Protein 8EFV (pdb70)

B-factor: mean 43.68, std 20.81, range [0.03, 140.44]

Organism: Thermus thermophilus (strain ATCC 27634 / DSM 579 / HB8) (NCBI:txid300852)

GO terms:
  GO:0016887 ATP hydrolysis activity (F, EXP)

Secondary structure (DSSP, 8-state):
-----STTT--S-HHHHHHHHHHHHHHHHTT-PPPPEEEE-STTSSHHHHHHHHHHHHT--EEEEETTT--SHHHHHHIIIII--TT-EEEEETGGGS-HHHHHTHHHHHHTSEEEEEESSSTT-EEEEEEPP--EEEEEES-GGGS-HHHHTT-SEEEE--PPPHHHHHHHHHHHHHHHT----HHHHHHHHHHS-S-HHHHHHHHHHHHHHHHHTT-SS--HHHHHHHHHHHT--TT---HHHHHHHHIIIIITTTS---HHHHHHHTT--TTTIIIIIHHHHHHTTSEEE-SS-EEE-HHHHHHTT----/--SS----STTT--S-HHHHHHHHHHHHHHHHTT-PPPPEEEE-STTSSHHHHHHHHHHHHT--EEEEETTT--HHHHHHHHHS--TT-EEEEETGGGS-HHHHTTTHHHHSSS--EEEE-SGGG-EEEE------EEEEEES-GGGS-HHHHTT-SEEEEPPPP-HHHHHHHHHHHHHHHT--B-HHHHHHHHHHS-S-HHHHHHHHHHHHHHHHHHT-SSB-HHHHHHHHHHHT--TT---HHHHHHHHHHHHTSTTS---HHHHHHHHTS-HHHIIIIIHHHHHHTTSEEEETTEEEE-HHHHHHHTPPP-/--------STTT--S-HHHHHHHHHHHHHHHHTT-PPPPEEEE-STTSSHHHHHHHHHHHHTS-EEEEESTT--HHHHHHHHHT--SS-EEEEESGGGS-TTTTTTTHHHHHSSB---B----EEEEEES-GGGS-HHHHTT-SEEEE--PPPHHHHHHHHHHHHHHHT-EE-HHHHHHHHHHS-S-HHHHHHHHHHHHHHHHHHT-SEE-HHHHHHHHHHHT--TT---HHHHHHHHHHHHTTTTS---HHHHHHHTT--HHHIIIIIHHHHHHTTS-EEETTEEE--HHHHHHTT----/---STTT--S-HHHHHHHHHHHHHHHHTT-PPPPEEEE--TTS-HHHHHHHHHHHHTS-EEEEESS----HHHHHHHHS--TTEEEEEESGGG--HHHHTTTTHHHHSS--------EEEEEEES-GGGS-HHHHHT-SEEEE-----HHHHHHHHHHHHHHHT-EE-HHHHHHHHHSS-S-HHHHHHHHHHHHHHHHHHT-SEE-HHHHHHHHHHTT--TT---HHHHHHHHIIIIITTTS---HHHHHHHHTS-HHHIIIIIHHHHTTTTS-EEETTEEE--HHHHHHTT----/----STTTS-S-TTTTTHHHHHHHHHHHHTSPPPPEEEE--TTS-HHHHHHHHHHHHT--B--EEGGG--THHHHHHHTS--TT-B--EESGGG--TTTGGGHHHHHSSSB----B----B-EEEES-GGGS-HHHHTT-SEEEE--PPPHHHHHHHHHHHHHHHT-EE-HHHHHHHHHHS-S-HHHHHHHHHHHHHHHHHHT-SEE-HHHHHHHHHHHT--TT---HHHHHHHHHHHHHHTT----TTHHHHHTT--TTTTTTTSHHHHHHTTS-EEETTEEE-TTHHHHHTT----/----STTTS-S-HHHHHHHHHHHHHHHHHTSPPPPEEEE--TTSSHHHHHHHHHHHH---B--EETTT---SHHHHHHTT--SS-EEEEESGGG--TTTHHHHHIIIIISEE---EEPPP-EEEEE-S-GGGS-TTGGGS-SEEEE--PPPHHHHHHHHHHHHHHHT-EE-HHHHHHHHHHS-S-HHHHHHHHHHHHHHHHHTT-SEE-HHHHHHHHHHTT--TT---HHHHHHHHHHHHHHTTS---HHHHTTTT-S-SSGGGTTTHHHHHHHTSEEE-SSSEEE-HHHHHHTT----

Nearest PDB structures (foldseek):
  8efv-assembly1_F  TM=1.003E+00  e=9.503E-63  Thermus thermophilus HB8
  8efy-assembly1_F  TM=1.001E+00  e=3.984E-56  Thermus thermophilus HB8
  8efy-assembly1_K  TM=9.582E-01  e=5.690E-53  Thermus thermophilus HB8
  1j7k-assembly1_A  TM=8.518E-01  e=8.837E-37  Thermotoga maritima
  1in5-assembly1_A  TM=8.513E-01  e=2.175E-36  Thermotoga maritima

Foldseek 3Di:
DDAALVPDFFPVVVSVVLVVQLVVCVVVVHAGAAEEEEEAPQQQPVVVVNNSCNSNPAEEAEEEAPPPACVVLCVQQPDDDHAHEYEYEAPLNHDPSNVQQPLCCRPVQPRPDRRPDYYYYYYHHDPVSDDPVRVVSGPYYYYRDFGALQSLLVLLVVVCVVVVAAEDSLLSSQLSLLAQSHNVSSNVLSVQLVVQCVVVPDRYCYNVSSVVSVVVQAQDSNNDHPLLLVLLCCCCVVVVQDFDALVRSCVVSVHDSVCCVPPRPVSCPVQQQWDQDPRHIGGGQVSCVVNVHDGD/DDLCPQDQAPVPDFDPVVVSVVVVVQLVVCVVVVHAGFAEEEEEDPQQQQVSVVNNSQVSNVAAEAEDEQVRAQVVLLCCQQPVDDARHEYEYEQVLNHDPNNLVQPLVCRVQVCSVPRTHHYYYYYYHHCCVSRDPSSVVRGPYYDYGDFAQLLSLLVLLVVSCVVVVAAEDSLLSSQLSQLALSHNVSSSVLSVQLVVVCVVVVHRHCYNVSSVVSVVVQAQDSNNDHPLLLVLLVCCCPVPVQDFDAQVRSCVVSVHDSVCVVPVRVPSCVVVVQWDQDPSHIGGDQCSQVSVPHDGD/DDLCDADQAPVPVFDPVVVVVVVVVQLVVCVVVVHAGFAEEEEEDPFQAQVSVVNNSQNSNVAAEAEAEQVVDAVVVVVCQQPVDDANHEYEYEAVLSHDPNNVVQCLCCRQPNWGWDWDDDDPGIDIDTHGGHDYYYYYYHHCCVSDDPSNVVSTPYYDYRDFAALQRLLVLLVVSCVVVVAAEDSLLSSQLSQLQLSGNVSSSVLSVQLVVVCVVVVHRYCYNVSSVVSVVVVAADSNNAHPLLLVLLVCCCPVVVQDFDAQVRSCVVSVHDSCCCVVPRPPSCVVVVQWDQDPRHIGGDVVSCVRNVHDDD/DDADQAPVPDFFDVVVSVVVVVQLVVCVVVVAAGFAEEEEEDPQQQQVSVVNNSCSSNPAEEAEDEQVRCVDLVVVVCCQQPVDDANHEYEYEANLNHDPVNLVQCLCCLPVVWGWDWDDPPPGIDIDIHRGHHYYYYYYHHCPVSRDPSSVVSTPYYDYRDFADLQRLLVLLVVVCVVVVAAEDSLLSSQLSQLDLSHNVSSNVLSVQLVVQCVVVVDRYSDNVSSVVSVVVVAQASNNDHPLLLVLLVCCCPVVVQDFQAQVRSCVVSVHDSVCCVPPRPVSCVVVVQWDQDPSHIGGDQVVCVRNVHDGD/DQDQAPVPDFDQVVQVVVVVVQLVVCLVVVAAGAAEEEAADPQAQQVSVLNNSQSSSPHEEAEEEAVPDAVCVVVCQAPVDDAEYEYEYEPVLNHDPRCVVQVVCCLPVVWGDVIDRGHHYYYYYYDHDPVSHDPVVVPRGPYYYYGDQADLQSLLVLLVVVCVVVVAAEDSLLSSQLSQLDLSGNVSSNVLSVQLCVQVVVVVDRYSYNVSSVVSLVVQPQDSNNDHVVLLVQLCCCCVPPVFFACDPVNSCVSPVDDPPCVVPPHPPSCVVVQQWDQDVRHIGGDQCSCVRNPHDRD/DADAAVVSDFDQPPVCVVLVVQLVVCVVVPAAGFAEEEEAAPQAQPVSVVNNSCNSNVHEEAEDEAVPAPCVVVVSQPPVDDANYEYEYEAVLNHDPPVVVQVVCCQPVQAGDHDGGHHYHYYYYHYDPVSHDPVVVVRTPYYDYTDFADLQSLLVLLVVVCVVVVAAEDSLQSSQLSQLAPSGNVSSNVLSVQLVVVCVVVPDRYQDNVSSVVSVVVQAQDSNNAHPLLLVLLVCCCPVPVQDFAALPVSCVSSVHHSPCVVPVHCVVCVVVQQWDQDPRHIGRNQVSCVVVVHDGD

Solvent-accessible surface area: 78175 Å² total; per-residue (Å²): 265,32,131,38,2,116,84,15,33,5,1,92,71,2,8,98,18,1,88,26,3,5,103,0,5,98,66,63,190,76,34,12,47,21,0,0,0,13,11,18,84,33,2,25,18,57,46,0,0,87,0,0,5,79,44,30,62,44,106,32,22,87,25,42,14,70,66,158,111,54,60,17,26,43,36,2,23,122,67,45,120,103,11,6,0,0,0,2,41,51,1,17,118,23,58,134,122,7,23,51,94,0,53,34,1,8,94,86,76,74,60,212,107,106,5,79,106,11,3,0,2,0,0,0,34,104,10,32,73,14,39,55,45,6,55,40,57,9,8,5,52,10,39,7,53,71,20,57,48,99,26,2,5,89,3,1,54,66,21,2,166,150,88,64,32,152,17,44,101,90,0,0,32,9,0,1,107,25,8,41,12,18,23,70,20,1,76,60,8,2,73,7,0,28,1,17,2,59,44,54,62,77,132,40,4,52,101,124,35,0,56,100,1,1,72,50,32,5,26,24,105,46,1,0,64,76,28,1,48,70,2,0,70,19,0,11,125,108,46,60,4,22,66,28,18,38,62,19,1,2,29,10,6,32,20,29,58,28,0,0,56,110,51,11,1,47,16,0,0,41,42,0,2,1,71,59,47,126,191,6,22,31,8,20,95,64,0,23,145,46,32,66,59,105,103,122,173,83,42,15,31,47,19,132,32,6,122,74,11,40,10,9,88,113,9,7,114,29,0,100,29,3,4,96,0,2,99,59,64,179,92,52,6,29,16,0,1,0,15,4,22,37,13,1,18,22,33,19,0,0,56,0,0,5,103,49,29,68,53,106,47,32,28,3,4,0,28,19,23,62,57,46,0,28,7,3,1,34,102,59,14,114,115,12,10,0,1,0,0,27,20,0,5,53,2,43,94,112,0,1,74,75,0,46,56,0,5,85,85,70,52,56,244,84,133,1,34,15,3,1,0,0,0,2,5,33,53,3,18,59,9,47,61,57,0,38,47,47,4,6,5,71,12,35,0,70,80,15,59,51,95,29,1,7,95,3,1,43,31,6,1,160,89,63,63,32,141,21,47,102,84,0,0,51,14,0,0,131,23,7,47,10,13,26,41,24,0,35,60,5,1,28,10,0,28,3,31,6,61,48,66,61,50,128,36,3,41,115,110,87,0,63,116,8,1,69,43,24,4,22,21,101,49,1,0,61,68,34,2,51,63,3,0,64,24,0,12,117,107,52,55,4,25,65,28,18,40,64,24,0,3,30,8,12,34,23,36,59,25,0,0,47,107,49,17,0,38,18,0,8,80,65,26,4,4,109,34,47,122,189,6,28,31,8,25,106,70,0,21,169,38,35,67,64,106,93,130,166,75,37,18,41,46,19,136,35,11,132,75,12,38,5,1,103,120,4,12,125,27,1,120,23,7,5,95,0,2,99,56,61,175,54,23,10,30,12,0,1,0,14,7,20,34,15,1,17,20,34,18,0,0,59,0,0,6,107,46,28,66,46,109,48,38,30,2,3,1,3,14,43,79,51,43,1,10,8,3,0,36,103,56,17,118,120,11,26,0,3,0,1,23,23,0,6,59,8,45,124,75,2,1,6,24,0,10,21,0,7,51,45,45,24,2,11,47,35,95,34,158,46,115,76,4,152,38,63,97,70,141,14,44,38,2,1,0,0,0,4,4,36,67,4,12,77,9,16,58,22,0,36,30,41,3,6,4,70,15,48,0,68,70,19,63,52,99,24,1,6,102,7,0,52,39,7,2,163,81,44,62,38,157,17,51,100,92,0,0,47,8,0,0,112,20,7,48,9,14,27,47,17,1,36,53,12,0,22,9,0,21,2,32,10,59,42,71,61,50,103,36,5,49,104,114,75,0,54,124,9,1,71,49,28,11,29,13,101,53,1,0,73,84,57,1,51,72,1,0,53,36,0,12,115,95,37,52,5,24,59,29,17,37,50,26,0,0,21,32,12,54,26,40,46,25,3,0,47,102,42,11,1,43,14,0,10,83,67,25,4,5,88,37,38,141,196,10,31,27,8,19,105,81,0,18,160,32,19,66,63,112,74,143,88,67,113,18,120,41,7,110,78,10,39,3,2,98,123,10,9,133,29,2,97,25,4,7,96,0,3,99,70,64,188,53,25,6,21,13,0,0,1,22,6,32,78,16,2,22,19,36,15,0,0,66,0,0,5,100,47,30,64,52,96,43,31,85,23,29,1,21,59,7,120,47,39,49,64,0,12,51,41,0,42,129,70,16,109,106,12,14,0,1,1,0,43,42,0,24,85,9,59,136,80,0,3,9,14,0,7,17,0,9,36,50,35,24,1,8,41,34,79,40,178,27,124,69,2,141,34,52,94,52,156,15,37,44,1,1,0,0,0,0,0,24,103,6,20,116,12,30,58,15,0,40,28,36,2,7,4,65,21,44,0,71,75,11,72,50,99,30,2,12,100,2,1,52,31,3,2,164,94,82,62,34,150,15,45,115,97,0,0,51,8,0,1,98,18,7,62,9,15,26,93,34,0,30,72,8,0,61,7,0,23,2,22,4,55,42,52,66,67,122,36,4,65,89,109,44,0,50,94,2,1,71,49,43,27,38,21,111,49,1,1,95,123,61,4,43,68,4,0,58,36,0,10,124,156,57,55,5,23,74,17,20,45,68,50,1,2,40,23,10,64,38,98,60,36,52,1,40,112,89,26,3,44,11,1,23,79,58,31,0,8,85,26,50,129,195,5,22,36,7,35,95,61,0,24,155,37,20,66,60,106,104,121,127,119,13,121,39,6,118,88,11,41,14,7,90,164,8,6,122,43,2,98,26,3,6,92,0,1,92,66,68,188,60,32,10,43,13,0,0,0,3,5,32,84,15,0,21,26,36,23,0,0,60,0,0,5,107,43,38,63,52,98,48,21,76,25,32,0,25,52,16,84,69,57,5,51,45,48,3,38,126,67,6,118,110,8,5,0,0,1,0,51,32,2,59,68,15,59,134,70,1,11,37,81,0,29,52,0,11,82,100,35,27,15,128,199,182,95,150,7,41,103,2,1,0,0,0,1,3,50,140,64,72,71,15,46,74,51,4,71,28,56,6,8,4,59,10,104,8,100,90,13,62,52,100,32,2,12,103,0,1,51,48,3,1,167,95,84,69,37,166,15,38,132,83,0,0,43,10,0,0,113,24,6,54,10,12,25,92,22,0,39,71,11,0,65,6,0,32,2,17,4,56,56,60,52,72,143,46,6,54,74,121,45,0,53,109,0,0,66,45,44,9,18,22,95,52,0,1,72,113,118,7,52,98,22,4,60,34,11,13,125,120,78,55,6,23,65,16,36,92,14,41,28,11,55,47,42,45,84,64,81,34,28,18,87,136,95,21,21,69,17,3,51,108,63,24,1,10,95,100,40,87,209,13,54,39,9,34,120,72,1,56,153,30,18,71,52,110,113,132,159,107,17,111,52,3,125,81,12,24,7,4,86,173,8,12,108,44,1,108,26,2,6,90,0,4,108,64,57,177,56,33,9,31,19,1,0,1,5,7,40,75,14,0,24,25,42,26,0,0,61,0,0,4,79,37,33,66,44,103,48,14,72,31,30,0,21,53,29,72,55,56,1,36,58,61,1,60,130,50,13,99,91,8,4,0,1,0,0,50,31,1,44,78,19,52,141,130,0,12,23,69,1,27,49,0,9,91,89,50,59,13,128,241,136,127,20,51,114,3,0,0,0,0,0,1,57,82,41,58,100,11,50,63,35,4,61,34,64,4,11,3,57,15,68,9,83,91,14,72,42,108,30,1,0,82,2,1,57,52,22,2,168,98,89,64,30,138,5,32,100,73,0,0,41,24,0,1,118,22,8,42,7,15,25,106,26,0,76,59,3,2,76,12,1,57,4,21,5,57,42,53,68,73,133,72,1,48,109,115,64,0,46,101,2,0,67,60,24,21,10,52,137,66,1,0,56,61,25,1,49,48,1,0,46,22,0,10,104,91,26,56,9,22,55,5,35,48,36,3,0,2,31,6,9,35,28,17,90,28,9,1,23,114,66,24,0,48,23,0,12,92,67,28,3,4,56,64,32,97,193,8,14,41,0,34,61,87,0,17,166,49,33,67,86,102,85,128

Sequence (1821 aa):
RPKTLDEYIGQERLKQKLRVYLEAAKARKEPLEHLLLFGPPGLGKTTLAHVIAHELGVNLRVTSGPAIPGDLAAILANSLEEGDILFIDEIHRLSRQAEEHLYPAMEDFVMRLELPRFTLIGATTRPGLITAPLLSRFGIVEHLEYYTPEELAQGVMRDARLLGVRITEEAALEIGRRSRGTMRVAKRLFRRVRDFAQVAGEEVITRERALEALAALGLDELGLEKRDREILEVLILRFGGGPVGLATLATALSEDPGTLEEVHEPYLIRQGLLKRTPRGRVATELAYRHLGYPPPEDLALRPKTLDEYIGQERLKQKLRVYLEAAKARKEPLEHLLLFGPPGLGKTTLAHVIAHELGVNLRVTSGPAIPGDLAAILANSLEEGDILFIDEIHRLSRQAEEHLYPAMEDFVMRLELPRFTLIGATTRPGLITAPLLSRFGIVEHLEYYTPEELAQGVMRDARLLGVRITEEAALEIGRRSRGTMRVAKRLFRRVRDFAQVAGEEVITRERALEALAALGLDELGLEKRDREILEVLILRFGGGPVGLATLATALSEDPGTLEEVHEPYLIRQGLLKRTPRGRVATELAYRHLGYPPPEDLALRPKTLDEYIGQERLKQKLRVYLEAAKARKEPLEHLLLFGPPGLGKTTLAHVIAHELGVNLRVTSGPAIPGDLAAILANSLEEGDILFIDEIHRLSRQAEEHLYPAMEDFVMDIVIGQGPAARTIRLELPRFTLIGATTRPGLITAPLLSRFGIVEHLEYYTPEELAQGVMRDARLLGVRITEEAALEIGRRSRGTMRVAKRLFRRVRDFAQVAGEEVITRERALEALAALGLDELGLEKRDREILEVLILRFGGGPVGLATLATALSEDPGTLEEVHEPYLIRQGLLKRTPRGRVATELAYRHLGYPPPALRPKTLDEYIGQERLKQKLRVYLEAAKARKEPLEHLLLFGPPGLGKTTLAHVIAHELGVNLRVTSGPAIEKPGDLAAILANSLEEGDILFIDEIHRLSRQAEEHLYPAMEDFVMDIVIGQGPAARTIRLELPRFTLIGATTRPGLITAPLLSRFGIVEHLEYYTPEELAQGVMRDARLLGVRITEEAALEIGRRSRGTMRVAKRLFRRVRDFAQVAGEEVITRERALEALAALGLDELGLEKRDREILEVLILRFGGGPVGLATLATALSEDPGTLEEVHEPYLIRQGLLKRTPRGRVATELAYRHLGYPPPLRPKTLDEYIGQERLKQKLRVYLEAAKARKEPLEHLLLFGPPGLGKTTLAHVIAHELGVNLRVTSGPAIPGDLAAILANSLEEGDILFIDEIHRLSRQAEEHLYPAMEDFVMDIRLELPRFTLIGATTRPGLITAPLLSRFGIVEHLEYYTPEELAQGVMRDARLLGVRITEEAALEIGRRSRGTMRVAKRLFRRVRDFAQVAGEEVITRERALEALAALGLDELGLEKRDREILEVLILRFGGGPVGLATLATALSEDPGTLEEVHEPYLIRQGLLKRTPRGRVATELAYRHLGYPPPLRPKTLDEYIGQERLKQKLRVYLEAAKARKEPLEHLLLFGPPGLGKTTLAHVIAHELGVNLRVTSGPAIPGDLAAILANSLEEGDILFIDEIHRLSRQAEEHLYPAMEDFVMDRLELPRFTLIGATTRPGLITAPLLSRFGIVEHLEYYTPEELAQGVMRDARLLGVRITEEAALEIGRRSRGTMRVAKRLFRRVRDFAQVAGEEVITRERALEALAALGLDELGLEKRDREILEVLILRFGGGPVGLATLATALSEDPGTLEEVHEPYLIRQGLLKRTPRGRVATELAYRHLGYPPP

InterPro domains:
  IPR003593 AAA+ ATPase domain [SM00382] (37-169)
  IPR004605 Holliday junction branch migration complex subunit RuvB [MF_00016] (1-324)
  IPR004605 Holliday junction branch migration complex subunit RuvB [PTHR42848] (3-316)
  IPR004605 Holliday junction branch migration complex subunit RuvB [TIGR00635] (9-313)
  IPR008823 RuvB, winged helix, C-terminal domain [PF05491] (242-312)
  IPR008824 RuvB-like, AAA+ ATPase domain [PF05496] (6-165)
  IPR027417 P-loop containing nucleoside triphosphate hydrolase [G3DSA:3.40.50.300] (4-168)
  IPR027417 P-loop containing nucleoside triphosphate hydrolase [SSF52540] (6-236)
  IPR036388 Winged helix-like DNA-binding domain superfamily [G3DSA:1.10.10.10] (244-324)
  IPR036390 Winged helix DNA-binding domain superfamily [SSF46785] (243-317)
  IPR041445 RuvB, AAA lid domain [PF17864] (168-241)

Structure (mmCIF, N/CA/C/O backbone):
data_8EFV
#
_entry.id   8EFV
#
_cell.length_a   1.00
_cell.length_b   1.00
_cell.length_c   1.00
_cell.angle_alpha   90.00
_cell.angle_beta   90.00
_cell.angle_gamma   90.00
#
_symmetry.space_group_name_H-M   'P 1'
#
loop_
_entity.id
_entity.type
_entity.pdbx_description
1 polymer 'Holliday junction ATP-dependent DNA helicase RuvB'
2 polymer '49-mer DNA'
3 polymer '51-mer DNA'
4 non-polymer 'PHOSPHOTHIOPHOSPHORIC ACID-ADENYLATE ESTER'
5 non-polymer 'MAGNESIUM ION'
6 non-polymer "ADENOSINE-5'-DIPHOSPHATE"
#
loop_
_atom_site.group_PDB
_atom_site.id
_atom_site.type_symbol
_atom_site.label_atom_id
_atom_site.label_alt_id
_atom_site.label_comp_id
_atom_site.label_asym_id
_atom_site.label_entity_id
_atom_site.label_seq_id
_atom_site.pdbx_PDB_ins_code
_atom_site.Cartn_x
_atom_site.Cartn_y
_atom_site.Cartn_z
_atom_site.occupancy
_atom_site.B_iso_or_equiv
_atom_site.auth_seq_id
_atom_site.auth_comp_id
_atom_site.auth_asym_id
_atom_site.auth_atom_id
_atom_site.pdbx_PDB_model_num
ATOM 1 N N . ARG A 1 7 ? 101.813 160.471 103.486 1.00 70.73 7 ARG D N 1
ATOM 2 C CA . ARG A 1 7 ? 101.233 159.783 104.633 1.00 70.46 7 ARG D CA 1
ATOM 3 C C . ARG A 1 7 ? 99.766 160.158 104.818 1.00 71.48 7 ARG D C 1
ATOM 4 O O . ARG A 1 7 ? 99.429 160.921 105.723 1.00 70.82 7 ARG D O 1
ATOM 12 N N . PRO A 1 8 ? 98.895 159.627 103.962 1.00 65.58 8 PRO D N 1
ATOM 13 C CA . PRO A 1 8 ? 97.469 159.943 104.077 1.00 62.40 8 PRO D CA 1
ATOM 14 C C . PRO A 1 8 ? 96.868 159.377 105.352 1.00 62.21 8 PRO D C 1
ATOM 15 O O . PRO A 1 8 ? 97.315 158.357 105.883 1.00 62.70 8 PRO D O 1
ATOM 19 N N . LYS A 1 9 ? 95.841 160.059 105.843 1.00 58.45 9 LYS D N 1
ATOM 20 C CA . LYS A 1 9 ? 95.158 159.675 107.071 1.00 56.40 9 LYS D CA 1
ATOM 21 C C . LYS A 1 9 ? 93.704 159.295 106.852 1.00 54.66 9 LYS D C 1
ATOM 22 O O . LYS A 1 9 ? 93.211 158.369 107.500 1.00 56.45 9 LYS D O 1
ATOM 28 N N . THR A 1 10 ? 93.006 159.976 105.952 1.00 53.60 10 THR D N 1
ATOM 29 C CA . THR A 1 10 ? 91.609 159.702 105.653 1.00 53.27 10 THR D CA 1
ATOM 30 C C . THR A 1 10 ? 91.485 159.106 104.254 1.00 52.51 10 THR D C 1
ATOM 31 O O . THR A 1 10 ? 92.467 158.962 103.521 1.00 53.33 10 THR D O 1
ATOM 35 N N . LEU A 1 11 ? 90.254 158.748 103.887 1.00 50.65 11 LEU D N 1
ATOM 36 C CA . LEU A 1 11 ? 89.997 158.211 102.557 1.00 48.77 11 LEU D CA 1
ATOM 37 C C . LEU A 1 11 ? 90.006 159.287 101.482 1.00 50.26 11 LEU D C 1
ATOM 38 O O . LEU A 1 11 ? 90.138 158.960 100.298 1.00 55.10 11 LEU D O 1
ATOM 43 N N . ASP A 1 12 ? 89.862 160.557 101.863 1.00 53.61 12 ASP D N 1
ATOM 44 C CA . ASP A 1 12 ? 89.973 161.643 100.897 1.00 54.35 12 ASP D CA 1
ATOM 45 C C . ASP A 1 12 ? 91.422 161.925 100.526 1.00 52.80 12 ASP D C 1
ATOM 46 O O . ASP A 1 12 ? 91.702 162.309 99.385 1.00 53.74 12 ASP D O 1
ATOM 51 N N . GLU A 1 13 ? 92.350 161.746 101.468 1.00 52.97 13 GLU D N 1
ATOM 52 C CA . GLU A 1 13 ? 93.762 161.967 101.182 1.00 52.95 13 GLU D CA 1
ATOM 53 C C . GLU A 1 13 ? 94.344 160.893 100.275 1.00 54.93 13 GLU D C 1
ATOM 54 O O . GLU A 1 13 ? 95.378 161.130 99.641 1.00 55.49 13 GLU D O 1
ATOM 60 N N . TYR A 1 14 ? 93.715 159.722 100.204 1.00 51.51 14 TYR D N 1
ATOM 61 C CA . TYR A 1 14 ? 94.159 158.689 99.279 1.00 47.03 14 TYR D CA 1
ATOM 62 C C . TYR A 1 14 ? 93.955 159.174 97.848 1.00 48.11 14 TYR D C 1
ATOM 63 O O . TYR A 1 14 ? 93.019 159.921 97.551 1.00 50.71 14 TYR D O 1
ATOM 72 N N . ILE A 1 15 ? 94.844 158.753 96.950 1.00 43.99 15 ILE D N 1
ATOM 73 C CA . ILE A 1 15 ? 94.977 159.447 95.673 1.00 47.23 15 ILE D CA 1
ATOM 74 C C . ILE A 1 15 ? 94.056 158.884 94.595 1.00 50.33 15 ILE D C 1
ATOM 75 O O . ILE A 1 15 ? 93.175 159.595 94.098 1.00 53.25 15 ILE D O 1
ATOM 80 N N . GLY A 1 16 ? 94.240 157.620 94.216 1.00 42.59 16 GLY D N 1
ATOM 81 C CA . GLY A 1 16 ? 93.629 157.189 92.972 1.00 41.79 16 GLY D CA 1
ATOM 82 C C . GLY A 1 16 ? 93.009 155.811 92.870 1.00 46.34 16 GLY D C 1
ATOM 83 O O . GLY A 1 16 ? 92.945 155.254 91.770 1.00 53.02 16 GLY D O 1
ATOM 84 N N . GLN A 1 17 ? 92.550 155.241 93.976 1.00 41.25 17 GLN D N 1
ATOM 85 C CA . GLN A 1 17 ? 91.809 153.980 93.926 1.00 38.85 17 GLN D CA 1
ATOM 86 C C . GLN A 1 17 ? 90.306 154.244 94.004 1.00 43.52 17 GLN D C 1
ATOM 87 O O . GLN A 1 17 ? 89.620 153.821 94.931 1.00 50.07 17 GLN D O 1
ATOM 93 N N . GLU A 1 18 ? 89.798 154.945 92.988 1.00 42.63 18 GLU D N 1
ATOM 94 C CA . GLU A 1 18 ? 88.441 155.483 93.051 1.00 45.30 18 GLU D CA 1
ATOM 95 C C . GLU A 1 18 ? 87.394 154.375 93.110 1.00 46.80 18 GLU D C 1
ATOM 96 O O . GLU A 1 18 ? 86.497 154.401 93.962 1.00 50.12 18 GLU D O 1
ATOM 102 N N . ARG A 1 19 ? 87.493 153.394 92.210 1.00 48.13 19 ARG D N 1
ATOM 103 C CA . ARG A 1 19 ? 86.486 152.338 92.150 1.00 46.35 19 ARG D CA 1
ATOM 104 C C . ARG A 1 19 ? 86.451 151.532 93.442 1.00 47.16 19 ARG D C 1
ATOM 105 O O . ARG A 1 19 ? 85.373 151.204 93.949 1.00 49.76 19 ARG D O 1
ATOM 113 N N . LEU A 1 20 ? 87.622 151.200 93.986 1.00 46.91 20 LEU D N 1
ATOM 114 C CA . LEU A 1 20 ? 87.672 150.489 95.257 1.00 42.78 20 LEU D CA 1
ATOM 115 C C . LEU A 1 20 ? 87.214 151.377 96.406 1.00 45.43 20 LEU D C 1
ATOM 116 O O . LEU A 1 20 ? 86.542 150.906 97.331 1.00 52.96 20 LEU D O 1
ATOM 121 N N . LYS A 1 21 ? 87.569 152.664 96.364 1.00 46.43 21 LYS D N 1
ATOM 122 C CA . LYS A 1 21 ? 87.203 153.571 97.447 1.00 44.61 21 LYS D CA 1
ATOM 123 C C . LYS A 1 21 ? 85.696 153.758 97.541 1.00 45.64 21 LYS D C 1
ATOM 124 O O . LYS A 1 21 ? 85.163 153.911 98.645 1.00 48.58 21 LYS D O 1
ATOM 130 N N . GLN A 1 22 ? 84.994 153.750 96.405 1.00 48.21 22 GLN D N 1
ATOM 131 C CA . GLN A 1 22 ? 83.543 153.917 96.445 1.00 46.90 22 GLN D CA 1
ATOM 132 C C . GLN A 1 22 ? 82.874 152.797 97.234 1.00 49.58 22 GLN D C 1
ATOM 133 O O . GLN A 1 22 ? 81.977 153.050 98.046 1.00 51.80 22 GLN D O 1
ATOM 139 N N . LYS A 1 23 ? 83.297 151.551 97.009 1.00 49.01 23 LYS D N 1
ATOM 140 C CA . LYS A 1 23 ? 82.728 150.431 97.752 1.00 45.63 23 LYS D CA 1
ATOM 141 C C . LYS A 1 23 ? 83.227 150.407 99.191 1.00 45.95 23 LYS D C 1
ATOM 142 O O . LYS A 1 23 ? 82.478 150.052 100.111 1.00 52.15 23 LYS D O 1
ATOM 148 N N . LEU A 1 24 ? 84.494 150.772 99.401 1.00 45.27 24 LEU D N 1
ATOM 149 C CA . LEU A 1 24 ? 85.058 150.766 100.744 1.00 43.11 24 LEU D CA 1
ATOM 150 C C . LEU A 1 24 ? 84.343 151.762 101.646 1.00 43.31 24 LEU D C 1
ATOM 151 O O . LEU A 1 24 ? 84.104 151.482 102.826 1.00 48.07 24 LEU D O 1
ATOM 156 N N . ARG A 1 25 ? 83.996 152.933 101.107 1.00 46.94 25 ARG D N 1
ATOM 157 C CA . ARG A 1 25 ? 83.267 153.925 101.887 1.00 48.09 25 ARG D CA 1
ATOM 158 C C . ARG A 1 25 ? 81.917 153.385 102.338 1.00 49.91 25 ARG D C 1
ATOM 159 O O . ARG A 1 25 ? 81.524 153.562 103.496 1.00 52.05 25 ARG D O 1
ATOM 167 N N . VAL A 1 26 ? 81.197 152.714 101.436 1.00 50.14 26 VAL D N 1
ATOM 168 C CA . VAL A 1 26 ? 79.896 152.150 101.783 1.00 48.30 26 VAL D CA 1
ATOM 169 C C . VAL A 1 26 ? 80.045 151.071 102.847 1.00 48.83 26 VAL D C 1
ATOM 170 O O . VAL A 1 26 ? 79.264 151.012 103.807 1.00 51.11 26 VAL D O 1
ATOM 174 N N . TYR A 1 27 ? 81.046 150.199 102.697 1.00 46.00 27 TYR D N 1
ATOM 175 C CA . TYR A 1 27 ? 81.237 149.135 103.680 1.00 44.60 27 TYR D CA 1
ATOM 176 C C . TYR A 1 27 ? 81.569 149.707 105.054 1.00 46.99 27 TYR D C 1
ATOM 177 O O . TYR A 1 27 ? 81.024 149.259 106.071 1.00 51.44 27 TYR D O 1
ATOM 186 N N . LEU A 1 28 ? 82.454 150.706 105.104 1.00 48.32 28 LEU D N 1
ATOM 187 C CA . LEU A 1 28 ? 82.808 151.318 106.381 1.00 45.20 28 LEU D CA 1
ATOM 188 C C . LEU A 1 28 ? 81.617 152.037 107.001 1.00 46.56 28 LEU D C 1
ATOM 189 O O . LEU A 1 28 ? 81.411 151.976 108.219 1.00 52.81 28 LEU D O 1
ATOM 194 N N . GLU A 1 29 ? 80.823 152.731 106.181 1.00 46.38 29 GLU D N 1
ATOM 195 C CA . GLU A 1 29 ? 79.645 153.417 106.700 1.00 46.51 29 GLU D CA 1
ATOM 196 C C . GLU A 1 29 ? 78.641 152.428 107.276 1.00 48.24 29 GLU D C 1
ATOM 197 O O . GLU A 1 29 ? 78.059 152.673 108.338 1.00 51.53 29 GLU D O 1
ATOM 203 N N . ALA A 1 30 ? 78.424 151.304 106.589 1.00 52.41 30 ALA D N 1
ATOM 204 C CA . ALA A 1 30 ? 77.513 150.288 107.109 1.00 49.34 30 ALA D CA 1
ATOM 205 C C . ALA A 1 30 ? 78.035 149.689 108.408 1.00 51.42 30 ALA D C 1
ATOM 206 O O . ALA A 1 30 ? 77.267 149.477 109.356 1.00 55.35 30 ALA D O 1
ATOM 208 N N . ALA A 1 31 ? 79.340 149.410 108.473 1.00 51.60 31 ALA D N 1
ATOM 209 C CA . ALA A 1 31 ? 79.914 148.859 109.697 1.00 49.97 31 ALA D CA 1
ATOM 210 C C . ALA A 1 31 ? 79.767 149.831 110.860 1.00 51.37 31 ALA D C 1
ATOM 211 O O . ALA A 1 31 ? 79.461 149.421 111.986 1.00 52.92 31 ALA D O 1
ATOM 213 N N . LYS A 1 32 ? 79.989 151.124 110.611 1.00 51.75 32 LYS D N 1
ATOM 214 C CA . LYS A 1 32 ? 79.804 152.123 111.659 1.00 52.38 32 LYS D CA 1
ATOM 215 C C . LYS A 1 32 ? 78.342 152.230 112.078 1.00 53.55 32 LYS D C 1
ATOM 216 O O . LYS A 1 32 ? 78.041 152.356 113.270 1.00 53.88 32 LYS D O 1
ATOM 222 N N . ALA A 1 33 ? 77.421 152.192 111.111 1.00 53.88 33 ALA D N 1
ATOM 223 C CA . ALA A 1 33 ? 76.003 152.315 111.430 1.00 51.25 33 ALA D CA 1
ATOM 224 C C . ALA A 1 33 ? 75.517 151.136 112.263 1.00 55.36 33 ALA D C 1
ATOM 225 O O . ALA A 1 33 ? 74.702 151.306 113.178 1.00 55.79 33 ALA D O 1
ATOM 227 N N . ARG A 1 34 ? 76.001 149.932 111.961 1.00 58.26 34 ARG D N 1
ATOM 228 C CA . ARG A 1 34 ? 75.616 148.758 112.732 1.00 58.17 34 ARG D CA 1
ATOM 229 C C . ARG A 1 34 ? 76.345 148.653 114.065 1.00 58.82 34 ARG D C 1
ATOM 230 O O . ARG A 1 34 ? 76.030 147.751 114.848 1.00 59.28 34 ARG D O 1
ATOM 238 N N . LYS A 1 35 ? 77.309 149.539 114.333 1.00 58.95 35 LYS D N 1
ATOM 239 C CA . LYS A 1 35 ? 78.146 149.471 115.533 1.00 59.89 35 LYS D CA 1
ATOM 240 C C . LYS A 1 35 ? 78.881 148.137 115.626 1.00 62.38 35 LYS D C 1
ATOM 241 O O . LYS A 1 35 ? 79.282 147.707 116.710 1.00 62.42 35 LYS D O 1
ATOM 247 N N . GLU A 1 36 ? 79.065 147.482 114.482 1.00 63.78 36 GLU D N 1
ATOM 248 C CA . GLU A 1 36 ? 79.684 146.179 114.358 1.00 64.06 36 GLU D CA 1
ATOM 249 C C . GLU A 1 36 ? 80.983 146.288 113.572 1.00 66.56 36 GLU D C 1
ATOM 250 O O . GLU A 1 36 ? 81.028 146.979 112.549 1.00 67.57 36 GLU D O 1
ATOM 256 N N . PRO A 1 37 ? 82.053 145.635 114.024 1.00 66.17 37 PRO D N 1
ATOM 257 C CA . PRO A 1 37 ? 83.316 145.699 113.280 1.00 66.26 37 PRO D CA 1
ATOM 258 C C . PRO A 1 37 ? 83.177 145.094 111.892 1.00 64.17 37 PRO D C 1
ATOM 259 O O . PRO A 1 37 ? 82.396 144.168 111.665 1.00 63.42 37 PRO D O 1
ATOM 263 N N . LEU A 1 38 ? 83.949 145.641 110.957 1.00 61.44 38 LEU D N 1
ATOM 264 C CA . LEU A 1 38 ? 83.926 145.170 109.581 1.00 62.32 38 LEU D CA 1
ATOM 265 C C . LEU A 1 38 ? 84.399 143.723 109.507 1.00 60.60 38 LEU D C 1
ATOM 266 O O . LEU A 1 38 ? 85.175 143.257 110.343 1.00 60.87 38 LEU D O 1
ATOM 271 N N . GLU A 1 39 ? 83.901 143.001 108.509 1.00 53.55 39 GLU D N 1
ATOM 272 C CA . GLU A 1 39 ? 84.342 141.632 108.306 1.00 51.38 39 GLU D CA 1
ATOM 273 C C . GLU A 1 39 ? 85.718 141.606 107.647 1.00 52.38 39 GLU D C 1
ATOM 274 O O . GLU A 1 39 ? 86.258 142.633 107.227 1.00 57.93 39 GLU D O 1
ATOM 280 N N . HIS A 1 40 ? 86.289 140.408 107.569 1.00 49.61 40 HIS D N 1
ATOM 281 C CA . HIS A 1 40 ? 87.653 140.252 107.084 1.00 49.65 40 HIS D CA 1
ATOM 282 C C . HIS A 1 40 ? 87.756 140.640 105.614 1.00 49.62 40 HIS D C 1
ATOM 283 O O . HIS A 1 40 ? 86.849 140.378 104.819 1.00 53.61 40 HIS D O 1
ATOM 290 N N . LEU A 1 41 ? 88.873 141.269 105.256 1.00 43.83 41 LEU D N 1
ATOM 291 C CA . LEU A 1 41 ? 89.084 141.826 103.926 1.00 43.85 41 LEU D CA 1
ATOM 292 C C . LEU A 1 41 ? 90.384 141.291 103.344 1.00 42.41 41 LEU D C 1
ATOM 293 O O . LEU A 1 41 ? 91.401 141.228 104.041 1.00 45.53 41 LEU D O 1
ATOM 298 N N . LEU A 1 42 ? 90.348 140.906 102.071 1.00 41.02 42 LEU D N 1
ATOM 299 C CA . LEU A 1 42 ? 91.520 140.424 101.351 1.00 40.42 42 LEU D CA 1
ATOM 300 C C . LEU A 1 42 ? 91.778 141.331 100.158 1.00 43.30 42 LEU D C 1
ATOM 301 O O . LEU A 1 42 ? 90.866 141.600 99.371 1.00 46.77 42 LEU D O 1
ATOM 306 N N . LEU A 1 43 ? 93.018 141.793 100.024 1.00 47.00 43 LEU D N 1
ATOM 307 C CA . LEU A 1 43 ? 93.403 142.731 98.979 1.00 44.45 43 LEU D CA 1
ATOM 308 C C . LEU A 1 43 ? 94.392 142.074 98.026 1.00 43.35 43 LEU D C 1
ATOM 309 O O . LEU A 1 43 ? 95.430 141.563 98.457 1.00 40.81 43 LEU D O 1
ATOM 314 N N . PHE A 1 44 ? 94.066 142.093 96.738 1.00 43.03 44 PHE D N 1
ATOM 315 C CA . PHE A 1 44 ? 94.963 141.645 95.684 1.00 45.66 44 PHE D CA 1
ATOM 316 C C . PHE A 1 44 ? 95.558 142.848 94.964 1.00 50.08 44 PHE D C 1
ATOM 317 O O . PHE A 1 44 ? 95.041 143.964 95.040 1.00 51.02 44 PHE D O 1
ATOM 325 N N . GLY A 1 45 ? 96.660 142.608 94.258 1.00 50.84 45 GLY D N 1
ATOM 326 C CA . GLY A 1 45 ? 97.275 143.640 93.460 1.00 46.27 45 GLY D CA 1
ATOM 327 C C . GLY A 1 45 ? 98.756 143.427 93.229 1.00 47.41 45 GLY D C 1
ATOM 328 O O . GLY A 1 45 ? 99.447 142.765 94.010 1.00 49.42 45 GLY D O 1
ATOM 329 N N . PRO A 1 46 ? 99.272 143.990 92.134 1.00 45.21 46 PRO D N 1
ATOM 330 C CA . PRO A 1 46 ? 100.707 143.905 91.880 1.00 42.91 46 PRO D CA 1
ATOM 331 C C . PRO A 1 46 ? 101.483 144.714 92.901 1.00 47.30 46 PRO D C 1
ATOM 332 O O . PRO A 1 46 ? 100.948 145.663 93.500 1.00 50.03 46 PRO D O 1
ATOM 336 N N . PRO A 1 47 ? 102.746 144.371 93.145 1.00 44.96 47 PRO D N 1
ATOM 337 C CA . PRO A 1 47 ? 103.522 145.088 94.163 1.00 42.70 47 PRO D CA 1
ATOM 338 C C . PRO A 1 47 ? 103.774 146.537 93.777 1.00 42.62 47 PRO D C 1
ATOM 339 O O . PRO A 1 47 ? 103.900 146.882 92.600 1.00 44.34 47 PRO D O 1
ATOM 343 N N . GLY A 1 48 ? 103.853 147.388 94.797 1.00 39.35 48 GLY D N 1
ATOM 344 C CA . GLY A 1 48 ? 104.146 148.792 94.606 1.00 37.98 48 GLY D CA 1
ATOM 345 C C . GLY A 1 48 ? 102.947 149.704 94.493 1.00 38.68 48 GLY D C 1
ATOM 346 O O . GLY A 1 48 ? 103.110 150.862 94.093 1.00 37.47 48 GLY D O 1
ATOM 347 N N . LEU A 1 49 ? 101.750 149.230 94.839 1.00 42.16 49 LEU D N 1
ATOM 348 C CA . LEU A 1 49 ? 100.537 150.012 94.642 1.00 40.08 49 LEU D CA 1
ATOM 349 C C . LEU A 1 49 ? 100.036 150.703 95.903 1.00 39.00 49 LEU D C 1
ATOM 350 O O . LEU A 1 49 ? 99.242 151.643 95.796 1.00 38.91 49 LEU D O 1
ATOM 355 N N . GLY A 1 50 ? 100.476 150.277 97.085 1.00 41.98 50 GLY D N 1
ATOM 356 C CA . GLY A 1 50 ? 100.075 150.951 98.305 1.00 41.99 50 GLY D CA 1
ATOM 357 C C . GLY A 1 50 ? 99.011 150.239 99.116 1.00 42.18 50 GLY D C 1
ATOM 358 O O . GLY A 1 50 ? 98.053 150.869 99.570 1.00 45.28 50 GLY D O 1
ATOM 359 N N . LYS A 1 51 ? 99.160 148.925 99.299 1.00 40.55 51 LYS D N 1
ATOM 360 C CA . LYS A 1 51 ? 98.165 148.171 100.057 1.00 45.01 51 LYS D CA 1
ATOM 361 C C . LYS A 1 51 ? 98.277 148.439 101.555 1.00 46.63 51 LYS D C 1
ATOM 362 O O . LYS A 1 51 ? 97.258 148.560 102.246 1.00 46.13 51 LYS D O 1
ATOM 368 N N . THR A 1 52 ? 99.503 148.529 102.079 1.00 48.58 52 THR D N 1
ATOM 369 C CA . THR A 1 52 ? 99.677 148.809 103.502 1.00 48.66 52 THR D CA 1
ATOM 370 C C . THR A 1 52 ? 99.196 150.210 103.862 1.00 47.55 52 THR D C 1
ATOM 371 O O . THR A 1 52 ? 98.626 150.417 104.942 1.00 48.86 52 THR D O 1
ATOM 375 N N . THR A 1 53 ? 99.407 151.180 102.971 1.00 43.86 53 THR D N 1
ATOM 376 C CA . THR A 1 53 ? 98.866 152.515 103.191 1.00 43.96 53 THR D CA 1
ATOM 377 C C . THR A 1 53 ? 97.344 152.485 103.227 1.00 44.77 53 THR D C 1
ATOM 378 O O . THR A 1 53 ? 96.722 153.166 104.051 1.00 48.73 53 THR D O 1
ATOM 382 N N . LEU A 1 54 ? 96.729 151.696 102.344 1.00 40.99 54 LEU D N 1
ATOM 383 C CA . LEU A 1 54 ? 95.279 151.545 102.369 1.00 38.93 54 LEU D CA 1
ATOM 384 C C . LEU A 1 54 ? 94.816 150.915 103.675 1.00 44.38 54 LEU D C 1
ATOM 385 O O . LEU A 1 54 ? 93.773 151.294 104.219 1.00 48.88 54 LEU D O 1
ATOM 390 N N . ALA A 1 55 ? 95.570 149.939 104.186 1.00 45.24 55 ALA D N 1
ATOM 391 C CA . ALA A 1 55 ? 95.222 149.339 105.470 1.00 40.11 55 ALA D CA 1
ATOM 392 C C . ALA A 1 55 ? 95.281 150.368 106.592 1.00 42.46 55 ALA D C 1
ATOM 393 O O . ALA A 1 55 ? 94.397 150.409 107.456 1.00 43.29 55 ALA D O 1
ATOM 395 N N . HIS A 1 56 ? 96.317 151.211 106.592 1.00 46.80 56 HIS D N 1
ATOM 396 C CA . HIS A 1 56 ? 96.406 152.272 107.595 1.00 43.12 56 HIS D CA 1
ATOM 397 C C . HIS A 1 56 ? 95.236 153.242 107.480 1.00 42.53 56 HIS D C 1
ATOM 398 O O . HIS A 1 56 ? 94.672 153.675 108.495 1.00 46.31 56 HIS D O 1
ATOM 405 N N . VAL A 1 57 ? 94.864 153.601 106.251 1.00 43.11 57 VAL D N 1
ATOM 406 C CA . VAL A 1 57 ? 93.751 154.526 106.046 1.00 41.93 57 VAL D CA 1
ATOM 407 C C . VAL A 1 57 ? 92.449 153.915 106.547 1.00 46.04 57 VAL D C 1
ATOM 408 O O . VAL A 1 57 ? 91.635 154.592 107.185 1.00 50.40 57 VAL D O 1
ATOM 412 N N . ILE A 1 58 ? 92.228 152.629 106.261 1.00 44.66 58 ILE D N 1
ATOM 413 C CA . ILE A 1 58 ? 91.036 151.943 106.755 1.00 43.32 58 ILE D CA 1
ATOM 414 C C . ILE A 1 58 ? 91.027 151.926 108.277 1.00 45.19 58 ILE D C 1
ATOM 415 O O . ILE A 1 58 ? 89.992 152.169 108.912 1.00 45.47 58 ILE D O 1
ATOM 420 N N . ALA A 1 59 ? 92.181 151.637 108.884 1.00 48.68 59 ALA D N 1
ATOM 421 C CA . ALA A 1 59 ? 92.268 151.588 110.339 1.00 46.71 59 ALA D CA 1
ATOM 422 C C . ALA A 1 59 ? 91.913 152.934 110.953 1.00 44.86 59 ALA D C 1
ATOM 423 O O . ALA A 1 59 ? 91.163 153.004 111.933 1.00 47.24 59 ALA D O 1
ATOM 425 N N . HIS A 1 60 ? 92.444 154.019 110.388 1.00 48.79 60 HIS D N 1
ATOM 426 C CA . HIS A 1 60 ? 92.104 155.340 110.908 1.00 47.95 60 HIS D CA 1
ATOM 427 C C . HIS A 1 60 ? 90.630 155.661 110.692 1.00 48.46 60 HIS D C 1
ATOM 428 O O . HIS A 1 60 ? 89.972 156.203 111.587 1.00 53.16 60 HIS D O 1
ATOM 435 N N . GLU A 1 61 ? 90.097 155.342 109.509 1.00 47.38 61 GLU D N 1
ATOM 436 C CA . GLU A 1 61 ? 88.717 155.697 109.195 1.00 48.16 61 GLU D CA 1
ATOM 437 C C . GLU A 1 61 ? 87.734 154.982 110.111 1.00 50.43 61 GLU D C 1
ATOM 438 O O . GLU A 1 61 ? 86.767 155.589 110.586 1.00 51.45 61 GLU D O 1
ATOM 444 N N . LEU A 1 62 ? 87.959 153.691 110.368 1.00 52.13 62 LEU D N 1
ATOM 445 C CA . LEU A 1 62 ? 87.056 152.950 111.244 1.00 50.17 62 LEU D CA 1
ATOM 446 C C . LEU A 1 62 ? 87.087 153.499 112.665 1.00 51.13 62 LEU D C 1
ATOM 447 O O . LEU A 1 62 ? 86.045 153.600 113.323 1.00 50.13 62 LEU D O 1
ATOM 452 N N . GLY A 1 63 ? 88.265 153.856 113.153 1.00 53.57 63 GLY D N 1
ATOM 453 C CA . GLY A 1 63 ? 88.426 154.393 114.482 1.00 53.03 63 GLY D CA 1
ATOM 454 C C . GLY A 1 63 ? 89.106 153.481 115.484 1.00 53.50 63 GLY D C 1
ATOM 455 O O . GLY A 1 63 ? 88.924 153.681 116.691 1.00 56.61 63 GLY D O 1
ATOM 456 N N . VAL A 1 64 ? 89.880 152.500 115.030 1.00 54.30 64 VAL D N 1
ATOM 457 C CA . VAL A 1 64 ? 90.526 151.528 115.895 1.00 56.11 64 VAL D CA 1
ATOM 458 C C . VAL A 1 64 ? 92.015 151.488 115.563 1.00 55.37 64 VAL D C 1
ATOM 459 O O . VAL A 1 64 ? 92.507 152.249 114.732 1.00 56.78 64 VAL D O 1
ATOM 463 N N . ASN A 1 65 ? 92.729 150.589 116.231 1.00 52.78 65 ASN D N 1
ATOM 464 C CA . ASN A 1 65 ? 94.169 150.472 116.071 1.00 52.08 65 ASN D CA 1
ATOM 465 C C . ASN A 1 65 ? 94.515 149.422 115.020 1.00 52.75 65 ASN D C 1
ATOM 466 O O . ASN A 1 65 ? 93.687 148.595 114.631 1.00 54.47 65 ASN D O 1
ATOM 471 N N . LEU A 1 66 ? 95.764 149.469 114.560 1.00 51.12 66 LEU D N 1
ATOM 472 C CA . LEU A 1 66 ? 96.262 148.576 113.525 1.00 52.49 66 LEU D CA 1
ATOM 473 C C . LEU A 1 66 ? 97.503 147.852 114.023 1.00 51.74 66 LEU D C 1
ATOM 474 O O . LEU A 1 66 ? 98.363 148.451 114.674 1.00 51.75 66 LEU D O 1
ATOM 479 N N . ARG A 1 67 ? 97.589 146.560 113.713 1.00 51.22 67 ARG D N 1
ATOM 480 C CA . ARG A 1 67 ? 98.746 145.736 114.050 1.00 51.05 67 ARG D CA 1
ATOM 481 C C . ARG A 1 67 ? 99.314 145.167 112.757 1.00 50.24 67 ARG D C 1
ATOM 482 O O . ARG A 1 67 ? 98.744 144.233 112.182 1.00 49.69 67 ARG D O 1
ATOM 484 N N . VAL A 1 68 ? 100.432 145.723 112.303 1.00 49.82 68 VAL D N 1
ATOM 485 C CA . VAL A 1 68 ? 101.045 145.322 111.042 1.00 49.59 68 VAL D CA 1
ATOM 486 C C . VAL A 1 68 ? 101.919 144.100 111.283 1.00 49.47 68 VAL D C 1
ATOM 487 O O . VAL A 1 68 ? 102.775 144.101 112.176 1.00 49.13 68 VAL D O 1
ATOM 491 N N . THR A 1 69 ? 101.705 143.056 110.485 1.00 53.51 69 THR D N 1
ATOM 492 C CA . THR A 1 69 ? 102.432 141.803 110.611 1.00 53.42 69 THR D CA 1
ATOM 493 C C . THR A 1 69 ? 102.636 141.228 109.215 1.00 55.92 69 THR D C 1
ATOM 494 O O . THR A 1 69 ? 101.954 141.606 108.261 1.00 57.58 69 THR D O 1
ATOM 498 N N . SER A 1 70 ? 103.601 140.320 109.093 1.00 58.33 70 SER D N 1
ATOM 499 C CA . SER A 1 70 ? 103.864 139.631 107.840 1.00 59.05 70 SER D CA 1
ATOM 500 C C . SER A 1 70 ? 103.926 138.134 108.103 1.00 61.42 70 SER D C 1
ATOM 501 O O . SER A 1 70 ? 103.875 137.679 109.249 1.00 60.61 70 SER D O 1
ATOM 504 N N . GLY A 1 71 ? 104.032 137.364 107.024 1.00 64.75 71 GLY D N 1
ATOM 505 C CA . GLY A 1 71 ? 104.133 135.928 107.121 1.00 63.04 71 GLY D CA 1
ATOM 506 C C . GLY A 1 71 ? 105.462 135.482 107.696 1.00 63.60 71 GLY D C 1
ATOM 507 O O . GLY A 1 71 ? 105.537 134.952 108.809 1.00 61.88 71 GLY D O 1
ATOM 508 N N . PRO A 1 72 ? 106.546 135.689 106.944 1.00 68.02 72 PRO D N 1
ATOM 509 C CA . PRO A 1 72 ? 107.891 135.343 107.455 1.00 65.99 72 PRO D CA 1
ATOM 510 C C . PRO A 1 72 ? 108.427 136.398 108.416 1.00 67.26 72 PRO D C 1
ATOM 511 O O . PRO A 1 72 ? 109.431 137.077 108.174 1.00 66.03 72 PRO D O 1
ATOM 515 N N . ALA A 1 73 ? 107.741 136.551 109.549 1.00 72.40 73 ALA D N 1
ATOM 516 C CA . ALA A 1 73 ? 108.117 137.522 110.567 1.00 71.75 73 ALA D CA 1
ATOM 517 C C . ALA A 1 73 ? 108.803 136.879 111.765 1.00 71.51 73 ALA D C 1
ATOM 518 O O . ALA A 1 73 ? 109.071 137.567 112.757 1.00 70.12 73 ALA D O 1
ATOM 520 N N . ILE A 1 74 ? 109.095 135.584 111.700 1.00 73.10 74 ILE D N 1
ATOM 521 C CA . ILE A 1 74 ? 109.748 134.885 112.799 1.00 70.62 74 ILE D CA 1
ATOM 522 C C . ILE A 1 74 ? 110.452 133.637 112.280 1.00 70.41 74 ILE D C 1
ATOM 523 O O . ILE A 1 74 ? 110.172 133.168 111.177 1.00 70.23 74 ILE D O 1
ATOM 528 N N . PRO A 1 77 ? 106.042 129.726 115.029 1.00 68.95 77 PRO D N 1
ATOM 529 C CA . PRO A 1 77 ? 104.745 129.162 114.641 1.00 69.24 77 PRO D CA 1
ATOM 530 C C . PRO A 1 77 ? 103.679 129.380 115.708 1.00 68.14 77 PRO D C 1
ATOM 531 O O . PRO A 1 77 ? 102.485 129.283 115.422 1.00 66.45 77 PRO D O 1
ATOM 535 N N . GLY A 1 78 ? 104.115 129.668 116.930 1.00 65.60 78 GLY D N 1
ATOM 536 C CA . GLY A 1 78 ? 103.194 129.912 118.021 1.00 64.27 78 GLY D CA 1
ATOM 537 C C . GLY A 1 78 ? 103.058 131.381 118.359 1.00 65.53 78 GLY D C 1
ATOM 538 O O . GLY A 1 78 ? 102.281 131.752 119.243 1.00 65.78 78 GLY D O 1
ATOM 539 N N . ASP A 1 79 ? 103.815 132.230 117.659 1.00 67.75 79 ASP D N 1
ATOM 540 C CA . ASP A 1 79 ? 103.733 133.666 117.893 1.00 67.73 79 ASP D CA 1
ATOM 541 C C . ASP A 1 79 ? 102.386 134.241 117.481 1.00 68.90 79 ASP D C 1
ATOM 542 O O . ASP A 1 79 ? 102.003 135.304 117.979 1.00 67.03 79 ASP D O 1
ATOM 547 N N . LEU A 1 80 ? 101.661 133.562 116.588 1.00 67.69 80 LEU D N 1
ATOM 548 C CA . LEU A 1 80 ? 100.332 134.030 116.215 1.00 65.45 80 LEU D CA 1
ATOM 549 C C . LEU A 1 80 ? 99.391 134.038 117.411 1.00 66.47 80 LEU D C 1
ATOM 550 O O . LEU A 1 80 ? 98.567 134.949 117.544 1.00 66.61 80 LEU D O 1
ATOM 555 N N . ALA A 1 81 ? 99.499 133.038 118.290 1.00 65.04 81 ALA D N 1
ATOM 556 C CA . ALA A 1 81 ? 98.671 133.009 119.492 1.00 65.19 81 ALA D CA 1
ATOM 557 C C . ALA A 1 81 ? 98.964 134.206 120.389 1.00 66.19 81 ALA D C 1
ATOM 558 O O . ALA A 1 81 ? 98.044 134.872 120.880 1.00 65.09 81 ALA D O 1
ATOM 560 N N . ALA A 1 82 ? 100.248 134.503 120.602 1.00 65.83 82 ALA D N 1
ATOM 561 C CA . ALA A 1 82 ? 100.609 135.657 121.417 1.00 67.25 82 ALA D CA 1
ATOM 562 C C . ALA A 1 82 ? 100.115 136.951 120.783 1.00 67.34 82 ALA D C 1
ATOM 563 O O . ALA A 1 82 ? 99.615 137.843 121.479 1.00 66.02 82 ALA D O 1
ATOM 565 N N . ILE A 1 83 ? 100.232 137.062 119.458 1.00 66.30 83 ILE D N 1
ATOM 566 C CA . ILE A 1 83 ? 99.766 138.259 118.763 1.00 66.39 83 ILE D CA 1
ATOM 567 C C . ILE A 1 83 ? 98.263 138.427 118.946 1.00 66.90 83 ILE D C 1
ATOM 568 O O . ILE A 1 83 ? 97.775 139.516 119.272 1.00 64.86 83 ILE D O 1
ATOM 573 N N . LEU A 1 84 ? 97.510 137.345 118.758 1.00 69.38 84 LEU D N 1
ATOM 574 C CA . LEU A 1 84 ? 96.057 137.422 118.785 1.00 69.65 84 LEU D CA 1
ATOM 575 C C . LEU A 1 84 ? 95.495 137.546 120.193 1.00 71.92 84 LEU D C 1
ATOM 576 O O . LEU A 1 84 ? 94.357 138.000 120.351 1.00 70.53 84 LEU D O 1
ATOM 581 N N . ALA A 1 85 ? 96.260 137.162 121.214 1.00 72.04 85 ALA D N 1
ATOM 582 C CA . ALA A 1 85 ? 95.779 137.209 122.586 1.00 71.41 85 ALA D CA 1
ATOM 583 C C . ALA A 1 85 ? 96.448 138.285 123.431 1.00 71.17 85 ALA D C 1
ATOM 584 O O . ALA A 1 85 ? 96.127 138.402 124.619 1.00 71.71 85 ALA D O 1
ATOM 586 N N . ASN A 1 86 ? 97.359 139.075 122.866 1.00 71.64 86 ASN D N 1
ATOM 587 C CA . ASN A 1 86 ? 98.064 140.081 123.649 1.00 72.95 86 ASN D CA 1
ATOM 588 C C . ASN A 1 86 ? 97.807 141.519 123.215 1.00 72.57 86 ASN D C 1
ATOM 589 O O . ASN A 1 86 ? 97.866 142.413 124.062 1.00 72.13 86 ASN D O 1
ATOM 594 N N . SER A 1 87 ? 97.525 141.775 121.939 1.00 70.96 87 SER D N 1
ATOM 595 C CA . SER A 1 87 ? 97.448 143.143 121.427 1.00 70.79 87 SER D CA 1
ATOM 596 C C . SER A 1 87 ? 96.234 143.333 120.521 1.00 71.13 87 SER D C 1
ATOM 597 O O . SER A 1 87 ? 96.328 143.886 119.423 1.00 72.63 87 SER D O 1
ATOM 600 N N . LEU A 1 88 ? 95.065 142.880 120.970 1.00 70.41 88 LEU D N 1
ATOM 601 C CA . LEU A 1 88 ? 93.810 143.171 120.287 1.00 69.91 88 LEU D CA 1
ATOM 602 C C . LEU A 1 88 ? 92.813 143.779 121.256 1.00 70.11 88 LEU D C 1
ATOM 603 O O . LEU A 1 88 ? 92.668 143.306 122.388 1.00 69.78 88 LEU D O 1
ATOM 608 N N . GLU A 1 89 ? 92.144 144.833 120.803 1.00 76.74 89 GLU D N 1
ATOM 609 C CA . GLU A 1 89 ? 91.022 145.477 121.464 1.00 77.53 89 GLU D CA 1
ATOM 610 C C . GLU A 1 89 ? 89.739 145.055 120.755 1.00 75.85 89 GLU D C 1
ATOM 611 O O . GLU A 1 89 ? 89.766 144.300 119.780 1.00 74.33 89 GLU D O 1
ATOM 617 N N . GLU A 1 90 ? 88.604 145.541 121.251 1.00 78.07 90 GLU D N 1
ATOM 618 C CA . GLU A 1 90 ? 87.328 145.267 120.599 1.00 77.87 90 GLU D CA 1
ATOM 619 C C . GLU A 1 90 ? 87.267 145.998 119.262 1.00 78.99 90 GLU D C 1
ATOM 620 O O . GLU A 1 90 ? 87.421 147.222 119.210 1.00 78.44 90 GLU D O 1
ATOM 626 N N . GLY A 1 91 ? 87.037 145.250 118.185 1.00 73.21 91 GLY D N 1
ATOM 627 C CA . GLY A 1 91 ? 87.004 145.846 116.864 1.00 70.65 91 GLY D CA 1
ATOM 628 C C . GLY A 1 91 ? 88.358 146.189 116.290 1.00 71.64 91 GLY D C 1
ATOM 629 O O . GLY A 1 91 ? 88.437 146.973 115.342 1.00 71.85 91 GLY D O 1
ATOM 630 N N . ASP A 1 92 ? 89.430 145.622 116.836 1.00 66.75 92 ASP D N 1
ATOM 631 C CA . ASP A 1 92 ? 90.771 145.926 116.366 1.00 64.97 92 ASP D CA 1
ATOM 632 C C . ASP A 1 92 ? 91.008 145.326 114.981 1.00 64.09 92 ASP D C 1
ATOM 633 O O . ASP A 1 92 ? 90.370 144.351 114.576 1.00 65.59 92 ASP D O 1
ATOM 638 N N . ILE A 1 93 ? 91.944 145.929 114.252 1.00 58.39 93 ILE D N 1
ATOM 639 C CA . ILE A 1 93 ? 92.313 145.496 112.909 1.00 58.01 93 ILE D CA 1
ATOM 640 C C . ILE A 1 93 ? 93.715 144.908 112.963 1.00 54.56 93 ILE D C 1
ATOM 641 O O . ILE A 1 93 ? 94.635 145.530 113.507 1.00 54.93 93 ILE D O 1
ATOM 646 N N . LEU A 1 94 ? 93.877 143.712 112.404 1.00 50.42 94 LEU D N 1
ATOM 647 C CA . LEU A 1 94 ? 95.170 143.045 112.330 1.00 52.65 94 LEU D CA 1
ATOM 648 C C . LEU A 1 94 ? 95.490 142.803 110.861 1.00 57.69 94 LEU D C 1
ATOM 649 O O . LEU A 1 94 ? 94.732 142.118 110.165 1.00 56.22 94 LEU D O 1
ATOM 654 N N . PHE A 1 95 ? 96.606 143.357 110.397 1.00 57.11 95 PHE D N 1
ATOM 655 C CA . PHE A 1 95 ? 96.981 143.330 108.989 1.00 50.72 95 PHE D CA 1
ATOM 656 C C . PHE A 1 95 ? 98.164 142.391 108.800 1.00 49.63 95 PHE D C 1
ATOM 657 O O . PHE A 1 95 ? 99.197 142.549 109.460 1.00 50.90 95 PHE D O 1
ATOM 665 N N . ILE A 1 96 ? 98.016 141.425 107.900 1.00 51.93 96 ILE D N 1
ATOM 666 C CA . ILE A 1 96 ? 99.067 140.465 107.583 1.00 52.69 96 ILE D CA 1
ATOM 667 C C . ILE A 1 96 ? 99.451 140.663 106.124 1.00 54.89 96 ILE D C 1
ATOM 668 O O . ILE A 1 96 ? 98.721 140.247 105.216 1.00 54.05 96 ILE D O 1
ATOM 673 N N . ASP A 1 97 ? 100.591 141.307 105.895 1.00 57.03 97 ASP D N 1
ATOM 674 C CA . ASP A 1 97 ? 101.131 141.400 104.549 1.00 54.46 97 ASP D CA 1
ATOM 675 C C . ASP A 1 97 ? 101.707 140.055 104.124 1.00 56.91 97 ASP D C 1
ATOM 676 O O . ASP A 1 97 ? 102.261 139.309 104.937 1.00 58.25 97 ASP D O 1
ATOM 681 N N . GLU A 1 98 ? 101.568 139.747 102.834 1.00 61.79 98 GLU D N 1
ATOM 682 C CA . GLU A 1 98 ? 102.044 138.488 102.263 1.00 62.14 98 GLU D CA 1
ATOM 683 C C . GLU A 1 98 ? 101.443 137.293 103.007 1.00 60.58 98 GLU D C 1
ATOM 684 O O . GLU A 1 98 ? 102.141 136.491 103.630 1.00 62.09 98 GLU D O 1
ATOM 690 N N . ILE A 1 99 ? 100.114 137.194 102.933 1.00 58.39 99 ILE D N 1
ATOM 691 C CA . ILE A 1 99 ? 99.402 136.160 103.676 1.00 58.28 99 ILE D CA 1
ATOM 692 C C . ILE A 1 99 ? 99.530 134.784 103.033 1.00 58.04 99 ILE D C 1
ATOM 693 O O . ILE A 1 99 ? 99.213 133.778 103.680 1.00 60.22 99 ILE D O 1
ATOM 698 N N . HIS A 1 100 ? 99.988 134.703 101.784 1.00 61.04 100 HIS D N 1
ATOM 699 C CA . HIS A 1 100 ? 100.188 133.412 101.141 1.00 63.47 100 HIS D CA 1
ATOM 700 C C . HIS A 1 100 ? 101.521 132.771 101.501 1.00 66.34 100 HIS D C 1
ATOM 701 O O . HIS A 1 100 ? 101.725 131.590 101.200 1.00 66.05 100 HIS D O 1
ATOM 708 N N . ARG A 1 101 ? 102.427 133.514 102.131 1.00 69.30 101 ARG D N 1
ATOM 709 C CA . ARG A 1 101 ? 103.683 132.970 102.626 1.00 68.15 101 ARG D CA 1
ATOM 710 C C . ARG A 1 101 ? 103.570 132.446 104.050 1.00 69.60 101 ARG D C 1
ATOM 711 O O . ARG A 1 101 ? 104.577 132.011 104.617 1.00 69.64 101 ARG D O 1
ATOM 719 N N . LEU A 1 102 ? 102.377 132.489 104.638 1.00 70.73 102 LEU D N 1
ATOM 720 C CA . LEU A 1 102 ? 102.188 132.011 105.999 1.00 70.95 102 LEU D CA 1
ATOM 721 C C . LEU A 1 102 ? 102.428 130.508 106.071 1.00 73.26 102 LEU D C 1
ATOM 722 O O . LEU A 1 102 ? 102.001 129.751 105.194 1.00 71.25 102 LEU D O 1
ATOM 727 N N . SER A 1 103 ? 103.123 130.080 107.121 1.00 76.81 103 SER D N 1
ATOM 728 C CA . SER A 1 103 ? 103.437 128.669 107.291 1.00 75.07 103 SER D CA 1
ATOM 729 C C . SER A 1 103 ? 102.167 127.862 107.535 1.00 75.60 103 SER D C 1
ATOM 730 O O . SER A 1 103 ? 101.179 128.362 108.080 1.00 74.54 103 SER D O 1
ATOM 733 N N . ARG A 1 104 ? 102.203 126.595 107.114 1.00 78.71 104 ARG D N 1
ATOM 734 C CA . ARG A 1 104 ? 101.031 125.734 107.243 1.00 78.87 104 ARG D CA 1
ATOM 735 C C . ARG A 1 104 ? 100.651 125.529 108.704 1.00 78.27 104 ARG D C 1
ATOM 736 O O . ARG A 1 104 ? 99.467 125.572 109.059 1.00 78.32 104 ARG D O 1
ATOM 744 N N . GLN A 1 105 ? 101.645 125.320 109.571 1.00 80.46 105 GLN D N 1
ATOM 745 C CA . GLN A 1 105 ? 101.360 125.151 110.992 1.00 82.18 105 GLN D CA 1
ATOM 746 C C . GLN A 1 105 ? 100.629 126.366 111.547 1.00 82.08 105 GLN D C 1
ATOM 747 O O . GLN A 1 105 ? 99.715 126.231 112.369 1.00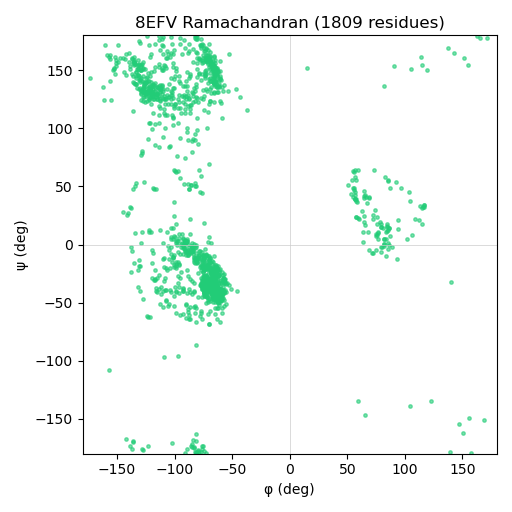 80.92 105 GLN D O 1
ATOM 753 N N . ALA A 1 106 ? 101.018 127.564 111.109 1.00 78.45 106 ALA D N 1
ATOM 754 C CA . ALA A 1 106 ? 100.260 128.763 111.440 1.00 76.87 106 ALA D CA 1
ATOM 755 C C . ALA A 1 106 ? 98.991 128.888 110.605 1.00 77.10 106 ALA D C 1
ATOM 756 O O . ALA A 1 106 ? 98.012 129.485 111.066 1.00 76.09 106 ALA D O 1
ATOM 758 N N . GLU A 1 107 ? 98.992 128.344 109.384 1.00 76.50 107 GLU D N 1
ATOM 759 C CA . GLU A 1 107 ? 97.838 128.503 108.502 1.00 75.60 107 GLU D CA 1
ATOM 760 C C . GLU A 1 107 ? 96.602 127.814 109.067 1.00 75.30 107 GLU D C 1
ATOM 761 O O . GLU A 1 107 ? 95.507 128.388 109.054 1.00 76.35 107 GLU D O 1
ATOM 767 N N . GLU A 1 108 ? 96.749 126.588 109.563 1.00 78.63 108 GLU D N 1
ATOM 768 C CA . GLU A 1 108 ? 95.643 125.962 110.294 1.00 78.30 108 GLU D CA 1
ATOM 769 C C . GLU A 1 108 ? 95.669 126.321 111.778 1.00 78.25 108 GLU D C 1
ATOM 770 O O . GLU A 1 108 ? 95.557 125.466 112.655 1.00 77.29 108 GLU D O 1
ATOM 776 N N . HIS A 1 109 ? 95.822 127.612 112.058 1.00 78.67 109 HIS D N 1
ATOM 777 C CA . HIS A 1 109 ? 95.627 128.127 113.407 1.00 78.37 109 HIS D CA 1
ATOM 778 C C . HIS A 1 109 ? 94.874 129.448 113.443 1.00 77.36 109 HIS D C 1
ATOM 779 O O . HIS A 1 109 ? 94.615 129.952 114.539 1.00 75.90 109 HIS D O 1
ATOM 786 N N . LEU A 1 110 ? 94.510 130.024 112.300 1.00 75.65 110 LEU D N 1
ATOM 787 C CA . LEU A 1 110 ? 93.884 131.339 112.241 1.00 74.48 110 LEU D CA 1
ATOM 788 C C . LEU A 1 110 ? 92.404 131.295 111.902 1.00 71.81 110 LEU D C 1
ATOM 789 O O . LEU A 1 110 ? 91.628 132.067 112.469 1.00 71.88 110 LEU D O 1
ATOM 794 N N . TYR A 1 111 ? 91.986 130.414 110.994 1.00 71.48 111 TYR D N 1
ATOM 795 C CA . TYR A 1 111 ? 90.580 130.355 110.609 1.00 74.81 111 TYR D CA 1
ATOM 796 C C . TYR A 1 111 ? 89.658 129.902 111.744 1.00 75.27 111 TYR D C 1
ATOM 797 O O . TYR A 1 111 ? 88.472 130.257 111.722 1.00 75.83 111 TYR D O 1
ATOM 806 N N . PRO A 1 112 ? 90.114 129.123 112.738 1.00 76.99 112 PRO D N 1
ATOM 807 C CA . PRO A 1 112 ? 89.270 128.957 113.933 1.00 75.95 112 PRO D CA 1
ATOM 808 C C . PRO A 1 112 ? 88.981 130.267 114.642 1.00 75.34 112 PRO D C 1
ATOM 809 O O . PRO A 1 112 ? 87.891 130.432 115.203 1.00 74.74 112 PRO D O 1
ATOM 813 N N . ALA A 1 113 ? 89.921 131.209 114.627 1.00 72.69 113 ALA D N 1
ATOM 814 C CA . ALA A 1 113 ? 89.730 132.516 115.237 1.00 73.37 113 ALA D CA 1
ATOM 815 C C . ALA A 1 113 ? 89.036 133.506 114.311 1.00 74.75 113 ALA D C 1
ATOM 816 O O . ALA A 1 113 ? 88.789 134.646 114.720 1.00 75.21 113 ALA D O 1
ATOM 818 N N . MET A 1 114 ? 88.722 133.105 113.080 1.00 70.79 114 MET D N 1
ATOM 819 C CA . MET A 1 114 ? 88.035 133.979 112.135 1.00 67.96 114 MET D CA 1
ATOM 820 C C . MET A 1 114 ? 86.519 133.871 112.273 1.00 71.59 114 MET D C 1
ATOM 821 O O . MET A 1 114 ? 85.832 134.877 112.477 1.00 71.25 114 MET D O 1
ATOM 826 N N . GLU A 1 115 ? 85.987 132.655 112.161 1.00 75.85 115 GLU D N 1
ATOM 827 C CA . GLU A 1 115 ? 84.548 132.425 112.129 1.00 74.86 115 GLU D CA 1
ATOM 828 C C . GLU A 1 115 ? 83.982 131.993 113.477 1.00 75.65 115 GLU D C 1
ATOM 829 O O . GLU A 1 115 ? 82.898 132.440 113.863 1.00 74.64 115 GLU D O 1
ATOM 835 N N . ASP A 1 116 ? 84.692 131.134 114.206 1.00 77.88 116 ASP D N 1
ATOM 836 C CA . ASP A 1 116 ? 84.206 130.632 115.484 1.00 77.01 116 ASP D CA 1
ATOM 837 C C . ASP A 1 116 ? 84.684 131.452 116.675 1.00 76.24 116 ASP D C 1
ATOM 838 O O . ASP A 1 116 ? 84.229 131.202 117.796 1.00 76.54 116 ASP D O 1
ATOM 843 N N . PHE A 1 117 ? 85.591 132.407 116.464 1.00 73.74 117 PHE D N 1
ATOM 844 C CA . PHE A 1 117 ? 86.157 133.291 117.481 1.00 73.14 117 PHE D CA 1
ATOM 845 C C . PHE A 1 117 ? 86.969 132.547 118.535 1.00 74.35 117 PHE D C 1
ATOM 846 O O . PHE A 1 117 ? 87.467 133.183 119.471 1.00 74.52 117 PHE D O 1
ATOM 854 N N . VAL A 1 118 ? 87.125 131.230 118.419 1.00 74.21 118 VAL D N 1
ATOM 855 C CA . VAL A 1 118 ? 87.833 130.421 119.403 1.00 72.21 118 VAL D CA 1
ATOM 856 C C . VAL A 1 118 ? 89.015 129.755 118.713 1.00 73.30 118 VAL D C 1
ATOM 857 O O . VAL A 1 118 ? 88.891 129.272 117.582 1.00 75.05 118 VAL D O 1
ATOM 861 N N . MET A 1 119 ? 90.160 129.745 119.386 1.00 73.82 119 MET D N 1
ATOM 862 C CA . MET A 1 119 ? 91.365 129.159 118.816 1.00 74.46 119 MET D CA 1
ATOM 863 C C . MET A 1 119 ? 91.367 127.643 118.979 1.00 75.21 119 MET D C 1
ATOM 864 O O . MET A 1 119 ? 92.412 127.033 119.210 1.00 76.14 119 MET D O 1
ATOM 869 N N . ARG A 1 133 ? 95.332 130.737 127.736 1.00 88.26 133 ARG D N 1
ATOM 870 C CA . ARG A 1 133 ? 95.296 131.825 126.767 1.00 87.98 133 ARG D CA 1
ATOM 871 C C . ARG A 1 133 ? 94.176 132.808 127.090 1.00 88.08 133 ARG D C 1
ATOM 872 O O . ARG A 1 133 ? 93.947 133.140 128.253 1.00 88.62 133 ARG D O 1
ATOM 880 N N . LEU A 1 134 ? 93.481 133.274 126.055 1.00 82.46 134 LEU D N 1
ATOM 881 C CA . LEU A 1 134 ? 92.405 134.238 126.215 1.00 81.34 134 LEU D CA 1
ATOM 882 C C . LEU A 1 134 ? 91.399 134.052 125.089 1.00 82.82 134 LEU D C 1
ATOM 883 O O . LEU A 1 134 ? 91.761 133.697 123.964 1.00 83.06 134 LEU D O 1
ATOM 888 N N . GLU A 1 135 ? 90.129 134.294 125.404 1.00 80.07 135 GLU D N 1
ATOM 889 C CA . GLU A 1 135 ? 89.045 134.157 124.440 1.00 78.04 135 GLU D CA 1
ATOM 890 C C . GLU A 1 135 ? 88.894 135.462 123.667 1.00 78.66 135 GLU D C 1
ATOM 891 O O . GLU A 1 135 ? 88.511 136.488 124.240 1.00 78.46 135 GLU D O 1
ATOM 897 N N . LEU A 1 136 ? 89.189 135.421 122.374 1.00 77.18 136 LEU D N 1
ATOM 898 C CA . LEU A 1 136 ? 89.137 136.624 121.550 1.00 77.06 136 LEU D CA 1
ATOM 899 C C . LEU A 1 136 ? 87.689 137.051 121.352 1.00 77.76 136 LEU D C 1
ATOM 900 O O . LEU A 1 136 ? 86.891 136.268 120.821 1.00 78.25 136 LEU D O 1
ATOM 905 N N . PRO A 1 137 ? 87.302 138.262 121.763 1.00 77.28 137 PRO D N 1
ATOM 906 C CA . PRO A 1 137 ? 85.901 138.677 121.603 1.00 77.39 137 PRO D CA 1
ATOM 907 C C . PRO A 1 137 ? 85.481 138.791 120.146 1.00 79.51 137 PRO D C 1
ATOM 908 O O . PRO A 1 137 ? 84.565 138.088 119.706 1.00 79.46 137 PRO D O 1
ATOM 912 N N . ARG A 1 138 ? 86.157 139.655 119.388 1.00 77.50 138 ARG D N 1
ATOM 913 C CA . ARG A 1 138 ? 85.872 139.850 117.973 1.00 74.81 138 ARG D CA 1
ATOM 914 C C . ARG A 1 138 ? 86.920 140.784 117.387 1.00 74.43 138 ARG D C 1
ATOM 915 O O . ARG A 1 138 ? 87.349 141.730 118.052 1.00 74.65 138 ARG D O 1
ATOM 923 N N . PHE A 1 139 ? 87.321 140.517 116.146 1.00 67.16 139 PHE D N 1
ATOM 924 C CA . PHE A 1 139 ? 88.272 141.371 115.444 1.00 64.56 139 PHE D CA 1
ATOM 925 C C . PHE A 1 139 ? 88.157 141.101 113.951 1.00 66.19 139 PHE D C 1
ATOM 926 O O . PHE A 1 139 ? 87.476 140.168 113.518 1.00 67.42 139 PHE D O 1
ATOM 934 N N . THR A 1 140 ? 88.835 141.934 113.166 1.00 60.35 140 THR D N 1
ATOM 935 C CA . THR A 1 140 ? 88.839 141.823 111.715 1.00 57.72 140 THR D CA 1
ATOM 936 C C . THR A 1 140 ? 90.265 141.699 111.199 1.00 55.78 140 THR D C 1
ATOM 937 O O . THR A 1 140 ? 91.194 142.298 111.750 1.00 59.74 140 THR D O 1
ATOM 941 N N . LEU A 1 141 ? 90.432 140.903 110.149 1.00 52.03 141 LEU D N 1
ATOM 942 C CA . LEU A 1 141 ? 91.730 140.645 109.545 1.00 51.73 141 LEU D CA 1
ATOM 943 C C . LEU A 1 141 ? 91.755 141.206 108.132 1.00 53.15 141 LEU D C 1
ATOM 944 O O . LEU A 1 141 ? 90.852 140.931 107.336 1.00 54.21 141 LEU D O 1
ATOM 949 N N . ILE A 1 142 ? 92.787 141.986 107.825 1.00 49.85 142 ILE D N 1
ATOM 950 C CA . ILE A 1 142 ? 93.024 142.492 106.479 1.00 48.53 142 ILE D CA 1
ATOM 951 C C . ILE A 1 142 ? 94.300 141.845 105.963 1.00 45.58 142 ILE D C 1
ATOM 952 O O . ILE A 1 142 ? 95.374 142.019 106.551 1.00 45.69 142 ILE D O 1
ATOM 957 N N . GLY A 1 143 ? 94.184 141.097 104.879 1.00 41.77 143 GLY D N 1
ATOM 958 C CA . GLY A 1 143 ? 95.317 140.394 104.296 1.00 45.67 143 GLY D CA 1
ATOM 959 C C . GLY A 1 143 ? 95.644 140.943 102.922 1.00 45.53 143 GLY D C 1
ATOM 960 O O . GLY A 1 143 ? 94.749 141.160 102.105 1.00 49.45 143 GLY D O 1
ATOM 961 N N . ALA A 1 144 ? 96.931 141.169 102.679 1.00 46.89 144 ALA D N 1
ATOM 962 C CA . ALA A 1 144 ? 97.416 141.682 101.406 1.00 49.71 144 ALA D CA 1
ATOM 963 C C . ALA A 1 144 ? 98.368 140.669 100.792 1.00 51.54 144 ALA D C 1
ATOM 964 O O . ALA A 1 144 ? 99.280 140.180 101.467 1.00 54.02 144 ALA D O 1
ATOM 966 N N . THR A 1 145 ? 98.156 140.356 99.517 1.00 55.44 145 THR D N 1
ATOM 967 C CA . THR A 1 145 ? 98.999 139.401 98.818 1.00 54.14 145 THR D CA 1
ATOM 968 C C . THR A 1 145 ? 99.056 139.771 97.345 1.00 56.14 145 THR D C 1
ATOM 969 O O . THR A 1 145 ? 98.170 140.449 96.818 1.00 56.20 145 THR D O 1
ATOM 973 N N . THR A 1 146 ? 100.120 139.317 96.684 1.00 59.51 146 THR D N 1
ATOM 974 C CA . THR A 1 146 ? 100.310 139.554 95.262 1.00 58.81 146 THR D CA 1
ATOM 975 C C . THR A 1 146 ? 100.152 138.299 94.418 1.00 62.43 146 THR D C 1
ATOM 976 O O . THR A 1 146 ? 100.057 138.407 93.191 1.00 63.13 146 THR D O 1
ATOM 980 N N . ARG A 1 147 ? 100.119 137.118 95.037 1.00 64.48 147 ARG D N 1
ATOM 981 C CA . ARG A 1 147 ? 99.986 135.844 94.334 1.00 62.75 147 ARG D CA 1
ATOM 982 C C . ARG A 1 147 ? 98.757 135.124 94.871 1.00 62.84 147 ARG D C 1
ATOM 983 O O . ARG A 1 147 ? 98.845 134.373 95.856 1.00 63.60 147 ARG D O 1
ATOM 991 N N . PRO A 1 148 ? 97.586 135.331 94.264 1.00 65.25 148 PRO D N 1
ATOM 992 C CA . PRO A 1 148 ? 96.378 134.639 94.739 1.00 66.62 148 PRO D CA 1
ATOM 993 C C . PRO A 1 148 ? 96.464 133.125 94.651 1.00 65.55 148 PRO D C 1
ATOM 994 O O . PRO A 1 148 ? 95.783 132.437 95.421 1.00 61.79 148 PRO D O 1
ATOM 998 N N . GLY A 1 149 ? 97.275 132.582 93.739 1.00 68.60 149 GLY D N 1
ATOM 999 C CA . GLY A 1 149 ? 97.339 131.143 93.557 1.00 68.03 149 GLY D CA 1
ATOM 1000 C C . GLY A 1 149 ? 97.943 130.392 94.722 1.00 69.49 149 GLY D C 1
ATOM 1001 O O . GLY A 1 149 ? 97.699 129.189 94.864 1.00 70.18 149 GLY D O 1
ATOM 1002 N N . LEU A 1 150 ? 98.719 131.070 95.561 1.00 67.53 150 LEU D N 1
ATOM 1003 C CA . LEU A 1 150 ? 99.359 130.439 96.705 1.00 68.29 150 LEU D CA 1
ATOM 1004 C C . LEU A 1 150 ? 98.495 130.471 97.957 1.00 65.74 150 LEU D C 1
ATOM 1005 O O . LEU A 1 150 ? 98.955 130.048 99.022 1.00 66.15 150 LEU D O 1
ATOM 1010 N N . ILE A 1 151 ? 97.262 130.961 97.856 1.00 61.13 151 ILE D N 1
ATOM 1011 C CA . ILE A 1 151 ? 96.313 130.962 98.962 1.00 63.25 151 ILE D CA 1
ATOM 1012 C C . ILE A 1 151 ? 95.405 129.751 98.815 1.00 64.11 151 ILE D C 1
ATOM 1013 O O . ILE A 1 151 ? 94.783 129.555 97.763 1.00 61.05 151 ILE D O 1
ATOM 1018 N N . THR A 1 152 ? 95.331 128.936 99.863 1.00 64.63 152 THR D N 1
ATOM 1019 C CA . THR A 1 152 ? 94.500 127.744 99.826 1.00 63.32 152 THR D CA 1
ATOM 1020 C C . THR A 1 152 ? 93.020 128.119 99.823 1.00 62.71 152 THR D C 1
ATOM 1021 O O . THR A 1 152 ? 92.630 129.238 100.168 1.00 63.09 152 THR D O 1
ATOM 1025 N N . ALA A 1 153 ? 92.193 127.157 99.415 1.00 58.12 153 ALA D N 1
ATOM 1026 C CA . ALA A 1 153 ? 90.756 127.404 99.327 1.00 60.34 153 ALA D CA 1
ATOM 1027 C C . ALA A 1 153 ? 90.116 127.804 100.654 1.00 63.73 153 ALA D C 1
ATOM 1028 O O . ALA A 1 153 ? 89.297 128.739 100.645 1.00 62.60 153 ALA D O 1
ATOM 1030 N N . PRO A 1 154 ? 90.393 127.152 101.794 1.00 63.77 154 PRO D N 1
ATOM 1031 C CA . PRO A 1 154 ? 89.780 127.624 103.050 1.00 64.09 154 PRO D CA 1
ATOM 1032 C C . PRO A 1 154 ? 90.134 129.059 103.400 1.00 63.66 154 PRO D C 1
ATOM 1033 O O . PRO A 1 154 ? 89.274 129.808 103.883 1.00 64.99 154 PRO D O 1
ATOM 1037 N N . LEU A 1 155 ? 91.383 129.469 103.164 1.00 57.98 155 LEU D N 1
ATOM 1038 C CA . LEU A 1 155 ? 91.780 130.836 103.481 1.00 59.62 155 LEU D CA 1
ATOM 1039 C C . LEU A 1 155 ? 91.028 131.843 102.621 1.00 58.69 155 LEU D C 1
ATOM 1040 O O . LEU A 1 155 ? 90.570 132.876 103.123 1.00 57.64 155 LEU D O 1
ATOM 1045 N N . LEU A 1 156 ? 90.887 131.558 101.325 1.00 54.61 156 LEU D N 1
ATOM 1046 C CA . LEU A 1 156 ? 90.129 132.446 100.451 1.00 56.84 156 LEU D CA 1
ATOM 1047 C C . LEU A 1 156 ? 88.648 132.449 100.803 1.00 58.39 156 LEU D C 1
ATOM 1048 O O . LEU A 1 156 ? 87.982 133.482 100.668 1.00 58.26 156 LEU D O 1
ATOM 1053 N N . SER A 1 157 ? 88.115 131.314 101.253 1.00 60.44 157 SER D N 1
ATOM 1054 C CA . SER A 1 157 ? 86.705 131.223 101.605 1.00 61.52 157 SER D CA 1
ATOM 1055 C C . SER A 1 157 ? 86.398 131.787 102.985 1.00 59.30 157 SER D C 1
ATOM 1056 O O . SER A 1 157 ? 85.221 131.968 103.312 1.00 58.35 157 SER D O 1
ATOM 1059 N N . ARG A 1 158 ? 87.414 132.061 103.798 1.00 59.18 158 ARG D N 1
ATOM 1060 C CA . ARG A 1 158 ? 87.206 132.631 105.122 1.00 61.44 158 ARG D CA 1
ATOM 1061 C C . ARG A 1 158 ? 87.267 134.153 105.137 1.00 64.04 158 ARG D C 1
ATOM 1062 O O . ARG A 1 158 ? 87.191 134.748 106.216 1.00 63.66 158 ARG D O 1
ATOM 1070 N N . PHE A 1 159 ? 87.400 134.794 103.978 1.00 57.82 159 PHE D N 1
ATOM 1071 C CA . PHE A 1 159 ? 87.462 136.248 103.886 1.00 51.05 159 PHE D CA 1
ATOM 1072 C C . PHE A 1 159 ? 86.118 136.776 103.400 1.00 51.60 159 PHE D C 1
ATOM 1073 O O . PHE A 1 159 ? 85.622 136.353 102.349 1.00 50.66 159 PHE D O 1
ATOM 1081 N N . GLY A 1 160 ? 85.531 137.694 104.169 1.00 49.49 160 GLY D N 1
ATOM 1082 C CA . GLY A 1 160 ? 84.224 138.222 103.811 1.00 48.41 160 GLY D CA 1
ATOM 1083 C C . GLY A 1 160 ? 84.239 139.057 102.545 1.00 49.02 160 GLY D C 1
ATOM 1084 O O . GLY A 1 160 ? 83.351 138.928 101.698 1.00 52.58 160 GLY D O 1
ATOM 1085 N N . ILE A 1 161 ? 85.239 139.923 102.397 1.00 46.92 161 ILE D N 1
ATOM 1086 C CA . ILE A 1 161 ? 85.316 140.863 101.284 1.00 46.96 161 ILE D CA 1
ATOM 1087 C C . ILE A 1 161 ? 86.625 140.635 100.543 1.00 47.86 161 ILE D C 1
ATOM 1088 O O . ILE A 1 161 ? 87.686 140.524 101.167 1.00 49.64 161 ILE D O 1
ATOM 1093 N N . VAL A 1 162 ? 86.546 140.563 99.217 1.00 47.07 162 VAL D N 1
ATOM 1094 C CA . VAL A 1 162 ? 87.710 140.424 98.351 1.00 46.51 162 VAL D CA 1
ATOM 1095 C C . VAL A 1 162 ? 87.736 141.612 97.399 1.00 50.52 162 VAL D C 1
ATOM 1096 O O . VAL A 1 162 ? 86.741 141.890 96.720 1.00 51.65 162 VAL D O 1
ATOM 1100 N N . GLU A 1 163 ? 88.869 142.308 97.351 1.00 48.09 163 GLU D N 1
ATOM 1101 C CA . GLU A 1 163 ? 89.019 143.504 96.537 1.00 43.53 163 GLU D CA 1
ATOM 1102 C C . GLU A 1 163 ? 90.341 143.454 95.784 1.00 45.42 163 GLU D C 1
ATOM 1103 O O . GLU A 1 163 ? 91.293 142.790 96.199 1.00 48.93 163 GLU D O 1
ATOM 1109 N N . HIS A 1 164 ? 90.388 144.172 94.664 1.00 48.28 164 HIS D N 1
ATOM 1110 C CA . HIS A 1 164 ? 91.542 144.185 93.776 1.00 44.50 164 HIS D CA 1
ATOM 1111 C C . HIS A 1 164 ? 92.107 145.594 93.681 1.00 47.29 164 HIS D C 1
ATOM 1112 O O . HIS A 1 164 ? 91.357 146.557 93.497 1.00 52.35 164 HIS D O 1
ATOM 1119 N N . LEU A 1 165 ? 93.427 145.708 93.805 1.00 48.72 165 LEU D N 1
ATOM 1120 C CA . LEU A 1 165 ? 94.126 146.966 93.586 1.00 45.92 165 LEU D CA 1
ATOM 1121 C C . LEU A 1 165 ? 94.563 147.040 92.129 1.00 48.21 165 LEU D C 1
ATOM 1122 O O . LEU A 1 165 ? 95.192 146.109 91.617 1.00 50.58 165 LEU D O 1
ATOM 1127 N N . GLU A 1 166 ? 94.228 148.140 91.463 1.00 39.89 166 GLU D N 1
ATOM 1128 C CA . GLU A 1 166 ? 94.544 148.317 90.055 1.00 39.22 166 GLU D CA 1
ATOM 1129 C C . GLU A 1 166 ? 95.613 149.387 89.876 1.00 42.09 166 GLU D C 1
ATOM 1130 O O . GLU A 1 166 ? 95.895 150.177 90.781 1.00 43.83 166 GLU D O 1
ATOM 1136 N N . TYR A 1 167 ? 96.206 149.400 88.686 1.00 37.43 167 TYR D N 1
ATOM 1137 C CA . TYR A 1 167 ? 97.275 150.340 88.383 1.00 31.56 167 TYR D CA 1
ATOM 1138 C C . TYR A 1 167 ? 96.747 151.768 88.341 1.00 33.19 167 TYR D C 1
ATOM 1139 O O . TYR A 1 167 ? 95.569 152.015 88.071 1.00 34.43 167 TYR D O 1
ATOM 1148 N N . TYR A 1 168 ? 97.640 152.715 88.609 1.00 33.22 168 TYR D N 1
ATOM 1149 C CA . TYR A 1 168 ? 97.281 154.122 88.618 1.00 30.46 168 TYR D CA 1
ATOM 1150 C C . TYR A 1 168 ? 97.256 154.675 87.196 1.00 29.37 168 TYR D C 1
ATOM 1151 O O . TYR A 1 168 ? 97.503 153.969 86.215 1.00 36.39 168 TYR D O 1
ATOM 1160 N N . THR A 1 169 ? 96.954 155.960 87.088 1.00 22.04 169 THR D N 1
ATOM 1161 C CA . THR A 1 169 ? 96.892 156.686 85.834 1.00 29.25 169 THR D CA 1
ATOM 1162 C C . THR A 1 169 ? 97.880 157.844 85.876 1.00 31.54 169 THR D C 1
ATOM 1163 O O . THR A 1 169 ? 98.331 158.242 86.956 1.00 35.79 169 THR D O 1
ATOM 1167 N N . PRO A 1 170 ? 98.258 158.396 84.720 1.00 25.39 170 PRO D N 1
ATOM 1168 C CA . PRO A 1 170 ? 99.214 159.515 84.726 1.00 27.77 170 PRO D CA 1
ATOM 1169 C C . PRO A 1 170 ? 98.793 160.688 85.594 1.00 35.03 170 PRO D C 1
ATOM 1170 O O . PRO A 1 170 ? 99.659 161.350 86.177 1.00 40.70 170 PRO D O 1
ATOM 1174 N N . GLU A 1 171 ? 97.493 160.966 85.709 1.00 36.16 171 GLU D N 1
ATOM 1175 C CA . GLU A 1 171 ? 97.050 162.084 86.539 1.00 32.60 171 GLU D CA 1
ATOM 1176 C C . GLU A 1 171 ? 97.213 161.780 88.025 1.00 34.20 171 GLU D C 1
ATOM 1177 O O . GLU A 1 171 ? 97.623 162.652 88.801 1.00 37.68 171 GLU D O 1
ATOM 1183 N N . GLU A 1 172 ? 96.899 160.553 88.444 1.00 30.20 172 GLU D N 1
ATOM 1184 C CA . GLU A 1 172 ? 97.088 160.183 89.844 1.00 28.58 172 GLU D CA 1
ATOM 1185 C C . GLU A 1 172 ? 98.567 160.166 90.215 1.00 30.78 172 GLU D C 1
ATOM 1186 O O . GLU A 1 172 ? 98.951 160.619 91.302 1.00 35.37 172 GLU D O 1
ATOM 1192 N N . LEU A 1 173 ? 99.413 159.653 89.321 1.00 31.78 173 LEU D N 1
ATOM 1193 C CA . LEU A 1 173 ? 100.849 159.694 89.564 1.00 29.82 173 LEU D CA 1
ATOM 1194 C C . LEU A 1 173 ? 101.371 161.124 89.565 1.00 30.93 173 LEU D C 1
ATOM 1195 O O . LEU A 1 173 ? 102.298 161.441 90.315 1.00 41.58 173 LEU D O 1
ATOM 1200 N N . ALA A 1 174 ? 100.784 162.002 88.748 1.00 27.95 174 ALA D N 1
ATOM 1201 C CA . ALA A 1 174 ? 101.142 163.415 88.798 1.00 28.60 174 ALA D CA 1
ATOM 1202 C C . ALA A 1 174 ? 100.771 164.030 90.141 1.00 32.03 174 ALA D C 1
ATOM 1203 O O . ALA A 1 174 ? 101.524 164.842 90.688 1.00 33.58 174 ALA D O 1
ATOM 1205 N N . GLN A 1 175 ? 99.604 163.668 90.679 1.00 38.30 175 GLN D N 1
ATOM 1206 C CA . GLN A 1 175 ? 99.220 164.144 92.006 1.00 33.38 175 GLN D CA 1
ATOM 1207 C C . GLN A 1 175 ? 100.203 163.664 93.066 1.00 31.48 175 GLN D C 1
ATOM 1208 O O . GLN A 1 175 ? 100.599 164.429 93.956 1.00 38.03 175 GLN D O 1
ATOM 1214 N N . GLY A 1 176 ? 100.605 162.395 92.988 1.00 29.07 176 GLY D N 1
ATOM 1215 C CA . GLY A 1 176 ? 101.608 161.891 93.915 1.00 31.11 176 GLY D CA 1
ATOM 1216 C C . GLY A 1 176 ? 102.935 162.617 93.792 1.00 36.30 176 GLY D C 1
ATOM 1217 O O . GLY A 1 176 ? 103.588 162.917 94.796 1.00 39.49 176 GLY D O 1
ATOM 1218 N N . VAL A 1 177 ? 103.351 162.909 92.558 1.00 39.84 177 VAL D N 1
ATOM 1219 C CA . VAL A 1 177 ? 104.595 163.640 92.327 1.00 33.87 177 VAL D CA 1
ATOM 1220 C C . VAL A 1 177 ? 104.508 165.044 92.910 1.00 32.33 177 VAL D C 1
ATOM 1221 O O . VAL A 1 177 ? 105.469 165.545 93.505 1.00 32.38 177 VAL D O 1
ATOM 1225 N N . MET A 1 178 ? 103.361 165.705 92.742 1.00 36.59 178 MET D N 1
ATOM 1226 C CA . MET A 1 178 ? 103.177 167.031 93.323 1.00 37.59 178 MET D CA 1
ATOM 1227 C C . MET A 1 178 ? 103.243 166.980 94.844 1.00 40.23 178 MET D C 1
ATOM 1228 O O . MET A 1 178 ? 103.839 167.859 95.480 1.00 44.63 178 MET D O 1
ATOM 1233 N N . ARG A 1 179 ? 102.632 165.957 95.446 1.00 43.65 179 ARG D N 1
ATOM 1234 C CA . ARG A 1 179 ? 102.709 165.801 96.896 1.00 41.69 179 ARG D CA 1
ATOM 1235 C C . ARG A 1 179 ? 104.150 165.599 97.355 1.00 43.38 179 ARG D C 1
ATOM 1236 O O . ARG A 1 179 ? 104.584 166.192 98.351 1.00 44.97 179 ARG D O 1
ATOM 1244 N N . ASP A 1 180 ? 104.908 164.767 96.635 1.00 40.72 180 ASP D N 1
ATOM 1245 C CA . ASP A 1 180 ? 106.309 164.545 96.987 1.00 38.30 180 ASP D CA 1
ATOM 1246 C C . ASP A 1 180 ? 107.127 165.822 96.845 1.00 38.93 180 ASP D C 1
ATOM 1247 O O . ASP A 1 180 ? 108.000 166.105 97.672 1.00 37.82 180 ASP D O 1
ATOM 1252 N N . ALA A 1 181 ? 106.871 166.596 95.788 1.00 40.70 181 ALA D N 1
ATOM 1253 C CA . ALA A 1 181 ? 107.577 167.859 95.603 1.00 38.47 181 ALA D CA 1
ATOM 1254 C C . ALA A 1 181 ? 107.271 168.829 96.733 1.00 42.59 181 ALA D C 1
ATOM 1255 O O . ALA A 1 181 ? 108.171 169.514 97.233 1.00 44.32 181 ALA D O 1
ATOM 1257 N N . ARG A 1 182 ? 106.005 168.906 97.148 1.00 49.46 182 ARG D N 1
ATOM 1258 C CA . ARG A 1 182 ? 105.652 169.760 98.277 1.00 47.95 182 ARG D CA 1
ATOM 1259 C C . ARG A 1 182 ? 106.350 169.300 99.549 1.00 49.25 182 ARG D C 1
ATOM 1260 O O . ARG A 1 182 ? 106.816 170.124 100.345 1.00 47.77 182 ARG D O 1
ATOM 1268 N N . LEU A 1 183 ? 106.429 167.985 99.760 1.00 52.10 183 LEU D N 1
ATOM 1269 C CA . LEU A 1 183 ? 107.126 167.465 100.933 1.00 48.88 183 LEU D CA 1
ATOM 1270 C C . LEU A 1 183 ? 108.608 167.820 100.906 1.00 51.06 183 LEU D C 1
ATOM 1271 O O . LEU A 1 183 ? 109.187 168.177 101.938 1.00 56.28 183 LEU D O 1
ATOM 1276 N N . LEU A 1 184 ? 109.241 167.728 99.737 1.00 49.24 184 LEU D N 1
ATOM 1277 C CA . LEU A 1 184 ? 110.675 167.954 99.611 1.00 47.96 184 LEU D CA 1
ATOM 1278 C C . LEU A 1 184 ? 111.044 169.417 99.402 1.00 47.68 184 LEU D C 1
ATOM 1279 O O . LEU A 1 184 ? 112.237 169.736 99.362 1.00 47.55 184 LEU D O 1
ATOM 1284 N N . GLY A 1 185 ? 110.065 170.307 99.268 1.00 47.84 185 GLY D N 1
ATOM 1285 C CA . GLY A 1 185 ? 110.353 171.703 99.015 1.00 46.03 185 GLY D CA 1
ATOM 1286 C C . GLY A 1 185 ? 110.707 172.037 97.585 1.00 49.50 185 GLY D C 1
ATOM 1287 O O . GLY A 1 185 ? 111.236 173.125 97.333 1.00 52.33 185 GLY D O 1
ATOM 1288 N N . VAL A 1 186 ? 110.436 171.142 96.645 1.00 48.23 186 VAL D N 1
ATOM 1289 C CA . VAL A 1 186 ? 110.737 171.355 95.235 1.00 45.04 186 VAL D CA 1
ATOM 1290 C C . VAL A 1 186 ? 109.489 171.883 94.541 1.00 44.41 186 VAL D C 1
ATOM 1291 O O . VAL A 1 186 ? 108.361 171.517 94.884 1.00 49.44 186 VAL D O 1
ATOM 1295 N N . ARG A 1 187 ? 109.687 172.758 93.559 1.00 45.78 187 ARG D N 1
ATOM 1296 C CA . ARG A 1 187 ? 108.595 173.391 92.832 1.00 49.68 187 ARG D CA 1
ATOM 1297 C C . ARG A 1 187 ? 108.500 172.805 91.430 1.00 50.94 187 ARG D C 1
ATOM 1298 O O . ARG A 1 187 ? 109.486 172.804 90.685 1.00 50.21 187 ARG D O 1
ATOM 1306 N N . ILE A 1 188 ? 107.313 172.307 91.076 1.00 50.12 188 ILE D N 1
ATOM 1307 C CA . ILE A 1 188 ? 107.056 171.728 89.765 1.00 46.65 188 ILE D CA 1
ATOM 1308 C C . ILE A 1 188 ? 105.768 172.328 89.217 1.00 48.56 188 ILE D C 1
ATOM 1309 O O . ILE A 1 188 ? 104.878 172.737 89.965 1.00 51.75 188 ILE D O 1
ATOM 1314 N N . THR A 1 189 ? 105.679 172.379 87.892 1.00 48.13 189 THR D N 1
ATOM 1315 C CA . THR A 1 189 ? 104.430 172.699 87.222 1.00 49.16 189 THR D CA 1
ATOM 1316 C C . THR A 1 189 ? 103.623 171.422 86.995 1.00 49.38 189 THR D C 1
ATOM 1317 O O . THR A 1 189 ? 104.133 170.306 87.100 1.00 51.72 189 THR D O 1
ATOM 1321 N N . GLU A 1 190 ? 102.337 171.596 86.687 1.00 51.72 190 GLU D N 1
ATOM 1322 C CA . GLU A 1 190 ? 101.469 170.437 86.498 1.00 52.61 190 GLU D CA 1
ATOM 1323 C C . GLU A 1 190 ? 101.870 169.639 85.263 1.00 53.52 190 GLU D C 1
ATOM 1324 O O . GLU A 1 190 ? 101.794 168.405 85.263 1.00 55.57 190 GLU D O 1
ATOM 1330 N N . GLU A 1 191 ? 102.294 170.326 84.199 1.00 48.86 191 GLU D N 1
ATOM 1331 C CA . GLU A 1 191 ? 102.665 169.637 82.967 1.00 47.08 191 GLU D CA 1
ATOM 1332 C C . GLU A 1 191 ? 103.887 168.750 83.166 1.00 48.78 191 GLU D C 1
ATOM 1333 O O . GLU A 1 191 ? 103.936 167.627 82.650 1.00 50.75 191 GLU D O 1
ATOM 1339 N N . ALA A 1 192 ? 104.888 169.235 83.904 1.00 43.06 192 ALA D N 1
ATOM 1340 C CA . ALA A 1 192 ? 106.078 168.429 84.154 1.00 42.12 192 ALA D CA 1
ATOM 1341 C C . ALA A 1 192 ? 105.746 167.193 84.979 1.00 42.65 192 ALA D C 1
ATOM 1342 O O . ALA A 1 192 ? 106.240 166.094 84.696 1.00 43.89 192 ALA D O 1
ATOM 1344 N N . ALA A 1 193 ? 104.908 167.352 86.006 1.00 36.65 193 ALA D N 1
ATOM 1345 C CA . ALA A 1 193 ? 104.495 166.206 86.808 1.00 31.79 193 ALA D CA 1
ATOM 1346 C C . ALA A 1 193 ? 103.703 165.209 85.973 1.00 33.42 193 ALA D C 1
ATOM 1347 O O . ALA A 1 193 ? 103.861 163.993 86.129 1.00 36.54 193 ALA D O 1
ATOM 1349 N N . LEU A 1 194 ? 102.845 165.705 85.079 1.00 37.21 194 LEU D N 1
ATOM 1350 C CA . LEU A 1 194 ? 102.096 164.813 84.200 1.00 37.82 194 LEU D CA 1
ATOM 1351 C C . LEU A 1 194 ? 103.025 164.052 83.263 1.00 36.02 194 LEU D C 1
ATOM 1352 O O . LEU A 1 194 ? 102.819 162.861 83.004 1.00 35.28 194 LEU D O 1
ATOM 1357 N N . GLU A 1 195 ? 104.048 164.729 82.735 1.00 35.38 195 GLU D N 1
ATOM 1358 C CA . GLU A 1 195 ? 105.012 164.056 81.869 1.00 32.09 195 GLU D CA 1
ATOM 1359 C C . GLU A 1 195 ? 105.785 162.987 82.631 1.00 30.45 195 GLU D C 1
ATOM 1360 O O . GLU A 1 195 ? 106.046 161.903 82.098 1.00 29.20 195 GLU D O 1
ATOM 1366 N N . ILE A 1 196 ? 106.168 163.278 83.876 1.00 33.24 196 ILE D N 1
ATOM 1367 C CA . ILE A 1 196 ? 106.848 162.276 84.694 1.00 26.30 196 ILE D CA 1
ATOM 1368 C C . ILE A 1 196 ? 105.929 161.087 84.952 1.00 27.26 196 ILE D C 1
ATOM 1369 O O . ILE A 1 196 ? 106.357 159.929 84.895 1.00 33.10 196 ILE D O 1
ATOM 1374 N N . GLY A 1 197 ? 104.653 161.353 85.239 1.00 29.30 197 GLY D N 1
ATOM 1375 C CA . GLY A 1 197 ? 103.708 160.282 85.507 1.00 26.05 197 GLY D CA 1
ATOM 1376 C C . GLY A 1 197 ? 103.338 159.458 84.292 1.00 19.00 197 GLY D C 1
ATOM 1377 O O . GLY A 1 197 ? 102.942 158.298 84.443 1.00 24.15 197 GLY D O 1
ATOM 1378 N N . ARG A 1 198 ? 103.448 160.031 83.093 1.00 28.49 198 ARG D N 1
ATOM 1379 C CA . ARG A 1 198 ? 103.175 159.262 81.882 1.00 29.13 198 ARG D CA 1
ATOM 1380 C C . ARG A 1 198 ? 104.203 158.157 81.686 1.00 29.73 198 ARG D C 1
ATOM 1381 O O . ARG A 1 198 ? 103.866 157.064 81.216 1.00 32.68 198 ARG D O 1
ATOM 1389 N N . ARG A 1 199 ? 105.459 158.423 82.033 1.00 30.85 199 ARG D N 1
ATOM 1390 C CA . ARG A 1 199 ? 106.542 157.467 81.859 1.00 23.20 199 ARG D CA 1
ATOM 1391 C C . ARG A 1 199 ? 106.671 156.495 83.022 1.00 28.35 199 ARG D C 1
ATOM 1392 O O . ARG A 1 199 ? 107.493 155.577 82.954 1.00 37.22 199 ARG D O 1
ATOM 1400 N N . SER A 1 200 ? 105.892 156.674 84.082 1.00 29.57 200 SER D N 1
ATOM 1401 C CA . SER A 1 200 ? 105.851 155.697 85.156 1.00 14.47 200 SER D CA 1
ATOM 1402 C C . SER A 1 200 ? 105.024 154.493 84.726 1.00 22.75 200 SER D C 1
ATOM 1403 O O . SER A 1 200 ? 104.054 154.614 83.973 1.00 35.90 200 SER D O 1
ATOM 1406 N N . ARG A 1 201 ? 105.420 153.322 85.207 1.00 22.61 201 ARG D N 1
ATOM 1407 C CA . ARG A 1 201 ? 104.795 152.071 84.781 1.00 20.53 201 ARG D CA 1
ATOM 1408 C C . ARG A 1 201 ? 103.593 151.721 85.651 1.00 28.22 201 ARG D C 1
ATOM 1409 O O . ARG A 1 201 ? 103.475 150.616 86.177 1.00 27.92 201 ARG D O 1
ATOM 1417 N N . GLY A 1 202 ? 102.679 152.679 85.792 1.00 31.47 202 GLY D N 1
ATOM 1418 C CA . GLY A 1 202 ? 101.506 152.488 86.621 1.00 22.01 202 GLY D CA 1
ATOM 1419 C C . GLY A 1 202 ? 101.797 152.300 88.090 1.00 21.81 202 GLY D C 1
ATOM 1420 O O . GLY A 1 202 ? 100.986 151.702 88.799 1.00 34.22 202 GLY D O 1
ATOM 1421 N N . THR A 1 203 ? 102.929 152.803 88.572 1.00 15.55 203 THR D N 1
ATOM 1422 C CA . THR A 1 203 ? 103.372 152.570 89.937 1.00 16.86 203 THR D CA 1
ATOM 1423 C C . THR A 1 203 ? 103.767 153.892 90.580 1.00 21.48 203 THR D C 1
ATOM 1424 O O . THR A 1 203 ? 104.290 154.790 89.917 1.00 29.91 203 THR D O 1
ATOM 1428 N N . MET A 1 204 ? 103.501 154.006 91.884 1.00 23.27 204 MET D N 1
ATOM 1429 C CA . MET A 1 204 ? 103.889 155.207 92.616 1.00 20.96 204 MET D CA 1
ATOM 1430 C C . MET A 1 204 ? 105.390 155.238 92.874 1.00 25.50 204 MET D C 1
ATOM 1431 O O . MET A 1 204 ? 106.011 156.307 92.840 1.00 31.40 204 MET D O 1
ATOM 1436 N N . ARG A 1 205 ? 105.986 154.075 93.143 1.00 16.00 205 ARG D N 1
ATOM 1437 C CA . ARG A 1 205 ? 107.415 154.013 93.432 1.00 16.08 205 ARG D CA 1
ATOM 1438 C C . ARG A 1 205 ? 108.243 154.471 92.238 1.00 24.23 205 ARG D C 1
ATOM 1439 O O . ARG A 1 205 ? 109.207 155.234 92.391 1.00 33.49 205 ARG D O 1
ATOM 1447 N N . VAL A 1 206 ? 107.876 154.019 91.037 1.00 17.81 206 VAL D N 1
ATOM 1448 C CA . VAL A 1 206 ? 108.582 154.434 89.829 1.00 8.07 206 VAL D CA 1
ATOM 1449 C C . VAL A 1 206 ? 108.436 155.934 89.618 1.00 18.55 206 VAL D C 1
ATOM 1450 O O . VAL A 1 206 ? 109.393 156.618 89.234 1.00 26.62 206 VAL D O 1
ATOM 1454 N N . ALA A 1 207 ? 107.236 156.468 89.855 1.00 17.36 207 ALA D N 1
ATOM 1455 C CA . ALA A 1 207 ? 107.018 157.900 89.692 1.00 11.36 207 ALA D CA 1
ATOM 1456 C C . ALA A 1 207 ? 107.878 158.703 90.658 1.00 18.31 207 ALA D C 1
ATOM 1457 O O . ALA A 1 207 ? 108.473 159.716 90.273 1.00 27.30 207 ALA D O 1
ATOM 1459 N N . LYS A 1 208 ? 107.965 158.261 91.915 1.00 16.04 208 L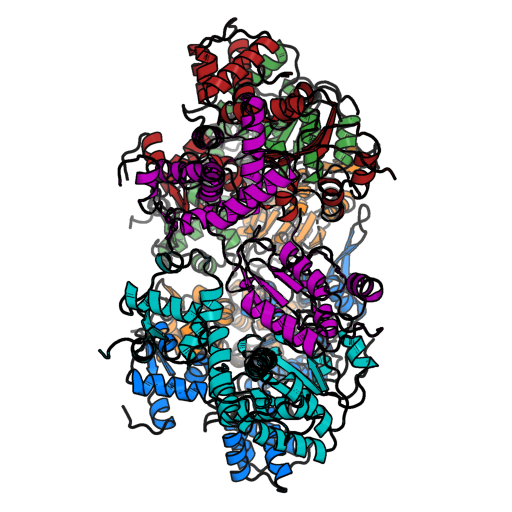YS D N 1
ATOM 1460 C CA . LYS A 1 208 ? 108.801 158.958 92.888 1.00 19.73 208 LYS D CA 1
ATOM 1461 C C . LYS A 1 208 ? 110.273 158.898 92.501 1.00 19.20 208 LYS D C 1
ATOM 1462 O O . LYS A 1 208 ? 110.994 159.898 92.611 1.00 22.08 208 LYS D O 1
ATOM 1468 N N . ARG A 1 209 ? 110.740 157.733 92.045 1.00 19.37 209 ARG D N 1
ATOM 1469 C CA . ARG A 1 209 ? 112.136 157.599 91.638 1.00 12.00 209 ARG D CA 1
ATOM 1470 C C . ARG A 1 209 ? 112.459 158.509 90.456 1.00 14.97 209 ARG D C 1
ATOM 1471 O O . ARG A 1 209 ? 113.489 159.198 90.444 1.00 20.40 209 ARG D O 1
ATOM 1479 N N . LEU A 1 210 ? 111.579 158.531 89.451 1.00 19.26 210 LEU D N 1
ATOM 1480 C CA . LEU A 1 210 ? 111.800 159.392 88.294 1.00 15.22 210 LEU D CA 1
ATOM 1481 C C . LEU A 1 210 ? 111.752 160.863 88.685 1.00 21.30 210 LEU D C 1
ATOM 1482 O O . LEU A 1 210 ? 112.526 161.674 88.161 1.00 30.17 210 LEU D O 1
ATOM 1487 N N . PHE A 1 211 ? 110.853 161.227 89.602 1.00 19.55 211 PHE D N 1
ATOM 1488 C CA . PHE A 1 211 ? 110.813 162.603 90.081 1.00 19.86 211 PHE D CA 1
ATOM 1489 C C . PHE A 1 211 ? 112.110 162.979 90.778 1.00 23.25 211 PHE D C 1
ATOM 1490 O O . PHE A 1 211 ? 112.613 164.091 90.603 1.00 27.09 211 PHE D O 1
ATOM 1498 N N . ARG A 1 212 ? 112.664 162.069 91.583 1.00 19.09 212 ARG D N 1
ATOM 1499 C CA . ARG A 1 212 ? 113.924 162.366 92.259 1.00 17.68 212 ARG D CA 1
ATOM 1500 C C . ARG A 1 212 ? 115.064 162.538 91.260 1.00 23.34 212 ARG D C 1
ATOM 1501 O O . ARG A 1 212 ? 115.917 163.419 91.424 1.00 22.76 212 ARG D O 1
ATOM 1509 N N . ARG A 1 213 ? 115.097 161.707 90.215 1.00 25.83 213 ARG D N 1
ATOM 1510 C CA . ARG A 1 213 ? 116.138 161.866 89.199 1.00 14.82 213 ARG D CA 1
ATOM 1511 C C . ARG A 1 213 ? 116.000 163.195 88.459 1.00 18.25 213 ARG D C 1
ATOM 1512 O O . ARG A 1 213 ? 116.998 163.894 88.226 1.00 27.61 213 ARG D O 1
ATOM 1520 N N . VAL A 1 214 ? 114.771 163.565 88.089 1.00 25.57 214 VAL D N 1
ATOM 1521 C CA . VAL A 1 214 ? 114.551 164.850 87.428 1.00 20.53 214 VAL D CA 1
ATOM 1522 C C . VAL A 1 214 ? 114.917 165.997 88.362 1.00 22.45 214 VAL D C 1
ATOM 1523 O O . VAL A 1 214 ? 115.438 167.031 87.927 1.00 29.37 214 VAL D O 1
ATOM 1527 N N . ARG A 1 215 ? 114.651 165.832 89.659 1.00 25.07 215 ARG D N 1
ATOM 1528 C CA . ARG A 1 215 ? 115.033 166.841 90.637 1.00 24.35 215 ARG D CA 1
ATOM 1529 C C . ARG A 1 215 ? 116.544 167.010 90.685 1.00 29.71 215 ARG D C 1
ATOM 1530 O O . ARG A 1 215 ? 117.044 168.138 90.746 1.00 33.41 215 ARG D O 1
ATOM 1538 N N . ASP A 1 216 ? 117.287 165.901 90.666 1.00 28.52 216 ASP D N 1
ATOM 1539 C CA . ASP A 1 216 ? 118.745 165.991 90.632 1.00 24.03 216 ASP D CA 1
ATOM 1540 C C . ASP A 1 216 ? 119.217 166.736 89.390 1.00 28.47 216 ASP D C 1
ATOM 1541 O O . ASP A 1 216 ? 120.072 167.628 89.472 1.00 28.48 216 ASP D O 1
ATOM 1546 N N . PHE A 1 217 ? 118.659 166.386 88.227 1.00 30.65 217 PHE D N 1
ATOM 1547 C CA . PHE A 1 217 ? 119.057 167.050 86.987 1.00 23.62 217 PHE D CA 1
ATOM 1548 C C . PHE A 1 217 ? 118.785 168.550 87.048 1.00 29.63 217 PHE D C 1
ATOM 1549 O O . PHE A 1 217 ? 119.655 169.368 86.722 1.00 35.07 217 PHE D O 1
ATOM 1557 N N . ALA A 1 218 ? 117.579 168.929 87.476 1.00 36.22 218 ALA D N 1
ATOM 1558 C CA . ALA A 1 218 ? 117.210 170.341 87.507 1.00 32.32 218 ALA D CA 1
ATOM 1559 C C . ALA A 1 218 ? 118.034 171.111 88.530 1.00 36.88 218 ALA D C 1
ATOM 1560 O O . ALA A 1 218 ? 118.433 172.254 88.280 1.00 41.09 218 ALA D O 1
ATOM 1562 N N . GLN A 1 219 ? 118.291 170.508 89.694 1.00 35.62 219 GLN D N 1
ATOM 1563 C CA . GLN A 1 219 ? 119.092 171.174 90.713 1.00 34.09 219 GLN D CA 1
ATOM 1564 C C . GLN A 1 219 ? 120.522 171.385 90.239 1.00 39.80 219 GLN D C 1
ATOM 1565 O O . GLN A 1 219 ? 121.112 172.443 90.485 1.00 40.89 219 GLN D O 1
ATOM 1571 N N . VAL A 1 220 ? 121.099 170.391 89.559 1.00 41.24 220 VAL D N 1
ATOM 1572 C CA . VAL A 1 220 ? 122.441 170.562 89.008 1.00 35.12 220 VAL D CA 1
ATOM 1573 C C . VAL A 1 220 ? 122.441 171.657 87.950 1.00 35.62 220 VAL D C 1
ATOM 1574 O O . VAL A 1 220 ? 123.376 172.464 87.870 1.00 35.12 220 VAL D O 1
ATOM 1578 N N . ALA A 1 221 ? 121.389 171.712 87.128 1.00 42.35 221 ALA D N 1
ATOM 1579 C CA . ALA A 1 221 ? 121.286 172.782 86.140 1.00 43.31 221 ALA D CA 1
ATOM 1580 C C . ALA A 1 221 ? 121.218 174.150 86.809 1.00 44.38 221 ALA D C 1
ATOM 1581 O O . ALA A 1 221 ? 121.842 175.109 86.340 1.00 44.84 221 ALA D O 1
ATOM 1583 N N . GLY A 1 222 ? 120.466 174.261 87.900 1.00 53.95 222 GLY D N 1
ATOM 1584 C CA . GLY A 1 222 ? 120.369 175.510 88.629 1.00 50.05 222 GLY D CA 1
ATOM 1585 C C . GLY A 1 222 ? 119.067 176.244 88.389 1.00 53.57 222 GLY D C 1
ATOM 1586 O O . GLY A 1 222 ? 119.045 177.476 88.312 1.00 54.41 222 GLY D O 1
ATOM 1587 N N . GLU A 1 223 ? 117.974 175.498 88.271 1.00 65.87 223 GLU D N 1
ATOM 1588 C CA . GLU A 1 223 ? 116.661 176.057 87.979 1.00 65.88 223 GLU D CA 1
ATOM 1589 C C . GLU A 1 223 ? 115.772 175.939 89.208 1.00 67.36 223 GLU D C 1
ATOM 1590 O O . GLU A 1 223 ? 115.717 174.880 89.842 1.00 66.20 223 GLU D O 1
ATOM 1596 N N . GLU A 1 224 ? 115.079 177.030 89.541 1.00 68.74 224 GLU D N 1
ATOM 1597 C CA . GLU A 1 224 ? 114.234 177.047 90.729 1.00 68.58 224 GLU D CA 1
ATOM 1598 C C . GLU A 1 224 ? 112.942 176.263 90.533 1.00 69.14 224 GLU D C 1
ATOM 1599 O O . GLU A 1 224 ? 112.410 175.708 91.500 1.00 67.83 224 GLU D O 1
ATOM 1605 N N . VAL A 1 225 ? 112.427 176.201 89.306 1.00 59.61 225 VAL D N 1
ATOM 1606 C CA . VAL A 1 225 ? 111.163 175.537 89.010 1.00 54.96 225 VAL D CA 1
ATOM 1607 C C . VAL A 1 225 ? 111.393 174.526 87.894 1.00 58.08 225 VAL D C 1
ATOM 1608 O O . VAL A 1 225 ? 112.054 174.833 86.896 1.00 60.99 225 VAL D O 1
ATOM 1612 N N . ILE A 1 226 ? 110.867 173.317 88.075 1.00 51.77 226 ILE D N 1
ATOM 1613 C CA . ILE A 1 226 ? 111.000 172.248 87.091 1.00 47.90 226 ILE D CA 1
ATOM 1614 C C . ILE A 1 226 ? 109.823 172.371 86.129 1.00 47.65 226 ILE D C 1
ATOM 1615 O O . ILE A 1 226 ? 108.724 171.889 86.406 1.00 51.37 226 ILE D O 1
ATOM 1620 N N . THR A 1 227 ? 110.053 173.020 84.991 1.00 51.56 227 THR D N 1
ATOM 1621 C CA . THR A 1 227 ? 109.013 173.187 83.990 1.00 53.68 227 THR D CA 1
ATOM 1622 C C . THR A 1 227 ? 108.883 171.919 83.149 1.00 51.20 227 THR D C 1
ATOM 1623 O O . THR A 1 227 ? 109.632 170.952 83.311 1.00 53.06 227 THR D O 1
ATOM 1627 N N . ARG A 1 228 ? 107.908 171.921 82.237 1.00 51.28 228 ARG D N 1
ATOM 1628 C CA . ARG A 1 228 ? 107.682 170.749 81.396 1.00 49.30 228 ARG D CA 1
ATOM 1629 C C . ARG A 1 228 ? 108.864 170.490 80.472 1.00 52.92 228 ARG D C 1
ATOM 1630 O O . ARG A 1 228 ? 109.246 169.336 80.252 1.00 56.07 228 ARG D O 1
ATOM 1638 N N . GLU A 1 229 ? 109.444 171.552 79.908 1.00 60.65 229 GLU D N 1
ATOM 1639 C CA . GLU A 1 229 ? 110.580 171.384 79.007 1.00 60.37 229 GLU D CA 1
ATOM 1640 C C . GLU A 1 229 ? 111.779 170.785 79.732 1.00 59.29 229 GLU D C 1
ATOM 1641 O O . GLU A 1 229 ? 112.449 169.888 79.206 1.00 60.67 229 GLU D O 1
ATOM 1647 N N . ARG A 1 230 ? 112.064 171.266 80.944 1.00 49.15 230 ARG D N 1
ATOM 1648 C CA . ARG A 1 230 ? 113.175 170.710 81.708 1.00 45.53 230 ARG D CA 1
ATOM 1649 C C . ARG A 1 230 ? 112.918 169.257 82.080 1.00 47.64 230 ARG D C 1
ATOM 1650 O O . ARG A 1 230 ? 113.836 168.431 82.046 1.00 52.96 230 ARG D O 1
ATOM 1658 N N . ALA A 1 231 ? 111.677 168.927 82.446 1.00 46.11 231 ALA D N 1
ATOM 1659 C CA . ALA A 1 231 ? 111.346 167.541 82.760 1.00 40.65 231 ALA D CA 1
ATOM 1660 C C . ALA A 1 231 ? 111.529 166.644 81.544 1.00 42.76 231 ALA D C 1
ATOM 1661 O O . ALA A 1 231 ? 112.071 165.539 81.657 1.00 44.74 231 ALA D O 1
ATOM 1663 N N . LEU A 1 232 ? 111.087 167.104 80.372 1.00 45.78 232 LEU D N 1
ATOM 1664 C CA . LEU A 1 232 ? 111.265 166.319 79.154 1.00 43.41 232 LEU D CA 1
ATOM 1665 C C . LEU A 1 232 ? 112.740 166.135 78.828 1.00 44.38 232 LEU D C 1
ATOM 1666 O O . LEU A 1 232 ? 113.165 165.044 78.432 1.00 43.87 232 LEU D O 1
ATOM 1671 N N . GLU A 1 233 ? 113.539 167.192 78.991 1.00 45.11 233 GLU D N 1
ATOM 1672 C CA . GLU A 1 233 ? 114.972 167.086 78.737 1.00 41.14 233 GLU D CA 1
ATOM 1673 C C . GLU A 1 233 ? 115.634 166.102 79.697 1.00 39.50 233 GLU D C 1
ATOM 1674 O O . GLU A 1 233 ? 116.477 165.294 79.288 1.00 42.67 233 GLU D O 1
ATOM 1680 N N . ALA A 1 234 ? 115.260 166.150 80.977 1.00 36.55 234 ALA D N 1
ATOM 1681 C CA . ALA A 1 234 ? 115.840 165.238 81.956 1.00 30.52 234 ALA D CA 1
ATOM 1682 C C . ALA A 1 234 ? 115.410 163.797 81.714 1.00 32.63 234 ALA D C 1
ATOM 1683 O O . ALA A 1 234 ? 116.199 162.873 81.939 1.00 36.83 234 ALA D O 1
ATOM 1685 N N . LEU A 1 235 ? 114.170 163.582 81.268 1.00 32.73 235 LEU D N 1
ATOM 1686 C CA . LEU A 1 235 ? 113.724 162.226 80.969 1.00 29.46 235 LEU D CA 1
ATOM 1687 C C . LEU A 1 235 ? 114.351 161.703 79.685 1.00 33.00 235 LEU D C 1
ATOM 1688 O O . LEU A 1 235 ? 114.539 160.490 79.539 1.00 35.59 235 LEU D O 1
ATOM 1693 N N . ALA A 1 236 ? 114.670 162.593 78.742 1.00 36.11 236 ALA D N 1
ATOM 1694 C CA . ALA A 1 236 ? 115.421 162.181 77.561 1.00 29.98 236 ALA D CA 1
ATOM 1695 C C . ALA A 1 236 ? 116.858 161.829 77.922 1.00 25.32 236 ALA D C 1
ATOM 1696 O O . ALA A 1 236 ? 117.429 160.883 77.369 1.00 28.49 236 ALA D O 1
ATOM 1698 N N . ALA A 1 237 ? 117.460 162.583 78.846 1.00 29.92 237 ALA D N 1
ATOM 1699 C CA . ALA A 1 237 ? 118.796 162.243 79.322 1.00 30.11 237 ALA D CA 1
ATOM 1700 C C . ALA A 1 237 ? 118.812 160.892 80.025 1.00 30.82 237 ALA D C 1
ATOM 1701 O O . ALA A 1 237 ? 119.848 160.220 80.054 1.00 28.68 237 ALA D O 1
ATOM 1703 N N . LEU A 1 238 ? 117.681 160.482 80.598 1.00 32.88 238 LEU D N 1
ATOM 1704 C CA . LEU A 1 238 ? 117.560 159.166 81.210 1.00 28.65 238 LEU D CA 1
ATOM 1705 C C . LEU A 1 238 ? 117.271 158.066 80.198 1.00 32.96 238 LEU D C 1
ATOM 1706 O O . LEU A 1 238 ? 117.378 156.886 80.546 1.00 33.76 238 LEU D O 1
ATOM 1711 N N . GLY A 1 239 ? 116.908 158.418 78.968 1.00 31.87 239 GLY D N 1
ATOM 1712 C CA . GLY A 1 239 ? 116.607 157.428 77.953 1.00 31.73 239 GLY D CA 1
ATOM 1713 C C . GLY A 1 239 ? 115.286 156.726 78.182 1.00 39.40 239 GLY D C 1
ATOM 1714 O O . GLY A 1 239 ? 115.253 155.514 78.410 1.00 42.10 239 GLY D O 1
ATOM 1715 N N . LEU A 1 240 ? 114.187 157.477 78.125 1.00 37.57 240 LEU D N 1
ATOM 1716 C CA . LEU A 1 240 ? 112.855 156.940 78.369 1.00 35.76 240 LEU D CA 1
ATOM 1717 C C . LEU A 1 240 ? 111.925 157.345 77.236 1.00 39.67 240 LEU D C 1
ATOM 1718 O O . LEU A 1 240 ? 111.904 158.512 76.834 1.00 40.68 240 LEU D O 1
ATOM 1723 N N . ASP A 1 241 ? 111.161 156.382 76.728 1.00 42.21 241 ASP D N 1
ATOM 1724 C CA . ASP A 1 241 ? 110.129 156.661 75.744 1.00 39.34 241 ASP D CA 1
ATOM 1725 C C . ASP A 1 241 ? 108.901 157.260 76.420 1.00 44.29 241 ASP D C 1
ATOM 1726 O O . ASP A 1 241 ? 108.829 157.384 77.643 1.00 49.18 241 ASP D O 1
ATOM 1731 N N . GLU A 1 242 ? 107.915 157.624 75.599 1.00 44.37 242 GLU D N 1
ATOM 1732 C CA . GLU A 1 242 ? 106.620 158.024 76.135 1.00 43.10 242 GLU D CA 1
ATOM 1733 C C . GLU A 1 242 ? 105.920 156.874 76.845 1.00 45.00 242 GLU D C 1
ATOM 1734 O O . GLU A 1 242 ? 105.008 157.114 77.644 1.00 44.32 242 GLU D O 1
ATOM 1740 N N . LEU A 1 243 ? 106.322 155.635 76.571 1.00 42.00 243 LEU D N 1
ATOM 1741 C CA . LEU A 1 243 ? 105.787 154.459 77.243 1.00 39.08 243 LEU D CA 1
ATOM 1742 C C . LEU A 1 243 ? 106.543 154.107 78.516 1.00 40.35 243 LEU D C 1
ATOM 1743 O O . LEU A 1 243 ? 106.127 153.191 79.233 1.00 37.47 243 LEU D O 1
ATOM 1748 N N . GLY A 1 244 ? 107.632 154.808 78.818 1.00 36.25 244 GLY D N 1
ATOM 1749 C CA . GLY A 1 244 ? 108.460 154.456 79.951 1.00 33.23 244 GLY D CA 1
ATOM 1750 C C . GLY A 1 244 ? 109.472 153.368 79.684 1.00 36.75 244 GLY D C 1
ATOM 1751 O O . GLY A 1 244 ? 110.076 152.859 80.634 1.00 35.89 244 GLY D O 1
ATOM 1752 N N . LEU A 1 245 ? 109.673 152.991 78.424 1.00 39.85 245 LEU D N 1
ATOM 1753 C CA . LEU A 1 245 ? 110.646 151.965 78.077 1.00 36.95 245 LEU D CA 1
ATOM 1754 C C . LEU A 1 245 ? 112.057 152.532 78.162 1.00 39.16 245 LEU D C 1
ATOM 1755 O O . LEU A 1 245 ? 112.330 153.620 77.648 1.00 38.65 245 LEU D O 1
ATOM 1760 N N . GLU A 1 246 ? 112.951 151.791 78.809 1.00 36.71 246 GLU D N 1
ATOM 1761 C CA . GLU A 1 246 ? 114.342 152.199 78.907 1.00 36.70 246 GLU D CA 1
ATOM 1762 C C . GLU A 1 246 ? 115.091 151.806 77.637 1.00 38.18 246 GLU D C 1
ATOM 1763 O O . GLU A 1 246 ? 114.522 151.257 76.689 1.00 38.69 246 GLU D O 1
ATOM 1769 N N . LYS A 1 247 ? 116.394 152.095 77.613 1.00 37.05 247 LYS D N 1
ATOM 1770 C CA . LYS A 1 247 ? 117.200 151.755 76.446 1.00 32.86 247 LYS D CA 1
ATOM 1771 C C . LYS A 1 247 ? 117.326 150.248 76.266 1.00 38.70 247 LYS D C 1
ATOM 1772 O O . LYS A 1 247 ? 117.397 149.767 75.131 1.00 44.23 247 LYS D O 1
ATOM 1778 N N . ARG A 1 248 ? 117.352 149.491 77.365 1.00 33.23 248 ARG D N 1
ATOM 1779 C CA . ARG A 1 248 ? 117.514 148.045 77.257 1.00 26.06 248 ARG D CA 1
ATOM 1780 C C . ARG A 1 248 ? 116.274 147.382 76.667 1.00 29.59 248 ARG D C 1
ATOM 1781 O O . ARG A 1 248 ? 116.390 146.441 75.877 1.00 36.85 248 ARG D O 1
ATOM 1789 N N . ASP A 1 249 ? 115.080 147.851 77.037 1.00 35.38 249 ASP D N 1
ATOM 1790 C CA . ASP A 1 249 ? 113.859 147.293 76.458 1.00 28.69 249 ASP D CA 1
ATOM 1791 C C . ASP A 1 249 ? 113.778 147.576 74.962 1.00 29.76 249 ASP D C 1
ATOM 1792 O O . ASP A 1 249 ? 113.415 146.694 74.168 1.00 36.96 249 ASP D O 1
ATOM 1797 N N . ARG A 1 250 ? 114.117 148.803 74.559 1.00 29.67 250 ARG D N 1
ATOM 1798 C CA . ARG A 1 250 ? 114.145 149.136 73.140 1.00 34.22 250 ARG D CA 1
ATOM 1799 C C . ARG A 1 250 ? 115.183 148.299 72.407 1.00 39.74 250 ARG D C 1
ATOM 1800 O O . ARG A 1 250 ? 114.960 147.879 71.267 1.00 39.65 250 ARG D O 1
ATOM 1808 N N . GLU A 1 251 ? 116.330 148.054 73.045 1.00 37.94 251 GLU D N 1
ATOM 1809 C CA . GLU A 1 251 ? 117.351 147.205 72.441 1.00 29.27 251 GLU D CA 1
ATOM 1810 C C . GLU A 1 251 ? 116.853 145.775 72.276 1.00 29.10 251 GLU D C 1
ATOM 1811 O O . GLU A 1 251 ? 117.132 145.128 71.262 1.00 37.62 251 GLU D O 1
ATOM 1817 N N . ILE A 1 252 ? 116.126 145.263 73.270 1.00 28.09 252 ILE D N 1
ATOM 1818 C CA . ILE A 1 252 ? 115.556 143.921 73.167 1.00 27.14 252 ILE D CA 1
ATOM 1819 C C . ILE A 1 252 ? 114.611 143.843 71.978 1.00 28.16 252 ILE D C 1
ATOM 1820 O O . ILE A 1 252 ? 114.673 142.908 71.169 1.00 30.92 252 ILE D O 1
ATOM 1825 N N . LEU A 1 253 ? 113.726 144.834 71.850 1.00 35.58 253 LEU D N 1
ATOM 1826 C CA . LEU A 1 253 ? 112.786 144.838 70.732 1.00 29.52 253 LEU D CA 1
ATOM 1827 C C . LEU A 1 253 ? 113.511 144.950 69.394 1.00 30.54 253 LEU D C 1
ATOM 1828 O O . LEU A 1 253 ? 113.148 144.272 68.424 1.00 36.34 253 LEU D O 1
ATOM 1833 N N . GLU A 1 254 ? 114.538 145.801 69.321 1.00 32.70 254 GLU D N 1
ATOM 1834 C CA . GLU A 1 254 ? 115.279 145.974 68.075 1.00 27.01 254 GLU D CA 1
ATOM 1835 C C . GLU A 1 254 ? 116.006 144.698 67.676 1.00 30.67 254 GLU D C 1
ATOM 1836 O O . GLU A 1 254 ? 116.027 144.332 66.497 1.00 37.11 254 GLU D O 1
ATOM 1842 N N . VAL A 1 255 ? 116.625 144.015 68.641 1.00 31.71 255 VAL D N 1
ATOM 1843 C CA . VAL A 1 255 ? 117.301 142.757 68.340 1.00 27.82 255 VAL D CA 1
ATOM 1844 C C . VAL A 1 255 ? 116.292 141.706 67.899 1.00 31.89 255 VAL D C 1
ATOM 1845 O O . VAL A 1 255 ? 116.540 140.941 66.959 1.00 32.84 255 VAL D O 1
ATOM 1849 N N . LEU A 1 256 ? 115.136 141.657 68.562 1.00 37.24 256 LEU D N 1
ATOM 1850 C CA . LEU A 1 256 ? 114.114 140.683 68.196 1.00 31.05 256 LEU D CA 1
ATOM 1851 C C . LEU A 1 256 ? 113.598 140.919 66.782 1.00 32.56 256 LEU D C 1
ATOM 1852 O O . LEU A 1 256 ? 113.358 139.965 66.035 1.00 39.07 256 LEU D O 1
ATOM 1857 N N . ILE A 1 257 ? 113.423 142.182 66.395 1.00 35.84 257 ILE D N 1
ATOM 1858 C CA . ILE A 1 257 ? 112.814 142.480 65.102 1.00 33.21 257 ILE D CA 1
ATOM 1859 C C . ILE A 1 257 ? 113.842 142.402 63.979 1.00 36.90 257 ILE D C 1
ATOM 1860 O O . ILE A 1 257 ? 113.638 141.703 62.980 1.00 42.19 257 ILE D O 1
ATOM 1865 N N . LEU A 1 258 ? 114.958 143.119 64.120 1.00 35.55 258 LEU D N 1
ATOM 1866 C CA . LEU A 1 258 ? 115.911 143.257 63.025 1.00 37.27 258 LEU D CA 1
ATOM 1867 C C . LEU A 1 258 ? 116.766 142.012 62.818 1.00 35.98 258 LEU D C 1
ATOM 1868 O O . LEU A 1 258 ? 117.056 141.654 61.672 1.00 37.01 258 LEU D O 1
ATOM 1873 N N . ARG A 1 259 ? 117.178 141.346 63.896 1.00 34.39 259 ARG D N 1
ATOM 1874 C CA . ARG A 1 259 ? 118.131 140.249 63.788 1.00 32.77 259 ARG D CA 1
ATOM 1875 C C . ARG A 1 259 ? 117.482 138.876 63.698 1.00 32.15 259 ARG D C 1
ATOM 1876 O O . ARG A 1 259 ? 118.110 137.948 63.178 1.00 39.75 259 ARG D O 1
ATOM 1884 N N . PHE A 1 260 ? 116.251 138.719 64.182 1.00 32.49 260 PHE D N 1
ATOM 1885 C CA . PHE A 1 260 ? 115.566 137.434 64.143 1.00 31.66 260 PHE D CA 1
ATOM 1886 C C . PHE A 1 260 ? 114.262 137.489 63.358 1.00 36.85 260 PHE D C 1
ATOM 1887 O O . PHE A 1 260 ? 113.482 136.531 63.405 1.00 40.63 260 PHE D O 1
ATOM 1895 N N . GLY A 1 261 ? 114.003 138.580 62.640 1.00 33.56 261 GLY D N 1
ATOM 1896 C CA . GLY A 1 261 ? 112.790 138.697 61.857 1.00 31.23 261 GLY D CA 1
ATOM 1897 C C . GLY A 1 261 ? 111.514 138.791 62.658 1.00 32.65 261 GLY D C 1
ATOM 1898 O O . GLY A 1 261 ? 110.429 138.690 62.078 1.00 35.70 261 GLY D O 1
ATOM 1899 N N . GLY A 1 262 ? 111.605 138.980 63.973 1.00 35.83 262 GLY D N 1
ATOM 1900 C CA . GLY A 1 262 ? 110.437 139.055 64.822 1.00 34.94 262 GLY D CA 1
ATOM 1901 C C . GLY A 1 262 ? 109.824 137.724 65.186 1.00 35.09 262 GLY D C 1
ATOM 1902 O O . GLY A 1 262 ? 108.904 137.692 66.013 1.00 39.54 262 GLY D O 1
ATOM 1903 N N . GLY A 1 263 ? 110.302 136.623 64.609 1.00 35.58 263 GLY D N 1
ATOM 1904 C CA . GLY A 1 263 ? 109.733 135.325 64.872 1.00 31.93 263 GLY D CA 1
ATOM 1905 C C . GLY A 1 263 ? 110.215 134.750 66.182 1.00 34.05 263 GLY D C 1
ATOM 1906 O O . GLY A 1 263 ? 110.955 135.381 66.948 1.00 37.59 263 GLY D O 1
ATOM 1907 N N . PRO A 1 264 ? 109.776 133.525 66.466 1.00 29.43 264 PRO D N 1
ATOM 1908 C CA . PRO A 1 264 ? 110.190 132.867 67.709 1.00 25.05 264 PRO D CA 1
ATOM 1909 C C . PRO A 1 264 ? 111.698 132.671 67.751 1.00 28.07 264 PRO D C 1
ATOM 1910 O O . PRO A 1 264 ? 112.322 132.300 66.755 1.00 32.38 264 PRO D O 1
ATOM 1914 N N . VAL A 1 265 ? 112.284 132.926 68.919 1.00 27.00 265 VAL D N 1
ATOM 1915 C CA . VAL A 1 265 ? 113.724 132.775 69.091 1.00 20.86 265 VAL D CA 1
ATOM 1916 C C . VAL A 1 265 ? 114.019 131.815 70.234 1.00 25.40 265 VAL D C 1
ATOM 1917 O O . VAL A 1 265 ? 114.622 130.757 70.030 1.00 38.89 265 VAL D O 1
ATOM 1921 N N . GLY A 1 266 ? 113.592 132.170 71.439 1.00 12.46 266 GLY D N 1
ATOM 1922 C CA . GLY A 1 266 ? 113.959 131.401 72.609 1.00 18.50 266 GLY D CA 1
ATOM 1923 C C . GLY A 1 266 ? 114.742 132.232 73.602 1.00 22.56 266 GLY D C 1
ATOM 1924 O O . GLY A 1 266 ? 115.450 133.165 73.214 1.00 33.20 266 GLY D O 1
ATOM 1925 N N . LEU A 1 267 ? 114.617 131.908 74.890 1.00 22.67 267 LEU D N 1
ATOM 1926 C CA . LEU A 1 267 ? 115.244 132.726 75.922 1.00 20.84 267 LEU D CA 1
ATOM 1927 C C . LEU A 1 267 ? 116.764 132.691 75.822 1.00 30.31 267 LEU D C 1
ATOM 1928 O O . LEU A 1 267 ? 117.423 133.729 75.950 1.00 33.96 267 LEU D O 1
ATOM 1933 N N . ALA A 1 268 ? 117.339 131.509 75.597 1.00 25.46 268 ALA D N 1
ATOM 1934 C CA . ALA A 1 268 ? 118.794 131.382 75.593 1.00 16.62 268 ALA D CA 1
ATOM 1935 C C . ALA A 1 268 ? 119.416 132.131 74.420 1.00 21.60 268 ALA D C 1
ATOM 1936 O O . ALA A 1 268 ? 120.404 132.855 74.589 1.00 26.90 268 ALA D O 1
ATOM 1938 N N . THR A 1 269 ? 118.851 131.970 73.221 1.00 15.20 269 THR D N 1
ATOM 1939 C CA . THR A 1 269 ? 119.397 132.652 72.051 1.00 17.26 269 THR D CA 1
ATOM 1940 C C . THR A 1 269 ? 119.251 134.164 72.169 1.00 23.14 269 THR D C 1
ATOM 1941 O O . THR A 1 269 ? 120.181 134.911 71.842 1.00 31.12 269 THR D O 1
ATOM 1945 N N . LEU A 1 270 ? 118.090 134.634 72.632 1.00 21.45 270 LEU D N 1
ATOM 1946 C CA . LEU A 1 270 ? 117.890 136.069 72.807 1.00 15.09 270 LEU D CA 1
ATOM 1947 C C . LEU A 1 270 ? 118.841 136.636 73.852 1.00 20.04 270 LEU D C 1
ATOM 1948 O O . LEU A 1 270 ? 119.414 137.715 73.662 1.00 25.15 270 LEU D O 1
ATOM 1953 N N . ALA A 1 271 ? 119.026 135.920 74.963 1.00 17.91 271 ALA D N 1
ATOM 1954 C CA . ALA A 1 271 ? 119.947 136.377 75.997 1.00 12.35 271 ALA D CA 1
ATOM 1955 C C . ALA A 1 271 ? 121.379 136.421 75.482 1.00 21.75 271 ALA D C 1
ATOM 1956 O O . ALA A 1 271 ? 122.128 137.356 75.789 1.00 33.57 271 ALA D O 1
ATOM 1958 N N . THR A 1 272 ? 121.783 135.415 74.704 1.00 18.25 272 THR D N 1
ATOM 1959 C CA . THR A 1 272 ? 123.117 135.427 74.114 1.00 13.49 272 THR D CA 1
ATOM 1960 C C . THR A 1 272 ? 123.283 136.603 73.159 1.00 20.43 272 THR D C 1
ATOM 1961 O O . THR A 1 272 ? 124.332 137.258 73.145 1.00 23.34 272 THR D O 1
ATOM 1965 N N . ALA A 1 273 ? 122.254 136.890 72.359 1.00 27.75 273 ALA D N 1
ATOM 1966 C CA . ALA A 1 273 ? 122.326 138.019 71.437 1.00 15.92 273 ALA D CA 1
ATOM 1967 C C . ALA A 1 273 ? 122.430 139.342 72.185 1.00 20.66 273 ALA D C 1
ATOM 1968 O O . ALA A 1 273 ? 123.160 140.246 71.763 1.00 26.03 273 ALA D O 1
ATOM 1970 N N . LEU A 1 274 ? 121.707 139.477 73.294 1.00 25.60 274 LEU D N 1
ATOM 1971 C CA . LEU A 1 274 ? 121.716 140.702 74.084 1.00 18.02 274 LEU D CA 1
ATOM 1972 C C . LEU A 1 274 ? 122.871 140.773 75.074 1.00 22.55 274 LEU D C 1
ATOM 1973 O O . LEU A 1 274 ? 123.030 141.803 75.735 1.00 32.56 274 LEU D O 1
ATOM 1978 N N . SER A 1 275 ? 123.677 139.715 75.187 1.00 20.90 275 SER D N 1
ATOM 1979 C CA . SER A 1 275 ? 124.748 139.637 76.183 1.00 17.80 275 SER D CA 1
ATOM 1980 C C . SER A 1 275 ? 124.192 139.845 77.591 1.00 18.60 275 SER D C 1
ATOM 1981 O O . SER A 1 275 ? 124.715 140.628 78.385 1.00 18.60 275 SER D O 1
ATOM 1984 N N . GLU A 1 276 ? 123.115 139.125 77.894 1.00 22.05 276 GLU D N 1
ATOM 1985 C CA . GLU A 1 276 ? 122.376 139.290 79.135 1.00 19.75 276 GLU D CA 1
ATOM 1986 C C . GLU A 1 276 ? 122.121 137.929 79.765 1.00 23.09 276 GLU D C 1
ATOM 1987 O O . GLU A 1 276 ? 122.096 136.905 79.080 1.00 27.59 276 GLU D O 1
ATOM 1993 N N . ASP A 1 277 ? 121.953 137.928 81.079 1.00 24.01 277 ASP D N 1
ATOM 1994 C CA . ASP A 1 277 ? 121.545 136.719 81.779 1.00 21.92 277 ASP D CA 1
ATOM 1995 C C . ASP A 1 277 ? 120.135 136.337 81.343 1.00 32.28 277 ASP D C 1
ATOM 1996 O O . ASP A 1 277 ? 119.245 137.195 81.329 1.00 36.02 277 ASP D O 1
ATOM 2001 N N . PRO A 1 278 ? 119.893 135.081 80.954 1.00 27.46 278 PRO D N 1
ATOM 2002 C CA . PRO A 1 278 ? 118.526 134.698 80.557 1.00 24.57 278 PRO D CA 1
ATOM 2003 C C . PRO A 1 278 ? 117.498 134.897 81.658 1.00 26.34 278 PRO D C 1
ATOM 2004 O O . PRO A 1 278 ? 116.368 135.316 81.378 1.00 30.39 278 PRO D O 1
ATOM 2008 N N . GLY A 1 279 ? 117.862 134.617 82.910 1.00 27.87 279 GLY D N 1
ATOM 2009 C CA . GLY A 1 279 ? 116.935 134.848 84.005 1.00 21.46 279 GLY D CA 1
ATOM 2010 C C . GLY A 1 279 ? 116.631 136.319 84.206 1.00 23.02 279 GLY D C 1
ATOM 2011 O O . GLY A 1 279 ? 115.489 136.694 84.479 1.00 33.13 279 GLY D O 1
ATOM 2012 N N . THR A 1 280 ? 117.648 137.172 84.073 1.00 23.25 280 THR D N 1
ATOM 2013 C CA . THR A 1 280 ? 117.426 138.612 84.154 1.00 18.73 280 THR D CA 1
ATOM 2014 C C . THR A 1 280 ? 116.484 139.079 83.053 1.00 27.06 280 THR D C 1
ATOM 2015 O O . THR A 1 280 ? 115.543 139.838 83.305 1.00 37.51 280 THR D O 1
ATOM 2019 N N . LEU A 1 281 ? 116.710 138.611 81.825 1.00 27.90 281 LEU D N 1
ATOM 2020 C CA . LEU A 1 281 ? 115.846 138.990 80.714 1.00 27.66 281 LEU D CA 1
ATOM 2021 C C . LEU A 1 281 ? 114.417 138.513 80.940 1.00 23.10 281 LEU D C 1
ATOM 2022 O O . LEU A 1 281 ? 113.458 139.209 80.590 1.00 28.90 281 LEU D O 1
ATOM 2027 N N . GLU A 1 282 ? 114.256 137.329 81.529 1.00 24.72 282 GLU D N 1
ATOM 2028 C CA . GLU A 1 282 ? 112.923 136.781 81.751 1.00 18.07 282 GLU D CA 1
ATOM 2029 C C . GLU A 1 282 ? 112.202 137.467 82.906 1.00 27.99 282 GLU D C 1
ATOM 2030 O O . GLU A 1 282 ? 110.970 137.558 82.900 1.00 38.27 282 GLU D O 1
ATOM 2036 N N . GLU A 1 283 ? 112.939 137.949 83.907 1.00 33.40 283 GLU D N 1
ATOM 2037 C CA . GLU A 1 283 ? 112.312 138.393 85.145 1.00 29.17 283 GLU D CA 1
ATOM 2038 C C . GLU A 1 283 ? 112.265 139.905 85.325 1.00 29.96 283 GLU D C 1
ATOM 2039 O O . GLU A 1 283 ? 111.426 140.385 86.095 1.00 36.20 283 GLU D O 1
ATOM 2045 N N . VAL A 1 284 ? 113.121 140.668 84.656 1.00 28.81 284 VAL D N 1
ATOM 2046 C CA . VAL A 1 284 ? 113.196 142.109 84.864 1.00 28.14 284 VAL D CA 1
ATOM 2047 C C . VAL A 1 284 ? 112.622 142.880 83.684 1.00 31.69 284 VAL D C 1
ATOM 2048 O O . VAL A 1 284 ? 111.809 143.787 83.863 1.00 41.43 284 VAL D O 1
ATOM 2052 N N . HIS A 1 285 ? 113.030 142.531 82.465 1.00 23.54 285 HIS D N 1
ATOM 2053 C CA . HIS A 1 285 ? 112.664 143.311 81.288 1.00 29.04 285 HIS D CA 1
ATOM 2054 C C . HIS A 1 285 ? 111.394 142.806 80.615 1.00 33.12 285 HIS D C 1
ATOM 2055 O O . HIS A 1 285 ? 110.578 143.610 80.154 1.00 39.60 285 HIS D O 1
ATOM 2062 N N . GLU A 1 286 ? 111.221 141.488 80.539 1.00 23.53 286 GLU D N 1
ATOM 2063 C CA . GLU A 1 286 ? 110.089 140.927 79.807 1.00 19.36 286 GLU D CA 1
ATOM 2064 C C . GLU A 1 286 ? 108.720 141.302 80.370 1.00 28.93 286 GLU D C 1
ATOM 2065 O O . GLU A 1 286 ? 107.830 141.623 79.564 1.00 35.34 286 GLU D O 1
ATOM 2071 N N . PRO A 1 287 ? 108.467 141.268 81.686 1.00 33.07 287 PRO D N 1
ATOM 2072 C CA . PRO A 1 287 ? 107.088 141.483 82.160 1.00 27.63 287 PRO D CA 1
ATOM 2073 C C . PRO A 1 287 ? 106.472 142.810 81.748 1.00 23.98 287 PRO D C 1
ATOM 2074 O O . PRO A 1 287 ? 105.242 142.897 81.666 1.00 27.50 287 PRO D O 1
ATOM 2078 N N . TYR A 1 288 ? 107.268 143.849 81.498 1.00 22.45 288 TYR D N 1
ATOM 2079 C CA . TYR A 1 288 ? 106.700 145.105 81.027 1.00 17.77 288 TYR D CA 1
ATOM 2080 C C . TYR A 1 288 ? 106.602 145.186 79.511 1.00 29.83 288 TYR D C 1
ATOM 2081 O O . TYR A 1 288 ? 105.806 145.981 79.000 1.00 33.35 288 TYR D O 1
ATOM 2090 N N . LEU A 1 289 ? 107.389 144.396 78.778 1.00 31.43 289 LEU D N 1
ATOM 2091 C CA . LEU A 1 289 ? 107.157 144.272 77.343 1.00 24.18 289 LEU D CA 1
ATOM 2092 C C . LEU A 1 289 ? 105.844 143.550 77.073 1.00 20.69 289 LEU D C 1
ATOM 2093 O O . LEU A 1 289 ? 105.098 143.921 76.160 1.00 30.32 289 LEU D O 1
ATOM 2098 N N . ILE A 1 290 ? 105.554 142.510 77.852 1.00 26.02 290 ILE D N 1
ATOM 2099 C CA . ILE A 1 290 ? 104.205 141.973 77.981 1.00 24.19 290 ILE D CA 1
ATOM 2100 C C . ILE A 1 290 ? 103.430 142.980 78.820 1.00 32.57 290 ILE D C 1
ATOM 2101 O O . ILE A 1 290 ? 104.029 143.894 79.394 1.00 44.83 290 ILE D O 1
ATOM 2106 N N . ARG A 1 291 ? 102.100 142.858 78.860 1.00 33.32 291 ARG D N 1
ATOM 2107 C CA . ARG A 1 291 ? 101.228 143.790 79.577 1.00 32.44 291 ARG D CA 1
ATOM 2108 C C . ARG A 1 291 ? 101.161 145.113 78.819 1.00 31.89 291 ARG D C 1
ATOM 2109 O O . ARG A 1 291 ? 100.339 145.983 79.125 1.00 40.25 291 ARG D O 1
ATOM 2117 N N . GLN A 1 292 ? 101.986 145.247 77.785 1.00 33.77 292 GLN D N 1
ATOM 2118 C CA . GLN A 1 292 ? 101.958 146.397 76.899 1.00 33.15 292 GLN D CA 1
ATOM 2119 C C . GLN A 1 292 ? 101.666 146.003 75.460 1.00 32.90 292 GLN D C 1
ATOM 2120 O O . GLN A 1 292 ? 101.520 146.886 74.607 1.00 34.25 292 GLN D O 1
ATOM 2126 N N . GLY A 1 293 ? 101.571 144.708 75.169 1.00 34.72 293 GLY D N 1
ATOM 2127 C CA . GLY A 1 293 ? 101.308 144.253 73.821 1.00 34.55 293 GLY D CA 1
ATOM 2128 C C . GLY A 1 293 ? 102.506 144.247 72.904 1.00 36.27 293 GLY D C 1
ATOM 2129 O O . GLY A 1 293 ? 102.337 144.147 71.686 1.00 44.14 293 GLY D O 1
ATOM 2130 N N . LEU A 1 294 ? 103.717 144.358 73.450 1.00 35.01 294 LEU D N 1
ATOM 2131 C CA . LEU A 1 294 ? 104.931 144.385 72.647 1.00 32.82 294 LEU D CA 1
ATOM 2132 C C . LEU A 1 294 ? 105.619 143.030 72.541 1.00 34.43 294 LEU D C 1
ATOM 2133 O O . LEU A 1 294 ? 106.592 142.909 71.790 1.00 40.28 294 LEU D O 1
ATOM 2138 N N . LEU A 1 295 ? 105.147 142.014 73.260 1.00 30.39 295 LEU D N 1
ATOM 2139 C CA . LEU A 1 295 ? 105.838 140.735 73.296 1.00 29.37 295 LEU D CA 1
ATOM 2140 C C . LEU A 1 295 ? 104.841 139.622 73.585 1.00 28.84 295 LEU D C 1
ATOM 2141 O O . LEU A 1 295 ? 103.835 139.831 74.266 1.00 35.91 295 LEU D O 1
ATOM 2146 N N . LYS A 1 296 ? 105.138 138.435 73.059 1.00 27.77 296 LYS D N 1
ATOM 2147 C CA . LYS A 1 296 ? 104.373 137.228 73.334 1.00 24.95 296 LYS D CA 1
ATOM 2148 C C . LYS A 1 296 ? 105.328 136.109 73.716 1.00 25.49 296 LYS D C 1
ATOM 2149 O O . LYS A 1 296 ? 106.500 136.115 73.335 1.00 33.60 296 LYS D O 1
ATOM 2155 N N . ARG A 1 297 ? 104.816 135.143 74.471 1.00 27.23 297 ARG D N 1
ATOM 2156 C CA . ARG A 1 297 ? 105.608 134.013 74.948 1.00 28.48 297 ARG D CA 1
ATOM 2157 C C . ARG A 1 297 ? 105.011 132.743 74.344 1.00 32.53 297 ARG D C 1
ATOM 2158 O O . ARG A 1 297 ? 104.172 132.078 74.956 1.00 37.25 297 ARG D O 1
ATOM 2166 N N . THR A 1 298 ? 105.449 132.423 73.129 1.00 28.65 298 THR D N 1
ATOM 2167 C CA . THR A 1 298 ? 105.049 131.263 72.350 1.00 22.14 298 THR D CA 1
ATOM 2168 C C . THR A 1 298 ? 105.815 130.024 72.820 1.00 27.76 298 THR D C 1
ATOM 2169 O O . THR A 1 298 ? 106.930 130.138 73.336 1.00 34.87 298 THR D O 1
ATOM 2173 N N . PRO A 1 299 ? 105.232 128.830 72.685 1.00 33.40 299 PRO D N 1
ATOM 2174 C CA . PRO A 1 299 ? 106.003 127.609 72.974 1.00 29.97 299 PRO D CA 1
ATOM 2175 C C . PRO A 1 299 ? 107.228 127.434 72.091 1.00 24.01 299 PRO D C 1
ATOM 2176 O O . PRO A 1 299 ? 108.143 126.694 72.472 1.00 24.03 299 PRO D O 1
ATOM 2180 N N . ARG A 1 300 ? 107.275 128.077 70.927 1.00 29.85 300 ARG D N 1
ATOM 2181 C CA . ARG A 1 300 ? 108.436 128.023 70.049 1.00 28.51 300 ARG D CA 1
ATOM 2182 C C . ARG A 1 300 ? 109.426 129.157 70.286 1.00 31.25 300 ARG D C 1
ATOM 2183 O O . ARG A 1 300 ? 110.479 129.180 69.642 1.00 33.44 300 ARG D O 1
ATOM 2191 N N . GLY A 1 301 ? 109.126 130.087 71.181 1.00 29.23 301 GLY D N 1
ATOM 2192 C CA . GLY A 1 301 ? 110.025 131.186 71.465 1.00 21.72 301 GLY D CA 1
ATOM 2193 C C . GLY A 1 301 ? 109.245 132.438 71.814 1.00 24.55 301 GLY D C 1
ATOM 2194 O O . GLY A 1 301 ? 108.117 132.368 72.286 1.00 29.58 301 GLY D O 1
ATOM 2195 N N . ARG A 1 302 ? 109.876 133.584 71.578 1.00 32.31 302 ARG D N 1
ATOM 2196 C CA . ARG A 1 302 ? 109.276 134.887 71.830 1.00 23.39 302 ARG D CA 1
ATOM 2197 C C . ARG A 1 302 ? 109.047 135.598 70.505 1.00 27.65 302 ARG D C 1
ATOM 2198 O O . ARG A 1 302 ? 109.938 135.627 69.651 1.00 32.77 302 ARG D O 1
ATOM 2206 N N . VAL A 1 303 ? 107.859 136.172 70.339 1.00 31.34 303 VAL D N 1
ATOM 2207 C CA . VAL A 1 303 ? 107.447 136.806 69.093 1.00 29.79 303 VAL D CA 1
ATOM 2208 C C . VAL A 1 303 ? 107.103 138.261 69.375 1.00 32.44 303 VAL D C 1
ATOM 2209 O O . VAL A 1 303 ? 106.408 138.561 70.351 1.00 34.81 303 VAL D O 1
ATOM 2213 N N . ALA A 1 304 ? 107.594 139.159 68.525 1.00 35.38 304 ALA D N 1
ATOM 2214 C CA . ALA A 1 304 ? 107.245 140.569 68.621 1.00 32.53 304 ALA D CA 1
ATOM 2215 C C . ALA A 1 304 ? 105.933 140.826 67.892 1.00 39.29 304 ALA D C 1
ATOM 2216 O O . ALA A 1 304 ? 105.758 140.406 66.744 1.00 42.26 304 ALA D O 1
ATOM 2218 N N . THR A 1 305 ? 105.015 141.518 68.560 1.00 44.48 305 THR D N 1
ATOM 2219 C CA . THR A 1 305 ? 103.703 141.793 67.998 1.00 40.43 305 THR D CA 1
ATOM 2220 C C . THR A 1 305 ? 103.764 143.005 67.071 1.00 43.62 305 THR D C 1
ATOM 2221 O O . THR A 1 305 ? 104.804 143.649 66.906 1.00 45.66 305 THR D O 1
ATOM 2225 N N . GLU A 1 306 ? 102.624 143.320 66.451 1.00 51.49 306 GLU D N 1
ATOM 2226 C CA . GLU A 1 306 ? 102.551 144.478 65.566 1.00 51.61 306 GLU D CA 1
ATOM 2227 C C . GLU A 1 306 ? 102.716 145.783 66.336 1.00 53.78 306 GLU D C 1
ATOM 2228 O O . GLU A 1 306 ? 103.172 146.784 65.770 1.00 56.80 306 GLU D O 1
ATOM 2234 N N . LEU A 1 307 ? 102.355 145.791 67.621 1.00 50.10 307 LEU D N 1
ATOM 2235 C CA . LEU A 1 307 ? 102.563 146.979 68.441 1.00 49.51 307 LEU D CA 1
ATOM 2236 C C . LEU A 1 307 ? 104.046 147.295 68.584 1.00 54.11 307 LEU D C 1
ATOM 2237 O O . LEU A 1 307 ? 104.438 148.466 68.606 1.00 53.94 307 LEU D O 1
ATOM 2242 N N . ALA A 1 308 ? 104.885 146.263 68.693 1.00 52.40 308 ALA D N 1
ATOM 2243 C CA . ALA A 1 308 ? 106.326 146.485 68.752 1.00 46.44 308 ALA D CA 1
ATOM 2244 C C . ALA A 1 308 ? 106.842 147.092 67.454 1.00 47.53 308 ALA D C 1
ATOM 2245 O O . ALA A 1 308 ? 107.713 147.969 67.473 1.00 50.83 308 ALA D O 1
ATOM 2247 N N . TYR A 1 309 ? 106.322 146.630 66.315 1.00 50.53 309 TYR D N 1
ATOM 2248 C CA . TYR A 1 309 ? 106.721 147.200 65.033 1.00 49.16 309 TYR D CA 1
ATOM 2249 C C . TYR A 1 309 ? 106.296 148.658 64.918 1.00 49.13 309 TYR D C 1
ATOM 2250 O O . TYR A 1 309 ? 107.073 149.505 64.462 1.00 50.95 309 TYR D O 1
ATOM 2259 N N . ARG A 1 310 ? 105.062 148.970 65.322 1.00 52.06 310 ARG D N 1
ATOM 2260 C CA . ARG A 1 310 ? 104.570 150.339 65.194 1.00 53.52 310 ARG D CA 1
ATOM 2261 C C . ARG A 1 310 ? 105.272 151.283 66.163 1.00 53.96 310 ARG D C 1
ATOM 2262 O O . ARG A 1 310 ? 105.535 152.444 65.825 1.00 54.22 310 ARG D O 1
ATOM 2270 N N . HIS A 1 311 ? 105.581 150.809 67.372 1.00 50.77 311 HIS D N 1
ATOM 2271 C CA . HIS A 1 311 ? 106.196 151.671 68.377 1.00 49.84 311 HIS D CA 1
ATOM 2272 C C . HIS A 1 311 ? 107.607 152.081 67.975 1.00 51.33 311 HIS D C 1
ATOM 2273 O O . HIS A 1 311 ? 108.024 153.217 68.228 1.00 52.73 311 HIS D O 1
ATOM 2280 N N . LEU A 1 312 ? 108.354 151.178 67.346 1.00 51.84 312 LEU D N 1
ATOM 2281 C CA . LEU A 1 312 ? 109.737 151.435 66.969 1.00 49.71 312 LEU D CA 1
ATOM 2282 C C . LEU A 1 312 ? 109.869 152.158 65.637 1.00 51.90 312 LEU D C 1
ATOM 2283 O O . LEU A 1 312 ? 110.995 152.412 65.197 1.00 52.46 312 LEU D O 1
ATOM 2288 N N . GLY A 1 313 ? 108.760 152.496 64.989 1.00 54.97 313 GLY D N 1
ATOM 2289 C CA . GLY A 1 313 ? 108.819 153.154 63.696 1.00 53.47 313 GLY D CA 1
ATOM 2290 C C . GLY A 1 313 ? 109.341 152.278 62.577 1.00 57.02 313 GLY D C 1
ATOM 2291 O O . GLY A 1 313 ? 110.116 152.749 61.736 1.00 57.93 313 GLY D O 1
ATOM 2292 N N . TYR A 1 314 ? 108.935 151.011 62.548 1.00 56.75 314 TYR D N 1
ATOM 2293 C CA . TYR A 1 314 ? 109.306 150.080 61.498 1.00 57.32 314 TYR D CA 1
ATOM 2294 C C . TYR A 1 314 ? 108.105 149.775 60.609 1.00 57.21 314 TYR D C 1
ATOM 2295 O O . TYR A 1 314 ? 106.957 149.873 61.053 1.00 54.18 314 TYR D O 1
ATOM 2304 N N . PRO A 1 315 ? 108.332 149.414 59.347 1.00 64.55 315 PRO D N 1
ATOM 2305 C CA . PRO A 1 315 ? 107.214 149.040 58.489 1.00 62.49 315 PRO D CA 1
ATOM 2306 C C . PRO A 1 315 ? 106.547 147.781 59.002 1.00 63.45 315 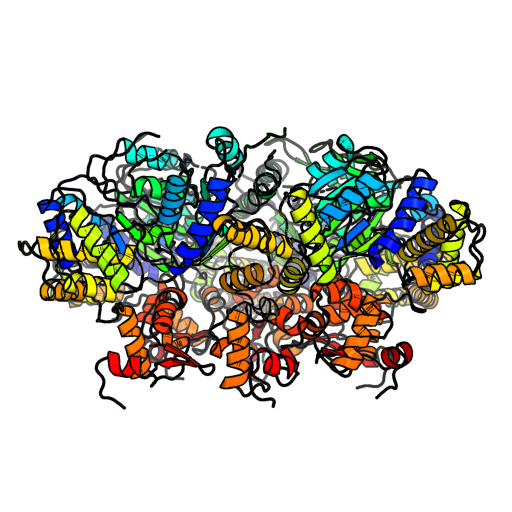PRO D C 1
ATOM 2307 O O . PRO A 1 315 ? 107.184 146.948 59.674 1.00 62.83 315 PRO D O 1
ATOM 2311 N N . PRO A 1 316 ? 105.256 147.605 58.723 1.00 64.12 316 PRO D N 1
ATOM 2312 C CA . PRO A 1 316 ? 104.561 146.421 59.216 1.00 63.41 316 PRO D CA 1
ATOM 2313 C C . PRO A 1 316 ? 105.152 145.164 58.614 1.00 64.35 316 PRO D C 1
ATOM 2314 O O . PRO A 1 316 ? 105.710 145.189 57.501 1.00 65.23 316 PRO D O 1
ATOM 2318 N N . PRO A 1 317 ? 105.065 144.028 59.326 1.00 63.62 317 PRO D N 1
ATOM 2319 C CA . PRO A 1 317 ? 105.597 142.740 58.865 1.00 62.94 317 PRO D CA 1
ATOM 2320 C C . PRO A 1 317 ? 105.038 142.315 57.509 1.00 64.25 317 PRO D C 1
ATOM 2321 O O . PRO A 1 317 ? 103.879 142.614 57.221 1.00 64.04 317 PRO D O 1
ATOM 2325 N N . GLU B 1 2 ? 153.550 142.654 91.328 1.00 63.12 2 GLU C N 1
ATOM 2326 C CA . GLU B 1 2 ? 152.830 142.561 92.592 1.00 68.06 2 GLU C CA 1
ATOM 2327 C C . GLU B 1 2 ? 151.327 142.716 92.386 1.00 66.51 2 GLU C C 1
ATOM 2328 O O . GLU B 1 2 ? 150.541 141.873 92.819 1.00 62.51 2 GLU C O 1
ATOM 2334 N N . ASP B 1 3 ? 150.934 143.800 91.724 1.00 57.18 3 ASP C N 1
ATOM 2335 C CA . ASP B 1 3 ? 149.535 144.097 91.453 1.00 54.32 3 ASP C CA 1
ATOM 2336 C C . ASP B 1 3 ? 149.320 144.192 89.950 1.00 53.81 3 ASP C C 1
ATOM 2337 O O . ASP B 1 3 ? 150.030 144.934 89.263 1.00 55.16 3 ASP C O 1
ATOM 2342 N N . LEU B 1 4 ? 148.343 143.440 89.446 1.00 37.63 4 LEU C N 1
ATOM 2343 C CA . LEU B 1 4 ? 147.972 143.484 88.039 1.00 34.69 4 LEU C CA 1
ATOM 2344 C C . LEU B 1 4 ? 146.632 144.153 87.790 1.00 37.90 4 LEU C C 1
ATOM 2345 O O . LEU B 1 4 ? 146.430 144.720 86.715 1.00 40.04 4 LEU C O 1
ATOM 2350 N N . ALA B 1 5 ? 145.713 144.097 88.755 1.00 36.07 5 ALA C N 1
ATOM 2351 C CA . ALA B 1 5 ? 144.432 144.796 88.657 1.00 29.04 5 ALA C CA 1
ATOM 2352 C C . ALA B 1 5 ? 144.643 146.227 89.136 1.00 36.98 5 ALA C C 1
ATOM 2353 O O . ALA B 1 5 ? 144.321 146.601 90.266 1.00 38.38 5 ALA C O 1
ATOM 2355 N N . LEU B 1 6 ? 145.203 147.041 88.246 1.00 31.41 6 LEU C N 1
ATOM 2356 C CA . LEU B 1 6 ? 145.568 148.422 88.556 1.00 27.31 6 LEU C CA 1
ATOM 2357 C C . LEU B 1 6 ? 144.308 149.273 88.482 1.00 32.86 6 LEU C C 1
ATOM 2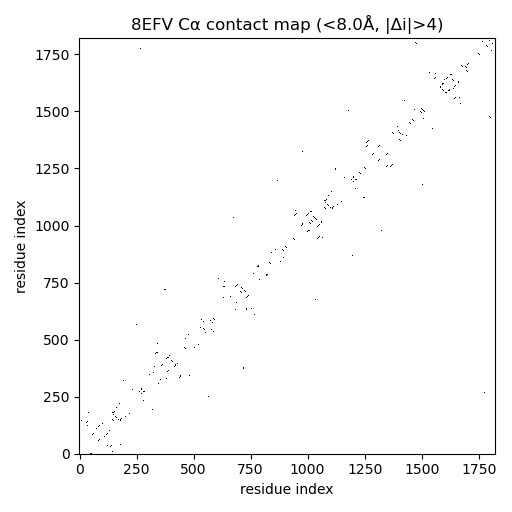358 O O . LEU B 1 6 ? 143.988 149.866 87.452 1.00 37.37 6 LEU C O 1
ATOM 2363 N N . ARG B 1 7 ? 143.585 149.331 89.593 1.00 28.51 7 ARG C N 1
ATOM 2364 C CA . ARG B 1 7 ? 142.286 149.991 89.620 1.00 25.79 7 ARG C CA 1
ATOM 2365 C C . ARG B 1 7 ? 142.456 151.500 89.765 1.00 29.81 7 ARG C C 1
ATOM 2366 O O . ARG B 1 7 ? 143.146 151.953 90.683 1.00 33.46 7 ARG C O 1
ATOM 2374 N N . PRO B 1 8 ? 141.859 152.299 88.882 1.00 28.84 8 PRO C N 1
ATOM 2375 C CA . PRO B 1 8 ? 141.867 153.752 89.079 1.00 29.56 8 PRO C CA 1
ATOM 2376 C C . PRO B 1 8 ? 141.080 154.150 90.319 1.00 33.41 8 PRO C C 1
ATOM 2377 O O . PRO B 1 8 ? 140.117 153.489 90.711 1.00 36.75 8 PRO C O 1
ATOM 2381 N N . LYS B 1 9 ? 141.503 155.252 90.936 1.00 37.16 9 LYS C N 1
ATOM 2382 C CA . LYS B 1 9 ? 140.883 155.749 92.156 1.00 33.17 9 LYS C CA 1
ATOM 2383 C C . LYS B 1 9 ? 140.008 156.974 91.933 1.00 30.75 9 LYS C C 1
ATOM 2384 O O . LYS B 1 9 ? 139.350 157.424 92.876 1.00 33.79 9 LYS C O 1
ATOM 2390 N N . THR B 1 10 ? 139.974 157.521 90.722 1.00 35.44 10 THR C N 1
ATOM 2391 C CA . THR B 1 10 ? 139.257 158.755 90.441 1.00 32.92 10 THR C CA 1
ATOM 2392 C C . THR B 1 10 ? 138.366 158.563 89.223 1.00 35.67 10 THR C C 1
ATOM 2393 O O . THR B 1 10 ? 138.669 157.764 88.334 1.00 42.85 10 THR C O 1
ATOM 2397 N N . LEU B 1 11 ? 137.253 159.300 89.193 1.00 35.30 11 LEU C N 1
ATOM 2398 C CA . LEU B 1 11 ? 136.376 159.274 88.027 1.00 33.03 11 LEU C CA 1
ATOM 2399 C C . LEU B 1 11 ? 137.046 159.863 86.795 1.00 37.54 11 LEU C C 1
ATOM 2400 O O . LEU B 1 11 ? 136.619 159.574 85.673 1.00 38.70 11 LEU C O 1
ATOM 2405 N N . ASP B 1 12 ? 138.079 160.688 86.976 1.00 41.97 12 ASP C N 1
ATOM 2406 C CA . ASP B 1 12 ? 138.829 161.191 85.831 1.00 41.37 12 ASP C CA 1
ATOM 2407 C C . ASP B 1 12 ? 139.723 160.112 85.235 1.00 42.45 12 ASP C C 1
ATOM 2408 O O . ASP B 1 12 ? 139.956 160.103 84.022 1.00 47.44 12 ASP C O 1
ATOM 2413 N N . GLU B 1 13 ? 140.231 159.201 86.067 1.00 35.66 13 GLU C N 1
ATOM 2414 C CA . GLU B 1 13 ? 141.049 158.100 85.577 1.00 36.01 13 GLU C CA 1
ATOM 2415 C C . GLU B 1 13 ? 140.217 156.963 85.000 1.00 39.76 13 GLU C C 1
ATOM 2416 O O . GLU B 1 13 ? 140.767 156.108 84.298 1.00 38.23 13 GLU C O 1
ATOM 2422 N N . TYR B 1 14 ? 138.918 156.927 85.286 1.00 33.27 14 TYR C N 1
ATOM 2423 C CA . TYR B 1 14 ? 138.039 155.953 84.656 1.00 23.54 14 TYR C CA 1
ATOM 2424 C C . TYR B 1 14 ? 137.960 156.252 83.163 1.00 28.33 14 TYR C C 1
ATOM 2425 O O . TYR B 1 14 ? 137.907 157.414 82.752 1.00 32.44 14 TYR C O 1
ATOM 2434 N N . ILE B 1 15 ? 137.954 155.202 82.343 1.00 23.91 15 ILE C N 1
ATOM 2435 C CA . ILE B 1 15 ? 138.338 155.365 80.944 1.00 30.25 15 ILE C CA 1
ATOM 2436 C C . ILE B 1 15 ? 137.181 155.785 80.043 1.00 30.99 15 ILE C C 1
ATOM 2437 O O . ILE B 1 15 ? 137.211 156.875 79.460 1.00 37.58 15 ILE C O 1
ATOM 2442 N N . GLY B 1 16 ? 136.160 154.942 79.905 1.00 23.51 16 GLY C N 1
ATOM 2443 C CA . GLY B 1 16 ? 135.260 155.151 78.785 1.00 22.45 16 GLY C CA 1
ATOM 2444 C C . GLY B 1 16 ? 133.778 154.868 78.928 1.00 28.49 16 GLY C C 1
ATOM 2445 O O . GLY B 1 16 ? 133.127 154.533 77.935 1.00 39.37 16 GLY C O 1
ATOM 2446 N N . GLN B 1 17 ? 133.219 154.987 80.127 1.00 20.09 17 GLN C N 1
ATOM 2447 C CA . GLN B 1 17 ? 131.775 154.824 80.299 1.00 16.69 17 GLN C CA 1
ATOM 2448 C C . GLN B 1 17 ? 131.089 156.191 80.306 1.00 21.96 17 GLN C C 1
ATOM 2449 O O . GLN B 1 17 ? 130.472 156.610 81.282 1.00 29.85 17 GLN C O 1
ATOM 2455 N N . GLU B 1 18 ? 131.199 156.879 79.166 1.00 24.51 18 GLU C N 1
ATOM 2456 C CA . GLU B 1 18 ? 130.854 158.297 79.101 1.00 27.79 18 GLU C CA 1
ATOM 2457 C C . GLU B 1 18 ? 129.370 158.536 79.357 1.00 26.75 18 GLU C C 1
ATOM 2458 O O . GLU B 1 18 ? 129.000 159.438 80.119 1.00 33.57 18 GLU C O 1
ATOM 2464 N N . ARG B 1 19 ? 128.502 157.743 78.723 1.00 27.45 19 ARG C N 1
ATOM 2465 C CA . ARG B 1 19 ? 127.067 157.936 78.907 1.00 26.81 19 ARG C CA 1
ATOM 2466 C C . ARG B 1 19 ? 126.665 157.690 80.354 1.00 29.08 19 ARG C C 1
ATOM 2467 O O . ARG B 1 19 ? 125.850 158.430 80.916 1.00 34.64 19 ARG C O 1
ATOM 2475 N N . LEU B 1 20 ? 127.227 156.652 80.972 1.00 25.28 20 LEU C N 1
ATOM 2476 C CA . LEU B 1 20 ? 126.993 156.414 82.391 1.00 15.46 20 LEU C CA 1
ATOM 2477 C C . LEU B 1 20 ? 127.655 157.488 83.245 1.00 21.12 20 LEU C C 1
ATOM 2478 O O . LEU B 1 20 ? 127.103 157.898 84.273 1.00 31.27 20 LEU C O 1
ATOM 2483 N N . LYS B 1 21 ? 128.840 157.950 82.838 1.00 27.38 21 LYS C N 1
ATOM 2484 C CA . LYS B 1 21 ? 129.598 158.886 83.661 1.00 23.74 21 LYS C CA 1
ATOM 2485 C C . LYS B 1 21 ? 128.934 160.252 83.734 1.00 22.51 21 LYS C C 1
ATOM 2486 O O . LYS B 1 21 ? 129.045 160.928 84.758 1.00 31.26 21 LYS C O 1
ATOM 2492 N N . GLN B 1 22 ? 128.246 160.682 82.674 1.00 23.26 22 GLN C N 1
ATOM 2493 C CA . GLN B 1 22 ? 127.541 161.961 82.733 1.00 25.08 22 GLN C CA 1
ATOM 2494 C C . GLN B 1 22 ? 126.457 161.941 83.806 1.00 28.64 22 GLN C C 1
ATOM 2495 O O . GLN B 1 22 ? 126.379 162.842 84.654 1.00 35.07 22 GLN C O 1
ATOM 2501 N N . LYS B 1 23 ? 125.618 160.903 83.792 1.00 27.17 23 LYS C N 1
ATOM 2502 C CA . LYS B 1 23 ? 124.571 160.777 84.798 1.00 19.95 23 LYS C CA 1
ATOM 2503 C C . LYS B 1 23 ? 125.162 160.593 86.188 1.00 19.62 23 LYS C C 1
ATOM 2504 O O . LYS B 1 23 ? 124.639 161.135 87.168 1.00 30.54 23 LYS C O 1
ATOM 2510 N N . LEU B 1 24 ? 126.247 159.823 86.296 1.00 19.50 24 LEU C N 1
ATOM 2511 C CA . LEU B 1 24 ? 126.882 159.631 87.595 1.00 19.05 24 LEU C CA 1
ATOM 2512 C C . LEU B 1 24 ? 127.421 160.944 88.145 1.00 21.43 24 LEU C C 1
ATOM 2513 O O . LEU B 1 24 ? 127.292 161.223 89.341 1.00 33.27 24 LEU C O 1
ATOM 2518 N N . ARG B 1 25 ? 128.032 161.763 87.287 1.00 22.31 25 ARG C N 1
ATOM 2519 C CA . ARG B 1 25 ? 128.521 163.066 87.719 1.00 26.35 25 ARG C CA 1
ATOM 2520 C C . ARG B 1 25 ? 127.375 163.956 88.171 1.00 26.81 25 ARG C C 1
ATOM 2521 O O . ARG B 1 25 ? 127.481 164.645 89.192 1.00 29.73 25 ARG C O 1
ATOM 2529 N N . VAL B 1 26 ? 126.266 163.951 87.427 1.00 27.06 26 VAL C N 1
ATOM 2530 C CA . VAL B 1 26 ? 125.113 164.759 87.820 1.00 26.82 26 VAL C CA 1
ATOM 2531 C C . VAL B 1 26 ? 124.599 164.322 89.187 1.00 22.89 26 VAL C C 1
ATOM 2532 O O . VAL B 1 26 ? 124.365 165.149 90.077 1.00 27.32 26 VAL C O 1
ATOM 2536 N N . TYR B 1 27 ? 124.438 163.009 89.381 1.00 21.74 27 TYR C N 1
ATOM 2537 C CA . TYR B 1 27 ? 123.914 162.501 90.646 1.00 13.78 27 TYR C CA 1
ATOM 2538 C C . TYR B 1 27 ? 124.850 162.816 91.803 1.00 24.66 27 TYR C C 1
ATOM 2539 O O . TYR B 1 27 ? 124.402 163.223 92.881 1.00 35.39 27 TYR C O 1
ATOM 2548 N N . LEU B 1 28 ? 126.156 162.629 91.603 1.00 29.56 28 LEU C N 1
ATOM 2549 C CA . LEU B 1 28 ? 127.110 162.859 92.682 1.00 21.52 28 LEU C CA 1
ATOM 2550 C C . LEU B 1 28 ? 127.196 164.336 93.040 1.00 20.82 28 LEU C C 1
ATOM 2551 O O . LEU B 1 28 ? 127.248 164.689 94.224 1.00 27.93 28 LEU C O 1
ATOM 2556 N N . GLU B 1 29 ? 127.203 165.218 92.037 1.00 23.59 29 GLU C N 1
ATOM 2557 C CA . GLU B 1 29 ? 127.217 166.648 92.321 1.00 25.35 29 GLU C CA 1
ATOM 2558 C C . GLU B 1 29 ? 125.946 167.078 93.042 1.00 30.41 29 GLU C C 1
ATOM 2559 O O . GLU B 1 29 ? 126.001 167.878 93.984 1.00 35.20 29 GLU C O 1
ATOM 2565 N N . ALA B 1 30 ? 124.791 166.552 92.621 1.00 35.17 30 ALA C N 1
ATOM 2566 C CA . ALA B 1 30 ? 123.543 166.889 93.296 1.00 27.95 30 ALA C CA 1
ATOM 2567 C C . ALA B 1 30 ? 123.546 166.409 94.742 1.00 27.11 30 ALA C C 1
ATOM 2568 O O . ALA B 1 30 ? 123.116 167.137 95.642 1.00 31.27 30 ALA C O 1
ATOM 2570 N N . ALA B 1 31 ? 124.027 165.187 94.984 1.00 33.76 31 ALA C N 1
ATOM 2571 C CA . ALA B 1 31 ? 124.067 164.664 96.345 1.00 30.19 31 ALA C CA 1
ATOM 2572 C C . ALA B 1 31 ? 125.021 165.467 97.219 1.00 32.96 31 ALA C C 1
ATOM 2573 O O . ALA B 1 31 ? 124.725 165.734 98.389 1.00 35.48 31 ALA C O 1
ATOM 2575 N N . LYS B 1 32 ? 126.176 165.855 96.673 1.00 38.70 32 LYS C N 1
ATOM 2576 C CA . LYS B 1 32 ? 127.134 166.632 97.452 1.00 37.22 32 LYS C CA 1
ATOM 2577 C C . LYS B 1 32 ? 126.627 168.040 97.737 1.00 36.98 32 LYS C C 1
ATOM 2578 O O . LYS B 1 32 ? 126.913 168.592 98.805 1.00 40.92 32 LYS C O 1
ATOM 2584 N N . ALA B 1 33 ? 125.888 168.638 96.799 1.00 39.39 33 ALA C N 1
ATOM 2585 C CA . ALA B 1 33 ? 125.441 170.017 96.974 1.00 39.42 33 ALA C CA 1
ATOM 2586 C C . ALA B 1 33 ? 124.502 170.158 98.165 1.00 42.86 33 ALA C C 1
ATOM 2587 O O . ALA B 1 33 ? 124.589 171.133 98.919 1.00 46.54 33 ALA C O 1
ATOM 2589 N N . ARG B 1 34 ? 123.596 169.200 98.352 1.00 41.62 34 ARG C N 1
ATOM 2590 C CA . ARG B 1 34 ? 122.600 169.269 99.412 1.00 40.22 34 ARG C CA 1
ATOM 2591 C C . ARG B 1 34 ? 123.011 168.507 100.666 1.00 39.69 34 ARG C C 1
ATOM 2592 O O . ARG B 1 34 ? 122.189 168.345 101.573 1.00 45.88 34 ARG C O 1
ATOM 2600 N N . LYS B 1 35 ? 124.258 168.040 100.735 1.00 40.66 35 LYS C N 1
ATOM 2601 C CA . LYS B 1 35 ? 124.814 167.409 101.934 1.00 44.60 35 LYS C CA 1
ATOM 2602 C C . LYS B 1 35 ? 123.963 166.226 102.391 1.00 46.04 35 LYS C C 1
ATOM 2603 O O . LYS B 1 35 ? 123.639 166.076 103.570 1.00 48.03 35 LYS C O 1
ATOM 2609 N N . GLU B 1 36 ? 123.601 165.376 101.437 1.00 45.77 36 GLU C N 1
ATOM 2610 C CA . GLU B 1 36 ? 122.785 164.203 101.699 1.00 42.99 36 GLU C CA 1
ATOM 2611 C C . GLU B 1 36 ? 123.441 162.981 101.076 1.00 44.73 36 GLU C C 1
ATOM 2612 O O . GLU B 1 36 ? 124.032 163.075 99.997 1.00 48.93 36 GLU C O 1
ATOM 2618 N N . PRO B 1 37 ? 123.369 161.826 101.740 1.00 39.54 37 PRO C N 1
ATOM 2619 C CA . PRO B 1 37 ? 123.964 160.615 101.166 1.00 42.18 37 PRO C CA 1
ATOM 2620 C C . PRO B 1 37 ? 123.310 160.231 99.848 1.00 41.74 37 PRO C C 1
ATOM 2621 O O . PRO B 1 37 ? 122.125 160.482 99.617 1.00 49.04 37 PRO C O 1
ATOM 2625 N N . LEU B 1 38 ? 124.108 159.619 98.978 1.00 26.96 38 LEU C N 1
ATOM 2626 C CA . LEU B 1 38 ? 123.632 159.205 97.667 1.00 23.33 38 LEU C CA 1
ATOM 2627 C C . LEU B 1 38 ? 122.584 158.105 97.802 1.00 23.43 38 LEU C C 1
ATOM 2628 O O . LEU B 1 38 ? 122.545 157.371 98.792 1.00 26.87 38 LEU C O 1
ATOM 2633 N N . GLU B 1 39 ? 121.717 158.007 96.800 1.00 21.32 39 GLU C N 1
ATOM 2634 C CA . GLU B 1 39 ? 120.713 156.957 96.784 1.00 19.54 39 GLU C CA 1
ATOM 2635 C C . GLU B 1 39 ? 121.367 155.595 96.573 1.00 22.48 39 GLU C C 1
ATOM 2636 O O . GLU B 1 39 ? 122.509 155.486 96.120 1.00 31.28 39 GLU C O 1
ATOM 2642 N N . HIS B 1 40 ? 120.627 154.546 96.921 1.00 11.82 40 HIS C N 1
ATOM 2643 C CA . HIS B 1 40 ? 121.104 153.191 96.691 1.00 1.45 40 HIS C CA 1
ATOM 2644 C C . HIS B 1 40 ? 121.313 152.956 95.201 1.00 8.42 40 HIS C C 1
ATOM 2645 O O . HIS B 1 40 ? 120.489 153.346 94.372 1.00 21.83 40 HIS C O 1
ATOM 2652 N N . LEU B 1 41 ? 122.429 152.315 94.863 1.00 15.56 41 LEU C N 1
ATOM 2653 C CA . LEU B 1 41 ? 122.884 152.203 93.485 1.00 11.43 41 LEU C CA 1
ATOM 2654 C C . LEU B 1 41 ? 123.167 150.746 93.152 1.00 5.61 41 LEU C C 1
ATOM 2655 O O . LEU B 1 41 ? 123.697 150.004 93.982 1.00 17.25 41 LEU C O 1
ATOM 2660 N N . LEU B 1 42 ? 122.805 150.339 91.937 1.00 10.92 42 LEU C N 1
ATOM 2661 C CA . LEU B 1 42 ? 123.018 148.975 91.469 1.00 6.06 42 LEU C CA 1
ATOM 2662 C C . LEU B 1 42 ? 123.703 149.004 90.113 1.00 9.64 42 LEU C C 1
ATOM 2663 O O . LEU B 1 42 ? 123.278 149.736 89.215 1.00 18.13 42 LEU C O 1
ATOM 2668 N N . LEU B 1 43 ? 124.756 148.203 89.968 1.00 17.44 43 LEU C N 1
ATOM 2669 C CA . LEU B 1 43 ? 125.494 148.069 88.722 1.00 6.93 43 LEU C CA 1
ATOM 2670 C C . LEU B 1 43 ? 125.388 146.637 88.223 1.00 10.18 43 LEU C C 1
ATOM 2671 O O . LEU B 1 43 ? 125.494 145.689 89.007 1.00 14.87 43 LEU C O 1
ATOM 2676 N N . PHE B 1 44 ? 125.177 146.478 86.919 1.00 13.41 44 PHE C N 1
ATOM 2677 C CA . PHE B 1 44 ? 125.142 145.148 86.331 1.00 9.59 44 PHE C CA 1
ATOM 2678 C C . PHE B 1 44 ? 125.605 145.221 84.885 1.00 8.13 44 PHE C C 1
ATOM 2679 O O . PHE B 1 44 ? 125.543 146.271 84.241 1.00 12.76 44 PHE C O 1
ATOM 2687 N N . GLY B 1 45 ? 126.080 144.085 84.386 1.00 6.22 45 GLY C N 1
ATOM 2688 C CA . GLY B 1 45 ? 126.596 143.988 83.044 1.00 2.50 45 GLY C CA 1
ATOM 2689 C C . GLY B 1 45 ? 127.440 142.744 82.861 1.00 13.52 45 GLY C C 1
ATOM 2690 O O . GLY B 1 45 ? 127.624 141.951 83.788 1.00 23.87 45 GLY C O 1
ATOM 2691 N N . PRO B 1 46 ? 127.963 142.544 81.656 1.00 17.91 46 PRO C N 1
ATOM 2692 C CA . PRO B 1 46 ? 128.824 141.381 81.398 1.00 7.95 46 PRO C CA 1
ATOM 2693 C C . PRO B 1 46 ? 130.127 141.481 82.170 1.00 19.24 46 PRO C C 1
ATOM 2694 O O . PRO B 1 46 ? 130.533 142.578 82.582 1.00 22.53 46 PRO C O 1
ATOM 2698 N N . PRO B 1 47 ? 130.802 140.355 82.404 1.00 17.30 47 PRO C N 1
ATOM 2699 C CA . PRO B 1 47 ? 132.019 140.377 83.222 1.00 12.58 47 PRO C CA 1
ATOM 2700 C C . PRO B 1 47 ? 133.140 141.186 82.585 1.00 11.41 47 PRO C C 1
ATOM 2701 O O . PRO B 1 47 ? 133.237 141.304 81.363 1.00 26.01 47 PRO C O 1
ATOM 2705 N N . GLY B 1 48 ? 133.992 141.746 83.441 1.00 14.67 48 GLY C N 1
ATOM 2706 C CA . GLY B 1 48 ? 135.191 142.430 83.006 1.00 6.38 48 GLY C CA 1
ATOM 2707 C C . GLY B 1 48 ? 135.018 143.876 82.608 1.00 12.43 48 GLY C C 1
ATOM 2708 O O . GLY B 1 48 ? 135.948 144.456 82.037 1.00 20.98 48 GLY C O 1
ATOM 2709 N N . LEU B 1 49 ? 133.871 144.487 82.900 1.00 22.50 49 LEU C N 1
ATOM 2710 C CA . LEU B 1 49 ? 133.569 145.814 82.382 1.00 10.44 49 LEU C CA 1
ATOM 2711 C C . LEU B 1 49 ? 133.839 146.947 83.365 1.00 10.01 49 LEU C C 1
ATOM 2712 O O . LEU B 1 49 ? 133.920 148.102 82.935 1.00 26.33 49 LEU C O 1
ATOM 2717 N N . GLY B 1 50 ? 133.982 146.664 84.658 1.00 13.22 50 GLY C N 1
ATOM 2718 C CA . GLY B 1 50 ? 134.356 147.715 85.585 1.00 15.76 50 GLY C CA 1
ATOM 2719 C C . GLY B 1 50 ? 133.352 148.062 86.666 1.00 13.08 50 GLY C C 1
ATOM 2720 O O . GLY B 1 50 ? 133.244 149.227 87.053 1.00 17.42 50 GLY C O 1
ATOM 2721 N N . LYS B 1 51 ? 132.600 147.075 87.153 1.00 11.82 51 LYS C N 1
ATOM 2722 C CA . LYS B 1 51 ? 131.622 147.347 88.203 1.00 10.07 51 LYS C CA 1
ATOM 2723 C C . LYS B 1 51 ? 132.298 147.612 89.545 1.00 19.43 51 LYS C C 1
ATOM 2724 O O . LYS B 1 51 ? 131.993 148.603 90.219 1.00 37.39 51 LYS C O 1
ATOM 2730 N N . THR B 1 52 ? 133.216 146.733 89.956 1.00 7.37 52 THR C N 1
ATOM 2731 C CA . THR B 1 52 ? 133.908 146.918 91.230 1.00 0.00 52 THR C CA 1
ATOM 2732 C C . THR B 1 52 ? 134.781 148.166 91.209 1.00 15.35 52 THR C C 1
ATOM 2733 O O . THR B 1 52 ? 134.839 148.918 92.195 1.00 35.68 52 THR C O 1
ATOM 2737 N N . THR B 1 53 ? 135.467 148.402 90.090 1.00 10.76 53 THR C N 1
ATOM 2738 C CA . THR B 1 53 ? 136.266 149.612 89.948 1.00 9.59 53 THR C CA 1
ATOM 2739 C C . THR B 1 53 ? 135.396 150.854 90.063 1.00 17.09 53 THR C C 1
ATOM 2740 O O . THR B 1 53 ? 135.777 151.829 90.720 1.00 27.58 53 THR C O 1
ATOM 2744 N N . LEU B 1 54 ? 134.219 150.834 89.438 1.00 14.50 54 LEU C N 1
ATOM 2745 C CA . LEU B 1 54 ? 133.319 151.977 89.527 1.00 10.17 54 LEU C CA 1
ATOM 2746 C C . LEU B 1 54 ? 132.804 152.169 90.946 1.00 19.60 54 LEU C C 1
ATOM 2747 O O . LEU B 1 54 ? 132.627 153.304 91.393 1.00 26.78 54 LEU C O 1
ATOM 2752 N N . ALA B 1 55 ? 132.540 151.076 91.664 1.00 5.10 55 ALA C N 1
ATOM 2753 C CA . ALA B 1 55 ? 132.104 151.200 93.051 1.00 5.36 55 ALA C CA 1
ATOM 2754 C C . ALA B 1 55 ? 133.172 151.880 93.900 1.00 18.28 55 ALA C C 1
ATOM 2755 O O . ALA B 1 55 ? 132.879 152.793 94.683 1.00 26.49 55 ALA C O 1
ATOM 2757 N N . HIS B 1 56 ? 134.428 151.457 93.740 1.00 18.64 56 HIS C N 1
ATOM 2758 C CA . HIS B 1 56 ? 135.512 152.088 94.490 1.00 8.93 56 HIS C CA 1
ATOM 2759 C C . HIS B 1 56 ? 135.694 153.547 94.083 1.00 8.88 56 HIS C C 1
ATOM 2760 O O . HIS B 1 56 ? 135.961 154.409 94.930 1.00 18.56 56 HIS C O 1
ATOM 2767 N N . VAL B 1 57 ? 135.552 153.843 92.789 1.00 14.44 57 VAL C N 1
ATOM 2768 C CA . VAL B 1 57 ? 135.691 155.217 92.313 1.00 8.75 57 VAL C CA 1
ATOM 2769 C C . VAL B 1 57 ? 134.592 156.100 92.892 1.00 17.45 57 VAL C C 1
ATOM 2770 O O . VAL B 1 57 ? 134.840 157.243 93.289 1.00 27.30 57 VAL C O 1
ATOM 2774 N N . ILE B 1 58 ? 133.361 155.587 92.943 1.00 19.59 58 ILE C N 1
ATOM 2775 C CA . ILE B 1 58 ? 132.255 156.334 93.537 1.00 9.29 58 ILE C CA 1
ATOM 2776 C C . ILE B 1 58 ? 132.519 156.587 95.013 1.00 12.30 58 ILE C C 1
ATOM 2777 O O . ILE B 1 58 ? 132.288 157.692 95.522 1.00 24.03 58 ILE C O 1
ATOM 2782 N N . ALA B 1 59 ? 133.003 155.566 95.726 1.00 22.64 59 ALA C N 1
ATOM 2783 C CA . ALA B 1 59 ? 133.308 155.739 97.142 1.00 17.89 59 ALA C CA 1
ATOM 2784 C C . ALA B 1 59 ? 134.365 156.814 97.352 1.00 15.46 59 ALA C C 1
ATOM 2785 O O . ALA B 1 59 ? 134.260 157.625 98.278 1.00 21.32 59 ALA C O 1
ATOM 2787 N N . HIS B 1 60 ? 135.395 156.834 96.505 1.00 20.15 60 HIS C N 1
ATOM 2788 C CA . HIS B 1 60 ? 136.409 157.879 96.614 1.00 19.86 60 HIS C CA 1
ATOM 2789 C C . HIS B 1 60 ? 135.833 159.253 96.286 1.00 19.19 60 HIS C C 1
ATOM 2790 O O . HIS B 1 60 ? 136.161 160.242 96.949 1.00 25.82 60 HIS C O 1
ATOM 2797 N N . GLU B 1 61 ? 134.984 159.335 95.258 1.00 25.49 61 GLU C N 1
ATOM 2798 C CA . GLU B 1 61 ? 134.432 160.622 94.846 1.00 22.04 61 GLU C CA 1
ATOM 2799 C C . GLU B 1 61 ? 133.544 161.221 95.927 1.00 24.05 61 GLU C C 1
ATOM 2800 O O . GLU B 1 61 ? 133.587 162.431 96.176 1.00 26.10 61 GLU C O 1
ATOM 2806 N N . LEU B 1 62 ? 132.725 160.392 96.577 1.00 28.35 62 LEU C N 1
ATOM 2807 C CA . LEU B 1 62 ? 131.865 160.891 97.644 1.00 24.19 62 LEU C CA 1
ATOM 2808 C C . LEU B 1 62 ? 132.644 161.309 98.884 1.00 29.54 62 LEU C C 1
ATOM 2809 O O . LEU B 1 62 ? 132.083 161.999 99.741 1.00 32.57 62 LEU C O 1
ATOM 2814 N N . GLY B 1 63 ? 133.910 160.917 99.001 1.00 30.91 63 GLY C N 1
ATOM 2815 C CA . GLY B 1 63 ? 134.720 161.291 100.140 1.00 23.64 63 GLY C CA 1
ATOM 2816 C C . GLY B 1 63 ? 134.442 160.521 101.409 1.00 29.40 63 GLY C C 1
ATOM 2817 O O . GLY B 1 63 ? 134.940 160.910 102.471 1.00 37.33 63 GLY C O 1
ATOM 2818 N N . VAL B 1 64 ? 133.672 159.441 101.338 1.00 25.35 64 VAL C N 1
ATOM 2819 C CA . VAL B 1 64 ? 133.280 158.684 102.515 1.00 27.37 64 VAL C CA 1
ATOM 2820 C C . VAL B 1 64 ? 133.981 157.329 102.492 1.00 31.20 64 VAL C C 1
ATOM 2821 O O . VAL B 1 64 ? 134.625 156.949 101.515 1.00 35.31 64 VAL C O 1
ATOM 2825 N N . ASN B 1 65 ? 133.851 156.598 103.594 1.00 31.41 65 ASN C N 1
ATOM 2826 C CA . ASN B 1 65 ? 134.466 155.287 103.710 1.00 28.13 65 ASN C CA 1
ATOM 2827 C C . ASN B 1 65 ? 133.648 154.240 102.959 1.00 23.38 65 ASN C C 1
ATOM 2828 O O . ASN B 1 65 ? 132.458 154.416 102.690 1.00 29.06 65 ASN C O 1
ATOM 2833 N N . LEU B 1 66 ? 134.311 153.137 102.619 1.00 19.43 66 LEU C N 1
ATOM 2834 C CA . LEU B 1 66 ? 133.697 152.045 101.874 1.00 16.98 66 LEU C CA 1
ATOM 2835 C C . LEU B 1 66 ? 133.925 150.745 102.628 1.00 19.71 66 LEU C C 1
ATOM 2836 O O . LEU B 1 66 ? 135.072 150.382 102.909 1.00 32.06 66 LEU C O 1
ATOM 2841 N N . ARG B 1 67 ? 132.839 150.047 102.951 1.00 13.90 67 ARG C N 1
ATOM 2842 C CA . ARG B 1 67 ? 132.894 148.754 103.625 1.00 17.07 67 ARG C CA 1
ATOM 2843 C C . ARG B 1 67 ? 132.540 147.680 102.604 1.00 14.85 67 ARG C C 1
ATOM 2844 O O . ARG B 1 67 ? 131.391 147.594 102.160 1.00 20.93 67 ARG C O 1
ATOM 2846 N N . VAL B 1 68 ? 133.523 146.862 102.241 1.00 16.17 68 VAL C N 1
ATOM 2847 C CA . VAL B 1 68 ? 133.379 145.879 101.174 1.00 10.27 68 VAL C CA 1
ATOM 2848 C C . VAL B 1 68 ? 133.017 144.531 101.777 1.00 15.66 68 VAL C C 1
ATOM 2849 O O . VAL B 1 68 ? 133.688 144.053 102.700 1.00 25.70 68 VAL C O 1
ATOM 2853 N N . THR B 1 69 ? 131.958 143.919 101.254 1.00 12.25 69 THR C N 1
ATOM 2854 C CA . THR B 1 69 ? 131.572 142.562 101.607 1.00 10.74 69 THR C CA 1
ATOM 2855 C C . THR B 1 69 ? 131.147 141.844 100.334 1.00 16.54 69 THR C C 1
ATOM 2856 O O . THR B 1 69 ? 131.293 142.367 99.225 1.00 18.24 69 THR C O 1
ATOM 2860 N N . SER B 1 70 ? 130.626 140.630 100.490 1.00 16.01 70 SER C N 1
ATOM 2861 C CA . SER B 1 70 ? 130.217 139.823 99.351 1.00 11.83 70 SER C CA 1
ATOM 2862 C C . SER B 1 70 ? 128.908 139.118 99.668 1.00 18.33 70 SER C C 1
ATOM 2863 O O . SER B 1 70 ? 128.551 138.914 100.830 1.00 29.73 70 SER C O 1
ATOM 2866 N N . GLY B 1 71 ? 128.189 138.755 98.612 1.00 17.90 71 GLY C N 1
ATOM 2867 C CA . GLY B 1 71 ? 126.960 138.011 98.739 1.00 12.39 71 GLY C CA 1
ATOM 2868 C C . GLY B 1 71 ? 127.159 136.622 99.312 1.00 15.38 71 GLY C C 1
ATOM 2869 O O . GLY B 1 71 ? 126.522 136.243 100.299 1.00 27.26 71 GLY C O 1
ATOM 2870 N N . PRO B 1 72 ? 128.036 135.823 98.694 1.00 23.39 72 PRO C N 1
ATOM 2871 C CA . PRO B 1 72 ? 128.333 134.495 99.256 1.00 20.96 72 PRO C CA 1
ATOM 2872 C C . PRO B 1 72 ? 128.932 134.537 100.651 1.00 19.54 72 PRO C C 1
ATOM 2873 O O . PRO B 1 72 ? 128.778 133.565 101.400 1.00 25.24 72 PRO C O 1
ATOM 2877 N N . ALA B 1 73 ? 129.610 135.622 101.026 1.00 24.42 73 ALA C N 1
ATOM 2878 C CA . ALA B 1 73 ? 130.195 135.713 102.358 1.00 22.54 73 ALA C CA 1
ATOM 2879 C C . ALA B 1 73 ? 129.151 135.875 103.454 1.00 26.32 73 ALA C C 1
ATOM 2880 O O . ALA B 1 73 ? 129.482 135.689 104.628 1.00 33.96 73 ALA C O 1
ATOM 2882 N N . ILE B 1 74 ? 127.912 136.206 103.106 1.00 27.62 74 ILE C N 1
ATOM 2883 C CA . ILE B 1 74 ? 126.863 136.401 104.097 1.00 26.70 74 ILE C CA 1
ATOM 2884 C C . ILE B 1 74 ? 125.840 135.275 104.016 1.00 25.75 74 ILE C C 1
ATOM 2885 O O . ILE B 1 74 ? 125.023 135.230 103.097 1.00 24.49 74 ILE C O 1
ATOM 2890 N N . PRO B 1 77 ? 121.512 135.072 107.535 1.00 57.34 77 PRO C N 1
ATOM 2891 C CA . PRO B 1 77 ? 120.506 136.112 107.755 1.00 60.35 77 PRO C CA 1
ATOM 2892 C C . PRO B 1 77 ? 120.790 136.945 108.999 1.00 60.71 77 PRO C C 1
ATOM 2893 O O . PRO B 1 77 ? 120.542 138.150 109.004 1.00 59.43 77 PRO C O 1
ATOM 2897 N N . GLY B 1 78 ? 121.306 136.301 110.043 1.00 60.73 78 GLY C N 1
ATOM 2898 C CA . GLY B 1 78 ? 121.650 136.990 111.267 1.00 59.82 78 GLY C CA 1
ATOM 2899 C C . GLY B 1 78 ? 122.953 137.747 111.233 1.00 60.72 78 GLY C C 1
ATOM 2900 O O . GLY B 1 78 ? 123.281 138.450 112.192 1.00 61.53 78 GLY C O 1
ATOM 2901 N N . ASP B 1 79 ? 123.715 137.622 110.147 1.00 54.71 79 ASP C N 1
ATOM 2902 C CA . ASP B 1 79 ? 124.960 138.370 110.024 1.00 52.95 79 ASP C CA 1
ATOM 2903 C C . ASP B 1 79 ? 124.699 139.784 109.524 1.00 53.63 79 ASP C C 1
ATOM 2904 O O . ASP B 1 79 ? 125.088 140.762 110.175 1.00 53.66 79 ASP C O 1
ATOM 2909 N N . LEU B 1 80 ? 123.991 139.904 108.397 1.00 53.84 80 LEU C N 1
ATOM 2910 C CA . LEU B 1 80 ? 123.780 141.202 107.763 1.00 49.52 80 LEU C CA 1
ATOM 2911 C C . LEU B 1 80 ? 123.207 142.219 108.740 1.00 49.24 80 LEU C C 1
ATOM 2912 O O . LEU B 1 80 ? 123.553 143.404 108.686 1.00 45.72 80 LEU C O 1
ATOM 2917 N N . ALA B 1 81 ? 122.348 141.770 109.658 1.00 51.32 81 ALA C N 1
ATOM 2918 C CA . ALA B 1 81 ? 121.841 142.667 110.691 1.00 48.60 81 ALA C CA 1
ATOM 2919 C C . ALA B 1 81 ? 122.970 143.195 111.568 1.00 51.41 81 ALA C C 1
ATOM 2920 O O . ALA B 1 81 ? 123.018 144.391 111.875 1.00 52.62 81 ALA C O 1
ATOM 2922 N N . ALA B 1 82 ? 123.890 142.317 111.981 1.00 55.23 82 ALA C N 1
ATOM 2923 C CA . ALA B 1 82 ? 125.001 142.750 112.824 1.00 52.00 82 ALA C CA 1
ATOM 2924 C C . ALA B 1 82 ? 125.919 143.714 112.083 1.00 50.71 82 ALA C C 1
ATOM 2925 O O . ALA B 1 82 ? 126.326 144.742 112.639 1.00 51.85 82 ALA C O 1
ATOM 2927 N N . ILE B 1 83 ? 126.251 143.402 110.828 1.00 52.75 83 ILE C N 1
ATOM 2928 C CA . ILE B 1 83 ? 127.091 144.317 110.051 1.00 52.89 83 ILE C CA 1
ATOM 2929 C C . ILE B 1 83 ? 126.407 145.668 109.873 1.00 51.11 83 ILE C C 1
ATOM 2930 O O . ILE B 1 83 ? 127.042 146.719 110.019 1.00 51.26 83 ILE C O 1
ATOM 2935 N N . LEU B 1 84 ? 125.108 145.672 109.567 1.00 51.38 84 LEU C N 1
ATOM 2936 C CA . LEU B 1 84 ? 124.407 146.937 109.375 1.00 53.00 84 LEU C CA 1
ATOM 2937 C C . LEU B 1 84 ? 124.342 147.748 110.665 1.00 52.11 84 LEU C C 1
ATOM 2938 O O . LEU B 1 84 ? 124.537 148.968 110.646 1.00 49.12 84 LEU C O 1
ATOM 2943 N N . ALA B 1 85 ? 124.072 147.091 111.793 1.00 55.96 85 ALA C N 1
ATOM 2944 C CA . ALA B 1 85 ? 123.867 147.786 113.057 1.00 55.50 85 ALA C CA 1
ATOM 2945 C C . ALA B 1 85 ? 125.158 148.156 113.773 1.00 55.56 85 ALA C C 1
ATOM 2946 O O . ALA B 1 85 ? 125.119 148.995 114.678 1.00 55.31 85 ALA C O 1
ATOM 2948 N N . ASN B 1 86 ? 126.290 147.566 113.404 1.00 57.25 86 ASN C N 1
ATOM 2949 C CA . ASN B 1 86 ? 127.525 147.805 114.143 1.00 56.13 86 ASN C CA 1
ATOM 2950 C C . ASN B 1 86 ? 128.606 148.504 113.336 1.00 55.48 86 ASN C C 1
ATOM 2951 O O . ASN B 1 86 ? 129.294 149.377 113.872 1.00 57.15 86 ASN C O 1
ATOM 2956 N N . SER B 1 87 ? 128.784 148.150 112.065 1.00 50.97 87 SER C N 1
ATOM 2957 C CA . SER B 1 87 ? 129.920 148.633 111.291 1.00 54.07 87 SER C CA 1
ATOM 2958 C C . SER B 1 87 ? 129.608 149.846 110.424 1.00 54.20 87 SER C C 1
ATOM 2959 O O . SER B 1 87 ? 130.544 150.498 109.948 1.00 52.16 87 SER C O 1
ATOM 2962 N N . LEU B 1 88 ? 128.336 150.170 110.207 1.00 50.15 88 LEU C N 1
ATOM 2963 C CA . LEU B 1 88 ? 127.959 151.242 109.291 1.00 49.44 88 LEU C CA 1
ATOM 2964 C C . LEU B 1 88 ? 127.924 152.568 110.042 1.00 49.30 88 LEU C C 1
ATOM 2965 O O . LEU B 1 88 ? 127.148 152.738 110.987 1.00 48.93 88 LEU C O 1
ATOM 2970 N N . GLU B 1 89 ? 128.765 153.505 109.614 1.00 51.89 89 GLU C N 1
ATOM 2971 C CA . GLU B 1 89 ? 128.744 154.870 110.121 1.00 49.82 89 GLU C CA 1
ATOM 2972 C C . GLU B 1 89 ? 127.641 155.643 109.397 1.00 49.08 89 GLU C C 1
ATOM 2973 O O . GLU B 1 89 ? 126.807 155.068 108.693 1.00 50.96 89 GLU C O 1
ATOM 2979 N N . GLU B 1 90 ? 127.622 156.961 109.560 1.00 48.15 90 GLU C N 1
ATOM 2980 C CA . GLU B 1 90 ? 126.639 157.813 108.906 1.00 49.43 90 GLU C CA 1
ATOM 2981 C C . GLU B 1 90 ? 127.232 158.380 107.624 1.00 49.58 90 GLU C C 1
ATOM 2982 O O . GLU B 1 90 ? 128.280 159.033 107.653 1.00 49.28 90 GLU C O 1
ATOM 2988 N N . GLY B 1 91 ? 126.559 158.128 106.503 1.00 41.27 91 GLY C N 1
ATOM 2989 C CA . GLY B 1 91 ? 126.999 158.633 105.220 1.00 39.28 91 GLY C CA 1
ATOM 2990 C C . GLY B 1 91 ? 128.008 157.778 104.490 1.00 43.63 91 GLY C C 1
ATOM 2991 O O . GLY B 1 91 ? 128.415 158.145 103.382 1.00 45.48 91 GLY C O 1
ATOM 2992 N N . ASP B 1 92 ? 128.423 156.653 105.061 1.00 37.66 92 ASP C N 1
ATOM 2993 C CA . ASP B 1 92 ? 129.382 155.766 104.420 1.00 32.71 92 ASP C CA 1
ATOM 2994 C C . ASP B 1 92 ? 128.668 154.773 103.509 1.00 32.93 92 ASP C C 1
ATOM 2995 O O . ASP B 1 92 ? 127.439 154.680 103.486 1.00 33.29 92 ASP C O 1
ATOM 3000 N N . ILE B 1 93 ? 129.462 154.016 102.757 1.00 25.37 93 ILE C N 1
ATOM 3001 C CA . ILE B 1 93 ? 128.960 153.131 101.714 1.00 20.46 93 ILE C CA 1
ATOM 3002 C C . ILE B 1 93 ? 129.186 151.685 102.125 1.00 21.41 93 ILE C C 1
ATOM 3003 O O . ILE B 1 93 ? 130.269 151.324 102.600 1.00 26.46 93 ILE C O 1
ATOM 3008 N N . LEU B 1 94 ? 128.159 150.860 101.947 1.00 12.38 94 LEU C N 1
ATOM 3009 C CA . LEU B 1 94 ? 128.260 149.415 102.108 1.00 12.05 94 LEU C CA 1
ATOM 3010 C C . LEU B 1 94 ? 128.177 148.791 100.722 1.00 19.47 94 LEU C C 1
ATOM 3011 O O . LEU B 1 94 ? 127.120 148.823 100.084 1.00 23.61 94 LEU C O 1
ATOM 3016 N N . PHE B 1 95 ? 129.287 148.225 100.258 1.00 12.55 95 PHE C N 1
ATOM 3017 C CA . PHE B 1 95 ? 129.369 147.620 98.936 1.00 2.46 95 PHE C CA 1
ATOM 3018 C C . PHE B 1 95 ? 129.248 146.108 99.072 1.00 8.25 95 PHE C C 1
ATOM 3019 O O . PHE B 1 95 ? 130.098 145.468 99.697 1.00 20.64 95 PHE C O 1
ATOM 3027 N N . ILE B 1 96 ? 128.197 145.544 98.487 1.00 11.09 96 ILE C N 1
ATOM 3028 C CA . ILE B 1 96 ? 127.981 144.103 98.461 1.00 9.39 96 ILE C CA 1
ATOM 3029 C C . ILE B 1 96 ? 128.206 143.641 97.030 1.00 17.82 96 ILE C C 1
ATOM 3030 O O . ILE B 1 96 ? 127.470 144.033 96.117 1.00 20.68 96 ILE C O 1
ATOM 3035 N N . ASP B 1 97 ? 129.218 142.807 96.830 1.00 21.04 97 ASP C N 1
ATOM 3036 C CA . ASP B 1 97 ? 129.545 142.301 95.508 1.00 5.50 97 ASP C CA 1
ATOM 3037 C C . ASP B 1 97 ? 128.977 140.898 95.345 1.00 12.06 97 ASP C C 1
ATOM 3038 O O . ASP B 1 97 ? 128.929 140.116 96.297 1.00 27.88 97 ASP C O 1
ATOM 3043 N N . GLU B 1 98 ? 128.544 140.588 94.123 1.00 5.76 98 GLU C N 1
ATOM 3044 C CA . GLU B 1 98 ? 127.742 139.396 93.853 1.00 10.80 98 GLU C CA 1
ATOM 3045 C C . GLU B 1 98 ? 126.519 139.366 94.766 1.00 14.10 98 GLU C C 1
ATOM 3046 O O . GLU B 1 98 ? 126.277 138.408 95.502 1.00 20.65 98 GLU C O 1
ATOM 3052 N N . ILE B 1 99 ? 125.740 140.449 94.709 1.00 15.52 99 ILE C N 1
ATOM 3053 C CA . ILE B 1 99 ? 124.583 140.615 95.580 1.00 14.65 99 ILE C CA 1
ATOM 3054 C C . ILE B 1 99 ? 123.442 139.671 95.234 1.00 15.71 99 ILE C C 1
ATOM 3055 O O . ILE B 1 99 ? 122.520 139.505 96.039 1.00 29.32 99 ILE C O 1
ATOM 3060 N N . HIS B 1 100 ? 123.484 139.034 94.063 1.00 13.30 100 HIS C N 1
ATOM 3061 C CA . HIS B 1 100 ? 122.448 138.076 93.700 1.00 10.93 100 HIS C CA 1
ATOM 3062 C C . HIS B 1 100 ? 122.503 136.813 94.549 1.00 18.03 100 HIS C C 1
ATOM 3063 O O . HIS B 1 100 ? 121.508 136.084 94.617 1.00 22.63 100 HIS C O 1
ATOM 3070 N N . ARG B 1 101 ? 123.633 136.540 95.195 1.00 18.25 101 ARG C N 1
ATOM 3071 C CA . ARG B 1 101 ? 123.803 135.346 96.012 1.00 10.87 101 ARG C CA 1
ATOM 3072 C C . ARG B 1 101 ? 123.314 135.532 97.442 1.00 25.84 101 ARG C C 1
ATOM 3073 O O . ARG B 1 101 ? 123.381 134.585 98.232 1.00 26.17 101 ARG C O 1
ATOM 3081 N N . LEU B 1 102 ? 122.827 136.719 97.794 1.00 27.96 102 LEU C N 1
ATOM 3082 C CA . LEU B 1 102 ? 122.269 136.930 99.122 1.00 17.86 102 LEU C CA 1
ATOM 3083 C C . LEU B 1 102 ? 121.079 136.006 99.342 1.00 22.54 102 LEU C C 1
ATOM 3084 O O . LEU B 1 102 ? 120.299 135.742 98.424 1.00 28.98 102 LEU C O 1
ATOM 3089 N N . SER B 1 103 ? 120.952 135.502 100.566 1.00 37.65 103 SER C N 1
ATOM 3090 C CA . SER B 1 103 ? 119.852 134.608 100.890 1.00 34.16 103 SER C CA 1
ATOM 3091 C C . SER B 1 103 ? 118.523 135.341 100.759 1.00 35.64 103 SER C C 1
ATOM 3092 O O . SER B 1 103 ? 118.434 136.554 100.962 1.00 46.06 103 SER C O 1
ATOM 3095 N N . ARG B 1 104 ? 117.479 134.591 100.407 1.00 34.64 104 ARG C N 1
ATOM 3096 C CA . ARG B 1 104 ? 116.159 135.193 100.278 1.00 41.75 104 ARG C CA 1
ATOM 3097 C C . ARG B 1 104 ? 115.575 135.608 101.620 1.00 42.97 104 ARG C C 1
ATOM 3098 O O . ARG B 1 104 ? 114.566 136.320 101.644 1.00 44.92 104 ARG C O 1
ATOM 3106 N N . GLN B 1 105 ? 116.180 135.180 102.728 1.00 50.17 105 GLN C N 1
ATOM 3107 C CA . GLN B 1 105 ? 115.842 135.696 104.048 1.00 48.45 105 GLN C CA 1
ATOM 3108 C C . GLN B 1 105 ? 116.731 136.869 104.437 1.00 49.60 105 GLN C C 1
ATOM 3109 O O . GLN B 1 105 ? 116.260 137.817 105.073 1.00 55.80 105 GLN C O 1
ATOM 3115 N N . ALA B 1 106 ? 118.014 136.818 104.071 1.00 44.17 106 ALA C N 1
ATOM 3116 C CA . ALA B 1 106 ? 118.890 137.964 104.286 1.00 39.98 106 ALA C CA 1
ATOM 3117 C C . ALA B 1 106 ? 118.491 139.140 103.407 1.00 43.55 106 ALA C C 1
ATOM 3118 O O . ALA B 1 106 ? 118.772 140.293 103.751 1.00 46.84 106 ALA C O 1
ATOM 3120 N N . GLU B 1 107 ? 117.849 138.870 102.270 1.00 38.20 107 GLU C N 1
ATOM 3121 C CA . GLU B 1 107 ? 117.315 139.950 101.449 1.00 35.45 107 GLU C CA 1
ATOM 3122 C C . GLU B 1 107 ? 116.101 140.593 102.101 1.00 41.92 107 GLU C C 1
ATOM 3123 O O . GLU B 1 107 ? 115.890 141.802 101.958 1.00 41.59 107 GLU C O 1
ATOM 3129 N N . GLU B 1 108 ? 115.295 139.807 102.819 1.00 50.73 108 GLU C N 1
ATOM 3130 C CA . GLU B 1 108 ? 114.129 140.348 103.504 1.00 44.94 108 GLU C CA 1
ATOM 3131 C C . GLU B 1 108 ? 114.507 141.183 104.719 1.00 47.95 108 GLU C C 1
ATOM 3132 O O . GLU B 1 108 ? 113.676 141.955 105.207 1.00 50.60 108 GLU C O 1
ATOM 3138 N N . HIS B 1 109 ? 115.728 141.036 105.224 1.00 47.10 109 HIS C N 1
ATOM 3139 C CA . HIS B 1 109 ? 116.227 141.849 106.323 1.00 45.73 109 HIS C CA 1
ATOM 3140 C C . HIS B 1 109 ? 116.965 143.093 105.850 1.00 47.41 109 HIS C C 1
ATOM 3141 O O . HIS B 1 109 ? 117.459 143.856 106.686 1.00 50.87 109 HIS C O 1
ATOM 3148 N N . LEU B 1 110 ? 117.053 143.314 104.540 1.00 38.92 110 LEU C N 1
ATOM 3149 C CA . LEU B 1 110 ? 117.858 144.391 103.978 1.00 35.69 110 LEU C CA 1
ATOM 3150 C C . LEU B 1 110 ? 117.027 145.537 103.424 1.00 35.98 110 LEU C C 1
ATOM 3151 O O . LEU B 1 110 ? 117.316 146.701 103.714 1.00 41.05 110 LEU C O 1
ATOM 3156 N N . TYR B 1 111 ? 116.001 145.246 102.627 1.00 28.80 111 TYR C N 1
ATOM 3157 C CA . TYR B 1 111 ? 115.232 146.321 102.007 1.00 26.26 111 TYR C CA 1
ATOM 3158 C C . TYR B 1 111 ? 114.354 147.094 102.995 1.00 38.29 111 TYR C C 1
ATOM 3159 O O . TYR B 1 111 ? 114.159 148.302 102.795 1.00 40.91 111 TYR C O 1
ATOM 3168 N N . PRO B 1 112 ? 113.790 146.481 104.049 1.00 39.79 112 PRO C N 1
ATOM 3169 C CA . PRO B 1 112 ? 113.126 147.315 105.063 1.00 34.03 112 PRO C CA 1
ATOM 3170 C C . PRO B 1 112 ? 114.074 148.285 105.739 1.00 32.99 112 PRO C C 1
ATOM 3171 O O . PRO B 1 112 ? 113.660 149.389 106.107 1.00 33.86 112 PRO C O 1
ATOM 3175 N N . ALA B 1 113 ? 115.340 147.902 105.912 1.00 33.19 113 ALA C N 1
ATOM 3176 C CA . ALA B 1 113 ? 116.356 148.809 106.425 1.00 33.50 113 ALA C CA 1
ATOM 3177 C C . ALA B 1 113 ? 116.843 149.798 105.377 1.00 34.46 113 ALA C C 1
ATOM 3178 O O . ALA B 1 113 ? 117.451 150.811 105.740 1.00 36.65 113 ALA C O 1
ATOM 3180 N N . MET B 1 114 ? 116.599 149.528 104.096 1.00 33.30 114 MET C N 1
ATOM 3181 C CA . MET B 1 114 ? 116.979 150.439 103.026 1.00 30.27 114 MET C CA 1
ATOM 3182 C C . MET B 1 114 ? 115.943 151.533 102.817 1.00 33.08 114 MET C C 1
ATOM 3183 O O . MET B 1 114 ? 116.303 152.695 102.600 1.00 39.84 114 MET C O 1
ATOM 3188 N N . GLU B 1 115 ? 114.658 151.182 102.877 1.00 35.32 115 GLU C N 1
ATOM 3189 C CA . GLU B 1 115 ? 113.607 152.184 102.738 1.00 31.39 115 GLU C CA 1
ATOM 3190 C C . GLU B 1 115 ? 113.550 153.085 103.965 1.00 34.57 115 GLU C C 1
ATOM 3191 O O . GLU B 1 115 ? 113.713 154.307 103.865 1.00 34.85 115 GLU C O 1
ATOM 3197 N N . ASP B 1 116 ? 113.318 152.498 105.134 1.00 45.09 116 ASP C N 1
ATOM 3198 C CA . ASP B 1 116 ? 113.340 153.214 106.403 1.00 42.97 116 ASP C CA 1
ATOM 3199 C C . ASP B 1 116 ? 114.584 152.783 107.165 1.00 45.42 116 ASP C C 1
ATOM 3200 O O . ASP B 1 116 ? 114.788 151.588 107.398 1.00 50.05 116 ASP C O 1
ATOM 3205 N N . PHE B 1 117 ? 115.408 153.752 107.561 1.00 42.61 117 PHE C N 1
ATOM 3206 C CA . PHE B 1 117 ? 116.687 153.456 108.204 1.00 43.25 117 PHE C CA 1
ATOM 3207 C C . PHE B 1 117 ? 116.480 153.062 109.669 1.00 49.80 117 PHE C C 1
ATOM 3208 O O . PHE B 1 117 ? 116.992 153.683 110.600 1.00 52.51 117 PHE C O 1
ATOM 3216 N N . VAL B 1 118 ? 115.705 151.996 109.857 1.00 56.69 118 VAL C N 1
ATOM 3217 C CA . VAL B 1 118 ? 115.447 151.417 111.170 1.00 57.95 118 VAL C CA 1
ATOM 3218 C C . VAL B 1 118 ? 115.559 149.903 111.054 1.00 56.98 118 VAL C C 1
ATOM 3219 O O . VAL B 1 118 ? 115.121 149.310 110.063 1.00 54.43 118 VAL C O 1
ATOM 3223 N N . MET B 1 119 ? 116.161 149.281 112.061 1.00 68.77 119 MET C N 1
ATOM 3224 C CA . MET B 1 119 ? 116.347 147.835 112.061 1.00 68.99 119 MET C CA 1
ATOM 3225 C C . MET B 1 119 ? 115.521 147.174 113.159 1.00 68.31 119 MET C C 1
ATOM 3226 O O . MET B 1 119 ? 114.534 147.738 113.629 1.00 66.66 119 MET C O 1
ATOM 3231 N N . ARG B 1 133 ? 113.955 147.696 117.788 1.00 70.44 133 ARG C N 1
ATOM 3232 C CA . ARG B 1 133 ? 114.115 148.737 116.780 1.00 72.36 133 ARG C CA 1
ATOM 3233 C C . ARG B 1 133 ? 115.397 149.530 117.004 1.00 72.64 133 ARG C C 1
ATOM 3234 O O . ARG B 1 133 ? 115.499 150.306 117.954 1.00 72.32 133 ARG C O 1
ATOM 3242 N N . LEU B 1 134 ? 116.373 149.332 116.124 1.00 68.41 134 LEU C N 1
ATOM 3243 C CA . LEU B 1 134 ? 117.629 150.069 116.166 1.00 67.46 134 LEU C CA 1
ATOM 3244 C C . LEU B 1 134 ? 117.625 151.113 115.057 1.00 67.01 134 LEU C C 1
ATOM 3245 O O . LEU B 1 134 ? 117.390 150.785 113.890 1.00 64.23 134 LEU C O 1
ATOM 3250 N N . GLU B 1 135 ? 117.883 152.364 115.426 1.00 64.04 135 GLU C N 1
ATOM 3251 C CA . GLU B 1 135 ? 117.835 153.474 114.477 1.00 62.82 135 GLU C CA 1
ATOM 3252 C C . GLU B 1 135 ? 119.140 153.493 113.690 1.00 63.92 135 GLU C C 1
ATOM 3253 O O . GLU B 1 135 ? 120.160 154.001 114.162 1.00 62.02 135 GLU C O 1
ATOM 3259 N N . LEU B 1 136 ? 119.107 152.932 112.484 1.00 56.56 136 LEU C N 1
ATOM 3260 C CA . LEU B 1 136 ? 120.292 152.885 111.646 1.00 51.28 136 LEU C CA 1
ATOM 3261 C C . LEU B 1 136 ? 120.656 154.285 111.155 1.00 51.44 136 LEU C C 1
ATOM 3262 O O . LEU B 1 136 ? 119.786 155.146 111.004 1.00 53.77 136 LEU C O 1
ATOM 3267 N N . PRO B 1 137 ? 121.936 154.539 110.907 1.00 41.80 137 PRO C N 1
ATOM 3268 C CA . PRO B 1 137 ? 122.341 155.818 110.319 1.00 41.98 137 PRO C CA 1
ATOM 3269 C C . PRO B 1 137 ? 122.065 155.842 108.821 1.00 44.81 137 PRO C C 1
ATOM 3270 O O . PRO B 1 137 ? 121.709 154.837 108.205 1.00 46.04 137 PRO C O 1
ATOM 3274 N N . ARG B 1 138 ? 122.234 157.025 108.238 1.00 42.76 138 ARG C N 1
ATOM 3275 C CA . ARG B 1 138 ? 122.030 157.191 106.805 1.00 32.64 138 ARG C CA 1
ATOM 3276 C C . ARG B 1 138 ? 123.204 156.575 106.052 1.00 40.21 138 ARG C C 1
ATOM 3277 O O . ARG B 1 138 ? 124.343 157.037 106.178 1.00 38.27 138 ARG C O 1
ATOM 3278 N N . PHE B 1 139 ? 122.928 155.532 105.273 1.00 30.36 139 PHE C N 1
ATOM 3279 C CA . PHE B 1 139 ? 123.951 154.853 104.495 1.00 23.22 139 PHE C CA 1
ATOM 3280 C C . PHE B 1 139 ? 123.418 154.593 103.095 1.00 27.29 139 PHE C C 1
ATOM 3281 O O . PHE B 1 139 ? 122.208 154.549 102.867 1.00 33.94 139 PHE C O 1
ATOM 3289 N N . THR B 1 140 ? 124.340 154.428 102.153 1.00 27.60 140 THR C N 1
ATOM 3290 C CA . THR B 1 140 ? 124.013 154.079 100.778 1.00 22.85 140 THR C CA 1
ATOM 3291 C C . THR B 1 140 ? 124.575 152.704 100.449 1.00 14.58 140 THR C C 1
ATOM 3292 O O . THR B 1 140 ? 125.716 152.390 100.804 1.00 27.99 140 THR C O 1
ATOM 3296 N N . LEU B 1 141 ? 123.762 151.879 99.801 1.00 5.94 141 LEU C N 1
ATOM 3297 C CA . LEU B 1 141 ? 124.150 150.529 99.424 1.00 10.72 141 LEU C CA 1
ATOM 3298 C C . LEU B 1 141 ? 124.486 150.494 97.941 1.00 19.14 141 LEU C C 1
ATOM 3299 O O . LEU B 1 141 ? 123.733 151.019 97.117 1.00 25.02 141 LEU C O 1
ATOM 3304 N N . ILE B 1 142 ? 125.619 149.884 97.610 1.00 11.55 142 ILE C N 1
ATOM 3305 C CA . ILE B 1 142 ? 126.031 149.673 96.229 1.00 13.64 142 ILE C CA 1
ATOM 3306 C C . ILE B 1 142 ? 126.056 148.173 95.986 1.00 15.02 142 ILE C C 1
ATOM 3307 O O . ILE B 1 142 ? 126.710 147.430 96.728 1.00 22.36 142 ILE C O 1
ATOM 3312 N N . GLY B 1 143 ? 125.338 147.729 94.969 1.00 20.85 143 GLY C N 1
ATOM 3313 C CA . GLY B 1 143 ? 125.291 146.322 94.606 1.00 25.67 143 GLY C CA 1
ATOM 3314 C C . GLY B 1 143 ? 125.825 146.115 93.204 1.00 30.01 143 GLY C C 1
ATOM 3315 O O . GLY B 1 143 ? 125.475 146.856 92.285 1.00 35.25 143 GLY C O 1
ATOM 3316 N N . ALA B 1 144 ? 126.680 145.108 93.049 1.00 12.44 144 ALA C N 1
ATOM 3317 C CA . ALA B 1 144 ? 127.265 144.764 91.761 1.00 4.68 144 ALA C CA 1
ATOM 3318 C C . ALA B 1 144 ? 127.041 143.285 91.500 1.00 13.12 144 ALA C C 1
ATOM 3319 O O . ALA B 1 144 ? 127.392 142.446 92.334 1.00 19.00 144 ALA C O 1
ATOM 3321 N N . THR B 1 145 ? 126.462 142.968 90.346 1.00 16.10 145 THR C N 1
ATOM 3322 C CA . THR B 1 145 ? 126.160 141.585 90.010 1.00 5.57 145 THR C CA 1
ATOM 3323 C C . THR B 1 145 ? 126.048 141.455 88.499 1.00 13.55 145 THR C C 1
ATOM 3324 O O . THR B 1 145 ? 125.885 142.445 87.784 1.00 23.75 145 THR C O 1
ATOM 3328 N N . THR B 1 146 ? 126.152 140.216 88.021 1.00 14.72 146 THR C N 1
ATOM 3329 C CA . THR B 1 146 ? 125.916 139.905 86.619 1.00 9.01 146 THR C CA 1
ATOM 3330 C C . THR B 1 146 ? 124.503 139.407 86.353 1.00 14.32 146 THR C C 1
ATOM 3331 O O . THR B 1 146 ? 124.071 139.408 85.196 1.00 24.74 146 THR C O 1
ATOM 3335 N N . ARG B 1 147 ? 123.778 138.989 87.389 1.00 17.53 147 ARG C N 1
ATOM 3336 C CA . ARG B 1 147 ? 122.462 138.367 87.247 1.00 15.74 147 ARG C CA 1
ATOM 3337 C C . ARG B 1 147 ? 121.468 139.072 88.158 1.00 12.25 147 ARG C C 1
ATOM 3338 O O . ARG B 1 147 ? 121.154 138.582 89.251 1.00 14.94 147 ARG C O 1
ATOM 3346 N N . PRO B 1 148 ? 120.947 140.229 87.741 1.00 16.95 148 PRO C N 1
ATOM 3347 C CA . PRO B 1 148 ? 119.915 140.899 88.548 1.00 13.83 148 PRO C CA 1
ATOM 3348 C C . PRO B 1 148 ? 118.615 140.122 88.644 1.00 17.24 148 PRO C C 1
ATOM 3349 O O . PRO B 1 148 ? 117.747 140.496 89.440 1.00 21.76 148 PRO C O 1
ATOM 3353 N N . GLY B 1 149 ? 118.445 139.059 87.856 1.00 24.51 149 GLY C N 1
ATOM 3354 C CA . GLY B 1 149 ? 117.230 138.269 87.926 1.00 14.95 149 GLY C CA 1
ATOM 3355 C C . GLY B 1 149 ? 117.100 137.447 89.189 1.00 17.13 149 GLY C C 1
ATOM 3356 O O . GLY B 1 149 ? 115.984 137.064 89.552 1.00 26.23 149 GLY C O 1
ATOM 3357 N N . LEU B 1 150 ? 118.214 137.163 89.865 1.00 23.81 150 LEU C N 1
ATOM 3358 C CA . LEU B 1 150 ? 118.169 136.452 91.136 1.00 18.96 150 LEU C CA 1
ATOM 3359 C C . LEU B 1 150 ? 117.833 137.360 92.310 1.00 17.89 150 LEU C C 1
ATOM 3360 O O . LEU B 1 150 ? 117.633 136.859 93.420 1.00 26.49 150 LEU C O 1
ATOM 3365 N N . ILE B 1 151 ? 117.773 138.669 92.098 1.00 13.05 151 ILE C N 1
ATOM 3366 C CA . ILE B 1 151 ? 117.406 139.615 93.143 1.00 13.56 151 ILE C CA 1
ATOM 3367 C C . ILE B 1 151 ? 115.888 139.698 93.207 1.00 23.19 151 ILE C C 1
ATOM 3368 O O . ILE B 1 151 ? 115.224 139.866 92.177 1.00 21.48 151 ILE C O 1
ATOM 3373 N N . THR B 1 152 ? 115.338 139.573 94.412 1.00 23.61 152 THR C N 1
ATOM 3374 C CA . THR B 1 152 ? 113.893 139.629 94.581 1.00 16.06 152 THR C CA 1
ATOM 3375 C C . THR B 1 152 ? 113.361 141.009 94.212 1.00 20.24 152 THR C C 1
ATOM 3376 O O . THR B 1 152 ? 114.029 142.029 94.400 1.00 30.19 152 THR C O 1
ATOM 3380 N N . ALA B 1 153 ? 112.145 141.029 93.668 1.00 16.31 153 ALA C N 1
ATOM 3381 C CA . ALA B 1 153 ? 111.535 142.292 93.261 1.00 15.37 153 ALA C CA 1
ATOM 3382 C C . ALA B 1 153 ? 111.398 143.296 94.402 1.00 24.93 153 ALA C C 1
ATOM 3383 O O . ALA B 1 153 ? 111.648 144.490 94.159 1.00 31.02 153 ALA C O 1
ATOM 3385 N N . PRO B 1 154 ? 110.998 142.918 95.625 1.00 23.37 154 PRO C N 1
ATOM 3386 C CA . PRO B 1 154 ? 111.013 143.909 96.715 1.00 20.15 154 PRO C CA 1
ATOM 3387 C C . PRO B 1 154 ? 112.374 144.544 96.934 1.00 21.62 154 PRO C C 1
ATOM 3388 O O . PRO B 1 154 ? 112.452 145.748 97.200 1.00 26.15 154 PRO C O 1
ATOM 3392 N N . LEU B 1 155 ? 113.456 143.770 96.825 1.00 23.93 155 LEU C N 1
ATOM 3393 C CA . LEU B 1 155 ? 114.788 144.345 96.978 1.00 18.61 155 LEU C CA 1
ATOM 3394 C C . LEU B 1 155 ? 115.180 145.162 95.754 1.00 22.85 155 LEU C C 1
ATOM 3395 O O . LEU B 1 155 ? 115.780 146.234 95.882 1.00 28.51 155 LEU C O 1
ATOM 3400 N N . LEU B 1 156 ? 114.850 144.669 94.559 1.00 19.75 156 LEU C N 1
ATOM 3401 C CA . LEU B 1 156 ? 115.209 145.368 93.332 1.00 16.98 156 LEU C CA 1
ATOM 3402 C C . LEU B 1 156 ? 114.467 146.688 93.174 1.00 20.86 156 LEU C C 1
ATOM 3403 O O . LEU B 1 156 ? 114.932 147.560 92.434 1.00 20.23 156 LEU C O 1
ATOM 3408 N N . SER B 1 157 ? 113.332 146.857 93.849 1.00 22.65 157 SER C N 1
ATOM 3409 C CA . SER B 1 157 ? 112.543 148.074 93.725 1.00 17.09 157 SER C CA 1
ATOM 3410 C C . SER B 1 157 ? 112.983 149.182 94.673 1.00 17.65 157 SER C C 1
ATOM 3411 O O . SER B 1 157 ? 112.470 150.301 94.567 1.00 23.77 157 SER C O 1
ATOM 3414 N N . ARG B 1 158 ? 113.909 148.909 95.590 1.00 16.71 158 ARG C N 1
ATOM 3415 C CA . ARG B 1 158 ? 114.395 149.913 96.527 1.00 14.52 158 ARG C CA 1
ATOM 3416 C C . ARG B 1 158 ? 115.693 150.568 96.079 1.00 21.06 158 ARG C C 1
ATOM 3417 O O . ARG B 1 158 ? 116.235 151.398 96.814 1.00 29.38 158 ARG C O 1
ATOM 3425 N N . PHE B 1 159 ? 116.203 150.223 94.901 1.00 23.22 159 PHE C N 1
ATOM 3426 C CA . PHE B 1 159 ? 117.434 150.809 94.387 1.00 8.74 159 PHE C CA 1
ATOM 3427 C C . PHE B 1 159 ? 117.099 152.096 93.643 1.00 12.21 159 PHE C C 1
ATOM 3428 O O . PHE B 1 159 ? 116.384 152.069 92.636 1.00 18.56 159 PHE C O 1
ATOM 3436 N N . GLY B 1 160 ? 117.609 153.220 94.147 1.00 9.03 160 GLY C N 1
ATOM 3437 C CA . GLY B 1 160 ? 117.305 154.500 93.530 1.00 7.24 160 GLY C CA 1
ATOM 3438 C C . GLY B 1 160 ? 117.903 154.648 92.145 1.00 12.89 160 GLY C C 1
ATOM 3439 O O . GLY B 1 160 ? 117.266 155.194 91.240 1.00 24.42 160 GLY C O 1
ATOM 3440 N N . ILE B 1 161 ? 119.132 154.174 91.960 1.00 16.24 161 ILE C N 1
ATOM 3441 C CA . ILE B 1 161 ? 119.837 154.267 90.688 1.00 10.71 161 ILE C CA 1
ATOM 3442 C C . ILE B 1 161 ? 120.215 152.863 90.243 1.00 9.22 161 ILE C C 1
ATOM 3443 O O . ILE B 1 161 ? 120.843 152.115 91.000 1.00 16.59 161 ILE C O 1
ATOM 3448 N N . VAL B 1 162 ? 119.833 152.507 89.020 1.00 9.20 162 VAL C N 1
ATOM 3449 C CA . VAL B 1 162 ? 120.193 151.229 88.417 1.00 8.99 162 VAL C CA 1
ATOM 3450 C C . VAL B 1 162 ? 120.863 151.524 87.083 1.00 17.27 162 VAL C C 1
ATOM 3451 O O . VAL B 1 162 ? 120.270 152.181 86.220 1.00 22.90 162 VAL C O 1
ATOM 3455 N N . GLU B 1 163 ? 122.093 151.041 86.913 1.00 6.16 163 GLU C N 1
ATOM 3456 C CA . GLU B 1 163 ? 122.902 151.367 85.749 1.00 2.65 163 GLU C CA 1
ATOM 3457 C C . GLU B 1 163 ? 123.437 150.095 85.106 1.00 18.61 163 GLU C C 1
ATOM 3458 O O . GLU B 1 163 ? 123.582 149.057 85.754 1.00 26.43 163 GLU C O 1
ATOM 3464 N N . HIS B 1 164 ? 123.734 150.195 83.813 1.00 16.14 164 HIS C N 1
ATOM 3465 C CA . HIS B 1 164 ? 124.224 149.079 83.016 1.00 6.18 164 HIS C CA 1
ATOM 3466 C C . HIS B 1 164 ? 125.570 149.448 82.410 1.00 15.23 164 HIS C C 1
ATOM 3467 O O . HIS B 1 164 ? 125.722 150.534 81.841 1.00 18.66 164 HIS C O 1
ATOM 3474 N N . LEU B 1 165 ? 126.542 148.549 82.541 1.00 17.43 165 LEU C N 1
ATOM 3475 C CA . LEU B 1 165 ? 127.877 148.754 81.997 1.00 9.23 165 LEU C CA 1
ATOM 3476 C C . LEU B 1 165 ? 127.939 148.233 80.566 1.00 16.31 165 LEU C C 1
ATOM 3477 O O . LEU B 1 165 ? 127.440 147.145 80.268 1.00 27.87 165 LEU C O 1
ATOM 3482 N N . GLU B 1 166 ? 128.559 149.011 79.685 1.00 14.03 166 GLU C N 1
ATOM 3483 C CA . GLU B 1 166 ? 128.620 148.695 78.266 1.00 16.19 166 GLU C CA 1
ATOM 3484 C C . GLU B 1 166 ? 130.046 148.363 77.843 1.00 17.68 166 GLU C C 1
ATOM 3485 O O . GLU B 1 166 ? 131.013 148.605 78.568 1.00 19.69 166 GLU C O 1
ATOM 3491 N N . TYR B 1 167 ? 130.161 147.805 76.640 1.00 17.36 167 TYR C N 1
ATOM 3492 C CA . TYR B 1 167 ? 131.457 147.437 76.095 1.00 9.96 167 TYR C CA 1
ATOM 3493 C C . TYR B 1 167 ? 132.259 148.681 75.731 1.00 14.74 167 TYR C C 1
ATOM 3494 O O . TYR B 1 167 ? 131.728 149.788 75.612 1.00 26.06 167 TYR C O 1
ATOM 3503 N N . TYR B 1 168 ? 133.561 148.485 75.552 1.00 17.18 168 TYR C N 1
ATOM 3504 C CA . TYR B 1 168 ? 134.486 149.570 75.263 1.00 13.14 168 TYR C CA 1
ATOM 3505 C C . TYR B 1 168 ? 134.853 149.578 73.786 1.00 18.35 168 TYR C C 1
ATOM 3506 O O . TYR B 1 168 ? 134.994 148.523 73.163 1.00 24.25 168 TYR C O 1
ATOM 3515 N N . THR B 1 169 ? 135.000 150.777 73.232 1.00 19.08 169 THR C N 1
ATOM 3516 C CA . THR B 1 169 ? 135.501 150.925 71.880 1.00 20.37 169 THR C CA 1
ATOM 3517 C C . THR B 1 169 ? 136.996 150.602 71.857 1.00 16.92 169 THR C C 1
ATOM 3518 O O . THR B 1 169 ? 137.663 150.650 72.893 1.00 21.85 169 THR C O 1
ATOM 3522 N N . PRO B 1 170 ? 137.540 150.228 70.694 1.00 16.28 170 PRO C N 1
ATOM 3523 C CA . PRO B 1 170 ? 138.974 149.895 70.640 1.00 11.74 170 PRO C CA 1
ATOM 3524 C C . PRO B 1 170 ? 139.894 151.010 71.106 1.00 21.85 170 PRO C C 1
ATOM 3525 O O . PRO B 1 170 ? 140.978 150.722 71.626 1.00 31.39 170 PRO C O 1
ATOM 3529 N N . GLU B 1 171 ? 139.505 152.275 70.937 1.00 18.84 171 GLU C N 1
ATOM 3530 C CA . GLU B 1 171 ? 140.367 153.371 71.370 1.00 14.29 171 GLU C CA 1
ATOM 3531 C C . GLU B 1 171 ? 140.434 153.463 72.891 1.00 19.43 171 GLU C C 1
ATOM 3532 O O . GLU B 1 171 ? 141.501 153.733 73.456 1.00 27.29 171 GLU C O 1
ATOM 3538 N N . GLU B 1 172 ? 139.309 153.243 73.573 1.00 18.03 172 GLU C N 1
ATOM 3539 C CA . GLU B 1 172 ? 139.326 153.220 75.032 1.00 14.58 172 GLU C CA 1
ATOM 3540 C C . GLU B 1 172 ? 140.148 152.048 75.555 1.00 17.66 172 GLU C C 1
ATOM 3541 O O . GLU B 1 172 ? 140.869 152.180 76.552 1.00 27.28 172 GLU C O 1
ATOM 3547 N N . LEU B 1 173 ? 140.053 150.892 74.896 1.00 18.62 173 LEU C N 1
ATOM 3548 C CA . LEU B 1 173 ? 140.886 149.757 75.276 1.00 14.46 173 LEU C CA 1
ATOM 3549 C C . LEU B 1 173 ? 142.361 150.059 75.048 1.00 17.21 173 LEU C C 1
ATOM 3550 O O . LEU B 1 173 ? 143.216 149.643 75.837 1.00 28.84 173 LEU C O 1
ATOM 3555 N N . ALA B 1 174 ? 142.680 150.782 73.971 1.00 13.03 174 ALA C N 1
ATOM 3556 C CA . ALA B 1 174 ? 144.058 151.207 73.747 1.00 12.00 174 ALA C CA 1
ATOM 3557 C C . ALA B 1 174 ? 144.533 152.144 74.851 1.00 20.22 174 ALA C C 1
ATOM 3558 O O . ALA B 1 174 ? 145.679 152.050 75.305 1.00 25.14 174 ALA C O 1
ATOM 3560 N N . GLN B 1 175 ? 143.666 153.062 75.288 1.00 22.03 175 GLN C N 1
ATOM 3561 C CA . GLN B 1 175 ? 144.013 153.937 76.405 1.00 19.48 175 GLN C CA 1
ATOM 3562 C C . GLN B 1 175 ? 144.286 153.132 77.669 1.00 21.44 175 GLN C C 1
ATOM 3563 O O . GLN B 1 175 ? 145.244 153.411 78.400 1.00 25.77 175 GLN C O 1
ATOM 3569 N N . GLY B 1 176 ? 143.448 152.132 77.943 1.00 13.49 176 GLY C N 1
ATOM 3570 C CA . GLY B 1 176 ? 143.680 151.282 79.100 1.00 12.11 176 GLY C CA 1
ATOM 3571 C C . GLY B 1 176 ? 144.983 150.511 79.006 1.00 20.34 176 GLY C C 1
ATOM 3572 O O . GLY B 1 176 ? 145.707 150.371 79.995 1.00 26.33 176 GLY C O 1
ATOM 3573 N N . VAL B 1 177 ? 145.300 150.003 77.813 1.00 25.78 177 VAL C N 1
ATOM 3574 C CA . VAL B 1 177 ? 146.553 149.280 77.609 1.00 15.36 177 VAL C CA 1
ATOM 3575 C C . VAL B 1 177 ? 147.743 150.200 77.843 1.00 15.89 177 VAL C C 1
ATOM 3576 O O . VAL B 1 177 ? 148.732 149.812 78.476 1.00 18.99 177 VAL C O 1
ATOM 3580 N N . MET B 1 178 ? 147.671 151.433 77.335 1.00 23.24 178 MET C N 1
ATOM 3581 C CA . MET B 1 178 ? 148.758 152.383 77.548 1.00 24.31 178 MET C CA 1
ATOM 3582 C C . MET B 1 178 ? 148.911 152.726 79.025 1.00 26.22 178 MET C C 1
ATOM 3583 O O . MET B 1 178 ? 150.034 152.856 79.525 1.00 30.92 178 MET C O 1
ATOM 3588 N N . ARG B 1 179 ? 147.794 152.880 79.738 1.00 29.73 179 ARG C N 1
ATOM 3589 C CA . ARG B 1 179 ? 147.865 153.150 81.171 1.00 21.24 179 ARG C CA 1
ATOM 3590 C C . ARG B 1 179 ? 148.515 151.993 81.922 1.00 22.48 179 ARG C C 1
ATOM 3591 O O . ARG B 1 179 ? 149.352 152.207 82.808 1.00 24.79 179 ARG C O 1
ATOM 3599 N N . ASP B 1 180 ? 148.141 150.757 81.580 1.00 26.01 180 ASP C N 1
ATOM 3600 C CA . ASP B 1 180 ? 148.739 149.596 82.233 1.00 20.45 180 ASP C CA 1
ATOM 3601 C C . ASP B 1 180 ? 150.226 149.491 81.922 1.00 22.28 180 ASP C C 1
ATOM 3602 O O . ASP B 1 180 ? 151.026 149.140 82.796 1.00 27.44 180 ASP C O 1
ATOM 3607 N N . ALA B 1 181 ? 150.614 149.780 80.678 1.00 23.62 181 ALA C N 1
ATOM 3608 C CA . ALA B 1 181 ? 152.028 149.762 80.321 1.00 21.68 181 ALA C CA 1
ATOM 3609 C C . ALA B 1 181 ? 152.805 150.818 81.094 1.00 27.09 181 ALA C C 1
ATOM 3610 O O . ALA B 1 181 ? 153.914 150.557 81.572 1.00 31.08 181 ALA C O 1
ATOM 3612 N N . ARG B 1 182 ? 152.238 152.019 81.223 1.00 32.08 182 ARG C N 1
ATOM 3613 C CA . ARG B 1 182 ? 152.903 153.077 81.976 1.00 28.94 182 ARG C CA 1
ATOM 3614 C C . ARG B 1 182 ? 153.057 152.701 83.443 1.00 26.56 182 ARG C C 1
ATOM 3615 O O . ARG B 1 182 ? 154.110 152.941 84.046 1.00 28.19 182 ARG C O 1
ATOM 3623 N N . LEU B 1 183 ? 152.016 152.115 84.038 1.00 29.55 183 LEU C N 1
ATOM 3624 C CA . LEU B 1 183 ? 152.088 151.759 85.452 1.00 26.12 183 LEU C CA 1
ATOM 3625 C C . LEU B 1 183 ? 153.049 150.599 85.688 1.00 29.51 183 LEU C C 1
ATOM 3626 O O . LEU B 1 183 ? 153.743 150.562 86.710 1.00 37.37 183 LEU C O 1
ATOM 3631 N N . LEU B 1 184 ? 153.101 149.641 84.761 1.00 33.00 184 LEU C N 1
ATOM 3632 C CA . LEU B 1 184 ? 153.989 148.495 84.920 1.00 31.40 184 LEU C CA 1
ATOM 3633 C C . LEU B 1 184 ? 155.442 148.843 84.626 1.00 31.69 184 LEU C C 1
ATOM 3634 O O . LEU B 1 184 ? 156.349 148.235 85.204 1.00 35.93 184 LEU C O 1
ATOM 3639 N N . GLY B 1 185 ? 155.683 149.801 83.746 1.00 34.86 185 GLY C N 1
ATOM 3640 C CA . GLY B 1 185 ? 157.018 150.154 83.328 1.00 37.05 185 GLY C CA 1
ATOM 3641 C C . GLY B 1 185 ? 157.406 149.702 81.932 1.00 40.08 185 GLY C C 1
ATOM 3642 O O . GLY B 1 185 ? 158.581 149.831 81.568 1.00 40.35 185 GLY C O 1
ATOM 3643 N N . VAL B 1 186 ? 156.466 149.186 81.147 1.00 44.10 186 VAL C N 1
ATOM 3644 C CA . VAL B 1 186 ? 156.729 148.696 79.800 1.00 39.25 186 VAL C CA 1
ATOM 3645 C C . VAL B 1 186 ? 156.593 149.850 78.819 1.00 38.42 186 VAL C C 1
ATOM 3646 O O . VAL B 1 186 ? 155.729 150.721 78.982 1.00 46.58 186 VAL C O 1
ATOM 3650 N N . ARG B 1 187 ? 157.448 149.863 77.801 1.00 43.42 187 ARG C N 1
ATOM 3651 C CA . ARG B 1 187 ? 157.388 150.872 76.752 1.00 48.21 187 ARG C CA 1
ATOM 3652 C C . ARG B 1 187 ? 156.628 150.306 75.559 1.00 50.24 187 ARG C C 1
ATOM 3653 O O . ARG B 1 187 ? 157.061 149.322 74.951 1.00 53.13 187 ARG C O 1
ATOM 3661 N N . ILE B 1 188 ? 155.497 150.928 75.228 1.00 38.31 188 ILE C N 1
ATOM 3662 C CA . ILE B 1 188 ? 154.652 150.489 74.128 1.00 35.96 188 ILE C CA 1
ATOM 3663 C C . ILE B 1 188 ? 154.244 151.711 73.315 1.00 40.49 188 ILE C C 1
ATOM 3664 O O . ILE B 1 188 ? 154.260 152.844 73.799 1.00 46.32 188 ILE C O 1
ATOM 3669 N N . THR B 1 189 ? 153.891 151.466 72.058 1.00 38.43 189 THR C N 1
ATOM 3670 C CA . THR B 1 189 ? 153.484 152.509 71.131 1.00 35.82 189 THR C CA 1
ATOM 3671 C C . THR B 1 189 ? 151.964 152.526 71.009 1.00 38.89 189 THR C C 1
ATOM 3672 O O . THR B 1 189 ? 151.297 151.509 71.214 1.00 45.13 189 THR C O 1
ATOM 3676 N N . GLU B 1 190 ? 151.416 153.702 70.689 1.00 36.47 190 GLU C N 1
ATOM 3677 C CA . GLU B 1 190 ? 149.968 153.837 70.560 1.00 33.11 190 GLU C CA 1
ATOM 3678 C C . GLU B 1 190 ? 149.424 152.938 69.456 1.00 36.55 190 GLU C C 1
ATOM 3679 O O . GLU B 1 190 ? 148.370 152.310 69.617 1.00 36.38 190 GLU C O 1
ATOM 3685 N N . GLU B 1 191 ? 150.126 152.869 68.322 1.00 37.32 191 GLU C N 1
ATOM 3686 C CA . GLU B 1 191 ? 149.717 151.961 67.257 1.00 37.14 191 GLU C CA 1
ATOM 3687 C C . GLU B 1 191 ? 149.807 150.507 67.698 1.00 36.85 191 GLU C C 1
ATOM 3688 O O . GLU B 1 191 ? 149.004 149.677 67.257 1.00 38.14 191 GLU C O 1
ATOM 3694 N N . ALA B 1 192 ? 150.774 150.179 68.557 1.00 30.75 192 ALA C N 1
ATOM 3695 C CA . ALA B 1 192 ? 150.849 148.830 69.104 1.00 28.14 192 ALA C CA 1
ATOM 3696 C C . ALA B 1 192 ? 149.667 148.538 70.019 1.00 30.51 192 ALA C C 1
ATOM 3697 O O . ALA B 1 192 ? 149.151 147.415 70.036 1.00 36.49 192 ALA C O 1
ATOM 3699 N N . ALA B 1 193 ? 149.228 149.534 70.791 1.00 29.25 193 ALA C N 1
ATOM 3700 C CA . ALA B 1 193 ? 148.081 149.338 71.671 1.00 21.27 193 ALA C CA 1
ATOM 3701 C C . ALA B 1 193 ? 146.777 149.263 70.889 1.00 27.39 193 ALA C C 1
ATOM 3702 O O . ALA B 1 193 ? 145.815 148.638 71.350 1.00 29.88 193 ALA C O 1
ATOM 3704 N N . LEU B 1 194 ? 146.723 149.892 69.713 1.00 31.95 194 LEU C N 1
ATOM 3705 C CA . LEU B 1 194 ? 145.515 149.820 68.895 1.00 27.41 194 LEU C CA 1
ATOM 3706 C C . LEU B 1 194 ? 145.219 148.391 68.458 1.00 27.68 194 LEU C C 1
ATOM 3707 O O . LEU B 1 194 ? 144.057 147.975 68.430 1.00 31.18 194 LEU C O 1
ATOM 3712 N N . GLU B 1 195 ? 146.253 147.627 68.100 1.00 24.78 195 GLU C N 1
ATOM 3713 C CA . GLU B 1 195 ? 146.038 146.240 67.697 1.00 21.05 195 GLU C CA 1
ATOM 3714 C C . GLU B 1 195 ? 145.494 145.407 68.852 1.00 20.22 195 GLU C C 1
ATOM 3715 O O . GLU B 1 195 ? 144.570 144.603 68.669 1.00 28.26 195 GLU C O 1
ATOM 3721 N N . ILE B 1 196 ? 146.051 145.589 70.050 1.00 17.68 196 ILE C N 1
ATOM 3722 C CA . ILE B 1 196 ? 145.563 144.863 71.219 1.00 23.49 196 ILE C CA 1
ATOM 3723 C C . ILE B 1 196 ? 144.125 145.258 71.527 1.00 25.81 196 ILE C C 1
ATOM 3724 O O . ILE B 1 196 ? 143.309 144.422 71.933 1.00 27.86 196 ILE C O 1
ATOM 3729 N N . GLY B 1 197 ? 143.792 146.536 71.344 1.00 16.17 197 GLY C N 1
ATOM 3730 C CA . GLY B 1 197 ? 142.418 146.964 71.551 1.00 9.66 197 GLY C CA 1
ATOM 3731 C C . GLY B 1 197 ? 141.459 146.362 70.542 1.00 14.95 197 GLY C C 1
ATOM 3732 O O . GLY B 1 197 ? 140.346 145.961 70.894 1.00 26.69 197 GLY C O 1
ATOM 3733 N N . ARG B 1 198 ? 141.871 146.299 69.274 1.00 17.69 198 ARG C N 1
ATOM 3734 C CA . ARG B 1 198 ? 141.031 145.692 68.246 1.00 15.66 198 ARG C CA 1
ATOM 3735 C C . ARG B 1 198 ? 140.803 144.214 68.525 1.00 23.68 198 ARG C C 1
ATOM 3736 O O . ARG B 1 198 ? 139.685 143.710 68.368 1.00 30.60 198 ARG C O 1
ATOM 3744 N N . ARG B 1 199 ? 141.851 143.502 68.935 1.00 23.77 199 ARG C N 1
ATOM 3745 C CA . ARG B 1 199 ? 141.726 142.077 69.206 1.00 14.98 199 ARG C CA 1
ATOM 3746 C C . ARG B 1 199 ? 141.081 141.782 70.552 1.00 18.81 199 ARG C C 1
ATOM 3747 O O . ARG B 1 199 ? 140.771 140.619 70.830 1.00 26.98 199 ARG C O 1
ATOM 3755 N N . SER B 1 200 ? 140.878 142.793 71.391 1.00 25.98 200 SER C N 1
ATOM 3756 C CA . SER B 1 200 ? 140.145 142.614 72.633 1.00 13.69 200 SER C CA 1
ATOM 3757 C C . SER B 1 200 ? 138.652 142.586 72.344 1.00 16.90 200 SER C C 1
ATOM 3758 O O . SER B 1 200 ? 138.169 143.262 71.432 1.00 24.49 200 SER C O 1
ATOM 3761 N N . ARG B 1 201 ? 137.920 141.799 73.122 1.00 16.61 201 ARG C N 1
ATOM 3762 C CA . ARG B 1 201 ? 136.503 141.570 72.848 1.00 12.50 201 ARG C CA 1
ATOM 3763 C C . ARG B 1 201 ? 135.617 142.568 73.585 1.00 23.76 201 ARG C C 1
ATOM 3764 O O . ARG B 1 201 ? 134.670 142.200 74.278 1.00 29.30 201 ARG C O 1
ATOM 3772 N N . GLY B 1 202 ? 135.922 143.855 73.426 1.00 19.99 202 GLY C N 1
ATOM 3773 C CA . GLY B 1 202 ? 135.165 144.891 74.096 1.00 8.18 202 GLY C CA 1
ATOM 3774 C C . GLY B 1 202 ? 135.273 144.876 75.601 1.00 14.17 202 GLY C C 1
ATOM 3775 O O . GLY B 1 202 ? 134.455 145.502 76.277 1.00 26.09 202 GLY C O 1
ATOM 3776 N N . THR B 1 203 ? 136.266 144.181 76.147 1.00 10.48 203 THR C N 1
ATOM 3777 C CA . THR B 1 203 ? 136.422 144.005 77.583 1.00 9.00 203 THR C CA 1
ATOM 3778 C C . THR B 1 203 ? 137.785 144.525 78.013 1.00 18.92 203 THR C C 1
ATOM 3779 O O . THR B 1 203 ? 138.779 144.341 77.306 1.00 22.81 203 THR C O 1
ATOM 3783 N N . MET B 1 204 ? 137.827 145.182 79.173 1.00 23.76 204 MET C N 1
ATOM 3784 C CA . MET B 1 204 ? 139.083 145.732 79.670 1.00 16.18 204 MET C CA 1
ATOM 3785 C C . MET B 1 204 ? 139.988 144.644 80.235 1.00 18.18 204 MET C C 1
ATOM 3786 O O . MET B 1 204 ? 141.213 144.708 80.077 1.00 28.98 204 MET C O 1
ATOM 3791 N N . ARG B 1 205 ? 139.406 143.641 80.895 1.00 9.67 205 ARG C N 1
ATOM 3792 C CA . ARG B 1 205 ? 140.203 142.546 81.435 1.00 11.16 205 ARG C CA 1
ATOM 3793 C C . ARG B 1 205 ? 140.885 141.758 80.323 1.00 19.35 205 ARG C C 1
ATOM 3794 O O . ARG B 1 205 ? 142.053 141.369 80.451 1.00 26.38 205 ARG C O 1
ATOM 3802 N N . VAL B 1 206 ? 140.170 141.517 79.221 1.00 15.67 206 VAL C N 1
ATOM 3803 C CA . VAL B 1 206 ? 140.766 140.835 78.076 1.00 2.72 206 VAL C CA 1
ATOM 3804 C C . VAL B 1 206 ? 141.913 141.658 77.507 1.00 10.19 206 VAL C C 1
ATOM 3805 O O . VAL B 1 206 ? 142.954 141.114 77.120 1.00 21.30 206 VAL C O 1
ATOM 3809 N N . ALA B 1 207 ? 141.740 142.980 77.437 1.00 10.50 207 ALA C N 1
ATOM 3810 C CA . ALA B 1 207 ? 142.806 143.837 76.929 1.00 6.45 207 ALA C CA 1
ATOM 3811 C C . ALA B 1 207 ? 144.038 143.777 77.822 1.00 16.09 207 ALA C C 1
ATOM 3812 O O . ALA B 1 207 ? 145.168 143.697 77.327 1.00 28.37 207 ALA C O 1
ATOM 3814 N N . LYS B 1 208 ? 143.839 143.812 79.141 1.00 19.60 208 LYS C N 1
ATOM 3815 C CA . LYS B 1 208 ? 144.969 143.710 80.060 1.00 14.13 208 LYS C CA 1
ATOM 3816 C C . LYS B 1 208 ? 145.677 142.369 79.916 1.00 16.48 208 LYS C C 1
ATOM 3817 O O . LYS B 1 208 ? 146.912 142.306 79.912 1.00 24.74 208 LYS C O 1
ATOM 3823 N N . ARG B 1 209 ? 144.907 141.286 79.793 1.00 14.19 209 ARG C N 1
ATOM 3824 C CA . ARG B 1 209 ? 145.502 139.962 79.633 1.00 10.50 209 ARG C CA 1
ATOM 3825 C C . ARG B 1 209 ? 146.302 139.861 78.338 1.00 11.05 209 ARG C C 1
ATOM 3826 O O . ARG B 1 209 ? 147.415 139.318 78.327 1.00 22.65 209 ARG C O 1
ATOM 3834 N N . LEU B 1 210 ? 145.754 140.380 77.237 1.00 14.46 210 LEU C N 1
ATOM 3835 C CA . LEU B 1 210 ? 146.469 140.343 75.965 1.00 8.11 210 LEU C CA 1
ATOM 3836 C C . LEU B 1 210 ? 147.735 141.185 76.023 1.00 14.58 210 LEU C C 1
ATOM 3837 O O . LEU B 1 210 ? 148.776 140.795 75.477 1.00 27.20 210 LEU C O 1
ATOM 3842 N N . PHE B 1 211 ? 147.668 142.346 76.678 1.00 13.48 211 PHE C N 1
ATOM 3843 C CA . PHE B 1 211 ? 148.869 143.154 76.848 1.00 8.42 211 PHE C CA 1
ATOM 3844 C C . PHE B 1 211 ? 149.920 142.406 77.653 1.00 17.87 211 PHE C C 1
ATOM 3845 O O . PHE B 1 211 ? 151.111 142.475 77.340 1.00 29.11 211 PHE C O 1
ATOM 3853 N N . ARG B 1 212 ? 149.502 141.693 78.700 1.00 16.20 212 ARG C N 1
ATOM 3854 C CA . ARG B 1 212 ? 150.460 140.940 79.503 1.00 8.16 212 ARG C CA 1
ATOM 3855 C C . ARG B 1 212 ? 151.106 139.819 78.696 1.00 14.00 212 ARG C C 1
ATOM 3856 O O . ARG B 1 212 ? 152.309 139.564 78.827 1.00 22.15 212 ARG C O 1
ATOM 3864 N N . ARG B 1 213 ? 150.326 139.131 77.858 1.00 16.66 213 ARG C N 1
ATOM 3865 C CA . ARG B 1 213 ? 150.906 138.074 77.029 1.00 8.13 213 ARG C CA 1
ATOM 3866 C C . ARG B 1 213 ? 151.886 138.643 76.006 1.00 14.02 213 ARG C C 1
ATOM 3867 O O . ARG B 1 213 ? 152.964 138.072 75.780 1.00 25.79 213 ARG C O 1
ATOM 3875 N N . VAL B 1 214 ? 151.533 139.767 75.378 1.00 15.73 214 VAL C N 1
ATOM 3876 C CA . VAL B 1 214 ? 152.453 140.412 74.444 1.00 13.80 214 VAL C CA 1
ATOM 3877 C C . VAL B 1 214 ? 153.708 140.876 75.173 1.00 16.98 214 VAL C C 1
ATOM 3878 O O . VAL B 1 214 ? 154.819 140.809 74.635 1.00 29.56 214 VAL C O 1
ATOM 3882 N N . ARG B 1 215 ? 153.552 141.348 76.411 1.00 16.28 215 ARG C N 1
ATOM 3883 C CA . ARG B 1 215 ? 154.700 141.744 77.217 1.00 18.18 215 ARG C CA 1
ATOM 3884 C C . ARG B 1 215 ? 155.613 140.558 77.492 1.00 21.11 215 ARG C C 1
ATOM 3885 O O . ARG B 1 215 ? 156.840 140.684 77.424 1.00 28.11 215 ARG C O 1
ATOM 3893 N N . ASP B 1 216 ? 155.033 139.401 77.818 1.00 23.96 216 ASP C N 1
ATOM 3894 C CA . ASP B 1 216 ? 155.839 138.203 78.037 1.00 18.21 216 ASP C CA 1
ATOM 3895 C C . ASP B 1 216 ? 156.613 137.831 76.781 1.00 21.00 216 ASP C C 1
ATOM 3896 O O . ASP B 1 216 ? 157.815 137.539 76.837 1.00 26.79 216 ASP C O 1
ATOM 3901 N N . PHE B 1 217 ? 155.935 137.841 75.631 1.00 23.39 217 PHE C N 1
ATOM 3902 C CA . PHE B 1 217 ? 156.605 137.485 74.382 1.00 18.71 217 PHE C CA 1
ATOM 3903 C C . PHE B 1 217 ? 157.730 138.461 74.055 1.00 23.31 217 PHE C C 1
ATOM 3904 O O . PHE B 1 217 ? 158.824 138.046 73.652 1.00 26.83 217 PHE C O 1
ATOM 3912 N N . ALA B 1 218 ? 157.486 139.761 74.233 1.00 32.50 218 ALA C N 1
ATOM 3913 C CA . ALA B 1 218 ? 158.510 140.756 73.933 1.00 26.00 218 ALA C CA 1
ATOM 3914 C C . ALA B 1 218 ? 159.688 140.657 74.894 1.00 28.84 218 ALA C C 1
ATOM 3915 O O . ALA B 1 218 ? 160.844 140.803 74.481 1.00 33.36 218 ALA C O 1
ATOM 3917 N N . GLN B 1 219 ? 159.418 140.423 76.180 1.00 26.15 219 GLN C N 1
ATOM 3918 C CA . GLN B 1 219 ? 160.495 140.293 77.154 1.00 26.20 219 GLN C CA 1
ATOM 3919 C C . GLN B 1 219 ? 161.349 139.066 76.870 1.00 33.28 219 GLN C C 1
ATOM 3920 O O . GLN B 1 219 ? 162.581 139.127 76.962 1.00 33.02 219 GLN C O 1
ATOM 3926 N N . VAL B 1 220 ? 160.715 137.943 76.523 1.00 36.32 220 VAL C N 1
ATOM 3927 C CA . VAL B 1 220 ? 161.476 136.752 76.154 1.00 25.69 220 VAL C CA 1
ATOM 3928 C C . VAL B 1 220 ? 162.303 137.019 74.903 1.00 30.08 220 VAL C C 1
ATOM 3929 O O . VAL B 1 220 ? 163.477 136.638 74.824 1.00 33.53 220 VAL C O 1
ATOM 3933 N N . ALA B 1 221 ? 161.712 137.691 73.913 1.00 41.92 221 ALA C N 1
ATOM 3934 C CA . ALA B 1 221 ? 162.437 138.027 72.693 1.00 39.62 221 ALA C CA 1
ATOM 3935 C C . ALA B 1 221 ? 163.521 139.074 72.913 1.00 41.20 221 ALA C C 1
ATOM 3936 O O . ALA B 1 221 ? 164.341 139.284 72.014 1.00 48.80 221 ALA C O 1
ATOM 3938 N N . GLY B 1 222 ? 163.546 139.732 74.070 1.00 44.96 222 GLY C N 1
ATOM 3939 C CA . GLY B 1 222 ? 164.563 140.717 74.370 1.00 46.16 222 GLY C CA 1
ATOM 3940 C C . GLY B 1 222 ? 164.289 142.115 73.862 1.00 50.12 222 GLY C C 1
ATOM 3941 O O . GLY B 1 222 ? 165.131 143.000 74.058 1.00 53.74 222 GLY C O 1
ATOM 3942 N N . GLU B 1 223 ? 163.149 142.346 73.216 1.00 54.44 223 GLU C N 1
ATOM 3943 C CA . GLU B 1 223 ? 162.831 143.671 72.703 1.00 55.22 223 GLU C CA 1
ATOM 3944 C C . GLU B 1 223 ? 162.572 144.644 73.847 1.00 58.93 223 GLU C C 1
ATOM 3945 O O . GLU B 1 223 ? 161.952 144.293 74.855 1.00 58.67 223 GLU C O 1
ATOM 3951 N N . GLU B 1 224 ? 163.051 145.877 73.685 1.00 64.34 224 GLU C N 1
ATOM 3952 C CA . GLU B 1 224 ? 162.904 146.894 74.718 1.00 63.22 224 GLU C CA 1
ATOM 3953 C C . GLU B 1 224 ? 161.691 147.789 74.504 1.00 63.13 224 GLU C C 1
ATOM 3954 O O . GLU B 1 224 ? 161.126 148.296 75.480 1.00 62.22 224 GLU C O 1
ATOM 3960 N N . VAL B 1 225 ? 161.276 147.995 73.256 1.00 55.26 225 VAL C N 1
ATOM 3961 C CA . VAL B 1 225 ? 160.105 148.800 72.927 1.00 52.80 225 VAL C CA 1
ATOM 3962 C C . VAL B 1 225 ? 159.165 147.948 72.089 1.00 53.86 225 VAL C C 1
ATOM 3963 O O . VAL B 1 225 ? 159.583 147.361 71.084 1.00 57.41 225 VAL C O 1
ATOM 3967 N N . ILE B 1 226 ? 157.901 147.881 72.500 1.00 44.06 226 ILE C N 1
ATOM 3968 C CA . ILE B 1 226 ? 156.897 147.074 71.803 1.00 42.97 226 ILE C CA 1
ATOM 3969 C C . ILE B 1 226 ? 156.288 147.968 70.728 1.00 42.15 226 ILE C C 1
ATOM 3970 O O . ILE B 1 226 ? 155.297 148.661 70.950 1.00 46.61 226 ILE C O 1
ATOM 3975 N N . THR B 1 227 ? 156.892 147.950 69.543 1.00 45.00 227 THR C N 1
ATOM 3976 C CA . THR B 1 227 ? 156.351 148.686 68.413 1.00 45.28 227 THR C CA 1
ATOM 3977 C C . THR B 1 227 ? 155.164 147.927 67.823 1.00 43.28 227 THR C C 1
ATOM 3978 O O . THR B 1 227 ? 154.763 146.869 68.312 1.00 46.70 227 THR C O 1
ATOM 3982 N N . ARG B 1 228 ? 154.583 148.481 66.757 1.00 41.64 228 ARG C N 1
ATOM 3983 C CA . ARG B 1 228 ? 153.428 147.840 66.138 1.00 42.75 228 ARG C CA 1
ATOM 3984 C C . ARG B 1 228 ? 153.796 146.494 65.529 1.00 46.58 228 ARG C C 1
ATOM 3985 O O . ARG B 1 228 ? 153.035 145.527 65.644 1.00 51.03 228 ARG C O 1
ATOM 3993 N N . GLU B 1 229 ? 154.956 146.412 64.872 1.00 47.85 229 GLU C N 1
ATOM 3994 C CA . GLU B 1 229 ? 155.361 145.165 64.229 1.00 43.92 229 GLU C CA 1
ATOM 3995 C C . GLU B 1 229 ? 155.611 144.063 65.252 1.00 44.02 229 GLU C C 1
ATOM 3996 O O . GLU B 1 229 ? 155.189 142.918 65.056 1.00 49.52 229 GLU C O 1
ATOM 4002 N N . ARG B 1 230 ? 156.298 144.389 66.348 1.00 44.40 230 ARG C N 1
ATOM 4003 C CA . ARG B 1 230 ? 156.553 143.394 67.385 1.00 44.31 230 ARG C CA 1
ATOM 4004 C C . ARG B 1 230 ? 155.259 142.952 68.055 1.00 43.67 230 ARG C C 1
ATOM 4005 O O . ARG B 1 230 ? 155.086 141.767 68.370 1.00 48.87 230 ARG C O 1
ATOM 4013 N N . ALA B 1 231 ? 154.337 143.890 68.281 1.00 39.83 231 ALA C N 1
ATOM 4014 C CA . ALA B 1 231 ? 153.038 143.530 68.836 1.00 36.93 231 ALA C CA 1
ATOM 4015 C C . ALA B 1 231 ? 152.274 142.611 67.893 1.00 38.68 231 ALA C C 1
ATOM 4016 O O . ALA B 1 231 ? 151.632 141.653 68.336 1.00 40.59 231 ALA C O 1
ATOM 4018 N N . LEU B 1 232 ? 152.328 142.888 66.588 1.00 39.50 232 LEU C N 1
ATOM 4019 C CA . LEU B 1 232 ? 151.662 142.022 65.620 1.00 36.82 232 LEU C CA 1
ATOM 4020 C C . LEU B 1 232 ? 152.280 140.630 65.608 1.00 39.15 232 LEU C C 1
ATOM 4021 O O . LEU B 1 232 ? 151.564 139.627 65.515 1.00 38.32 232 LEU C O 1
ATOM 4026 N N . GLU B 1 233 ? 153.610 140.549 65.696 1.00 41.92 233 GLU C N 1
ATOM 4027 C CA . GLU B 1 233 ? 154.268 139.247 65.767 1.00 35.96 233 GLU C CA 1
ATOM 4028 C C . GLU B 1 233 ? 153.832 138.477 67.006 1.00 34.97 233 GLU C C 1
ATOM 4029 O O . GLU B 1 233 ? 153.530 137.279 66.931 1.00 37.51 233 GLU C O 1
ATOM 4035 N N . ALA B 1 234 ? 153.786 139.152 68.157 1.00 33.88 234 ALA C N 1
ATOM 4036 C CA . ALA B 1 234 ? 153.359 138.489 69.385 1.00 26.73 234 ALA C CA 1
ATOM 4037 C C . ALA B 1 234 ? 151.911 138.025 69.291 1.00 27.57 234 ALA C C 1
ATOM 4038 O O . ALA B 1 234 ? 151.577 136.919 69.729 1.00 35.07 234 ALA C O 1
ATOM 4040 N N . LEU B 1 235 ? 151.037 138.856 68.721 1.00 26.51 235 LEU C N 1
ATOM 4041 C CA . LEU B 1 235 ? 149.630 138.486 68.600 1.00 27.09 235 LEU C CA 1
ATOM 4042 C C . LEU B 1 235 ? 149.445 137.315 67.643 1.00 29.56 235 LEU C C 1
ATOM 4043 O O . LEU B 1 235 ? 148.593 136.450 67.873 1.00 29.78 235 LEU C O 1
ATOM 4048 N N . ALA B 1 236 ? 150.224 137.277 66.559 1.00 29.26 236 ALA C N 1
ATOM 4049 C CA . ALA B 1 236 ? 150.185 136.126 65.663 1.00 26.11 236 ALA C CA 1
ATOM 4050 C C . ALA B 1 236 ? 150.681 134.870 66.366 1.00 27.83 236 ALA C C 1
ATOM 4051 O O . ALA B 1 236 ? 150.148 133.776 66.148 1.00 26.46 236 ALA C O 1
ATOM 4053 N N . ALA B 1 237 ? 151.711 135.007 67.206 1.00 30.61 237 ALA C N 1
ATOM 4054 C CA . ALA B 1 237 ? 152.186 133.868 67.985 1.00 20.09 237 ALA C CA 1
ATOM 4055 C C . ALA B 1 237 ? 151.110 133.367 68.940 1.00 25.01 237 ALA C C 1
ATOM 4056 O O . ALA B 1 237 ? 150.955 132.156 69.133 1.00 29.51 237 ALA C O 1
ATOM 4058 N N . LEU B 1 238 ? 150.360 134.286 69.554 1.00 27.55 238 LEU C N 1
ATOM 4059 C CA . LEU B 1 238 ? 149.216 133.893 70.370 1.00 22.40 238 LEU C CA 1
ATOM 4060 C C . LEU B 1 238 ? 148.134 133.201 69.553 1.00 24.53 238 LEU C C 1
ATOM 4061 O O . LEU B 1 238 ? 147.331 132.451 70.119 1.00 34.75 238 LEU C O 1
ATOM 4066 N N . GLY B 1 239 ? 148.089 133.437 68.245 1.00 21.85 239 GLY C N 1
ATOM 4067 C CA . GLY B 1 239 ? 147.069 132.845 67.403 1.00 22.88 239 GLY C CA 1
ATOM 4068 C C . GLY B 1 239 ? 145.763 133.609 67.428 1.00 27.72 239 GLY C C 1
ATOM 4069 O O . GLY B 1 239 ? 144.721 133.052 67.783 1.00 32.22 239 GLY C O 1
ATOM 4070 N N . LEU B 1 240 ? 145.803 134.887 67.055 1.00 25.98 240 LEU C N 1
ATOM 4071 C CA . LEU B 1 240 ? 144.627 135.744 67.052 1.00 25.84 240 LEU C CA 1
ATOM 4072 C C . LEU B 1 240 ? 144.462 136.391 65.685 1.00 29.95 240 LEU C C 1
ATOM 4073 O O . LEU B 1 240 ? 145.441 136.815 65.066 1.00 29.53 240 LEU C O 1
ATOM 4078 N N . ASP B 1 241 ? 143.216 136.467 65.224 1.00 30.32 241 ASP C N 1
ATOM 4079 C CA . ASP B 1 241 ? 142.889 137.118 63.963 1.00 23.33 241 ASP C CA 1
ATOM 4080 C C . ASP B 1 241 ? 142.923 138.633 64.141 1.00 32.41 241 ASP C C 1
ATOM 4081 O O . ASP B 1 241 ? 143.308 139.156 65.190 1.00 39.69 241 ASP C O 1
ATOM 4086 N N . GLU B 1 242 ? 142.513 139.359 63.100 1.00 34.40 242 GLU C N 1
ATOM 4087 C CA . GLU B 1 242 ? 142.251 140.783 63.246 1.00 31.13 242 GLU C CA 1
ATOM 4088 C C . GLU B 1 242 ? 140.950 141.043 63.992 1.00 36.56 242 GLU C C 1
ATOM 4089 O O . GLU B 1 242 ? 140.714 142.172 64.432 1.00 36.57 242 GLU C O 1
ATOM 4095 N N . LEU B 1 243 ? 140.105 140.024 64.137 1.00 34.89 243 LEU C N 1
ATOM 4096 C CA . LEU B 1 243 ? 138.872 140.113 64.905 1.00 29.18 243 LEU C CA 1
ATOM 4097 C C . LEU B 1 243 ? 139.006 139.503 66.294 1.00 25.70 243 LEU C C 1
ATOM 4098 O O . LEU B 1 243 ? 138.004 139.379 67.003 1.00 27.48 243 LEU C O 1
ATOM 4103 N N . GLY B 1 244 ? 140.215 139.122 66.697 1.00 19.47 244 GLY C N 1
ATOM 4104 C CA . GLY B 1 244 ? 140.401 138.514 67.998 1.00 22.48 244 GLY C CA 1
ATOM 4105 C C . GLY B 1 244 ? 139.952 137.077 68.099 1.00 21.75 244 GLY C C 1
ATOM 4106 O O . GLY B 1 244 ? 139.652 136.609 69.200 1.00 23.90 244 GLY C O 1
ATOM 4107 N N . LEU B 1 245 ? 139.892 136.361 66.981 1.00 26.09 245 LEU C N 1
ATOM 4108 C CA . LEU B 1 245 ? 139.471 134.967 66.972 1.00 24.98 245 LEU C CA 1
ATOM 4109 C C . LEU B 1 245 ? 140.676 134.061 67.178 1.00 30.84 245 LEU C C 1
ATOM 4110 O O . LEU B 1 245 ? 141.706 134.228 66.518 1.00 29.85 245 LEU C O 1
ATOM 4115 N N . GLU B 1 246 ? 140.546 133.101 68.090 1.00 22.54 246 GLU C N 1
ATOM 4116 C CA . GLU B 1 246 ? 141.600 132.123 68.298 1.00 23.81 246 GLU C CA 1
ATOM 4117 C C . GLU B 1 246 ? 141.500 131.011 67.258 1.00 28.62 246 GLU C C 1
ATOM 4118 O O . GLU B 1 246 ? 140.617 131.002 66.397 1.00 35.03 246 GLU C O 1
ATOM 4124 N N . LYS B 1 247 ? 142.430 130.058 67.338 1.00 25.31 247 LYS C N 1
ATOM 4125 C CA . LYS B 1 247 ? 142.404 128.918 66.429 1.00 25.64 247 LYS C CA 1
ATOM 4126 C C . LYS B 1 247 ? 141.167 128.059 66.658 1.00 27.26 247 LYS C C 1
ATOM 4127 O O . LYS B 1 247 ? 140.577 127.540 65.704 1.00 37.34 247 LYS C O 1
ATOM 4133 N N . ARG B 1 248 ? 140.764 127.894 67.920 1.00 20.20 248 ARG C N 1
ATOM 4134 C CA . ARG B 1 248 ? 139.588 127.088 68.227 1.00 22.50 248 ARG C CA 1
ATOM 4135 C C . ARG B 1 248 ? 138.311 127.728 67.699 1.00 18.31 248 ARG C C 1
ATOM 4136 O O . ARG B 1 248 ? 137.360 127.016 67.357 1.00 28.67 248 ARG C O 1
ATOM 4144 N N . ASP B 1 249 ? 138.264 129.059 67.633 1.00 24.30 249 ASP C N 1
ATOM 4145 C CA . ASP B 1 249 ? 137.103 129.735 67.064 1.00 19.38 249 ASP C CA 1
ATOM 4146 C C . ASP B 1 249 ? 137.104 129.665 65.543 1.00 22.82 249 ASP C C 1
ATOM 4147 O O . ASP B 1 249 ? 136.037 129.605 64.922 1.00 27.23 249 ASP C O 1
ATOM 4152 N N . ARG B 1 250 ? 138.287 129.687 64.926 1.00 23.44 250 ARG C N 1
ATOM 4153 C CA . ARG B 1 250 ? 138.365 129.550 63.477 1.00 20.63 250 ARG C CA 1
ATOM 4154 C C . ARG B 1 250 ? 138.039 128.132 63.029 1.00 28.60 250 ARG C C 1
ATOM 4155 O O . ARG B 1 250 ? 137.508 127.939 61.929 1.00 29.13 250 ARG C O 1
ATOM 4163 N N . GLU B 1 251 ? 138.360 127.133 63.856 1.00 26.71 251 GLU C N 1
ATOM 4164 C CA . GLU B 1 251 ? 138.043 125.753 63.503 1.00 23.00 251 GLU C CA 1
ATOM 4165 C C . GLU B 1 251 ? 136.539 125.543 63.397 1.00 28.30 251 GLU C C 1
ATOM 4166 O O . GLU B 1 251 ? 136.074 124.776 62.549 1.00 32.88 251 GLU C O 1
ATOM 4172 N N . ILE B 1 252 ? 135.762 126.216 64.248 1.00 20.42 252 ILE C N 1
ATOM 4173 C CA . ILE B 1 252 ? 134.308 126.082 64.194 1.00 16.09 252 ILE C CA 1
ATOM 4174 C C . ILE B 1 252 ? 133.785 126.543 62.841 1.00 26.57 252 ILE C C 1
ATOM 4175 O O . ILE B 1 252 ? 133.013 125.839 62.178 1.00 29.06 252 ILE C O 1
ATOM 4180 N N . LEU B 1 253 ? 134.210 127.730 62.405 1.00 29.62 253 LEU C N 1
ATOM 4181 C CA . LEU B 1 253 ? 133.751 128.256 61.125 1.00 23.13 253 LEU C CA 1
ATOM 4182 C C . LEU B 1 253 ? 134.265 127.418 59.962 1.00 22.49 253 LEU C C 1
ATOM 4183 O O . LEU B 1 253 ? 133.541 127.201 58.985 1.00 33.02 253 LEU C O 1
ATOM 4188 N N . GLU B 1 254 ? 135.510 126.941 60.043 1.00 24.44 254 GLU C N 1
ATOM 4189 C CA . GLU B 1 254 ? 136.048 126.110 58.970 1.00 25.03 254 GLU C CA 1
ATOM 4190 C C . GLU B 1 254 ? 135.272 124.806 58.835 1.00 29.30 254 GLU C C 1
ATOM 4191 O O . GLU B 1 254 ? 134.948 124.381 57.721 1.00 29.45 254 GLU C O 1
ATOM 4197 N N . VAL B 1 255 ? 134.960 124.158 59.960 1.00 30.19 255 VAL C N 1
ATOM 4198 C CA . VAL B 1 255 ? 134.184 122.923 59.923 1.00 22.89 255 VAL C CA 1
ATOM 4199 C C . VAL B 1 255 ? 132.776 123.191 59.408 1.00 24.06 255 VAL C C 1
ATOM 4200 O O . VAL B 1 255 ? 132.234 122.417 58.611 1.00 29.84 255 VAL C O 1
ATOM 4204 N N . LEU B 1 256 ? 132.164 124.293 59.848 1.00 29.19 256 LEU C N 1
ATOM 4205 C CA . LEU B 1 256 ? 130.816 124.623 59.398 1.00 24.00 256 LEU C CA 1
ATOM 4206 C C . LEU B 1 256 ? 130.775 124.870 57.895 1.00 21.96 256 LEU C C 1
ATOM 4207 O O . LEU B 1 256 ? 129.860 124.404 57.207 1.00 30.20 256 LEU C O 1
ATOM 4212 N N . ILE B 1 257 ? 131.759 125.597 57.367 1.00 24.45 257 ILE C N 1
ATOM 4213 C CA . ILE B 1 257 ? 131.754 125.950 55.951 1.00 26.06 257 ILE C CA 1
ATOM 4214 C C . ILE B 1 257 ? 132.125 124.754 55.081 1.00 28.54 257 ILE C C 1
ATOM 4215 O O . ILE B 1 257 ? 131.479 124.493 54.061 1.00 34.28 257 ILE C O 1
ATOM 4220 N N . LEU B 1 258 ? 133.158 124.007 55.466 1.00 27.57 258 LEU C N 1
ATOM 4221 C CA . LEU B 1 258 ? 133.697 122.961 54.606 1.00 27.82 258 LEU C CA 1
ATOM 4222 C C . LEU B 1 258 ? 132.971 121.630 54.771 1.00 29.46 258 LEU C C 1
ATOM 4223 O O . LEU B 1 258 ? 132.504 121.050 53.786 1.00 33.47 258 LEU C O 1
ATOM 4228 N N . ARG B 1 259 ? 132.868 121.132 56.002 1.00 28.38 259 ARG C N 1
ATOM 4229 C CA . ARG B 1 259 ? 132.318 119.804 56.231 1.00 23.93 259 ARG C CA 1
ATOM 4230 C C . ARG B 1 259 ? 130.797 119.766 56.205 1.00 26.93 259 ARG C C 1
ATOM 4231 O O . ARG B 1 259 ? 130.227 118.674 56.112 1.00 35.43 259 ARG C O 1
ATOM 4239 N N . PHE B 1 260 ? 130.126 120.916 56.282 1.00 30.73 260 PHE C N 1
ATOM 4240 C CA . PHE B 1 260 ? 128.672 120.948 56.300 1.00 27.46 260 PHE C CA 1
ATOM 4241 C C . PHE B 1 260 ? 128.069 121.904 55.282 1.00 28.35 260 PHE C C 1
ATOM 4242 O O . PHE B 1 260 ? 126.841 122.032 55.234 1.00 32.76 260 PHE C O 1
ATOM 4250 N N . GLY B 1 261 ? 128.883 122.577 54.474 1.00 29.20 261 GLY C N 1
ATOM 4251 C CA . GLY B 1 261 ? 128.377 123.492 53.476 1.00 28.75 261 GLY C CA 1
ATOM 4252 C C . GLY B 1 261 ? 127.909 124.827 54.006 1.00 29.53 261 GLY C C 1
ATOM 4253 O O . GLY B 1 261 ? 127.375 125.628 53.230 1.00 32.83 261 GLY C O 1
ATOM 4254 N N . GLY B 1 262 ? 128.090 125.096 55.299 1.00 30.50 262 GLY C N 1
ATOM 4255 C CA . GLY B 1 262 ? 127.626 126.325 55.903 1.00 26.84 262 GLY C CA 1
ATOM 4256 C C . GLY B 1 262 ? 126.177 126.320 56.327 1.00 25.72 262 GLY C C 1
ATOM 4257 O O . GLY B 1 262 ? 125.751 127.253 57.019 1.00 31.79 262 GLY C O 1
ATOM 4258 N N . GLY B 1 263 ? 125.407 125.302 55.949 1.00 30.23 263 GLY C N 1
ATOM 4259 C CA . GLY B 1 263 ? 123.998 125.264 56.254 1.00 28.26 263 GLY C CA 1
ATOM 4260 C C . GLY B 1 263 ? 123.735 124.843 57.681 1.00 25.34 263 GLY C C 1
ATOM 4261 O O . GLY B 1 263 ? 124.651 124.599 58.476 1.00 26.36 263 GLY C O 1
ATOM 4262 N N . PRO B 1 264 ? 122.450 124.765 58.026 1.00 21.08 264 PRO C N 1
ATOM 4263 C CA . PRO B 1 264 ? 122.076 124.399 59.397 1.00 20.58 264 PRO C CA 1
ATOM 4264 C C . PRO B 1 264 ? 122.634 123.039 59.785 1.00 22.60 264 PRO C C 1
ATOM 4265 O O . PRO B 1 264 ? 122.571 122.079 59.015 1.00 29.36 264 PRO C O 1
ATOM 4269 N N . VAL B 1 265 ? 123.185 122.965 60.995 1.00 19.84 265 VAL C N 1
ATOM 4270 C CA . VAL B 1 265 ? 123.793 121.729 61.472 1.00 15.43 265 VAL C CA 1
ATOM 4271 C C . VAL B 1 265 ? 123.144 121.286 62.775 1.00 20.58 265 VAL C C 1
ATOM 4272 O O . VAL B 1 265 ? 122.529 120.218 62.841 1.00 40.91 265 VAL C O 1
ATOM 4276 N N . GLY B 1 266 ? 123.262 122.096 63.808 1.00 7.14 266 GLY C N 1
ATOM 4277 C CA . GLY B 1 266 ? 122.773 121.675 65.102 1.00 15.43 266 GLY C CA 1
ATOM 4278 C C . GLY B 1 266 ? 123.905 121.521 66.102 1.00 16.39 266 GLY C C 1
ATOM 4279 O O . GLY B 1 266 ? 125.064 121.280 65.743 1.00 24.41 266 GLY C O 1
ATOM 4280 N N . LEU B 1 267 ? 123.562 121.665 67.384 1.00 18.62 267 LEU C N 1
ATOM 4281 C CA . LEU B 1 267 ? 124.581 121.666 68.429 1.00 18.20 267 LEU C CA 1
ATOM 4282 C C . LEU B 1 267 ? 125.264 120.311 68.556 1.00 24.71 267 LEU C C 1
ATOM 4283 O O . LEU B 1 267 ? 126.493 120.240 68.664 1.00 29.34 267 LEU C O 1
ATOM 4288 N N . ALA B 1 268 ? 124.489 119.225 68.551 1.00 26.22 268 ALA C N 1
ATOM 4289 C CA . ALA B 1 268 ? 125.063 117.903 68.782 1.00 20.89 268 ALA C CA 1
ATOM 4290 C C . ALA B 1 268 ? 125.989 117.491 67.644 1.00 18.24 268 ALA C C 1
ATOM 4291 O O . ALA B 1 268 ? 127.106 117.014 67.881 1.00 21.90 268 ALA C O 1
ATOM 4293 N N . THR B 1 269 ? 125.541 117.666 66.400 1.00 14.54 269 THR C N 1
ATOM 4294 C CA . THR B 1 269 ? 126.359 117.274 65.256 1.00 15.06 269 THR C CA 1
ATOM 4295 C C . THR B 1 269 ? 127.633 118.105 65.176 1.00 24.82 269 THR C C 1
ATOM 4296 O O . THR B 1 269 ? 128.720 117.570 64.927 1.00 35.03 269 THR C O 1
ATOM 4300 N N . LEU B 1 270 ? 127.518 119.418 65.387 1.00 20.07 270 LEU C N 1
ATOM 4301 C CA . LEU B 1 270 ? 128.692 120.282 65.342 1.00 12.50 270 LEU C CA 1
ATOM 4302 C C . LEU B 1 270 ? 129.667 119.950 66.463 1.00 15.96 270 LEU C C 1
ATOM 4303 O O . LEU B 1 270 ? 130.884 119.935 66.252 1.00 24.77 270 LEU C O 1
ATOM 4308 N N . ALA B 1 271 ? 129.151 119.688 67.666 1.00 18.01 271 ALA C N 1
ATOM 4309 C CA . ALA B 1 271 ? 130.021 119.338 68.783 1.00 14.33 271 ALA C CA 1
ATOM 4310 C C . ALA B 1 271 ? 130.734 118.015 68.537 1.00 21.16 271 ALA C C 1
ATOM 4311 O O . ALA B 1 271 ? 131.923 117.878 68.844 1.00 32.10 271 ALA C O 1
ATOM 4313 N N . THR B 1 272 ? 130.024 117.026 67.991 1.00 21.54 272 THR C N 1
ATOM 4314 C CA . THR B 1 272 ? 130.660 115.749 67.682 1.00 15.55 272 THR C CA 1
ATOM 4315 C C . THR B 1 272 ? 131.720 115.905 66.599 1.00 16.75 272 THR C C 1
ATOM 4316 O O . THR B 1 272 ? 132.799 115.309 66.688 1.00 23.58 272 THR C O 1
ATOM 4320 N N . ALA B 1 273 ? 131.434 116.705 65.569 1.00 23.40 273 ALA C N 1
ATOM 4321 C CA . ALA B 1 273 ? 132.397 116.901 64.492 1.00 19.94 273 ALA C CA 1
ATOM 4322 C C . ALA B 1 273 ? 133.637 117.659 64.946 1.00 25.58 273 ALA C C 1
ATOM 4323 O O . ALA B 1 273 ? 134.682 117.552 64.298 1.00 33.90 273 ALA C O 1
ATOM 4325 N N . LEU B 1 274 ? 133.548 118.419 66.036 1.00 22.85 274 LEU C N 1
ATOM 4326 C CA . LEU B 1 274 ? 134.665 119.205 66.538 1.00 20.95 274 LEU C CA 1
ATOM 4327 C C . LEU B 1 274 ? 135.331 118.579 67.755 1.00 23.07 274 LEU C C 1
ATOM 4328 O O . LEU B 1 274 ? 136.235 119.191 68.331 1.00 34.02 274 LEU C O 1
ATOM 4333 N N . SER B 1 275 ? 134.912 117.376 68.151 1.00 23.22 275 SER C N 1
ATOM 4334 C CA . SER B 1 275 ? 135.440 116.706 69.341 1.00 20.99 275 SER C CA 1
ATOM 4335 C C . SER B 1 275 ? 135.335 117.610 70.565 1.00 25.85 275 SER C C 1
ATOM 4336 O O . SER B 1 275 ? 136.261 117.718 71.371 1.00 27.82 275 SER C O 1
ATOM 4339 N N . GLU B 1 276 ? 134.187 118.268 70.703 1.00 23.32 276 GLU C N 1
ATOM 4340 C CA . GLU B 1 276 ? 133.973 119.268 71.736 1.00 16.97 276 GLU C CA 1
ATOM 4341 C C . GLU B 1 276 ? 132.708 118.940 72.512 1.00 18.16 276 GLU C C 1
ATOM 4342 O O . GLU B 1 276 ? 131.784 118.312 71.989 1.00 31.15 276 GLU C O 1
ATOM 4348 N N . ASP B 1 277 ? 132.682 119.357 73.771 1.00 20.93 277 ASP C N 1
ATOM 4349 C CA . ASP B 1 277 ? 131.460 119.273 74.552 1.00 21.10 277 ASP C CA 1
ATOM 4350 C C . ASP B 1 277 ? 130.431 120.254 73.992 1.00 30.70 277 ASP C C 1
ATOM 4351 O O . ASP B 1 277 ? 130.779 121.386 73.646 1.00 30.51 277 ASP C O 1
ATOM 4356 N N . PRO B 1 278 ? 129.169 119.842 73.847 1.00 24.53 278 PRO C N 1
ATOM 4357 C CA . PRO B 1 278 ? 128.159 120.786 73.339 1.00 19.79 278 PRO C CA 1
ATOM 4358 C C . PRO B 1 278 ? 127.979 122.013 74.216 1.00 23.61 278 PRO C C 1
ATOM 4359 O O . PRO B 1 278 ? 127.761 123.115 73.697 1.00 32.26 278 PRO C O 1
ATOM 4363 N N . GLY B 1 279 ? 128.079 121.857 75.537 1.00 21.54 279 GLY C N 1
ATOM 4364 C CA . GLY B 1 279 ? 127.883 122.992 76.424 1.00 14.98 279 GLY C CA 1
ATOM 4365 C C . GLY B 1 279 ? 128.937 124.069 76.255 1.00 17.37 279 GLY C C 1
ATOM 4366 O O . GLY B 1 279 ? 128.615 125.260 76.198 1.00 23.28 279 GLY C O 1
ATOM 4367 N N . THR B 1 280 ? 130.210 123.675 76.181 1.00 22.99 280 THR C N 1
ATOM 4368 C CA . THR B 1 280 ? 131.257 124.670 75.980 1.00 19.30 280 THR C CA 1
ATOM 4369 C C . THR B 1 280 ? 131.177 125.280 74.587 1.00 21.40 280 THR C C 1
ATOM 4370 O O . THR B 1 280 ? 131.339 126.492 74.432 1.00 31.66 280 THR C O 1
ATOM 4374 N N . LEU B 1 281 ? 130.886 124.470 73.568 1.00 19.86 281 LEU C N 1
ATOM 4375 C CA . LEU B 1 281 ? 130.729 125.016 72.225 1.00 18.96 281 LEU C CA 1
ATOM 4376 C C . LEU B 1 281 ? 129.571 126.001 72.162 1.00 17.49 281 LEU C C 1
ATOM 4377 O O . LEU B 1 281 ? 129.575 126.913 71.330 1.00 22.94 281 LEU C O 1
ATOM 4382 N N . GLU B 1 282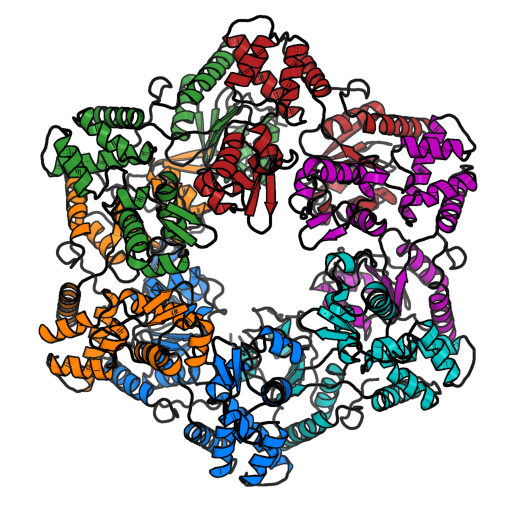 ? 128.583 125.841 73.038 1.00 18.79 282 GLU C N 1
ATOM 4383 C CA . GLU B 1 282 ? 127.427 126.725 73.066 1.00 17.93 282 GLU C CA 1
ATOM 4384 C C . GLU B 1 282 ? 127.643 127.973 73.911 1.00 21.26 282 GLU C C 1
ATOM 4385 O O . GLU B 1 282 ? 127.045 129.015 73.621 1.00 18.36 282 GLU C O 1
ATOM 4391 N N . GLU B 1 283 ? 128.480 127.901 74.950 1.00 26.71 283 GLU C N 1
ATOM 4392 C CA . GLU B 1 283 ? 128.569 128.989 75.914 1.00 18.90 283 GLU C CA 1
ATOM 4393 C C . GLU B 1 283 ? 129.931 129.663 76.030 1.00 14.80 283 GLU C C 1
ATOM 4394 O O . GLU B 1 283 ? 130.031 130.671 76.736 1.00 24.69 283 GLU C O 1
ATOM 4400 N N . VAL B 1 284 ? 130.977 129.157 75.378 1.00 19.92 284 VAL C N 1
ATOM 4401 C CA . VAL B 1 284 ? 132.306 129.739 75.528 1.00 18.38 284 VAL C CA 1
ATOM 4402 C C . VAL B 1 284 ? 132.799 130.261 74.185 1.00 23.31 284 VAL C C 1
ATOM 4403 O O . VAL B 1 284 ? 133.547 131.243 74.125 1.00 32.88 284 VAL C O 1
ATOM 4407 N N . HIS B 1 285 ? 132.370 129.625 73.099 1.00 15.38 285 HIS C N 1
ATOM 4408 C CA . HIS B 1 285 ? 132.864 129.945 71.765 1.00 19.74 285 HIS C CA 1
ATOM 4409 C C . HIS B 1 285 ? 131.846 130.658 70.892 1.00 26.29 285 HIS C C 1
ATOM 4410 O O . HIS B 1 285 ? 132.210 131.571 70.149 1.00 30.59 285 HIS C O 1
ATOM 4417 N N . GLU B 1 286 ? 130.583 130.266 70.967 1.00 21.80 286 GLU C N 1
ATOM 4418 C CA . GLU B 1 286 ? 129.540 130.764 70.079 1.00 15.28 286 GLU C CA 1
ATOM 4419 C C . GLU B 1 286 ? 129.103 132.204 70.356 1.00 18.12 286 GLU C C 1
ATOM 4420 O O . GLU B 1 286 ? 128.812 132.930 69.397 1.00 26.76 286 GLU C O 1
ATOM 4426 N N . PRO B 1 287 ? 128.999 132.656 71.619 1.00 16.76 287 PRO C N 1
ATOM 4427 C CA . PRO B 1 287 ? 128.514 134.030 71.849 1.00 14.25 287 PRO C CA 1
ATOM 4428 C C . PRO B 1 287 ? 129.291 135.117 71.120 1.00 16.13 287 PRO C C 1
ATOM 4429 O O . PRO B 1 287 ? 128.674 136.047 70.587 1.00 23.08 287 PRO C O 1
ATOM 4433 N N . TYR B 1 288 ? 130.621 135.031 71.063 1.00 15.52 288 TYR C N 1
ATOM 4434 C CA . TYR B 1 288 ? 131.375 136.079 70.384 1.00 9.14 288 TYR C CA 1
ATOM 4435 C C . TYR B 1 288 ? 131.255 135.983 68.871 1.00 17.79 288 TYR C C 1
ATOM 4436 O O . TYR B 1 288 ? 131.279 137.011 68.187 1.00 25.29 288 TYR C O 1
ATOM 4445 N N . LEU B 1 289 ? 131.142 134.768 68.330 1.00 24.75 289 LEU C N 1
ATOM 4446 C CA . LEU B 1 289 ? 130.897 134.620 66.900 1.00 15.32 289 LEU C CA 1
ATOM 4447 C C . LEU B 1 289 ? 129.539 135.191 66.520 1.00 10.23 289 LEU C C 1
ATOM 4448 O O . LEU B 1 289 ? 129.386 135.787 65.448 1.00 25.52 289 LEU C O 1
ATOM 4453 N N . ILE B 1 290 ? 128.541 135.011 67.384 1.00 9.64 290 ILE C N 1
ATOM 4454 C CA . ILE B 1 290 ? 127.223 135.585 67.137 1.00 8.60 290 ILE C CA 1
ATOM 4455 C C . ILE B 1 290 ? 127.269 137.104 67.252 1.00 14.41 290 ILE C C 1
ATOM 4456 O O . ILE B 1 290 ? 126.631 137.818 66.471 1.00 28.42 290 ILE C O 1
ATOM 4461 N N . ARG B 1 291 ? 128.024 137.622 68.225 1.00 21.22 291 ARG C N 1
ATOM 4462 C CA . ARG B 1 291 ? 128.127 139.069 68.396 1.00 11.62 291 ARG C CA 1
ATOM 4463 C C . ARG B 1 291 ? 128.761 139.729 67.179 1.00 18.50 291 ARG C C 1
ATOM 4464 O O . ARG B 1 291 ? 128.320 140.798 66.743 1.00 26.50 291 ARG C O 1
ATOM 4472 N N . GLN B 1 292 ? 129.799 139.110 66.618 1.00 21.80 292 GLN C N 1
ATOM 4473 C CA . GLN B 1 292 ? 130.490 139.666 65.463 1.00 18.47 292 GLN C CA 1
ATOM 4474 C C . GLN B 1 292 ? 129.719 139.489 64.162 1.00 18.67 292 GLN C C 1
ATOM 4475 O O . GLN B 1 292 ? 130.145 140.027 63.135 1.00 20.77 292 GLN C O 1
ATOM 4481 N N . GLY B 1 293 ? 128.608 138.758 64.177 1.00 13.61 293 GLY C N 1
ATOM 4482 C CA . GLY B 1 293 ? 127.865 138.509 62.959 1.00 15.53 293 GLY C CA 1
ATOM 4483 C C . GLY B 1 293 ? 128.419 137.400 62.101 1.00 21.16 293 GLY C C 1
ATOM 4484 O O . GLY B 1 293 ? 128.039 137.287 60.932 1.00 27.58 293 GLY C O 1
ATOM 4485 N N . LEU B 1 294 ? 129.311 136.578 62.644 1.00 23.20 294 LEU C N 1
ATOM 4486 C CA . LEU B 1 294 ? 129.921 135.477 61.913 1.00 22.40 294 LEU C CA 1
ATOM 4487 C C . LEU B 1 294 ? 129.150 134.173 62.059 1.00 21.12 294 LEU C C 1
ATOM 4488 O O . LEU B 1 294 ? 129.569 133.157 61.497 1.00 29.61 294 LEU C O 1
ATOM 4493 N N . LEU B 1 295 ? 128.040 134.176 62.792 1.00 18.15 295 LEU C N 1
ATOM 4494 C CA . LEU B 1 295 ? 127.272 132.967 63.039 1.00 15.38 295 LEU C CA 1
ATOM 4495 C C . LEU B 1 295 ? 125.818 133.347 63.275 1.00 21.40 295 LEU C C 1
ATOM 4496 O O . LEU B 1 295 ? 125.518 134.441 63.757 1.00 22.86 295 LEU C O 1
ATOM 4501 N N . LYS B 1 296 ? 124.917 132.433 62.924 1.00 21.98 296 LYS C N 1
ATOM 4502 C CA . LYS B 1 296 ? 123.486 132.627 63.103 1.00 12.69 296 LYS C CA 1
ATOM 4503 C C . LYS B 1 296 ? 122.879 131.383 63.730 1.00 11.61 296 LYS C C 1
ATOM 4504 O O . LYS B 1 296 ? 123.293 130.261 63.426 1.00 16.49 296 LYS C O 1
ATOM 4510 N N . ARG B 1 297 ? 121.895 131.585 64.605 1.00 16.74 297 ARG C N 1
ATOM 4511 C CA . ARG B 1 297 ? 121.174 130.479 65.231 1.00 19.80 297 ARG C CA 1
ATOM 4512 C C . ARG B 1 297 ? 119.798 130.365 64.579 1.00 25.45 297 ARG C C 1
ATOM 4513 O O . ARG B 1 297 ? 118.794 130.883 65.066 1.00 27.74 297 ARG C O 1
ATOM 4521 N N . THR B 1 298 ? 119.770 129.671 63.446 1.00 24.37 298 THR C N 1
ATOM 4522 C CA . THR B 1 298 ? 118.523 129.350 62.778 1.00 17.31 298 THR C CA 1
ATOM 4523 C C . THR B 1 298 ? 117.785 128.267 63.568 1.00 23.65 298 THR C C 1
ATOM 4524 O O . THR B 1 298 ? 118.413 127.454 64.250 1.00 31.47 298 THR C O 1
ATOM 4528 N N . PRO B 1 299 ? 116.449 128.251 63.522 1.00 32.27 299 PRO C N 1
ATOM 4529 C CA . PRO B 1 299 ? 115.718 127.122 64.124 1.00 32.72 299 PRO C CA 1
ATOM 4530 C C . PRO B 1 299 ? 116.083 125.774 63.525 1.00 30.07 299 PRO C C 1
ATOM 4531 O O . PRO B 1 299 ? 115.887 124.748 64.186 1.00 31.24 299 PRO C O 1
ATOM 4535 N N . ARG B 1 300 ? 116.595 125.739 62.294 1.00 35.12 300 ARG C N 1
ATOM 4536 C CA . ARG B 1 300 ? 117.068 124.495 61.705 1.00 30.54 300 ARG C CA 1
ATOM 4537 C C . ARG B 1 300 ? 118.487 124.136 62.130 1.00 28.62 300 ARG C C 1
ATOM 4538 O O . ARG B 1 300 ? 118.904 122.991 61.926 1.00 32.19 300 ARG C O 1
ATOM 4546 N N . GLY B 1 301 ? 119.232 125.069 62.702 1.00 27.08 301 GLY C N 1
ATOM 4547 C CA . GLY B 1 301 ? 120.582 124.795 63.149 1.00 20.51 301 GLY C CA 1
ATOM 4548 C C . GLY B 1 301 ? 121.436 126.045 63.083 1.00 18.06 301 GLY C C 1
ATOM 4549 O O . GLY B 1 301 ? 120.935 127.160 63.013 1.00 23.09 301 GLY C O 1
ATOM 4550 N N . ARG B 1 302 ? 122.748 125.828 63.115 1.00 26.79 302 ARG C N 1
ATOM 4551 C CA . ARG B 1 302 ? 123.719 126.910 63.025 1.00 18.36 302 ARG C CA 1
ATOM 4552 C C . ARG B 1 302 ? 124.101 127.149 61.571 1.00 20.97 302 ARG C C 1
ATOM 4553 O O . ARG B 1 302 ? 124.337 126.203 60.816 1.00 31.98 302 ARG C O 1
ATOM 4561 N N . VAL B 1 303 ? 124.165 128.420 61.183 1.00 18.63 303 VAL C N 1
ATOM 4562 C CA . VAL B 1 303 ? 124.456 128.811 59.809 1.00 17.83 303 VAL C CA 1
ATOM 4563 C C . VAL B 1 303 ? 125.606 129.808 59.821 1.00 22.57 303 VAL C C 1
ATOM 4564 O O . VAL B 1 303 ? 125.620 130.735 60.637 1.00 25.16 303 VAL C O 1
ATOM 4568 N N . ALA B 1 304 ? 126.569 129.612 58.923 1.00 28.13 304 ALA C N 1
ATOM 4569 C CA . ALA B 1 304 ? 127.681 130.538 58.762 1.00 26.63 304 ALA C CA 1
ATOM 4570 C C . ALA B 1 304 ? 127.294 131.630 57.773 1.00 30.04 304 ALA C C 1
ATOM 4571 O O . ALA B 1 304 ? 126.874 131.338 56.649 1.00 30.72 304 ALA C O 1
ATOM 4573 N N . THR B 1 305 ? 127.438 132.883 58.195 1.00 33.31 305 THR C N 1
ATOM 4574 C CA . THR B 1 305 ? 127.018 134.016 57.387 1.00 31.60 305 THR C CA 1
ATOM 4575 C C . THR B 1 305 ? 128.072 134.346 56.332 1.00 33.52 305 THR C C 1
ATOM 4576 O O . THR B 1 305 ? 129.126 133.711 56.242 1.00 34.42 305 THR C O 1
ATOM 4580 N N . GLU B 1 306 ? 127.775 135.359 55.514 1.00 44.08 306 GLU C N 1
ATOM 4581 C CA . GLU B 1 306 ? 128.720 135.800 54.495 1.00 42.95 306 GLU C CA 1
ATOM 4582 C C . GLU B 1 306 ? 129.964 136.425 55.113 1.00 42.23 306 GLU C C 1
ATOM 4583 O O . GLU B 1 306 ? 131.046 136.372 54.515 1.00 44.87 306 GLU C O 1
ATOM 4589 N N . LEU B 1 307 ? 129.827 137.028 56.296 1.00 39.36 307 LEU C N 1
ATOM 4590 C CA . LEU B 1 307 ? 130.989 137.572 56.990 1.00 37.02 307 LEU C CA 1
ATOM 4591 C C . LEU B 1 307 ? 131.988 136.475 57.327 1.00 42.33 307 LEU C C 1
ATOM 4592 O O . LEU B 1 307 ? 133.200 136.667 57.187 1.00 46.04 307 LEU C O 1
ATOM 4597 N N . ALA B 1 308 ? 131.497 135.319 57.776 1.00 42.26 308 ALA C N 1
ATOM 4598 C CA . ALA B 1 308 ? 132.386 134.195 58.050 1.00 33.13 308 ALA C CA 1
ATOM 4599 C C . ALA B 1 308 ? 133.036 133.685 56.771 1.00 40.09 308 ALA C C 1
ATOM 4600 O O . ALA B 1 308 ? 134.198 133.264 56.783 1.00 47.25 308 ALA C O 1
ATOM 4602 N N . TYR B 1 309 ? 132.299 133.709 55.659 1.00 43.65 309 TYR C N 1
ATOM 4603 C CA . TYR B 1 309 ? 132.851 133.238 54.393 1.00 40.68 309 TYR C CA 1
ATOM 4604 C C . TYR B 1 309 ? 133.983 134.137 53.916 1.00 40.89 309 TYR C C 1
ATOM 4605 O O . TYR B 1 309 ? 135.066 133.654 53.567 1.00 44.51 309 TYR C O 1
ATOM 4614 N N . ARG B 1 310 ? 133.755 135.451 53.896 1.00 44.18 310 ARG C N 1
ATOM 4615 C CA . ARG B 1 310 ? 134.771 136.363 53.388 1.00 43.77 310 ARG C CA 1
ATOM 4616 C C . ARG B 1 310 ? 135.842 136.687 54.421 1.00 45.10 310 ARG C C 1
ATOM 4617 O O . ARG B 1 310 ? 136.867 137.278 54.064 1.00 48.66 310 ARG C O 1
ATOM 4625 N N . HIS B 1 311 ? 135.632 136.318 55.686 1.00 44.08 311 HIS C N 1
ATOM 4626 C CA . HIS B 1 311 ? 136.674 136.487 56.692 1.00 39.96 311 HIS C CA 1
ATOM 4627 C C . HIS B 1 311 ? 137.746 135.414 56.571 1.00 42.02 311 HIS C C 1
ATOM 4628 O O . HIS B 1 311 ? 138.921 135.679 56.845 1.00 42.96 311 HIS C O 1
ATOM 4635 N N . LEU B 1 312 ? 137.365 134.207 56.160 1.00 44.11 312 LEU C N 1
ATOM 4636 C CA . LEU B 1 312 ? 138.289 133.093 56.007 1.00 39.91 312 LEU C CA 1
ATOM 4637 C C . LEU B 1 312 ? 138.833 132.970 54.589 1.00 43.38 312 LEU C C 1
ATOM 4638 O O . LEU B 1 312 ? 139.494 131.975 54.276 1.00 45.71 312 LEU C O 1
ATOM 4643 N N . GLY B 1 313 ? 138.573 133.951 53.732 1.00 45.61 313 GLY C N 1
ATOM 4644 C CA . GLY B 1 313 ? 139.060 133.916 52.365 1.00 43.21 313 GLY C CA 1
ATOM 4645 C C . GLY B 1 313 ? 138.425 132.857 51.490 1.00 46.02 313 GLY C C 1
ATOM 4646 O O . GLY B 1 313 ? 139.121 132.222 50.689 1.00 48.79 313 GLY C O 1
ATOM 4647 N N . TYR B 1 314 ? 137.116 132.652 51.621 1.00 45.29 314 TYR C N 1
ATOM 4648 C CA . TYR B 1 314 ? 136.387 131.727 50.770 1.00 45.46 314 TYR C CA 1
ATOM 4649 C C . TYR B 1 314 ? 135.466 132.489 49.823 1.00 49.17 314 TYR C C 1
ATOM 4650 O O . TYR B 1 314 ? 134.999 133.585 50.150 1.00 48.65 314 TYR C O 1
ATOM 4659 N N . PRO B 1 315 ? 135.194 131.944 48.635 1.00 56.45 315 PRO C N 1
ATOM 4660 C CA . PRO B 1 315 ? 134.229 132.586 47.748 1.00 55.89 315 PRO C CA 1
ATOM 4661 C C . PRO B 1 315 ? 132.842 132.564 48.361 1.00 58.29 315 PRO C C 1
ATOM 4662 O O . PRO B 1 315 ? 132.494 131.638 49.115 1.00 57.42 315 PRO C O 1
ATOM 4666 N N . PRO B 1 316 ? 132.013 133.566 48.073 1.00 63.66 316 PRO C N 1
ATOM 4667 C CA . PRO B 1 316 ? 130.677 133.595 48.657 1.00 61.42 316 PRO C CA 1
ATOM 4668 C C . PRO B 1 316 ? 129.851 132.426 48.163 1.00 61.33 316 PRO C C 1
ATOM 4669 O O . PRO B 1 316 ? 130.081 131.903 47.056 1.00 61.37 316 PRO C O 1
ATOM 4673 N N . PRO B 1 317 ? 128.874 131.967 48.962 1.00 60.79 317 PRO C N 1
ATOM 4674 C CA . PRO B 1 317 ? 128.004 130.837 48.613 1.00 58.95 317 PRO C CA 1
ATOM 4675 C C . PRO B 1 317 ? 127.244 131.049 47.306 1.00 60.98 317 PRO C C 1
ATOM 4676 O O . PRO B 1 317 ? 126.682 130.088 46.780 1.00 61.66 317 PRO C O 1
ATOM 4680 N N . GLU C 1 2 ? 154.187 97.435 88.932 1.00 79.07 2 GLU B N 1
ATOM 4681 C CA . GLU C 1 2 ? 154.735 98.785 89.029 1.00 80.89 2 GLU B CA 1
ATOM 4682 C C . GLU C 1 2 ? 153.639 99.836 88.875 1.00 79.74 2 GLU B C 1
ATOM 4683 O O . GLU C 1 2 ? 152.575 99.723 89.482 1.00 78.45 2 GLU B O 1
ATOM 4689 N N . ASP C 1 3 ? 153.897 100.858 88.064 1.00 61.58 3 ASP B N 1
ATOM 4690 C CA . ASP C 1 3 ? 152.936 101.924 87.816 1.00 58.05 3 ASP B CA 1
ATOM 4691 C C . ASP C 1 3 ? 152.530 101.895 86.352 1.00 58.22 3 ASP B C 1
ATOM 4692 O O . ASP C 1 3 ? 153.389 101.857 85.466 1.00 57.76 3 ASP B O 1
ATOM 4697 N N . LEU C 1 4 ? 151.227 101.910 86.099 1.00 47.88 4 LEU B N 1
ATOM 4698 C CA . LEU C 1 4 ? 150.711 101.897 84.739 1.00 45.34 4 LEU B CA 1
ATOM 4699 C C . LEU C 1 4 ? 150.350 103.286 84.231 1.00 45.63 4 LEU B C 1
ATOM 4700 O O . LEU C 1 4 ? 149.889 103.416 83.093 1.00 46.30 4 LEU B O 1
ATOM 4705 N N . ALA C 1 5 ? 150.536 104.316 85.051 1.00 43.16 5 ALA B N 1
ATOM 4706 C CA . ALA C 1 5 ? 150.274 105.692 84.656 1.00 37.33 5 ALA B CA 1
ATOM 4707 C C . ALA C 1 5 ? 151.565 106.485 84.738 1.00 37.91 5 ALA B C 1
ATOM 4708 O O . ALA C 1 5 ? 151.601 107.557 85.347 1.00 41.85 5 ALA B O 1
ATOM 4710 N N . LEU C 1 6 ? 152.635 105.941 84.163 1.00 36.98 6 LEU B N 1
ATOM 4711 C CA . LEU C 1 6 ? 153.954 106.557 84.230 1.00 36.35 6 LEU B CA 1
ATOM 4712 C C . LEU C 1 6 ? 153.933 107.951 83.621 1.00 38.56 6 LEU B C 1
ATOM 4713 O O . LEU C 1 6 ? 153.836 108.100 82.399 1.00 36.94 6 LEU B O 1
ATOM 4718 N N . ARG C 1 7 ? 154.041 108.981 84.467 1.00 29.94 7 ARG B N 1
ATOM 4719 C CA . ARG C 1 7 ? 153.903 110.361 84.019 1.00 25.92 7 ARG B CA 1
ATOM 4720 C C . ARG C 1 7 ? 155.268 111.003 83.864 1.00 31.79 7 ARG B C 1
ATOM 4721 O O . ARG C 1 7 ? 156.120 110.850 84.751 1.00 33.47 7 ARG B O 1
ATOM 4729 N N . PRO C 1 8 ? 155.520 111.714 82.767 1.00 32.17 8 PRO B N 1
ATOM 4730 C CA . PRO C 1 8 ? 156.786 112.442 82.640 1.00 25.97 8 PRO B CA 1
ATOM 4731 C C . PRO C 1 8 ? 156.900 113.533 83.694 1.00 27.74 8 PRO B C 1
ATOM 4732 O O . PRO C 1 8 ? 155.907 114.139 84.103 1.00 34.81 8 PRO B O 1
ATOM 4736 N N . LYS C 1 9 ? 158.133 113.777 84.136 1.00 31.27 9 LYS B N 1
ATOM 4737 C CA . LYS C 1 9 ? 158.396 114.782 85.156 1.00 29.52 9 LYS B CA 1
ATOM 4738 C C . LYS C 1 9 ? 158.869 116.112 84.589 1.00 26.73 9 LYS B C 1
ATOM 4739 O O . LYS C 1 9 ? 158.786 117.127 85.287 1.00 33.12 9 LYS B O 1
ATOM 4745 N N . THR C 1 10 ? 159.350 116.134 83.350 1.00 26.20 10 THR B N 1
ATOM 4746 C CA . THR C 1 10 ? 159.989 117.303 82.769 1.00 28.73 10 THR B CA 1
ATOM 4747 C C . THR C 1 10 ? 159.304 117.655 81.454 1.00 30.29 10 THR B C 1
ATOM 4748 O O . THR C 1 10 ? 158.760 116.784 80.770 1.00 34.80 10 THR B O 1
ATOM 4752 N N . LEU C 1 11 ? 159.321 118.946 81.110 1.00 30.72 11 LEU B N 1
ATOM 4753 C CA . LEU C 1 11 ? 158.756 119.387 79.839 1.00 24.65 11 LEU B CA 1
ATOM 4754 C C . LEU C 1 11 ? 159.499 118.803 78.646 1.00 31.91 11 LEU B C 1
ATOM 4755 O O . LEU C 1 11 ? 158.946 118.770 77.542 1.00 33.62 11 LEU B O 1
ATOM 4760 N N . ASP C 1 12 ? 160.739 118.350 78.836 1.00 35.15 12 ASP B N 1
ATOM 4761 C CA . ASP C 1 12 ? 161.450 117.667 77.764 1.00 28.80 12 ASP B CA 1
ATOM 4762 C C . ASP C 1 12 ? 160.945 116.245 77.567 1.00 29.13 12 ASP B C 1
ATOM 4763 O O . ASP C 1 12 ? 160.926 115.750 76.435 1.00 37.39 12 ASP B O 1
ATOM 4768 N N . GLU C 1 13 ? 160.536 115.576 78.647 1.00 29.88 13 GLU B N 1
ATOM 4769 C CA . GLU C 1 13 ? 159.943 114.251 78.533 1.00 33.44 13 GLU B CA 1
ATOM 4770 C C . GLU C 1 13 ? 158.515 114.295 78.007 1.00 33.00 13 GLU B C 1
ATOM 4771 O O . GLU C 1 13 ? 158.006 113.266 77.550 1.00 30.23 13 GLU B O 1
ATOM 4777 N N . TYR C 1 14 ? 157.858 115.450 78.073 1.00 27.80 14 TYR B N 1
ATOM 4778 C CA . TYR C 1 14 ? 156.569 115.615 77.418 1.00 21.87 14 TYR B CA 1
ATOM 4779 C C . TYR C 1 14 ? 156.761 115.513 75.909 1.00 28.00 14 TYR B C 1
ATOM 4780 O O . TYR C 1 14 ? 157.730 116.040 75.356 1.00 34.34 14 TYR B O 1
ATOM 4789 N N . ILE C 1 15 ? 155.837 114.829 75.238 1.00 21.14 15 ILE B N 1
ATOM 4790 C CA . ILE C 1 15 ? 156.149 114.271 73.925 1.00 27.97 15 ILE B CA 1
ATOM 4791 C C . ILE C 1 15 ? 155.724 115.169 72.768 1.00 31.09 15 ILE B C 1
ATOM 4792 O O . ILE C 1 15 ? 156.567 115.587 71.966 1.00 38.52 15 ILE B O 1
ATOM 4797 N N . GLY C 1 16 ? 154.433 115.471 72.651 1.00 20.19 16 GLY B N 1
ATOM 4798 C CA . GLY C 1 16 ? 153.974 115.997 71.379 1.00 20.86 16 GLY B CA 1
ATOM 4799 C C . GLY C 1 16 ? 152.989 117.147 71.357 1.00 30.13 16 GLY B C 1
ATOM 4800 O O . GLY C 1 16 ? 152.171 117.232 70.436 1.00 41.68 16 GLY B O 1
ATOM 4801 N N . GLN C 1 17 ? 153.035 118.034 72.341 1.00 22.99 17 GLN B N 1
ATOM 4802 C CA . GLN C 1 17 ? 152.219 119.248 72.307 1.00 20.02 17 GLN B CA 1
ATOM 4803 C C . GLN C 1 17 ? 153.065 120.441 71.867 1.00 22.03 17 GLN B C 1
ATOM 4804 O O . GLN C 1 17 ? 153.276 121.396 72.609 1.00 29.49 17 GLN B O 1
ATOM 4810 N N . GLU C 1 18 ? 153.541 120.371 70.622 1.00 21.72 18 GLU B N 1
ATOM 4811 C CA . GLU C 1 18 ? 154.544 121.322 70.148 1.00 22.04 18 GLU B CA 1
ATOM 4812 C C . GLU C 1 18 ? 154.006 122.748 70.137 1.00 23.82 18 GLU B C 1
ATOM 4813 O O . GLU C 1 18 ? 154.657 123.672 70.640 1.00 31.51 18 GLU B O 1
ATOM 4819 N N . ARG C 1 19 ? 152.818 122.947 69.562 1.00 30.35 19 ARG B N 1
ATOM 4820 C CA . ARG C 1 19 ? 152.246 124.288 69.497 1.00 28.60 19 ARG B CA 1
ATOM 4821 C C . ARG C 1 19 ? 151.978 124.841 70.891 1.00 29.57 19 ARG B C 1
ATOM 4822 O O . ARG C 1 19 ? 152.264 126.011 71.168 1.00 31.41 19 ARG B O 1
ATOM 4830 N N . LEU C 1 20 ? 151.434 124.011 71.781 1.00 23.94 20 LEU B N 1
ATOM 4831 C CA . LEU C 1 20 ? 151.201 124.441 73.155 1.00 11.10 20 LEU B CA 1
ATOM 4832 C C . LEU C 1 20 ? 152.513 124.687 73.890 1.00 17.97 20 LEU B C 1
ATOM 4833 O O . LEU C 1 20 ? 152.649 125.682 74.612 1.00 29.44 20 LEU B O 1
ATOM 4838 N N . LYS C 1 21 ? 153.489 123.791 73.719 1.00 23.52 21 LYS B N 1
ATOM 4839 C CA . LYS C 1 21 ? 154.749 123.915 74.442 1.00 19.39 21 LYS B CA 1
ATOM 4840 C C . LYS C 1 21 ? 155.532 125.143 74.007 1.00 19.81 21 LYS B C 1
ATOM 4841 O O . LYS C 1 21 ? 156.266 125.722 74.814 1.00 32.54 21 LYS B O 1
ATOM 4847 N N . GLN C 1 22 ? 155.388 125.558 72.747 1.00 21.36 22 GLN B N 1
ATOM 4848 C CA . GLN C 1 22 ? 156.111 126.732 72.272 1.00 23.18 22 GLN B CA 1
ATOM 4849 C C . GLN C 1 22 ? 155.713 127.981 73.050 1.00 23.76 22 GLN B C 1
ATOM 4850 O O . GLN C 1 22 ? 156.569 128.799 73.404 1.00 28.06 22 GLN B O 1
ATOM 4856 N N . LYS C 1 23 ? 154.416 128.149 73.321 1.00 24.58 23 LYS B N 1
ATOM 4857 C CA . LYS C 1 23 ? 153.961 129.264 74.145 1.00 15.73 23 LYS B CA 1
ATOM 4858 C C . LYS C 1 23 ? 154.202 129.020 75.629 1.00 19.09 23 LYS B C 1
ATOM 4859 O O . LYS C 1 23 ? 154.485 129.970 76.372 1.00 29.34 23 LYS B O 1
ATOM 4865 N N . LEU C 1 24 ? 154.075 127.769 76.080 1.00 20.19 24 LEU B N 1
ATOM 4866 C CA . LEU C 1 24 ? 154.265 127.468 77.494 1.00 13.96 24 LEU B CA 1
ATOM 4867 C C . LEU C 1 24 ? 155.690 127.766 77.936 1.00 13.23 24 LEU B C 1
ATOM 4868 O O . LEU C 1 24 ? 155.911 128.267 79.043 1.00 25.67 24 LEU B O 1
ATOM 4873 N N . ARG C 1 25 ? 156.671 127.455 77.087 1.00 18.89 25 ARG B N 1
ATOM 4874 C CA . ARG C 1 25 ? 158.058 127.754 77.420 1.00 22.84 25 ARG B CA 1
ATOM 4875 C C . ARG C 1 25 ? 158.275 129.253 77.566 1.00 23.79 25 ARG B C 1
ATOM 4876 O O . ARG C 1 25 ? 158.967 129.699 78.487 1.00 23.35 25 ARG B O 1
ATOM 4884 N N . VAL C 1 26 ? 157.681 130.046 76.672 1.00 29.04 26 VAL B N 1
ATOM 4885 C CA . VAL C 1 26 ? 157.807 131.499 76.758 1.00 19.65 26 VAL B CA 1
ATOM 4886 C C . VAL C 1 26 ? 157.189 132.009 78.053 1.00 13.67 26 VAL B C 1
ATOM 4887 O O . VAL C 1 26 ? 157.779 132.835 78.761 1.00 23.37 26 VAL B O 1
ATOM 4891 N N . TYR C 1 27 ? 155.993 131.518 78.387 1.00 17.42 27 TYR B N 1
ATOM 4892 C CA . TYR C 1 27 ? 155.325 131.971 79.605 1.00 10.82 27 TYR B CA 1
ATOM 4893 C C . TYR C 1 27 ? 156.135 131.613 80.845 1.00 18.79 27 TYR B C 1
ATOM 4894 O O . TYR C 1 27 ? 156.328 132.448 81.737 1.00 27.80 27 TYR B O 1
ATOM 4903 N N . LEU C 1 28 ? 156.624 130.371 80.916 1.00 22.37 28 LEU B N 1
ATOM 4904 C CA . LEU C 1 28 ? 157.393 129.941 82.080 1.00 16.65 28 LEU B CA 1
ATOM 4905 C C . LEU C 1 28 ? 158.702 130.711 82.197 1.00 17.69 28 LEU B C 1
ATOM 4906 O O . LEU C 1 28 ? 159.098 131.110 83.299 1.00 26.89 28 LEU B O 1
ATOM 4911 N N . GLU C 1 29 ? 159.394 130.926 81.074 1.00 21.92 29 GLU B N 1
ATOM 4912 C CA . GLU C 1 29 ? 160.645 131.674 81.109 1.00 17.01 29 GLU B CA 1
ATOM 4913 C C . GLU C 1 29 ? 160.417 133.110 81.555 1.00 24.38 29 GLU B C 1
ATOM 4914 O O . GLU C 1 29 ? 161.188 133.647 82.359 1.00 30.85 29 GLU B O 1
ATOM 4920 N N . ALA C 1 30 ? 159.361 133.751 81.046 1.00 28.40 30 ALA B N 1
ATOM 4921 C CA . ALA C 1 30 ? 159.064 135.118 81.456 1.00 17.94 30 ALA B CA 1
ATOM 4922 C C . ALA C 1 30 ? 158.708 135.187 82.935 1.00 19.53 30 ALA B C 1
ATOM 4923 O O . ALA C 1 30 ? 159.133 136.110 83.639 1.00 28.28 30 ALA B O 1
ATOM 4925 N N . ALA C 1 31 ? 157.926 134.222 83.425 1.00 21.44 31 ALA B N 1
ATOM 4926 C CA . ALA C 1 31 ? 157.559 134.221 84.838 1.00 18.59 31 ALA B CA 1
ATOM 4927 C C . ALA C 1 31 ? 158.776 134.014 85.730 1.00 24.80 31 ALA B C 1
ATOM 4928 O O . ALA C 1 31 ? 158.911 134.672 86.767 1.00 28.92 31 ALA B O 1
ATOM 4930 N N . LYS C 1 32 ? 159.672 133.101 85.349 1.00 26.85 32 LYS B N 1
ATOM 4931 C CA . LYS C 1 32 ? 160.848 132.839 86.173 1.00 18.67 32 LYS B CA 1
ATOM 4932 C C . LYS C 1 32 ? 161.849 133.985 86.116 1.00 21.68 32 LYS B C 1
ATOM 4933 O O . LYS C 1 32 ? 162.543 134.245 87.104 1.00 26.85 32 LYS B O 1
ATOM 4939 N N . ALA C 1 33 ? 161.948 134.674 84.976 1.00 31.09 33 ALA B N 1
ATOM 4940 C CA . ALA C 1 33 ? 162.867 135.804 84.882 1.00 26.62 33 ALA B CA 1
ATOM 4941 C C . ALA C 1 33 ? 162.416 136.973 85.746 1.00 29.60 33 ALA B C 1
ATOM 4942 O O . ALA C 1 33 ? 163.255 137.710 86.275 1.00 35.22 33 ALA B O 1
ATOM 4944 N N . ARG C 1 34 ? 161.107 137.160 85.902 1.00 30.05 34 ARG B N 1
ATOM 4945 C CA . ARG C 1 34 ? 160.566 138.246 86.709 1.00 28.10 34 ARG B CA 1
ATOM 4946 C C . ARG C 1 34 ? 160.470 137.901 88.188 1.00 29.53 34 ARG B C 1
ATOM 4947 O O . ARG C 1 34 ? 160.055 138.759 88.975 1.00 34.65 34 ARG B O 1
ATOM 4955 N N . LYS C 1 35 ? 160.835 136.679 88.579 1.00 34.00 35 LYS B N 1
ATOM 4956 C CA . LYS C 1 35 ? 160.729 136.224 89.966 1.00 34.58 35 LYS B CA 1
ATOM 4957 C C . LYS C 1 35 ? 159.299 136.360 90.485 1.00 36.49 35 LYS B C 1
ATOM 4958 O O . LYS C 1 35 ? 159.068 136.738 91.635 1.00 37.46 35 LYS B O 1
ATOM 4964 N N . GLU C 1 36 ? 158.331 136.048 89.630 1.00 32.31 36 GLU B N 1
ATOM 4965 C CA . GLU C 1 36 ? 156.921 136.166 89.959 1.00 30.23 36 GLU B CA 1
ATOM 4966 C C . GLU C 1 36 ? 156.201 134.866 89.639 1.00 32.91 36 GLU B C 1
ATOM 4967 O O . GLU C 1 36 ? 156.604 134.136 88.728 1.00 36.90 36 GLU B O 1
ATOM 4973 N N . PRO C 1 37 ? 155.136 134.552 90.371 1.00 22.35 37 PRO B N 1
ATOM 4974 C CA . PRO C 1 37 ? 154.365 133.344 90.067 1.00 26.96 37 PRO B CA 1
ATOM 4975 C C . PRO C 1 37 ? 153.630 133.467 88.741 1.00 26.46 37 PRO B C 1
ATOM 4976 O O . PRO C 1 37 ? 153.358 134.560 88.241 1.00 33.12 37 PRO B O 1
ATOM 4980 N N . LEU C 1 38 ? 153.315 132.309 88.169 1.00 19.32 38 LEU B N 1
ATOM 4981 C CA . LEU C 1 38 ? 152.629 132.260 86.890 1.00 13.37 38 LEU B CA 1
ATOM 4982 C C . LEU C 1 38 ? 151.183 132.729 87.029 1.00 13.16 38 LEU B C 1
ATOM 4983 O O . LEU C 1 38 ? 150.611 132.764 88.121 1.00 22.32 38 LEU B O 1
ATOM 4988 N N . GLU C 1 39 ? 150.597 133.102 85.896 1.00 11.75 39 GLU B N 1
ATOM 4989 C CA . GLU C 1 39 ? 149.185 133.438 85.852 1.00 6.61 39 GLU B CA 1
ATOM 4990 C C . GLU C 1 39 ? 148.337 132.180 86.013 1.00 11.31 39 GLU B C 1
ATOM 4991 O O . GLU C 1 39 ? 148.796 131.057 85.793 1.00 26.28 39 GLU B O 1
ATOM 4997 N N . HIS C 1 40 ? 147.084 132.381 86.410 1.00 8.83 40 HIS B N 1
ATOM 4998 C CA . HIS C 1 40 ? 146.155 131.266 86.522 1.00 0.03 40 HIS B CA 1
ATOM 4999 C C . HIS C 1 40 ? 145.960 130.614 85.159 1.00 8.53 40 HIS B C 1
ATOM 5000 O O . HIS C 1 40 ? 145.801 131.300 84.147 1.00 22.06 40 HIS B O 1
ATOM 5007 N N . LEU C 1 41 ? 145.977 129.284 85.136 1.00 13.81 41 LEU B N 1
ATOM 5008 C CA . LEU C 1 41 ? 146.056 128.520 83.900 1.00 3.68 41 LEU B CA 1
ATOM 5009 C C . LEU C 1 41 ? 144.910 127.524 83.819 1.00 4.68 41 LEU B C 1
ATOM 5010 O O . LEU C 1 41 ? 144.554 126.892 84.817 1.00 15.46 41 LEU B O 1
ATOM 5015 N N . LEU C 1 42 ? 144.333 127.390 82.627 1.00 9.41 42 LEU B N 1
ATOM 5016 C CA . LEU C 1 42 ? 143.254 126.445 82.371 1.00 0.00 42 LEU B CA 1
ATOM 5017 C C . LEU C 1 42 ? 143.632 125.555 81.197 1.00 8.20 42 LEU B C 1
ATOM 5018 O O . LEU C 1 42 ? 144.067 126.050 80.153 1.00 11.04 42 LEU B O 1
ATOM 5023 N N . LEU C 1 43 ? 143.463 124.247 81.372 1.00 18.46 43 LEU B N 1
ATOM 5024 C CA . LEU C 1 43 ? 143.723 123.260 80.333 1.00 3.99 43 LEU B CA 1
ATOM 5025 C C . LEU C 1 43 ? 142.446 122.482 80.062 1.00 5.04 43 LEU B C 1
ATOM 5026 O O . LEU C 1 43 ? 141.776 122.041 81.000 1.00 11.52 43 LEU B O 1
ATOM 5031 N N . PHE C 1 44 ? 142.108 122.312 78.785 1.00 14.19 44 PHE B N 1
ATOM 5032 C CA . PHE C 1 44 ? 140.915 121.561 78.428 1.00 7.74 44 PHE B CA 1
ATOM 5033 C C . PHE C 1 44 ? 141.140 120.833 77.111 1.00 11.19 44 PHE B C 1
ATOM 5034 O O . PHE C 1 44 ? 142.040 121.165 76.336 1.00 12.39 44 PHE B O 1
ATOM 5042 N N . GLY C 1 45 ? 140.309 119.821 76.879 1.00 8.51 45 GLY B N 1
ATOM 5043 C CA . GLY C 1 45 ? 140.400 118.989 75.704 1.00 1.15 45 GLY B CA 1
ATOM 5044 C C . GLY C 1 45 ? 139.743 117.645 75.938 1.00 11.88 45 GLY B C 1
ATOM 5045 O O . GLY C 1 45 ? 139.201 117.379 77.013 1.00 24.97 45 GLY B O 1
ATOM 5046 N N . PRO C 1 46 ? 139.771 116.773 74.936 1.00 14.20 46 PRO B N 1
ATOM 5047 C CA . PRO C 1 46 ? 139.201 115.429 75.102 1.00 6.11 46 PRO B CA 1
ATOM 5048 C C . PRO C 1 46 ? 140.039 114.591 76.051 1.00 15.23 46 PRO B C 1
ATOM 5049 O O . PRO C 1 46 ? 141.214 114.904 76.296 1.00 22.00 46 PRO B O 1
ATOM 5053 N N . PRO C 1 47 ? 139.467 113.532 76.622 1.00 12.19 47 PRO B N 1
ATOM 5054 C CA . PRO C 1 47 ? 140.194 112.749 77.628 1.00 13.02 47 PRO B CA 1
ATOM 5055 C C . PRO C 1 47 ? 141.422 112.052 77.064 1.00 16.65 47 PRO B C 1
ATOM 5056 O O . PRO C 1 47 ? 141.476 111.680 75.890 1.00 24.30 47 PRO B O 1
ATOM 5060 N N . GLY C 1 48 ? 142.418 111.876 77.931 1.00 13.07 48 GLY B N 1
ATOM 5061 C CA . GLY C 1 48 ? 143.573 111.059 77.627 1.00 6.30 48 GLY B CA 1
ATOM 5062 C C . GLY C 1 48 ? 144.707 111.744 76.902 1.00 12.25 48 GLY B C 1
ATOM 5063 O O . GLY C 1 48 ? 145.591 111.052 76.387 1.00 22.35 48 GLY B O 1
ATOM 5064 N N . LEU C 1 49 ? 144.726 113.075 76.847 1.00 16.25 49 LEU B N 1
ATOM 5065 C CA . LEU C 1 49 ? 145.733 113.781 76.069 1.00 10.59 49 LEU B CA 1
ATOM 5066 C C . LEU C 1 49 ? 146.861 114.373 76.904 1.00 12.44 49 LEU B C 1
ATOM 5067 O O . LEU C 1 49 ? 147.892 114.746 76.335 1.00 29.83 49 LEU B O 1
ATOM 5072 N N . GLY C 1 50 ? 146.706 114.472 78.221 1.00 9.48 50 GLY B N 1
ATOM 5073 C CA . GLY C 1 50 ? 147.821 114.881 79.052 1.00 11.47 50 GLY B CA 1
ATOM 5074 C C . GLY C 1 50 ? 147.663 116.180 79.816 1.00 12.84 50 GLY B C 1
ATOM 5075 O O . GLY C 1 50 ? 148.646 116.896 80.020 1.00 18.74 50 GLY B O 1
ATOM 5076 N N . LYS C 1 51 ? 146.440 116.511 80.230 1.00 5.20 51 LYS B N 1
ATOM 5077 C CA . LYS C 1 51 ? 146.242 117.699 81.056 1.00 4.54 51 LYS B CA 1
ATOM 5078 C C . LYS C 1 51 ? 146.790 117.495 82.465 1.00 15.09 51 LYS B C 1
ATOM 5079 O O . LYS C 1 51 ? 147.521 118.348 82.988 1.00 35.30 51 LYS B O 1
ATOM 5085 N N . THR C 1 52 ? 146.449 116.367 83.092 1.00 10.73 52 THR B N 1
ATOM 5086 C CA . THR C 1 52 ? 146.918 116.092 84.446 1.00 0.00 52 THR B CA 1
ATOM 5087 C C . THR C 1 52 ? 148.431 115.935 84.495 1.00 8.77 52 THR B C 1
ATOM 5088 O O . THR C 1 52 ? 149.059 116.330 85.482 1.00 27.97 52 THR B O 1
ATOM 5092 N N . THR C 1 53 ? 149.033 115.363 83.450 1.00 6.67 53 THR B N 1
ATOM 5093 C CA . THR C 1 53 ? 150.489 115.289 83.402 1.00 10.53 53 THR B CA 1
ATOM 5094 C C . THR C 1 53 ? 151.106 116.659 83.176 1.00 13.18 53 THR B C 1
ATOM 5095 O O . THR C 1 53 ? 152.171 116.956 83.727 1.00 27.30 53 THR B O 1
ATOM 5099 N N . LEU C 1 54 ? 150.456 117.499 82.370 1.00 4.72 54 LEU B N 1
ATOM 5100 C CA . LEU C 1 54 ? 150.979 118.834 82.117 1.00 0.58 54 LEU B CA 1
ATOM 5101 C C . LEU C 1 54 ? 150.965 119.689 83.374 1.00 17.07 54 LEU B C 1
ATOM 5102 O O . LEU C 1 54 ? 151.868 120.507 83.569 1.00 27.03 54 LEU B O 1
ATOM 5107 N N . ALA C 1 55 ? 149.955 119.523 84.232 1.00 9.77 55 ALA B N 1
ATOM 5108 C CA . ALA C 1 55 ? 149.935 120.266 85.489 1.00 1.90 55 ALA B CA 1
ATOM 5109 C C . ALA C 1 55 ? 151.165 119.951 86.336 1.00 17.04 55 ALA B C 1
ATOM 5110 O O . ALA C 1 55 ? 151.843 120.859 86.836 1.00 27.68 55 ALA B O 1
ATOM 5112 N N . HIS C 1 56 ? 151.481 118.664 86.489 1.00 16.02 56 HIS B N 1
ATOM 5113 C CA . HIS C 1 56 ? 152.640 118.272 87.285 1.00 6.64 56 HIS B CA 1
ATOM 5114 C C . HIS C 1 56 ? 153.943 118.681 86.609 1.00 11.82 56 HIS B C 1
ATOM 5115 O O . HIS C 1 56 ? 154.907 119.058 87.285 1.00 24.39 56 HIS B O 1
ATOM 5122 N N . VAL C 1 57 ? 153.991 118.616 85.278 1.00 12.72 57 VAL B N 1
ATOM 5123 C CA . VAL C 1 57 ? 155.189 119.035 84.557 1.00 7.43 57 VAL B CA 1
ATOM 5124 C C . VAL C 1 57 ? 155.440 120.522 84.765 1.00 17.80 57 VAL B C 1
ATOM 5125 O O . VAL C 1 57 ? 156.578 120.950 84.985 1.00 25.47 57 VAL B O 1
ATOM 5129 N N . ILE C 1 58 ? 154.382 121.333 84.704 1.00 19.84 58 ILE B N 1
ATOM 5130 C CA . ILE C 1 58 ? 154.515 122.768 84.936 1.00 9.45 58 ILE B CA 1
ATOM 5131 C C . ILE C 1 58 ? 154.947 123.039 86.371 1.00 9.14 58 ILE B C 1
ATOM 5132 O O . ILE C 1 58 ? 155.800 123.901 86.625 1.00 22.89 58 ILE B O 1
ATOM 5137 N N . ALA C 1 59 ? 154.373 122.309 87.331 1.00 14.45 59 ALA B N 1
ATOM 5138 C CA . ALA C 1 59 ? 154.771 122.485 88.724 1.00 12.61 59 ALA B CA 1
ATOM 5139 C C . ALA C 1 59 ? 156.247 122.165 88.922 1.00 13.34 59 ALA B C 1
ATOM 5140 O O . ALA C 1 59 ? 156.948 122.869 89.657 1.00 23.41 59 ALA B O 1
ATOM 5142 N N . HIS C 1 60 ? 156.737 121.105 88.278 1.00 18.24 60 HIS B N 1
ATOM 5143 C CA . HIS C 1 60 ? 158.157 120.775 88.376 1.00 17.11 60 HIS B CA 1
ATOM 5144 C C . HIS C 1 60 ? 159.022 121.819 87.677 1.00 15.27 60 HIS B C 1
ATOM 5145 O O . HIS C 1 60 ? 160.112 122.149 88.157 1.00 21.98 60 HIS B O 1
ATOM 5152 N N . GLU C 1 61 ? 158.561 122.338 86.537 1.00 25.23 61 GLU B N 1
ATOM 5153 C CA . GLU C 1 61 ? 159.338 123.331 85.801 1.00 22.18 61 GLU B CA 1
ATOM 5154 C C . GLU C 1 61 ? 159.485 124.621 86.595 1.00 18.77 61 GLU B C 1
ATOM 5155 O O . GLU C 1 61 ? 160.554 125.241 86.589 1.00 21.59 61 GLU B O 1
ATOM 5161 N N . LEU C 1 62 ? 158.420 125.048 87.276 1.00 23.81 62 LEU B N 1
ATOM 5162 C CA . LEU C 1 62 ? 158.496 126.270 88.067 1.00 22.14 62 LEU B CA 1
ATOM 5163 C C . LEU C 1 62 ? 159.294 126.083 89.351 1.00 23.48 62 LEU B C 1
ATOM 5164 O O . LEU C 1 62 ? 159.776 127.071 89.914 1.00 28.90 62 LEU B O 1
ATOM 5169 N N . GLY C 1 63 ? 159.448 124.848 89.822 1.00 26.13 63 GLY B N 1
ATOM 5170 C CA . GLY C 1 63 ? 160.153 124.577 91.055 1.00 16.68 63 GLY B CA 1
ATOM 5171 C C . GLY C 1 63 ? 159.337 124.767 92.311 1.00 20.48 63 GLY B C 1
ATOM 5172 O O . GLY C 1 63 ? 159.869 124.574 93.411 1.00 29.27 63 GLY B O 1
ATOM 5173 N N . VAL C 1 64 ? 158.067 125.142 92.186 1.00 21.79 64 VAL B N 1
ATOM 5174 C CA . VAL C 1 64 ? 157.198 125.399 93.328 1.00 26.01 64 VAL B CA 1
ATOM 5175 C C . VAL C 1 64 ? 156.533 124.109 93.785 1.00 25.99 64 VAL B C 1
ATOM 5176 O O . VAL C 1 64 ? 156.560 123.097 93.077 1.00 29.96 64 VAL B O 1
ATOM 5180 N N . ASN C 1 65 ? 155.944 124.134 94.977 1.00 25.95 65 ASN B N 1
ATOM 5181 C CA . ASN C 1 65 ? 155.197 122.993 95.482 1.00 25.90 65 ASN B CA 1
ATOM 5182 C C . ASN C 1 65 ? 153.811 122.937 94.851 1.00 24.49 65 ASN B C 1
ATOM 5183 O O . ASN C 1 65 ? 153.204 123.964 94.537 1.00 28.82 65 ASN B O 1
ATOM 5188 N N . LEU C 1 66 ? 153.313 121.717 94.667 1.00 19.39 66 LEU B N 1
ATOM 5189 C CA . LEU C 1 66 ? 152.026 121.474 94.029 1.00 13.28 66 LEU B CA 1
ATOM 5190 C C . LEU C 1 66 ? 151.057 120.880 95.040 1.00 18.51 66 LEU B C 1
ATOM 5191 O O . LEU C 1 66 ? 151.374 119.885 95.699 1.00 25.51 66 LEU B O 1
ATOM 5196 N N . ARG C 1 67 ? 149.882 121.491 95.160 1.00 11.23 67 ARG B N 1
ATOM 5197 C CA . ARG C 1 67 ? 148.801 120.981 95.993 1.00 8.31 67 ARG B CA 1
ATOM 5198 C C . ARG C 1 67 ? 147.664 120.551 95.079 1.00 14.97 67 ARG B C 1
ATOM 5199 O O . ARG C 1 67 ? 147.169 121.355 94.282 1.00 24.65 67 ARG B O 1
ATOM 5201 N N . VAL C 1 68 ? 147.249 119.293 95.195 1.00 18.48 68 VAL B N 1
ATOM 5202 C CA . VAL C 1 68 ? 146.295 118.686 94.275 1.00 5.98 68 VAL B CA 1
ATOM 5203 C C . VAL C 1 68 ? 144.950 118.552 94.974 1.00 11.34 68 VAL B C 1
ATOM 5204 O O . VAL C 1 68 ? 144.867 118.012 96.083 1.00 16.33 68 VAL B O 1
ATOM 5208 N N . THR C 1 69 ? 143.904 119.044 94.320 1.00 12.53 69 THR B N 1
ATOM 5209 C CA . THR C 1 69 ? 142.539 118.994 94.816 1.00 7.04 69 THR B CA 1
ATOM 5210 C C . THR C 1 69 ? 141.641 118.598 93.650 1.00 15.87 69 THR B C 1
ATOM 5211 O O . THR C 1 69 ? 142.026 118.705 92.484 1.00 23.42 69 THR B O 1
ATOM 5215 N N . SER C 1 70 ? 140.444 118.112 93.960 1.00 12.12 70 SER B N 1
ATOM 5216 C CA . SER C 1 70 ? 139.490 117.697 92.946 1.00 12.66 70 SER B CA 1
ATOM 5217 C C . SER C 1 70 ? 138.237 118.555 93.034 1.00 15.20 70 SER B C 1
ATOM 5218 O O . SER C 1 70 ? 137.872 119.041 94.108 1.00 29.41 70 SER B O 1
ATOM 5221 N N . GLY C 1 71 ? 137.591 118.748 91.890 1.00 10.54 71 GLY B N 1
ATOM 5222 C CA . GLY C 1 71 ? 136.358 119.494 91.822 1.00 4.17 71 GLY B CA 1
ATOM 5223 C C . GLY C 1 71 ? 135.229 118.863 92.613 1.00 9.40 71 GLY B C 1
ATOM 5224 O O . GLY C 1 71 ? 134.614 119.507 93.468 1.00 12.92 71 GLY B O 1
ATOM 5225 N N . PRO C 1 72 ? 134.921 117.591 92.339 1.00 22.26 72 PRO B N 1
ATOM 5226 C CA . PRO C 1 72 ? 133.891 116.903 93.134 1.00 18.27 72 PRO B CA 1
ATOM 5227 C C . PRO C 1 72 ? 134.247 116.749 94.601 1.00 17.16 72 PRO B C 1
ATOM 5228 O O . PRO C 1 72 ? 133.341 116.567 95.423 1.00 24.14 72 PRO B O 1
ATOM 5232 N N . ALA C 1 73 ? 135.532 116.807 94.957 1.00 18.45 73 ALA B N 1
ATOM 5233 C CA . ALA C 1 73 ? 135.918 116.678 96.358 1.00 8.90 73 ALA B CA 1
ATOM 5234 C C . ALA C 1 73 ? 135.350 117.815 97.195 1.00 21.63 73 ALA B C 1
ATOM 5235 O O . ALA C 1 73 ? 134.883 117.596 98.319 1.00 23.98 73 ALA B O 1
ATOM 5237 N N . ILE C 1 74 ? 135.380 119.034 96.668 1.00 25.38 74 ILE B N 1
ATOM 5238 C CA . ILE C 1 74 ? 134.838 120.189 97.370 1.00 12.98 74 ILE B CA 1
ATOM 5239 C C . ILE C 1 74 ? 133.322 120.224 97.232 1.00 12.97 74 ILE B C 1
ATOM 5240 O O . ILE C 1 74 ? 132.596 119.879 98.164 1.00 20.01 74 ILE B O 1
ATOM 5245 N N . PRO C 1 77 ? 130.657 124.915 99.739 1.00 37.75 77 PRO B N 1
ATOM 5246 C CA . PRO C 1 77 ? 131.106 126.254 99.359 1.00 38.86 77 PRO B CA 1
ATOM 5247 C C . PRO C 1 77 ? 132.037 126.873 100.393 1.00 42.39 77 PRO B C 1
ATOM 5248 O O . PRO C 1 77 ? 133.061 127.449 100.032 1.00 40.66 77 PRO B O 1
ATOM 5252 N N . GLY C 1 78 ? 131.681 126.745 101.673 1.00 47.51 78 GLY B N 1
ATOM 5253 C CA . GLY C 1 78 ? 132.497 127.313 102.729 1.00 43.12 78 GLY B CA 1
ATOM 5254 C C . GLY C 1 78 ? 133.792 126.571 102.976 1.00 43.77 78 GLY B C 1
ATOM 5255 O O . GLY C 1 78 ? 134.703 127.126 103.597 1.00 45.73 78 GLY B O 1
ATOM 5256 N N . ASP C 1 79 ? 133.890 125.324 102.514 1.00 46.58 79 ASP B N 1
ATOM 5257 C CA . ASP C 1 79 ? 135.139 124.582 102.646 1.00 45.75 79 ASP B CA 1
ATOM 5258 C C . ASP C 1 79 ? 136.257 125.261 101.864 1.00 48.03 79 ASP B C 1
ATOM 5259 O O . ASP C 1 79 ? 137.351 125.494 102.396 1.00 50.96 79 ASP B O 1
ATOM 5264 N N . LEU C 1 80 ? 135.973 125.637 100.614 1.00 45.16 80 LEU B N 1
ATOM 5265 C CA . LEU C 1 80 ? 137.003 126.178 99.732 1.00 36.30 80 LEU B CA 1
ATOM 5266 C C . LEU C 1 80 ? 137.702 127.376 100.359 1.00 36.69 80 LEU B C 1
ATOM 5267 O O . LEU C 1 80 ? 138.907 127.571 100.164 1.00 39.23 80 LEU B O 1
ATOM 5272 N N . ALA C 1 81 ? 136.972 128.172 101.142 1.00 35.47 81 ALA B N 1
ATOM 5273 C CA . ALA C 1 81 ? 137.601 129.271 101.866 1.00 34.98 81 ALA B CA 1
ATOM 5274 C C . ALA C 1 81 ? 138.644 128.757 102.852 1.00 37.66 81 ALA B C 1
ATOM 5275 O O . ALA C 1 81 ? 139.741 129.317 102.951 1.00 35.04 81 ALA B O 1
ATOM 5277 N N . ALA C 1 82 ? 138.323 127.687 103.585 1.00 41.39 82 ALA B N 1
ATOM 5278 C CA . ALA C 1 82 ? 139.269 127.137 104.552 1.00 36.05 82 ALA B CA 1
ATOM 5279 C C . ALA C 1 82 ? 140.492 126.546 103.863 1.00 38.21 82 ALA B C 1
ATOM 5280 O O . ALA C 1 82 ? 141.627 126.759 104.310 1.00 39.73 82 ALA B O 1
ATOM 5282 N N . ILE C 1 83 ? 140.284 125.799 102.775 1.00 40.73 83 ILE B N 1
ATOM 5283 C CA . ILE C 1 83 ? 141.429 125.259 102.039 1.00 38.59 83 ILE B CA 1
ATOM 5284 C C . ILE C 1 83 ? 142.308 126.381 101.495 1.00 39.51 83 ILE B C 1
ATOM 5285 O O . ILE C 1 83 ? 143.539 126.319 101.589 1.00 41.62 83 ILE B O 1
ATOM 5290 N N . LEU C 1 84 ? 141.701 127.425 100.925 1.00 34.70 84 LEU B N 1
ATOM 5291 C CA . LEU C 1 84 ? 142.495 128.519 100.379 1.00 37.08 84 LEU B CA 1
ATOM 5292 C C . LEU C 1 84 ? 143.231 129.290 101.470 1.00 39.43 84 LEU B C 1
ATOM 5293 O O . LEU C 1 84 ? 144.372 129.719 101.259 1.00 40.70 84 LEU B O 1
ATOM 5298 N N . ALA C 1 85 ? 142.607 129.474 102.635 1.00 44.88 85 ALA B N 1
ATOM 5299 C CA . ALA C 1 85 ? 143.229 130.247 103.703 1.00 42.86 85 ALA B CA 1
ATOM 5300 C C . ALA C 1 85 ? 144.352 129.482 104.394 1.00 43.84 85 ALA B C 1
ATOM 5301 O O . ALA C 1 85 ? 145.383 130.072 104.737 1.00 41.08 85 ALA B O 1
ATOM 5303 N N . ASN C 1 86 ? 144.178 128.179 104.610 1.00 52.09 86 ASN B N 1
ATOM 5304 C CA . ASN C 1 86 ? 145.093 127.430 105.464 1.00 48.86 86 ASN B CA 1
ATOM 5305 C C . ASN C 1 86 ? 146.183 126.680 104.711 1.00 52.23 86 ASN B C 1
ATOM 5306 O O . ASN C 1 86 ? 147.294 126.548 105.233 1.00 53.01 86 ASN B O 1
ATOM 5311 N N . SER C 1 87 ? 145.908 126.186 103.506 1.00 47.02 87 SER B N 1
ATOM 5312 C CA . SER C 1 87 ? 146.808 125.265 102.824 1.00 44.66 87 SER B CA 1
ATOM 5313 C C . SER C 1 87 ? 147.647 125.926 101.737 1.00 45.07 87 SER B C 1
ATOM 5314 O O . SER C 1 87 ? 148.243 125.219 100.919 1.00 47.72 87 SER B O 1
ATOM 5317 N N . LEU C 1 88 ? 147.717 127.253 101.707 1.00 41.06 88 LEU B N 1
ATOM 5318 C CA . LEU C 1 88 ? 148.391 127.972 100.636 1.00 40.45 88 LEU B CA 1
ATOM 5319 C C . LEU C 1 88 ? 149.658 128.646 101.143 1.00 38.02 88 LEU B C 1
ATOM 5320 O O . LEU C 1 88 ? 149.671 129.235 102.228 1.00 41.80 88 LEU B O 1
ATOM 5325 N N . GLU C 1 89 ? 150.718 128.554 100.348 1.00 36.88 89 GLU B N 1
ATOM 5326 C CA . GLU C 1 89 ? 151.962 129.274 100.572 1.00 36.99 89 GLU B CA 1
ATOM 5327 C C . GLU C 1 89 ? 152.213 130.230 99.413 1.00 35.80 89 GLU B C 1
ATOM 5328 O O . GLU C 1 89 ? 151.507 130.220 98.402 1.00 39.88 89 GLU B O 1
ATOM 5334 N N . GLU C 1 90 ? 153.236 131.065 99.567 1.00 38.43 90 GLU B N 1
ATOM 5335 C CA . GLU C 1 90 ? 153.527 132.086 98.571 1.00 39.31 90 GLU B CA 1
ATOM 5336 C C . GLU C 1 90 ? 154.206 131.458 97.361 1.00 39.00 90 GLU B C 1
ATOM 5337 O O . GLU C 1 90 ? 155.221 130.768 97.495 1.00 43.66 90 GLU B O 1
ATOM 5343 N N . GLY C 1 91 ? 153.644 131.701 96.180 1.00 28.13 91 GLY B N 1
ATOM 5344 C CA . GLY C 1 91 ? 154.195 131.176 94.949 1.00 28.41 91 GLY B CA 1
ATOM 5345 C C . GLY C 1 91 ? 153.824 129.747 94.630 1.00 34.54 91 GLY B C 1
ATOM 5346 O O . GLY C 1 91 ? 154.232 129.240 93.580 1.00 37.09 91 GLY B O 1
ATOM 5347 N N . ASP C 1 92 ? 153.055 129.085 95.488 1.00 27.96 92 ASP B N 1
ATOM 5348 C CA . ASP C 1 92 ? 152.695 127.689 95.297 1.00 14.59 92 ASP B CA 1
ATOM 5349 C C . ASP C 1 92 ? 151.539 127.555 94.316 1.00 20.70 92 ASP B C 1
ATOM 5350 O O . ASP C 1 92 ? 150.748 128.482 94.124 1.00 28.21 92 ASP B O 1
ATOM 5355 N N . ILE C 1 93 ? 151.447 126.383 93.698 1.00 22.74 93 ILE B N 1
ATOM 5356 C CA . ILE C 1 93 ? 150.418 126.097 92.706 1.00 12.70 93 ILE B CA 1
ATOM 5357 C C . ILE C 1 93 ? 149.335 125.240 93.343 1.00 11.26 93 ILE B C 1
ATOM 5358 O O . ILE C 1 93 ? 149.629 124.236 94.000 1.00 23.07 93 ILE B O 1
ATOM 5363 N N . LEU C 1 94 ? 148.081 125.637 93.153 1.00 6.66 94 LEU B N 1
ATOM 5364 C CA . LEU C 1 94 ? 146.927 124.859 93.582 1.00 4.92 94 LEU B CA 1
ATOM 5365 C C . LEU C 1 94 ? 146.252 124.284 92.345 1.00 13.38 94 LEU B C 1
ATOM 5366 O O . LEU C 1 94 ? 145.826 125.034 91.462 1.00 22.71 94 LEU B O 1
ATOM 5371 N N . PHE C 1 95 ? 146.157 122.959 92.284 1.00 6.77 95 PHE B N 1
ATOM 5372 C CA . PHE C 1 95 ? 145.634 122.249 91.123 1.00 3.72 95 PHE B CA 1
ATOM 5373 C C . PHE C 1 95 ? 144.279 121.652 91.473 1.00 6.41 95 PHE B C 1
ATOM 5374 O O . PHE C 1 95 ? 144.151 120.942 92.475 1.00 17.29 95 PHE B O 1
ATOM 5382 N N . ILE C 1 96 ? 143.274 121.937 90.649 1.00 9.88 96 ILE B N 1
ATOM 5383 C CA . ILE C 1 96 ? 141.923 121.419 90.838 1.00 2.57 96 ILE B CA 1
ATOM 5384 C C . ILE C 1 96 ? 141.554 120.645 89.579 1.00 13.62 96 ILE B C 1
ATOM 5385 O O . ILE C 1 96 ? 141.265 121.241 88.535 1.00 16.43 96 ILE B O 1
ATOM 5390 N N . ASP C 1 97 ? 141.576 119.317 89.664 1.00 13.15 97 ASP B N 1
ATOM 5391 C CA . ASP C 1 97 ? 141.064 118.484 88.587 1.00 0.00 97 ASP B CA 1
ATOM 5392 C C . ASP C 1 97 ? 139.543 118.528 88.563 1.00 11.48 97 ASP B C 1
ATOM 5393 O O . ASP C 1 97 ? 138.889 118.665 89.600 1.00 23.06 97 ASP B O 1
ATOM 5398 N N . GLU C 1 98 ? 138.982 118.391 87.362 1.00 7.35 98 GLU B N 1
ATOM 5399 C CA . GLU C 1 98 ? 137.537 118.464 87.154 1.00 2.33 98 GLU B CA 1
ATOM 5400 C C . GLU C 1 98 ? 136.965 119.724 87.796 1.00 8.75 98 GLU B C 1
ATOM 5401 O O . GLU C 1 98 ? 136.006 119.683 88.568 1.00 18.19 98 GLU B O 1
ATOM 5407 N N . ILE C 1 99 ? 137.583 120.861 87.471 1.00 4.35 99 ILE B N 1
ATOM 5408 C CA . ILE C 1 99 ? 137.199 122.132 88.069 1.00 5.80 99 ILE B CA 1
ATOM 5409 C C . ILE C 1 99 ? 135.781 122.535 87.683 1.00 10.80 99 ILE B C 1
ATOM 5410 O O . ILE C 1 99 ? 135.180 123.388 88.344 1.00 23.18 99 ILE B O 1
ATOM 5415 N N . HIS C 1 100 ? 135.221 121.932 86.632 1.00 11.37 100 HIS B N 1
ATOM 5416 C CA . HIS C 1 100 ? 133.841 122.215 86.259 1.00 0.00 100 HIS B CA 1
ATOM 5417 C C . HIS C 1 100 ? 132.846 121.720 87.298 1.00 14.72 100 HIS B C 1
ATOM 5418 O O . HIS C 1 100 ? 131.732 122.250 87.372 1.00 27.75 100 HIS B O 1
ATOM 5425 N N . ARG C 1 101 ? 133.218 120.724 88.103 1.00 10.36 101 ARG B N 1
ATOM 5426 C CA . ARG C 1 101 ? 132.311 120.156 89.090 1.00 3.46 101 ARG B CA 1
ATOM 5427 C C . ARG C 1 101 ? 132.107 121.057 90.299 1.00 14.76 101 ARG B C 1
ATOM 5428 O O . ARG C 1 101 ? 131.210 120.787 91.105 1.00 20.04 101 ARG B O 1
ATOM 5436 N N . LEU C 1 102 ? 132.909 122.108 90.452 1.00 17.12 102 LEU B N 1
ATOM 5437 C CA . LEU C 1 102 ? 132.657 123.085 91.500 1.00 0.00 102 LEU B CA 1
ATOM 5438 C C . LEU C 1 102 ? 131.263 123.669 91.331 1.00 5.12 102 LEU B C 1
ATOM 5439 O O . LEU C 1 102 ? 130.872 124.059 90.228 1.00 27.33 102 LEU B O 1
ATOM 5444 N N . SER C 1 103 ? 130.511 123.724 92.425 1.00 12.94 103 SER B N 1
ATOM 5445 C CA . SER C 1 103 ? 129.174 124.286 92.360 1.00 12.70 103 SER B CA 1
ATOM 5446 C C . SER C 1 103 ? 129.248 125.766 92.006 1.00 7.86 103 SER B C 1
ATOM 5447 O O . SER C 1 103 ? 130.263 126.433 92.213 1.00 15.43 103 SER B O 1
ATOM 5450 N N . ARG C 1 104 ? 128.152 126.274 91.442 1.00 13.28 104 ARG B N 1
ATOM 5451 C CA . ARG C 1 104 ? 128.111 127.681 91.063 1.00 8.75 104 ARG B CA 1
ATOM 5452 C C . ARG C 1 104 ? 128.257 128.587 92.278 1.00 14.74 104 ARG B C 1
ATOM 5453 O O . ARG C 1 104 ? 128.728 129.723 92.152 1.00 16.58 104 ARG B O 1
ATOM 5461 N N . GLN C 1 105 ? 127.862 128.106 93.458 1.00 16.51 105 GLN B N 1
ATOM 5462 C CA . GLN C 1 105 ? 128.058 128.866 94.687 1.00 7.45 105 GLN B CA 1
ATOM 5463 C C . GLN C 1 105 ? 129.515 128.846 95.132 1.00 14.34 105 GLN B C 1
ATOM 5464 O O . GLN C 1 105 ? 130.032 129.857 95.618 1.00 17.50 105 GLN B O 1
ATOM 5470 N N . ALA C 1 106 ? 130.188 127.701 94.984 1.00 13.13 106 ALA B N 1
ATOM 5471 C CA . ALA C 1 106 ? 131.573 127.579 95.423 1.00 2.69 106 ALA B CA 1
ATOM 5472 C C . ALA C 1 106 ? 132.541 128.324 94.518 1.00 8.60 106 ALA B C 1
ATOM 5473 O O . ALA C 1 106 ? 133.621 128.711 94.975 1.00 18.70 106 ALA B O 1
ATOM 5475 N N . GLU C 1 107 ? 132.188 128.525 93.247 1.00 19.62 107 GLU B N 1
ATOM 5476 C CA . GLU C 1 107 ? 133.058 129.278 92.352 1.00 7.45 107 GLU B CA 1
ATOM 5477 C C . GLU C 1 107 ? 133.047 130.764 92.678 1.00 7.38 107 GLU B C 1
ATOM 5478 O O . GLU C 1 107 ? 134.028 131.463 92.406 1.00 15.88 107 GLU B O 1
ATOM 5484 N N . GLU C 1 108 ? 131.953 131.263 93.254 1.00 17.29 108 GLU B N 1
ATOM 5485 C CA . GLU C 1 108 ? 131.848 132.679 93.581 1.00 12.60 108 GLU B CA 1
ATOM 5486 C C . GLU C 1 108 ? 132.755 133.087 94.733 1.00 14.61 108 GLU B C 1
ATOM 5487 O O . GLU C 1 108 ? 132.980 134.286 94.924 1.00 14.63 108 GLU B O 1
ATOM 5493 N N . HIS C 1 109 ? 133.268 132.130 95.506 1.00 16.09 109 HIS B N 1
ATOM 5494 C CA . HIS C 1 109 ? 134.285 132.438 96.500 1.00 5.01 109 HIS B CA 1
ATOM 5495 C C . HIS C 1 109 ? 135.657 132.637 95.877 1.00 9.09 109 HIS B C 1
ATOM 5496 O O . HIS C 1 109 ? 136.515 133.278 96.491 1.00 22.13 109 HIS B O 1
ATOM 5503 N N . LEU C 1 110 ? 135.880 132.103 94.675 1.00 11.99 110 LEU B N 1
ATOM 5504 C CA . LEU C 1 110 ? 137.160 132.259 94.000 1.00 7.66 110 LEU B CA 1
ATOM 5505 C C . LEU C 1 110 ? 137.276 133.582 93.261 1.00 12.43 110 LEU B C 1
ATOM 5506 O O . LEU C 1 110 ? 138.383 133.950 92.854 1.00 18.35 110 LEU B O 1
ATOM 5511 N N . TYR C 1 111 ? 136.169 134.299 93.069 1.00 16.01 111 TYR B N 1
ATOM 5512 C CA . TYR C 1 111 ? 136.239 135.587 92.381 1.00 11.44 111 TYR B CA 1
ATOM 5513 C C . TYR C 1 111 ? 137.097 136.595 93.137 1.00 9.21 111 TYR B C 1
ATOM 5514 O O . TYR C 1 111 ? 137.981 137.206 92.512 1.00 17.85 111 TYR B O 1
ATOM 5523 N N . PRO C 1 112 ? 136.918 136.817 94.444 1.00 16.04 112 PRO B N 1
ATOM 5524 C CA . PRO C 1 112 ? 137.799 137.750 95.155 1.00 16.06 112 PRO B CA 1
ATOM 5525 C C . PRO C 1 112 ? 139.197 137.217 95.406 1.00 15.84 112 PRO B C 1
ATOM 5526 O O . PRO C 1 112 ? 140.018 137.949 95.966 1.00 16.78 112 PRO B O 1
ATOM 5530 N N . ALA C 1 113 ? 139.484 135.965 95.042 1.00 21.96 113 ALA B N 1
ATOM 5531 C CA . ALA C 1 113 ? 140.753 135.332 95.368 1.00 11.65 113 ALA B CA 1
ATOM 5532 C C . ALA C 1 113 ? 141.686 135.163 94.180 1.00 11.50 113 ALA B C 1
ATOM 5533 O O . ALA C 1 113 ? 142.891 135.000 94.386 1.00 15.21 113 ALA B O 1
ATOM 5535 N N . MET C 1 114 ? 141.169 135.198 92.952 1.00 16.75 114 MET B N 1
ATOM 5536 C CA . MET C 1 114 ? 142.018 134.988 91.786 1.00 7.59 114 MET B CA 1
ATOM 5537 C C . MET C 1 114 ? 142.545 136.301 91.222 1.00 12.46 114 MET B C 1
ATOM 5538 O O . MET C 1 114 ? 143.705 136.375 90.804 1.00 19.14 114 MET B O 1
ATOM 5543 N N . GLU C 1 115 ? 141.714 137.343 91.193 1.00 24.64 115 GLU B N 1
ATOM 5544 C CA . GLU C 1 115 ? 142.143 138.637 90.670 1.00 16.98 115 GLU B CA 1
ATOM 5545 C C . GLU C 1 115 ? 142.794 139.473 91.764 1.00 17.04 115 GLU B C 1
ATOM 5546 O O . GLU C 1 115 ? 143.969 139.839 91.664 1.00 21.73 115 GLU B O 1
ATOM 5552 N N . ASP C 1 116 ? 142.040 139.781 92.811 1.00 28.66 116 ASP B N 1
ATOM 5553 C CA . ASP C 1 116 ? 142.622 140.267 94.048 1.00 15.67 116 ASP B CA 1
ATOM 5554 C C . ASP C 1 116 ? 142.994 139.068 94.905 1.00 26.25 116 ASP B C 1
ATOM 5555 O O . ASP C 1 116 ? 142.349 138.021 94.845 1.00 36.17 116 ASP B O 1
ATOM 5560 N N . PHE C 1 117 ? 144.065 139.199 95.672 1.00 26.16 117 PHE B N 1
ATOM 5561 C CA . PHE C 1 117 ? 144.482 138.102 96.542 1.00 14.76 117 PHE B CA 1
ATOM 5562 C C . PHE C 1 117 ? 143.997 138.339 97.970 1.00 22.21 117 PHE B C 1
ATOM 5563 O O . PHE C 1 117 ? 144.767 138.474 98.919 1.00 34.70 117 PHE B O 1
ATOM 5571 N N . VAL C 1 118 ? 142.672 138.383 98.095 1.00 24.94 118 VAL B N 1
ATOM 5572 C CA . VAL C 1 118 ? 141.973 138.562 99.358 1.00 21.86 118 VAL B CA 1
ATOM 5573 C C . VAL C 1 118 ? 140.801 137.588 99.391 1.00 21.32 118 VAL B C 1
ATOM 5574 O O . VAL C 1 118 ? 140.616 136.776 98.483 1.00 30.63 118 VAL B O 1
ATOM 5578 N N . MET C 1 119 ? 140.003 137.674 100.451 1.00 26.94 119 MET B N 1
ATOM 5579 C CA . MET C 1 119 ? 138.849 136.804 100.607 1.00 26.57 119 MET B CA 1
ATOM 5580 C C . MET C 1 119 ? 137.910 137.400 101.644 1.00 37.21 119 MET B C 1
ATOM 5581 O O . MET C 1 119 ? 138.350 137.845 102.706 1.00 42.30 119 MET B O 1
ATOM 5586 N N . ASP C 1 120 ? 136.618 137.398 101.330 1.00 34.51 120 ASP B N 1
ATOM 5587 C CA . ASP C 1 120 ? 135.603 137.985 102.197 1.00 34.85 120 ASP B CA 1
ATOM 5588 C C . ASP C 1 120 ? 135.088 136.910 103.146 1.00 36.97 120 ASP B C 1
ATOM 5589 O O . ASP C 1 120 ? 134.447 135.945 102.716 1.00 38.75 120 ASP B O 1
ATOM 5594 N N . ILE C 1 121 ? 135.369 137.076 104.436 1.00 47.92 121 ILE B N 1
ATOM 5595 C CA . ILE C 1 121 ? 134.983 136.123 105.469 1.00 47.36 121 ILE B CA 1
ATOM 5596 C C . ILE C 1 121 ? 134.240 136.875 106.563 1.00 46.47 121 ILE B C 1
ATOM 5597 O O . ILE C 1 121 ? 134.712 137.915 107.035 1.00 47.87 121 ILE B O 1
ATOM 5602 N N . VAL C 1 122 ? 133.084 136.355 106.961 1.00 51.75 122 VAL B N 1
ATOM 5603 C CA . VAL C 1 122 ? 132.338 136.895 108.092 1.00 53.74 122 VAL B CA 1
ATOM 5604 C C . VAL C 1 122 ? 132.711 136.091 109.331 1.00 54.02 122 VAL B C 1
ATOM 5605 O O . VAL C 1 122 ? 132.460 134.883 109.397 1.00 53.14 122 VAL B O 1
ATOM 5609 N N . ILE C 1 123 ? 133.309 136.760 110.312 1.00 59.18 123 ILE B N 1
ATOM 5610 C CA . ILE C 1 123 ? 133.804 136.115 111.522 1.00 59.37 123 ILE B CA 1
ATOM 5611 C C . ILE C 1 123 ? 133.132 136.761 112.725 1.00 61.27 123 ILE B C 1
ATOM 5612 O O . ILE C 1 123 ? 133.092 137.992 112.836 1.00 59.12 123 ILE B O 1
ATOM 5617 N N . GLY C 1 124 ? 132.594 135.934 113.613 1.00 63.07 124 GLY B N 1
ATOM 5618 C CA . GLY C 1 124 ? 131.905 136.400 114.798 1.00 61.07 124 GLY B CA 1
ATOM 5619 C C . GLY C 1 124 ? 130.629 135.621 115.050 1.00 62.15 124 GLY B C 1
ATOM 5620 O O . GLY C 1 124 ? 130.154 134.852 114.217 1.00 61.47 124 GLY B O 1
ATOM 5621 N N . GLN C 1 125 ? 130.078 135.842 116.241 1.00 69.15 125 GLN B N 1
ATOM 5622 C CA . GLN C 1 125 ? 128.857 135.180 116.677 1.00 69.63 125 GLN B CA 1
ATOM 5623 C C . GLN C 1 125 ? 127.838 136.227 117.101 1.00 68.34 125 GLN B C 1
ATOM 5624 O O . GLN C 1 125 ? 128.163 137.134 117.873 1.00 68.14 125 GLN B O 1
ATOM 5630 N N . GLY C 1 126 ? 126.612 136.093 116.598 1.00 61.88 126 GLY B N 1
ATOM 5631 C CA . GLY C 1 126 ? 125.528 136.974 116.961 1.00 61.45 126 GLY B CA 1
ATOM 5632 C C . GLY C 1 126 ? 125.798 138.429 116.636 1.00 62.52 126 GLY B C 1
ATOM 5633 O O . GLY C 1 126 ? 126.269 138.770 115.547 1.00 64.00 126 GLY B O 1
ATOM 5634 N N . PRO C 1 127 ? 125.496 139.319 117.584 1.00 61.66 127 PRO B N 1
ATOM 5635 C CA . PRO C 1 127 ? 125.721 140.755 117.343 1.00 60.33 127 PRO B CA 1
ATOM 5636 C C . PRO C 1 127 ? 127.182 141.124 117.159 1.00 58.87 127 PRO B C 1
ATOM 5637 O O . PRO C 1 127 ? 127.467 142.207 116.635 1.00 59.61 127 PRO B O 1
ATOM 5641 N N . ALA C 1 128 ? 128.115 140.269 117.572 1.00 58.68 128 ALA B N 1
ATOM 5642 C CA . ALA C 1 128 ? 129.536 140.549 117.417 1.00 59.28 128 ALA B CA 1
ATOM 5643 C C . ALA C 1 128 ? 130.066 140.185 116.036 1.00 62.05 128 ALA B C 1
ATOM 5644 O O . ALA C 1 128 ? 131.263 140.363 115.787 1.00 63.48 128 ALA B O 1
ATOM 5646 N N . ALA C 1 129 ? 129.216 139.678 115.146 1.00 61.22 129 ALA B N 1
ATOM 5647 C CA . ALA C 1 129 ? 129.660 139.296 113.813 1.00 60.74 129 ALA B CA 1
ATOM 5648 C C . ALA C 1 129 ? 130.150 140.512 113.035 1.00 63.72 129 ALA B C 1
ATOM 5649 O O . ALA C 1 129 ? 129.583 141.604 113.130 1.00 60.65 129 ALA B O 1
ATOM 5651 N N . ARG C 1 130 ? 131.215 140.313 112.261 1.00 66.13 130 ARG B N 1
ATOM 5652 C CA . ARG C 1 130 ? 131.792 141.371 111.447 1.00 63.57 130 ARG B CA 1
ATOM 5653 C C . ARG C 1 130 ? 132.401 140.747 110.199 1.00 64.02 130 ARG B C 1
ATOM 5654 O O . ARG C 1 130 ? 132.502 139.524 110.077 1.00 64.72 130 ARG B O 1
ATOM 5662 N N . THR C 1 131 ? 132.808 141.605 109.269 1.00 60.81 131 THR B N 1
ATOM 5663 C CA . THR C 1 131 ? 133.398 141.181 108.007 1.00 57.97 131 THR B CA 1
ATOM 5664 C C . THR C 1 131 ? 134.875 141.543 107.988 1.00 58.33 131 THR B C 1
ATOM 5665 O O . THR C 1 131 ? 135.253 142.649 108.386 1.00 61.09 131 THR B O 1
ATOM 5669 N N . ILE C 1 132 ? 135.706 140.608 107.528 1.00 50.75 132 ILE B N 1
ATOM 5670 C CA . ILE C 1 132 ? 137.132 140.839 107.361 1.00 52.42 132 ILE B CA 1
ATOM 5671 C C . ILE C 1 132 ? 137.534 140.409 105.958 1.00 50.56 132 ILE B C 1
ATOM 5672 O O . ILE C 1 132 ? 136.889 139.568 105.329 1.00 50.89 132 ILE B O 1
ATOM 5677 N N . ARG C 1 133 ? 138.614 141.007 105.469 1.00 38.27 133 ARG B N 1
ATOM 5678 C CA . ARG C 1 133 ? 139.202 140.660 104.179 1.00 36.74 133 ARG B CA 1
ATOM 5679 C C . ARG C 1 133 ? 140.513 139.937 104.463 1.00 42.26 133 ARG B C 1
ATOM 5680 O O . ARG C 1 133 ? 141.530 140.569 104.760 1.0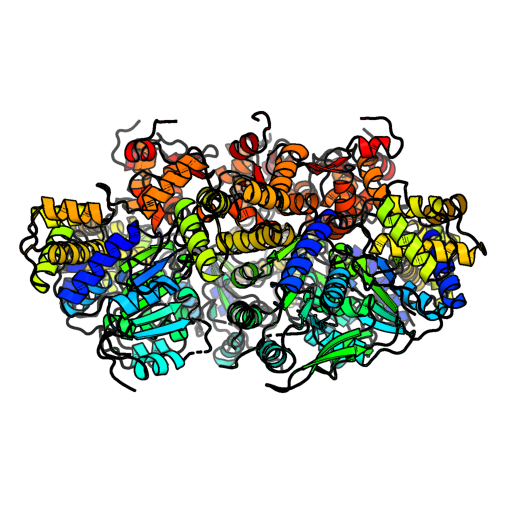0 44.37 133 ARG B O 1
ATOM 5688 N N . LEU C 1 134 ? 140.482 138.611 104.373 1.00 35.93 134 LEU B N 1
ATOM 5689 C CA . LEU C 1 134 ? 141.636 137.785 104.706 1.00 31.96 134 LEU B CA 1
ATOM 5690 C C . LEU C 1 134 ? 142.599 137.771 103.526 1.00 30.59 134 LEU B C 1
ATOM 5691 O O . LEU C 1 134 ? 142.314 137.164 102.490 1.00 31.47 134 LEU B O 1
ATOM 5696 N N . GLU C 1 135 ? 143.739 138.437 103.682 1.00 26.62 135 GLU B N 1
ATOM 5697 C CA . GLU C 1 135 ? 144.728 138.494 102.615 1.00 21.45 135 GLU B CA 1
ATOM 5698 C C . GLU C 1 135 ? 145.365 137.127 102.407 1.00 28.27 135 GLU B C 1
ATOM 5699 O O . GLU C 1 135 ? 145.758 136.459 103.368 1.00 37.32 135 GLU B O 1
ATOM 5705 N N . LEU C 1 136 ? 145.470 136.716 101.149 1.00 24.01 136 LEU B N 1
ATOM 5706 C CA . LEU C 1 136 ? 146.073 135.449 100.787 1.00 17.47 136 LEU B CA 1
ATOM 5707 C C . LEU C 1 136 ? 147.436 135.674 100.143 1.00 24.14 136 LEU B C 1
ATOM 5708 O O . LEU C 1 136 ? 147.675 136.720 99.534 1.00 29.42 136 LEU B O 1
ATOM 5713 N N . PRO C 1 137 ? 148.355 134.720 100.267 1.00 25.10 137 PRO B N 1
ATOM 5714 C CA . PRO C 1 137 ? 149.615 134.822 99.530 1.00 21.82 137 PRO B CA 1
ATOM 5715 C C . PRO C 1 137 ? 149.378 134.681 98.037 1.00 26.88 137 PRO B C 1
ATOM 5716 O O . PRO C 1 137 ? 148.411 134.058 97.593 1.00 28.89 137 PRO B O 1
ATOM 5720 N N . ARG C 1 138 ? 150.274 135.276 97.256 1.00 24.94 138 ARG B N 1
ATOM 5721 C CA . ARG C 1 138 ? 150.145 135.220 95.807 1.00 23.39 138 ARG B CA 1
ATOM 5722 C C . ARG C 1 138 ? 150.440 133.806 95.323 1.00 26.81 138 ARG B C 1
ATOM 5723 O O . ARG C 1 138 ? 151.571 133.325 95.440 1.00 29.98 138 ARG B O 1
ATOM 5731 N N . PHE C 1 139 ? 149.423 133.142 94.779 1.00 20.02 139 PHE B N 1
ATOM 5732 C CA . PHE C 1 139 ? 149.557 131.757 94.350 1.00 15.46 139 PHE B CA 1
ATOM 5733 C C . PHE C 1 139 ? 149.210 131.605 92.875 1.00 22.33 139 PHE B C 1
ATOM 5734 O O . PHE C 1 139 ? 148.991 132.599 92.175 1.00 24.06 139 PHE B O 1
ATOM 5742 N N . THR C 1 140 ? 149.168 130.365 92.397 1.00 19.52 140 THR B N 1
ATOM 5743 C CA . THR C 1 140 ? 148.796 130.054 91.024 1.00 5.94 140 THR B CA 1
ATOM 5744 C C . THR C 1 140 ? 147.741 128.962 91.046 1.00 7.86 140 THR B C 1
ATOM 5745 O O . THR C 1 140 ? 147.879 127.979 91.780 1.00 24.67 140 THR B O 1
ATOM 5749 N N . LEU C 1 141 ? 146.690 129.135 90.256 1.00 5.35 141 LEU B N 1
ATOM 5750 C CA . LEU C 1 141 ? 145.634 128.142 90.127 1.00 0.89 141 LEU B CA 1
ATOM 5751 C C . LEU C 1 141 ? 145.707 127.510 88.747 1.00 14.69 141 LEU B C 1
ATOM 5752 O O . LEU C 1 141 ? 145.702 128.217 87.735 1.00 21.30 141 LEU B O 1
ATOM 5757 N N . ILE C 1 142 ? 145.783 126.184 88.709 1.00 12.17 142 ILE B N 1
ATOM 5758 C CA . ILE C 1 142 ? 145.709 125.422 87.471 1.00 12.72 142 ILE B CA 1
ATOM 5759 C C . ILE C 1 142 ? 144.444 124.581 87.519 1.00 12.86 142 ILE B C 1
ATOM 5760 O O . ILE C 1 142 ? 144.209 123.861 88.495 1.00 17.88 142 ILE B O 1
ATOM 5765 N N . GLY C 1 143 ? 143.623 124.693 86.483 1.00 5.53 143 GLY B N 1
ATOM 5766 C CA . GLY C 1 143 ? 142.415 123.903 86.399 1.00 9.55 143 GLY B CA 1
ATOM 5767 C C . GLY C 1 143 ? 142.379 123.065 85.142 1.00 16.69 143 GLY B C 1
ATOM 5768 O O . GLY C 1 143 ? 142.715 123.549 84.059 1.00 16.34 143 GLY B O 1
ATOM 5769 N N . ALA C 1 144 ? 141.980 121.804 85.270 1.00 14.08 144 ALA B N 1
ATOM 5770 C CA . ALA C 1 144 ? 141.884 120.896 84.138 1.00 6.00 144 ALA B CA 1
ATOM 5771 C C . ALA C 1 144 ? 140.472 120.341 84.079 1.00 15.82 144 ALA B C 1
ATOM 5772 O O . ALA C 1 144 ? 139.943 119.877 85.092 1.00 20.60 144 ALA B O 1
ATOM 5774 N N . THR C 1 145 ? 139.867 120.392 82.896 1.00 18.63 145 THR B N 1
ATOM 5775 C CA . THR C 1 145 ? 138.487 119.962 82.736 1.00 5.61 145 THR B CA 1
ATOM 5776 C C . THR C 1 145 ? 138.251 119.580 81.285 1.00 14.74 145 THR B C 1
ATOM 5777 O O . THR C 1 145 ? 139.004 119.969 80.390 1.00 17.52 145 THR B O 1
ATOM 5781 N N . THR C 1 146 ? 137.199 118.795 81.066 1.00 14.92 146 THR B N 1
ATOM 5782 C CA . THR C 1 146 ? 136.741 118.467 79.725 1.00 5.15 146 THR B CA 1
ATOM 5783 C C . THR C 1 146 ? 135.532 119.288 79.301 1.00 12.49 146 THR B C 1
ATOM 5784 O O . THR C 1 146 ? 135.166 119.260 78.123 1.00 22.22 146 THR B O 1
ATOM 5788 N N . ARG C 1 147 ? 134.912 120.015 80.229 1.00 12.55 147 ARG B N 1
ATOM 5789 C CA . ARG C 1 147 ? 133.695 120.783 79.971 1.00 6.11 147 ARG B CA 1
ATOM 5790 C C . ARG C 1 147 ? 133.894 122.207 80.472 1.00 5.79 147 ARG B C 1
ATOM 5791 O O . ARG C 1 147 ? 133.394 122.576 81.543 1.00 8.68 147 ARG B O 1
ATOM 5799 N N . PRO C 1 148 ? 134.627 123.036 79.724 1.00 12.05 148 PRO B N 1
ATOM 5800 C CA . PRO C 1 148 ? 134.815 124.434 80.149 1.00 10.65 148 PRO B CA 1
ATOM 5801 C C . PRO C 1 148 ? 133.527 125.234 80.198 1.00 15.09 148 PRO B C 1
ATOM 5802 O O . PRO C 1 148 ? 133.476 126.253 80.896 1.00 15.49 148 PRO B O 1
ATOM 5806 N N . GLY C 1 149 ? 132.487 124.810 79.482 1.00 14.56 149 GLY B N 1
ATOM 5807 C CA . GLY C 1 149 ? 131.230 125.529 79.475 1.00 10.67 149 GLY B CA 1
ATOM 5808 C C . GLY C 1 149 ? 130.394 125.366 80.718 1.00 13.56 149 GLY B C 1
ATOM 5809 O O . GLY C 1 149 ? 129.390 126.066 80.872 1.00 17.78 149 GLY B O 1
ATOM 5810 N N . LEU C 1 150 ? 130.780 124.458 81.605 1.00 14.24 150 LEU B N 1
ATOM 5811 C CA . LEU C 1 150 ? 130.118 124.297 82.889 1.00 8.11 150 LEU B CA 1
ATOM 5812 C C . LEU C 1 150 ? 130.750 125.177 83.962 1.00 3.09 150 LEU B C 1
ATOM 5813 O O . LEU C 1 150 ? 130.320 125.138 85.119 1.00 22.92 150 LEU B O 1
ATOM 5818 N N . ILE C 1 151 ? 131.750 125.976 83.594 1.00 0.75 151 ILE B N 1
ATOM 5819 C CA . ILE C 1 151 ? 132.376 126.956 84.474 1.00 2.71 151 ILE B CA 1
ATOM 5820 C C . ILE C 1 151 ? 131.728 128.309 84.224 1.00 10.00 151 ILE B C 1
ATOM 5821 O O . ILE C 1 151 ? 131.425 128.662 83.077 1.00 17.99 151 ILE B O 1
ATOM 5826 N N . THR C 1 152 ? 131.513 129.071 85.293 1.00 13.28 152 THR B N 1
ATOM 5827 C CA . THR C 1 152 ? 130.867 130.369 85.171 1.00 7.76 152 THR B CA 1
ATOM 5828 C C . THR C 1 152 ? 131.751 131.353 84.411 1.00 13.94 152 THR B C 1
ATOM 5829 O O . THR C 1 152 ? 132.981 131.271 84.441 1.00 27.83 152 THR B O 1
ATOM 5833 N N . ALA C 1 153 ? 131.102 132.287 83.718 1.00 19.86 153 ALA B N 1
ATOM 5834 C CA . ALA C 1 153 ? 131.836 133.267 82.922 1.00 19.26 153 ALA B CA 1
ATOM 5835 C C . ALA C 1 153 ? 132.757 134.165 83.742 1.00 29.52 153 ALA B C 1
ATOM 5836 O O . ALA C 1 153 ? 133.889 134.409 83.287 1.00 39.99 153 ALA B O 1
ATOM 5838 N N . PRO C 1 154 ? 132.361 134.706 84.903 1.00 18.02 154 PRO B N 1
ATOM 5839 C CA . PRO C 1 154 ? 133.317 135.513 85.678 1.00 7.06 154 PRO B CA 1
ATOM 5840 C C . PRO C 1 154 ? 134.543 134.740 86.130 1.00 9.07 154 PRO B C 1
ATOM 5841 O O . PRO C 1 154 ? 135.581 135.355 86.399 1.00 17.74 154 PRO B O 1
ATOM 5845 N N . LEU C 1 155 ? 134.457 133.412 86.237 1.00 15.78 155 LEU B N 1
ATOM 5846 C CA . LEU C 1 155 ? 135.636 132.624 86.576 1.00 7.68 155 LEU B CA 1
ATOM 5847 C C . LEU C 1 155 ? 136.487 132.335 85.346 1.00 9.73 155 LEU B C 1
ATOM 5848 O O . LEU C 1 155 ? 137.719 132.377 85.420 1.00 15.49 155 LEU B O 1
ATOM 5853 N N . LEU C 1 156 ? 135.851 132.035 84.212 1.00 11.00 156 LEU B N 1
ATOM 5854 C CA . LEU C 1 156 ? 136.597 131.862 82.970 1.00 6.14 156 LEU B CA 1
ATOM 5855 C C . LEU C 1 156 ? 137.317 133.140 82.569 1.00 11.50 156 LEU B C 1
ATOM 5856 O O . LEU C 1 156 ? 138.347 133.085 81.888 1.00 13.45 156 LEU B O 1
ATOM 5861 N N . SER C 1 157 ? 136.792 134.296 82.973 1.00 17.22 157 SER B N 1
ATOM 5862 C CA . SER C 1 157 ? 137.422 135.563 82.634 1.00 11.66 157 SER B CA 1
ATOM 5863 C C . SER C 1 157 ? 138.682 135.832 83.446 1.00 9.53 157 SER B C 1
ATOM 5864 O O . SER C 1 157 ? 139.499 136.663 83.037 1.00 18.43 157 SER B O 1
ATOM 5867 N N . ARG C 1 158 ? 138.866 135.144 84.570 1.00 4.05 158 ARG B N 1
ATOM 5868 C CA . ARG C 1 158 ? 139.976 135.406 85.475 1.00 1.34 158 ARG B CA 1
ATOM 5869 C C . ARG C 1 158 ? 141.191 134.526 85.219 1.00 7.40 158 ARG B C 1
ATOM 5870 O O . ARG C 1 158 ? 142.185 134.647 85.941 1.00 13.48 158 ARG B O 1
ATOM 5878 N N . PHE C 1 159 ? 141.142 133.647 84.224 1.00 16.51 159 PHE B N 1
ATOM 5879 C CA . PHE C 1 159 ? 142.273 132.790 83.894 1.00 7.27 159 PHE B CA 1
ATOM 5880 C C . PHE C 1 159 ? 143.191 133.530 82.930 1.00 8.67 159 PHE B C 1
ATOM 5881 O O . PHE C 1 159 ? 142.768 133.920 81.837 1.00 11.54 159 PHE B O 1
ATOM 5889 N N . GLY C 1 160 ? 144.444 133.728 83.341 1.00 0.63 160 GLY B N 1
ATOM 5890 C CA . GLY C 1 160 ? 145.384 134.446 82.497 1.00 1.57 160 GLY B CA 1
ATOM 5891 C C . GLY C 1 160 ? 145.737 133.691 81.230 1.00 12.05 160 GLY B C 1
ATOM 5892 O O . GLY C 1 160 ? 145.869 134.288 80.159 1.00 20.20 160 GLY B O 1
ATOM 5893 N N . ILE C 1 161 ? 145.900 132.375 81.332 1.00 17.61 161 ILE B N 1
ATOM 5894 C CA . ILE C 1 161 ? 146.269 131.534 80.201 1.00 10.35 161 ILE B CA 1
ATOM 5895 C C . ILE C 1 161 ? 145.240 130.422 80.070 1.00 9.16 161 ILE B C 1
ATOM 5896 O O . ILE C 1 161 ? 144.918 129.749 81.055 1.00 13.42 161 ILE B O 1
ATOM 5901 N N . VAL C 1 162 ? 144.720 130.235 78.860 1.00 8.56 162 VAL B N 1
ATOM 5902 C CA . VAL C 1 162 ? 143.806 129.145 78.546 1.00 8.91 162 VAL B CA 1
ATOM 5903 C C . VAL C 1 162 ? 144.368 128.398 77.345 1.00 20.23 162 VAL B C 1
ATOM 5904 O O . VAL C 1 162 ? 144.666 129.011 76.315 1.00 25.16 162 VAL B O 1
ATOM 5908 N N . GLU C 1 163 ? 144.515 127.081 77.476 1.00 11.47 163 GLU B N 1
ATOM 5909 C CA . GLU C 1 163 ? 145.148 126.268 76.449 1.00 4.65 163 GLU B CA 1
ATOM 5910 C C . GLU C 1 163 ? 144.302 125.040 76.144 1.00 11.09 163 GLU B C 1
ATOM 5911 O O . GLU C 1 163 ? 143.586 124.527 77.006 1.00 17.88 163 GLU B O 1
ATOM 5917 N N . HIS C 1 164 ? 144.406 124.570 74.904 1.00 11.00 164 HIS B N 1
ATOM 5918 C CA . HIS C 1 164 ? 143.639 123.434 74.409 1.00 10.24 164 HIS B CA 1
ATOM 5919 C C . HIS C 1 164 ? 144.593 122.310 74.031 1.00 20.62 164 HIS B C 1
ATOM 5920 O O . HIS C 1 164 ? 145.593 122.543 73.345 1.00 17.64 164 HIS B O 1
ATOM 5927 N N . LEU C 1 165 ? 144.282 121.097 74.482 1.00 19.09 165 LEU B N 1
ATOM 5928 C CA . LEU C 1 165 ? 145.097 119.921 74.206 1.00 6.06 165 LEU B CA 1
ATOM 5929 C C . LEU C 1 165 ? 144.595 119.253 72.932 1.00 12.49 165 LEU B C 1
ATOM 5930 O O . LEU C 1 165 ? 143.432 118.843 72.860 1.00 22.16 165 LEU B O 1
ATOM 5935 N N . GLU C 1 166 ? 145.466 119.135 71.937 1.00 13.82 166 GLU B N 1
ATOM 5936 C CA . GLU C 1 166 ? 145.104 118.557 70.652 1.00 11.67 166 GLU B CA 1
ATOM 5937 C C . GLU C 1 166 ? 145.578 117.109 70.555 1.00 15.23 166 GLU B C 1
ATOM 5938 O O . GLU C 1 166 ? 146.375 116.628 71.362 1.00 16.72 166 GLU B O 1
ATOM 5944 N N . TYR C 1 167 ? 145.068 116.416 69.540 1.00 18.70 167 TYR B N 1
ATOM 5945 C CA . TYR C 1 167 ? 145.372 115.008 69.342 1.00 7.66 167 TYR B CA 1
ATOM 5946 C C . TYR C 1 167 ? 146.816 114.821 68.886 1.00 10.69 167 TYR B C 1
ATOM 5947 O O . TYR C 1 167 ? 147.461 115.738 68.372 1.00 24.40 167 TYR B O 1
ATOM 5956 N N . TYR C 1 168 ? 147.320 113.608 69.080 1.00 12.14 168 TYR B N 1
ATOM 5957 C CA . TYR C 1 168 ? 148.685 113.255 68.726 1.00 7.55 168 TYR B CA 1
ATOM 5958 C C . TYR C 1 168 ? 148.737 112.610 67.346 1.00 12.54 168 TYR B C 1
ATOM 5959 O O . TYR C 1 168 ? 147.715 112.317 66.723 1.00 24.48 168 TYR B O 1
ATOM 5968 N N . THR C 1 169 ? 149.955 112.391 66.874 1.00 9.69 169 THR B N 1
ATOM 5969 C CA . THR C 1 169 ? 150.231 111.742 65.606 1.00 17.24 169 THR B CA 1
ATOM 5970 C C . THR C 1 169 ? 150.751 110.331 65.842 1.00 19.39 169 THR B C 1
ATOM 5971 O O . THR C 1 169 ? 151.205 110.005 66.944 1.00 24.11 169 THR B O 1
ATOM 5975 N N . PRO C 1 170 ? 150.686 109.455 64.834 1.00 16.45 170 PRO B N 1
ATOM 5976 C CA . PRO C 1 170 ? 151.201 108.090 65.029 1.00 12.11 170 PRO B CA 1
ATOM 5977 C C . PRO C 1 170 ? 152.656 108.041 65.460 1.00 20.59 170 PRO B C 1
ATOM 5978 O O . PRO C 1 170 ? 153.041 107.122 66.191 1.00 27.11 170 PRO B O 1
ATOM 5982 N N . GLU C 1 171 ? 153.478 109.003 65.038 1.00 24.97 171 GLU B N 1
ATOM 5983 C CA . GLU C 1 171 ? 154.878 109.011 65.454 1.00 17.94 171 GLU B CA 1
ATOM 5984 C C . GLU C 1 171 ? 155.019 109.360 66.932 1.00 21.65 171 GLU B C 1
ATOM 5985 O O . GLU C 1 171 ? 155.823 108.751 67.646 1.00 31.26 171 GLU B O 1
ATOM 5991 N N . GLU C 1 172 ? 154.242 110.333 67.413 1.00 15.64 172 GLU B N 1
ATOM 5992 C CA . GLU C 1 172 ? 154.289 110.678 68.830 1.00 14.38 172 GLU B CA 1
ATOM 5993 C C . GLU C 1 172 ? 153.723 109.554 69.690 1.00 17.77 172 GLU B C 1
ATOM 5994 O O . GLU C 1 172 ? 154.240 109.275 70.779 1.00 23.87 172 GLU B O 1
ATOM 6000 N N . LEU C 1 173 ? 152.668 108.891 69.215 1.00 17.94 173 LEU B N 1
ATOM 6001 C CA . LEU C 1 173 ? 152.146 107.731 69.929 1.00 15.06 173 LEU B CA 1
ATOM 6002 C C . LEU C 1 173 ? 153.158 106.591 69.940 1.00 19.69 173 LEU B C 1
ATOM 6003 O O . LEU C 1 173 ? 153.265 105.859 70.929 1.00 29.00 173 LEU B O 1
ATOM 6008 N N . ALA C 1 174 ? 153.913 106.429 68.851 1.00 18.43 174 ALA B N 1
ATOM 6009 C CA . ALA C 1 174 ? 154.981 105.435 68.831 1.00 11.60 174 ALA B CA 1
ATOM 6010 C C . ALA C 1 174 ? 156.075 105.778 69.835 1.00 19.98 174 ALA B C 1
ATOM 6011 O O . ALA C 1 174 ? 156.615 104.890 70.502 1.00 26.76 174 ALA B O 1
ATOM 6013 N N . GLN C 1 175 ? 156.425 107.062 69.943 1.00 22.08 175 GLN B N 1
ATOM 6014 C CA . GLN C 1 175 ? 157.397 107.481 70.951 1.00 17.14 175 GLN B CA 1
ATOM 6015 C C . GLN C 1 175 ? 156.890 107.185 72.357 1.00 18.19 175 GLN B C 1
ATOM 6016 O O . GLN C 1 175 ? 157.653 106.734 73.221 1.00 25.31 175 GLN B O 1
ATOM 6022 N N . GLY C 1 176 ? 155.606 107.444 72.606 1.00 14.72 176 GLY B N 1
ATOM 6023 C CA . GLY C 1 176 ? 155.034 107.111 73.901 1.00 15.88 176 GLY B CA 1
ATOM 6024 C C . GLY C 1 176 ? 155.062 105.622 74.185 1.00 20.44 176 GLY B C 1
ATOM 6025 O O . GLY C 1 176 ? 155.353 105.198 75.307 1.00 30.68 176 GLY B O 1
ATOM 6026 N N . VAL C 1 177 ? 154.761 104.809 73.171 1.00 24.03 177 VAL B N 1
ATOM 6027 C CA . VAL C 1 177 ? 154.811 103.357 73.327 1.00 24.62 177 VAL B CA 1
ATOM 6028 C C . VAL C 1 177 ? 156.230 102.904 73.643 1.00 24.38 177 VAL B C 1
ATOM 6029 O O . VAL C 1 177 ? 156.446 102.046 74.506 1.00 22.20 177 VAL B O 1
ATOM 6033 N N . MET C 1 178 ? 157.219 103.471 72.948 1.00 27.56 178 MET B N 1
ATOM 6034 C CA . MET C 1 178 ? 158.611 103.118 73.212 1.00 24.56 178 MET B CA 1
ATOM 6035 C C . MET C 1 178 ? 159.022 103.501 74.628 1.00 26.84 178 MET B C 1
ATOM 6036 O O . MET C 1 178 ? 159.703 102.728 75.312 1.00 34.87 178 MET B O 1
ATOM 6041 N N . ARG C 1 179 ? 158.623 104.690 75.083 1.00 31.77 179 ARG B N 1
ATOM 6042 C CA . ARG C 1 179 ? 158.948 105.106 76.444 1.00 26.03 179 ARG B CA 1
ATOM 6043 C C . ARG C 1 179 ? 158.303 104.183 77.472 1.00 27.81 179 ARG B C 1
ATOM 6044 O O . ARG C 1 179 ? 158.947 103.785 78.451 1.00 31.49 179 ARG B O 1
ATOM 6052 N N . ASP C 1 180 ? 157.033 103.829 77.263 1.00 29.64 180 ASP B N 1
ATOM 6053 C CA . ASP C 1 180 ? 156.349 102.933 78.191 1.00 24.31 180 ASP B CA 1
ATOM 6054 C C . ASP C 1 180 ? 157.002 101.557 78.213 1.00 25.14 180 ASP B C 1
ATOM 6055 O O . ASP C 1 180 ? 157.157 100.953 79.280 1.00 33.53 180 ASP B O 1
ATOM 6060 N N . ALA C 1 181 ? 157.386 101.044 77.043 1.00 30.29 181 ALA B N 1
ATOM 6061 C CA . ALA C 1 181 ? 158.056 99.750 76.983 1.00 29.41 181 ALA B CA 1
ATOM 6062 C C . ALA C 1 181 ? 159.396 99.787 77.702 1.00 29.74 181 ALA B C 1
ATOM 6063 O O . ALA C 1 181 ? 159.744 98.851 78.430 1.00 31.46 181 ALA B O 1
ATOM 6065 N N . ARG C 1 182 ? 160.168 100.858 77.504 1.00 34.86 182 ARG B N 1
ATOM 6066 C CA . ARG C 1 182 ? 161.460 100.969 78.172 1.00 36.69 182 ARG B CA 1
ATOM 6067 C C . ARG C 1 182 ? 161.296 101.055 79.683 1.00 38.24 182 ARG B C 1
ATOM 6068 O O . ARG C 1 182 ? 162.065 100.445 80.434 1.00 40.41 182 ARG B O 1
ATOM 6076 N N . LEU C 1 183 ? 160.298 101.809 80.150 1.00 36.05 183 LEU B N 1
ATOM 6077 C CA . LEU C 1 183 ? 160.101 101.950 81.589 1.00 32.15 183 LEU B CA 1
ATOM 6078 C C . LEU C 1 183 ? 159.578 100.660 82.212 1.00 32.50 183 LEU B C 1
ATOM 6079 O O . LEU C 1 183 ? 159.927 100.332 83.352 1.00 39.89 183 LEU B O 1
ATOM 6084 N N . LEU C 1 184 ? 158.735 99.920 81.490 1.00 35.95 184 LEU B N 1
ATOM 6085 C CA . LEU C 1 184 ? 158.208 98.668 82.022 1.00 36.09 184 LEU B CA 1
ATOM 6086 C C . LEU C 1 184 ? 159.243 97.550 81.967 1.00 36.29 184 LEU B C 1
ATOM 6087 O O . LEU C 1 184 ? 159.307 96.715 82.876 1.00 37.08 184 LEU B O 1
ATOM 6092 N N . GLY C 1 185 ? 160.052 97.516 80.920 1.00 36.85 185 GLY B N 1
ATOM 6093 C CA . GLY C 1 185 ? 161.037 96.479 80.732 1.00 35.58 185 GLY B CA 1
ATOM 6094 C C . GLY C 1 185 ? 160.786 95.536 79.569 1.00 39.66 185 GLY B C 1
ATOM 6095 O O . GLY C 1 185 ? 161.328 94.424 79.575 1.00 41.62 185 GLY B O 1
ATOM 6096 N N . VAL C 1 186 ? 159.992 95.940 78.581 1.00 41.22 186 VAL B N 1
ATOM 6097 C CA . VAL C 1 186 ? 159.634 95.098 77.446 1.00 37.11 186 VAL B CA 1
ATOM 6098 C C . VAL C 1 186 ? 160.413 95.566 76.227 1.00 38.18 186 VAL B C 1
ATOM 6099 O O . VAL C 1 186 ? 160.562 96.771 75.997 1.00 42.63 186 VAL B O 1
ATOM 6103 N N . ARG C 1 187 ? 160.918 94.611 75.451 1.00 40.53 187 ARG B N 1
ATOM 6104 C CA . ARG C 1 187 ? 161.645 94.912 74.225 1.00 42.52 187 ARG B CA 1
ATOM 6105 C C . ARG C 1 187 ? 160.666 94.936 73.058 1.00 41.30 187 ARG B C 1
ATOM 6106 O O . ARG C 1 187 ? 160.056 93.912 72.732 1.00 44.61 187 ARG B O 1
ATOM 6114 N N . ILE C 1 188 ? 160.519 96.099 72.432 1.00 37.54 188 ILE B N 1
ATOM 6115 C CA . ILE C 1 188 ? 159.627 96.276 71.295 1.00 35.75 188 ILE B CA 1
ATOM 6116 C C . ILE C 1 188 ? 160.392 96.989 70.189 1.00 35.66 188 ILE B C 1
ATOM 6117 O O . ILE C 1 188 ? 161.223 97.863 70.458 1.00 39.86 188 ILE B O 1
ATOM 6122 N N . THR C 1 189 ? 160.137 96.588 68.949 1.00 33.76 189 THR B N 1
ATOM 6123 C CA . THR C 1 189 ? 160.807 97.186 67.809 1.00 36.23 189 THR B CA 1
ATOM 6124 C C . THR C 1 189 ? 160.085 98.467 67.393 1.00 41.16 189 THR B C 1
ATOM 6125 O O . THR C 1 189 ? 158.903 98.666 67.683 1.00 47.20 189 THR B O 1
ATOM 6129 N N . GLU C 1 190 ? 160.821 99.350 66.713 1.00 45.22 190 GLU B N 1
ATOM 6130 C CA . GLU C 1 190 ? 160.259 100.636 66.311 1.00 42.26 190 GLU B CA 1
ATOM 6131 C C . GLU C 1 190 ? 159.068 100.457 65.378 1.00 41.81 190 GLU B C 1
ATOM 6132 O O . GLU C 1 190 ? 158.072 101.183 65.484 1.00 43.41 190 GLU B O 1
ATOM 6138 N N . GLU C 1 191 ? 159.154 99.503 64.449 1.00 40.90 191 GLU B N 1
ATOM 6139 C CA . GLU C 1 191 ? 158.043 99.261 63.535 1.00 40.45 191 GLU B CA 1
ATOM 6140 C C . GLU C 1 191 ? 156.810 98.753 64.274 1.00 37.60 191 GLU B C 1
ATOM 6141 O O . GLU C 1 191 ? 155.683 99.132 63.939 1.00 38.64 191 GLU B O 1
ATOM 6147 N N . ALA C 1 192 ? 156.999 97.893 65.277 1.00 31.42 192 ALA B N 1
ATOM 6148 C CA . ALA C 1 192 ? 155.867 97.437 66.078 1.00 32.34 192 ALA B CA 1
ATOM 6149 C C . ALA C 1 192 ? 155.226 98.594 66.833 1.00 36.15 192 ALA B C 1
ATOM 6150 O O . ALA C 1 192 ? 153.995 98.683 66.927 1.00 37.51 192 ALA B O 1
ATOM 6152 N N . ALA C 1 193 ? 156.048 99.492 67.380 1.00 36.88 193 ALA B N 1
ATOM 6153 C CA . ALA C 1 193 ? 155.516 100.665 68.061 1.00 25.14 193 ALA B CA 1
ATOM 6154 C C . ALA C 1 193 ? 154.739 101.553 67.099 1.00 28.01 193 ALA B C 1
ATOM 6155 O O . ALA C 1 193 ? 153.699 102.112 67.462 1.00 30.19 193 ALA B O 1
ATOM 6157 N N . LEU C 1 194 ? 155.233 101.704 65.869 1.00 31.55 194 LEU B N 1
ATOM 6158 C CA . LEU C 1 194 ? 154.513 102.500 64.879 1.00 27.69 194 LEU B CA 1
ATOM 6159 C C . LEU C 1 194 ? 153.195 101.842 64.489 1.00 28.42 194 LEU B C 1
ATOM 6160 O O . LEU C 1 194 ? 152.193 102.531 64.270 1.00 35.74 194 LEU B O 1
ATOM 6165 N N . GLU C 1 195 ? 153.181 100.511 64.382 1.00 32.68 195 GLU B N 1
ATOM 6166 C CA . GLU C 1 195 ? 151.939 99.805 64.082 1.00 26.09 195 GLU B CA 1
ATOM 6167 C C . GLU C 1 195 ? 150.924 99.981 65.202 1.00 21.89 195 GLU B C 1
ATOM 6168 O O . GLU C 1 195 ? 149.725 100.136 64.945 1.00 25.87 195 GLU B O 1
ATOM 6174 N N . ILE C 1 196 ? 151.383 99.947 66.454 1.00 25.86 196 ILE B N 1
ATOM 6175 C CA . ILE C 1 196 ? 150.480 100.196 67.575 1.00 24.83 196 ILE B CA 1
ATOM 6176 C C . ILE C 1 196 ? 149.991 101.640 67.556 1.00 24.99 196 ILE B C 1
ATOM 6177 O O . ILE C 1 196 ? 148.828 101.920 67.866 1.00 29.46 196 ILE B O 1
ATOM 6182 N N . GLY C 1 197 ? 150.868 102.577 67.192 1.00 23.37 197 GLY B N 1
ATOM 6183 C CA . GLY C 1 197 ? 150.482 103.979 67.174 1.00 14.99 197 GLY B CA 1
ATOM 6184 C C . GLY C 1 197 ? 149.454 104.305 66.108 1.00 12.44 197 GLY B C 1
ATOM 6185 O O . GLY C 1 197 ? 148.573 105.141 66.320 1.00 25.55 197 GLY B O 1
ATOM 6186 N N . ARG C 1 198 ? 149.558 103.661 64.944 1.00 19.77 198 ARG B N 1
ATOM 6187 C CA . ARG C 1 198 ? 148.612 103.925 63.865 1.00 23.02 198 ARG B CA 1
ATOM 6188 C C . ARG C 1 198 ? 147.197 103.501 64.235 1.00 26.45 198 ARG B C 1
ATOM 6189 O O . ARG C 1 198 ? 146.228 104.100 63.757 1.00 34.12 198 ARG B O 1
ATOM 6197 N N . ARG C 1 199 ? 147.058 102.478 65.073 1.00 22.78 199 ARG B N 1
ATOM 6198 C CA . ARG C 1 199 ? 145.752 102.011 65.513 1.00 16.43 199 ARG B CA 1
ATOM 6199 C C . ARG C 1 199 ? 145.249 102.738 66.750 1.00 23.78 199 ARG B C 1
ATOM 6200 O O . ARG C 1 199 ? 144.099 102.529 67.149 1.00 29.04 199 ARG B O 1
ATOM 6208 N N . SER C 1 200 ? 146.077 103.578 67.363 1.00 22.96 200 SER B N 1
ATOM 6209 C CA . SER C 1 200 ? 145.639 104.408 68.472 1.00 4.36 200 SER B CA 1
ATOM 6210 C C . SER C 1 200 ? 144.924 105.639 67.936 1.00 19.94 200 SER B C 1
ATOM 6211 O O . SER C 1 200 ? 145.386 106.279 66.987 1.00 33.41 200 SER B O 1
ATOM 6214 N N . ARG C 1 201 ? 143.793 105.971 68.548 1.00 14.02 201 ARG B N 1
ATOM 6215 C CA . ARG C 1 201 ? 142.922 107.005 68.009 1.00 11.98 201 ARG B CA 1
ATOM 6216 C C . ARG C 1 201 ? 143.389 108.398 68.407 1.00 19.69 201 ARG B C 1
ATOM 6217 O O . ARG C 1 201 ? 142.605 109.195 68.932 1.00 29.96 201 ARG B O 1
ATOM 6225 N N . GLY C 1 202 ? 144.659 108.704 68.151 1.00 16.29 202 GLY B N 1
ATOM 6226 C CA . GLY C 1 202 ? 145.210 109.992 68.519 1.00 7.60 202 GLY B CA 1
ATOM 6227 C C . GLY C 1 202 ? 145.260 110.256 70.004 1.00 17.44 202 GLY B C 1
ATOM 6228 O O . GLY C 1 202 ? 145.373 111.413 70.412 1.00 20.38 202 GLY B O 1
ATOM 6229 N N . THR C 1 203 ? 145.184 109.215 70.828 1.00 18.82 203 THR B N 1
ATOM 6230 C CA . THR C 1 203 ? 145.123 109.349 72.276 1.00 14.45 203 THR B CA 1
ATOM 6231 C C . THR C 1 203 ? 146.264 108.565 72.908 1.00 20.22 203 THR B C 1
ATOM 6232 O O . THR C 1 203 ? 146.609 107.474 72.446 1.00 24.30 203 THR B O 1
ATOM 6236 N N . MET C 1 204 ? 146.861 109.136 73.956 1.00 21.93 204 MET B N 1
ATOM 6237 C CA . MET C 1 204 ? 147.982 108.486 74.627 1.00 21.12 204 MET B CA 1
ATOM 6238 C C . MET C 1 204 ? 147.529 107.314 75.487 1.00 18.43 204 MET B C 1
ATOM 6239 O O . MET C 1 204 ? 148.199 106.275 75.526 1.00 28.89 204 MET B O 1
ATOM 6244 N N . ARG C 1 205 ? 146.407 107.464 76.193 1.00 12.58 205 ARG B N 1
ATOM 6245 C CA . ARG C 1 205 ? 145.913 106.373 77.023 1.00 10.85 205 ARG B CA 1
ATOM 6246 C C . ARG C 1 205 ? 145.534 105.167 76.172 1.00 17.20 205 ARG B C 1
ATOM 6247 O O . ARG C 1 205 ? 145.794 104.020 76.555 1.00 26.19 205 ARG B O 1
ATOM 6255 N N . VAL C 1 206 ? 144.927 105.410 75.009 1.00 16.79 206 VAL B N 1
ATOM 6256 C CA . VAL C 1 206 ? 144.588 104.320 74.100 1.00 4.66 206 VAL B CA 1
ATOM 6257 C C . VAL C 1 206 ? 145.849 103.614 73.620 1.00 10.44 206 VAL B C 1
ATOM 6258 O O . VAL C 1 206 ? 145.892 102.382 73.530 1.00 23.98 206 VAL B O 1
ATOM 6262 N N . ALA C 1 207 ? 146.894 104.380 73.300 1.00 14.42 207 ALA B N 1
ATOM 6263 C CA . ALA C 1 207 ? 148.140 103.774 72.843 1.00 10.40 207 ALA B CA 1
ATOM 6264 C C . ALA C 1 207 ? 148.772 102.921 73.932 1.00 17.99 207 ALA B C 1
ATOM 6265 O O . ALA C 1 207 ? 149.242 101.807 73.667 1.00 32.34 207 ALA B O 1
ATOM 6267 N N . LYS C 1 208 ? 148.789 103.423 75.168 1.00 18.53 208 LYS B N 1
ATOM 6268 C CA . LYS C 1 208 ? 149.346 102.647 76.271 1.00 9.63 208 LYS B CA 1
ATOM 6269 C C . LYS C 1 208 ? 148.543 101.375 76.514 1.00 11.31 208 LYS B C 1
ATOM 6270 O O . LYS C 1 208 ? 149.118 100.302 76.731 1.00 25.82 208 LYS B O 1
ATOM 6276 N N . ARG C 1 209 ? 147.212 101.470 76.469 1.00 16.37 209 ARG B N 1
ATOM 6277 C CA . ARG C 1 209 ? 146.375 100.289 76.660 1.00 13.57 209 ARG B CA 1
ATOM 6278 C C . ARG C 1 209 ? 146.601 99.259 75.559 1.00 13.88 209 ARG B C 1
ATOM 6279 O O . ARG C 1 209 ? 146.692 98.055 75.832 1.00 22.25 209 ARG B O 1
ATOM 6287 N N . LEU C 1 210 ? 146.687 99.711 74.305 1.00 14.29 210 LEU B N 1
ATOM 6288 C CA . LEU C 1 210 ? 146.937 98.790 73.203 1.00 9.42 210 LEU B CA 1
ATOM 6289 C C . LEU C 1 210 ? 148.296 98.121 73.344 1.00 15.75 210 LEU B C 1
ATOM 6290 O O . LEU C 1 210 ? 148.434 96.918 73.086 1.00 26.70 210 LEU B O 1
ATOM 6295 N N . PHE C 1 211 ? 149.315 98.884 73.747 1.00 15.03 211 PHE B N 1
ATOM 6296 C CA . PHE C 1 211 ? 150.623 98.283 73.976 1.00 11.81 211 PHE B CA 1
ATOM 6297 C C . PHE C 1 211 ? 150.561 97.239 75.079 1.00 14.83 211 PHE B C 1
ATOM 6298 O O . PHE C 1 211 ? 151.196 96.186 74.979 1.00 24.92 211 PHE B O 1
ATOM 6306 N N . ARG C 1 212 ? 149.815 97.518 76.149 1.00 15.28 212 ARG B N 1
ATOM 6307 C CA . ARG C 1 212 ? 149.709 96.553 77.239 1.00 11.10 212 ARG B CA 1
ATOM 6308 C C . ARG C 1 212 ? 149.011 95.276 76.784 1.00 20.95 212 ARG B C 1
ATOM 6309 O O . ARG C 1 212 ? 149.410 94.172 77.170 1.00 22.97 212 ARG B O 1
ATOM 6317 N N . ARG C 1 213 ? 147.965 95.402 75.963 1.00 20.77 213 ARG B N 1
ATOM 6318 C CA . ARG C 1 213 ? 147.296 94.207 75.447 1.00 9.18 213 ARG B CA 1
ATOM 6319 C C . ARG C 1 213 ? 148.214 93.403 74.530 1.00 11.57 213 ARG B C 1
ATOM 6320 O O . ARG C 1 213 ? 148.240 92.165 74.593 1.00 24.29 213 ARG B O 1
ATOM 6328 N N . VAL C 1 214 ? 148.973 94.087 73.671 1.00 16.19 214 VAL B N 1
ATOM 6329 C CA . VAL C 1 214 ? 149.920 93.392 72.802 1.00 16.08 214 VAL B CA 1
ATOM 6330 C C . VAL C 1 214 ? 150.992 92.698 73.635 1.00 20.04 214 VAL B C 1
ATOM 6331 O O . VAL C 1 214 ? 151.417 91.579 73.322 1.00 25.97 214 VAL B O 1
ATOM 6335 N N . ARG C 1 215 ? 151.441 93.349 74.709 1.00 20.63 215 ARG B N 1
ATOM 6336 C CA . ARG C 1 215 ? 152.409 92.733 75.609 1.00 21.84 215 ARG B CA 1
ATOM 6337 C C . ARG C 1 215 ? 151.829 91.494 76.275 1.00 23.26 215 ARG B C 1
ATOM 6338 O O . ARG C 1 215 ? 152.524 90.487 76.437 1.00 26.58 215 ARG B O 1
ATOM 6346 N N . ASP C 1 216 ? 150.558 91.554 76.680 1.00 25.34 216 ASP B N 1
ATOM 6347 C CA . ASP C 1 216 ? 149.903 90.382 77.256 1.00 17.38 216 ASP B CA 1
ATOM 6348 C C . ASP C 1 216 ? 149.893 89.225 76.266 1.00 22.92 216 ASP B C 1
ATOM 6349 O O . ASP C 1 216 ? 150.230 88.086 76.614 1.00 28.29 216 ASP B O 1
ATOM 6354 N N . PHE C 1 217 ? 149.508 89.507 75.018 1.00 26.82 217 PHE B N 1
ATOM 6355 C CA . PHE C 1 217 ? 149.463 88.458 74.002 1.00 22.03 217 PHE B CA 1
ATOM 6356 C C . PHE C 1 217 ? 150.845 87.863 73.760 1.00 24.38 217 PHE B C 1
ATOM 6357 O O . PHE C 1 217 ? 151.003 86.638 73.683 1.00 26.68 217 PHE B O 1
ATOM 6365 N N . ALA C 1 218 ? 151.863 88.719 73.643 1.00 31.72 218 ALA B N 1
ATOM 6366 C CA . ALA C 1 218 ? 153.217 88.234 73.390 1.00 27.73 218 ALA B CA 1
ATOM 6367 C C . ALA C 1 218 ? 153.748 87.419 74.563 1.00 30.96 218 ALA B C 1
ATOM 6368 O O . ALA C 1 218 ? 154.411 86.395 74.365 1.00 34.50 218 ALA B O 1
ATOM 6370 N N . GLN C 1 219 ? 153.479 87.864 75.793 1.00 29.52 219 GLN B N 1
ATOM 6371 C CA . GLN C 1 219 ? 153.940 87.134 76.968 1.00 26.80 219 GLN B CA 1
ATOM 6372 C C . GLN C 1 219 ? 153.274 85.770 77.066 1.00 30.28 219 GLN B C 1
ATOM 6373 O O . GLN C 1 219 ? 153.931 84.773 77.390 1.00 32.97 219 GLN B O 1
ATOM 6379 N N . VAL C 1 220 ? 151.968 85.702 76.793 1.00 33.76 220 VAL B N 1
ATOM 6380 C CA . VAL C 1 220 ? 151.283 84.412 76.811 1.00 27.58 220 VAL B CA 1
ATOM 6381 C C . VAL C 1 220 ? 151.836 83.503 75.721 1.00 32.01 220 VAL B C 1
ATOM 6382 O O . VAL C 1 220 ? 152.045 82.303 75.939 1.00 35.09 220 VAL B O 1
ATOM 6386 N N . ALA C 1 221 ? 152.099 84.060 74.537 1.00 38.61 221 ALA B N 1
ATOM 6387 C CA . ALA C 1 221 ? 152.650 83.269 73.444 1.00 40.98 221 ALA B CA 1
ATOM 6388 C C . ALA C 1 221 ? 154.099 82.858 73.676 1.00 41.61 221 ALA B C 1
ATOM 6389 O O . ALA C 1 221 ? 154.619 82.041 72.909 1.00 42.47 221 ALA B O 1
ATOM 6391 N N . GLY C 1 222 ? 154.759 83.395 74.699 1.00 48.96 222 GLY B N 1
ATOM 6392 C CA . GLY C 1 222 ? 156.130 83.031 74.994 1.00 46.80 222 GLY B CA 1
ATOM 6393 C C . GLY C 1 222 ? 157.184 83.793 74.226 1.00 49.40 222 GLY B C 1
ATOM 6394 O O . GLY C 1 222 ? 158.352 83.388 74.241 1.00 50.48 222 GLY B O 1
ATOM 6395 N N . GLU C 1 223 ? 156.815 84.879 73.556 1.00 53.43 223 GLU B N 1
ATOM 6396 C CA . GLU C 1 223 ? 157.760 85.667 72.783 1.00 53.74 223 GLU B CA 1
ATOM 6397 C C . GLU C 1 223 ? 158.683 86.464 73.701 1.00 55.40 223 GLU B C 1
ATOM 6398 O O . GLU C 1 223 ? 158.391 86.694 74.878 1.00 55.62 223 GLU B O 1
ATOM 6404 N N . GLU C 1 224 ? 159.816 86.888 73.142 1.00 57.20 224 GLU B N 1
ATOM 6405 C CA . GLU C 1 224 ? 160.787 87.698 73.865 1.00 56.10 224 GLU B CA 1
ATOM 6406 C C . GLU C 1 224 ? 160.958 89.098 73.295 1.00 57.67 224 GLU B C 1
ATOM 6407 O O . GLU C 1 224 ? 161.289 90.017 74.045 1.00 55.72 224 GLU B O 1
ATOM 6413 N N . VAL C 1 225 ? 160.744 89.281 71.994 1.00 52.75 225 VAL B N 1
ATOM 6414 C CA . VAL C 1 225 ? 160.815 90.586 71.348 1.00 48.26 225 VAL B CA 1
ATOM 6415 C C . VAL C 1 225 ? 159.546 90.774 70.531 1.00 49.95 225 VAL B C 1
ATOM 6416 O O . VAL C 1 225 ? 159.175 89.896 69.744 1.00 49.18 225 VAL B O 1
ATOM 6420 N N . ILE C 1 226 ? 158.882 91.913 70.716 1.00 41.13 226 ILE B N 1
ATOM 6421 C CA . ILE C 1 226 ? 157.625 92.200 70.025 1.00 36.67 226 ILE B CA 1
ATOM 6422 C C . ILE C 1 226 ? 157.999 92.788 68.667 1.00 37.48 226 ILE B C 1
ATOM 6423 O O . ILE C 1 226 ? 158.129 94.000 68.498 1.00 47.96 226 ILE B O 1
ATOM 6428 N N . THR C 1 227 ? 158.176 91.907 67.688 1.00 41.53 227 THR B N 1
ATOM 6429 C CA . THR C 1 227 ? 158.507 92.287 66.325 1.00 43.13 227 THR B CA 1
ATOM 6430 C C . THR C 1 227 ? 157.260 92.858 65.640 1.00 43.60 227 THR B C 1
ATOM 6431 O O . THR C 1 227 ? 156.138 92.735 66.138 1.00 45.27 227 THR B O 1
ATOM 6435 N N . ARG C 1 228 ? 157.466 93.511 64.492 1.00 43.12 228 ARG B N 1
ATOM 6436 C CA . ARG C 1 228 ? 156.357 94.133 63.773 1.00 43.00 228 ARG B CA 1
ATOM 6437 C C . ARG C 1 228 ? 155.293 93.112 63.391 1.00 42.70 228 ARG B C 1
ATOM 6438 O O . ARG C 1 228 ? 154.094 93.358 63.561 1.00 46.45 228 ARG B O 1
ATOM 6446 N N . GLU C 1 229 ? 155.710 91.957 62.868 1.00 47.71 229 GLU B N 1
ATOM 6447 C CA . GLU C 1 229 ? 154.737 90.951 62.452 1.00 48.14 229 GLU B CA 1
ATOM 6448 C C . GLU C 1 229 ? 154.038 90.323 63.652 1.00 48.45 229 GLU B C 1
ATOM 6449 O O . GLU C 1 229 ? 152.841 90.018 63.592 1.00 48.74 229 GLU B O 1
ATOM 6455 N N . ARG C 1 230 ? 154.764 90.129 64.754 1.00 47.11 230 ARG B N 1
ATOM 6456 C CA . ARG C 1 230 ? 154.138 89.609 65.965 1.00 44.72 230 ARG B CA 1
ATOM 6457 C C . ARG C 1 230 ? 153.138 90.605 66.537 1.00 43.29 230 ARG B C 1
ATOM 6458 O O . ARG C 1 230 ? 152.054 90.219 66.992 1.00 45.72 230 ARG B O 1
ATOM 6466 N N . ALA C 1 231 ? 153.484 91.894 66.515 1.00 42.01 231 ALA B N 1
ATOM 6467 C CA . ALA C 1 231 ? 152.539 92.920 66.941 1.00 38.73 231 ALA B CA 1
ATOM 6468 C C . ALA C 1 231 ? 151.313 92.942 66.038 1.00 40.93 231 ALA B C 1
ATOM 6469 O O . ALA C 1 231 ? 150.189 93.123 66.514 1.00 40.42 231 ALA B O 1
ATOM 6471 N N . LEU C 1 232 ? 151.512 92.767 64.730 1.00 42.06 232 LEU B N 1
ATOM 6472 C CA . LEU C 1 232 ? 150.382 92.722 63.808 1.00 39.47 232 LEU B CA 1
ATOM 6473 C C . LEU C 1 232 ? 149.477 91.532 64.101 1.00 41.84 232 LEU B C 1
ATOM 6474 O O . LEU C 1 232 ? 148.247 91.653 64.057 1.00 38.67 232 LEU B O 1
ATOM 6479 N N . GLU C 1 233 ? 150.067 90.372 64.399 1.00 44.06 233 GLU B N 1
ATOM 6480 C CA . GLU C 1 233 ? 149.265 89.206 64.762 1.00 37.52 233 GLU B CA 1
ATOM 6481 C C . GLU C 1 233 ? 148.481 89.453 66.045 1.00 36.43 233 GLU B C 1
ATOM 6482 O O . GLU C 1 233 ? 147.300 89.095 66.141 1.00 38.15 233 GLU B O 1
ATOM 6488 N N . ALA C 1 234 ? 149.121 90.065 67.044 1.00 35.53 234 ALA B N 1
ATOM 6489 C CA . ALA C 1 234 ? 148.426 90.360 68.294 1.00 27.99 234 ALA B CA 1
ATOM 6490 C C . ALA C 1 234 ? 147.289 91.352 68.077 1.00 30.50 234 ALA B C 1
ATOM 6491 O O . ALA C 1 234 ? 146.213 91.215 68.669 1.00 33.29 234 ALA B O 1
ATOM 6493 N N . LEU C 1 235 ? 147.510 92.360 67.232 1.00 32.81 235 LEU B N 1
ATOM 6494 C CA . LEU C 1 235 ? 146.468 93.345 66.960 1.00 27.61 235 LEU B CA 1
ATOM 6495 C C . LEU C 1 235 ? 145.317 92.729 66.175 1.00 33.05 235 LEU B C 1
ATOM 6496 O O . LEU C 1 235 ? 144.154 93.091 66.384 1.00 32.33 235 LEU B O 1
ATOM 6501 N N . ALA C 1 236 ? 145.620 91.804 65.261 1.00 35.80 236 ALA B N 1
ATOM 6502 C CA . ALA C 1 236 ? 144.563 91.081 64.563 1.00 29.19 236 ALA B CA 1
ATOM 6503 C C . ALA C 1 236 ? 143.763 90.217 65.527 1.00 28.83 236 ALA B C 1
ATOM 6504 O O . ALA C 1 236 ? 142.538 90.105 65.404 1.00 29.43 236 ALA B O 1
ATOM 6506 N N . ALA C 1 237 ? 144.443 89.590 66.491 1.00 32.77 237 ALA B N 1
ATOM 6507 C CA . ALA C 1 237 ? 143.736 88.853 67.533 1.00 27.04 237 ALA B CA 1
ATOM 6508 C C . ALA C 1 237 ? 142.844 89.781 68.347 1.00 26.35 237 ALA B C 1
ATOM 6509 O O . ALA C 1 237 ? 141.739 89.399 68.748 1.00 33.52 237 ALA B O 1
ATOM 6511 N N . LEU C 1 238 ? 143.312 91.003 68.606 1.00 26.69 238 LEU B N 1
ATOM 6512 C CA . LEU C 1 238 ? 142.466 92.001 69.253 1.00 26.04 238 LEU B CA 1
ATOM 6513 C C . LEU C 1 238 ? 141.305 92.421 68.361 1.00 31.14 238 LEU B C 1
ATOM 6514 O O . LEU C 1 238 ? 140.273 92.877 68.864 1.00 32.91 238 LEU B O 1
ATOM 6519 N N . GLY C 1 239 ? 141.455 92.284 67.046 1.00 33.70 239 GLY B N 1
ATOM 6520 C CA . GLY C 1 239 ? 140.400 92.640 66.119 1.00 29.45 239 GLY B CA 1
ATOM 6521 C C . GLY C 1 239 ? 140.391 94.107 65.747 1.00 36.10 239 GLY B C 1
ATOM 6522 O O . GLY C 1 239 ? 139.371 94.784 65.904 1.00 42.63 239 GLY B O 1
ATOM 6523 N N . LEU C 1 240 ? 141.518 94.612 65.251 1.00 33.79 240 LEU B N 1
ATOM 6524 C CA . LEU C 1 240 ? 141.654 96.012 64.875 1.00 32.47 240 LEU B CA 1
ATOM 6525 C C . LEU C 1 240 ? 142.112 96.115 63.429 1.00 36.43 240 LEU B C 1
ATOM 6526 O O . LEU C 1 240 ? 142.968 95.347 62.983 1.00 35.89 240 LEU B O 1
ATOM 6531 N N . ASP C 1 241 ? 141.540 97.072 62.704 1.00 38.09 241 ASP B N 1
ATOM 6532 C CA . ASP C 1 241 ? 141.891 97.299 61.309 1.00 33.45 241 ASP B CA 1
ATOM 6533 C C . ASP C 1 241 ? 143.150 98.160 61.237 1.00 35.45 241 ASP B C 1
ATOM 6534 O O . ASP C 1 241 ? 143.776 98.476 62.252 1.00 38.62 241 ASP B O 1
ATOM 6539 N N . GLU C 1 242 ? 143.540 98.552 60.023 1.00 33.84 242 GLU B N 1
ATOM 6540 C CA . GLU C 1 242 ? 144.672 99.456 59.861 1.00 34.24 242 GLU B CA 1
ATOM 6541 C C . GLU C 1 242 ? 144.364 100.867 60.343 1.00 39.20 242 GLU B C 1
ATOM 6542 O O . GLU C 1 242 ? 145.292 101.669 60.486 1.00 37.85 242 GLU B O 1
ATOM 6548 N N . LEU C 1 243 ? 143.094 101.186 60.586 1.00 34.97 243 LEU B N 1
ATOM 6549 C CA . LEU C 1 243 ? 142.689 102.459 61.162 1.00 29.77 243 LEU B CA 1
ATOM 6550 C C . LEU C 1 243 ? 142.332 102.341 62.637 1.00 28.34 243 LEU B C 1
ATOM 6551 O O . LEU C 1 243 ? 141.724 103.260 63.192 1.00 28.07 243 LEU B O 1
ATOM 6556 N N . GLY C 1 244 ? 142.694 101.235 63.280 1.00 26.56 244 GLY B N 1
ATOM 6557 C CA . GLY C 1 244 ? 142.291 101.015 64.660 1.00 27.90 244 GLY B CA 1
ATOM 6558 C C . GLY C 1 244 ? 140.795 100.877 64.811 1.00 26.21 244 GLY B C 1
ATOM 6559 O O . GLY C 1 244 ? 140.214 101.399 65.770 1.00 32.54 244 GLY B O 1
ATOM 6560 N N . LEU C 1 245 ? 140.156 100.177 63.881 1.00 34.23 245 LEU B N 1
ATOM 6561 C CA . LEU C 1 245 ? 138.706 100.092 63.800 1.00 29.42 245 LEU B CA 1
ATOM 6562 C C . LEU C 1 245 ? 138.281 98.713 64.284 1.00 33.83 245 LEU B C 1
ATOM 6563 O O . LEU C 1 245 ? 138.703 97.698 63.719 1.00 39.57 245 LEU B O 1
ATOM 6568 N N . GLU C 1 246 ? 137.450 98.676 65.322 1.00 34.19 246 GLU B N 1
ATOM 6569 C CA . GLU C 1 246 ? 137.058 97.411 65.921 1.00 32.07 246 GLU B CA 1
ATOM 6570 C C . GLU C 1 246 ? 136.091 96.665 65.005 1.00 38.96 246 GLU B C 1
ATOM 6571 O O . GLU C 1 246 ? 135.734 97.123 63.916 1.00 44.73 246 GLU B O 1
ATOM 6577 N N . LYS C 1 247 ? 135.661 95.488 65.459 1.00 40.85 247 LYS B N 1
ATOM 6578 C CA . LYS C 1 247 ? 134.720 94.694 64.680 1.00 40.42 247 LYS B CA 1
ATOM 6579 C C . LYS C 1 247 ? 133.310 95.263 64.731 1.00 41.11 247 LYS B C 1
ATOM 6580 O O . LYS C 1 247 ? 132.553 95.107 63.769 1.00 45.15 247 LYS B O 1
ATOM 6586 N N . ARG C 1 248 ? 132.936 95.918 65.832 1.00 36.82 248 ARG B N 1
ATOM 6587 C CA . ARG C 1 248 ? 131.612 96.527 65.909 1.00 33.67 248 ARG B CA 1
ATOM 6588 C C . ARG C 1 248 ? 131.476 97.685 64.926 1.00 38.20 248 ARG B C 1
ATOM 6589 O O . ARG C 1 248 ? 130.434 97.838 64.279 1.00 45.42 248 ARG B O 1
ATOM 6597 N N . ASP C 1 249 ? 132.516 98.511 64.801 1.00 33.79 249 ASP B N 1
ATOM 6598 C CA . ASP C 1 249 ? 132.476 99.619 63.853 1.00 29.68 249 ASP B CA 1
ATOM 6599 C C . ASP C 1 249 ? 132.407 99.114 62.417 1.00 35.04 249 ASP B C 1
ATOM 6600 O O . ASP C 1 249 ? 131.657 99.654 61.591 1.00 41.21 249 ASP B O 1
ATOM 6605 N N . ARG C 1 250 ? 133.187 98.079 62.103 1.00 33.79 250 ARG B N 1
ATOM 6606 C CA . ARG C 1 250 ? 133.135 97.487 60.773 1.00 34.45 250 ARG B CA 1
ATOM 6607 C C . ARG C 1 250 ? 131.772 96.861 60.506 1.00 36.96 250 ARG B C 1
ATOM 6608 O O . ARG C 1 250 ? 131.265 96.921 59.382 1.00 40.04 250 ARG B O 1
ATOM 6616 N N . GLU C 1 251 ? 131.156 96.268 61.533 1.00 37.06 251 GLU B N 1
ATOM 6617 C CA . GLU C 1 251 ? 129.799 95.750 61.388 1.00 33.49 251 GLU B CA 1
ATOM 6618 C C . GLU C 1 251 ? 128.808 96.869 61.095 1.00 33.42 251 GLU B C 1
ATOM 6619 O O . GLU C 1 251 ? 127.915 96.711 60.255 1.00 40.16 251 GLU B O 1
ATOM 6625 N N . ILE C 1 252 ? 128.943 98.001 61.788 1.00 29.49 252 ILE B N 1
ATOM 6626 C CA . ILE C 1 252 ? 128.054 99.136 61.547 1.00 27.57 252 ILE B CA 1
ATOM 6627 C C . ILE C 1 252 ? 128.187 99.613 60.108 1.00 29.34 252 ILE B C 1
ATOM 6628 O O . ILE C 1 252 ? 127.189 99.838 59.411 1.00 31.65 252 ILE B O 1
ATOM 6633 N N . LEU C 1 253 ? 129.427 99.770 59.640 1.00 30.75 253 LEU B N 1
ATOM 6634 C CA . LEU C 1 253 ? 129.645 100.231 58.271 1.00 30.16 253 LEU B CA 1
ATOM 6635 C C . LEU C 1 253 ? 129.127 99.223 57.252 1.00 28.62 253 LEU B C 1
ATOM 6636 O O . LEU C 1 253 ? 128.529 99.607 56.240 1.00 33.39 253 LEU B O 1
ATOM 6641 N N . GLU C 1 254 ? 129.346 97.928 57.498 1.00 32.03 254 GLU B N 1
ATOM 6642 C CA . GLU C 1 254 ? 128.854 96.904 56.582 1.00 29.78 254 GLU B CA 1
ATOM 6643 C C . GLU C 1 254 ? 127.334 96.911 56.508 1.00 33.97 254 GLU B C 1
ATOM 6644 O O . GLU C 1 254 ? 126.759 96.819 55.418 1.00 38.16 254 GLU B O 1
ATOM 6650 N N . VAL C 1 255 ? 126.665 97.013 57.660 1.00 33.28 255 VAL B N 1
ATOM 6651 C CA . VAL C 1 255 ? 125.206 97.056 57.675 1.00 28.51 255 VAL B CA 1
ATOM 6652 C C . VAL C 1 255 ? 124.706 98.284 56.931 1.00 30.57 255 VAL B C 1
ATOM 6653 O O . VAL C 1 255 ? 123.786 98.199 56.109 1.00 32.32 255 VAL B O 1
ATOM 6657 N N . LEU C 1 256 ? 125.325 99.440 57.185 1.00 35.15 256 LEU B N 1
ATOM 6658 C CA . LEU C 1 256 ? 124.913 100.668 56.516 1.00 30.73 256 LEU B CA 1
ATOM 6659 C C . LEU C 1 256 ? 125.079 100.562 55.005 1.00 28.30 256 LEU B C 1
ATOM 6660 O O . LEU C 1 256 ? 124.199 100.984 54.247 1.00 32.91 256 LEU B O 1
ATOM 6665 N N . ILE C 1 257 ? 126.199 99.999 54.548 1.00 32.86 257 ILE B N 1
ATOM 6666 C CA . ILE C 1 257 ? 126.463 99.931 53.115 1.00 31.63 257 ILE B CA 1
ATOM 6667 C C . ILE C 1 257 ? 125.552 98.914 52.435 1.00 35.35 257 ILE B C 1
ATOM 6668 O O . ILE C 1 257 ? 125.010 99.175 51.355 1.00 38.47 257 ILE B O 1
ATOM 6673 N N . LEU C 1 258 ? 125.363 97.745 53.048 1.00 37.51 258 LEU B N 1
ATOM 6674 C CA . LEU C 1 258 ? 124.661 96.650 52.385 1.00 35.02 258 LEU B CA 1
ATOM 6675 C C . LEU C 1 258 ? 123.152 96.705 52.610 1.00 35.98 258 LEU B C 1
ATOM 6676 O O . LEU C 1 258 ? 122.378 96.766 51.650 1.00 39.08 258 LEU B O 1
ATOM 6681 N N . ARG C 1 259 ? 122.721 96.677 53.873 1.00 34.47 259 ARG B N 1
ATOM 6682 C CA . ARG C 1 259 ? 121.299 96.522 54.157 1.00 33.63 259 ARG B CA 1
ATOM 6683 C C . ARG C 1 259 ? 120.517 97.784 53.811 1.00 33.82 259 ARG B C 1
ATOM 6684 O O . ARG C 1 259 ? 119.369 97.703 53.360 1.00 38.41 259 ARG B O 1
ATOM 6692 N N . PHE C 1 260 ? 121.116 98.956 54.009 1.00 35.35 260 PHE B N 1
ATOM 6693 C CA . PHE C 1 260 ? 120.447 100.223 53.750 1.00 33.28 260 PHE B CA 1
ATOM 6694 C C . PHE C 1 260 ? 120.936 100.918 52.488 1.00 35.42 260 PHE B C 1
ATOM 6695 O O . PHE C 1 260 ? 120.424 101.991 52.153 1.00 41.14 260 PHE B O 1
ATOM 6703 N N . GLY C 1 261 ? 121.908 100.347 51.783 1.00 31.29 261 GLY B N 1
ATOM 6704 C CA . GLY C 1 261 ? 122.413 100.977 50.581 1.00 33.18 261 GLY B CA 1
ATOM 6705 C C . GLY C 1 261 ? 123.321 102.160 50.811 1.00 32.71 261 GLY B C 1
ATOM 6706 O O . GLY C 1 261 ? 123.668 102.851 49.850 1.00 35.82 261 GLY B O 1
ATOM 6707 N N . GLY C 1 262 ? 123.714 102.421 52.056 1.00 34.48 262 GLY B N 1
ATOM 6708 C CA . GLY C 1 262 ? 124.591 103.527 52.372 1.00 36.40 262 GLY B CA 1
ATOM 6709 C C . GLY C 1 262 ? 123.918 104.876 52.465 1.00 37.22 262 GLY B C 1
ATOM 6710 O O . GLY C 1 262 ? 124.593 105.864 52.777 1.00 39.76 262 GLY B O 1
ATOM 6711 N N . GLY C 1 263 ? 122.614 104.953 52.214 1.00 37.00 263 GLY B N 1
ATOM 6712 C CA . GLY C 1 263 ? 121.910 106.211 52.203 1.00 35.21 263 GLY B CA 1
ATOM 6713 C C . GLY C 1 263 ? 121.502 106.651 53.591 1.00 38.59 263 GLY B C 1
ATOM 6714 O O . GLY C 1 263 ? 121.850 106.020 54.593 1.00 36.17 263 GLY B O 1
ATOM 6715 N N . PRO C 1 264 ? 120.761 107.754 53.675 1.00 31.39 264 PRO B N 1
ATOM 6716 C CA . PRO C 1 264 ? 120.312 108.244 54.985 1.00 29.43 264 PRO B CA 1
ATOM 6717 C C . PRO C 1 264 ? 119.389 107.241 55.658 1.00 30.10 264 PRO B C 1
ATOM 6718 O O . PRO C 1 264 ? 118.437 106.743 55.053 1.00 32.05 264 PRO B O 1
ATOM 6722 N N . VAL C 1 265 ? 119.675 106.946 56.925 1.00 26.04 265 VAL B N 1
ATOM 6723 C CA . VAL C 1 265 ? 118.895 105.963 57.666 1.00 25.39 265 VAL B CA 1
ATOM 6724 C C . VAL C 1 265 ? 118.288 106.587 58.913 1.00 32.25 265 VAL B C 1
ATOM 6725 O O . VAL C 1 265 ? 117.064 106.664 59.048 1.00 41.63 265 VAL B O 1
ATOM 6729 N N . GLY C 1 266 ? 119.131 107.046 59.823 1.00 20.84 266 GLY B N 1
ATOM 6730 C CA . GLY C 1 266 ? 118.689 107.503 61.123 1.00 18.12 266 GLY B CA 1
ATOM 6731 C C . GLY C 1 266 ? 119.199 106.605 62.237 1.00 25.87 266 GLY B C 1
ATOM 6732 O O . GLY C 1 266 ? 119.602 105.461 62.029 1.00 35.38 266 GLY B O 1
ATOM 6733 N N . LEU C 1 267 ? 119.176 107.160 63.448 1.00 29.76 267 LEU B N 1
ATOM 6734 C CA . LEU C 1 267 ? 119.769 106.469 64.588 1.00 26.26 267 LEU B CA 1
ATOM 6735 C C . LEU C 1 267 ? 118.966 105.232 64.973 1.00 30.09 267 LEU B C 1
ATOM 6736 O O . LEU C 1 267 ? 119.530 104.146 65.149 1.00 34.70 267 LEU B O 1
ATOM 6741 N N . ALA C 1 268 ? 117.646 105.377 65.108 1.00 29.44 268 ALA B N 1
ATOM 6742 C CA . ALA C 1 268 ? 116.826 104.277 65.608 1.00 27.29 268 ALA B CA 1
ATOM 6743 C C . ALA C 1 268 ? 116.795 103.108 64.631 1.00 28.45 268 ALA B C 1
ATOM 6744 O O . ALA C 1 268 ? 116.906 101.948 65.042 1.00 31.00 268 ALA B O 1
ATOM 6746 N N . THR C 1 269 ? 116.640 103.393 63.337 1.00 25.88 269 THR B N 1
ATOM 6747 C CA . THR C 1 269 ? 116.570 102.326 62.343 1.00 24.59 269 THR B CA 1
ATOM 6748 C C . THR C 1 269 ? 117.873 101.538 62.289 1.00 28.41 269 THR B C 1
ATOM 6749 O O . THR C 1 269 ? 117.867 100.301 62.297 1.00 38.94 269 THR B O 1
ATOM 6753 N N . LEU C 1 270 ? 119.003 102.244 62.243 1.00 25.85 270 LEU B N 1
ATOM 6754 C CA . LEU C 1 270 ? 120.298 101.574 62.199 1.00 22.30 270 LEU B CA 1
ATOM 6755 C C . LEU C 1 270 ? 120.558 100.794 63.482 1.00 28.43 270 LEU B C 1
ATOM 6756 O O . LEU C 1 270 ? 121.091 99.679 63.442 1.00 33.44 270 LEU B O 1
ATOM 6761 N N . ALA C 1 271 ? 120.182 101.362 64.630 1.00 31.03 271 ALA B N 1
ATOM 6762 C CA . ALA C 1 271 ? 120.373 100.664 65.897 1.00 26.99 271 ALA B CA 1
ATOM 6763 C C . ALA C 1 271 ? 119.557 99.380 65.952 1.00 28.69 271 ALA B C 1
ATOM 6764 O O . ALA C 1 271 ? 120.055 98.339 66.395 1.00 37.04 271 ALA B O 1
ATOM 6766 N N . THR C 1 272 ? 118.296 99.432 65.514 1.00 29.44 272 THR B N 1
ATOM 6767 C CA . THR C 1 272 ? 117.478 98.224 65.492 1.00 25.22 272 THR B CA 1
ATOM 6768 C C . THR C 1 272 ? 118.033 97.200 64.512 1.00 28.88 272 THR B C 1
ATOM 6769 O O . THR C 1 272 ? 118.012 95.995 64.787 1.00 33.12 272 THR B O 1
ATOM 6773 N N . ALA C 1 273 ? 118.529 97.656 63.359 1.00 34.10 273 ALA B N 1
ATOM 6774 C CA . ALA C 1 273 ? 119.139 96.739 62.405 1.00 28.77 273 ALA B CA 1
ATOM 6775 C C . ALA C 1 273 ? 120.423 96.119 62.938 1.00 29.30 273 ALA B C 1
ATOM 6776 O O . ALA C 1 273 ? 120.794 95.025 62.502 1.00 33.59 273 ALA B O 1
ATOM 6778 N N . LEU C 1 274 ? 121.108 96.789 63.862 1.00 30.67 274 LEU B N 1
ATOM 6779 C CA . LEU C 1 274 ? 122.335 96.270 64.451 1.00 34.71 274 LEU B CA 1
ATOM 6780 C C . LEU C 1 274 ? 122.119 95.615 65.809 1.00 34.37 274 LEU B C 1
ATOM 6781 O O . LEU C 1 274 ? 123.092 95.158 66.417 1.00 35.50 274 LEU B O 1
ATOM 6786 N N . SER C 1 275 ? 120.877 95.555 66.294 1.00 36.79 275 SER B N 1
ATOM 6787 C CA . SER C 1 275 ? 120.565 95.000 67.613 1.00 34.04 275 SER B CA 1
ATOM 6788 C C . SER C 1 275 ? 121.349 95.713 68.713 1.00 38.49 275 SER B C 1
ATOM 6789 O O . SER C 1 275 ? 121.882 95.085 69.629 1.00 40.93 275 SER B O 1
ATOM 6792 N N . GLU C 1 276 ? 121.418 97.039 68.620 1.00 37.41 276 GLU B N 1
ATOM 6793 C CA . GLU C 1 276 ? 122.164 97.857 69.562 1.00 34.11 276 GLU B CA 1
ATOM 6794 C C . GLU C 1 276 ? 121.265 98.953 70.114 1.00 36.95 276 GLU B C 1
ATOM 6795 O O . GLU C 1 276 ? 120.263 99.331 69.503 1.00 40.51 276 GLU B O 1
ATOM 6801 N N . ASP C 1 277 ? 121.633 99.456 71.282 1.00 37.85 277 ASP B N 1
ATOM 6802 C CA . ASP C 1 277 ? 120.960 100.625 71.828 1.00 38.38 277 ASP B CA 1
ATOM 6803 C C . ASP C 1 277 ? 121.367 101.857 71.027 1.00 42.87 277 ASP B C 1
ATOM 6804 O O . ASP C 1 277 ? 122.559 102.048 70.762 1.00 42.38 277 ASP B O 1
ATOM 6809 N N . PRO C 1 278 ? 120.417 102.697 70.604 1.00 42.11 278 PRO B N 1
ATOM 6810 C CA . PRO C 1 278 ? 120.796 103.878 69.808 1.00 36.78 278 PRO B CA 1
ATOM 6811 C C . PRO C 1 278 ? 121.758 104.807 70.525 1.00 40.69 278 PRO B C 1
ATOM 6812 O O . PRO C 1 278 ? 122.690 105.335 69.903 1.00 44.41 278 PRO B O 1
ATOM 6816 N N . GLY C 1 279 ? 121.564 105.010 71.829 1.00 34.00 279 GLY B N 1
ATOM 6817 C CA . GLY C 1 279 ? 122.466 105.871 72.573 1.00 27.24 279 GLY B CA 1
ATOM 6818 C C . GLY C 1 279 ? 123.866 105.300 72.664 1.00 27.10 279 GLY B C 1
ATOM 6819 O O . GLY C 1 279 ? 124.852 106.021 72.496 1.00 31.93 279 GLY B O 1
ATOM 6820 N N . THR C 1 280 ? 123.971 103.995 72.924 1.00 30.08 280 THR B N 1
ATOM 6821 C CA . THR C 1 280 ? 125.277 103.346 72.966 1.00 32.19 280 THR B CA 1
ATOM 6822 C C . THR C 1 280 ? 126.015 103.534 71.650 1.00 30.86 280 THR B C 1
ATOM 6823 O O . THR C 1 280 ? 127.189 103.919 71.631 1.00 37.67 280 THR B O 1
ATOM 6827 N N . LEU C 1 281 ? 125.327 103.288 70.536 1.00 31.36 281 LEU B N 1
ATOM 6828 C CA . LEU C 1 281 ? 125.934 103.469 69.224 1.00 26.37 281 LEU B CA 1
ATOM 6829 C C . LEU C 1 281 ? 126.409 104.905 69.042 1.00 28.64 281 LEU B C 1
ATOM 6830 O O . LEU C 1 281 ? 127.606 105.157 68.861 1.00 33.52 281 LEU B O 1
ATOM 6835 N N . GLU C 1 282 ? 125.487 105.866 69.152 1.00 26.08 282 GLU B N 1
ATOM 6836 C CA . GLU C 1 282 ? 125.810 107.254 68.845 1.00 22.50 282 GLU B CA 1
ATOM 6837 C C . GLU C 1 282 ? 126.815 107.868 69.811 1.00 29.81 282 GLU B C 1
ATOM 6838 O O . GLU C 1 282 ? 127.432 108.882 69.471 1.00 31.63 282 GLU B O 1
ATOM 6844 N N . GLU C 1 283 ? 126.998 107.293 71.000 1.00 33.72 283 GLU B N 1
ATOM 6845 C CA . GLU C 1 283 ? 127.924 107.864 71.967 1.00 23.35 283 GLU B CA 1
ATOM 6846 C C . GLU C 1 283 ? 129.236 107.102 72.086 1.00 29.01 283 GLU B C 1
ATOM 6847 O O . GLU C 1 283 ? 130.178 107.628 72.686 1.00 34.40 283 GLU B O 1
ATOM 6853 N N . VAL C 1 284 ? 129.336 105.894 71.539 1.00 31.73 284 VAL B N 1
ATOM 6854 C CA . VAL C 1 284 ? 130.552 105.099 71.620 1.00 25.23 284 VAL B CA 1
ATOM 6855 C C . VAL C 1 284 ? 131.203 104.923 70.252 1.00 27.33 284 VAL B C 1
ATOM 6856 O O . VAL C 1 284 ? 132.396 105.184 70.089 1.00 33.49 284 VAL B O 1
ATOM 6860 N N . HIS C 1 285 ? 130.437 104.482 69.254 1.00 23.53 285 HIS B N 1
ATOM 6861 C CA . HIS C 1 285 ? 131.025 104.096 67.977 1.00 26.80 285 HIS B CA 1
ATOM 6862 C C . HIS C 1 285 ? 130.977 105.200 66.933 1.00 29.26 285 HIS B C 1
ATOM 6863 O O . HIS C 1 285 ? 131.913 105.336 66.141 1.00 31.46 285 HIS B O 1
ATOM 6870 N N . GLU C 1 286 ? 129.903 105.985 66.909 1.00 15.91 286 GLU B N 1
ATOM 6871 C CA . GLU C 1 286 ? 129.759 107.015 65.884 1.00 14.29 286 GLU B CA 1
ATOM 6872 C C . GLU C 1 286 ? 130.827 108.106 65.923 1.00 24.77 286 GLU B C 1
ATOM 6873 O O . GLU C 1 286 ? 131.283 108.508 64.839 1.00 34.18 286 GLU B O 1
ATOM 6879 N N . PRO C 1 287 ? 131.230 108.658 67.080 1.00 25.50 287 PRO B N 1
ATOM 6880 C CA . PRO C 1 287 ? 132.171 109.794 67.041 1.00 17.50 287 PRO B CA 1
ATOM 6881 C C . PRO C 1 287 ? 133.478 109.511 66.316 1.00 19.46 287 PRO B C 1
ATOM 6882 O O . PRO C 1 287 ? 133.950 110.367 65.558 1.00 25.81 287 PRO B O 1
ATOM 6886 N N . TYR C 1 288 ? 134.075 108.335 66.509 1.00 16.68 288 TYR B N 1
ATOM 6887 C CA . TYR C 1 288 ? 135.338 108.057 65.835 1.00 12.55 288 TYR B CA 1
ATOM 6888 C C . TYR C 1 288 ? 135.139 107.756 64.358 1.00 21.65 288 TYR B C 1
ATOM 6889 O O . TYR C 1 288 ? 136.023 108.051 63.547 1.00 27.31 288 TYR B O 1
ATOM 6898 N N . LEU C 1 289 ? 134.002 107.163 63.993 1.00 26.33 289 LEU B N 1
ATOM 6899 C CA . LEU C 1 289 ? 133.693 106.973 62.581 1.00 16.64 289 LEU B CA 1
ATOM 6900 C C . LEU C 1 289 ? 133.523 108.312 61.881 1.00 15.75 289 LEU B C 1
ATOM 6901 O O . LEU C 1 289 ? 133.921 108.473 60.722 1.00 30.90 289 LEU B O 1
ATOM 6906 N N . ILE C 1 290 ? 132.920 109.282 62.569 1.00 17.62 290 ILE B N 1
ATOM 6907 C CA . ILE C 1 290 ? 132.802 110.629 62.022 1.00 17.13 290 ILE B CA 1
ATOM 6908 C C . ILE C 1 290 ? 134.173 111.284 61.914 1.00 18.67 290 ILE B C 1
ATOM 6909 O O . ILE C 1 290 ? 134.488 111.935 60.910 1.00 24.73 290 ILE B O 1
ATOM 6914 N N . ARG C 1 291 ? 135.010 111.123 62.943 1.00 24.83 291 ARG B N 1
ATOM 6915 C CA . ARG C 1 291 ? 136.334 111.740 62.931 1.00 13.95 291 ARG B CA 1
ATOM 6916 C C . ARG C 1 291 ? 137.185 111.216 61.782 1.00 22.87 291 ARG B C 1
ATOM 6917 O O . ARG C 1 291 ? 137.866 111.991 61.101 1.00 30.66 291 ARG B O 1
ATOM 6925 N N . GLN C 1 292 ? 137.160 109.903 61.549 1.00 23.53 292 GLN B N 1
ATOM 6926 C CA . GLN C 1 292 ? 137.977 109.305 60.501 1.00 19.81 292 GLN B CA 1
ATOM 6927 C C . GLN C 1 292 ? 137.467 109.612 59.101 1.00 18.85 292 GLN B C 1
ATOM 6928 O O . GLN C 1 292 ? 138.163 109.302 58.129 1.00 24.53 292 GLN B O 1
ATOM 6934 N N . GLY C 1 293 ? 136.285 110.206 58.970 1.00 14.47 293 GLY B N 1
ATOM 6935 C CA . GLY C 1 293 ? 135.715 110.474 57.667 1.00 21.52 293 GLY B CA 1
ATOM 6936 C C . GLY C 1 293 ? 134.950 109.326 57.059 1.00 24.04 293 GLY B C 1
ATOM 6937 O O . GLY C 1 293 ? 134.671 109.355 55.855 1.00 30.09 293 GLY B O 1
ATOM 6938 N N . LEU C 1 294 ? 134.605 108.312 57.847 1.00 26.25 294 LEU B N 1
ATOM 6939 C CA . LEU C 1 294 ? 133.874 107.149 57.367 1.00 25.63 294 LEU B CA 1
ATOM 6940 C C . LEU C 1 294 ? 132.366 107.288 57.523 1.00 23.92 294 LEU B C 1
ATOM 6941 O O . LEU C 1 294 ? 131.633 106.374 57.135 1.00 32.67 294 LEU B O 1
ATOM 6946 N N . LEU C 1 295 ? 131.887 108.400 58.075 1.00 21.41 295 LEU B N 1
ATOM 6947 C CA . LEU C 1 295 ? 130.469 108.572 58.344 1.00 18.61 295 LEU B CA 1
ATOM 6948 C C . LEU C 1 295 ? 130.131 110.055 58.320 1.00 25.55 295 LEU B C 1
ATOM 6949 O O . LEU C 1 295 ? 130.976 110.904 58.615 1.00 27.28 295 LEU B O 1
ATOM 6954 N N . LYS C 1 296 ? 128.884 110.358 57.962 1.00 25.64 296 LYS B N 1
ATOM 6955 C CA . LYS C 1 296 ? 128.376 111.722 57.938 1.00 18.97 296 LYS B CA 1
ATOM 6956 C C . LYS C 1 296 ? 127.014 111.772 58.609 1.00 19.01 296 LYS B C 1
ATOM 6957 O O . LYS C 1 296 ? 126.225 110.830 58.500 1.00 24.17 296 LYS B O 1
ATOM 6963 N N . ARG C 1 297 ? 126.740 112.877 59.301 1.00 22.49 297 ARG B N 1
ATOM 6964 C CA . ARG C 1 297 ? 125.416 113.137 59.862 1.00 20.46 297 ARG B CA 1
ATOM 6965 C C . ARG C 1 297 ? 124.728 114.183 58.990 1.00 25.23 297 ARG B C 1
ATOM 6966 O O . ARG C 1 297 ? 124.754 115.382 59.264 1.00 26.43 297 ARG B O 1
ATOM 6974 N N . THR C 1 298 ? 124.106 113.710 57.921 1.00 27.81 298 THR B N 1
ATOM 6975 C CA . THR C 1 298 ? 123.330 114.573 57.052 1.00 22.13 298 THR B CA 1
ATOM 6976 C C . THR C 1 298 ? 122.005 114.931 57.718 1.00 23.94 298 THR B C 1
ATOM 6977 O O . THR C 1 298 ? 121.573 114.260 58.658 1.00 26.43 298 THR B O 1
ATOM 6981 N N . PRO C 1 299 ? 121.346 116.002 57.266 1.00 29.45 299 PRO B N 1
ATOM 6982 C CA . PRO C 1 299 ? 120.027 116.332 57.831 1.00 26.31 299 PRO B CA 1
ATOM 6983 C C . PRO C 1 299 ? 118.976 115.263 57.590 1.00 28.80 299 PRO B C 1
ATOM 6984 O O . PRO C 1 299 ? 117.953 115.256 58.285 1.00 31.71 299 PRO B O 1
ATOM 6988 N N . ARG C 1 300 ? 119.183 114.368 56.626 1.00 36.38 300 ARG B N 1
ATOM 6989 C CA . ARG C 1 300 ? 118.261 113.269 56.382 1.00 31.10 300 ARG B CA 1
ATOM 6990 C C . ARG C 1 300 ? 118.662 111.978 57.083 1.00 27.92 300 ARG B C 1
ATOM 6991 O O . ARG C 1 300 ? 117.880 111.022 57.074 1.00 28.55 300 ARG B O 1
ATOM 6999 N N . GLY C 1 301 ? 119.849 111.919 57.682 1.00 27.55 301 GLY B N 1
ATOM 7000 C CA . GLY C 1 301 ? 120.278 110.725 58.384 1.00 23.84 301 GLY B CA 1
ATOM 7001 C C . GLY C 1 301 ? 121.735 110.370 58.167 1.00 26.73 301 GLY B C 1
ATOM 7002 O O . GLY C 1 301 ? 122.457 111.084 57.467 1.00 29.47 301 GLY B O 1
ATOM 7003 N N . ARG C 1 302 ? 122.175 109.266 58.764 1.00 31.40 302 ARG B N 1
ATOM 7004 C CA . ARG C 1 302 ? 123.562 108.838 58.640 1.00 23.18 302 ARG B CA 1
ATOM 7005 C C . ARG C 1 302 ? 123.846 108.326 57.235 1.00 28.45 302 ARG B C 1
ATOM 7006 O O . ARG C 1 302 ? 123.033 107.614 56.640 1.00 33.89 302 ARG B O 1
ATOM 7014 N N . VAL C 1 303 ? 125.013 108.685 56.706 1.00 25.66 303 VAL B N 1
ATOM 7015 C CA . VAL C 1 303 ? 125.425 108.308 55.360 1.00 25.84 303 VAL B CA 1
ATOM 7016 C C . VAL C 1 303 ? 126.855 107.789 55.414 1.00 28.66 303 VAL B C 1
ATOM 7017 O O . VAL C 1 303 ? 127.700 108.346 56.122 1.00 31.11 303 VAL B O 1
ATOM 7021 N N . ALA C 1 304 ? 127.121 106.714 54.675 1.00 31.31 304 ALA B N 1
ATOM 7022 C CA . ALA C 1 304 ? 128.468 106.174 54.545 1.00 29.61 304 ALA B CA 1
ATOM 7023 C C . ALA C 1 304 ? 129.181 106.858 53.386 1.00 36.76 304 ALA B C 1
ATOM 7024 O O . ALA C 1 304 ? 128.648 106.926 52.275 1.00 37.80 304 ALA B O 1
ATOM 7026 N N . THR C 1 305 ? 130.384 107.360 53.649 1.00 38.68 305 THR B N 1
ATOM 7027 C CA . THR C 1 305 ? 131.146 108.086 52.647 1.00 34.93 305 THR B CA 1
ATOM 7028 C C . THR C 1 305 ? 131.860 107.114 51.710 1.00 39.01 305 THR B C 1
ATOM 7029 O O . THR C 1 305 ? 131.807 105.893 51.873 1.00 42.29 305 THR B O 1
ATOM 7033 N N . GLU C 1 306 ? 132.538 107.672 50.703 1.00 45.19 306 GLU B N 1
ATOM 7034 C CA . GLU C 1 306 ? 133.313 106.845 49.783 1.00 43.46 306 GLU B CA 1
ATOM 7035 C C . GLU C 1 306 ? 134.524 106.230 50.470 1.00 45.50 306 GLU B C 1
ATOM 7036 O O . GLU C 1 306 ? 135.018 105.182 50.033 1.00 48.55 306 GLU B O 1
ATOM 7042 N N . LEU C 1 307 ? 135.015 106.864 51.537 1.00 43.87 307 LEU B N 1
ATOM 7043 C CA . LEU C 1 307 ? 136.105 106.278 52.310 1.00 39.14 307 LEU B CA 1
ATOM 7044 C C . LEU C 1 307 ? 135.691 104.945 52.914 1.00 42.76 307 LEU B C 1
ATOM 7045 O O . LEU C 1 307 ? 136.475 103.991 52.923 1.00 45.83 307 LEU B O 1
ATOM 7050 N N . ALA C 1 308 ? 134.459 104.858 53.422 1.00 41.61 308 ALA B N 1
ATOM 7051 C CA . ALA C 1 308 ? 133.965 103.592 53.952 1.00 37.20 308 ALA B CA 1
ATOM 7052 C C . ALA C 1 308 ? 133.887 102.531 52.862 1.00 42.70 308 ALA B C 1
ATOM 7053 O O . ALA C 1 308 ? 134.242 101.369 53.089 1.00 49.06 308 ALA B O 1
ATOM 7055 N N . TYR C 1 309 ? 133.423 102.911 51.669 1.00 43.53 309 TYR B N 1
ATOM 7056 C CA . TYR C 1 309 ? 133.346 101.959 50.566 1.00 43.03 309 TYR B CA 1
ATOM 7057 C C . TYR C 1 309 ? 134.727 101.447 50.180 1.00 42.89 309 TYR B C 1
ATOM 7058 O O . TYR C 1 309 ? 134.908 100.248 49.938 1.00 48.87 309 TYR B O 1
ATOM 7067 N N . ARG C 1 310 ? 135.715 102.341 50.113 1.00 42.79 310 ARG B N 1
ATOM 7068 C CA . ARG C 1 310 ? 137.054 101.923 49.715 1.00 45.65 310 ARG B CA 1
ATOM 7069 C C . ARG C 1 310 ? 137.774 101.174 50.830 1.00 45.07 310 ARG B C 1
ATOM 7070 O O . ARG C 1 310 ? 138.692 100.394 50.555 1.00 45.81 310 ARG B O 1
ATOM 7078 N N . HIS C 1 311 ? 137.380 101.394 52.086 1.00 43.49 311 HIS B N 1
ATOM 7079 C CA . HIS C 1 311 ? 138.024 100.706 53.198 1.00 41.05 311 HIS B CA 1
ATOM 7080 C C . HIS C 1 311 ? 137.423 99.329 53.445 1.00 41.43 311 HIS B C 1
ATOM 7081 O O . HIS C 1 311 ? 138.137 98.416 53.875 1.00 43.37 311 HIS B O 1
ATOM 7088 N N . LEU C 1 312 ? 136.129 99.154 53.177 1.00 44.44 312 LEU B N 1
ATOM 7089 C CA . LEU C 1 312 ? 135.478 97.860 53.332 1.00 45.69 312 LEU B CA 1
ATOM 7090 C C . LEU C 1 312 ? 135.642 96.958 52.116 1.00 46.96 312 LEU B C 1
ATOM 7091 O O . LEU C 1 312 ? 135.240 95.791 52.174 1.00 47.37 312 LEU B O 1
ATOM 7096 N N . GLY C 1 313 ? 136.219 97.459 51.028 1.00 49.89 313 GLY B N 1
ATOM 7097 C CA . GLY C 1 313 ? 136.427 96.654 49.842 1.00 47.81 313 GLY B CA 1
ATOM 7098 C C . GLY C 1 313 ? 135.248 96.565 48.902 1.00 51.94 313 GLY B C 1
ATOM 7099 O O . GLY C 1 313 ? 135.213 95.658 48.063 1.00 52.65 313 GLY B O 1
ATOM 7100 N N . TYR C 1 314 ? 134.282 97.470 49.012 1.00 53.67 314 TYR B N 1
ATOM 7101 C CA . TYR C 1 314 ? 133.118 97.478 48.144 1.00 51.75 314 TYR B CA 1
ATOM 7102 C C . TYR C 1 314 ? 133.291 98.494 47.021 1.00 53.89 314 TYR B C 1
ATOM 7103 O O . TYR C 1 314 ? 134.001 99.491 47.182 1.00 54.69 314 TYR B O 1
ATOM 7112 N N . PRO C 1 315 ? 132.665 98.270 45.870 1.00 60.24 315 PRO B N 1
ATOM 7113 C CA . PRO C 1 315 ? 132.737 99.251 44.786 1.00 59.79 315 PRO B CA 1
ATOM 7114 C C . PRO C 1 315 ? 131.867 100.457 45.090 1.00 62.27 315 PRO B C 1
ATOM 7115 O O . PRO C 1 315 ? 130.677 100.311 45.406 1.00 60.78 315 PRO B O 1
ATOM 7119 N N . PRO C 1 316 ? 132.427 101.663 45.017 1.00 64.68 316 PRO B N 1
ATOM 7120 C CA . PRO C 1 316 ? 131.630 102.852 45.298 1.00 64.41 316 PRO B CA 1
ATOM 7121 C C . PRO C 1 316 ? 130.507 102.993 44.291 1.00 64.18 316 PRO B C 1
ATOM 7122 O O . PRO C 1 316 ? 130.653 102.617 43.113 1.00 62.74 316 PRO B O 1
ATOM 7126 N N . PRO C 1 317 ? 129.354 103.534 44.712 1.00 67.48 317 PRO B N 1
ATOM 7127 C CA . PRO C 1 317 ? 128.189 103.685 43.836 1.00 68.02 317 PRO B CA 1
ATOM 7128 C C . PRO C 1 317 ? 128.314 104.874 42.889 1.00 66.86 317 PRO B C 1
ATOM 7129 O O . PRO C 1 317 ? 127.436 105.059 42.047 1.00 66.49 317 PRO B O 1
ATOM 7133 N N . ALA D 1 5 ? 120.680 81.933 89.733 1.00 49.17 5 ALA A N 1
ATOM 7134 C CA . ALA D 1 5 ? 120.382 80.507 89.788 1.00 49.00 5 ALA A CA 1
ATOM 7135 C C . ALA D 1 5 ? 121.635 79.703 90.116 1.00 50.39 5 ALA A C 1
ATOM 7136 O O . ALA D 1 5 ? 122.355 80.018 91.062 1.00 50.53 5 ALA A O 1
ATOM 7138 N N . LEU D 1 6 ? 121.890 78.661 89.329 1.00 43.68 6 LEU A N 1
ATOM 7139 C CA . LEU D 1 6 ? 123.061 77.806 89.516 1.00 45.44 6 LEU A CA 1
ATOM 7140 C C . LEU D 1 6 ? 124.213 78.402 88.715 1.00 47.26 6 LEU A C 1
ATOM 7141 O O . LEU D 1 6 ? 124.297 78.226 87.497 1.00 43.56 6 LEU A O 1
ATOM 7146 N N . ARG D 1 7 ? 125.110 79.112 89.406 1.00 33.83 7 ARG A N 1
ATOM 7147 C CA . ARG D 1 7 ? 126.201 79.845 88.773 1.00 30.27 7 ARG A CA 1
ATOM 7148 C C . ARG D 1 7 ? 127.437 78.962 88.654 1.00 35.37 7 ARG A C 1
ATOM 7149 O O . ARG D 1 7 ? 127.872 78.380 89.655 1.00 30.15 7 ARG A O 1
ATOM 7157 N N . PRO D 1 8 ? 128.019 78.835 87.465 1.00 37.76 8 PRO A N 1
ATOM 7158 C CA . PRO D 1 8 ? 129.310 78.152 87.344 1.00 30.63 8 PRO A CA 1
ATOM 7159 C C . PRO D 1 8 ? 130.426 78.973 87.971 1.00 34.38 8 PRO A C 1
ATOM 7160 O O . PRO D 1 8 ? 130.340 80.195 88.108 1.00 36.84 8 PRO A O 1
ATOM 7164 N N . LYS D 1 9 ? 131.494 78.274 88.360 1.00 35.46 9 LYS A N 1
ATOM 7165 C CA . LYS D 1 9 ? 132.643 78.906 88.999 1.00 29.43 9 LYS A CA 1
ATOM 7166 C C . LYS D 1 9 ? 133.938 78.658 88.235 1.00 32.12 9 LYS A C 1
ATOM 7167 O O . LYS D 1 9 ? 135.021 78.959 88.745 1.00 36.96 9 LYS A O 1
ATOM 7173 N N . THR D 1 10 ? 133.852 78.118 87.024 1.00 33.05 10 THR A N 1
ATOM 7174 C CA . THR D 1 10 ? 135.026 77.845 86.211 1.00 31.50 10 THR A CA 1
ATOM 7175 C C . THR D 1 10 ? 134.780 78.384 84.810 1.00 34.36 10 THR A C 1
ATOM 7176 O O . THR D 1 10 ? 133.649 78.375 84.319 1.00 36.84 10 THR A O 1
ATOM 7180 N N . LEU D 1 11 ? 135.848 78.866 84.173 1.00 36.94 11 LEU A N 1
ATOM 7181 C CA . LEU D 1 11 ? 135.715 79.413 82.830 1.00 31.43 11 LEU A CA 1
ATOM 7182 C C . LEU D 1 11 ? 135.397 78.333 81.804 1.00 32.96 11 LEU A C 1
ATOM 7183 O O . LEU D 1 11 ? 134.829 78.642 80.752 1.00 34.22 11 LEU A O 1
ATOM 7188 N N . ASP D 1 12 ? 135.750 77.077 82.087 1.00 39.08 12 ASP A N 1
ATOM 7189 C CA . ASP D 1 12 ? 135.332 75.971 81.235 1.00 34.29 12 ASP A CA 1
ATOM 7190 C C . ASP D 1 12 ? 133.870 75.609 81.458 1.00 36.98 12 ASP A C 1
ATOM 7191 O O . ASP D 1 12 ? 133.199 75.156 80.525 1.00 41.30 12 ASP A O 1
ATOM 7196 N N . GLU D 1 13 ? 133.365 75.796 82.679 1.00 35.71 13 GLU A N 1
ATOM 7197 C CA . GLU D 1 13 ? 131.950 75.587 82.953 1.00 33.96 13 GLU A CA 1
ATOM 7198 C C . GLU D 1 13 ? 131.069 76.654 82.320 1.00 37.03 13 GLU A C 1
ATOM 7199 O O . GLU D 1 13 ? 129.869 76.420 82.139 1.00 41.95 13 GLU A O 1
ATOM 7205 N N . TYR D 1 14 ? 131.631 77.813 81.991 1.00 32.66 14 TYR A N 1
ATOM 7206 C CA . TYR D 1 14 ? 130.860 78.873 81.362 1.00 27.50 14 TYR A CA 1
ATOM 7207 C C . TYR D 1 14 ? 130.503 78.434 79.945 1.00 29.76 14 TYR A C 1
ATOM 7208 O O . TYR D 1 14 ? 131.294 77.767 79.273 1.00 31.72 14 TYR A O 1
ATOM 7217 N N . ILE D 1 15 ? 129.306 78.798 79.484 1.00 27.91 15 ILE A N 1
ATOM 7218 C CA . ILE D 1 15 ? 128.688 78.046 78.394 1.00 32.92 15 ILE A CA 1
ATOM 7219 C C . ILE D 1 15 ? 129.095 78.533 77.007 1.00 32.12 15 ILE A C 1
ATOM 7220 O O . ILE D 1 15 ? 129.726 77.788 76.248 1.00 37.18 15 ILE A O 1
ATOM 7225 N N . GLY D 1 16 ? 128.744 79.765 76.650 1.00 25.25 16 GLY A N 1
ATOM 7226 C CA . GLY D 1 16 ? 128.705 80.067 75.229 1.00 28.83 16 GLY A CA 1
ATOM 7227 C C . GLY D 1 16 ? 129.235 81.386 74.704 1.00 35.10 16 GLY A C 1
ATOM 7228 O O . GLY D 1 16 ? 128.712 81.893 73.708 1.00 41.19 16 GLY A O 1
ATOM 7229 N N . GLN D 1 17 ? 130.252 81.961 75.335 1.00 27.35 17 GLN A N 1
ATOM 7230 C CA . GLN D 1 17 ? 130.897 83.164 74.812 1.00 22.48 17 GLN A CA 1
ATOM 7231 C C . GLN D 1 17 ? 132.322 82.786 74.424 1.00 28.77 17 GLN A C 1
ATOM 7232 O O . GLN D 1 17 ? 133.261 83.005 75.191 1.00 37.77 17 GLN A O 1
ATOM 7238 N N . GLU D 1 18 ? 132.485 82.245 73.215 1.00 35.06 18 GLU A N 1
ATOM 7239 C CA . GLU D 1 18 ? 133.776 81.686 72.825 1.00 34.91 18 GLU A CA 1
ATOM 7240 C C . GLU D 1 18 ? 134.759 82.770 72.402 1.00 33.60 18 GLU A C 1
ATOM 7241 O O . GLU D 1 18 ? 135.927 82.748 72.805 1.00 35.39 18 GLU A O 1
ATOM 7247 N N . ARG D 1 19 ? 134.309 83.722 71.583 1.00 39.40 19 ARG A N 1
ATOM 7248 C CA . ARG D 1 19 ? 135.197 84.800 71.162 1.00 36.71 19 ARG A CA 1
ATOM 7249 C C . ARG D 1 19 ? 135.606 85.675 72.339 1.00 34.97 19 ARG A C 1
ATOM 7250 O O . ARG D 1 19 ? 136.709 86.231 72.345 1.00 38.86 19 ARG A O 1
ATOM 7258 N N . LEU D 1 20 ? 134.735 85.806 73.340 1.00 28.27 20 LEU A N 1
ATOM 7259 C CA . LEU D 1 20 ? 135.089 86.551 74.542 1.00 23.53 20 LEU A CA 1
ATOM 7260 C C . LEU D 1 20 ? 136.051 85.760 75.421 1.00 27.17 20 LEU A C 1
ATOM 7261 O O . LEU D 1 20 ? 137.017 86.320 75.954 1.00 35.35 20 LEU A O 1
ATOM 7266 N N . LYS D 1 21 ? 135.802 84.458 75.584 1.00 28.12 21 LYS A N 1
ATOM 7267 C CA . LYS D 1 21 ? 136.679 83.629 76.405 1.00 19.70 21 LYS A CA 1
ATOM 7268 C C . LYS D 1 21 ? 138.071 83.515 75.800 1.00 26.70 21 LYS A C 1
ATOM 7269 O O . LYS D 1 21 ? 139.058 83.417 76.538 1.00 36.72 21 LYS A O 1
ATOM 7275 N N . GLN D 1 22 ? 138.173 83.537 74.469 1.00 25.68 22 GLN A N 1
ATOM 7276 C CA . GLN D 1 22 ? 139.482 83.492 73.825 1.00 24.16 22 GLN A CA 1
ATOM 7277 C C . GLN D 1 22 ? 140.337 84.686 74.228 1.00 25.82 22 GLN A C 1
ATOM 7278 O O . GLN D 1 22 ? 141.528 84.536 74.520 1.00 34.32 22 GLN A O 1
ATOM 7284 N N . LYS D 1 23 ? 139.747 85.883 74.242 1.00 26.41 23 LYS A N 1
ATOM 7285 C CA . LYS D 1 23 ? 140.481 87.065 74.682 1.00 22.40 23 LYS A CA 1
ATOM 7286 C C . LYS D 1 23 ? 140.733 87.034 76.182 1.00 23.52 23 LYS A C 1
ATOM 7287 O O . LYS D 1 23 ? 141.812 87.419 76.643 1.00 30.99 23 LYS A O 1
ATOM 7293 N N . LEU D 1 24 ? 139.748 86.587 76.963 1.00 23.65 24 LEU A N 1
ATOM 7294 C CA . LEU D 1 24 ? 139.870 86.631 78.415 1.00 18.26 24 LEU A CA 1
ATOM 7295 C C . LEU D 1 24 ? 140.914 85.661 78.950 1.00 22.41 24 LEU A C 1
ATOM 7296 O O . LEU D 1 24 ? 141.545 85.953 79.975 1.00 30.82 24 LEU A O 1
ATOM 7301 N N . ARG D 1 25 ? 141.106 84.516 78.290 1.00 27.25 25 ARG A N 1
ATOM 7302 C CA . ARG D 1 25 ? 142.053 83.527 78.790 1.00 25.18 25 ARG A CA 1
ATOM 7303 C C . ARG D 1 25 ? 143.477 84.069 78.806 1.00 26.89 25 ARG A C 1
ATOM 7304 O O . ARG D 1 25 ? 144.198 83.891 79.794 1.00 31.34 25 ARG A O 1
ATOM 7312 N N . VAL D 1 26 ? 143.901 84.736 77.730 1.00 27.61 26 VAL A N 1
ATOM 7313 C CA . VAL D 1 26 ? 145.271 85.238 77.682 1.00 25.76 26 VAL A CA 1
ATOM 7314 C C . VAL D 1 26 ? 145.463 86.370 78.684 1.00 21.58 26 VAL A C 1
ATOM 7315 O O . VAL D 1 26 ? 146.515 86.472 79.324 1.00 29.20 26 VAL A O 1
ATOM 7319 N N . TYR D 1 27 ? 144.450 87.225 78.855 1.00 18.53 27 TYR A N 1
ATOM 7320 C CA . TYR D 1 27 ? 144.547 88.290 79.848 1.00 12.26 27 TYR A CA 1
ATOM 7321 C C . TYR D 1 27 ? 144.716 87.717 81.248 1.00 22.64 27 TYR A C 1
ATOM 7322 O O . TYR D 1 27 ? 145.598 88.142 82.002 1.00 32.74 27 TYR A O 1
ATOM 7331 N N . LEU D 1 28 ? 143.875 86.744 81.612 1.00 22.61 28 LEU A N 1
ATOM 7332 C CA . LEU D 1 28 ? 143.968 86.157 82.945 1.00 19.21 28 LEU A CA 1
ATOM 7333 C C . LEU D 1 28 ? 145.292 85.429 83.141 1.00 17.06 28 LEU A C 1
ATOM 7334 O O . LEU D 1 28 ? 145.925 85.550 84.198 1.00 28.21 28 LEU A O 1
ATOM 7339 N N . GLU D 1 29 ? 145.730 84.671 82.133 1.00 18.67 29 GLU A N 1
ATOM 7340 C CA . GLU D 1 29 ? 146.982 83.933 82.250 1.00 18.87 29 GLU A CA 1
ATOM 7341 C C . GLU D 1 29 ? 148.168 84.875 82.403 1.00 26.95 29 GLU A C 1
ATOM 7342 O O . GLU D 1 29 ? 149.061 84.632 83.223 1.00 30.34 29 GLU A O 1
ATOM 7348 N N . ALA D 1 30 ? 148.195 85.961 81.626 1.00 29.93 30 ALA A N 1
ATOM 7349 C CA . ALA D 1 30 ? 149.293 86.914 81.724 1.00 14.65 30 ALA A CA 1
ATOM 7350 C C . ALA D 1 30 ? 149.266 87.659 83.051 1.00 17.38 30 ALA A C 1
ATOM 7351 O O . ALA D 1 30 ? 150.321 87.921 83.639 1.00 29.96 30 ALA A O 1
ATOM 7353 N N . ALA D 1 31 ? 148.075 88.018 83.537 1.00 19.02 31 ALA A N 1
ATOM 7354 C CA . ALA D 1 31 ? 147.983 88.687 84.829 1.00 15.86 31 ALA A CA 1
ATOM 7355 C C . ALA D 1 31 ? 148.475 87.785 85.952 1.00 24.39 31 ALA A C 1
ATOM 7356 O O . ALA D 1 31 ? 149.190 88.238 86.852 1.00 27.41 31 ALA A O 1
ATOM 7358 N N . LYS D 1 32 ? 148.103 86.504 85.917 1.00 27.60 32 LYS A N 1
ATOM 7359 C CA . LYS D 1 32 ? 148.564 85.578 86.946 1.00 20.35 32 LYS A CA 1
ATOM 7360 C C . LYS D 1 32 ? 150.056 85.294 86.827 1.00 23.75 32 LYS A C 1
ATOM 7361 O O . LYS D 1 32 ? 150.723 85.076 87.843 1.00 28.66 32 LYS A O 1
ATOM 7367 N N . ALA D 1 33 ? 150.593 85.284 85.604 1.00 25.31 33 ALA A N 1
ATOM 7368 C CA . ALA D 1 33 ? 152.012 84.993 85.420 1.00 20.51 33 ALA A CA 1
ATOM 7369 C C . ALA D 1 33 ? 152.888 86.067 86.053 1.00 26.31 33 ALA A C 1
ATOM 7370 O O . ALA D 1 33 ? 153.930 85.759 86.643 1.00 29.19 33 ALA A O 1
ATOM 7372 N N . ARG D 1 34 ? 152.489 87.330 85.936 1.00 30.60 34 ARG A N 1
ATOM 7373 C CA . ARG D 1 34 ? 153.241 88.440 86.505 1.00 25.27 34 ARG A CA 1
ATOM 7374 C C . ARG D 1 34 ? 152.922 88.686 87.972 1.00 23.42 34 ARG A C 1
ATOM 7375 O O . ARG D 1 34 ? 153.568 89.536 88.593 1.00 30.77 34 ARG A O 1
ATOM 7383 N N . LYS D 1 35 ? 151.950 87.966 88.535 1.00 27.28 35 LYS A N 1
ATOM 7384 C CA . LYS D 1 35 ? 151.492 88.180 89.908 1.00 30.29 35 LYS A CA 1
ATOM 7385 C C . LYS D 1 35 ? 151.073 89.633 90.123 1.00 32.51 35 LYS A C 1
ATOM 7386 O O . LYS D 1 35 ? 151.467 90.286 91.092 1.00 31.22 35 LYS A O 1
ATOM 7392 N N . GLU D 1 36 ? 150.262 90.139 89.199 1.00 26.27 36 GLU A N 1
ATOM 7393 C CA . GLU D 1 36 ? 149.776 91.507 89.222 1.00 23.08 36 GLU A CA 1
ATOM 7394 C C . GLU D 1 36 ? 148.260 91.520 89.113 1.00 23.61 36 GLU A C 1
ATOM 7395 O O . GLU D 1 36 ? 147.668 90.612 88.523 1.00 31.26 36 GLU A O 1
ATOM 7401 N N . PRO D 1 37 ? 147.606 92.530 89.683 1.00 16.96 37 PRO A N 1
ATOM 7402 C CA . PRO D 1 37 ? 146.148 92.613 89.570 1.00 21.95 37 PRO A CA 1
ATOM 7403 C C . PRO D 1 37 ? 145.722 92.816 88.124 1.00 23.91 37 PRO A C 1
ATOM 7404 O O . PRO D 1 37 ? 146.429 93.432 87.325 1.00 30.95 37 PRO A O 1
ATOM 7408 N N . LEU D 1 38 ? 144.550 92.289 87.791 1.00 16.62 38 LEU A N 1
ATOM 7409 C CA . LEU D 1 38 ? 144.016 92.462 86.450 1.00 13.87 38 LEU A CA 1
ATOM 7410 C C . LEU D 1 38 ? 143.610 93.915 86.217 1.00 16.19 38 LEU A C 1
ATOM 7411 O O . LEU D 1 38 ? 143.369 94.677 87.156 1.00 22.54 38 LEU A O 1
ATOM 7416 N N . GLU D 1 39 ? 143.538 94.292 84.943 1.00 17.15 39 GLU A N 1
ATOM 7417 C CA . GLU D 1 39 ? 143.103 95.623 84.553 1.00 11.08 39 GLU A CA 1
ATOM 7418 C C . GLU D 1 39 ? 141.640 95.840 84.924 1.00 11.07 39 GLU A C 1
ATOM 7419 O O . GLU D 1 39 ? 140.884 94.894 85.147 1.00 24.12 39 GLU A O 1
ATOM 7425 N N . HIS D 1 40 ? 141.236 97.107 84.968 1.00 5.56 40 HIS A N 1
ATOM 7426 C CA . HIS D 1 40 ? 139.821 97.416 85.125 1.00 2.28 40 HIS A CA 1
ATOM 7427 C C . HIS D 1 40 ? 139.050 96.945 83.899 1.00 9.28 40 HIS A C 1
ATOM 7428 O O . HIS D 1 40 ? 139.425 97.239 82.761 1.00 19.45 40 HIS A O 1
ATOM 7435 N N . LEU D 1 41 ? 137.959 96.225 84.133 1.00 14.72 41 LEU A N 1
ATOM 7436 C CA . LEU D 1 41 ? 137.255 95.516 83.077 1.00 5.59 41 LEU A CA 1
ATOM 7437 C C . LEU D 1 41 ? 135.791 95.930 83.059 1.00 7.02 41 LEU A C 1
ATOM 7438 O O . LEU D 1 41 ? 135.169 96.091 84.112 1.00 21.90 41 LEU A O 1
ATOM 7443 N N . LEU D 1 42 ? 135.245 96.101 81.857 1.00 4.17 42 LEU A N 1
ATOM 7444 C CA . LEU D 1 42 ? 133.855 96.491 81.666 1.00 4.35 42 LEU A CA 1
ATOM 7445 C C . LEU D 1 42 ? 133.152 95.485 80.768 1.00 15.21 42 LEU A C 1
ATOM 7446 O O . LEU D 1 42 ? 133.645 95.164 79.681 1.00 20.45 42 LEU A O 1
ATOM 7451 N N . LEU D 1 43 ? 131.997 95.004 81.219 1.00 19.77 43 LEU A N 1
ATOM 7452 C CA . LEU D 1 43 ? 131.148 94.104 80.451 1.00 2.38 43 LEU A CA 1
ATOM 7453 C C . LEU D 1 43 ? 129.836 94.810 80.152 1.00 9.80 43 LEU A C 1
ATOM 7454 O O . LEU D 1 43 ? 129.203 95.354 81.060 1.00 18.75 43 LEU A O 1
ATOM 7459 N N . PHE D 1 44 ? 129.428 94.804 78.887 1.00 11.91 44 PHE A N 1
ATOM 7460 C CA . PHE D 1 44 ? 128.154 95.399 78.520 1.00 13.90 44 PHE A CA 1
ATOM 7461 C C . PHE D 1 44 ? 127.448 94.522 77.499 1.00 17.64 44 PHE A C 1
ATOM 7462 O O . PHE D 1 44 ? 128.082 93.803 76.725 1.00 20.89 44 PHE A O 1
ATOM 7470 N N . GLY D 1 45 ? 126.120 94.587 77.519 1.00 16.24 45 GLY A N 1
ATOM 7471 C CA . GLY D 1 45 ? 125.295 93.816 76.625 1.00 14.87 45 GLY A CA 1
ATOM 7472 C C . GLY D 1 45 ? 123.854 93.792 77.090 1.00 18.41 45 GLY A C 1
ATOM 7473 O O . GLY D 1 45 ? 123.507 94.354 78.132 1.00 25.14 45 GLY A O 1
ATOM 7474 N N . PRO D 1 46 ? 122.984 93.145 76.322 1.00 15.70 46 PRO A N 1
ATOM 7475 C CA . PRO D 1 46 ? 121.577 93.033 76.721 1.00 14.59 46 PRO A CA 1
ATOM 7476 C C . PRO D 1 46 ? 121.429 92.180 77.967 1.00 22.03 46 PRO A C 1
ATOM 7477 O O . PRO D 1 46 ? 122.294 91.343 78.264 1.00 28.09 46 PRO A O 1
ATOM 7481 N N . PRO D 1 47 ? 120.355 92.370 78.730 1.00 20.46 47 PRO A N 1
ATOM 7482 C CA . PRO D 1 47 ? 120.224 91.674 80.015 1.00 17.10 47 PRO A CA 1
ATOM 7483 C C . PRO D 1 47 ? 120.027 90.175 79.847 1.00 23.00 47 PRO A C 1
ATOM 7484 O O . PRO D 1 47 ? 119.582 89.684 78.808 1.00 32.14 47 PRO A O 1
ATOM 7488 N N . GLY D 1 48 ? 120.376 89.446 80.906 1.00 17.15 48 GLY A N 1
ATOM 7489 C CA . GLY D 1 48 ? 120.149 88.017 80.952 1.00 10.26 48 GLY A CA 1
ATOM 7490 C C . GLY D 1 48 ? 121.205 87.159 80.299 1.00 16.33 48 GLY A C 1
ATOM 7491 O O . GLY D 1 48 ? 120.953 85.977 80.051 1.00 25.98 48 GLY A O 1
ATOM 7492 N N . LEU D 1 49 ? 122.389 87.704 80.020 1.00 21.60 49 LEU A N 1
ATOM 7493 C CA . LEU D 1 49 ? 123.405 86.957 79.293 1.00 17.59 49 LEU A CA 1
ATOM 7494 C C . LEU D 1 49 ? 124.492 86.362 80.177 1.00 15.30 49 LEU A C 1
ATOM 7495 O O . LEU D 1 49 ? 125.175 85.431 79.738 1.00 28.88 49 LEU A O 1
ATOM 7500 N N . GLY D 1 50 ? 124.677 86.860 81.396 1.00 10.27 50 GLY A N 1
ATOM 7501 C CA . GLY D 1 50 ? 125.664 86.268 82.277 1.00 12.79 50 GLY A CA 1
ATOM 7502 C C . GLY D 1 50 ? 126.817 87.168 82.671 1.00 13.75 50 GLY A C 1
ATOM 7503 O O . GLY D 1 50 ? 127.942 86.691 82.841 1.00 23.75 50 GLY A O 1
ATOM 7504 N N . LYS D 1 51 ? 126.562 88.470 82.814 1.00 8.82 51 LYS A N 1
ATOM 7505 C CA . LYS D 1 51 ? 127.634 89.393 83.174 1.00 9.36 51 LYS A CA 1
ATOM 7506 C C . LYS D 1 51 ? 128.059 89.222 84.630 1.00 15.87 51 LYS A C 1
ATOM 7507 O O . LYS D 1 51 ? 129.258 89.193 84.931 1.00 29.72 51 LYS A O 1
ATOM 7513 N N . THR D 1 52 ? 127.095 89.113 85.548 1.00 8.55 52 THR A N 1
ATOM 7514 C CA . THR D 1 52 ? 127.428 88.854 86.947 1.00 7.18 52 THR A CA 1
ATOM 7515 C C . THR D 1 52 ? 128.098 87.496 87.109 1.00 16.69 52 THR A C 1
ATOM 7516 O O . THR D 1 52 ? 129.067 87.352 87.869 1.00 26.92 52 THR A O 1
ATOM 7520 N N . THR D 1 53 ? 127.592 86.487 86.399 1.00 14.69 53 THR A N 1
ATOM 7521 C CA . THR D 1 53 ? 128.220 85.172 86.424 1.00 9.63 53 THR A CA 1
ATOM 7522 C C . THR D 1 53 ? 129.646 85.239 85.898 1.00 12.80 53 THR A C 1
ATOM 7523 O O . THR D 1 53 ? 130.547 84.599 86.448 1.00 24.55 53 THR A O 1
ATOM 7527 N N . LEU D 1 54 ? 129.872 86.012 84.835 1.00 9.59 54 LEU A N 1
ATOM 7528 C CA . LEU D 1 54 ? 131.222 86.148 84.302 1.00 4.53 54 LEU A CA 1
ATOM 7529 C C . LEU D 1 54 ? 132.140 86.854 85.290 1.00 15.20 54 LEU A C 1
ATOM 7530 O O . LEU D 1 54 ? 133.317 86.501 85.406 1.00 20.42 54 LEU A O 1
ATOM 7535 N N . ALA D 1 55 ? 131.629 87.861 86.002 1.00 11.23 55 ALA A N 1
ATOM 7536 C CA . ALA D 1 55 ? 132.439 88.518 87.023 1.00 6.62 55 ALA A CA 1
ATOM 7537 C C . ALA D 1 55 ? 132.837 87.541 88.122 1.00 16.78 55 ALA A C 1
ATOM 7538 O O . ALA D 1 55 ? 133.999 87.512 88.552 1.00 25.29 55 ALA A O 1
ATOM 7540 N N . HIS D 1 56 ? 131.886 86.725 88.584 1.00 21.15 56 HIS A N 1
ATOM 7541 C CA . HIS D 1 56 ? 132.202 85.727 89.604 1.00 10.14 56 HIS A CA 1
ATOM 7542 C C . HIS D 1 56 ? 133.209 84.704 89.087 1.00 13.12 56 HIS A C 1
ATOM 7543 O O . HIS D 1 56 ? 134.122 84.295 89.815 1.00 20.54 56 HIS A O 1
ATOM 7550 N N . VAL D 1 57 ? 133.056 84.277 87.832 1.00 14.05 57 VAL A N 1
ATOM 7551 C CA . VAL D 1 57 ? 133.981 83.309 87.248 1.00 8.88 57 VAL A CA 1
ATOM 7552 C C . VAL D 1 57 ? 135.380 83.902 87.144 1.00 20.78 57 VAL A C 1
ATOM 7553 O O . VAL D 1 57 ? 136.377 83.222 87.407 1.00 27.90 57 VAL A O 1
ATOM 7557 N N . ILE D 1 58 ? 135.478 85.172 86.747 1.00 18.85 58 ILE A N 1
ATOM 7558 C CA . ILE D 1 58 ? 136.777 85.835 86.664 1.00 10.19 58 ILE A CA 1
ATOM 7559 C C . ILE D 1 58 ? 137.418 85.919 88.042 1.00 13.30 58 ILE A C 1
ATOM 7560 O O . ILE D 1 58 ? 138.618 85.661 88.202 1.00 22.05 58 ILE A O 1
ATOM 7565 N N . ALA D 1 59 ? 136.629 86.278 89.058 1.00 20.17 59 ALA A N 1
ATOM 7566 C CA . ALA D 1 59 ? 137.162 86.345 90.415 1.00 15.67 59 ALA A CA 1
ATOM 7567 C C . ALA D 1 59 ? 137.669 84.984 90.875 1.00 14.99 59 ALA A C 1
ATOM 7568 O O . ALA D 1 59 ? 138.725 84.890 91.510 1.00 25.37 59 ALA A O 1
ATOM 7570 N N . HIS D 1 60 ? 136.929 83.917 90.568 1.00 20.09 60 HIS A N 1
ATOM 7571 C CA . HIS D 1 60 ? 137.376 82.580 90.950 1.00 18.41 60 HIS A CA 1
ATOM 7572 C C . HIS D 1 60 ? 138.640 82.175 90.198 1.00 15.25 60 HIS A C 1
ATOM 7573 O O . HIS D 1 60 ? 139.545 81.567 90.780 1.00 23.90 60 HIS A O 1
ATOM 7580 N N . GLU D 1 61 ? 138.715 82.492 88.903 1.00 25.04 61 GLU A N 1
ATOM 7581 C CA . GLU D 1 61 ? 139.886 82.134 88.108 1.00 20.79 61 GLU A CA 1
ATOM 7582 C C . GLU D 1 61 ? 141.134 82.855 88.597 1.00 19.23 61 GLU A C 1
ATOM 7583 O O . GLU D 1 61 ? 142.215 82.260 88.662 1.00 23.89 61 GLU A O 1
ATOM 7589 N N . LEU D 1 62 ? 141.008 84.141 88.932 1.00 24.67 62 LEU A N 1
ATOM 7590 C CA . LEU D 1 62 ? 142.151 84.875 89.465 1.00 22.93 62 LEU A CA 1
ATOM 7591 C C . LEU D 1 62 ? 142.551 84.349 90.837 1.00 26.08 62 LEU A C 1
ATOM 7592 O O . LEU D 1 62 ? 143.741 84.295 91.165 1.00 29.02 62 LEU A O 1
ATOM 7597 N N . GLY D 1 63 ? 141.576 83.954 91.646 1.00 29.55 63 GLY A N 1
ATOM 7598 C CA . GLY D 1 63 ? 141.837 83.487 92.988 1.00 21.43 63 GLY A CA 1
ATOM 7599 C C . GLY D 1 63 ? 141.727 84.538 94.067 1.00 25.82 63 GLY A C 1
ATOM 7600 O O . GLY D 1 63 ? 142.294 84.346 95.148 1.00 33.02 63 GLY A O 1
ATOM 7601 N N . VAL D 1 64 ? 141.020 85.636 93.813 1.00 18.51 64 VAL A N 1
ATOM 7602 C CA . VAL D 1 64 ? 140.931 86.739 94.761 1.00 17.75 64 VAL A CA 1
ATOM 7603 C C . VAL D 1 64 ? 139.503 86.858 95.274 1.00 20.26 64 VAL A C 1
ATOM 7604 O O . VAL D 1 64 ? 138.609 86.127 94.833 1.00 28.20 64 VAL A O 1
ATOM 7608 N N . ASN D 1 65 ? 139.283 87.770 96.214 1.00 21.47 65 ASN A N 1
ATOM 7609 C CA . ASN D 1 65 ? 137.950 88.009 96.738 1.00 20.93 65 ASN A CA 1
ATOM 7610 C C . ASN D 1 65 ? 137.161 88.909 95.793 1.00 24.98 65 ASN A C 1
ATOM 7611 O O . ASN D 1 65 ? 137.715 89.557 94.902 1.00 33.41 65 ASN A O 1
ATOM 7616 N N . LEU D 1 66 ? 135.847 88.940 95.996 1.00 22.38 66 LEU A N 1
ATOM 7617 C CA . LEU D 1 66 ? 134.947 89.734 95.169 1.00 15.13 66 LEU A CA 1
ATOM 7618 C C . LEU D 1 66 ? 133.956 90.453 96.069 1.00 18.43 66 LEU A C 1
ATOM 7619 O O . LEU D 1 66 ? 133.138 89.810 96.733 1.00 26.17 66 LEU A O 1
ATOM 7624 N N . ARG D 1 67 ? 134.033 91.780 96.093 1.00 12.39 67 ARG A N 1
ATOM 7625 C CA . ARG D 1 67 ? 133.092 92.613 96.830 1.00 15.38 67 ARG A CA 1
ATOM 7626 C C . ARG D 1 67 ? 132.081 93.180 95.844 1.00 14.20 67 ARG A C 1
ATOM 7627 O O . ARG D 1 67 ? 132.454 93.906 94.917 1.00 24.83 67 ARG A O 1
ATOM 7629 N N . VAL D 1 68 ? 130.809 92.855 96.046 1.00 21.94 68 VAL A N 1
ATOM 7630 C CA . VAL D 1 68 ? 129.748 93.184 95.101 1.00 15.40 68 VAL A CA 1
ATOM 7631 C C . VAL D 1 68 ? 128.962 94.372 95.631 1.00 16.87 68 VAL A C 1
ATOM 7632 O O . VAL D 1 68 ? 128.515 94.370 96.784 1.00 26.22 68 VAL A O 1
ATOM 7636 N N . THR D 1 69 ? 128.795 95.389 94.790 1.00 18.26 69 THR A N 1
ATOM 7637 C CA . THR D 1 69 ? 127.969 96.545 95.107 1.00 21.00 69 THR A CA 1
ATOM 7638 C C . THR D 1 69 ? 127.134 96.871 93.874 1.00 25.30 69 THR A C 1
ATOM 7639 O O . THR D 1 69 ? 127.079 96.095 92.915 1.00 28.20 69 THR A O 1
ATOM 7643 N N . SER D 1 70 ? 126.473 98.025 93.895 1.00 24.15 70 SER A N 1
ATOM 7644 C CA . SER D 1 70 ? 125.615 98.429 92.793 1.00 25.23 70 SER A CA 1
ATOM 7645 C C . SER D 1 70 ? 125.739 99.929 92.573 1.00 32.66 70 SER A C 1
ATOM 7646 O O . SER D 1 70 ? 126.240 100.666 93.426 1.00 36.55 70 SER A O 1
ATOM 7649 N N . GLY D 1 71 ? 125.280 100.369 91.406 1.00 32.42 71 GLY A N 1
ATOM 7650 C CA . GLY D 1 71 ? 125.280 101.770 91.059 1.00 30.50 71 GLY A CA 1
ATOM 7651 C C . GLY D 1 71 ? 124.400 102.604 91.967 1.00 33.56 71 GLY A C 1
ATOM 7652 O O . GLY D 1 71 ? 124.877 103.489 92.684 1.00 36.84 71 GLY A O 1
ATOM 7653 N N . PRO D 1 72 ? 123.089 102.346 91.949 1.00 37.83 72 PRO A N 1
ATOM 7654 C CA . PRO D 1 72 ? 122.184 103.095 92.838 1.00 36.99 72 PRO A CA 1
ATOM 7655 C C . PRO D 1 72 ? 122.444 102.862 94.316 1.00 36.55 72 PRO A C 1
ATOM 7656 O O . PRO D 1 72 ? 122.010 103.677 95.139 1.00 36.90 72 PRO A O 1
ATOM 7660 N N . ALA D 1 73 ? 123.129 101.777 94.684 1.00 38.47 73 ALA A N 1
ATOM 7661 C CA . ALA D 1 73 ? 123.411 101.511 96.089 1.00 34.58 73 ALA A CA 1
ATOM 7662 C C . ALA D 1 73 ? 124.361 102.532 96.700 1.00 40.51 73 ALA A C 1
ATOM 7663 O O . ALA D 1 73 ? 124.362 102.701 97.923 1.00 44.06 73 ALA A O 1
ATOM 7665 N N . ILE D 1 74 ? 125.165 103.209 95.888 1.00 46.62 74 ILE A N 1
ATOM 7666 C CA . ILE D 1 74 ? 126.112 104.211 96.372 1.00 41.91 74 ILE A CA 1
ATOM 7667 C C . ILE D 1 74 ? 125.412 105.559 96.241 1.00 43.97 74 ILE A C 1
ATOM 7668 O O . ILE D 1 74 ? 125.469 106.221 95.204 1.00 45.60 74 ILE A O 1
ATOM 7673 N N . GLU D 1 75 ? 124.732 105.969 97.314 1.00 55.00 75 GLU A N 1
ATOM 7674 C CA . GLU D 1 75 ? 123.997 107.229 97.288 1.00 54.81 75 GLU A CA 1
ATOM 7675 C C . GLU D 1 75 ? 124.934 108.426 97.397 1.00 58.10 75 GLU A C 1
ATOM 7676 O O . GLU D 1 75 ? 124.706 109.459 96.757 1.00 58.18 75 GLU A O 1
ATOM 7682 N N . LYS D 1 76 ? 125.989 108.309 98.197 1.00 54.48 76 LYS A N 1
ATOM 7683 C CA . LYS D 1 76 ? 126.895 109.414 98.461 1.00 48.17 76 LYS A CA 1
ATOM 7684 C C . LYS D 1 76 ? 128.336 108.981 98.241 1.00 47.69 76 LYS A C 1
ATOM 7685 O O . LYS D 1 76 ? 128.659 107.796 98.366 1.00 49.08 76 LYS A O 1
ATOM 7687 N N . PRO D 1 77 ? 129.223 109.923 97.906 1.00 46.81 77 PRO A N 1
ATOM 7688 C CA . PRO D 1 77 ? 130.639 109.566 97.718 1.00 44.33 77 PRO A CA 1
ATOM 7689 C C . PRO D 1 77 ? 131.303 109.010 98.966 1.00 45.87 77 PRO A C 1
ATOM 7690 O O . PRO D 1 77 ? 132.330 108.329 98.850 1.00 48.03 77 PRO A O 1
ATOM 7694 N N . GLY D 1 78 ? 130.761 109.288 100.154 1.00 45.30 78 GLY A N 1
ATOM 7695 C CA . GLY D 1 78 ? 131.323 108.710 101.363 1.00 44.15 78 GLY A CA 1
ATOM 7696 C C . GLY D 1 78 ? 131.259 107.195 101.366 1.00 42.33 78 GLY A C 1
ATOM 7697 O O . GLY D 1 78 ? 132.177 106.526 101.847 1.00 44.10 78 GLY A O 1
ATOM 7698 N N . ASP D 1 79 ? 130.174 106.634 100.826 1.00 43.29 79 ASP A N 1
ATOM 7699 C CA . ASP D 1 79 ? 130.062 105.183 100.730 1.00 46.38 79 ASP A CA 1
ATOM 7700 C C . ASP D 1 79 ? 131.156 104.606 99.841 1.00 45.48 79 ASP A C 1
ATOM 7701 O O . ASP D 1 79 ? 131.788 103.601 100.191 1.00 41.76 79 ASP A O 1
ATOM 7706 N N . LEU D 1 80 ? 131.394 105.233 98.686 1.00 40.31 80 LEU A N 1
ATOM 7707 C CA . LEU D 1 80 ? 132.442 104.764 97.787 1.00 38.91 80 LEU A CA 1
ATOM 7708 C C . LEU D 1 80 ? 133.815 104.888 98.432 1.00 39.67 80 LEU A C 1
ATOM 7709 O O . LEU D 1 80 ? 134.655 103.991 98.296 1.00 40.94 80 LEU A O 1
ATOM 7714 N N . ALA D 1 81 ? 134.061 105.994 99.138 1.00 38.72 81 ALA A N 1
ATOM 7715 C CA . ALA D 1 81 ? 135.341 106.165 99.816 1.00 35.08 81 ALA A CA 1
ATOM 7716 C C . ALA D 1 81 ? 135.547 105.096 100.880 1.00 43.86 81 ALA A C 1
ATOM 7717 O O . ALA D 1 81 ? 136.638 104.524 100.992 1.00 43.88 81 ALA A O 1
ATOM 7719 N N . ALA D 1 82 ? 134.508 104.808 101.667 1.00 44.97 82 ALA A N 1
ATOM 7720 C CA . ALA D 1 82 ? 134.620 103.776 102.693 1.00 39.06 82 ALA A CA 1
ATOM 7721 C C . ALA D 1 82 ? 134.870 102.407 102.076 1.00 40.75 82 ALA A C 1
ATOM 7722 O O . ALA D 1 82 ? 135.710 101.643 102.566 1.00 43.13 82 ALA A O 1
ATOM 7724 N N . ILE D 1 83 ? 134.157 102.082 100.994 1.00 40.70 83 ILE A N 1
ATOM 7725 C CA . ILE D 1 83 ? 134.347 100.789 100.342 1.00 38.33 83 ILE A CA 1
ATOM 7726 C C . ILE D 1 83 ? 135.764 100.667 99.799 1.00 39.48 83 ILE A C 1
ATOM 7727 O O . ILE D 1 83 ? 136.419 99.629 99.958 1.00 41.82 83 ILE A O 1
ATOM 7732 N N . LEU D 1 84 ? 136.265 101.724 99.157 1.00 38.56 84 LEU A N 1
ATOM 7733 C CA . LEU D 1 84 ? 137.581 101.650 98.534 1.00 39.28 84 LEU A CA 1
ATOM 7734 C C . LEU D 1 84 ? 138.704 101.661 99.563 1.00 36.87 84 LEU A C 1
ATOM 7735 O O . LEU D 1 84 ? 139.762 101.067 99.325 1.00 35.81 84 LEU A O 1
ATOM 7740 N N . ALA D 1 85 ? 138.504 102.320 100.705 1.00 40.60 85 ALA A N 1
ATOM 7741 C CA . ALA D 1 85 ? 139.576 102.455 101.682 1.00 41.83 85 ALA A CA 1
ATOM 7742 C C . ALA D 1 85 ? 139.609 101.315 102.693 1.00 45.28 85 ALA A C 1
ATOM 7743 O O . ALA D 1 85 ? 140.692 100.825 103.030 1.00 45.40 85 ALA A O 1
ATOM 7745 N N . ASN D 1 86 ? 138.451 100.878 103.185 1.00 46.76 86 ASN A N 1
ATOM 7746 C CA . ASN D 1 86 ? 138.396 99.907 104.271 1.00 43.31 86 ASN A CA 1
ATOM 7747 C C . ASN D 1 86 ? 138.047 98.498 103.813 1.00 45.26 86 ASN A C 1
ATOM 7748 O O . ASN D 1 86 ? 138.640 97.532 104.299 1.00 45.82 86 ASN A O 1
ATOM 7753 N N . SER D 1 87 ? 137.098 98.354 102.889 1.00 44.84 87 SER A N 1
ATOM 7754 C CA . SER D 1 87 ? 136.575 97.041 102.536 1.00 46.88 87 SER A CA 1
ATOM 7755 C C . SER D 1 87 ? 137.424 96.296 101.514 1.00 44.08 87 SER A C 1
ATOM 7756 O O . SER D 1 87 ? 137.191 95.101 101.302 1.00 43.53 87 SER A O 1
ATOM 7759 N N . LEU D 1 88 ? 138.391 96.951 100.883 1.00 39.60 88 LEU A N 1
ATOM 7760 C CA . LEU D 1 88 ? 139.147 96.344 99.799 1.00 38.47 88 LEU A CA 1
ATOM 7761 C C . LEU D 1 88 ? 140.533 95.910 100.261 1.00 38.43 88 LEU A C 1
ATOM 7762 O O . LEU D 1 88 ? 141.023 96.314 101.318 1.00 43.40 88 LEU A O 1
ATOM 7767 N N . GLU D 1 89 ? 141.162 95.074 99.438 1.00 39.33 89 GLU A N 1
ATOM 7768 C CA . GLU D 1 89 ? 142.484 94.535 99.714 1.00 35.99 89 GLU A CA 1
ATOM 7769 C C . GLU D 1 89 ? 143.285 94.530 98.418 1.00 36.49 89 GLU A C 1
ATOM 7770 O O . GLU D 1 89 ? 142.733 94.689 97.327 1.00 41.98 89 GLU A O 1
ATOM 7776 N N . GLU D 1 90 ? 144.598 94.364 98.552 1.00 34.83 90 GLU A N 1
ATOM 7777 C CA . GLU D 1 90 ? 145.480 94.332 97.392 1.00 33.77 90 GLU A CA 1
ATOM 7778 C C . GLU D 1 90 ? 145.089 93.199 96.454 1.00 34.52 90 GLU A C 1
ATOM 7779 O O . GLU D 1 90 ? 145.076 92.029 96.849 1.00 38.91 90 GLU A O 1
ATOM 7785 N N . GLY D 1 91 ? 144.771 93.547 95.209 1.00 27.43 91 GLY A N 1
ATOM 7786 C CA . GLY D 1 91 ? 144.403 92.571 94.208 1.00 25.53 91 GLY A CA 1
ATOM 7787 C C . GLY D 1 91 ? 142.947 92.164 94.203 1.00 30.53 91 GLY A C 1
ATOM 7788 O O . GLY D 1 91 ? 142.542 91.391 93.326 1.00 32.18 91 GLY A O 1
ATOM 7789 N N . ASP D 1 92 ? 142.145 92.659 95.143 1.00 26.71 92 ASP A N 1
ATOM 7790 C CA . ASP D 1 92 ? 140.743 92.283 95.212 1.00 15.75 92 ASP A CA 1
ATOM 7791 C C . ASP D 1 92 ? 139.970 92.880 94.039 1.00 18.51 92 ASP A C 1
ATOM 7792 O O . ASP D 1 92 ? 140.481 93.692 93.265 1.00 25.76 92 ASP A O 1
ATOM 7797 N N . ILE D 1 93 ? 138.713 92.465 93.915 1.00 18.17 93 ILE A N 1
ATOM 7798 C CA . ILE D 1 93 ? 137.844 92.879 92.822 1.00 13.61 93 ILE A CA 1
ATOM 7799 C C . ILE D 1 93 ? 136.608 93.542 93.410 1.00 15.77 93 ILE A C 1
ATOM 7800 O O . ILE D 1 93 ? 135.989 93.002 94.334 1.00 25.52 93 ILE A O 1
ATOM 7805 N N . LEU D 1 94 ? 136.258 94.711 92.881 1.00 15.70 94 LEU A N 1
ATOM 7806 C CA . LEU D 1 94 ? 135.046 95.429 93.259 1.00 6.69 94 LEU A CA 1
ATOM 7807 C C . LEU D 1 94 ? 134.120 95.442 92.052 1.00 17.01 94 LEU A C 1
ATOM 7808 O O . LEU D 1 94 ? 134.414 96.096 91.046 1.00 28.80 94 LEU A O 1
ATOM 7813 N N . PHE D 1 95 ? 133.007 94.721 92.148 1.00 13.86 95 PHE A N 1
ATOM 7814 C CA . PHE D 1 95 ? 132.052 94.597 91.055 1.00 7.45 95 PHE A CA 1
ATOM 7815 C C . PHE D 1 95 ? 130.895 95.558 91.292 1.00 9.27 95 PHE A C 1
ATOM 7816 O O . PHE D 1 95 ? 130.217 95.477 92.321 1.00 25.29 95 PHE A O 1
ATOM 7824 N N . ILE D 1 96 ? 130.674 96.464 90.345 1.00 15.37 96 ILE A N 1
ATOM 7825 C CA . ILE D 1 96 ? 129.579 97.425 90.407 1.00 12.65 96 ILE A CA 1
ATOM 7826 C C . ILE D 1 96 ? 128.610 97.089 89.283 1.00 18.33 96 ILE A C 1
ATOM 7827 O O . ILE D 1 96 ? 128.886 97.365 88.110 1.00 22.97 96 ILE A O 1
ATOM 7832 N N . ASP D 1 97 ? 127.478 96.488 89.635 1.00 21.78 97 ASP A N 1
ATOM 7833 C CA . ASP D 1 97 ? 126.442 96.193 88.658 1.00 11.96 97 ASP A CA 1
ATOM 7834 C C . ASP D 1 97 ? 125.615 97.441 88.388 1.00 21.57 97 ASP A C 1
ATOM 7835 O O . ASP D 1 97 ? 125.361 98.240 89.294 1.00 37.05 97 ASP A O 1
ATOM 7840 N N . GLU D 1 98 ? 125.198 97.604 87.132 1.00 22.90 98 GLU A N 1
ATOM 7841 C CA . GLU D 1 98 ? 124.466 98.788 86.683 1.00 20.66 98 GLU A CA 1
ATOM 7842 C C . GLU D 1 98 ? 125.279 100.054 86.962 1.00 24.29 98 GLU A C 1
ATOM 7843 O O . GLU D 1 98 ? 124.823 100.992 87.619 1.00 34.72 98 GLU A O 1
ATOM 7849 N N . ILE D 1 99 ? 126.509 100.059 86.444 1.00 19.95 99 ILE A N 1
ATOM 7850 C CA . ILE D 1 99 ? 127.455 101.131 86.732 1.00 21.04 99 ILE A CA 1
ATOM 7851 C C . ILE D 1 99 ? 127.081 102.448 86.070 1.00 25.37 99 ILE A C 1
ATOM 7852 O O . ILE D 1 99 ? 127.662 103.485 86.404 1.00 33.57 99 ILE A O 1
ATOM 7857 N N . HIS D 1 100 ? 126.119 102.443 85.150 1.00 22.33 100 HIS A N 1
ATOM 7858 C CA . HIS D 1 100 ? 125.684 103.678 84.512 1.00 19.41 100 HIS A CA 1
ATOM 7859 C C . HIS D 1 100 ? 124.681 104.454 85.354 1.00 26.64 100 HIS A C 1
ATOM 7860 O O . HIS D 1 100 ? 124.277 105.549 84.952 1.00 30.05 100 HIS A O 1
ATOM 7867 N N . ARG D 1 101 ? 124.270 103.916 86.500 1.00 29.76 101 ARG A N 1
ATOM 7868 C CA . ARG D 1 101 ? 123.361 104.602 87.406 1.00 26.33 101 ARG A CA 1
ATOM 7869 C C . ARG D 1 101 ? 124.087 105.416 88.467 1.00 30.23 101 ARG A C 1
ATOM 7870 O O . ARG D 1 101 ? 123.429 106.083 89.272 1.00 34.27 101 ARG A O 1
ATOM 7878 N N . LEU D 1 102 ? 125.417 105.373 88.493 1.00 29.36 102 LEU A N 1
ATOM 7879 C CA . LEU D 1 102 ? 126.173 106.211 89.412 1.00 24.78 102 LEU A CA 1
ATOM 7880 C C . LEU D 1 102 ? 125.976 107.680 89.064 1.00 30.83 102 LEU A C 1
ATOM 7881 O O . LEU D 1 102 ? 125.940 108.057 87.890 1.00 35.32 102 LEU A O 1
ATOM 7886 N N . SER D 1 103 ? 125.842 108.511 90.093 1.00 30.48 103 SER A N 1
ATOM 7887 C CA . SER D 1 103 ? 125.740 109.945 89.876 1.00 27.23 103 SER A CA 1
ATOM 7888 C C . SER D 1 103 ? 127.049 110.485 89.315 1.00 31.27 103 SER A C 1
ATOM 7889 O O . SER D 1 103 ? 128.122 109.915 89.528 1.00 35.99 103 SER A O 1
ATOM 7892 N N . ARG D 1 104 ? 126.950 111.595 88.580 1.00 30.80 104 ARG A N 1
ATOM 7893 C CA . ARG D 1 104 ? 128.123 112.142 87.906 1.00 29.35 104 ARG A CA 1
ATOM 7894 C C . ARG D 1 104 ? 129.206 112.531 88.904 1.00 26.57 104 ARG A C 1
ATOM 7895 O O . ARG D 1 104 ? 130.396 112.312 88.653 1.00 31.39 104 ARG A O 1
ATOM 7903 N N . GLN D 1 105 ? 128.815 113.104 90.043 1.00 22.92 105 GLN A N 1
ATOM 7904 C CA . GLN D 1 105 ? 129.797 113.414 91.075 1.00 26.85 105 GLN A CA 1
ATOM 7905 C C . GLN D 1 105 ? 130.430 112.145 91.633 1.00 28.57 105 GLN A C 1
ATOM 7906 O O . GLN D 1 105 ? 131.623 112.131 91.958 1.00 27.93 105 GLN A O 1
ATOM 7912 N N . ALA D 1 106 ? 129.650 111.069 91.757 1.00 27.59 106 ALA A N 1
ATOM 7913 C CA . ALA D 1 106 ? 130.200 109.796 92.200 1.00 19.52 106 ALA A CA 1
ATOM 7914 C C . ALA D 1 106 ? 131.022 109.103 91.123 1.00 20.12 106 ALA A C 1
ATOM 7915 O O . ALA D 1 106 ? 131.930 108.335 91.458 1.00 26.21 106 ALA A O 1
ATOM 7917 N N . GLU D 1 107 ? 130.725 109.345 89.844 1.00 23.52 107 GLU A N 1
ATOM 7918 C CA . GLU D 1 107 ? 131.582 108.824 88.783 1.00 23.66 107 GLU A CA 1
ATOM 7919 C C . GLU D 1 107 ? 132.912 109.561 88.738 1.00 21.29 107 GLU A C 1
ATOM 7920 O O . GLU D 1 107 ? 133.951 108.959 88.446 1.00 25.19 107 GLU A O 1
ATOM 7926 N N . GLU D 1 108 ? 132.901 110.864 89.018 1.00 17.77 108 GLU A N 1
ATOM 7927 C CA . GLU D 1 108 ? 134.119 111.659 88.937 1.00 11.99 108 GLU A CA 1
ATOM 7928 C C . GLU D 1 108 ? 135.030 111.489 90.145 1.00 17.01 108 GLU A C 1
ATOM 7929 O O . GLU D 1 108 ? 136.166 111.973 90.110 1.00 21.03 108 GLU A O 1
ATOM 7935 N N . HIS D 1 109 ? 134.569 110.830 91.211 1.00 23.09 109 HIS A N 1
ATOM 7936 C CA . HIS D 1 109 ? 135.486 110.400 92.259 1.00 15.63 109 HIS A CA 1
ATOM 7937 C C . HIS D 1 109 ? 136.277 109.168 91.854 1.00 16.79 109 HIS A C 1
ATOM 7938 O O . HIS D 1 109 ? 137.311 108.881 92.466 1.00 26.06 109 HIS A O 1
ATOM 7945 N N . LEU D 1 110 ? 135.815 108.434 90.844 1.00 17.66 110 LEU A N 1
ATOM 7946 C CA . LEU D 1 110 ? 136.476 107.208 90.425 1.00 12.88 110 LEU A CA 1
ATOM 7947 C C . LEU D 1 110 ? 137.674 107.452 89.520 1.00 15.14 110 LEU A C 1
ATOM 7948 O O . LEU D 1 110 ? 138.450 106.521 89.297 1.00 28.29 110 LEU A O 1
ATOM 7953 N N . TYR D 1 111 ? 137.844 108.666 88.991 1.00 10.71 111 TYR A N 1
ATOM 7954 C CA . TYR D 1 111 ? 138.952 108.915 88.069 1.00 10.62 111 TYR A CA 1
ATOM 7955 C C . TYR D 1 111 ? 140.311 108.723 88.734 1.00 16.67 111 TYR A C 1
ATOM 7956 O O . TYR D 1 111 ? 141.122 107.927 88.225 1.00 27.50 111 TYR A O 1
ATOM 7965 N N . PRO D 1 112 ? 140.629 109.387 89.855 1.00 18.23 112 PRO A N 1
ATOM 7966 C CA . PRO D 1 112 ? 141.921 109.112 90.503 1.00 12.49 112 PRO A CA 1
ATOM 7967 C C . PRO D 1 112 ? 142.029 107.699 91.038 1.00 13.78 112 PRO A C 1
ATOM 7968 O O . PRO D 1 112 ? 143.123 107.123 91.025 1.00 20.14 112 PRO A O 1
ATOM 7972 N N . ALA D 1 113 ? 140.922 107.123 91.512 1.00 13.14 113 ALA A N 1
ATOM 7973 C CA . ALA D 1 113 ? 140.964 105.776 92.068 1.00 6.90 113 ALA A CA 1
ATOM 7974 C C . ALA D 1 113 ? 141.338 104.750 91.008 1.00 15.62 113 ALA A C 1
ATOM 7975 O O . ALA D 1 113 ? 142.146 103.850 91.262 1.00 22.45 113 ALA A O 1
ATOM 7977 N N . MET D 1 114 ? 140.759 104.863 89.814 1.00 17.85 114 MET A N 1
ATOM 7978 C CA . MET D 1 114 ? 141.084 103.927 88.746 1.00 13.64 114 MET A CA 1
ATOM 7979 C C . MET D 1 114 ? 142.429 104.229 88.102 1.00 13.51 114 MET A C 1
ATOM 7980 O O . MET D 1 114 ? 143.142 103.298 87.714 1.00 13.99 114 MET A O 1
ATOM 7985 N N . GLU D 1 115 ? 142.799 105.503 87.975 1.00 22.30 115 GLU A N 1
ATOM 7986 C CA . GLU D 1 115 ? 144.037 105.823 87.275 1.00 13.26 115 GLU A CA 1
ATOM 7987 C C . GLU D 1 115 ? 145.246 105.863 88.206 1.00 20.63 115 GLU A C 1
ATOM 7988 O O . GLU D 1 115 ? 146.256 105.206 87.940 1.00 17.92 115 GLU A O 1
ATOM 7994 N N . ASP D 1 116 ? 145.161 106.626 89.295 1.00 24.11 116 ASP A N 1
ATOM 7995 C CA . ASP D 1 116 ? 146.290 106.826 90.193 1.00 15.03 116 ASP A CA 1
ATOM 7996 C C . ASP D 1 116 ? 146.194 106.022 91.482 1.00 18.74 116 ASP A C 1
ATOM 7997 O O . ASP D 1 116 ? 147.162 106.003 92.249 1.00 25.61 116 ASP A O 1
ATOM 8002 N N . PHE D 1 117 ? 145.061 105.365 91.735 1.00 21.82 117 PHE A N 1
ATOM 8003 C CA . PHE D 1 117 ? 144.824 104.632 92.981 1.00 8.31 117 PHE A CA 1
ATOM 8004 C C . PHE D 1 117 ? 144.944 105.548 94.196 1.00 13.39 117 PHE A C 1
ATOM 8005 O O . PHE D 1 117 ? 145.435 105.150 95.253 1.00 24.28 117 PHE A O 1
ATOM 8013 N N . VAL D 1 118 ? 144.496 106.793 94.038 1.00 21.20 118 VAL A N 1
ATOM 8014 C CA . VAL D 1 118 ? 144.358 107.727 95.150 1.00 4.95 118 VAL A CA 1
ATOM 8015 C C . VAL D 1 118 ? 142.916 108.208 95.166 1.00 11.22 118 VAL A C 1
ATOM 8016 O O . VAL D 1 118 ? 142.112 107.812 94.317 1.00 33.45 118 VAL A O 1
ATOM 8020 N N . MET D 1 119 ? 142.572 109.062 96.125 1.00 14.33 119 MET A N 1
ATOM 8021 C CA . MET D 1 119 ? 141.205 109.550 96.223 1.00 19.81 119 MET A CA 1
ATOM 8022 C C . MET D 1 119 ? 141.208 110.882 96.958 1.00 27.76 119 MET A C 1
ATOM 8023 O O . MET D 1 119 ? 141.950 111.059 97.926 1.00 35.05 119 MET A O 1
ATOM 8028 N N . ASP D 1 120 ? 140.376 111.808 96.492 1.00 21.46 120 ASP A N 1
ATOM 8029 C CA . ASP D 1 120 ? 140.307 113.156 97.039 1.00 22.94 120 ASP A CA 1
ATOM 8030 C C . ASP D 1 120 ? 139.074 113.288 97.923 1.00 26.14 120 ASP A C 1
ATOM 8031 O O . ASP D 1 120 ? 137.947 113.094 97.456 1.00 36.65 120 ASP A O 1
ATOM 8036 N N . ILE D 1 121 ? 139.290 113.621 99.196 1.00 31.16 121 ILE A N 1
ATOM 8037 C CA . ILE D 1 121 ? 138.212 113.894 100.136 1.00 34.54 121 ILE A CA 1
ATOM 8038 C C . ILE D 1 121 ? 138.565 115.147 100.925 1.00 38.15 121 ILE A C 1
ATOM 8039 O O . ILE D 1 121 ? 139.723 115.564 100.989 1.00 36.05 121 ILE A O 1
ATOM 8044 N N . VAL D 1 122 ? 137.544 115.750 101.528 1.00 41.96 122 VAL A N 1
ATOM 8045 C CA . VAL D 1 122 ? 137.695 116.950 102.342 1.00 41.40 122 VAL A CA 1
ATOM 8046 C C . VAL D 1 122 ? 137.231 116.630 103.755 1.00 41.37 122 VAL A C 1
ATOM 8047 O O . VAL D 1 122 ? 136.134 116.092 103.946 1.00 42.29 122 VAL A O 1
ATOM 8051 N N . ILE D 1 123 ? 138.066 116.955 104.739 1.00 43.39 123 ILE A N 1
ATOM 8052 C CA . ILE D 1 123 ? 137.775 116.700 106.144 1.00 45.50 123 ILE A CA 1
ATOM 8053 C C . ILE D 1 123 ? 138.045 117.969 106.940 1.00 46.60 123 ILE A C 1
ATOM 8054 O O . ILE D 1 123 ? 138.965 118.729 106.621 1.00 46.02 123 ILE A O 1
ATOM 8059 N N . GLY D 1 124 ? 137.244 118.195 107.979 1.00 50.28 124 GLY A N 1
ATOM 8060 C CA . GLY D 1 124 ? 137.451 119.325 108.864 1.00 50.57 124 GLY A CA 1
ATOM 8061 C C . GLY D 1 124 ? 136.178 120.021 109.302 1.00 55.96 124 GLY A C 1
ATOM 8062 O O . GLY D 1 124 ? 136.107 120.537 110.422 1.00 57.47 124 GLY A O 1
ATOM 8063 N N . GLN D 1 125 ? 135.167 120.038 108.432 1.00 58.05 125 GLN A N 1
ATOM 8064 C CA . GLN D 1 125 ? 133.830 120.536 108.763 1.00 60.79 125 GLN A CA 1
ATOM 8065 C C . GLN D 1 125 ? 133.871 121.981 109.270 1.00 62.32 125 GLN A C 1
ATOM 8066 O O . GLN D 1 125 ? 133.547 122.276 110.421 1.00 61.66 125 GLN A O 1
ATOM 8072 N N . GLY D 1 126 ? 134.285 122.886 108.385 1.00 57.75 126 GLY A N 1
ATOM 8073 C CA . GLY D 1 126 ? 134.244 124.298 108.682 1.00 55.40 126 GLY A CA 1
ATOM 8074 C C . GLY D 1 126 ? 135.589 124.987 108.564 1.00 54.76 126 GLY A C 1
ATOM 8075 O O . GLY D 1 126 ? 136.328 124.801 107.594 1.00 54.35 126 GLY A O 1
ATOM 8076 N N . PRO D 1 127 ? 135.922 125.816 109.557 1.00 54.39 127 PRO A N 1
ATOM 8077 C CA . PRO D 1 127 ? 137.197 126.552 109.506 1.00 56.58 127 PRO A CA 1
ATOM 8078 C C . PRO D 1 127 ? 138.422 125.658 109.527 1.00 58.44 127 PRO A C 1
ATOM 8079 O O . PRO D 1 127 ? 139.504 126.108 109.130 1.00 56.79 127 PRO A O 1
ATOM 8083 N N . ALA D 1 128 ? 138.294 124.412 109.980 1.00 54.42 128 ALA A N 1
ATOM 8084 C CA . ALA D 1 128 ? 139.401 123.467 110.011 1.00 50.91 128 ALA A CA 1
ATOM 8085 C C . ALA D 1 128 ? 139.381 122.514 108.823 1.00 53.60 128 ALA A C 1
ATOM 8086 O O . ALA D 1 128 ? 140.036 121.467 108.866 1.00 57.34 128 ALA A O 1
ATOM 8088 N N . ALA D 1 129 ? 138.641 122.851 107.770 1.00 49.38 129 ALA A N 1
ATOM 8089 C CA . ALA D 1 129 ? 138.546 121.981 106.606 1.00 47.51 129 ALA A CA 1
ATOM 8090 C C . ALA D 1 129 ? 139.886 121.889 105.889 1.00 49.74 129 ALA A C 1
ATOM 8091 O O . ALA D 1 129 ? 140.654 122.853 105.840 1.00 48.83 129 ALA A O 1
ATOM 8093 N N . ARG D 1 130 ? 140.165 120.711 105.335 1.00 47.66 130 ARG A N 1
ATOM 8094 C CA . ARG D 1 130 ? 141.402 120.468 104.611 1.00 44.14 130 ARG A CA 1
ATOM 8095 C C . ARG D 1 130 ? 141.181 119.322 103.636 1.00 46.40 130 ARG A C 1
ATOM 8096 O O . ARG D 1 130 ? 140.219 118.559 103.752 1.00 47.10 130 ARG A O 1
ATOM 8104 N N . THR D 1 131 ? 142.086 119.210 102.669 1.00 38.51 131 THR A N 1
ATOM 8105 C CA . THR D 1 131 ? 142.011 118.193 101.630 1.00 37.71 131 THR A CA 1
ATOM 8106 C C . THR D 1 131 ? 143.157 117.206 101.801 1.00 43.06 131 THR A C 1
ATOM 8107 O O . THR D 1 131 ? 144.305 117.613 102.011 1.00 46.47 131 THR A O 1
ATOM 8111 N N . ILE D 1 132 ? 142.843 115.913 101.714 1.00 38.74 132 ILE A N 1
ATOM 8112 C CA . ILE D 1 132 ? 143.833 114.853 101.834 1.00 36.17 132 ILE A CA 1
ATOM 8113 C C . ILE D 1 132 ? 143.649 113.872 100.684 1.00 34.22 132 ILE A C 1
ATOM 8114 O O . ILE D 1 132 ? 142.583 113.785 100.073 1.00 34.13 132 ILE A O 1
ATOM 8119 N N . ARG D 1 133 ? 144.714 113.128 100.396 1.00 29.25 133 ARG A N 1
ATOM 8120 C CA . ARG D 1 133 ? 144.706 112.093 99.368 1.00 27.84 133 ARG A CA 1
ATOM 8121 C C . ARG D 1 133 ? 144.765 110.734 100.052 1.00 30.65 133 ARG A C 1
ATOM 8122 O O . ARG D 1 133 ? 145.775 110.391 100.676 1.00 29.98 133 ARG A O 1
ATOM 8130 N N . LEU D 1 134 ? 143.688 109.963 99.934 1.00 25.54 134 LEU A N 1
ATOM 8131 C CA . LEU D 1 134 ? 143.664 108.605 100.460 1.00 21.76 134 LEU A CA 1
ATOM 8132 C C . LEU D 1 134 ? 144.381 107.678 99.489 1.00 22.20 134 LEU A C 1
ATOM 8133 O O . LEU D 1 134 ? 143.997 107.581 98.320 1.00 31.43 134 LEU A O 1
ATOM 8138 N N . GLU D 1 135 ? 145.413 106.993 99.970 1.00 23.68 135 GLU A N 1
ATOM 8139 C CA . GLU D 1 135 ? 146.152 106.040 99.154 1.00 19.72 135 GLU A CA 1
ATOM 8140 C C . GLU D 1 135 ? 145.451 104.690 99.221 1.00 28.80 135 GLU A C 1
ATOM 8141 O O . GLU D 1 135 ? 145.301 104.114 100.304 1.00 38.67 135 GLU A O 1
ATOM 8147 N N . LEU D 1 136 ? 145.027 104.196 98.076 1.00 23.57 136 LEU A N 1
ATOM 8148 C CA . LEU D 1 136 ? 144.230 103.002 97.871 1.00 16.14 136 LEU A CA 1
ATOM 8149 C C . LEU D 1 136 ? 145.107 101.825 97.465 1.00 21.71 136 LEU A C 1
ATOM 8150 O O . LEU D 1 136 ? 146.147 102.007 96.826 1.00 27.29 136 LEU A O 1
ATOM 8155 N N . PRO D 1 137 ? 144.722 100.606 97.830 1.00 22.53 137 PRO A N 1
ATOM 8156 C CA . PRO D 1 137 ? 145.454 99.430 97.356 1.00 20.89 137 PRO A CA 1
ATOM 8157 C C . PRO D 1 137 ? 145.176 99.166 95.885 1.00 23.63 137 PRO A C 1
ATOM 8158 O O . PRO D 1 137 ? 144.166 99.597 95.326 1.00 29.27 137 PRO A O 1
ATOM 8162 N N . ARG D 1 138 ? 146.095 98.441 95.256 1.00 19.38 138 ARG A N 1
ATOM 8163 C CA . ARG D 1 138 ? 145.951 98.091 93.845 1.00 14.52 138 ARG A CA 1
ATOM 8164 C C . ARG D 1 138 ? 144.846 97.053 93.709 1.00 25.89 138 ARG A C 1
ATOM 8165 O O . ARG D 1 138 ? 145.055 95.865 93.960 1.00 33.41 138 ARG A O 1
ATOM 8173 N N . PHE D 1 139 ? 143.663 97.500 93.310 1.00 24.03 139 PHE A N 1
ATOM 8174 C CA . PHE D 1 139 ? 142.494 96.648 93.168 1.00 16.78 139 PHE A CA 1
ATOM 8175 C C . PHE D 1 139 ? 142.092 96.556 91.700 1.00 21.83 139 PHE A C 1
ATOM 8176 O O . PHE D 1 139 ? 142.713 97.153 90.816 1.00 22.24 139 PHE A O 1
ATOM 8184 N N . THR D 1 140 ? 141.037 95.787 91.446 1.00 19.59 140 THR A N 1
ATOM 8185 C CA . THR D 1 140 ? 140.466 95.623 90.117 1.00 8.05 140 THR A CA 1
ATOM 8186 C C . THR D 1 140 ? 138.999 96.015 90.163 1.00 13.78 140 THR A C 1
ATOM 8187 O O . THR D 1 140 ? 138.259 95.557 91.039 1.00 25.67 140 THR A O 1
ATOM 8191 N N . LEU D 1 141 ? 138.581 96.862 89.231 1.00 11.17 141 LEU A N 1
ATOM 8192 C CA . LEU D 1 141 ? 137.195 97.293 89.132 1.00 8.45 141 LEU A CA 1
ATOM 8193 C C . LEU D 1 141 ? 136.539 96.602 87.947 1.00 16.18 141 LEU A C 1
ATOM 8194 O O . LEU D 1 141 ? 137.058 96.655 86.828 1.00 19.25 141 LEU A O 1
ATOM 8199 N N . ILE D 1 142 ? 135.408 95.952 88.198 1.00 10.18 142 ILE A N 1
ATOM 8200 C CA . ILE D 1 142 ? 134.612 95.315 87.158 1.00 7.44 142 ILE A CA 1
ATOM 8201 C C . ILE D 1 142 ? 133.256 96.000 87.136 1.00 13.95 142 ILE A C 1
ATOM 8202 O O . ILE D 1 142 ? 132.582 96.087 88.169 1.00 21.88 142 ILE A O 1
ATOM 8207 N N . GLY D 1 143 ? 132.865 96.498 85.969 1.00 6.63 143 GLY A N 1
ATOM 8208 C CA . GLY D 1 143 ? 131.585 97.159 85.829 1.00 7.58 143 GLY A CA 1
ATOM 8209 C C . GLY D 1 143 ? 130.705 96.491 84.798 1.00 17.01 143 GLY A C 1
ATOM 8210 O O . GLY D 1 143 ? 131.160 96.173 83.696 1.00 21.80 143 GLY A O 1
ATOM 8211 N N . ALA D 1 144 ? 129.443 96.261 85.144 1.00 10.76 144 ALA A N 1
ATOM 8212 C CA . ALA D 1 144 ? 128.474 95.661 84.240 1.00 7.57 144 ALA A CA 1
ATOM 8213 C C . ALA D 1 144 ? 127.346 96.651 84.003 1.00 13.64 144 ALA A C 1
ATOM 8214 O O . ALA D 1 144 ? 126.786 97.197 84.958 1.00 20.13 144 ALA A O 1
ATOM 8216 N N . THR D 1 145 ? 127.019 96.884 82.735 1.00 17.85 145 THR A N 1
ATOM 8217 C CA . THR D 1 145 ? 125.982 97.842 82.386 1.00 14.39 145 THR A CA 1
ATOM 8218 C C . THR D 1 145 ? 125.327 97.425 81.079 1.00 23.24 145 THR A C 1
ATOM 8219 O O . THR D 1 145 ? 125.929 96.742 80.249 1.00 23.38 145 THR A O 1
ATOM 8223 N N . THR D 1 146 ? 124.072 97.835 80.912 1.00 20.21 146 THR A N 1
ATOM 8224 C CA . THR D 1 146 ? 123.358 97.645 79.659 1.00 18.47 146 THR A CA 1
ATOM 8225 C C . THR D 1 146 ? 123.327 98.903 78.803 1.00 21.45 146 THR A C 1
ATOM 8226 O O . THR D 1 146 ? 122.913 98.833 77.642 1.00 23.25 146 THR A O 1
ATOM 8230 N N . ARG D 1 147 ? 123.761 100.040 79.343 1.00 22.14 147 ARG A N 1
ATOM 8231 C CA . ARG D 1 147 ? 123.737 101.324 78.645 1.00 19.05 147 ARG A CA 1
ATOM 8232 C C . ARG D 1 147 ? 125.129 101.938 78.717 1.00 22.38 147 ARG A C 1
ATOM 8233 O O . ARG D 1 147 ? 125.388 102.823 79.542 1.00 24.20 147 ARG A O 1
ATOM 8241 N N . PRO D 1 148 ? 126.057 101.481 77.872 1.00 20.89 148 PRO A N 1
ATOM 8242 C CA . PRO D 1 148 ? 127.403 102.080 77.868 1.00 18.09 148 PRO A CA 1
ATOM 8243 C C . PRO D 1 148 ? 127.418 103.546 77.478 1.00 24.64 148 PRO A C 1
ATOM 8244 O O . PRO D 1 148 ? 128.371 104.252 77.826 1.00 28.81 148 PRO A O 1
ATOM 8248 N N . GLY D 1 149 ? 126.401 104.028 76.765 1.00 18.84 149 GLY A N 1
ATOM 8249 C CA . GLY D 1 149 ? 126.359 105.426 76.381 1.00 13.60 149 GLY A CA 1
ATOM 8250 C C . GLY D 1 149 ? 126.016 106.373 77.508 1.00 21.37 149 GLY A C 1
ATOM 8251 O O . GLY D 1 149 ? 126.158 107.588 77.335 1.00 24.46 149 GLY A O 1
ATOM 8252 N N . LEU D 1 150 ? 125.570 105.853 78.647 1.00 22.23 150 LEU A N 1
ATOM 8253 C CA . LEU D 1 150 ? 125.293 106.662 79.824 1.00 19.02 150 LEU A CA 1
ATOM 8254 C C . LEU D 1 150 ? 126.502 106.798 80.737 1.00 17.28 150 LEU A C 1
ATOM 8255 O O . LEU D 1 150 ? 126.399 107.440 81.787 1.00 19.38 150 LEU A O 1
ATOM 8260 N N . ILE D 1 151 ? 127.632 106.212 80.367 1.00 11.75 151 ILE A N 1
ATOM 8261 C CA . ILE D 1 151 ? 128.865 106.308 81.137 1.00 15.55 151 ILE A CA 1
ATOM 8262 C C . ILE D 1 151 ? 129.678 107.480 80.609 1.00 16.41 151 ILE A C 1
ATOM 8263 O O . ILE D 1 151 ? 129.803 107.673 79.394 1.00 18.63 151 ILE A O 1
ATOM 8268 N N . THR D 1 152 ? 130.226 108.272 81.527 1.00 15.84 152 THR A N 1
ATOM 8269 C CA . THR D 1 152 ? 130.991 109.450 81.145 1.00 7.92 152 THR A CA 1
ATOM 8270 C C . THR D 1 152 ? 132.272 109.033 80.428 1.00 15.26 152 THR A C 1
ATOM 8271 O O . THR D 1 152 ? 132.920 108.052 80.803 1.00 30.58 152 THR A O 1
ATOM 8275 N N . ALA D 1 153 ? 132.629 109.779 79.382 1.00 8.45 153 ALA A N 1
ATOM 8276 C CA . ALA D 1 153 ? 133.741 109.377 78.522 1.00 1.01 153 ALA A CA 1
ATOM 8277 C C . ALA D 1 153 ? 135.079 109.254 79.247 1.00 17.96 153 ALA A C 1
ATOM 8278 O O . ALA D 1 153 ? 135.811 108.290 78.958 1.00 28.57 153 ALA A O 1
ATOM 8280 N N . PRO D 1 154 ? 135.480 110.168 80.139 1.00 15.47 154 PRO A N 1
ATOM 8281 C CA . PRO D 1 154 ? 136.704 109.919 80.919 1.00 6.34 154 PRO A CA 1
ATOM 8282 C C . PRO D 1 154 ? 136.662 108.639 81.733 1.00 7.39 154 PRO A C 1
ATOM 8283 O O . PRO D 1 154 ? 137.711 108.021 81.945 1.00 15.85 154 PRO A O 1
ATOM 8287 N N . LEU D 1 155 ? 135.486 108.226 82.208 1.00 11.54 155 LEU A N 1
ATOM 8288 C CA . LEU D 1 155 ? 135.382 106.952 82.911 1.00 6.39 155 LEU A CA 1
ATOM 8289 C C . LEU D 1 155 ? 135.457 105.776 81.947 1.00 5.79 155 LEU A C 1
ATOM 8290 O O . LEU D 1 155 ? 136.080 104.755 82.256 1.00 16.07 155 LEU A O 1
ATOM 8295 N N . LEU D 1 156 ? 134.830 105.902 80.776 1.00 13.85 156 LEU A N 1
ATOM 8296 C CA . LEU D 1 156 ? 134.868 104.824 79.795 1.00 12.71 156 LEU A CA 1
ATOM 8297 C C . LEU D 1 156 ? 136.270 104.613 79.241 1.00 12.63 156 LEU A C 1
ATOM 8298 O O . LEU D 1 156 ? 136.621 103.493 78.858 1.00 16.10 156 LEU A O 1
ATOM 8303 N N . SER D 1 157 ? 137.081 105.669 79.188 1.00 10.82 157 SER A N 1
ATOM 8304 C CA . SER D 1 157 ? 138.442 105.541 78.686 1.00 12.86 157 SER A CA 1
ATOM 8305 C C . SER D 1 157 ? 139.402 104.945 79.707 1.00 12.56 157 SER A C 1
ATOM 8306 O O . SER D 1 157 ? 140.523 104.583 79.337 1.00 23.24 157 SER A O 1
ATOM 8309 N N . ARG D 1 158 ? 138.992 104.826 80.966 1.00 4.60 158 ARG A N 1
ATOM 8310 C CA . ARG D 1 158 ? 139.855 104.330 82.030 1.00 5.55 158 ARG A CA 1
ATOM 8311 C C . ARG D 1 158 ? 139.770 102.823 82.218 1.00 10.66 158 ARG A C 1
ATOM 8312 O O . ARG D 1 158 ? 140.404 102.294 83.136 1.00 16.13 158 ARG A O 1
ATOM 8320 N N . PHE D 1 159 ? 139.005 102.125 81.386 1.00 14.64 159 PHE A N 1
ATOM 8321 C CA . PHE D 1 159 ? 138.858 100.680 81.493 1.00 1.58 159 PHE A CA 1
ATOM 8322 C C . PHE D 1 159 ? 139.885 100.006 80.592 1.00 9.38 159 PHE A C 1
ATOM 8323 O O . PHE D 1 159 ? 139.919 100.261 79.384 1.00 17.20 159 PHE A O 1
ATOM 8331 N N . GLY D 1 160 ? 140.726 99.157 81.184 1.00 11.83 160 GLY A N 1
ATOM 8332 C CA . GLY D 1 160 ? 141.748 98.479 80.405 1.00 4.83 160 GLY A CA 1
ATOM 8333 C C . GLY D 1 160 ? 141.174 97.491 79.408 1.00 12.83 160 GLY A C 1
ATOM 8334 O O . GLY D 1 160 ? 141.641 97.403 78.270 1.00 18.55 160 GLY A O 1
ATOM 8335 N N . ILE D 1 161 ? 140.162 96.733 79.819 1.00 19.85 161 ILE A N 1
ATOM 8336 C CA . ILE D 1 161 ? 139.514 95.741 78.969 1.00 14.39 161 ILE A CA 1
ATOM 8337 C C . ILE D 1 161 ? 138.033 96.076 78.889 1.00 12.70 161 ILE A C 1
ATOM 8338 O O . ILE D 1 161 ? 137.364 96.201 79.921 1.00 17.92 161 ILE A O 1
ATOM 8343 N N . VAL D 1 162 ? 137.524 96.222 77.670 1.00 12.91 162 VAL A N 1
ATOM 8344 C CA . VAL D 1 162 ? 136.108 96.467 77.423 1.00 12.84 162 VAL A CA 1
ATOM 8345 C C . VAL D 1 162 ? 135.604 95.358 76.513 1.00 20.72 162 VAL A C 1
ATOM 8346 O O . VAL D 1 162 ? 136.157 95.141 75.428 1.00 22.67 162 VAL A O 1
ATOM 8350 N N . GLU D 1 163 ? 134.559 94.659 76.950 1.00 15.66 163 GLU A N 1
ATOM 8351 C CA . GLU D 1 163 ? 134.081 93.469 76.264 1.00 8.10 163 GLU A CA 1
ATOM 8352 C C . GLU D 1 163 ? 132.567 93.513 76.126 1.00 12.67 163 GLU A C 1
ATOM 8353 O O . GLU D 1 163 ? 131.867 94.169 76.900 1.00 29.79 163 GLU A O 1
ATOM 8359 N N . HIS D 1 164 ? 132.069 92.795 75.122 1.00 9.38 164 HIS A N 1
ATOM 8360 C CA . HIS D 1 164 ? 130.657 92.786 74.767 1.00 6.79 164 HIS A CA 1
ATOM 8361 C C . HIS D 1 164 ? 130.111 91.370 74.875 1.00 20.32 164 HIS A C 1
ATOM 8362 O O . HIS D 1 164 ? 130.698 90.430 74.329 1.00 20.43 164 HIS A O 1
ATOM 8369 N N . LEU D 1 165 ? 128.993 91.222 75.582 1.00 21.24 165 LEU A N 1
ATOM 8370 C CA . LEU D 1 165 ? 128.307 89.943 75.705 1.00 12.17 165 LEU A CA 1
ATOM 8371 C C . LEU D 1 165 ? 127.291 89.810 74.578 1.00 18.46 165 LEU A C 1
ATOM 8372 O O . LEU D 1 165 ? 126.431 90.679 74.406 1.00 30.11 165 LEU A O 1
ATOM 8377 N N . GLU D 1 166 ? 127.387 88.725 73.819 1.00 16.31 166 GLU A N 1
ATOM 8378 C CA . GLU D 1 166 ? 126.524 88.503 72.669 1.00 19.00 166 GLU A CA 1
ATOM 8379 C C . GLU D 1 166 ? 125.468 87.446 72.973 1.00 22.02 166 GLU A C 1
ATOM 8380 O O . GLU D 1 166 ? 125.571 86.684 73.937 1.00 19.38 166 GLU A O 1
ATOM 8386 N N . TYR D 1 167 ? 124.440 87.416 72.129 1.00 22.95 167 TYR A N 1
ATOM 8387 C CA . TYR D 1 167 ? 123.337 86.480 72.299 1.00 17.27 167 TYR A CA 1
ATOM 8388 C C . TYR D 1 167 ? 123.797 85.045 72.067 1.00 22.96 167 TYR A C 1
ATOM 8389 O O . TYR D 1 167 ? 124.733 84.782 71.309 1.00 29.46 167 TYR A O 1
ATOM 8398 N N . TYR D 1 168 ? 123.121 84.112 72.729 1.00 20.43 168 TYR A N 1
ATOM 8399 C CA . TYR D 1 168 ? 123.435 82.698 72.611 1.00 19.39 168 TYR A CA 1
ATOM 8400 C C . TYR D 1 168 ? 122.655 82.061 71.469 1.00 20.89 168 TYR A C 1
ATOM 8401 O O . TYR D 1 168 ? 121.530 82.459 71.159 1.00 27.89 168 TYR A O 1
ATOM 8410 N N . THR D 1 169 ? 123.267 81.063 70.846 1.00 23.40 169 THR A N 1
ATOM 8411 C CA . THR D 1 169 ? 122.591 80.267 69.839 1.00 32.49 169 THR A CA 1
ATOM 8412 C C . THR D 1 169 ? 121.681 79.241 70.506 1.00 34.05 169 THR A C 1
ATOM 8413 O O . THR D 1 169 ? 121.838 78.939 71.691 1.00 33.55 169 THR A O 1
ATOM 8417 N N . PRO D 1 170 ? 120.703 78.703 69.771 1.00 32.27 170 PRO A N 1
ATOM 8418 C CA . PRO D 1 170 ? 119.824 77.684 70.368 1.00 29.43 170 PRO A CA 1
ATOM 8419 C C . PRO D 1 170 ? 120.565 76.478 70.919 1.00 31.37 170 PRO A C 1
ATOM 8420 O O . PRO D 1 170 ? 120.116 75.894 71.912 1.00 37.74 170 PRO A O 1
ATOM 8424 N N . GLU D 1 171 ? 121.683 76.082 70.307 1.00 32.69 171 GLU A N 1
ATOM 8425 C CA . GLU D 1 171 ? 122.432 74.934 70.812 1.00 30.16 171 GLU A CA 1
ATOM 8426 C C . GLU D 1 171 ? 123.055 75.225 72.173 1.00 32.67 171 GLU A C 1
ATOM 8427 O O . GLU D 1 171 ? 123.060 74.361 73.057 1.00 38.09 171 GLU A O 1
ATOM 8433 N N . GLU D 1 172 ? 123.582 76.436 72.365 1.00 26.33 172 GLU A N 1
ATOM 8434 C CA . GLU D 1 172 ? 124.164 76.786 73.658 1.00 27.02 172 GLU A CA 1
ATOM 8435 C C . GLU D 1 172 ? 123.090 76.908 74.733 1.00 29.66 172 GLU A C 1
ATOM 8436 O O . GLU D 1 172 ? 123.310 76.524 75.888 1.00 34.96 172 GLU A O 1
ATOM 8442 N N . LEU D 1 173 ? 121.917 77.432 74.371 1.00 28.33 173 LEU A N 1
ATOM 8443 C CA . LEU D 1 173 ? 120.801 77.452 75.310 1.00 22.93 173 LEU A CA 1
ATOM 8444 C C . LEU D 1 173 ? 120.357 76.038 75.660 1.00 26.77 173 LEU A C 1
ATOM 8445 O O . LEU D 1 173 ? 119.982 75.762 76.805 1.00 37.46 173 LEU A O 1
ATOM 8450 N N . ALA D 1 174 ? 120.390 75.127 74.685 1.00 19.63 174 ALA A N 1
ATOM 8451 C CA . ALA D 1 174 ? 120.087 73.727 74.966 1.00 18.91 174 ALA A CA 1
ATOM 8452 C C . ALA D 1 174 ? 121.107 73.123 75.922 1.00 25.15 174 ALA A C 1
ATOM 8453 O O . ALA D 1 174 ? 120.749 72.346 76.814 1.00 31.24 174 ALA A O 1
ATOM 8455 N N . GLN D 1 175 ? 122.387 73.456 75.740 1.00 30.28 175 GLN A N 1
ATOM 8456 C CA . GLN D 1 175 ? 123.413 72.992 76.672 1.00 24.90 175 GLN A CA 1
ATOM 8457 C C . GLN D 1 175 ? 123.156 73.515 78.079 1.00 25.66 175 GLN A C 1
ATOM 8458 O O . GLN D 1 175 ? 123.288 72.775 79.061 1.00 31.69 175 GLN A O 1
ATOM 8464 N N . GLY D 1 176 ? 122.795 74.793 78.195 1.00 20.01 176 GLY A N 1
ATOM 8465 C CA . GLY D 1 176 ? 122.472 75.344 79.502 1.00 17.74 176 GLY A CA 1
ATOM 8466 C C . GLY D 1 176 ? 121.269 74.673 80.137 1.00 23.00 176 GLY A C 1
ATOM 8467 O O . GLY D 1 176 ? 121.259 74.401 81.341 1.00 31.10 176 GLY A O 1
ATOM 8468 N N . VAL D 1 177 ? 120.240 74.393 79.334 1.00 31.97 177 VAL A N 1
ATOM 8469 C CA . VAL D 1 177 ? 119.051 73.708 79.837 1.00 26.41 177 VAL A CA 1
ATOM 8470 C C . VAL D 1 177 ? 119.404 72.308 80.320 1.00 28.29 177 VAL A C 1
ATOM 8471 O O . VAL D 1 177 ? 118.932 71.861 81.372 1.00 26.51 177 VAL A O 1
ATOM 8475 N N . MET D 1 178 ? 120.233 71.590 79.559 1.00 31.01 178 MET A N 1
ATOM 8476 C CA . MET D 1 178 ? 120.644 70.252 79.973 1.00 29.51 178 MET A CA 1
ATOM 8477 C C . MET D 1 178 ? 121.461 70.294 81.257 1.00 32.35 178 MET A C 1
ATOM 8478 O O . MET D 1 178 ? 121.294 69.436 82.131 1.00 37.55 178 MET A O 1
ATOM 8483 N N . ARG D 1 179 ? 122.353 71.278 81.389 1.00 37.41 179 ARG A N 1
ATOM 8484 C CA . ARG D 1 179 ? 123.118 71.417 82.624 1.00 34.39 179 ARG A CA 1
ATOM 8485 C C . ARG D 1 179 ? 122.204 71.697 83.810 1.00 33.46 179 ARG A C 1
ATOM 8486 O O . ARG D 1 179 ? 122.372 71.113 84.889 1.00 35.92 179 ARG A O 1
ATOM 8494 N N . ASP D 1 180 ? 121.223 72.585 83.625 1.00 31.94 180 ASP A N 1
ATOM 8495 C CA . ASP D 1 180 ? 120.283 72.895 84.698 1.00 30.94 180 ASP A CA 1
ATOM 8496 C C . ASP D 1 180 ? 119.467 71.669 85.088 1.00 30.37 180 ASP A C 1
ATOM 8497 O O . ASP D 1 180 ? 119.254 71.405 86.277 1.00 32.05 180 ASP A O 1
ATOM 8502 N N . ALA D 1 181 ? 119.006 70.904 84.096 1.00 30.91 181 ALA A N 1
ATOM 8503 C CA . ALA D 1 181 ? 118.246 69.691 84.379 1.00 31.57 181 ALA A CA 1
ATOM 8504 C C . ALA D 1 181 ? 119.093 68.667 85.121 1.00 36.07 181 ALA A C 1
ATOM 8505 O O . ALA D 1 181 ? 118.622 68.032 86.071 1.00 39.71 181 ALA A O 1
ATOM 8507 N N . ARG D 1 182 ? 120.347 68.488 84.698 1.00 40.15 182 ARG A N 1
ATOM 8508 C CA . ARG D 1 182 ? 121.222 67.527 85.359 1.00 35.83 182 ARG A CA 1
ATOM 8509 C C . ARG D 1 182 ? 121.503 67.937 86.797 1.00 36.43 182 ARG A C 1
ATOM 8510 O O . ARG D 1 182 ? 121.559 67.087 87.693 1.00 40.57 182 ARG A O 1
ATOM 8518 N N . LEU D 1 183 ? 121.685 69.237 87.039 1.00 38.78 183 LEU A N 1
ATOM 8519 C CA . LEU D 1 183 ? 121.906 69.701 88.403 1.00 37.10 183 LEU A CA 1
ATOM 8520 C C . LEU D 1 183 ? 120.644 69.590 89.249 1.00 37.87 183 LEU A C 1
ATOM 8521 O O . LEU D 1 183 ? 120.733 69.412 90.469 1.00 41.91 183 LEU A O 1
ATOM 8526 N N . LEU D 1 184 ? 119.467 69.692 88.631 1.00 40.14 184 LEU A N 1
ATOM 8527 C CA . LEU D 1 184 ? 118.208 69.599 89.359 1.00 37.94 184 LEU A CA 1
ATOM 8528 C C . LEU D 1 184 ? 117.660 68.179 89.443 1.00 35.58 184 LEU A C 1
ATOM 8529 O O . LEU D 1 184 ? 116.650 67.964 90.122 1.00 40.77 184 LEU A O 1
ATOM 8534 N N . GLY D 1 185 ? 118.289 67.213 88.779 1.00 34.64 185 GLY A N 1
ATOM 8535 C CA . GLY D 1 185 ? 117.827 65.841 88.808 1.00 36.10 185 GLY A CA 1
ATOM 8536 C C . GLY D 1 185 ? 116.809 65.475 87.750 1.00 38.36 185 GLY A C 1
ATOM 8537 O O . GLY D 1 185 ? 116.401 64.309 87.687 1.00 40.37 185 GLY A O 1
ATOM 8538 N N . VAL D 1 186 ? 116.384 66.426 86.922 1.00 39.69 186 VAL A N 1
ATOM 8539 C CA . VAL D 1 186 ? 115.410 66.139 85.877 1.00 37.13 186 VAL A CA 1
ATOM 8540 C C . VAL D 1 186 ? 116.096 65.406 84.725 1.00 39.81 186 VAL A C 1
ATOM 8541 O O . VAL D 1 186 ? 117.316 65.462 84.554 1.00 42.17 186 VAL A O 1
ATOM 8545 N N . ARG D 1 187 ? 115.294 64.706 83.922 1.00 41.94 187 ARG A N 1
ATOM 8546 C CA . ARG D 1 187 ? 115.816 63.851 82.863 1.00 43.07 187 ARG A CA 1
ATOM 8547 C C . ARG D 1 187 ? 115.359 64.313 81.485 1.00 46.43 187 ARG A C 1
ATOM 8548 O O . ARG D 1 187 ? 114.880 63.506 80.683 1.00 50.70 187 ARG A O 1
ATOM 8556 N N . ILE D 1 188 ? 115.489 65.613 81.209 1.00 42.54 188 ILE A N 1
ATOM 8557 C CA . ILE D 1 188 ? 115.114 66.143 79.902 1.00 40.32 188 ILE A CA 1
ATOM 8558 C C . ILE D 1 188 ? 115.957 65.494 78.799 1.00 39.64 188 ILE A C 1
ATOM 8559 O O . ILE D 1 188 ? 117.044 64.954 79.038 1.00 42.95 188 ILE A O 1
ATOM 8564 N N . THR D 1 189 ? 115.433 65.537 77.579 1.00 38.27 189 THR A N 1
ATOM 8565 C CA . THR D 1 189 ? 116.103 64.984 76.411 1.00 41.19 189 THR A CA 1
ATOM 8566 C C . THR D 1 189 ? 116.742 66.095 75.582 1.00 45.97 189 THR A C 1
ATOM 8567 O O . THR D 1 189 ? 116.562 67.286 75.843 1.00 50.93 189 THR A O 1
ATOM 8571 N N . GLU D 1 190 ? 117.508 65.682 74.570 1.00 46.92 190 GLU A N 1
ATOM 8572 C CA . GLU D 1 190 ? 118.182 66.645 73.704 1.00 46.91 190 GLU A CA 1
ATOM 8573 C C . GLU D 1 190 ? 117.179 67.474 72.912 1.00 48.93 190 GLU A C 1
ATOM 8574 O O . GLU D 1 190 ? 117.327 68.696 72.782 1.00 49.96 190 GLU A O 1
ATOM 8580 N N . GLU D 1 191 ? 116.150 66.821 72.367 1.00 50.95 191 GLU A N 1
ATOM 8581 C CA . GLU D 1 191 ? 115.193 67.516 71.512 1.00 48.61 191 GLU A CA 1
ATOM 8582 C C . GLU D 1 191 ? 114.374 68.532 72.298 1.00 48.56 191 GLU A C 1
ATOM 8583 O O . GLU D 1 191 ? 114.115 69.638 71.810 1.00 49.24 191 GLU A O 1
ATOM 8589 N N . ALA D 1 192 ? 113.948 68.174 73.511 1.00 38.92 192 ALA A N 1
ATOM 8590 C CA . ALA D 1 192 ? 113.204 69.120 74.337 1.00 39.06 192 ALA A CA 1
ATOM 8591 C C . ALA D 1 192 ? 114.062 70.324 74.701 1.00 42.53 192 ALA A C 1
ATOM 8592 O O . ALA D 1 192 ? 113.582 71.464 74.695 1.00 44.17 192 ALA A O 1
ATOM 8594 N N . ALA D 1 193 ? 115.336 70.089 75.025 1.00 38.31 193 ALA A N 1
ATOM 8595 C CA . ALA D 1 193 ? 116.239 71.194 75.326 1.00 31.28 193 ALA A CA 1
ATOM 8596 C C . ALA D 1 193 ? 116.425 72.096 74.114 1.00 33.35 193 ALA A C 1
ATOM 8597 O O . ALA D 1 193 ? 116.448 73.326 74.244 1.00 35.51 193 ALA A O 1
ATOM 8599 N N . LEU D 1 194 ? 116.553 71.504 72.924 1.00 38.65 194 LEU A N 1
ATOM 8600 C CA . LEU D 1 194 ? 116.681 72.307 71.712 1.00 36.11 194 LEU A CA 1
ATOM 8601 C C . LEU D 1 194 ? 115.425 73.130 71.455 1.00 37.12 194 LEU A C 1
ATOM 8602 O O . LEU D 1 194 ? 115.510 74.296 71.055 1.00 40.99 194 LEU A O 1
ATOM 8607 N N . GLU D 1 195 ? 114.249 72.538 71.674 1.00 36.18 195 GLU A N 1
ATOM 8608 C CA . GLU D 1 195 ? 113.004 73.281 71.496 1.00 35.20 195 GLU A CA 1
ATOM 8609 C C . GLU D 1 195 ? 112.906 74.443 72.477 1.00 34.07 195 GLU A C 1
ATOM 8610 O O . GLU D 1 195 ? 112.521 75.555 72.098 1.00 39.09 195 GLU A O 1
ATOM 8616 N N . ILE D 1 196 ? 113.261 74.207 73.743 1.00 32.47 196 ILE A N 1
ATOM 8617 C CA . ILE D 1 196 ? 113.210 75.275 74.738 1.00 31.33 196 ILE A CA 1
ATOM 8618 C C . ILE D 1 196 ? 114.206 76.375 74.389 1.00 30.25 196 ILE A C 1
ATOM 8619 O O . ILE D 1 196 ? 113.931 77.566 74.581 1.00 30.67 196 ILE A O 1
ATOM 8624 N N . GLY D 1 197 ? 115.374 75.997 73.868 1.00 27.81 197 GLY A N 1
ATOM 8625 C CA . GLY D 1 197 ? 116.336 76.998 73.437 1.00 28.10 197 GLY A CA 1
ATOM 8626 C C . GLY D 1 197 ? 115.844 77.811 72.254 1.00 32.21 197 GLY A C 1
ATOM 8627 O O . GLY D 1 197 ? 116.078 79.019 72.180 1.00 36.74 197 GLY A O 1
ATOM 8628 N N . ARG D 1 198 ? 115.163 77.159 71.310 1.00 32.42 198 ARG A N 1
ATOM 8629 C CA . ARG D 1 198 ? 114.619 77.877 70.162 1.00 31.09 198 ARG A CA 1
ATOM 8630 C C . ARG D 1 198 ? 113.512 78.837 70.579 1.00 30.95 198 ARG A C 1
ATOM 8631 O O . ARG D 1 198 ? 113.400 79.938 70.028 1.00 28.65 198 ARG A O 1
ATOM 8639 N N . ARG D 1 199 ? 112.680 78.438 71.546 1.00 33.94 199 ARG A N 1
ATOM 8640 C CA . ARG D 1 199 ? 111.648 79.341 72.046 1.00 28.07 199 ARG A CA 1
ATOM 8641 C C . ARG D 1 199 ? 112.233 80.564 72.736 1.00 29.22 199 ARG A C 1
ATOM 8642 O O . ARG D 1 199 ? 111.553 81.591 72.831 1.00 32.42 199 ARG A O 1
ATOM 8650 N N . SER D 1 200 ? 113.464 80.476 73.227 1.00 25.77 200 SER A N 1
ATOM 8651 C CA . SER D 1 200 ? 114.104 81.604 73.878 1.00 22.53 200 SER A CA 1
ATOM 8652 C C . SER D 1 200 ? 114.501 82.656 72.850 1.00 32.59 200 SER A C 1
ATOM 8653 O O . SER D 1 200 ? 114.570 82.395 71.646 1.00 38.70 200 SER A O 1
ATOM 8656 N N . ARG D 1 201 ? 114.764 83.862 73.342 1.00 24.64 201 ARG A N 1
ATOM 8657 C CA . ARG D 1 201 ? 115.151 84.988 72.498 1.00 22.69 201 ARG A CA 1
ATOM 8658 C C . ARG D 1 201 ? 116.654 85.223 72.532 1.00 30.63 201 ARG A C 1
ATOM 8659 O O . ARG D 1 201 ? 117.119 86.365 72.489 1.00 29.35 201 ARG A O 1
ATOM 8667 N N . GLY D 1 202 ? 117.434 84.147 72.606 1.00 25.60 202 GLY A N 1
ATOM 8668 C CA . GLY D 1 202 ? 118.869 84.267 72.748 1.00 12.33 202 GLY A CA 1
ATOM 8669 C C . GLY D 1 202 ? 119.333 84.584 74.148 1.00 15.85 202 GLY A C 1
ATOM 8670 O O . GLY D 1 202 ? 120.459 85.057 74.323 1.00 26.83 202 GLY A O 1
ATOM 8671 N N . THR D 1 203 ? 118.500 84.336 75.153 1.00 15.23 203 THR A N 1
ATOM 8672 C CA . THR D 1 203 ? 118.789 84.686 76.534 1.00 11.15 203 THR A CA 1
ATOM 8673 C C . THR D 1 203 ? 118.816 83.426 77.388 1.00 17.92 203 THR A C 1
ATOM 8674 O O . THR D 1 203 ? 117.982 82.533 77.217 1.00 23.77 203 THR A O 1
ATOM 8678 N N . MET D 1 204 ? 119.787 83.355 78.301 1.00 18.57 204 MET A N 1
ATOM 8679 C CA . MET D 1 204 ? 119.903 82.188 79.171 1.00 16.06 204 MET A CA 1
ATOM 8680 C C . MET D 1 204 ? 118.836 82.197 80.259 1.00 22.30 204 MET A C 1
ATOM 8681 O O . MET D 1 204 ? 118.302 81.143 80.624 1.00 31.53 204 MET A O 1
ATOM 8686 N N . ARG D 1 205 ? 118.520 83.378 80.794 1.00 18.22 205 ARG A N 1
ATOM 8687 C CA . ARG D 1 205 ? 117.517 83.477 81.849 1.00 18.41 205 ARG A CA 1
ATOM 8688 C C . ARG D 1 205 ? 116.146 83.034 81.351 1.00 24.18 205 ARG A C 1
ATOM 8689 O O . ARG D 1 205 ? 115.421 82.312 82.051 1.00 31.68 205 ARG A O 1
ATOM 8697 N N . VAL D 1 206 ? 115.780 83.451 80.138 1.00 17.70 206 VAL A N 1
ATOM 8698 C CA . VAL D 1 206 ? 114.508 83.040 79.553 1.00 5.69 206 VAL A CA 1
ATOM 8699 C C . VAL D 1 206 ? 114.475 81.531 79.359 1.00 15.58 206 VAL A C 1
ATOM 8700 O O . VAL D 1 206 ? 113.459 80.878 79.625 1.00 25.38 206 VAL A O 1
ATOM 8704 N N . ALA D 1 207 ? 115.581 80.953 78.884 1.00 17.24 207 ALA A N 1
ATOM 8705 C CA . ALA D 1 207 ? 115.637 79.509 78.685 1.00 9.02 207 ALA A CA 1
ATOM 8706 C C . ALA D 1 207 ? 115.474 78.762 80.001 1.00 18.53 207 ALA A C 1
ATOM 8707 O O . ALA D 1 207 ? 114.763 77.753 80.066 1.00 29.05 207 ALA A O 1
ATOM 8709 N N . LYS D 1 208 ? 116.122 79.245 81.063 1.00 19.62 208 LYS A N 1
ATOM 8710 C CA . LYS D 1 208 ? 115.984 78.598 82.364 1.00 16.09 208 LYS A CA 1
ATOM 8711 C C . LYS D 1 208 ? 114.553 78.688 82.882 1.00 26.07 208 LYS A C 1
ATOM 8712 O O . LYS D 1 208 ? 114.012 77.708 83.410 1.00 30.85 208 LYS A O 1
ATOM 8718 N N . ARG D 1 209 ? 113.919 79.854 82.733 1.00 22.09 209 ARG A N 1
ATOM 8719 C CA . ARG D 1 209 ? 112.534 80.001 83.175 1.00 16.61 209 ARG A CA 1
ATOM 8720 C C . ARG D 1 209 ? 111.598 79.080 82.398 1.00 15.63 209 ARG A C 1
ATOM 8721 O O . ARG D 1 209 ? 110.718 78.431 82.984 1.00 24.71 209 ARG A O 1
ATOM 8729 N N . LEU D 1 210 ? 111.775 79.008 81.077 1.00 15.42 210 LEU A N 1
ATOM 8730 C CA . LEU D 1 210 ? 110.946 78.123 80.267 1.00 11.04 210 LEU A CA 1
ATOM 8731 C C . LEU D 1 210 ? 111.163 76.668 80.652 1.00 17.44 210 LEU A C 1
ATOM 8732 O O . LEU D 1 210 ? 110.209 75.881 80.693 1.00 25.97 210 LEU A O 1
ATOM 8737 N N . PHE D 1 211 ? 112.411 76.288 80.937 1.00 20.72 211 PHE A N 1
ATOM 8738 C CA . PHE D 1 211 ? 112.670 74.927 81.386 1.00 20.99 211 PHE A CA 1
ATOM 8739 C C . PHE D 1 211 ? 111.965 74.640 82.701 1.00 25.12 211 PHE A C 1
ATOM 8740 O O . PHE D 1 211 ? 111.430 73.547 82.895 1.00 35.30 211 PHE A O 1
ATOM 8748 N N . ARG D 1 212 ? 111.971 75.601 83.627 1.00 21.02 212 ARG A N 1
ATOM 8749 C CA . ARG D 1 212 ? 111.289 75.387 84.901 1.00 14.78 212 ARG A CA 1
ATOM 8750 C C . ARG D 1 212 ? 109.789 75.194 84.704 1.00 23.73 212 ARG A C 1
ATOM 8751 O O . ARG D 1 212 ? 109.179 74.310 85.321 1.00 31.06 212 ARG A O 1
ATOM 8759 N N . ARG D 1 213 ? 109.176 76.009 83.842 1.00 23.49 213 ARG A N 1
ATOM 8760 C CA . ARG D 1 213 ? 107.742 75.857 83.596 1.00 11.79 213 ARG A CA 1
ATOM 8761 C C . ARG D 1 213 ? 107.424 74.520 82.930 1.00 16.58 213 ARG A C 1
ATOM 8762 O O . ARG D 1 213 ? 106.452 73.847 83.301 1.00 27.89 213 ARG A O 1
ATOM 8770 N N . VAL D 1 214 ? 108.234 74.113 81.949 1.00 26.85 214 VAL A N 1
ATOM 8771 C CA . VAL D 1 214 ? 108.023 72.818 81.306 1.00 24.75 214 VAL A CA 1
ATOM 8772 C C . VAL D 1 214 ? 108.239 71.685 82.299 1.00 25.92 214 VAL A C 1
ATOM 8773 O O . VAL D 1 214 ? 107.553 70.657 82.244 1.00 31.70 214 VAL A O 1
ATOM 8777 N N . ARG D 1 215 ? 109.186 71.852 83.223 1.00 24.10 215 ARG A N 1
ATOM 8778 C CA . ARG D 1 215 ? 109.399 70.860 84.269 1.00 24.26 215 ARG A CA 1
ATOM 8779 C C . ARG D 1 215 ? 108.161 70.719 85.142 1.00 28.44 215 ARG A C 1
ATOM 8780 O O . ARG D 1 215 ? 107.766 69.603 85.488 1.00 33.20 215 ARG A O 1
ATOM 8788 N N . ASP D 1 216 ? 107.541 71.841 85.515 1.00 30.98 216 ASP A N 1
ATOM 8789 C CA . ASP D 1 216 ? 106.306 71.771 86.295 1.00 23.77 216 ASP A CA 1
ATOM 8790 C C . ASP D 1 216 ? 105.207 71.051 85.521 1.00 27.59 216 ASP A C 1
ATOM 8791 O O . ASP D 1 216 ? 104.498 70.191 86.072 1.00 28.18 216 ASP A O 1
ATOM 8796 N N . PHE D 1 217 ? 105.057 71.389 84.237 1.00 33.95 217 PHE A N 1
ATOM 8797 C CA . PHE D 1 217 ? 104.010 70.778 83.422 1.00 27.16 217 PHE A CA 1
ATOM 8798 C C . PHE D 1 217 ? 104.216 69.275 83.285 1.00 28.68 217 PHE A C 1
ATOM 8799 O O . PHE D 1 217 ? 103.251 68.504 83.314 1.00 35.88 217 PHE A O 1
ATOM 8807 N N . ALA D 1 218 ? 105.465 68.839 83.123 1.00 36.96 218 ALA A N 1
ATOM 8808 C CA . ALA D 1 218 ? 105.739 67.411 83.014 1.00 33.38 218 ALA A CA 1
ATOM 8809 C C . ALA D 1 218 ? 105.640 66.701 84.358 1.00 34.51 218 ALA A C 1
ATOM 8810 O O . ALA D 1 218 ? 105.277 65.521 84.402 1.00 41.15 218 ALA A O 1
ATOM 8812 N N . GLN D 1 219 ? 105.956 67.391 85.455 1.00 34.67 219 GLN A N 1
ATOM 8813 C CA . GLN D 1 219 ? 105.911 66.761 86.768 1.00 32.58 219 GLN A CA 1
ATOM 8814 C C . GLN D 1 219 ? 104.480 66.507 87.214 1.00 38.23 219 GLN A C 1
ATOM 8815 O O . GLN D 1 219 ? 104.186 65.458 87.800 1.00 42.43 219 GLN A O 1
ATOM 8821 N N . VAL D 1 220 ? 103.573 67.454 86.956 1.00 40.75 220 VAL A N 1
ATOM 8822 C CA . VAL D 1 220 ? 102.190 67.239 87.377 1.00 34.35 220 VAL A CA 1
ATOM 8823 C C . VAL D 1 220 ? 101.545 66.111 86.580 1.00 35.29 220 VAL A C 1
ATOM 8824 O O . VAL D 1 220 ? 100.570 65.501 87.034 1.00 41.90 220 VAL A O 1
ATOM 8828 N N . ALA D 1 221 ? 102.068 65.812 85.392 1.00 37.79 221 ALA A N 1
ATOM 8829 C CA . ALA D 1 221 ? 101.505 64.762 84.555 1.00 40.65 221 ALA A CA 1
ATOM 8830 C C . ALA D 1 221 ? 102.090 63.387 84.849 1.00 43.28 221 ALA A C 1
ATOM 8831 O O . ALA D 1 221 ? 101.695 62.414 84.198 1.00 45.49 221 ALA A O 1
ATOM 8833 N N . GLY D 1 222 ? 103.016 63.283 85.799 1.00 47.70 222 GLY A N 1
ATOM 8834 C CA . GLY D 1 222 ? 103.587 62.010 86.181 1.00 45.91 222 GLY A CA 1
ATOM 8835 C C . GLY D 1 222 ? 104.696 61.504 85.289 1.00 51.55 222 GLY A C 1
ATOM 8836 O O . GLY D 1 222 ? 105.221 60.412 85.543 1.00 55.10 222 GLY A O 1
ATOM 8837 N N . GLU D 1 223 ? 105.069 62.249 84.253 1.00 56.82 223 GLU A N 1
ATOM 8838 C CA . GLU D 1 223 ? 106.147 61.819 83.376 1.00 57.12 223 GLU A CA 1
ATOM 8839 C C . GLU D 1 223 ? 107.494 61.968 84.070 1.00 56.90 223 GLU A C 1
ATOM 8840 O O . GLU D 1 223 ? 107.722 62.914 84.828 1.00 52.86 223 GLU A O 1
ATOM 8846 N N . GLU D 1 224 ? 108.391 61.018 83.806 1.00 65.48 224 GLU A N 1
ATOM 8847 C CA . GLU D 1 224 ? 109.733 61.045 84.369 1.00 64.60 224 GLU A CA 1
ATOM 8848 C C . GLU D 1 224 ? 110.778 61.586 83.404 1.00 65.26 224 GLU A C 1
ATOM 8849 O O . GLU D 1 224 ? 111.851 62.007 83.850 1.00 65.49 224 GLU A O 1
ATOM 8855 N N . VAL D 1 225 ? 110.494 61.585 82.104 1.00 57.48 225 VAL A N 1
ATOM 8856 C CA . VAL D 1 225 ? 111.394 62.114 81.086 1.00 55.72 225 VAL A CA 1
ATOM 8857 C C . VAL D 1 225 ? 110.638 63.158 80.280 1.00 54.84 225 VAL A C 1
ATOM 8858 O O . VAL D 1 225 ? 109.529 62.894 79.804 1.00 56.45 225 VAL A O 1
ATOM 8862 N N . ILE D 1 226 ? 111.235 64.338 80.125 1.00 43.04 226 ILE A N 1
ATOM 8863 C CA . ILE D 1 226 ? 110.599 65.417 79.378 1.00 41.14 226 ILE A CA 1
ATOM 8864 C C . ILE D 1 226 ? 110.848 65.206 77.892 1.00 42.83 226 ILE A C 1
ATOM 8865 O O . ILE D 1 226 ? 111.837 65.697 77.337 1.00 48.82 226 ILE A O 1
ATOM 8870 N N . THR D 1 227 ? 109.947 64.475 77.242 1.00 47.19 227 THR A N 1
ATOM 8871 C CA . THR D 1 227 ? 110.071 64.170 75.827 1.00 46.93 227 THR A CA 1
ATOM 8872 C C . THR D 1 227 ? 109.714 65.412 75.002 1.00 48.33 227 THR A C 1
ATOM 8873 O O . THR D 1 227 ? 109.109 66.367 75.498 1.00 50.98 227 THR A O 1
ATOM 8877 N N . ARG D 1 228 ? 110.112 65.396 73.726 1.00 49.57 228 ARG A N 1
ATOM 8878 C CA . ARG D 1 228 ? 109.933 66.558 72.859 1.00 50.39 228 ARG A CA 1
ATOM 8879 C C . ARG D 1 228 ? 108.469 66.973 72.755 1.00 51.39 228 ARG A C 1
ATOM 8880 O O . ARG D 1 228 ? 108.159 68.169 72.741 1.00 51.16 228 ARG A O 1
ATOM 8888 N N . GLU D 1 229 ? 107.553 66.004 72.674 1.00 53.93 229 GLU A N 1
ATOM 8889 C CA . GLU D 1 229 ? 106.136 66.333 72.530 1.00 51.31 229 GLU A CA 1
ATOM 8890 C C . GLU D 1 229 ? 105.592 67.031 73.772 1.00 53.30 229 GLU A C 1
ATOM 8891 O O . GLU D 1 229 ? 104.799 67.978 73.665 1.00 55.92 229 GLU A O 1
ATOM 8897 N N . ARG D 1 230 ? 105.993 66.569 74.959 1.00 50.73 230 ARG A N 1
ATOM 8898 C CA . ARG D 1 230 ? 105.577 67.234 76.188 1.00 51.87 230 ARG A CA 1
ATOM 8899 C C . ARG D 1 230 ? 106.083 68.669 76.229 1.00 50.42 230 ARG A C 1
ATOM 8900 O O . ARG D 1 230 ? 105.347 69.586 76.612 1.00 50.71 230 ARG A O 1
ATOM 8908 N N . ALA D 1 231 ? 107.339 68.883 75.832 1.00 46.87 231 ALA A N 1
ATOM 8909 C CA . ALA D 1 231 ? 107.875 70.238 75.786 1.00 45.01 231 ALA A CA 1
ATOM 8910 C C . ALA D 1 231 ? 107.108 71.097 74.791 1.00 46.75 231 ALA A C 1
ATOM 8911 O O . ALA D 1 231 ? 106.812 72.264 75.069 1.00 48.38 231 ALA A O 1
ATOM 8913 N N . LEU D 1 232 ? 106.771 70.534 73.628 1.00 48.14 232 LEU A N 1
ATOM 8914 C CA . LEU D 1 232 ? 106.025 71.289 72.627 1.00 46.47 232 LEU A CA 1
ATOM 8915 C C . LEU D 1 232 ? 104.666 71.719 73.158 1.00 48.69 232 LEU A C 1
ATOM 8916 O O . LEU D 1 232 ? 104.271 72.881 73.003 1.00 49.38 232 LEU A O 1
ATOM 8921 N N . GLU D 1 233 ? 103.937 70.802 73.798 1.00 52.19 233 GLU A N 1
ATOM 8922 C CA . GLU D 1 233 ? 102.606 71.163 74.278 1.00 50.83 233 GLU A CA 1
ATOM 8923 C C . GLU D 1 233 ? 102.683 72.118 75.465 1.00 48.67 233 GLU A C 1
ATOM 8924 O O . GLU D 1 233 ? 101.848 73.020 75.593 1.00 52.25 233 GLU A O 1
ATOM 8930 N N . ALA D 1 234 ? 103.692 71.964 76.328 1.00 43.76 234 ALA A N 1
ATOM 8931 C CA . ALA D 1 234 ? 103.860 72.903 77.433 1.00 42.01 234 ALA A CA 1
ATOM 8932 C C . ALA D 1 234 ? 104.190 74.302 76.928 1.00 42.56 234 ALA A C 1
ATOM 8933 O O . ALA D 1 234 ? 103.670 75.296 77.450 1.00 45.60 234 ALA A O 1
ATOM 8935 N N . LEU D 1 235 ? 105.049 74.403 75.910 1.00 39.18 235 LEU A N 1
ATOM 8936 C CA . LEU D 1 235 ? 105.403 75.710 75.370 1.00 39.46 235 LEU A CA 1
ATOM 8937 C C . LEU D 1 235 ? 104.252 76.323 74.586 1.00 42.84 235 LEU A C 1
ATOM 8938 O O . LEU D 1 235 ? 104.115 77.551 74.551 1.00 44.00 235 LEU A O 1
ATOM 8943 N N . ALA D 1 236 ? 103.423 75.495 73.946 1.00 46.96 236 ALA A N 1
ATOM 8944 C CA . ALA D 1 236 ? 102.207 76.008 73.324 1.00 46.04 236 ALA A CA 1
ATOM 8945 C C . ALA D 1 236 ? 101.232 76.523 74.375 1.00 47.49 236 ALA A C 1
ATOM 8946 O O . ALA D 1 236 ? 100.559 77.538 74.162 1.00 46.02 236 ALA A O 1
ATOM 8948 N N . ALA D 1 237 ? 101.140 75.831 75.513 1.00 48.53 237 ALA A N 1
ATOM 8949 C CA . ALA D 1 237 ? 100.321 76.320 76.617 1.00 47.52 237 ALA A CA 1
ATOM 8950 C C . ALA D 1 237 ? 100.845 77.650 77.140 1.00 45.12 237 ALA A C 1
ATOM 8951 O O . ALA D 1 237 ? 100.062 78.550 77.465 1.00 44.82 237 ALA A O 1
ATOM 8953 N N . LEU D 1 238 ? 102.169 77.791 77.234 1.00 39.20 238 LEU A N 1
ATOM 8954 C CA . LEU D 1 238 ? 102.755 79.062 77.645 1.00 40.54 238 LEU A CA 1
ATOM 8955 C C . LEU D 1 238 ? 102.521 80.168 76.622 1.00 41.53 238 LEU A C 1
ATOM 8956 O O . LEU D 1 238 ? 102.602 81.348 76.978 1.00 44.65 238 LEU A O 1
ATOM 8961 N N . GLY D 1 239 ? 102.239 79.819 75.368 1.00 39.83 239 GLY A N 1
ATOM 8962 C CA . GLY D 1 239 ? 101.896 80.812 74.368 1.00 42.35 239 GLY A CA 1
ATOM 8963 C C . GLY D 1 239 ? 103.068 81.337 73.565 1.00 44.68 239 GLY A C 1
ATOM 8964 O O . GLY D 1 239 ? 103.282 82.551 73.496 1.00 46.10 239 GLY A O 1
ATOM 8965 N N . LEU D 1 240 ? 103.836 80.438 72.952 1.00 39.78 240 LEU A N 1
ATOM 8966 C CA . LEU D 1 240 ? 104.994 80.813 72.154 1.00 38.39 240 LEU A CA 1
ATOM 8967 C C . LEU D 1 240 ? 104.942 80.116 70.802 1.00 40.13 240 LEU A C 1
ATOM 8968 O O . LEU D 1 240 ? 104.555 78.948 70.710 1.00 41.76 240 LEU A O 1
ATOM 8973 N N . ASP D 1 241 ? 105.342 80.839 69.757 1.00 41.65 241 ASP A N 1
ATOM 8974 C CA . ASP D 1 241 ? 105.421 80.288 68.410 1.00 38.91 241 ASP A CA 1
ATOM 8975 C C . ASP D 1 241 ? 106.641 79.382 68.294 1.00 43.25 241 ASP A C 1
ATOM 8976 O O . ASP D 1 241 ? 107.335 79.102 69.272 1.00 50.52 241 ASP A O 1
ATOM 8981 N N . GLU D 1 242 ? 106.918 78.913 67.077 1.00 40.67 242 GLU A N 1
ATOM 8982 C CA . GLU D 1 242 ? 108.168 78.214 66.812 1.00 41.59 242 GLU A CA 1
ATOM 8983 C C . GLU D 1 242 ? 109.376 79.133 66.914 1.00 42.25 242 GLU A C 1
ATOM 8984 O O . GLU D 1 242 ? 110.507 78.639 66.977 1.00 44.50 242 GLU A O 1
ATOM 8990 N N . LEU D 1 243 ? 109.164 80.448 66.923 1.00 38.23 243 LEU A N 1
ATOM 8991 C CA . LEU D 1 243 ? 110.228 81.430 67.070 1.00 36.72 243 LEU A CA 1
ATOM 8992 C C . LEU D 1 243 ? 110.139 82.187 68.388 1.00 36.36 243 LEU A C 1
ATOM 8993 O O . LEU D 1 243 ? 110.824 83.200 68.557 1.00 37.22 243 LEU A O 1
ATOM 8998 N N . GLY D 1 244 ? 109.312 81.726 69.322 1.00 31.49 244 GLY A N 1
ATOM 8999 C CA . GLY D 1 244 ? 109.155 82.423 70.583 1.00 31.44 244 GLY A CA 1
ATOM 9000 C C . GLY D 1 244 ? 108.345 83.695 70.495 1.00 37.56 244 GLY A C 1
ATOM 9001 O O . GLY D 1 244 ? 108.572 84.621 71.280 1.00 40.42 244 GLY A O 1
ATOM 9002 N N . LEU D 1 245 ? 107.404 83.768 69.559 1.00 44.01 245 LEU A N 1
ATOM 9003 C CA . LEU D 1 245 ? 106.590 84.959 69.364 1.00 40.48 245 LEU A CA 1
ATOM 9004 C C . LEU D 1 245 ? 105.362 84.909 70.262 1.00 43.04 245 LEU A C 1
ATOM 9005 O O . LEU D 1 245 ? 104.598 83.940 70.227 1.00 43.10 245 LEU A O 1
ATOM 9010 N N . GLU D 1 246 ? 105.175 85.954 71.062 1.00 49.82 246 GLU A N 1
ATOM 9011 C CA . GLU D 1 246 ? 103.962 86.075 71.850 1.00 46.63 246 GLU A CA 1
ATOM 9012 C C . GLU D 1 246 ? 102.784 86.424 70.942 1.00 53.93 246 GLU A C 1
ATOM 9013 O O . GLU D 1 246 ? 102.947 86.755 69.765 1.00 58.96 246 GLU A O 1
ATOM 9019 N N . LYS D 1 247 ? 101.578 86.344 71.508 1.00 59.51 247 LYS A N 1
ATOM 9020 C CA . LYS D 1 247 ? 100.375 86.566 70.711 1.00 54.67 247 LYS A CA 1
ATOM 9021 C C . LYS D 1 247 ? 100.300 87.991 70.181 1.00 54.69 247 LYS A C 1
ATOM 9022 O O . LYS D 1 247 ? 99.788 88.216 69.077 1.00 58.01 247 LYS A O 1
ATOM 9028 N N . ARG D 1 248 ? 100.793 88.965 70.951 1.00 53.09 248 ARG A N 1
ATOM 9029 C CA . ARG D 1 248 ? 100.761 90.351 70.494 1.00 54.80 248 ARG A CA 1
ATOM 9030 C C . ARG D 1 248 ? 101.598 90.536 69.234 1.00 55.52 248 ARG A C 1
ATOM 9031 O O . ARG D 1 248 ? 101.173 91.218 68.295 1.00 57.20 248 ARG A O 1
ATOM 9039 N N . ASP D 1 249 ? 102.786 89.929 69.192 1.00 49.18 249 ASP A N 1
ATOM 9040 C CA . ASP D 1 249 ? 103.614 90.006 67.992 1.00 48.08 249 ASP A CA 1
ATOM 9041 C C . ASP D 1 249 ? 102.940 89.314 66.814 1.00 51.41 249 ASP A C 1
ATOM 9042 O O . ASP D 1 249 ? 102.983 89.811 65.679 1.00 53.62 249 ASP A O 1
ATOM 9047 N N . ARG D 1 250 ? 102.310 88.163 67.066 1.00 53.13 250 ARG A N 1
ATOM 9048 C CA . ARG D 1 250 ? 101.598 87.457 66.007 1.00 51.97 250 ARG A CA 1
ATOM 9049 C C . ARG D 1 250 ? 100.509 88.329 65.404 1.00 54.16 250 ARG A C 1
ATOM 9050 O O . ARG D 1 250 ? 100.392 88.436 64.179 1.00 54.83 250 ARG A O 1
ATOM 9058 N N . GLU D 1 251 ? 99.696 88.965 66.249 1.00 53.06 251 GLU A N 1
ATOM 9059 C CA . GLU D 1 251 ? 98.611 89.769 65.704 1.00 53.53 251 GLU A CA 1
ATOM 9060 C C . GLU D 1 251 ? 99.102 91.091 65.130 1.00 53.35 251 GLU A C 1
ATOM 9061 O O . GLU D 1 251 ? 98.449 91.636 64.238 1.00 56.85 251 GLU A O 1
ATOM 9067 N N . ILE D 1 252 ? 100.253 91.599 65.580 1.00 51.17 252 ILE A N 1
ATOM 9068 C CA . ILE D 1 252 ? 100.867 92.739 64.903 1.00 51.51 252 ILE A CA 1
ATOM 9069 C C . ILE D 1 252 ? 101.234 92.362 63.473 1.00 48.35 252 ILE A C 1
ATOM 9070 O O . ILE D 1 252 ? 100.934 93.091 62.519 1.00 52.63 252 ILE A O 1
ATOM 9075 N N . LEU D 1 253 ? 101.872 91.201 63.305 1.00 45.67 253 LEU A N 1
ATOM 9076 C CA . LEU D 1 253 ? 102.212 90.736 61.964 1.00 46.44 253 LEU A CA 1
ATOM 9077 C C . LEU D 1 253 ? 100.960 90.477 61.133 1.00 47.60 253 LEU A C 1
ATOM 9078 O O . LEU D 1 253 ? 100.928 90.773 59.933 1.00 47.16 253 LEU A O 1
ATOM 9083 N N . GLU D 1 254 ? 99.919 89.918 61.756 1.00 51.34 254 GLU A N 1
ATOM 9084 C CA . GLU D 1 254 ? 98.674 89.649 61.042 1.00 49.35 254 GLU A CA 1
ATOM 9085 C C . GLU D 1 254 ? 98.011 90.937 60.570 1.00 48.29 254 GLU A C 1
ATOM 9086 O O . GLU D 1 254 ? 97.508 91.004 59.444 1.00 48.63 254 GLU A O 1
ATOM 9092 N N . VAL D 1 255 ? 97.990 91.966 61.419 1.00 44.06 255 VAL A N 1
ATOM 9093 C CA . VAL D 1 255 ? 97.422 93.251 61.022 1.00 43.45 255 VAL A CA 1
ATOM 9094 C C . VAL D 1 255 ? 98.252 93.874 59.909 1.00 45.51 255 VAL A C 1
ATOM 9095 O O . VAL D 1 255 ? 97.711 94.461 58.963 1.00 46.28 255 VAL A O 1
ATOM 9099 N N . LEU D 1 256 ? 99.579 93.749 59.995 1.00 44.44 256 LEU A N 1
ATOM 9100 C CA . LEU D 1 256 ? 100.437 94.294 58.949 1.00 44.68 256 LEU A CA 1
ATOM 9101 C C . LEU D 1 256 ? 100.198 93.600 57.612 1.00 44.98 256 LEU A C 1
ATOM 9102 O O . LEU D 1 256 ? 100.198 94.248 56.560 1.00 47.23 256 LEU A O 1
ATOM 9107 N N . ILE D 1 257 ? 99.990 92.284 57.632 1.00 42.79 257 ILE A N 1
ATOM 9108 C CA . ILE D 1 257 ? 99.883 91.535 56.383 1.00 44.10 257 ILE A CA 1
ATOM 9109 C C . ILE D 1 257 ? 98.481 91.643 55.795 1.00 47.93 257 ILE A C 1
ATOM 9110 O O . ILE D 1 257 ? 98.309 92.024 54.632 1.00 51.96 257 ILE A O 1
ATOM 9115 N N . LEU D 1 258 ? 97.457 91.294 56.578 1.00 51.42 258 LEU A N 1
ATOM 9116 C CA . LEU D 1 258 ? 96.103 91.219 56.037 1.00 48.32 258 LEU A CA 1
ATOM 9117 C C . LEU D 1 258 ? 95.539 92.601 55.726 1.00 46.19 258 LEU A C 1
ATOM 9118 O O . LEU D 1 258 ? 95.020 92.837 54.629 1.00 49.92 258 LEU A O 1
ATOM 9123 N N . ARG D 1 259 ? 95.632 93.529 56.678 1.00 42.96 259 ARG A N 1
ATOM 9124 C CA . ARG D 1 259 ? 94.926 94.799 56.539 1.00 43.12 259 ARG A CA 1
ATOM 9125 C C . ARG D 1 259 ? 95.620 95.735 55.555 1.00 45.76 259 ARG A C 1
ATOM 9126 O O . ARG D 1 259 ? 94.964 96.352 54.710 1.00 46.27 259 ARG A O 1
ATOM 9134 N N . PHE D 1 260 ? 96.943 95.854 55.648 1.00 47.53 260 PHE A N 1
ATOM 9135 C CA . PHE D 1 260 ? 97.699 96.789 54.827 1.00 44.38 260 PHE A CA 1
ATOM 9136 C C . PHE D 1 260 ? 98.400 96.119 53.653 1.00 45.66 260 PHE A C 1
ATOM 9137 O O . PHE D 1 260 ? 99.152 96.783 52.934 1.00 50.29 260 PHE A O 1
ATOM 9145 N N . GLY D 1 261 ? 98.179 94.825 53.444 1.00 41.65 261 GLY A N 1
ATOM 9146 C CA . GLY D 1 261 ? 98.808 94.129 52.341 1.00 40.72 261 GLY A CA 1
ATOM 9147 C C . GLY D 1 261 ? 100.276 93.829 52.528 1.00 43.84 261 GLY A C 1
ATOM 9148 O O . GLY D 1 261 ? 100.929 93.396 51.573 1.00 45.14 261 GLY A O 1
ATOM 9149 N N . GLY D 1 262 ? 100.819 94.049 53.724 1.00 46.99 262 GLY A N 1
ATOM 9150 C CA . GLY D 1 262 ? 102.221 93.811 53.988 1.00 45.38 262 GLY A CA 1
ATOM 9151 C C . GLY D 1 262 ? 103.156 94.892 53.497 1.00 45.70 262 GLY A C 1
ATOM 9152 O O . GLY D 1 262 ? 104.367 94.788 53.728 1.00 49.52 262 GLY A O 1
ATOM 9153 N N . GLY D 1 263 ? 102.640 95.923 52.835 1.00 44.50 263 GLY A N 1
ATOM 9154 C CA . GLY D 1 263 ? 103.463 96.983 52.308 1.00 41.74 263 GLY A CA 1
ATOM 9155 C C . GLY D 1 263 ? 103.734 98.056 53.339 1.00 43.99 263 GLY A C 1
ATOM 9156 O O . GLY D 1 263 ? 103.387 97.919 54.516 1.00 45.15 263 GLY A O 1
ATOM 9157 N N . PRO D 1 264 ? 104.368 99.148 52.913 1.00 41.91 264 PRO A N 1
ATOM 9158 C CA . PRO D 1 264 ? 104.687 100.237 53.849 1.00 38.30 264 PRO A CA 1
ATOM 9159 C C . PRO D 1 264 ? 103.425 100.818 54.465 1.00 40.10 264 PRO A C 1
ATOM 9160 O O . PRO D 1 264 ? 102.517 101.265 53.762 1.00 42.33 264 PRO A O 1
ATOM 9164 N N . VAL D 1 265 ? 103.374 100.809 55.795 1.00 37.30 265 VAL A N 1
ATOM 9165 C CA . VAL D 1 265 ? 102.204 101.248 56.535 1.00 39.69 265 VAL A CA 1
ATOM 9166 C C . VAL D 1 265 ? 102.473 102.533 57.310 1.00 44.60 265 VAL A C 1
ATOM 9167 O O . VAL D 1 265 ? 101.593 103.389 57.416 1.00 53.99 265 VAL A O 1
ATOM 9171 N N . GLY D 1 266 ? 103.675 102.692 57.846 1.00 38.32 266 GLY A N 1
ATOM 9172 C CA . GLY D 1 266 ? 103.974 103.819 58.700 1.00 37.63 266 GLY A CA 1
ATOM 9173 C C . GLY D 1 266 ? 103.704 103.516 60.163 1.00 39.75 266 GLY A C 1
ATOM 9174 O O . GLY D 1 266 ? 102.881 102.675 60.518 1.00 48.49 266 GLY A O 1
ATOM 9175 N N . LEU D 1 267 ? 104.426 104.225 61.029 1.00 40.90 267 LEU A N 1
ATOM 9176 C CA . LEU D 1 267 ? 104.327 103.960 62.460 1.00 40.53 267 LEU A CA 1
ATOM 9177 C C . LEU D 1 267 ? 102.979 104.394 63.021 1.00 45.90 267 LEU A C 1
ATOM 9178 O O . LEU D 1 267 ? 102.340 103.644 63.765 1.00 48.17 267 LEU A O 1
ATOM 9183 N N . ALA D 1 268 ? 102.531 105.604 62.677 1.00 49.38 268 ALA A N 1
ATOM 9184 C CA . ALA D 1 268 ? 101.295 106.123 63.254 1.00 45.42 268 ALA A CA 1
ATOM 9185 C C . ALA D 1 268 ? 100.081 105.320 62.800 1.00 48.43 268 ALA A C 1
ATOM 9186 O O . ALA D 1 268 ? 99.215 104.982 63.615 1.00 49.42 268 ALA A O 1
ATOM 9188 N N . THR D 1 269 ? 100.000 105.007 61.505 1.00 45.51 269 THR A N 1
ATOM 9189 C CA . THR D 1 269 ? 98.854 104.263 60.990 1.00 41.47 269 THR A CA 1
ATOM 9190 C C . THR D 1 269 ? 98.798 102.859 61.579 1.00 44.06 269 THR A C 1
ATOM 9191 O O . THR D 1 269 ? 97.734 102.388 61.996 1.00 51.11 269 THR A O 1
ATOM 9195 N N . LEU D 1 270 ? 99.942 102.174 61.624 1.00 44.64 270 LEU A N 1
ATOM 9196 C CA . LEU D 1 270 ? 99.975 100.832 62.195 1.00 44.45 270 LEU A CA 1
ATOM 9197 C C . LEU D 1 270 ? 99.656 100.860 63.684 1.00 45.24 270 LEU A C 1
ATOM 9198 O O . LEU D 1 270 ? 98.953 99.978 64.192 1.00 47.38 270 LEU A O 1
ATOM 9203 N N . ALA D 1 271 ? 100.168 101.862 64.401 1.00 48.89 271 ALA A N 1
ATOM 9204 C CA . ALA D 1 271 ? 99.906 101.962 65.832 1.00 48.84 271 ALA A CA 1
ATOM 9205 C C . ALA D 1 271 ? 98.431 102.220 66.112 1.00 51.56 271 ALA A C 1
ATOM 9206 O O . ALA D 1 271 ? 97.852 101.608 67.016 1.00 55.54 271 ALA A O 1
ATOM 9208 N N . THR D 1 272 ? 97.804 103.119 65.349 1.00 54.52 272 THR A N 1
ATOM 9209 C CA . THR D 1 272 ? 96.392 103.408 65.571 1.00 53.38 272 THR A CA 1
ATOM 9210 C C . THR D 1 272 ? 95.489 102.293 65.062 1.00 52.92 272 THR A C 1
ATOM 9211 O O . THR D 1 272 ? 94.348 102.181 65.522 1.00 54.14 272 THR A O 1
ATOM 9215 N N . ALA D 1 273 ? 95.967 101.467 64.127 1.00 51.14 273 ALA A N 1
ATOM 9216 C CA . ALA D 1 273 ? 95.197 100.296 63.726 1.00 49.73 273 ALA A CA 1
ATOM 9217 C C . ALA D 1 273 ? 95.256 99.204 64.785 1.00 52.28 273 ALA A C 1
ATOM 9218 O O . ALA D 1 273 ? 94.329 98.394 64.891 1.00 52.05 273 ALA A O 1
ATOM 9220 N N . LEU D 1 274 ? 96.332 99.165 65.567 1.00 59.17 274 LEU A N 1
ATOM 9221 C CA . LEU D 1 274 ? 96.502 98.191 66.635 1.00 57.75 274 LEU A CA 1
ATOM 9222 C C . LEU D 1 274 ? 96.140 98.745 68.005 1.00 56.67 274 LEU A C 1
ATOM 9223 O O . LEU D 1 274 ? 96.291 98.033 69.002 1.00 58.75 274 LEU A O 1
ATOM 9228 N N . SER D 1 275 ? 95.672 99.992 68.074 1.00 57.93 275 SER A N 1
ATOM 9229 C CA . SER D 1 275 ? 95.293 100.633 69.335 1.00 60.55 275 SER A CA 1
ATOM 9230 C C . SER D 1 275 ? 96.451 100.645 70.330 1.00 62.67 275 SER A C 1
ATOM 9231 O O . SER D 1 275 ? 96.265 100.440 71.531 1.00 63.84 275 SER A O 1
ATOM 9234 N N . GLU D 1 276 ? 97.659 100.891 69.828 1.00 62.82 276 GLU A N 1
ATOM 9235 C CA . GLU D 1 276 ? 98.852 100.973 70.657 1.00 61.20 276 GLU A CA 1
ATOM 9236 C C . GLU D 1 276 ? 99.513 102.334 70.498 1.00 62.35 276 GLU A C 1
ATOM 9237 O O . GLU D 1 276 ? 99.500 102.928 69.417 1.00 63.51 276 GLU A O 1
ATOM 9243 N N . ASP D 1 277 ? 100.082 102.823 71.593 1.00 63.70 277 ASP A N 1
ATOM 9244 C CA . ASP D 1 277 ? 100.871 104.042 71.535 1.00 64.26 277 ASP A CA 1
ATOM 9245 C C . ASP D 1 277 ? 102.177 103.775 70.790 1.00 65.21 277 ASP A C 1
ATOM 9246 O O . ASP D 1 277 ? 102.767 102.701 70.938 1.00 67.33 277 ASP A O 1
ATOM 9251 N N . PRO D 1 278 ? 102.658 104.731 69.978 1.00 58.45 278 PRO A N 1
ATOM 9252 C CA . PRO D 1 278 ? 103.917 104.552 69.242 1.00 57.48 278 PRO A CA 1
ATOM 9253 C C . PRO D 1 278 ? 105.160 104.723 70.115 1.00 60.92 278 PRO A C 1
ATOM 9254 O O . PRO D 1 278 ? 106.133 105.370 69.724 1.00 60.25 278 PRO A O 1
ATOM 9258 N N . GLY D 1 279 ? 105.126 104.132 71.305 1.00 65.14 279 GLY A N 1
ATOM 9259 C CA . GLY D 1 279 ? 106.274 104.089 72.187 1.00 63.61 279 GLY A CA 1
ATOM 9260 C C . GLY D 1 279 ? 106.405 102.711 72.796 1.00 62.42 279 GLY A C 1
ATOM 9261 O O . GLY D 1 279 ? 107.370 102.410 73.504 1.00 62.98 279 GLY A O 1
ATOM 9262 N N . THR D 1 280 ? 105.413 101.867 72.521 1.00 59.42 280 THR A N 1
ATOM 9263 C CA . THR D 1 280 ? 105.433 100.460 72.891 1.00 61.24 280 THR A CA 1
ATOM 9264 C C . THR D 1 280 ? 105.597 99.541 71.694 1.00 59.18 280 THR A C 1
ATOM 9265 O O . THR D 1 280 ? 106.197 98.474 71.825 1.00 60.88 280 THR A O 1
ATOM 9269 N N . LEU D 1 281 ? 105.078 99.937 70.531 1.00 57.31 281 LEU A N 1
ATOM 9270 C CA . LEU D 1 281 ? 105.286 99.150 69.323 1.00 57.77 281 LEU A CA 1
ATOM 9271 C C . LEU D 1 281 ? 106.734 99.240 68.855 1.00 60.00 281 LEU A C 1
ATOM 9272 O O . LEU D 1 281 ? 107.305 98.244 68.397 1.00 60.25 281 LEU A O 1
ATOM 9277 N N . GLU D 1 282 ? 107.348 100.420 68.971 1.00 57.48 282 GLU A N 1
ATOM 9278 C CA . GLU D 1 282 ? 108.720 100.601 68.507 1.00 52.30 282 GLU A CA 1
ATOM 9279 C C . GLU D 1 282 ? 109.742 99.958 69.436 1.00 55.40 282 GLU A C 1
ATOM 9280 O O . GLU D 1 282 ? 110.712 99.356 68.966 1.00 58.60 282 GLU A O 1
ATOM 9286 N N . GLU D 1 283 ? 109.561 100.090 70.750 1.00 58.26 283 GLU A N 1
ATOM 9287 C CA . GLU D 1 283 ? 110.605 99.730 71.699 1.00 56.85 283 GLU A CA 1
ATOM 9288 C C . GLU D 1 283 ? 110.399 98.381 72.376 1.00 56.94 283 GLU A C 1
ATOM 9289 O O . GLU D 1 283 ? 111.324 97.900 73.038 1.00 59.90 283 GLU A O 1
ATOM 9295 N N . VAL D 1 284 ? 109.230 97.757 72.238 1.00 54.49 284 VAL A N 1
ATOM 9296 C CA . VAL D 1 284 ? 108.971 96.519 72.966 1.00 55.14 284 VAL A CA 1
ATOM 9297 C C . VAL D 1 284 ? 108.700 95.368 72.004 1.00 54.57 284 VAL A C 1
ATOM 9298 O O . VAL D 1 284 ? 108.988 94.207 72.315 1.00 58.03 284 VAL A O 1
ATOM 9302 N N . HIS D 1 285 ? 108.167 95.675 70.825 1.00 44.29 285 HIS A N 1
ATOM 9303 C CA . HIS D 1 285 ? 107.767 94.646 69.871 1.00 44.75 285 HIS A CA 1
ATOM 9304 C C . HIS D 1 285 ? 108.567 94.667 68.580 1.00 45.42 285 HIS A C 1
ATOM 9305 O O . HIS D 1 285 ? 108.917 93.605 68.063 1.00 49.06 285 HIS A O 1
ATOM 9312 N N . GLU D 1 286 ? 108.854 95.850 68.042 1.00 37.17 286 GLU A N 1
ATOM 9313 C CA . GLU D 1 286 ? 109.611 95.935 66.796 1.00 34.27 286 GLU A CA 1
ATOM 9314 C C . GLU D 1 286 ? 111.014 95.337 66.865 1.00 38.87 286 GLU A C 1
ATOM 9315 O O . GLU D 1 286 ? 111.397 94.645 65.906 1.00 43.97 286 GLU A O 1
ATOM 9321 N N . PRO D 1 287 ? 111.833 95.580 67.902 1.00 31.61 287 PRO A N 1
ATOM 9322 C CA . PRO D 1 287 ? 113.228 95.106 67.838 1.00 30.73 287 PRO A CA 1
ATOM 9323 C C . PRO D 1 287 ? 113.372 93.606 67.647 1.00 32.61 287 PRO A C 1
ATOM 9324 O O . PRO D 1 287 ? 114.254 93.171 66.896 1.00 35.77 287 PRO A O 1
ATOM 9328 N N . TYR D 1 288 ? 112.529 92.795 68.288 1.00 29.28 288 TYR A N 1
ATOM 9329 C CA . TYR D 1 288 ? 112.655 91.353 68.115 1.00 24.70 288 TYR A CA 1
ATOM 9330 C C . TYR D 1 288 ? 112.121 90.888 66.768 1.00 28.18 288 TYR A C 1
ATOM 9331 O O . TYR D 1 288 ? 112.641 89.920 66.203 1.00 32.49 288 TYR A O 1
ATOM 9340 N N . LEU D 1 289 ? 111.086 91.548 66.247 1.00 25.91 289 LEU A N 1
ATOM 9341 C CA . LEU D 1 289 ? 110.604 91.217 64.911 1.00 25.85 289 LEU A CA 1
ATOM 9342 C C . LEU D 1 289 ? 111.656 91.537 63.858 1.00 26.66 289 LEU A C 1
ATOM 9343 O O . LEU D 1 289 ? 111.796 90.810 62.869 1.00 32.51 289 LEU A O 1
ATOM 9348 N N . ILE D 1 290 ? 112.394 92.631 64.050 1.00 26.11 290 ILE A N 1
ATOM 9349 C CA . ILE D 1 290 ? 113.493 92.960 63.148 1.00 22.32 290 ILE A CA 1
ATOM 9350 C C . ILE D 1 290 ? 114.644 91.977 63.326 1.00 28.86 290 ILE A C 1
ATOM 9351 O O . ILE D 1 290 ? 115.300 91.586 62.354 1.00 29.57 290 ILE A O 1
ATOM 9356 N N . ARG D 1 291 ? 114.910 91.565 64.569 1.00 30.37 291 ARG A N 1
ATOM 9357 C CA . ARG D 1 291 ? 116.010 90.642 64.832 1.00 20.28 291 ARG A CA 1
ATOM 9358 C C . ARG D 1 291 ? 115.795 89.304 64.136 1.00 25.51 291 ARG A C 1
ATOM 9359 O O . ARG D 1 291 ? 116.737 88.727 63.581 1.00 31.93 291 ARG A O 1
ATOM 9367 N N . GLN D 1 292 ? 114.566 88.796 64.153 1.00 28.89 292 GLN A N 1
ATOM 9368 C CA . GLN D 1 292 ? 114.262 87.502 63.558 1.00 23.36 292 GLN A CA 1
ATOM 9369 C C . GLN D 1 292 ? 114.070 87.571 62.050 1.00 23.02 292 GLN A C 1
ATOM 9370 O O . GLN D 1 292 ? 113.849 86.529 61.424 1.00 30.32 292 GLN A O 1
ATOM 9376 N N . GLY D 1 293 ? 114.150 88.758 61.454 1.00 22.41 293 GLY A N 1
ATOM 9377 C CA . GLY D 1 293 ? 113.963 88.884 60.023 1.00 26.47 293 GLY A CA 1
ATOM 9378 C C . GLY D 1 293 ? 112.524 88.872 59.570 1.00 28.07 293 GLY A C 1
ATOM 9379 O O . GLY D 1 293 ? 112.259 88.638 58.389 1.00 32.97 293 GLY A O 1
ATOM 9380 N N . LEU D 1 294 ? 111.580 89.116 60.479 1.00 29.05 294 LEU A N 1
ATOM 9381 C CA . LEU D 1 294 ? 110.163 89.128 60.142 1.00 28.54 294 LEU A CA 1
ATOM 9382 C C . LEU D 1 294 ? 109.615 90.522 59.872 1.00 32.98 294 LEU A C 1
ATOM 9383 O O . LEU D 1 294 ? 108.545 90.641 59.267 1.00 38.51 294 LEU A O 1
ATOM 9388 N N . LEU D 1 295 ? 110.313 91.569 60.300 1.00 35.24 295 LEU A N 1
ATOM 9389 C CA . LEU D 1 295 ? 109.892 92.943 60.070 1.00 30.70 295 LEU A CA 1
ATOM 9390 C C . LEU D 1 295 ? 111.033 93.717 59.429 1.00 29.16 295 LEU A C 1
ATOM 9391 O O . LEU D 1 295 ? 112.205 93.478 59.732 1.00 34.06 295 LEU A O 1
ATOM 9396 N N . LYS D 1 296 ? 110.684 94.641 58.541 1.00 35.26 296 LYS A N 1
ATOM 9397 C CA . LYS D 1 296 ? 111.658 95.416 57.789 1.00 32.22 296 LYS A CA 1
ATOM 9398 C C . LYS D 1 296 ? 111.284 96.889 57.843 1.00 31.35 296 LYS A C 1
ATOM 9399 O O . LYS D 1 296 ? 110.117 97.247 57.661 1.00 39.48 296 LYS A O 1
ATOM 9405 N N . ARG D 1 297 ? 112.276 97.737 58.093 1.00 32.82 297 ARG A N 1
ATOM 9406 C CA . ARG D 1 297 ? 112.080 99.179 58.149 1.00 33.90 297 ARG A CA 1
ATOM 9407 C C . ARG D 1 297 ? 112.551 99.810 56.846 1.00 36.44 297 ARG A C 1
ATOM 9408 O O . ARG D 1 297 ? 113.695 99.605 56.427 1.00 42.42 297 ARG A O 1
ATOM 9416 N N . THR D 1 298 ? 111.669 100.577 56.219 1.00 33.65 298 THR A N 1
ATOM 9417 C CA . THR D 1 298 ? 111.871 101.188 54.917 1.00 38.28 298 THR A CA 1
ATOM 9418 C C . THR D 1 298 ? 111.551 102.672 55.021 1.00 45.55 298 THR A C 1
ATOM 9419 O O . THR D 1 298 ? 110.741 103.071 55.863 1.00 46.51 298 THR A O 1
ATOM 9423 N N . PRO D 1 299 ? 112.192 103.518 54.208 1.00 44.62 299 PRO A N 1
ATOM 9424 C CA . PRO D 1 299 ? 111.815 104.941 54.211 1.00 42.92 299 PRO A CA 1
ATOM 9425 C C . PRO D 1 299 ? 110.343 105.177 53.922 1.00 45.76 299 PRO A C 1
ATOM 9426 O O . PRO D 1 299 ? 109.772 106.148 54.432 1.00 46.94 299 PRO A O 1
ATOM 9430 N N . ARG D 1 300 ? 109.712 104.326 53.110 1.00 52.69 300 ARG A N 1
ATOM 9431 C CA . ARG D 1 300 ? 108.275 104.449 52.894 1.00 51.15 300 ARG A CA 1
ATOM 9432 C C . ARG D 1 300 ? 107.482 104.038 54.129 1.00 48.17 300 ARG A C 1
ATOM 9433 O O . ARG D 1 300 ? 106.450 104.647 54.432 1.00 48.45 300 ARG A O 1
ATOM 9441 N N . GLY D 1 301 ? 107.941 103.017 54.847 1.00 42.38 301 GLY A N 1
ATOM 9442 C CA . GLY D 1 301 ? 107.222 102.550 56.023 1.00 41.73 301 GLY A CA 1
ATOM 9443 C C . GLY D 1 301 ? 107.777 101.231 56.519 1.00 43.37 301 GLY A C 1
ATOM 9444 O O . GLY D 1 301 ? 108.962 100.934 56.341 1.00 42.47 301 GLY A O 1
ATOM 9445 N N . ARG D 1 302 ? 106.906 100.449 57.147 1.00 44.80 302 ARG A N 1
ATOM 9446 C CA . ARG D 1 302 ? 107.255 99.126 57.643 1.00 33.93 302 ARG A CA 1
ATOM 9447 C C . ARG D 1 302 ? 106.732 98.059 56.691 1.00 36.45 302 ARG A C 1
ATOM 9448 O O . ARG D 1 302 ? 105.583 98.117 56.248 1.00 41.54 302 ARG A O 1
ATOM 9456 N N . VAL D 1 303 ? 107.582 97.084 56.382 1.00 37.24 303 VAL A N 1
ATOM 9457 C CA . VAL D 1 303 ? 107.277 96.043 55.409 1.00 35.93 303 VAL A CA 1
ATOM 9458 C C . VAL D 1 303 ? 107.414 94.685 56.082 1.00 39.81 303 VAL A C 1
ATOM 9459 O O . VAL D 1 303 ? 108.384 94.435 56.805 1.00 40.09 303 VAL A O 1
ATOM 9463 N N . ALA D 1 304 ? 106.436 93.812 55.848 1.00 42.43 304 ALA A N 1
ATOM 9464 C CA . ALA D 1 304 ? 106.488 92.448 56.360 1.00 39.10 304 ALA A CA 1
ATOM 9465 C C . ALA D 1 304 ? 107.298 91.580 55.405 1.00 42.26 304 ALA A C 1
ATOM 9466 O O . ALA D 1 304 ? 106.972 91.480 54.218 1.00 45.22 304 ALA A O 1
ATOM 9468 N N . THR D 1 305 ? 108.349 90.954 55.925 1.00 41.37 305 THR A N 1
ATOM 9469 C CA . THR D 1 305 ? 109.247 90.150 55.112 1.00 41.74 305 THR A CA 1
ATOM 9470 C C . THR D 1 305 ? 108.571 88.838 54.712 1.00 44.24 305 THR A C 1
ATOM 9471 O O . THR D 1 305 ? 107.609 88.387 55.339 1.00 49.31 305 THR A O 1
ATOM 9475 N N . GLU D 1 306 ? 109.080 88.232 53.634 1.00 49.98 306 GLU A N 1
ATOM 9476 C CA . GLU D 1 306 ? 108.568 86.941 53.180 1.00 49.98 306 GLU A CA 1
ATOM 9477 C C . GLU D 1 306 ? 108.675 85.877 54.267 1.00 49.24 306 GLU A C 1
ATOM 9478 O O . GLU D 1 306 ? 107.866 84.940 54.304 1.00 50.95 306 GLU A O 1
ATOM 9484 N N . LEU D 1 307 ? 109.658 86.004 55.161 1.00 48.27 307 LEU A N 1
ATOM 9485 C CA . LEU D 1 307 ? 109.757 85.076 56.283 1.00 48.27 307 LEU A CA 1
ATOM 9486 C C . LEU D 1 307 ? 108.537 85.179 57.187 1.00 49.18 307 LEU A C 1
ATOM 9487 O O . LEU D 1 307 ? 108.065 84.170 57.722 1.00 51.52 307 LEU A O 1
ATOM 9492 N N . ALA D 1 308 ? 108.013 86.393 57.374 1.00 48.57 308 ALA A N 1
ATOM 9493 C CA . ALA D 1 308 ? 106.773 86.550 58.126 1.00 44.33 308 ALA A CA 1
ATOM 9494 C C . ALA D 1 308 ? 105.600 85.898 57.408 1.00 48.83 308 ALA A C 1
ATOM 9495 O O . ALA D 1 308 ? 104.667 85.417 58.060 1.00 54.89 308 ALA A O 1
ATOM 9497 N N . TYR D 1 309 ? 105.623 85.879 56.074 1.00 53.42 309 TYR A N 1
ATOM 9498 C CA . TYR D 1 309 ? 104.578 85.189 55.325 1.00 51.30 309 TYR A CA 1
ATOM 9499 C C . TYR D 1 309 ? 104.661 83.683 55.532 1.00 52.49 309 TYR A C 1
ATOM 9500 O O . TYR D 1 309 ? 103.646 83.021 55.774 1.00 54.81 309 TYR A O 1
ATOM 9509 N N . ARG D 1 310 ? 105.869 83.122 55.439 1.00 54.52 310 ARG A N 1
ATOM 9510 C CA . ARG D 1 310 ? 106.021 81.677 55.583 1.00 52.37 310 ARG A CA 1
ATOM 9511 C C . ARG D 1 310 ? 105.795 81.221 57.020 1.00 52.33 310 ARG A C 1
ATOM 9512 O O . ARG D 1 310 ? 105.356 80.088 57.245 1.00 53.78 310 ARG A O 1
ATOM 9520 N N . HIS D 1 311 ? 106.084 82.080 58.000 1.00 53.30 311 HIS A N 1
ATOM 9521 C CA . HIS D 1 311 ? 105.916 81.693 59.396 1.00 50.49 311 HIS A CA 1
ATOM 9522 C C . HIS D 1 311 ? 104.449 81.656 59.802 1.00 51.59 311 HIS A C 1
ATOM 9523 O O . HIS D 1 311 ? 104.060 80.837 60.642 1.00 54.03 311 HIS A O 1
ATOM 9530 N N . LEU D 1 312 ? 103.624 82.524 59.223 1.00 56.45 312 LEU A N 1
ATOM 9531 C CA . LEU D 1 312 ? 102.211 82.609 59.569 1.00 55.52 312 LEU A CA 1
ATOM 9532 C C . LEU D 1 312 ? 101.329 81.716 58.707 1.00 57.68 312 LEU A C 1
ATOM 9533 O O . LEU D 1 312 ? 100.105 81.738 58.871 1.00 55.72 312 LEU A O 1
ATOM 9538 N N . GLY D 1 313 ? 101.913 80.934 57.805 1.00 61.63 313 GLY A N 1
ATOM 9539 C CA . GLY D 1 313 ? 101.127 80.073 56.938 1.00 59.80 313 GLY A CA 1
ATOM 9540 C C . GLY D 1 313 ? 100.255 80.819 55.952 1.00 61.48 313 GLY A C 1
ATOM 9541 O O . GLY D 1 313 ? 99.105 80.424 55.724 1.00 63.35 313 GLY A O 1
ATOM 9542 N N . TYR D 1 314 ? 100.774 81.892 55.361 1.00 63.07 314 TYR A N 1
ATOM 9543 C CA . TYR D 1 314 ? 100.054 82.690 54.386 1.00 62.02 314 TYR A CA 1
ATOM 9544 C C . TYR D 1 314 ? 100.642 82.484 52.993 1.00 63.07 314 TYR A C 1
ATOM 9545 O O . TYR D 1 314 ? 101.814 82.118 52.860 1.00 60.51 314 TYR A O 1
ATOM 9554 N N . PRO D 1 315 ? 99.855 82.689 51.940 1.00 69.05 315 PRO A N 1
ATOM 9555 C CA . PRO D 1 315 ? 100.381 82.541 50.578 1.00 68.44 315 PRO A CA 1
ATOM 9556 C C . PRO D 1 315 ? 101.515 83.516 50.323 1.00 69.62 315 PRO A C 1
ATOM 9557 O O . PRO D 1 315 ? 101.490 84.655 50.813 1.00 69.26 315 PRO A O 1
ATOM 9561 N N . PRO D 1 316 ? 102.531 83.103 49.567 1.00 68.92 316 PRO A N 1
ATOM 9562 C CA . PRO D 1 316 ? 103.663 83.990 49.323 1.00 68.56 316 PRO A CA 1
ATOM 9563 C C . PRO D 1 316 ? 103.229 85.206 48.533 1.00 69.82 316 PRO A C 1
ATOM 9564 O O . PRO D 1 316 ? 102.267 85.146 47.743 1.00 69.66 316 PRO A O 1
ATOM 9568 N N . PRO D 1 317 ? 103.909 86.349 48.719 1.00 68.78 317 PRO A N 1
ATOM 9569 C CA . PRO D 1 317 ? 103.582 87.601 48.026 1.00 66.86 317 PRO A CA 1
ATOM 9570 C C . PRO D 1 317 ? 103.700 87.486 46.509 1.00 66.73 317 PRO A C 1
ATOM 9571 O O . PRO D 1 317 ? 104.346 88.336 45.896 1.00 66.77 317 PRO A O 1
ATOM 9575 N N . LEU E 1 6 ? 83.368 87.274 102.712 1.00 54.18 6 LEU F N 1
ATOM 9576 C CA . LEU E 1 6 ? 82.976 87.242 101.309 1.00 56.49 6 LEU F CA 1
ATOM 9577 C C . LEU E 1 6 ? 84.082 86.652 100.440 1.00 56.57 6 LEU F C 1
ATOM 9578 O O . LEU E 1 6 ? 83.832 86.200 99.324 1.00 56.17 6 LEU F O 1
ATOM 9583 N N . ARG E 1 7 ? 85.301 86.662 100.959 1.00 50.80 7 ARG F N 1
ATOM 9584 C CA . ARG E 1 7 ? 86.443 86.186 100.190 1.00 49.27 7 ARG F CA 1
ATOM 9585 C C . ARG E 1 7 ? 86.440 84.663 100.121 1.00 48.35 7 ARG F C 1
ATOM 9586 O O . ARG E 1 7 ? 86.400 84.000 101.164 1.00 46.10 7 ARG F O 1
ATOM 9594 N N . PRO E 1 8 ? 86.478 84.075 98.929 1.00 48.88 8 PRO F N 1
ATOM 9595 C CA . PRO E 1 8 ? 86.622 82.620 98.822 1.00 47.04 8 PRO F CA 1
ATOM 9596 C C . PRO E 1 8 ? 88.005 82.169 99.268 1.00 50.80 8 PRO F C 1
ATOM 9597 O O . PRO E 1 8 ? 88.941 82.958 99.407 1.00 51.98 8 PRO F O 1
ATOM 9601 N N . LYS E 1 9 ? 88.123 80.859 99.497 1.00 52.51 9 LYS F N 1
ATOM 9602 C CA . LYS E 1 9 ? 89.367 80.271 99.980 1.00 47.32 9 LYS F CA 1
ATOM 9603 C C . LYS E 1 9 ? 89.831 79.088 99.139 1.00 48.30 9 LYS F C 1
ATOM 9604 O O . LYS E 1 9 ? 90.749 78.373 99.555 1.00 52.16 9 LYS F O 1
ATOM 9610 N N . THR E 1 10 ? 89.229 78.858 97.975 1.00 47.79 10 THR F N 1
ATOM 9611 C CA . THR E 1 10 ? 89.590 77.733 97.127 1.00 48.47 10 THR F CA 1
ATOM 9612 C C . THR E 1 10 ? 89.524 78.166 95.670 1.00 49.91 10 THR F C 1
ATOM 9613 O O . THR E 1 10 ? 88.690 78.993 95.293 1.00 54.83 10 THR F O 1
ATOM 9617 N N . LEU E 1 11 ? 90.419 77.605 94.853 1.00 43.46 11 LEU F N 1
ATOM 9618 C CA . LEU E 1 11 ? 90.394 77.897 93.423 1.00 43.23 11 LEU F CA 1
ATOM 9619 C C . LEU E 1 11 ? 89.086 77.448 92.785 1.00 47.58 11 LEU F C 1
ATOM 9620 O O . LEU E 1 11 ? 88.673 78.004 91.762 1.00 45.72 11 LEU F O 1
ATOM 9625 N N . ASP E 1 12 ? 88.427 76.443 93.366 1.00 52.12 12 ASP F N 1
ATOM 9626 C CA . ASP E 1 12 ? 87.095 76.070 92.903 1.00 49.72 12 ASP F CA 1
ATOM 9627 C C . ASP E 1 12 ? 86.090 77.181 93.177 1.00 49.93 12 ASP F C 1
ATOM 9628 O O . ASP E 1 12 ? 85.206 77.444 92.353 1.00 51.52 12 ASP F O 1
ATOM 9633 N N . GLU E 1 13 ? 86.209 77.845 94.329 1.00 47.87 13 GLU F N 1
ATOM 9634 C CA . GLU E 1 13 ? 85.293 78.925 94.668 1.00 47.50 13 GLU F CA 1
ATOM 9635 C C . GLU E 1 13 ? 85.603 80.211 93.914 1.00 48.27 13 GLU F C 1
ATOM 9636 O O . GLU E 1 13 ? 84.762 81.115 93.889 1.00 48.73 13 GLU F O 1
ATOM 9642 N N . TYR E 1 14 ? 86.785 80.321 93.314 1.00 44.73 14 TYR F N 1
ATOM 9643 C CA . TYR E 1 14 ? 87.069 81.445 92.434 1.00 40.66 14 TYR F CA 1
ATOM 9644 C C . TYR E 1 14 ? 86.170 81.358 91.206 1.00 44.89 14 TYR F C 1
ATOM 9645 O O . TYR E 1 14 ? 85.870 80.266 90.717 1.00 52.07 14 TYR F O 1
ATOM 9654 N N . ILE E 1 15 ? 85.734 82.513 90.708 1.00 40.81 15 ILE F N 1
ATOM 9655 C CA . ILE E 1 15 ? 84.575 82.541 89.817 1.00 46.38 15 ILE F CA 1
ATOM 9656 C C . ILE E 1 15 ? 84.961 82.181 88.386 1.00 46.54 15 ILE F C 1
ATOM 9657 O O . ILE E 1 15 ? 84.545 81.142 87.861 1.00 49.50 15 ILE F O 1
ATOM 9662 N N . GLY E 1 16 ? 85.751 83.027 87.728 1.00 44.57 16 GLY F N 1
ATOM 9663 C CA . GLY E 1 16 ? 85.842 82.897 86.286 1.00 47.45 16 GLY F CA 1
ATOM 9664 C C . GLY E 1 16 ? 87.178 83.096 85.599 1.00 50.91 16 GLY F C 1
ATOM 9665 O O . GLY E 1 16 ? 87.205 83.455 84.418 1.00 55.60 16 GLY F O 1
ATOM 9666 N N . GLN E 1 17 ? 88.286 82.877 86.293 1.00 46.13 17 GLN F N 1
ATOM 9667 C CA . GLN E 1 17 ? 89.603 82.964 85.660 1.00 43.77 17 GLN F CA 1
ATOM 9668 C C . GLN E 1 17 ? 90.071 81.578 85.217 1.00 47.90 17 GLN F C 1
ATOM 9669 O O . GLN E 1 17 ? 91.133 81.096 85.602 1.00 52.76 17 GLN F O 1
ATOM 9675 N N . GLU E 1 18 ? 89.250 80.945 84.374 1.00 51.95 18 GLU F N 1
ATOM 9676 C CA . GLU E 1 18 ? 89.452 79.535 84.044 1.00 51.75 18 GLU F CA 1
ATOM 9677 C C . GLU E 1 18 ? 90.769 79.310 83.310 1.00 52.48 18 GLU F C 1
ATOM 9678 O O . GLU E 1 18 ? 91.524 78.384 83.635 1.00 56.57 18 GLU F O 1
ATOM 9684 N N . ARG E 1 19 ? 91.061 80.145 82.309 1.00 51.74 19 ARG F N 1
ATOM 9685 C CA . ARG E 1 19 ? 92.284 79.963 81.533 1.00 51.45 19 ARG F CA 1
ATOM 9686 C C . ARG E 1 19 ? 93.521 80.132 82.403 1.00 53.46 19 ARG F C 1
ATOM 9687 O O . ARG E 1 19 ? 94.467 79.341 82.313 1.00 52.35 19 ARG F O 1
ATOM 9695 N N . LEU E 1 20 ? 93.533 81.161 83.252 1.00 46.36 20 LEU F N 1
ATOM 9696 C CA . LEU E 1 20 ? 94.643 81.341 84.180 1.00 40.44 20 LEU F CA 1
ATOM 9697 C C . LEU E 1 20 ? 94.679 80.231 85.221 1.00 42.63 20 LEU F C 1
ATOM 9698 O O . LEU E 1 20 ? 95.760 79.759 85.594 1.00 51.28 20 LEU F O 1
ATOM 9703 N N . LYS E 1 21 ? 93.508 79.810 85.707 1.00 43.97 21 LYS F N 1
ATOM 9704 C CA . LYS E 1 21 ? 93.462 78.776 86.733 1.00 40.09 21 LYS F CA 1
ATOM 9705 C C . LYS E 1 21 ? 93.997 77.449 86.219 1.00 43.84 21 LYS F C 1
ATOM 9706 O O . LYS E 1 21 ? 94.543 76.663 86.999 1.00 47.28 21 LYS F O 1
ATOM 9712 N N . GLN E 1 22 ? 93.875 77.189 84.915 1.00 45.47 22 GLN F N 1
ATOM 9713 C CA . GLN E 1 22 ? 94.399 75.942 84.365 1.00 44.31 22 GLN F CA 1
ATOM 9714 C C . GLN E 1 22 ? 95.907 75.831 84.568 1.00 44.88 22 GLN F C 1
ATOM 9715 O O . GLN E 1 22 ? 96.411 74.773 84.961 1.00 47.60 22 GLN F O 1
ATOM 9721 N N . LYS E 1 23 ? 96.645 76.912 84.303 1.00 40.79 23 LYS F N 1
ATOM 9722 C CA . LYS E 1 23 ? 98.090 76.908 84.517 1.00 33.63 23 LYS F CA 1
ATOM 9723 C C . LYS E 1 23 ? 98.442 77.063 85.991 1.00 34.86 23 LYS F C 1
ATOM 9724 O O . LYS E 1 23 ? 99.439 76.495 86.462 1.00 40.60 23 LYS F O 1
ATOM 9730 N N . LEU E 1 24 ? 97.649 77.848 86.726 1.00 34.69 24 LEU F N 1
ATOM 9731 C CA . LEU E 1 24 ? 97.926 78.053 88.142 1.00 33.71 24 LEU F CA 1
ATOM 9732 C C . LEU E 1 24 ? 97.804 76.751 88.918 1.00 35.03 24 LEU F C 1
ATOM 9733 O O . LEU E 1 24 ? 98.581 76.502 89.843 1.00 36.85 24 LEU F O 1
ATOM 9738 N N . ARG E 1 25 ? 96.836 75.907 88.556 1.00 35.41 25 ARG F N 1
ATOM 9739 C CA . ARG E 1 25 ? 96.706 74.607 89.202 1.00 34.34 25 ARG F CA 1
ATOM 9740 C C . ARG E 1 25 ? 97.943 73.754 88.963 1.00 36.78 25 ARG F C 1
ATOM 9741 O O . ARG E 1 25 ? 98.434 73.090 89.881 1.00 39.97 25 ARG F O 1
ATOM 9749 N N . VAL E 1 26 ? 98.472 73.780 87.738 1.00 37.07 26 VAL F N 1
ATOM 9750 C CA . VAL E 1 26 ? 99.679 73.022 87.418 1.00 33.88 26 VAL F CA 1
ATOM 9751 C C . VAL E 1 26 ? 100.851 73.492 88.269 1.00 30.42 26 VAL F C 1
ATOM 9752 O O . VAL E 1 26 ? 101.527 72.690 88.929 1.00 35.48 26 VAL F O 1
ATOM 9756 N N . TYR E 1 27 ? 101.100 74.803 88.278 1.00 30.80 27 TYR F N 1
ATOM 9757 C CA . TYR E 1 27 ? 102.244 75.321 89.026 1.00 27.44 27 TYR F CA 1
ATOM 9758 C C . TYR E 1 27 ? 102.083 75.063 90.518 1.00 33.54 27 TYR F C 1
ATOM 9759 O O . TYR E 1 27 ? 103.036 74.659 91.197 1.00 40.39 27 TYR F O 1
ATOM 9768 N N . LEU E 1 28 ? 100.875 75.275 91.039 1.00 38.64 28 LEU F N 1
ATOM 9769 C CA . LEU E 1 28 ? 100.602 75.097 92.457 1.00 34.73 28 LEU F CA 1
ATOM 9770 C C . LEU E 1 28 ? 100.773 73.644 92.880 1.00 33.43 28 LEU F C 1
ATOM 9771 O O . LEU E 1 28 ? 101.395 73.360 93.911 1.00 37.59 28 LEU F O 1
ATOM 9776 N N . GLU E 1 29 ? 100.234 72.710 92.091 1.00 30.32 29 GLU F N 1
ATOM 9777 C CA . GLU E 1 29 ? 100.357 71.296 92.416 1.00 31.10 29 GLU F CA 1
ATOM 9778 C C . GLU E 1 29 ? 101.806 70.837 92.340 1.00 40.19 29 GLU F C 1
ATOM 9779 O O . GLU E 1 29 ? 102.255 70.058 93.186 1.00 43.44 29 GLU F O 1
ATOM 9785 N N . ALA E 1 30 ? 102.555 71.306 91.337 1.00 43.29 30 ALA F N 1
ATOM 9786 C CA . ALA E 1 30 ? 103.966 70.941 91.254 1.00 31.07 30 ALA F CA 1
ATOM 9787 C C . ALA E 1 30 ? 104.746 71.468 92.453 1.00 31.60 30 ALA F C 1
ATOM 9788 O O . ALA E 1 30 ? 105.569 70.748 93.035 1.00 33.08 30 ALA F O 1
ATOM 9790 N N . ALA E 1 31 ? 104.492 72.720 92.845 1.00 33.83 31 ALA F N 1
ATOM 9791 C CA . ALA E 1 31 ? 105.180 73.284 94.001 1.00 34.12 31 ALA F CA 1
ATOM 9792 C C . ALA E 1 31 ? 104.837 72.523 95.275 1.00 39.76 31 ALA F C 1
ATOM 9793 O O . ALA E 1 31 ? 105.712 72.279 96.114 1.00 39.74 31 ALA F O 1
ATOM 9795 N N . LYS E 1 32 ? 103.567 72.148 95.443 1.00 45.33 32 LYS F N 1
ATOM 9796 C CA . LYS E 1 32 ? 103.181 71.366 96.614 1.00 39.08 32 LYS F CA 1
ATOM 9797 C C . LYS E 1 32 ? 103.844 69.994 96.608 1.00 38.07 32 LYS F C 1
ATOM 9798 O O . LYS E 1 32 ? 104.290 69.508 97.653 1.00 40.69 32 LYS F O 1
ATOM 9804 N N . ALA E 1 33 ? 103.911 69.352 95.439 1.00 39.92 33 ALA F N 1
ATOM 9805 C CA . ALA E 1 33 ? 104.522 68.029 95.354 1.00 39.15 33 ALA F CA 1
ATOM 9806 C C . ALA E 1 33 ? 106.005 68.082 95.690 1.00 42.59 33 ALA F C 1
ATOM 9807 O O . ALA E 1 33 ? 106.523 67.197 96.380 1.00 43.81 33 ALA F O 1
ATOM 9809 N N . ARG E 1 34 ? 106.708 69.109 95.212 1.00 45.81 34 ARG F N 1
ATOM 9810 C CA . ARG E 1 34 ? 108.125 69.234 95.533 1.00 39.95 34 ARG F CA 1
ATOM 9811 C C . ARG E 1 34 ? 108.374 69.693 96.963 1.00 37.25 34 ARG F C 1
ATOM 9812 O O . ARG E 1 34 ? 109.526 69.664 97.409 1.00 41.05 34 ARG F O 1
ATOM 9820 N N . LYS E 1 35 ? 107.332 70.110 97.686 1.00 44.09 35 LYS F N 1
ATOM 9821 C CA . LYS E 1 35 ? 107.453 70.569 99.071 1.00 48.48 35 LYS F CA 1
ATOM 9822 C C . LYS E 1 35 ? 108.451 71.717 99.194 1.00 45.55 35 LYS F C 1
ATOM 9823 O O . LYS E 1 35 ? 109.222 71.797 100.152 1.00 45.17 35 LYS F O 1
ATOM 9829 N N . GLU E 1 36 ? 108.436 72.613 98.214 1.00 44.47 36 GLU F N 1
ATOM 9830 C CA . GLU E 1 36 ? 109.282 73.792 98.200 1.00 46.44 36 GLU F CA 1
ATOM 9831 C C . GLU E 1 36 ? 108.437 75.017 97.887 1.00 46.42 36 GLU F C 1
ATOM 9832 O O . GLU E 1 36 ? 107.379 74.899 97.260 1.00 46.38 36 GLU F O 1
ATOM 9838 N N . PRO E 1 37 ? 108.868 76.200 98.325 1.00 44.05 37 PRO F N 1
ATOM 9839 C CA . PRO E 1 37 ? 108.067 77.406 98.088 1.00 44.30 37 PRO F CA 1
ATOM 9840 C C . PRO E 1 37 ? 107.860 77.674 96.605 1.00 46.04 37 PRO F C 1
ATOM 9841 O O . PRO E 1 37 ? 108.728 77.405 95.772 1.00 48.26 37 PRO F O 1
ATOM 9845 N N . LEU E 1 38 ? 106.683 78.204 96.286 1.00 36.51 38 LEU F N 1
ATOM 9846 C CA . LEU E 1 38 ? 106.361 78.572 94.916 1.00 30.84 38 LEU F CA 1
ATOM 9847 C C . LEU E 1 38 ? 107.259 79.711 94.446 1.00 27.75 38 LEU F C 1
ATOM 9848 O O . LEU E 1 38 ? 107.691 80.557 95.232 1.00 31.71 38 LEU F O 1
ATOM 9853 N N . GLU E 1 39 ? 107.545 79.720 93.147 1.00 26.47 39 GLU F N 1
ATOM 9854 C CA . GLU E 1 39 ? 108.328 80.799 92.569 1.00 25.23 39 GLU F CA 1
ATOM 9855 C C . GLU E 1 39 ? 107.561 82.114 92.650 1.00 27.08 39 GLU F C 1
ATOM 9856 O O . GLU E 1 39 ? 106.341 82.145 92.832 1.00 35.59 39 GLU F O 1
ATOM 9862 N N . HIS E 1 40 ? 108.298 83.212 92.523 1.00 29.05 40 HIS F N 1
ATOM 9863 C CA . HIS E 1 40 ? 107.682 84.528 92.590 1.00 28.02 40 HIS F CA 1
ATOM 9864 C C . HIS E 1 40 ? 106.713 84.714 91.430 1.00 28.67 40 HIS F C 1
ATOM 9865 O O . HIS E 1 40 ? 106.997 84.330 90.293 1.00 37.30 40 HIS F O 1
ATOM 9872 N N . LEU E 1 41 ? 105.560 85.304 91.725 1.00 24.39 41 LEU F N 1
ATOM 9873 C CA . LEU E 1 41 ? 104.462 85.404 90.776 1.00 21.44 41 LEU F CA 1
ATOM 9874 C C . LEU E 1 41 ? 104.064 86.863 90.612 1.00 21.80 41 LEU F C 1
ATOM 9875 O O . LEU E 1 41 ? 104.099 87.636 91.572 1.00 29.36 41 LEU F O 1
ATOM 9880 N N . LEU E 1 42 ? 103.699 87.238 89.389 1.00 21.95 42 LEU F N 1
ATOM 9881 C CA . LEU E 1 42 ? 103.285 88.598 89.073 1.00 19.77 42 LEU F CA 1
ATOM 9882 C C . LEU E 1 42 ? 101.931 88.556 88.387 1.00 28.99 42 LEU F C 1
ATOM 9883 O O . LEU E 1 42 ? 101.732 87.779 87.448 1.00 32.85 42 LEU F O 1
ATOM 9888 N N . LEU E 1 43 ? 101.005 89.391 88.852 1.00 33.68 43 LEU F N 1
ATOM 9889 C CA . LEU E 1 43 ? 99.638 89.419 88.351 1.00 25.75 43 LEU F CA 1
ATOM 9890 C C . LEU E 1 43 ? 99.394 90.734 87.624 1.00 25.85 43 LEU F C 1
ATOM 9891 O O . LEU E 1 43 ? 99.584 91.810 88.201 1.00 31.36 43 LEU F O 1
ATOM 9896 N N . PHE E 1 44 ? 98.975 90.645 86.367 1.00 31.88 44 PHE F N 1
ATOM 9897 C CA . PHE E 1 44 ? 98.586 91.800 85.576 1.00 35.45 44 PHE F CA 1
ATOM 9898 C C . PHE E 1 44 ? 97.074 91.817 85.405 1.00 41.72 44 PHE F C 1
ATOM 9899 O O . PHE E 1 44 ? 96.395 90.802 85.579 1.00 43.20 44 PHE F O 1
ATOM 9907 N N . GLY E 1 45 ? 96.549 92.987 85.060 1.00 41.55 45 GLY F N 1
ATOM 9908 C CA . GLY E 1 45 ? 95.142 93.119 84.778 1.00 45.54 45 GLY F CA 1
ATOM 9909 C C . GLY E 1 45 ? 94.550 94.422 85.269 1.00 46.95 45 GLY F C 1
ATOM 9910 O O . GLY E 1 45 ? 95.142 95.142 86.079 1.00 43.68 45 GLY F O 1
ATOM 9911 N N . PRO E 1 46 ? 93.356 94.751 84.771 1.00 49.20 46 PRO F N 1
ATOM 9912 C CA . PRO E 1 46 ? 92.692 95.971 85.219 1.00 45.28 46 PRO F CA 1
ATOM 9913 C C . PRO E 1 46 ? 92.255 95.848 86.666 1.00 46.83 46 PRO F C 1
ATOM 9914 O O . PRO E 1 46 ? 92.069 94.732 87.181 1.00 47.24 46 PRO F O 1
ATOM 9918 N N . PRO E 1 47 ? 92.086 96.967 87.367 1.00 47.04 47 PRO F N 1
ATOM 9919 C CA . PRO E 1 47 ? 91.694 96.900 88.779 1.00 44.89 47 PRO F CA 1
ATOM 9920 C C . PRO E 1 47 ? 90.289 96.347 88.955 1.00 44.55 47 PRO F C 1
ATOM 9921 O O . PRO E 1 47 ? 89.432 96.461 88.076 1.00 48.85 47 PRO F O 1
ATOM 9925 N N . GLY E 1 48 ? 90.063 95.738 90.116 1.00 37.92 48 GLY F N 1
ATOM 9926 C CA . GLY E 1 48 ? 88.758 95.213 90.455 1.00 33.69 48 GLY F CA 1
ATOM 9927 C C . GLY E 1 48 ? 88.471 93.812 89.972 1.00 35.65 48 GLY F C 1
ATOM 9928 O O . GLY E 1 48 ? 87.309 93.394 89.993 1.00 39.33 48 GLY F O 1
ATOM 9929 N N . LEU E 1 49 ? 89.489 93.063 89.551 1.00 41.37 49 LEU F N 1
ATOM 9930 C CA . LEU E 1 49 ? 89.284 91.736 88.988 1.00 37.08 49 LEU F CA 1
ATOM 9931 C C . LEU E 1 49 ? 89.519 90.605 89.981 1.00 32.45 49 LEU F C 1
ATOM 9932 O O . LEU E 1 49 ? 89.110 89.472 89.705 1.00 37.28 49 LEU F O 1
ATOM 9937 N N . GLY E 1 50 ? 90.156 90.870 91.119 1.00 26.94 50 GLY F N 1
ATOM 9938 C CA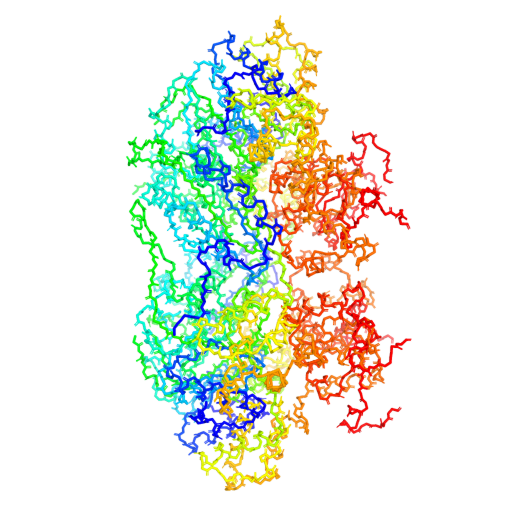 . GLY E 1 50 ? 90.300 89.847 92.138 1.00 28.87 50 GLY F CA 1
ATOM 9939 C C . GLY E 1 50 ? 91.722 89.416 92.426 1.00 31.65 50 GLY F C 1
ATOM 9940 O O . GLY E 1 50 ? 91.963 88.252 92.758 1.00 32.94 50 GLY F O 1
ATOM 9941 N N . LYS E 1 51 ? 92.676 90.340 92.301 1.00 32.40 51 LYS F N 1
ATOM 9942 C CA . LYS E 1 51 ? 94.075 89.988 92.521 1.00 30.15 51 LYS F CA 1
ATOM 9943 C C . LYS E 1 51 ? 94.351 89.667 93.987 1.00 33.52 51 LYS F C 1
ATOM 9944 O O . LYS E 1 51 ? 95.037 88.685 94.292 1.00 39.59 51 LYS F O 1
ATOM 9950 N N . THR E 1 52 ? 93.833 90.484 94.908 1.00 29.69 52 THR F N 1
ATOM 9951 C CA . THR E 1 52 ? 94.005 90.194 96.329 1.00 29.74 52 THR F CA 1
ATOM 9952 C C . THR E 1 52 ? 93.293 88.904 96.717 1.00 29.83 52 THR F C 1
ATOM 9953 O O . THR E 1 52 ? 93.815 88.106 97.507 1.00 34.87 52 THR F O 1
ATOM 9957 N N . THR E 1 53 ? 92.096 88.684 96.172 1.00 30.63 53 THR F N 1
ATOM 9958 C CA . THR E 1 53 ? 91.390 87.435 96.426 1.00 28.91 53 THR F CA 1
ATOM 9959 C C . THR E 1 53 ? 92.157 86.248 95.861 1.00 32.73 53 THR F C 1
ATOM 9960 O O . THR E 1 53 ? 92.198 85.177 96.474 1.00 37.08 53 THR F O 1
ATOM 9964 N N . LEU E 1 54 ? 92.774 86.420 94.689 1.00 32.13 54 LEU F N 1
ATOM 9965 C CA . LEU E 1 54 ? 93.603 85.359 94.128 1.00 27.64 54 LEU F CA 1
ATOM 9966 C C . LEU E 1 54 ? 94.803 85.067 95.019 1.00 34.35 54 LEU F C 1
ATOM 9967 O O . LEU E 1 54 ? 95.178 83.905 95.202 1.00 36.81 54 LEU F O 1
ATOM 9972 N N . ALA E 1 55 ? 95.426 86.110 95.573 1.00 34.64 55 ALA F N 1
ATOM 9973 C CA . ALA E 1 55 ? 96.544 85.898 96.486 1.00 29.66 55 ALA F CA 1
ATOM 9974 C C . ALA E 1 55 ? 96.103 85.142 97.732 1.00 27.98 55 ALA F C 1
ATOM 9975 O O . ALA E 1 55 ? 96.801 84.234 98.197 1.00 37.62 55 ALA F O 1
ATOM 9977 N N . HIS E 1 56 ? 94.943 85.503 98.286 1.00 31.23 56 HIS F N 1
ATOM 9978 C CA . HIS E 1 56 ? 94.426 84.785 99.448 1.00 30.80 56 HIS F CA 1
ATOM 9979 C C . HIS E 1 56 ? 94.128 83.328 99.111 1.00 32.16 56 HIS F C 1
ATOM 9980 O O . HIS E 1 56 ? 94.418 82.425 99.907 1.00 36.52 56 HIS F O 1
ATOM 9987 N N . VAL E 1 57 ? 93.547 83.080 97.936 1.00 33.70 57 VAL F N 1
ATOM 9988 C CA . VAL E 1 57 ? 93.248 81.712 97.522 1.00 32.89 57 VAL F CA 1
ATOM 9989 C C . VAL E 1 57 ? 94.533 80.911 97.360 1.00 38.32 57 VAL F C 1
ATOM 9990 O O . VAL E 1 57 ? 94.609 79.747 97.765 1.00 43.67 57 VAL F O 1
ATOM 9994 N N . ILE E 1 58 ? 95.563 81.522 96.770 1.00 37.25 58 ILE F N 1
ATOM 9995 C CA . ILE E 1 58 ? 96.845 80.842 96.598 1.00 35.54 58 ILE F CA 1
ATOM 9996 C C . ILE E 1 58 ? 97.454 80.509 97.954 1.00 39.28 58 ILE F C 1
ATOM 9997 O O . ILE E 1 58 ? 97.958 79.399 98.177 1.00 40.75 58 ILE F O 1
ATOM 10002 N N . ALA E 1 59 ? 97.411 81.468 98.883 1.00 40.13 59 ALA F N 1
ATOM 10003 C CA . ALA E 1 59 ? 97.962 81.237 100.214 1.00 30.05 59 ALA F CA 1
ATOM 10004 C C . ALA E 1 59 ? 97.238 80.103 100.923 1.00 32.43 59 ALA F C 1
ATOM 10005 O O . ALA E 1 59 ? 97.873 79.256 101.561 1.00 40.03 59 ALA F O 1
ATOM 10007 N N . HIS E 1 60 ? 95.909 80.067 100.825 1.00 39.27 60 HIS F N 1
ATOM 10008 C CA . HIS E 1 60 ? 95.167 78.980 101.456 1.00 41.19 60 HIS F CA 1
ATOM 10009 C C . HIS E 1 60 ? 95.457 77.646 100.779 1.00 38.59 60 HIS F C 1
ATOM 10010 O O . HIS E 1 60 ? 95.537 76.610 101.449 1.00 44.28 60 HIS F O 1
ATOM 10017 N N . GLU E 1 61 ? 95.610 77.648 99.453 1.00 39.39 61 GLU F N 1
ATOM 10018 C CA . GLU E 1 61 ? 95.895 76.409 98.735 1.00 41.03 61 GLU F CA 1
ATOM 10019 C C . GLU E 1 61 ? 97.245 75.834 99.138 1.00 43.18 61 GLU F C 1
ATOM 10020 O O . GLU E 1 61 ? 97.379 74.618 99.324 1.00 43.03 61 GLU F O 1
ATOM 10026 N N . LEU E 1 62 ? 98.262 76.688 99.268 1.00 46.69 62 LEU F N 1
ATOM 10027 C CA . LEU E 1 62 ? 99.552 76.210 99.755 1.00 43.18 62 LEU F CA 1
ATOM 10028 C C . LEU E 1 62 ? 99.484 75.817 101.224 1.00 42.73 62 LEU F C 1
ATOM 10029 O O . LEU E 1 62 ? 100.228 74.933 101.663 1.00 45.71 62 LEU F O 1
ATOM 10034 N N . GLY E 1 63 ? 98.601 76.451 101.992 1.00 42.45 63 GLY F N 1
ATOM 10035 C CA . GLY E 1 63 ? 98.503 76.227 103.417 1.00 41.61 63 GLY F CA 1
ATOM 10036 C C . GLY E 1 63 ? 99.317 77.186 104.256 1.00 40.48 63 GLY F C 1
ATOM 10037 O O . GLY E 1 63 ? 99.128 77.230 105.478 1.00 46.63 63 GLY F O 1
ATOM 10038 N N . VAL E 1 64 ? 100.214 77.950 103.639 1.00 35.77 64 VAL F N 1
ATOM 10039 C CA . VAL E 1 64 ? 101.069 78.893 104.349 1.00 39.77 64 VAL F CA 1
ATOM 10040 C C . VAL E 1 64 ? 100.324 80.202 104.570 1.00 40.78 64 VAL F C 1
ATOM 10041 O O . VAL E 1 64 ? 99.255 80.426 103.993 1.00 47.21 64 VAL F O 1
ATOM 10045 N N . ASN E 1 65 ? 100.879 81.072 105.411 1.00 44.29 65 ASN F N 1
ATOM 10046 C CA . ASN E 1 65 ? 100.226 82.322 105.766 1.00 44.70 65 ASN F CA 1
ATOM 10047 C C . ASN E 1 65 ? 100.466 83.380 104.690 1.00 42.05 65 ASN F C 1
ATOM 10048 O O . ASN E 1 65 ? 101.136 83.144 103.682 1.00 48.21 65 ASN F O 1
ATOM 10053 N N . LEU E 1 66 ? 99.906 84.569 104.910 1.00 35.48 66 LEU F N 1
ATOM 10054 C CA . LEU E 1 66 ? 99.964 85.656 103.945 1.00 35.41 66 LEU F CA 1
ATOM 10055 C C . LEU E 1 66 ? 100.274 86.958 104.672 1.00 35.98 66 LEU F C 1
ATOM 10056 O O . LEU E 1 66 ? 99.865 87.158 105.818 1.00 38.87 66 LEU F O 1
ATOM 10061 N N . ARG E 1 67 ? 100.999 87.843 103.992 1.00 33.35 67 ARG F N 1
ATOM 10062 C CA . ARG E 1 67 ? 101.543 89.069 104.572 1.00 33.50 67 ARG F CA 1
ATOM 10063 C C . ARG E 1 67 ? 101.281 90.260 103.659 1.00 34.36 67 ARG F C 1
ATOM 10064 O O . ARG E 1 67 ? 102.199 90.990 103.277 1.00 34.90 67 ARG F O 1
ATOM 10066 N N . VAL E 1 68 ? 100.013 90.443 103.272 1.00 35.86 68 VAL F N 1
ATOM 10067 C CA . VAL E 1 68 ? 99.619 91.502 102.344 1.00 33.57 68 VAL F CA 1
ATOM 10068 C C . VAL E 1 68 ? 100.258 92.826 102.737 1.00 35.28 68 VAL F C 1
ATOM 10069 O O . VAL E 1 68 ? 100.256 93.215 103.910 1.00 39.37 68 VAL F O 1
ATOM 10073 N N . THR E 1 69 ? 100.814 93.521 101.746 1.00 38.99 69 THR F N 1
ATOM 10074 C CA . THR E 1 69 ? 101.482 94.798 101.942 1.00 37.40 69 THR F CA 1
ATOM 10075 C C . THR E 1 69 ? 101.165 95.683 100.744 1.00 38.74 69 THR F C 1
ATOM 10076 O O . THR E 1 69 ? 100.761 95.199 99.685 1.00 37.41 69 THR F O 1
ATOM 10080 N N . SER E 1 70 ? 101.329 96.989 100.920 1.00 48.75 70 SER F N 1
ATOM 10081 C CA . SER E 1 70 ? 101.080 97.950 99.857 1.00 48.88 70 SER F CA 1
ATOM 10082 C C . SER E 1 70 ? 102.391 98.401 99.224 1.00 47.91 70 SER F C 1
ATOM 10083 O O . SER E 1 70 ? 103.477 98.206 99.775 1.00 50.14 70 SER F O 1
ATOM 10086 N N . GLY E 1 71 ? 102.273 99.009 98.047 1.00 52.40 71 GLY F N 1
ATOM 10087 C CA . GLY E 1 71 ? 103.422 99.479 97.311 1.00 52.53 71 GLY F CA 1
ATOM 10088 C C . GLY E 1 71 ? 104.096 100.667 97.965 1.00 54.84 71 GLY F C 1
ATOM 10089 O O . GLY E 1 71 ? 105.223 100.572 98.463 1.00 56.58 71 GLY F O 1
ATOM 10090 N N . PRO E 1 72 ? 103.416 101.818 97.981 1.00 59.88 72 PRO F N 1
ATOM 10091 C CA . PRO E 1 72 ? 103.992 103.010 98.623 1.00 57.93 72 PRO F CA 1
ATOM 10092 C C . PRO E 1 72 ? 104.044 102.936 100.140 1.00 56.19 72 PRO F C 1
ATOM 10093 O O . PRO E 1 72 ? 104.468 103.911 100.771 1.00 55.86 72 PRO F O 1
ATOM 10097 N N . ALA E 1 73 ? 103.622 101.825 100.747 1.00 55.19 73 ALA F N 1
ATOM 10098 C CA . ALA E 1 73 ? 103.723 101.691 102.197 1.00 57.05 73 ALA F CA 1
ATOM 10099 C C . ALA E 1 73 ? 105.177 101.682 102.650 1.00 57.18 73 ALA F C 1
ATOM 10100 O O . ALA E 1 73 ? 105.522 102.297 103.666 1.00 58.69 73 ALA F O 1
ATOM 10102 N N . ILE E 1 74 ? 106.042 100.993 101.914 1.00 58.73 74 ILE F N 1
ATOM 10103 C CA . ILE E 1 74 ? 107.457 100.932 102.256 1.00 58.20 74 ILE F CA 1
ATOM 10104 C C . ILE E 1 74 ? 108.138 102.250 101.905 1.00 58.88 74 ILE F C 1
ATOM 10105 O O . ILE E 1 74 ? 108.237 102.617 100.734 1.00 59.31 74 ILE F O 1
ATOM 10110 N N . PRO E 1 77 ? 111.453 102.166 103.432 1.00 66.81 77 PRO F N 1
ATOM 10111 C CA . PRO E 1 77 ? 112.841 101.739 103.227 1.00 69.36 77 PRO F CA 1
ATOM 10112 C C . PRO E 1 77 ? 113.357 100.881 104.377 1.00 69.98 77 PRO F C 1
ATOM 10113 O O . PRO E 1 77 ? 113.959 99.834 104.145 1.00 72.60 77 PRO F O 1
ATOM 10117 N N . GLY E 1 78 ? 113.123 101.332 105.605 1.00 65.04 78 GLY F N 1
ATOM 10118 C CA . GLY E 1 78 ? 113.527 100.607 106.788 1.00 65.69 78 GLY F CA 1
ATOM 10119 C C . GLY E 1 78 ? 112.532 99.595 107.303 1.00 65.89 78 GLY F C 1
ATOM 10120 O O . GLY E 1 78 ? 112.817 98.906 108.287 1.00 66.26 78 GLY F O 1
ATOM 10121 N N . ASP E 1 79 ? 111.365 99.478 106.668 1.00 62.65 79 ASP F N 1
ATOM 10122 C CA . ASP E 1 79 ? 110.336 98.550 107.118 1.00 62.50 79 ASP F CA 1
ATOM 10123 C C . ASP E 1 79 ? 110.236 97.295 106.263 1.00 61.77 79 ASP F C 1
ATOM 10124 O O . ASP E 1 79 ? 109.687 96.292 106.733 1.00 59.87 79 ASP F O 1
ATOM 10129 N N . LEU E 1 80 ? 110.741 97.324 105.028 1.00 61.08 80 LEU F N 1
ATOM 10130 C CA . LEU E 1 80 ? 110.730 96.123 104.200 1.00 62.44 80 LEU F CA 1
ATOM 10131 C C . LEU E 1 80 ? 111.557 95.012 104.833 1.00 62.02 80 LEU F C 1
ATOM 10132 O O . LEU E 1 80 ? 111.128 93.852 104.873 1.00 58.51 80 LEU F O 1
ATOM 10137 N N . ALA E 1 81 ? 112.744 95.349 105.341 1.00 63.55 81 ALA F N 1
ATOM 10138 C CA . ALA E 1 81 ? 113.566 94.356 106.023 1.00 61.71 81 ALA F CA 1
ATOM 10139 C C . ALA E 1 81 ? 112.880 93.848 107.283 1.00 63.38 81 ALA F C 1
ATOM 10140 O O . ALA E 1 81 ? 112.965 92.658 107.608 1.00 63.11 81 ALA F O 1
ATOM 10142 N N . ALA E 1 82 ? 112.191 94.736 108.004 1.00 60.52 82 ALA F N 1
ATOM 10143 C CA . ALA E 1 82 ? 111.517 94.335 109.235 1.00 60.21 82 ALA F CA 1
ATOM 10144 C C . ALA E 1 82 ? 110.431 93.301 108.962 1.00 60.12 82 ALA F C 1
ATOM 10145 O O . ALA E 1 82 ? 110.374 92.255 109.620 1.00 57.40 82 ALA F O 1
ATOM 10147 N N . ILE E 1 83 ? 109.556 93.577 107.991 1.00 61.38 83 ILE F N 1
ATOM 10148 C CA . ILE E 1 83 ? 108.487 92.634 107.676 1.00 60.39 83 ILE F CA 1
ATOM 10149 C C . ILE E 1 83 ? 109.047 91.377 107.024 1.00 59.41 83 ILE F C 1
ATOM 10150 O O . ILE E 1 83 ? 108.483 90.287 107.180 1.00 58.33 83 ILE F O 1
ATOM 10155 N N . LEU E 1 84 ? 110.150 91.499 106.282 1.00 61.71 84 LEU F N 1
ATOM 10156 C CA . LEU E 1 84 ? 110.768 90.325 105.674 1.00 61.87 84 LEU F CA 1
ATOM 10157 C C . LEU E 1 84 ? 111.338 89.390 106.735 1.00 63.14 84 LEU F C 1
ATOM 10158 O O . LEU E 1 84 ? 111.227 88.164 106.621 1.00 63.83 84 LEU F O 1
ATOM 10163 N N . ALA E 1 85 ? 111.952 89.953 107.777 1.00 66.60 85 ALA F N 1
ATOM 10164 C CA . ALA E 1 85 ? 112.634 89.132 108.771 1.00 66.94 85 ALA F CA 1
ATOM 10165 C C . ALA E 1 85 ? 111.686 88.621 109.850 1.00 68.20 85 ALA F C 1
ATOM 10166 O O . ALA E 1 85 ? 111.765 87.451 110.241 1.00 67.89 85 ALA F O 1
ATOM 10168 N N . ASN E 1 86 ? 110.787 89.472 110.343 1.00 69.99 86 ASN F N 1
ATOM 10169 C CA . ASN E 1 86 ? 109.974 89.129 111.507 1.00 69.19 86 ASN F CA 1
ATOM 10170 C C . ASN E 1 86 ? 108.756 88.287 111.137 1.00 68.39 86 ASN F C 1
ATOM 10171 O O . ASN E 1 86 ? 108.597 87.164 111.625 1.00 67.47 86 ASN F O 1
ATOM 10176 N N . SER E 1 87 ? 107.891 88.817 110.274 1.00 66.44 87 SER F N 1
ATOM 10177 C CA . SER E 1 87 ? 106.597 88.201 110.013 1.00 67.09 87 SER F CA 1
ATOM 10178 C C . SER E 1 87 ? 106.663 87.024 109.049 1.00 66.14 87 SER F C 1
ATOM 10179 O O . SER E 1 87 ? 105.680 86.282 108.945 1.00 65.31 87 SER F O 1
ATOM 10182 N N . LEU E 1 88 ? 107.777 86.828 108.350 1.00 64.15 88 LEU F N 1
ATOM 10183 C CA . LEU E 1 88 ? 107.867 85.828 107.291 1.00 62.41 88 LEU F CA 1
ATOM 10184 C C . LEU E 1 88 ? 108.583 84.587 107.810 1.00 62.21 88 LEU F C 1
ATOM 10185 O O . LEU E 1 88 ? 109.792 84.615 108.062 1.00 64.51 88 LEU F O 1
ATOM 10190 N N . GLU E 1 89 ? 107.825 83.503 107.963 1.00 66.75 89 GLU F N 1
ATOM 10191 C CA . GLU E 1 89 ? 108.355 82.172 108.233 1.00 67.21 89 GLU F CA 1
ATOM 10192 C C . GLU E 1 89 ? 108.821 81.539 106.929 1.00 65.94 89 GLU F C 1
ATOM 10193 O O . GLU E 1 89 ? 109.044 82.246 105.940 1.00 63.55 89 GLU F O 1
ATOM 10199 N N . GLU E 1 90 ? 109.002 80.217 106.923 1.00 66.86 90 GLU F N 1
ATOM 10200 C CA . GLU E 1 90 ? 109.233 79.486 105.681 1.00 69.42 90 GLU F CA 1
ATOM 10201 C C . GLU E 1 90 ? 108.129 79.824 104.684 1.00 68.86 90 GLU F C 1
ATOM 10202 O O . GLU E 1 90 ? 107.067 80.309 105.086 1.00 69.88 90 GLU F O 1
ATOM 10208 N N . GLY E 1 91 ? 108.345 79.520 103.403 1.00 59.19 91 GLY F N 1
ATOM 10209 C CA . GLY E 1 91 ? 107.738 80.260 102.310 1.00 58.70 91 GLY F CA 1
ATOM 10210 C C . GLY E 1 91 ? 106.317 80.743 102.511 1.00 56.56 91 GLY F C 1
ATOM 10211 O O . GLY E 1 91 ? 105.378 79.953 102.633 1.00 58.87 91 GLY F O 1
ATOM 10212 N N . ASP E 1 92 ? 106.166 82.066 102.527 1.00 47.91 92 ASP F N 1
ATOM 10213 C CA . ASP E 1 92 ? 104.907 82.742 102.792 1.00 47.89 92 ASP F CA 1
ATOM 10214 C C . ASP E 1 92 ? 104.707 83.827 101.749 1.00 50.58 92 ASP F C 1
ATOM 10215 O O . ASP E 1 92 ? 105.645 84.553 101.412 1.00 53.44 92 ASP F O 1
ATOM 10220 N N . ILE E 1 93 ? 103.480 83.941 101.249 1.00 43.15 93 ILE F N 1
ATOM 10221 C CA . ILE E 1 93 ? 103.176 84.924 100.215 1.00 37.66 93 ILE F CA 1
ATOM 10222 C C . ILE E 1 93 ? 103.262 86.316 100.833 1.00 36.61 93 ILE F C 1
ATOM 10223 O O . ILE E 1 93 ? 102.592 86.608 101.827 1.00 45.46 93 ILE F O 1
ATOM 10228 N N . LEU E 1 94 ? 104.096 87.170 100.253 1.00 27.68 94 LEU F N 1
ATOM 10229 C CA . LEU E 1 94 ? 104.165 88.579 100.618 1.00 30.19 94 LEU F CA 1
ATOM 10230 C C . LEU E 1 94 ? 103.602 89.380 99.452 1.00 34.74 94 LEU F C 1
ATOM 10231 O O . LEU E 1 94 ? 104.334 89.735 98.524 1.00 38.70 94 LEU F O 1
ATOM 10236 N N . PHE E 1 95 ? 102.304 89.660 99.495 1.00 32.60 95 PHE F N 1
ATOM 10237 C CA . PHE E 1 95 ? 101.620 90.360 98.419 1.00 29.16 95 PHE F CA 1
ATOM 10238 C C . PHE E 1 95 ? 101.882 91.853 98.547 1.00 29.88 95 PHE F C 1
ATOM 10239 O O . PHE E 1 95 ? 101.646 92.440 99.607 1.00 41.74 95 PHE F O 1
ATOM 10247 N N . ILE E 1 96 ? 102.371 92.461 97.471 1.00 29.85 96 ILE F N 1
ATOM 10248 C CA . ILE E 1 96 ? 102.632 93.895 97.423 1.00 35.00 96 ILE F CA 1
ATOM 10249 C C . ILE E 1 96 ? 101.761 94.470 96.315 1.00 39.93 96 ILE F C 1
ATOM 10250 O O . ILE E 1 96 ? 102.105 94.381 95.130 1.00 39.90 96 ILE F O 1
ATOM 10255 N N . ASP E 1 97 ? 100.629 95.060 96.692 1.00 44.41 97 ASP F N 1
ATOM 10256 C CA . ASP E 1 97 ? 99.765 95.711 95.719 1.00 43.58 97 ASP F CA 1
ATOM 10257 C C . ASP E 1 97 ? 100.457 96.937 95.139 1.00 43.85 97 ASP F C 1
ATOM 10258 O O . ASP E 1 97 ? 101.127 97.686 95.854 1.00 50.96 97 ASP F O 1
ATOM 10263 N N . GLU E 1 98 ? 100.285 97.140 93.833 1.00 47.82 98 GLU F N 1
ATOM 10264 C CA . GLU E 1 98 ? 100.927 98.234 93.107 1.00 48.25 98 GLU F CA 1
ATOM 10265 C C . GLU E 1 98 ? 102.445 98.192 93.298 1.00 50.87 98 GLU F C 1
ATOM 10266 O O . GLU E 1 98 ? 103.057 99.099 93.865 1.00 56.23 98 GLU F O 1
ATOM 10272 N N . ILE E 1 99 ? 103.046 97.101 92.814 1.00 52.19 99 ILE F N 1
ATOM 10273 C CA . ILE E 1 99 ? 104.490 96.931 92.916 1.00 50.87 99 ILE F CA 1
ATOM 10274 C C . ILE E 1 99 ? 105.226 97.986 92.098 1.00 50.55 99 ILE F C 1
ATOM 10275 O O . ILE E 1 99 ? 106.412 98.240 92.338 1.00 51.93 99 ILE F O 1
ATOM 10280 N N . HIS E 1 100 ? 104.543 98.623 91.143 1.00 53.09 100 HIS F N 1
ATOM 10281 C CA . HIS E 1 100 ? 105.166 99.658 90.328 1.00 54.94 100 HIS F CA 1
ATOM 10282 C C . HIS E 1 100 ? 105.342 100.970 91.082 1.00 57.42 100 HIS F C 1
ATOM 10283 O O . HIS E 1 100 ? 106.057 101.854 90.600 1.00 57.81 100 HIS F O 1
ATOM 10290 N N . ARG E 1 101 ? 104.707 101.120 92.243 1.00 61.02 101 ARG F N 1
ATOM 10291 C CA . ARG E 1 101 ? 104.783 102.359 93.005 1.00 59.66 101 ARG F CA 1
ATOM 10292 C C . ARG E 1 101 ? 105.946 102.391 93.986 1.00 62.14 101 ARG F C 1
ATOM 10293 O O . ARG E 1 101 ? 106.072 103.368 94.733 1.00 64.71 101 ARG F O 1
ATOM 10301 N N . LEU E 1 102 ? 106.786 101.359 94.016 1.00 59.91 102 LEU F N 1
ATOM 10302 C CA . LEU E 1 102 ? 107.937 101.364 94.910 1.00 61.68 102 LEU F CA 1
ATOM 10303 C C . LEU E 1 102 ? 108.923 102.453 94.513 1.00 64.07 102 LEU F C 1
ATOM 10304 O O . LEU E 1 102 ? 109.196 102.661 93.327 1.00 63.70 102 LEU F O 1
ATOM 10309 N N . SER E 1 103 ? 109.457 103.148 95.512 1.00 71.32 103 SER F N 1
ATOM 10310 C CA . SER E 1 103 ? 110.524 104.103 95.272 1.00 72.35 103 SER F CA 1
ATOM 10311 C C . SER E 1 103 ? 111.825 103.364 94.976 1.00 73.56 103 SER F C 1
ATOM 10312 O O . SER E 1 103 ? 111.991 102.187 95.308 1.00 71.64 103 SER F O 1
ATOM 10315 N N . ARG E 1 104 ? 112.760 104.074 94.346 1.00 73.47 104 ARG F N 1
ATOM 10316 C CA . ARG E 1 104 ? 114.040 103.466 94.008 1.00 73.53 104 ARG F CA 1
ATOM 10317 C C . ARG E 1 104 ? 114.971 103.482 95.214 1.00 74.15 104 ARG F C 1
ATOM 10318 O O . ARG E 1 104 ? 116.122 103.918 95.115 1.00 76.01 104 ARG F O 1
ATOM 10326 N N . GLN E 1 105 ? 114.479 103.008 96.349 1.00 73.78 105 GLN F N 1
ATOM 10327 C CA . GLN E 1 105 ? 115.258 102.835 97.569 1.00 74.43 105 GLN F CA 1
ATOM 10328 C C . GLN E 1 105 ? 115.094 101.448 98.166 1.00 76.01 105 GLN F C 1
ATOM 10329 O O . GLN E 1 105 ? 116.075 100.865 98.635 1.00 75.64 105 GLN F O 1
ATOM 10335 N N . ALA E 1 106 ? 113.880 100.897 98.145 1.00 72.59 106 ALA F N 1
ATOM 10336 C CA . ALA E 1 106 ? 113.635 99.519 98.542 1.00 70.04 106 ALA F CA 1
ATOM 10337 C C . ALA E 1 106 ? 113.481 98.587 97.350 1.00 69.38 106 ALA F C 1
ATOM 10338 O O . ALA E 1 106 ? 113.473 97.365 97.535 1.00 66.68 106 ALA F O 1
ATOM 10340 N N . GLU E 1 107 ? 113.349 99.134 96.140 1.00 70.77 107 GLU F N 1
ATOM 10341 C CA . GLU E 1 107 ? 113.325 98.298 94.945 1.00 70.99 107 GLU F CA 1
ATOM 10342 C C . GLU E 1 107 ? 114.658 97.590 94.748 1.00 69.67 107 GLU F C 1
ATOM 10343 O O . GLU E 1 107 ? 114.696 96.412 94.373 1.00 69.11 107 GLU F O 1
ATOM 10349 N N . GLU E 1 108 ? 115.764 98.295 94.992 1.00 69.05 108 GLU F N 1
ATOM 10350 C CA . GLU E 1 108 ? 117.080 97.685 94.863 1.00 69.65 108 GLU F CA 1
ATOM 10351 C C . GLU E 1 108 ? 117.388 96.735 96.011 1.00 67.76 108 GLU F C 1
ATOM 10352 O O . GLU E 1 108 ? 118.246 95.859 95.861 1.00 69.49 108 GLU F O 1
ATOM 10358 N N . HIS E 1 109 ? 116.712 96.886 97.150 1.00 67.07 109 HIS F N 1
ATOM 10359 C CA . HIS E 1 109 ? 116.874 95.957 98.259 1.00 68.07 109 HIS F CA 1
ATOM 10360 C C . HIS E 1 109 ? 116.054 94.687 98.088 1.00 68.60 109 HIS F C 1
ATOM 10361 O O . HIS E 1 109 ? 116.262 93.730 98.841 1.00 67.97 109 HIS F O 1
ATOM 10368 N N . LEU E 1 110 ? 115.130 94.656 97.124 1.00 67.35 110 LEU F N 1
ATOM 10369 C CA . LEU E 1 110 ? 114.341 93.451 96.889 1.00 65.16 110 LEU F CA 1
ATOM 10370 C C . LEU E 1 110 ? 115.171 92.359 96.228 1.00 64.99 110 LEU F C 1
ATOM 10371 O O . LEU E 1 110 ? 115.082 91.188 96.615 1.00 64.87 110 LEU F O 1
ATOM 10376 N N . TYR E 1 111 ? 115.981 92.722 95.231 1.00 62.70 111 TYR F N 1
ATOM 10377 C CA . TYR E 1 111 ? 116.659 91.714 94.416 1.00 61.18 111 TYR F CA 1
ATOM 10378 C C . TYR E 1 111 ? 117.544 90.778 95.232 1.00 61.55 111 TYR F C 1
ATOM 10379 O O . TYR E 1 111 ? 117.490 89.559 94.994 1.00 60.67 111 TYR F O 1
ATOM 10388 N N . PRO E 1 112 ? 118.379 91.249 96.172 1.00 66.57 112 PRO F N 1
ATOM 10389 C CA . PRO E 1 112 ? 119.100 90.282 97.020 1.00 66.39 112 PRO F CA 1
ATOM 10390 C C . PRO E 1 112 ? 118.172 89.339 97.762 1.00 66.70 112 PRO F C 1
ATOM 10391 O O . PRO E 1 112 ? 118.445 88.135 97.833 1.00 65.34 112 PRO F O 1
ATOM 10395 N N . ALA E 1 113 ? 117.057 89.850 98.289 1.00 64.25 113 ALA F N 1
ATOM 10396 C CA . ALA E 1 113 ? 116.123 88.994 99.011 1.00 62.33 113 ALA F CA 1
ATOM 10397 C C . ALA E 1 113 ? 115.357 88.085 98.059 1.00 62.31 113 ALA F C 1
ATOM 10398 O O . ALA E 1 113 ? 115.064 86.932 98.393 1.00 62.97 113 ALA F O 1
ATOM 10400 N N . MET E 1 114 ? 115.019 88.589 96.870 1.00 58.31 114 MET F N 1
ATOM 10401 C CA . MET E 1 114 ? 114.256 87.787 95.920 1.00 56.60 114 MET F CA 1
ATOM 10402 C C . MET E 1 114 ? 115.085 86.636 95.363 1.00 59.15 114 MET F C 1
ATOM 10403 O O . MET E 1 114 ? 114.565 85.532 95.167 1.00 57.14 114 MET F O 1
ATOM 10408 N N . GLU E 1 115 ? 116.374 86.868 95.102 1.00 67.86 115 GLU F N 1
ATOM 10409 C CA . GLU E 1 115 ? 117.217 85.861 94.463 1.00 67.46 115 GLU F CA 1
ATOM 10410 C C . GLU E 1 115 ? 118.073 85.088 95.462 1.00 65.76 115 GLU F C 1
ATOM 10411 O O . GLU E 1 115 ? 117.969 83.861 95.549 1.00 65.30 115 GLU F O 1
ATOM 10417 N N . ASP E 1 116 ? 118.924 85.781 96.219 1.00 70.09 116 ASP F N 1
ATOM 10418 C CA . ASP E 1 116 ? 119.844 85.110 97.127 1.00 70.13 116 ASP F CA 1
ATOM 10419 C C . ASP E 1 116 ? 119.256 84.896 98.516 1.00 70.87 116 ASP F C 1
ATOM 10420 O O . ASP E 1 116 ? 119.894 84.237 99.344 1.00 71.05 116 ASP F O 1
ATOM 10425 N N . PHE E 1 117 ? 118.067 85.440 98.785 1.00 63.79 117 PHE F N 1
ATOM 10426 C CA . PHE E 1 117 ? 117.344 85.224 100.041 1.00 63.88 117 PHE F CA 1
ATOM 10427 C C . PHE E 1 117 ? 118.111 85.751 101.252 1.00 67.09 117 PHE F C 1
ATOM 10428 O O . PHE E 1 117 ? 117.971 85.229 102.360 1.00 69.99 117 PHE F O 1
ATOM 10436 N N . VAL E 1 118 ? 118.929 86.783 101.058 1.00 68.90 118 VAL F N 1
ATOM 10437 C CA . VAL E 1 118 ? 119.615 87.462 102.153 1.00 65.63 118 VAL F CA 1
ATOM 10438 C C . VAL E 1 118 ? 119.518 88.963 101.922 1.00 67.90 118 VAL F C 1
ATOM 10439 O O . VAL E 1 118 ? 119.534 89.429 100.778 1.00 69.48 118 VAL F O 1
ATOM 10443 N N . MET E 1 119 ? 119.401 89.720 103.011 1.00 72.25 119 MET F N 1
ATOM 10444 C CA . MET E 1 119 ? 119.299 91.169 102.937 1.00 73.13 119 MET F CA 1
ATOM 10445 C C . MET E 1 119 ? 120.146 91.792 104.035 1.00 74.00 119 MET F C 1
ATOM 10446 O O . MET E 1 119 ? 120.385 91.180 105.079 1.00 75.51 119 MET F O 1
ATOM 10448 N N . ASP E 1 120 ? 120.598 93.017 103.788 1.00 77.40 120 ASP F N 1
ATOM 10449 C CA . ASP E 1 120 ? 121.416 93.738 104.755 1.00 78.98 120 ASP F CA 1
ATOM 10450 C C . ASP E 1 120 ? 120.774 95.067 105.140 1.00 77.61 120 ASP F C 1
ATOM 10451 O O . ASP E 1 120 ? 120.904 95.524 106.276 1.00 77.73 120 ASP F O 1
ATOM 10456 N N . ILE E 1 132 ? 125.280 94.583 108.852 1.00 71.57 132 ILE F N 1
ATOM 10457 C CA . ILE E 1 132 ? 125.132 93.145 109.040 1.00 72.28 132 ILE F CA 1
ATOM 10458 C C . ILE E 1 132 ? 124.232 92.552 107.962 1.00 73.33 132 ILE F C 1
ATOM 10459 O O . ILE E 1 132 ? 123.356 93.231 107.426 1.00 73.21 132 ILE F O 1
ATOM 10464 N N . ARG E 1 133 ? 124.457 91.281 107.647 1.00 72.88 133 ARG F N 1
ATOM 10465 C CA . ARG E 1 133 ? 123.677 90.558 106.652 1.00 72.67 133 ARG F CA 1
ATOM 10466 C C . ARG E 1 133 ? 122.871 89.468 107.343 1.00 72.17 133 ARG F C 1
ATOM 10467 O O . ARG E 1 133 ? 123.418 88.694 108.136 1.00 71.84 133 ARG F O 1
ATOM 10475 N N . LEU E 1 134 ? 121.579 89.407 107.038 1.00 68.90 134 LEU F N 1
ATOM 10476 C CA . LEU E 1 134 ? 120.658 88.485 107.684 1.00 68.77 134 LEU F CA 1
ATOM 10477 C C . LEU E 1 134 ? 120.176 87.440 106.687 1.00 67.84 134 LEU F C 1
ATOM 10478 O O . LEU E 1 134 ? 119.862 87.762 105.537 1.00 64.49 134 LEU F O 1
ATOM 10483 N N . GLU E 1 135 ? 120.121 86.188 107.136 1.00 66.74 135 GLU F N 1
ATOM 10484 C CA . GLU E 1 135 ? 119.708 85.069 106.290 1.00 65.82 135 GLU F CA 1
ATOM 10485 C C . GLU E 1 135 ? 118.187 84.993 106.291 1.00 66.34 135 GLU F C 1
ATOM 10486 O O . GLU E 1 135 ? 117.573 84.339 107.136 1.00 65.70 135 GLU F O 1
ATOM 10492 N N . LEU E 1 136 ? 117.573 85.676 105.331 1.00 67.52 136 LEU F N 1
ATOM 10493 C CA . LEU E 1 136 ? 116.127 85.621 105.189 1.00 64.61 136 LEU F CA 1
ATOM 10494 C C . LEU E 1 136 ? 115.698 84.218 104.767 1.00 65.41 136 LEU F C 1
ATOM 10495 O O . LEU E 1 136 ? 116.395 83.563 103.986 1.00 67.63 136 LEU F O 1
ATOM 10500 N N . PRO E 1 137 ? 114.567 83.728 105.263 1.00 66.08 137 PRO F N 1
ATOM 10501 C CA . PRO E 1 137 ? 114.105 82.395 104.867 1.00 66.34 137 PRO F CA 1
ATOM 10502 C C . PRO E 1 137 ? 113.526 82.417 103.462 1.00 67.76 137 PRO F C 1
ATOM 10503 O O . PRO E 1 137 ? 113.354 83.467 102.840 1.00 69.27 137 PRO F O 1
ATOM 10507 N N . ARG E 1 138 ? 113.234 81.223 102.956 1.00 60.76 138 ARG F N 1
ATOM 10508 C CA . ARG E 1 138 ? 112.566 81.115 101.668 1.00 57.49 138 ARG F CA 1
ATOM 10509 C C . ARG E 1 138 ? 111.176 81.730 101.751 1.00 59.58 138 ARG F C 1
ATOM 10510 O O . ARG E 1 138 ? 110.476 81.585 102.756 1.00 62.76 138 ARG F O 1
ATOM 10518 N N . PHE E 1 139 ? 110.789 82.444 100.698 1.00 49.82 139 PHE F N 1
ATOM 10519 C CA . PHE E 1 139 ? 109.475 83.065 100.641 1.00 45.45 139 PHE F CA 1
ATOM 10520 C C . PHE E 1 139 ? 109.132 83.338 99.186 1.00 49.07 139 PHE F C 1
ATOM 10521 O O . PHE E 1 139 ? 110.002 83.332 98.312 1.00 55.84 139 PHE F O 1
ATOM 10529 N N . THR E 1 140 ? 107.848 83.577 98.939 1.00 38.20 140 THR F N 1
ATOM 10530 C CA . THR E 1 140 ? 107.344 83.897 97.611 1.00 32.16 140 THR F CA 1
ATOM 10531 C C . THR E 1 140 ? 106.711 85.280 97.629 1.00 33.66 140 THR F C 1
ATOM 10532 O O . THR E 1 140 ? 105.997 85.633 98.573 1.00 44.58 140 THR F O 1
ATOM 10536 N N . LEU E 1 141 ? 107.001 86.068 96.600 1.00 28.62 141 LEU F N 1
ATOM 10537 C CA . LEU E 1 141 ? 106.494 87.426 96.469 1.00 23.69 141 LEU F CA 1
ATOM 10538 C C . LEU E 1 141 ? 105.486 87.473 95.332 1.00 31.24 141 LEU F C 1
ATOM 10539 O O . LEU E 1 141 ? 105.752 86.957 94.242 1.00 36.22 141 LEU F O 1
ATOM 10544 N N . ILE E 1 142 ? 104.332 88.083 95.586 1.00 29.27 142 ILE F N 1
ATOM 10545 C CA . ILE E 1 142 ? 103.292 88.252 94.579 1.00 24.69 142 ILE F CA 1
ATOM 10546 C C . ILE E 1 142 ? 103.071 89.745 94.391 1.00 23.93 142 ILE F C 1
ATOM 10547 O O . ILE E 1 142 ? 102.600 90.430 95.306 1.00 32.85 142 ILE F O 1
ATOM 10552 N N . GLY E 1 143 ? 103.416 90.253 93.208 1.00 20.52 143 GLY F N 1
ATOM 10553 C CA . GLY E 1 143 ? 103.157 91.629 92.854 1.00 25.69 143 GLY F CA 1
ATOM 10554 C C . GLY E 1 143 ? 101.855 91.776 92.082 1.00 33.36 143 GLY F C 1
ATOM 10555 O O . GLY E 1 143 ? 101.167 90.808 91.769 1.00 31.74 143 GLY F O 1
ATOM 10556 N N . ALA E 1 144 ? 101.526 93.027 91.771 1.00 34.63 144 ALA F N 1
ATOM 10557 C CA . ALA E 1 144 ? 100.295 93.317 91.040 1.00 34.91 144 ALA F CA 1
ATOM 10558 C C . ALA E 1 144 ? 100.389 94.704 90.429 1.00 38.15 144 ALA F C 1
ATOM 10559 O O . ALA E 1 144 ? 100.631 95.679 91.146 1.00 44.48 144 ALA F O 1
ATOM 10561 N N . THR E 1 145 ? 100.201 94.792 89.112 1.00 37.84 145 THR F N 1
ATOM 10562 C CA . THR E 1 145 ? 100.074 96.072 88.424 1.00 41.53 145 THR F CA 1
ATOM 10563 C C . THR E 1 145 ? 98.937 96.012 87.416 1.00 47.87 145 THR F C 1
ATOM 10564 O O . THR E 1 145 ? 98.145 95.064 87.418 1.00 50.68 145 THR F O 1
ATOM 10568 N N . THR E 1 146 ? 98.848 97.020 86.553 1.00 54.89 146 THR F N 1
ATOM 10569 C CA . THR E 1 146 ? 97.846 97.068 85.496 1.00 54.80 146 THR F CA 1
ATOM 10570 C C . THR E 1 146 ? 98.411 96.748 84.122 1.00 56.65 146 THR F C 1
ATOM 10571 O O . THR E 1 146 ? 97.756 96.059 83.335 1.00 57.37 146 THR F O 1
ATOM 10575 N N . ARG E 1 147 ? 99.615 97.218 83.815 1.00 62.93 147 ARG F N 1
ATOM 10576 C CA . ARG E 1 147 ? 100.245 96.981 82.528 1.00 61.37 147 ARG F CA 1
ATOM 10577 C C . ARG E 1 147 ? 101.682 96.528 82.726 1.00 59.05 147 ARG F C 1
ATOM 10578 O O . ARG E 1 147 ? 102.318 96.879 83.725 1.00 60.06 147 ARG F O 1
ATOM 10586 N N . PRO E 1 148 ? 102.216 95.735 81.794 1.00 58.65 148 PRO F N 1
ATOM 10587 C CA . PRO E 1 148 ? 103.629 95.333 81.900 1.00 61.35 148 PRO F CA 1
ATOM 10588 C C . PRO E 1 148 ? 104.596 96.503 81.868 1.00 64.27 148 PRO F C 1
ATOM 10589 O O . PRO E 1 148 ? 105.666 96.427 82.483 1.00 60.87 148 PRO F O 1
ATOM 10593 N N . GLY E 1 149 ? 104.254 97.584 81.168 1.00 58.41 149 GLY F N 1
ATOM 10594 C CA . GLY E 1 149 ? 105.155 98.712 81.029 1.00 53.50 149 GLY F CA 1
ATOM 10595 C C . GLY E 1 149 ? 105.286 99.600 82.247 1.00 56.36 149 GLY F C 1
ATOM 10596 O O . GLY E 1 149 ? 106.196 100.432 82.290 1.00 58.13 149 GLY F O 1
ATOM 10597 N N . LEU E 1 150 ? 104.403 99.448 83.237 1.00 59.47 150 LEU F N 1
ATOM 10598 C CA . LEU E 1 150 ? 104.481 100.278 84.433 1.00 55.44 150 LEU F CA 1
ATOM 10599 C C . LEU E 1 150 ? 105.670 99.921 85.314 1.00 56.08 150 LEU F C 1
ATOM 10600 O O . LEU E 1 150 ? 106.052 100.724 86.171 1.00 60.00 150 LEU F O 1
ATOM 10605 N N . ILE E 1 151 ? 106.261 98.745 85.127 1.00 52.94 151 ILE F N 1
ATOM 10606 C CA . ILE E 1 151 ? 107.399 98.305 85.921 1.00 53.25 151 ILE F CA 1
ATOM 10607 C C . ILE E 1 151 ? 108.635 98.274 85.035 1.00 52.11 151 ILE F C 1
ATOM 10608 O O . ILE E 1 151 ? 108.552 98.082 83.816 1.00 49.91 151 ILE F O 1
ATOM 10613 N N . THR E 1 152 ? 109.792 98.467 85.660 1.00 52.63 152 THR F N 1
ATOM 10614 C CA . THR E 1 152 ? 111.046 98.487 84.927 1.00 52.43 152 THR F CA 1
ATOM 10615 C C . THR E 1 152 ? 111.458 97.072 84.524 1.00 52.25 152 THR F C 1
ATOM 10616 O O . THR E 1 152 ? 111.034 96.076 85.117 1.00 51.22 152 THR F O 1
ATOM 10620 N N . ALA E 1 153 ? 112.286 96.997 83.483 1.00 48.35 153 ALA F N 1
ATOM 10621 C CA . ALA E 1 153 ? 112.744 95.701 82.988 1.00 43.32 153 ALA F CA 1
ATOM 10622 C C . ALA E 1 153 ? 113.496 94.876 84.028 1.00 46.71 153 ALA F C 1
ATOM 10623 O O . ALA E 1 153 ? 113.270 93.654 84.077 1.00 46.88 153 ALA F O 1
ATOM 10625 N N . PRO E 1 154 ? 114.398 95.434 84.848 1.00 48.32 154 PRO F N 1
ATOM 10626 C CA . PRO E 1 154 ? 115.017 94.608 85.899 1.00 45.43 154 PRO F CA 1
ATOM 10627 C C . PRO E 1 154 ? 114.015 93.983 86.854 1.00 51.76 154 PRO F C 1
ATOM 10628 O O . PRO E 1 154 ? 114.255 92.873 87.345 1.00 51.99 154 PRO F O 1
ATOM 10632 N N . LEU E 1 155 ? 112.903 94.663 87.144 1.00 53.21 155 LEU F N 1
ATOM 10633 C CA . LEU E 1 155 ? 111.891 94.071 88.012 1.00 46.58 155 LEU F CA 1
ATOM 10634 C C . LEU E 1 155 ? 111.171 92.922 87.317 1.00 46.44 155 LEU F C 1
ATOM 10635 O O . LEU E 1 155 ? 110.884 91.895 87.942 1.00 47.17 155 LEU F O 1
ATOM 10640 N N . LEU E 1 156 ? 110.879 93.068 86.024 1.00 43.27 156 LEU F N 1
ATOM 10641 C CA . LEU E 1 156 ? 110.238 91.992 85.277 1.00 42.38 156 LEU F CA 1
ATOM 10642 C C . LEU E 1 156 ? 111.289 90.989 84.817 1.00 46.24 156 LEU F C 1
ATOM 10643 O O . LEU E 1 156 ? 111.359 90.635 83.636 1.00 48.76 156 LEU F O 1
ATOM 10648 N N . SER E 1 157 ? 112.123 90.536 85.750 1.00 44.32 157 SER F N 1
ATOM 10649 C CA . SER E 1 157 ? 113.091 89.481 85.477 1.00 42.27 157 SER F CA 1
ATOM 10650 C C . SER E 1 157 ? 113.205 88.451 86.585 1.00 41.12 157 SER F C 1
ATOM 10651 O O . SER E 1 157 ? 113.625 87.323 86.306 1.00 44.78 157 SER F O 1
ATOM 10654 N N . ARG E 1 158 ? 112.844 88.779 87.823 1.00 40.15 158 ARG F N 1
ATOM 10655 C CA . ARG E 1 158 ? 112.932 87.851 88.940 1.00 42.10 158 ARG F CA 1
ATOM 10656 C C . ARG E 1 158 ? 111.628 87.111 89.197 1.00 42.81 158 ARG F C 1
ATOM 10657 O O . ARG E 1 158 ? 111.566 86.303 90.128 1.00 44.84 158 ARG F O 1
ATOM 10665 N N . PHE E 1 159 ? 110.594 87.365 88.401 1.00 35.60 159 PHE F N 1
ATOM 10666 C CA . PHE E 1 159 ? 109.298 86.719 88.572 1.00 30.13 159 PHE F CA 1
ATOM 10667 C C . PHE E 1 159 ? 109.240 85.495 87.666 1.00 31.89 159 PHE F C 1
ATOM 10668 O O . PHE E 1 159 ? 109.244 85.622 86.438 1.00 33.82 159 PHE F O 1
ATOM 10676 N N . GLY E 1 160 ? 109.193 84.310 88.275 1.00 23.53 160 GLY F N 1
ATOM 10677 C CA . GLY E 1 160 ? 109.139 83.089 87.489 1.00 18.63 160 GLY F CA 1
ATOM 10678 C C . GLY E 1 160 ? 107.844 82.940 86.714 1.00 23.33 160 GLY F C 1
ATOM 10679 O O . GLY E 1 160 ? 107.838 82.428 85.592 1.00 27.97 160 GLY F O 1
ATOM 10680 N N . ILE E 1 161 ? 106.733 83.383 87.297 1.00 26.37 161 ILE F N 1
ATOM 10681 C CA . ILE E 1 161 ? 105.411 83.237 86.701 1.00 27.85 161 ILE F CA 1
ATOM 10682 C C . ILE E 1 161 ? 104.832 84.623 86.461 1.00 26.23 161 ILE F C 1
ATOM 10683 O O . ILE E 1 161 ? 104.781 85.448 87.381 1.00 26.78 161 ILE F O 1
ATOM 10688 N N . VAL E 1 162 ? 104.400 84.877 85.229 1.00 22.50 162 VAL F N 1
ATOM 10689 C CA . VAL E 1 162 ? 103.744 86.125 84.852 1.00 28.10 162 VAL F CA 1
ATOM 10690 C C . VAL E 1 162 ? 102.396 85.772 84.241 1.00 35.22 162 VAL F C 1
ATOM 10691 O O . VAL E 1 162 ? 102.332 85.013 83.266 1.00 30.76 162 VAL F O 1
ATOM 10695 N N . GLU E 1 163 ? 101.323 86.320 84.810 1.00 35.33 163 GLU F N 1
ATOM 10696 C CA . GLU E 1 163 ? 99.971 85.977 84.395 1.00 30.97 163 GLU F CA 1
ATOM 10697 C C . GLU E 1 163 ? 99.126 87.239 84.293 1.00 32.50 163 GLU F C 1
ATOM 10698 O O . GLU E 1 163 ? 99.414 88.259 84.921 1.00 38.11 163 GLU F O 1
ATOM 10704 N N . HIS E 1 164 ? 98.068 87.153 83.488 1.00 33.86 164 HIS F N 1
ATOM 10705 C CA . HIS E 1 164 ? 97.161 88.264 83.244 1.00 36.45 164 HIS F CA 1
ATOM 10706 C C . HIS E 1 164 ? 95.735 87.864 83.598 1.00 40.94 164 HIS F C 1
ATOM 10707 O O . HIS E 1 164 ? 95.275 86.781 83.226 1.00 42.71 164 HIS F O 1
ATOM 10714 N N . LEU E 1 165 ? 95.038 88.747 84.309 1.00 40.31 165 LEU F N 1
ATOM 10715 C CA . LEU E 1 165 ? 93.623 88.561 84.598 1.00 37.57 165 LEU F CA 1
ATOM 10716 C C . LEU E 1 165 ? 92.784 89.116 83.454 1.00 41.75 165 LEU F C 1
ATOM 10717 O O . LEU E 1 165 ? 93.146 90.118 82.831 1.00 44.69 165 LEU F O 1
ATOM 10722 N N . GLU E 1 166 ? 91.661 88.459 83.182 1.00 45.85 166 GLU F N 1
ATOM 10723 C CA . GLU E 1 166 ? 90.786 88.818 82.077 1.00 45.27 166 GLU F CA 1
ATOM 10724 C C . GLU E 1 166 ? 89.447 89.327 82.595 1.00 46.26 166 GLU F C 1
ATOM 10725 O O . GLU E 1 166 ? 89.017 89.002 83.705 1.00 47.61 166 GLU F O 1
ATOM 10731 N N . TYR E 1 167 ? 88.790 90.139 81.769 1.00 44.85 167 TYR F N 1
ATOM 10732 C CA . TYR E 1 167 ? 87.483 90.675 82.119 1.00 42.10 167 TYR F CA 1
ATOM 10733 C C . TYR E 1 167 ? 86.454 89.557 82.225 1.00 45.14 167 TYR F C 1
ATOM 10734 O O . TYR E 1 167 ? 86.407 88.651 81.389 1.00 50.48 167 TYR F O 1
ATOM 10743 N N . TYR E 1 168 ? 85.625 89.625 83.262 1.00 41.30 168 TYR F N 1
ATOM 10744 C CA . TYR E 1 168 ? 84.616 88.600 83.482 1.00 38.77 168 TYR F CA 1
ATOM 10745 C C . TYR E 1 168 ? 83.473 88.734 82.482 1.00 41.72 168 TYR F C 1
ATOM 10746 O O . TYR E 1 168 ? 83.124 89.833 82.043 1.00 47.16 168 TYR F O 1
ATOM 10755 N N . THR E 1 169 ? 82.893 87.596 82.123 1.00 41.80 169 THR F N 1
ATOM 10756 C CA . THR E 1 169 ? 81.694 87.574 81.305 1.00 44.34 169 THR F CA 1
ATOM 10757 C C . THR E 1 169 ? 80.470 87.884 82.162 1.00 45.33 169 THR F C 1
ATOM 10758 O O . THR E 1 169 ? 80.514 87.761 83.389 1.00 46.82 169 THR F O 1
ATOM 10762 N N . PRO E 1 170 ? 79.366 88.308 81.541 1.00 46.61 170 PRO F N 1
ATOM 10763 C CA . PRO E 1 170 ? 78.148 88.574 82.325 1.00 44.99 170 PRO F CA 1
ATOM 10764 C C . PRO E 1 170 ? 77.675 87.387 83.146 1.00 47.53 170 PRO F C 1
ATOM 10765 O O . PRO E 1 170 ? 77.113 87.586 84.229 1.00 49.64 170 PRO F O 1
ATOM 10769 N N . GLU E 1 171 ? 77.872 86.157 82.665 1.00 52.43 171 GLU F N 1
ATOM 10770 C CA . GLU E 1 171 ? 77.457 84.989 83.437 1.00 51.01 171 GLU F CA 1
ATOM 10771 C C . GLU E 1 171 ? 78.249 84.868 84.734 1.00 50.60 171 GLU F C 1
ATOM 10772 O O . GLU E 1 171 ? 77.685 84.565 85.791 1.00 50.76 171 GLU F O 1
ATOM 10778 N N . GLU E 1 172 ? 79.562 85.099 84.672 1.00 48.78 172 GLU F N 1
ATOM 10779 C CA . GLU E 1 172 ? 80.385 85.024 85.876 1.00 48.80 172 GLU F CA 1
ATOM 10780 C C . GLU E 1 172 ? 80.031 86.133 86.861 1.00 48.13 172 GLU F C 1
ATOM 10781 O O . GLU E 1 172 ? 79.984 85.903 88.076 1.00 51.24 172 GLU F O 1
ATOM 10787 N N . LEU E 1 173 ? 79.780 87.342 86.356 1.00 45.70 173 LEU F N 1
ATOM 10788 C CA . LEU E 1 173 ? 79.346 88.429 87.228 1.00 43.99 173 LEU F CA 1
ATOM 10789 C C . LEU E 1 173 ? 78.003 88.111 87.872 1.00 45.92 173 LEU F C 1
ATOM 10790 O O . LEU E 1 173 ? 77.780 88.420 89.048 1.00 50.29 173 LEU F O 1
ATOM 10795 N N . ALA E 1 174 ? 77.094 87.494 87.113 1.00 44.74 174 ALA F N 1
ATOM 10796 C CA . ALA E 1 174 ? 75.816 87.076 87.678 1.00 45.48 174 ALA F CA 1
ATOM 10797 C C . ALA E 1 174 ? 76.011 86.031 88.768 1.00 48.42 174 ALA F C 1
ATOM 10798 O O . ALA E 1 174 ? 75.329 86.064 89.797 1.00 49.00 174 ALA F O 1
ATOM 10800 N N . GLN E 1 175 ? 76.929 85.086 88.552 1.00 51.96 175 GLN F N 1
ATOM 10801 C CA . GLN E 1 175 ? 77.223 84.091 89.580 1.00 49.71 175 GLN F CA 1
ATOM 10802 C C . GLN E 1 175 ? 77.760 84.750 90.843 1.00 46.78 175 GLN F C 1
ATOM 10803 O O . GLN E 1 175 ? 77.374 84.383 91.960 1.00 47.77 175 GLN F O 1
ATOM 10809 N N . GLY E 1 176 ? 78.657 85.725 90.685 1.00 43.85 176 GLY F N 1
ATOM 10810 C CA . GLY E 1 176 ? 79.164 86.444 91.844 1.00 44.79 176 GLY F CA 1
ATOM 10811 C C . GLY E 1 176 ? 78.081 87.212 92.578 1.00 48.69 176 GLY F C 1
ATOM 10812 O O . GLY E 1 176 ? 78.048 87.236 93.811 1.00 50.23 176 GLY F O 1
ATOM 10813 N N . VAL E 1 177 ? 77.179 87.850 91.828 1.00 51.94 177 VAL F N 1
ATOM 10814 C CA . VAL E 1 177 ? 76.069 88.577 92.440 1.00 48.12 177 VAL F CA 1
ATOM 10815 C C . VAL E 1 177 ? 75.158 87.622 93.202 1.00 50.67 177 VAL F C 1
ATOM 10816 O O . VAL E 1 177 ? 74.703 87.927 94.311 1.00 51.92 177 VAL F O 1
ATOM 10820 N N . MET E 1 178 ? 74.869 86.457 92.617 1.00 52.05 178 MET F N 1
ATOM 10821 C CA . MET E 1 178 ? 74.047 85.464 93.302 1.00 49.59 178 MET F CA 1
ATOM 10822 C C . MET E 1 178 ? 74.721 84.972 94.577 1.00 52.87 178 MET F C 1
ATOM 10823 O O . MET E 1 178 ? 74.059 84.792 95.606 1.00 56.70 178 MET F O 1
ATOM 10828 N N . ARG E 1 179 ? 76.036 84.746 94.527 1.00 57.71 179 ARG F N 1
ATOM 10829 C CA . ARG E 1 179 ? 76.760 84.330 95.724 1.00 54.97 179 ARG F CA 1
ATOM 10830 C C . ARG E 1 179 ? 76.697 85.401 96.806 1.00 54.45 179 ARG F C 1
ATOM 10831 O O . ARG E 1 179 ? 76.489 85.092 97.985 1.00 55.44 179 ARG F O 1
ATOM 10839 N N . ASP E 1 180 ? 76.874 86.667 96.422 1.00 53.39 180 ASP F N 1
ATOM 10840 C CA . ASP E 1 180 ? 76.791 87.755 97.392 1.00 53.26 180 ASP F CA 1
ATOM 10841 C C . ASP E 1 180 ? 75.395 87.852 97.995 1.00 53.76 180 ASP F C 1
ATOM 10842 O O . ASP E 1 180 ? 75.245 88.068 99.204 1.00 52.52 180 ASP F O 1
ATOM 10847 N N . ALA E 1 181 ? 74.361 87.696 97.166 1.00 55.18 181 ALA F N 1
ATOM 10848 C CA . ALA E 1 181 ? 72.991 87.740 97.666 1.00 53.00 181 ALA F CA 1
ATOM 10849 C C . ALA E 1 181 ? 72.724 86.602 98.642 1.00 51.93 181 ALA F C 1
ATOM 10850 O O . ALA E 1 181 ? 72.084 86.804 99.680 1.00 55.84 181 ALA F O 1
ATOM 10852 N N . ARG E 1 182 ? 73.201 85.397 98.323 1.00 56.41 182 ARG F N 1
ATOM 10853 C CA . ARG E 1 182 ? 73.027 84.272 99.237 1.00 57.98 182 ARG F CA 1
ATOM 10854 C C . ARG E 1 182 ? 73.758 84.512 100.552 1.00 58.87 182 ARG F C 1
ATOM 10855 O O . ARG E 1 182 ? 73.220 84.228 101.629 1.00 58.90 182 ARG F O 1
ATOM 10863 N N . LEU E 1 183 ? 74.985 85.035 100.488 1.00 58.94 183 LEU F N 1
ATOM 10864 C CA . LEU E 1 183 ? 75.733 85.317 101.708 1.00 57.94 183 LEU F CA 1
ATOM 10865 C C . LEU E 1 183 ? 75.108 86.439 102.526 1.00 56.40 183 LEU F C 1
ATOM 10866 O O . LEU E 1 183 ? 75.301 86.479 103.745 1.00 58.09 183 LEU F O 1
ATOM 10871 N N . LEU E 1 184 ? 74.372 87.349 101.888 1.00 53.90 184 LEU F N 1
ATOM 10872 C CA . LEU E 1 184 ? 73.710 88.428 102.610 1.00 53.51 184 LEU F CA 1
ATOM 10873 C C . LEU E 1 184 ? 72.335 88.023 103.128 1.00 54.64 184 LEU F C 1
ATOM 10874 O O . LEU E 1 184 ? 71.973 88.372 104.257 1.00 57.06 184 LEU F O 1
ATOM 10879 N N . GLY E 1 185 ? 71.563 87.290 102.329 1.00 51.86 185 GLY F N 1
ATOM 10880 C CA . GLY E 1 185 ? 70.234 86.875 102.733 1.00 48.48 185 GLY F CA 1
ATOM 10881 C C . GLY E 1 185 ? 69.140 87.492 101.888 1.00 51.75 185 GLY F C 1
ATOM 10882 O O . GLY E 1 185 ? 68.033 87.739 102.376 1.00 54.13 185 GLY F O 1
ATOM 10883 N N . VAL E 1 186 ? 69.438 87.746 100.616 1.00 55.28 186 VAL F N 1
ATOM 10884 C CA . VAL E 1 186 ? 68.521 88.407 99.697 1.00 52.45 186 VAL F CA 1
ATOM 10885 C C . VAL E 1 186 ? 68.180 87.444 98.569 1.00 53.05 186 VAL F C 1
ATOM 10886 O O . VAL E 1 186 ? 69.053 86.727 98.067 1.00 54.17 186 VAL F O 1
ATOM 10890 N N . ARG E 1 187 ? 66.909 87.428 98.173 1.00 55.66 187 ARG F N 1
ATOM 10891 C CA . ARG E 1 187 ? 66.446 86.572 97.089 1.00 54.94 187 ARG F CA 1
ATOM 10892 C C . ARG E 1 187 ? 66.469 87.343 95.776 1.00 57.29 187 ARG F C 1
ATOM 10893 O O . ARG E 1 187 ? 65.911 88.441 95.683 1.00 58.99 187 ARG F O 1
ATOM 10901 N N . ILE E 1 188 ? 67.118 86.769 94.766 1.00 55.60 188 ILE F N 1
ATOM 10902 C CA . ILE E 1 188 ? 67.221 87.374 93.443 1.00 53.78 188 ILE F CA 1
ATOM 10903 C C . ILE E 1 188 ? 66.945 86.306 92.396 1.00 56.61 188 ILE F C 1
ATOM 10904 O O . ILE E 1 188 ? 67.390 85.161 92.530 1.00 58.59 188 ILE F O 1
ATOM 10909 N N . THR E 1 189 ? 66.205 86.678 91.357 1.00 61.05 189 THR F N 1
ATOM 10910 C CA . THR E 1 189 ? 66.049 85.808 90.204 1.00 60.59 189 THR F CA 1
ATOM 10911 C C . THR E 1 189 ? 67.316 85.835 89.353 1.00 61.09 189 THR F C 1
ATOM 10912 O O . THR E 1 189 ? 68.100 86.787 89.390 1.00 61.43 189 THR F O 1
ATOM 10916 N N . GLU E 1 190 ? 67.510 84.768 88.576 1.00 66.63 190 GLU F N 1
ATOM 10917 C CA . GLU E 1 190 ? 68.715 84.659 87.758 1.00 66.49 190 GLU F CA 1
ATOM 10918 C C . GLU E 1 190 ? 68.798 85.788 86.737 1.00 65.28 190 GLU F C 1
ATOM 10919 O O . GLU E 1 190 ? 69.884 86.316 86.470 1.00 63.47 190 GLU F O 1
ATOM 10925 N N . GLU E 1 191 ? 67.659 86.169 86.155 1.00 64.60 191 GLU F N 1
ATOM 10926 C CA . GLU E 1 191 ? 67.657 87.200 85.123 1.00 64.43 191 GLU F CA 1
ATOM 10927 C C . GLU E 1 191 ? 68.054 88.562 85.685 1.00 65.61 191 GLU F C 1
ATOM 10928 O O . GLU E 1 191 ? 68.744 89.337 85.012 1.00 64.94 191 GLU F O 1
ATOM 10934 N N . ALA E 1 192 ? 67.630 88.877 86.912 1.00 63.50 192 ALA F N 1
ATOM 10935 C CA . ALA E 1 192 ? 68.011 90.151 87.516 1.00 63.45 192 ALA F CA 1
ATOM 10936 C C . ALA E 1 192 ? 69.515 90.226 87.752 1.00 62.90 192 ALA F C 1
ATOM 10937 O O . ALA E 1 192 ? 70.151 91.246 87.454 1.00 63.11 192 ALA F O 1
ATOM 10939 N N . ALA E 1 193 ? 70.102 89.152 88.286 1.00 56.88 193 ALA F N 1
ATOM 10940 C CA . ALA E 1 193 ? 71.547 89.118 88.480 1.00 53.68 193 ALA F CA 1
ATOM 10941 C C . ALA E 1 193 ? 72.278 89.183 87.146 1.00 54.28 193 ALA F C 1
ATOM 10942 O O . ALA E 1 193 ? 73.330 89.824 87.036 1.00 53.46 193 ALA F O 1
ATOM 10944 N N . LEU E 1 194 ? 71.735 88.524 86.121 1.00 58.07 194 LEU F N 1
ATOM 10945 C CA . LEU E 1 194 ? 72.340 88.590 84.795 1.00 55.72 194 LEU F CA 1
ATOM 10946 C C . LEU E 1 194 ? 72.324 90.014 84.254 1.00 53.30 194 LEU F C 1
ATOM 10947 O O . LEU E 1 194 ? 73.305 90.469 83.658 1.00 57.31 194 LEU F O 1
ATOM 10952 N N . GLU E 1 195 ? 71.217 90.733 84.452 1.00 57.37 195 GLU F N 1
ATOM 10953 C CA . GLU E 1 195 ? 71.151 92.125 84.014 1.00 59.78 195 GLU F CA 1
ATOM 10954 C C . GLU E 1 195 ? 72.149 92.991 84.772 1.00 57.64 195 GLU F C 1
ATOM 10955 O O . GLU E 1 195 ? 72.835 93.832 84.175 1.00 56.68 195 GLU F O 1
ATOM 10961 N N . ILE E 1 196 ? 72.247 92.796 86.090 1.00 52.99 196 ILE F N 1
ATOM 10962 C CA . ILE E 1 196 ? 73.205 93.564 86.883 1.00 51.30 196 ILE F CA 1
ATOM 10963 C C . ILE E 1 196 ? 74.626 93.301 86.400 1.00 51.11 196 ILE F C 1
ATOM 10964 O O . ILE E 1 196 ? 75.447 94.221 86.306 1.00 51.75 196 ILE F O 1
ATOM 10969 N N . GLY E 1 197 ? 74.937 92.043 86.082 1.00 49.99 197 GLY F N 1
ATOM 10970 C CA . GLY E 1 197 ? 76.248 91.731 85.537 1.00 49.43 197 GLY F CA 1
ATOM 10971 C C . GLY E 1 197 ? 76.475 92.341 84.167 1.00 48.54 197 GLY F C 1
ATOM 10972 O O . GLY E 1 197 ? 77.585 92.771 83.846 1.00 49.40 197 GLY F O 1
ATOM 10973 N N . ARG E 1 198 ? 75.429 92.379 83.337 1.00 53.55 198 ARG F N 1
ATOM 10974 C CA . ARG E 1 198 ? 75.549 92.994 82.019 1.00 53.46 198 ARG F CA 1
ATOM 10975 C C . ARG E 1 198 ? 75.865 94.479 82.131 1.00 55.14 198 ARG F C 1
ATOM 10976 O O . ARG E 1 198 ? 76.684 95.005 81.369 1.00 54.66 198 ARG F O 1
ATOM 10984 N N . ARG E 1 199 ? 75.219 95.175 83.069 1.00 59.63 199 ARG F N 1
ATOM 10985 C CA . ARG E 1 199 ? 75.527 96.588 83.262 1.00 58.96 199 ARG F CA 1
ATOM 10986 C C . ARG E 1 199 ? 76.926 96.803 83.827 1.00 58.84 199 ARG F C 1
ATOM 10987 O O . ARG E 1 199 ? 77.490 97.888 83.652 1.00 58.05 199 ARG F O 1
ATOM 10995 N N . SER E 1 200 ? 77.493 95.804 84.497 1.00 51.39 200 SER F N 1
ATOM 10996 C CA . SER E 1 200 ? 78.843 95.921 85.026 1.00 46.68 200 SER F CA 1
ATOM 10997 C C . SER E 1 200 ? 79.868 95.855 83.900 1.00 49.06 200 SER F C 1
ATOM 10998 O O . SER E 1 200 ? 79.681 95.163 82.896 1.00 53.71 200 SER F O 1
ATOM 11001 N N . ARG E 1 201 ? 80.969 96.583 84.078 1.00 50.11 201 ARG F N 1
ATOM 11002 C CA . ARG E 1 201 ? 81.997 96.663 83.048 1.00 51.85 201 ARG F CA 1
ATOM 11003 C C . ARG E 1 201 ? 82.980 95.504 83.153 1.00 54.09 201 ARG F C 1
ATOM 11004 O O . ARG E 1 201 ? 84.196 95.717 83.158 1.00 55.60 201 ARG F O 1
ATOM 11012 N N . GLY E 1 202 ? 82.466 94.279 83.216 1.00 48.36 202 GLY F N 1
ATOM 11013 C CA . GLY E 1 202 ? 83.327 93.117 83.382 1.00 41.98 202 GLY F CA 1
ATOM 11014 C C . GLY E 1 202 ? 84.188 93.183 84.623 1.00 43.07 202 GLY F C 1
ATOM 11015 O O . GLY E 1 202 ? 85.358 92.781 84.588 1.00 45.45 202 GLY F O 1
ATOM 11016 N N . THR E 1 203 ? 83.636 93.685 85.725 1.00 37.83 203 THR F N 1
ATOM 11017 C CA . THR E 1 203 ? 84.380 93.895 86.957 1.00 32.21 203 THR F CA 1
ATOM 11018 C C . THR E 1 203 ? 83.562 93.385 88.133 1.00 36.56 203 THR F C 1
ATOM 11019 O O . THR E 1 203 ? 82.347 93.593 88.189 1.00 43.99 203 THR F O 1
ATOM 11023 N N . MET E 1 204 ? 84.232 92.711 89.070 1.00 36.85 204 MET F N 1
ATOM 11024 C CA . MET E 1 204 ? 83.522 92.128 90.205 1.00 32.94 204 MET F CA 1
ATOM 11025 C C . MET E 1 204 ? 83.098 93.192 91.211 1.00 36.96 204 MET F C 1
ATOM 11026 O O . MET E 1 204 ? 81.983 93.136 91.743 1.00 41.87 204 MET F O 1
ATOM 11031 N N . ARG E 1 205 ? 83.971 94.161 91.494 1.00 36.62 205 ARG F N 1
ATOM 11032 C CA . ARG E 1 205 ? 83.623 95.189 92.471 1.00 40.96 205 ARG F CA 1
ATOM 11033 C C . ARG E 1 205 ? 82.485 96.068 91.966 1.00 39.03 205 ARG F C 1
ATOM 11034 O O . ARG E 1 205 ? 81.603 96.455 92.742 1.00 42.20 205 ARG F O 1
ATOM 11042 N N . VAL E 1 206 ? 82.477 96.378 90.668 1.00 33.27 206 VAL F N 1
ATOM 11043 C CA . VAL E 1 206 ? 81.381 97.154 90.095 1.00 29.54 206 VAL F CA 1
ATOM 11044 C C . VAL E 1 206 ? 80.073 96.384 90.205 1.00 30.16 206 VAL F C 1
ATOM 11045 O O . VAL E 1 206 ? 79.031 96.948 90.556 1.00 38.52 206 VAL F O 1
ATOM 11049 N N . ALA E 1 207 ? 80.106 95.082 89.910 1.00 33.58 207 ALA F N 1
ATOM 11050 C CA . ALA E 1 207 ? 78.900 94.267 90.011 1.00 33.79 207 ALA F CA 1
ATOM 11051 C C . ALA E 1 207 ? 78.394 94.201 91.446 1.00 36.47 207 ALA F C 1
ATOM 11052 O O . ALA E 1 207 ? 77.185 94.287 91.688 1.00 43.45 207 ALA F O 1
ATOM 11054 N N . LYS E 1 208 ? 79.302 94.048 92.412 1.00 34.82 208 LYS F N 1
ATOM 11055 C CA . LYS E 1 208 ? 78.888 94.006 93.811 1.00 36.88 208 LYS F CA 1
ATOM 11056 C C . LYS E 1 208 ? 78.291 95.338 94.253 1.00 40.14 208 LYS F C 1
ATOM 11057 O O . LYS E 1 208 ? 77.282 95.369 94.968 1.00 42.78 208 LYS F O 1
ATOM 11063 N N . ARG E 1 209 ? 78.901 96.449 93.835 1.00 39.95 209 ARG F N 1
ATOM 11064 C CA . ARG E 1 209 ? 78.365 97.762 94.178 1.00 36.86 209 ARG F CA 1
ATOM 11065 C C . ARG E 1 209 ? 76.980 97.967 93.575 1.00 34.91 209 ARG F C 1
ATOM 11066 O O . ARG E 1 209 ? 76.071 98.475 94.244 1.00 38.42 209 ARG F O 1
ATOM 11074 N N . LEU E 1 210 ? 76.799 97.573 92.313 1.00 36.40 210 LEU F N 1
ATOM 11075 C CA . LEU E 1 210 ? 75.493 97.705 91.677 1.00 32.83 210 LEU F CA 1
ATOM 11076 C C . LEU E 1 210 ? 74.456 96.825 92.361 1.00 34.49 210 LEU F C 1
ATOM 11077 O O . LEU E 1 210 ? 73.299 97.228 92.521 1.00 37.19 210 LEU F O 1
ATOM 11082 N N . PHE E 1 211 ? 74.848 95.615 92.767 1.00 39.32 211 PHE F N 1
ATOM 11083 C CA . PHE E 1 211 ? 73.928 94.753 93.502 1.00 39.18 211 PHE F CA 1
ATOM 11084 C C . PHE E 1 211 ? 73.526 95.382 94.828 1.00 41.85 211 PHE F C 1
ATOM 11085 O O . PHE E 1 211 ? 72.358 95.313 95.226 1.00 45.19 211 PHE F O 1
ATOM 11093 N N . ARG E 1 212 ? 74.482 95.988 95.535 1.00 42.13 212 ARG F N 1
ATOM 11094 C CA . ARG E 1 212 ? 74.154 96.641 96.798 1.00 37.93 212 ARG F CA 1
ATOM 11095 C C . ARG E 1 212 ? 73.203 97.813 96.584 1.00 43.90 212 ARG F C 1
ATOM 11096 O O . ARG E 1 212 ? 72.255 98.002 97.357 1.00 46.79 212 ARG F O 1
ATOM 11104 N N . ARG E 1 213 ? 73.433 98.607 95.535 1.00 43.79 213 ARG F N 1
ATOM 11105 C CA . ARG E 1 213 ? 72.531 99.721 95.244 1.00 36.09 213 ARG F CA 1
ATOM 11106 C C . ARG E 1 213 ? 71.136 99.226 94.878 1.00 38.41 213 ARG F C 1
ATOM 11107 O O . ARG E 1 213 ? 70.129 99.815 95.292 1.00 44.57 213 ARG F O 1
ATOM 11115 N N . VAL E 1 214 ? 71.055 98.146 94.098 1.00 41.58 214 VAL F N 1
ATOM 11116 C CA . VAL E 1 214 ? 69.759 97.587 93.727 1.00 39.43 214 VAL F CA 1
ATOM 11117 C C . VAL E 1 214 ? 69.036 97.049 94.956 1.00 38.62 214 VAL F C 1
ATOM 11118 O O . VAL E 1 214 ? 67.816 97.201 95.091 1.00 43.23 214 VAL F O 1
ATOM 11122 N N . ARG E 1 215 ? 69.771 96.413 95.871 1.00 43.85 215 ARG F N 1
ATOM 11123 C CA . ARG E 1 215 ? 69.163 95.953 97.115 1.00 44.50 215 ARG F CA 1
ATOM 11124 C C . ARG E 1 215 ? 68.647 97.126 97.937 1.00 45.10 215 ARG F C 1
ATOM 11125 O O . ARG E 1 215 ? 67.562 97.052 98.526 1.00 47.53 215 ARG F O 1
ATOM 11133 N N . ASP E 1 216 ? 69.414 98.219 97.989 1.00 45.90 216 ASP F N 1
ATOM 11134 C CA . ASP E 1 216 ? 68.960 99.412 98.696 1.00 43.71 216 ASP F CA 1
ATOM 11135 C C . ASP E 1 216 ? 67.674 99.954 98.089 1.00 44.45 216 ASP F C 1
ATOM 11136 O O . ASP E 1 216 ? 66.746 100.334 98.812 1.00 44.14 216 ASP F O 1
ATOM 11141 N N . PHE E 1 217 ? 67.604 100.001 96.758 1.00 49.47 217 PHE F N 1
ATOM 11142 C CA . PHE E 1 217 ? 66.408 100.515 96.097 1.00 45.20 217 PHE F CA 1
ATOM 11143 C C . PHE E 1 217 ? 65.207 99.604 96.324 1.00 46.13 217 PHE F C 1
ATOM 11144 O O . PHE E 1 217 ? 64.089 100.087 96.533 1.00 48.51 217 PHE F O 1
ATOM 11152 N N . ALA E 1 218 ? 65.412 98.289 96.283 1.00 54.46 218 ALA F N 1
ATOM 11153 C CA . ALA E 1 218 ? 64.309 97.347 96.422 1.00 54.05 218 ALA F CA 1
ATOM 11154 C C . ALA E 1 218 ? 63.895 97.113 97.869 1.00 53.36 218 ALA F C 1
ATOM 11155 O O . ALA E 1 218 ? 62.815 96.559 98.101 1.00 52.51 218 ALA F O 1
ATOM 11157 N N . GLN E 1 219 ? 64.718 97.507 98.842 1.00 51.30 219 GLN F N 1
ATOM 11158 C CA . GLN E 1 219 ? 64.345 97.309 100.239 1.00 50.26 219 GLN F CA 1
ATOM 11159 C C . GLN E 1 219 ? 63.272 98.301 100.671 1.00 54.43 219 GLN F C 1
ATOM 11160 O O . GLN E 1 219 ? 62.339 97.937 101.396 1.00 54.86 219 GLN F O 1
ATOM 11166 N N . VAL E 1 220 ? 63.388 99.560 100.239 1.00 57.06 220 VAL F N 1
ATOM 11167 C CA . VAL E 1 220 ? 62.395 100.564 100.601 1.00 51.92 220 VAL F CA 1
ATOM 11168 C C . VAL E 1 220 ? 61.032 100.246 100.001 1.00 51.47 220 VAL F C 1
ATOM 11169 O O . VAL E 1 220 ? 60.007 100.683 100.536 1.00 53.94 220 VAL F O 1
ATOM 11173 N N . ALA E 1 221 ? 60.991 99.495 98.897 1.00 52.60 221 ALA F N 1
ATOM 11174 C CA . ALA E 1 221 ? 59.716 99.073 98.332 1.00 55.72 221 ALA F CA 1
ATOM 11175 C C . ALA E 1 221 ? 59.033 98.013 99.184 1.00 54.81 221 ALA F C 1
ATOM 11176 O O . ALA E 1 221 ? 57.827 97.793 99.028 1.00 52.97 221 ALA F O 1
ATOM 11178 N N . GLY E 1 222 ? 59.771 97.355 100.075 1.00 56.61 222 GLY F N 1
ATOM 11179 C CA . GLY E 1 222 ? 59.202 96.373 100.972 1.00 57.20 222 GLY F CA 1
ATOM 11180 C C . GLY E 1 222 ? 58.998 94.993 100.387 1.00 60.30 222 GLY F C 1
ATOM 11181 O O . GLY E 1 222 ? 58.437 94.129 101.072 1.00 61.20 222 GLY F O 1
ATOM 11182 N N . GLU E 1 223 ? 59.431 94.752 99.153 1.00 68.01 223 GLU F N 1
ATOM 11183 C CA . GLU E 1 223 ? 59.253 93.444 98.546 1.00 67.88 223 GLU F CA 1
ATOM 11184 C C . GLU E 1 223 ? 60.273 92.452 99.101 1.00 67.89 223 GLU F C 1
ATOM 11185 O O . GLU E 1 223 ? 61.228 92.815 99.794 1.00 66.05 223 GLU F O 1
ATOM 11191 N N . GLU E 1 224 ? 60.059 91.173 98.782 1.00 71.47 224 GLU F N 1
ATOM 11192 C CA . GLU E 1 224 ? 60.911 90.102 99.274 1.00 69.85 224 GLU F CA 1
ATOM 11193 C C . GLU E 1 224 ? 61.799 89.479 98.207 1.00 69.97 224 GLU F C 1
ATOM 11194 O O . GLU E 1 224 ? 62.790 88.831 98.557 1.00 70.04 224 GLU F O 1
ATOM 11200 N N . VAL E 1 225 ? 61.474 89.653 96.928 1.00 64.82 225 VAL F N 1
ATOM 11201 C CA . VAL E 1 225 ? 62.244 89.089 95.826 1.00 63.73 225 VAL F CA 1
ATOM 11202 C C . VAL E 1 225 ? 62.642 90.221 94.891 1.00 64.43 225 VAL F C 1
ATOM 11203 O O . VAL E 1 225 ? 61.797 91.035 94.502 1.00 65.98 225 VAL F O 1
ATOM 11207 N N . ILE E 1 226 ? 63.923 90.270 94.531 1.00 58.31 226 ILE F N 1
ATOM 11208 C CA . ILE E 1 226 ? 64.424 91.272 93.592 1.00 57.81 226 ILE F CA 1
ATOM 11209 C C . ILE E 1 226 ? 64.119 90.762 92.186 1.00 58.30 226 ILE F C 1
ATOM 11210 O O . ILE E 1 226 ? 64.880 89.981 91.614 1.00 59.42 226 ILE F O 1
ATOM 11215 N N . THR E 1 227 ? 62.994 91.200 91.631 1.00 65.66 227 THR F N 1
ATOM 11216 C CA . THR E 1 227 ? 62.551 90.769 90.316 1.00 66.25 227 THR F CA 1
ATOM 11217 C C . THR E 1 227 ? 63.289 91.563 89.235 1.00 66.92 227 THR F C 1
ATOM 11218 O O . THR E 1 227 ? 63.844 92.635 89.489 1.00 67.61 227 THR F O 1
ATOM 11222 N N . ARG E 1 228 ? 63.302 91.012 88.016 1.00 69.76 228 ARG F N 1
ATOM 11223 C CA . ARG E 1 228 ? 64.052 91.623 86.921 1.00 71.40 228 ARG F CA 1
ATOM 11224 C C . ARG E 1 228 ? 63.589 93.048 86.641 1.00 72.32 228 ARG F C 1
ATOM 11225 O O . ARG E 1 228 ? 64.415 93.942 86.429 1.00 70.48 228 ARG F O 1
ATOM 11233 N N . GLU E 1 229 ? 62.274 93.280 86.621 1.00 75.87 229 GLU F N 1
ATOM 11234 C CA . GLU E 1 229 ? 61.772 94.617 86.319 1.00 75.42 229 GLU F CA 1
ATOM 11235 C C . GLU E 1 229 ? 62.198 95.625 87.381 1.00 76.63 229 GLU F C 1
ATOM 11236 O O . GLU E 1 229 ? 62.587 96.754 87.053 1.00 75.17 229 GLU F O 1
ATOM 11242 N N . ARG E 1 230 ? 62.135 95.236 88.657 1.00 70.15 230 ARG F N 1
ATOM 11243 C CA . ARG E 1 230 ? 62.604 96.120 89.718 1.00 68.59 230 ARG F CA 1
ATOM 11244 C C . ARG E 1 230 ? 64.097 96.388 89.588 1.00 69.43 230 ARG F C 1
ATOM 11245 O O . ARG E 1 230 ? 64.558 97.507 89.840 1.00 68.32 230 ARG F O 1
ATOM 11253 N N . ALA E 1 231 ? 64.871 95.370 89.201 1.00 66.71 231 ALA F N 1
ATOM 11254 C CA . ALA E 1 231 ? 66.302 95.568 88.996 1.00 64.03 231 ALA F CA 1
ATOM 11255 C C . ALA E 1 231 ? 66.567 96.558 87.870 1.00 65.15 231 ALA F C 1
ATOM 11256 O O . ALA E 1 231 ? 67.426 97.437 87.997 1.00 64.90 231 ALA F O 1
ATOM 11258 N N . LEU E 1 232 ? 65.834 96.436 86.759 1.00 67.07 232 LEU F N 1
ATOM 11259 C CA . LEU E 1 232 ? 65.996 97.381 85.658 1.00 66.40 232 LEU F CA 1
ATOM 11260 C C . LEU E 1 232 ? 65.614 98.793 86.080 1.00 67.57 232 LEU F C 1
ATOM 11261 O O . LEU E 1 232 ? 66.298 99.760 85.724 1.00 65.34 232 LEU F O 1
ATOM 11266 N N . GLU E 1 233 ? 64.525 98.935 86.840 1.00 66.56 233 GLU F N 1
ATOM 11267 C CA . GLU E 1 233 ? 64.126 100.259 87.310 1.00 64.73 233 GLU F CA 1
ATOM 11268 C C . GLU E 1 233 ? 65.183 100.862 88.228 1.00 63.20 233 GLU F C 1
ATOM 11269 O O . GLU E 1 233 ? 65.515 102.049 88.113 1.00 62.60 233 GLU F O 1
ATOM 11275 N N . ALA E 1 234 ? 65.728 100.056 89.143 1.00 60.25 234 ALA F N 1
ATOM 11276 C CA . ALA E 1 234 ? 66.759 100.551 90.048 1.00 59.32 234 ALA F CA 1
ATOM 11277 C C . ALA E 1 234 ? 68.018 100.945 89.289 1.00 58.79 234 ALA F C 1
ATOM 11278 O O . ALA E 1 234 ? 68.638 101.970 89.593 1.00 59.45 234 ALA F O 1
ATOM 11280 N N . LEU E 1 235 ? 68.413 100.144 88.297 1.00 57.46 235 LEU F N 1
ATOM 11281 C CA . LEU E 1 235 ? 69.589 100.478 87.501 1.00 56.56 235 LEU F CA 1
ATOM 11282 C C . LEU E 1 235 ? 69.364 101.750 86.695 1.00 59.43 235 LEU F C 1
ATOM 11283 O O . LEU E 1 235 ? 70.282 102.561 86.532 1.00 58.46 235 LEU F O 1
ATOM 11288 N N . ALA E 1 236 ? 68.148 101.939 86.176 1.00 59.76 236 ALA F N 1
ATOM 11289 C CA . ALA E 1 236 ? 67.827 103.177 85.475 1.00 58.08 236 ALA F CA 1
ATOM 11290 C C . ALA E 1 236 ? 67.810 104.369 86.421 1.00 58.57 236 ALA F C 1
ATOM 11291 O O . ALA E 1 236 ? 68.055 105.502 85.991 1.00 57.06 236 ALA F O 1
ATOM 11293 N N . ALA E 1 237 ? 67.519 104.139 87.704 1.00 58.14 237 ALA F N 1
ATOM 11294 C CA . ALA E 1 237 ? 67.542 105.231 88.673 1.00 53.41 237 ALA F CA 1
ATOM 11295 C C . ALA E 1 237 ? 68.940 105.824 88.807 1.00 55.47 237 ALA F C 1
ATOM 11296 O O . ALA E 1 237 ? 69.097 107.047 88.889 1.00 55.78 237 ALA F O 1
ATOM 11298 N N . LEU E 1 238 ? 69.970 104.975 88.832 1.00 56.68 238 LEU F N 1
ATOM 11299 C CA . LEU E 1 238 ? 71.344 105.461 88.860 1.00 55.84 238 LEU F CA 1
ATOM 11300 C C . LEU E 1 238 ? 71.815 105.990 87.511 1.00 57.76 238 LEU F C 1
ATOM 11301 O O . LEU E 1 238 ? 72.891 106.592 87.445 1.00 56.72 238 LEU F O 1
ATOM 11306 N N . GLY E 1 239 ? 71.047 105.781 86.445 1.00 65.08 239 GLY F N 1
ATOM 11307 C CA . GLY E 1 239 ? 71.398 106.315 85.144 1.00 66.62 239 GLY F CA 1
ATOM 11308 C C . GLY E 1 239 ? 72.347 105.441 84.351 1.00 67.13 239 GLY F C 1
ATOM 11309 O O . GLY E 1 239 ? 73.407 105.901 83.916 1.00 65.63 239 GLY F O 1
ATOM 11310 N N . LEU E 1 240 ? 71.978 104.178 84.153 1.00 69.44 240 LEU F N 1
ATOM 11311 C CA . LEU E 1 240 ? 72.775 103.234 83.381 1.00 70.36 240 LEU F CA 1
ATOM 11312 C C . LEU E 1 240 ? 71.913 102.626 82.284 1.00 71.63 240 LEU F C 1
ATOM 11313 O O . LEU E 1 240 ? 70.802 102.155 82.549 1.00 71.41 240 LEU F O 1
ATOM 11318 N N . ASP E 1 241 ? 72.429 102.636 81.058 1.00 75.56 241 ASP F N 1
ATOM 11319 C CA . ASP E 1 241 ? 71.725 102.074 79.915 1.00 75.68 241 ASP F CA 1
ATOM 11320 C C . ASP E 1 241 ? 71.972 100.567 79.856 1.00 77.90 241 ASP F C 1
ATOM 11321 O O . ASP E 1 241 ? 72.488 99.959 80.798 1.00 78.69 241 ASP F O 1
ATOM 11326 N N . GLU E 1 242 ? 71.598 99.942 78.737 1.00 82.55 242 GLU F N 1
ATOM 11327 C CA . GLU E 1 242 ? 71.805 98.507 78.585 1.00 81.51 242 GLU F CA 1
ATOM 11328 C C . GLU E 1 242 ? 73.279 98.141 78.475 1.00 81.81 242 GLU F C 1
ATOM 11329 O O . GLU E 1 242 ? 73.637 96.985 78.726 1.00 82.47 242 GLU F O 1
ATOM 11335 N N . LEU E 1 243 ? 74.137 99.090 78.106 1.00 77.08 243 LEU F N 1
ATOM 11336 C CA . LEU E 1 243 ? 75.567 98.848 77.976 1.00 78.14 243 LEU F CA 1
ATOM 11337 C C . LEU E 1 243 ? 76.357 99.334 79.184 1.00 77.18 243 LEU F C 1
ATOM 11338 O O . LEU E 1 243 ? 77.591 99.298 79.159 1.00 77.68 243 LEU F O 1
ATOM 11343 N N . GLY E 1 244 ? 75.679 99.788 80.235 1.00 71.07 244 GLY F N 1
ATOM 11344 C CA . GLY E 1 244 ? 76.371 100.246 81.423 1.00 71.55 244 GLY F CA 1
ATOM 11345 C C . GLY E 1 244 ? 77.083 101.570 81.277 1.00 70.99 244 GLY F C 1
ATOM 11346 O O . GLY E 1 244 ? 78.012 101.849 82.039 1.00 70.19 244 GLY F O 1
ATOM 11347 N N . LEU E 1 245 ? 76.678 102.395 80.317 1.00 74.60 245 LEU F N 1
ATOM 11348 C CA . LEU E 1 245 ? 77.306 103.693 80.118 1.00 75.46 245 LEU F CA 1
ATOM 11349 C C . LEU E 1 245 ? 76.744 104.718 81.093 1.00 76.02 245 LEU F C 1
ATOM 11350 O O . LEU E 1 245 ? 75.536 104.765 81.342 1.00 74.68 245 LEU F O 1
ATOM 11355 N N . GLU E 1 246 ? 77.630 105.543 81.643 1.00 79.06 246 GLU F N 1
ATOM 11356 C CA . GLU E 1 246 ? 77.193 106.663 82.459 1.00 77.92 246 GLU F CA 1
ATOM 11357 C C . GLU E 1 246 ? 76.559 107.736 81.579 1.00 76.77 246 GLU F C 1
ATOM 11358 O O . GLU E 1 246 ? 76.732 107.759 80.357 1.00 76.85 246 GLU F O 1
ATOM 11364 N N . LYS E 1 247 ? 75.807 108.634 82.219 1.00 79.21 247 LYS F N 1
ATOM 11365 C CA . LYS E 1 247 ? 75.174 109.720 81.478 1.00 79.24 247 LYS F CA 1
ATOM 11366 C C . LYS E 1 247 ? 76.207 110.637 80.838 1.00 79.91 247 LYS F C 1
ATOM 11367 O O . LYS E 1 247 ? 75.938 111.240 79.793 1.00 79.88 247 LYS F O 1
ATOM 11373 N N . ARG E 1 248 ? 77.389 110.755 81.445 1.00 78.63 248 ARG F N 1
ATOM 11374 C CA . ARG E 1 248 ? 78.449 111.565 80.853 1.00 78.30 248 ARG F CA 1
ATOM 11375 C C . ARG E 1 248 ? 78.922 110.974 79.530 1.00 76.25 248 ARG F C 1
ATOM 11376 O O . ARG E 1 248 ? 79.176 111.711 78.569 1.00 75.68 248 ARG F O 1
ATOM 11384 N N . ASP E 1 249 ? 79.050 109.647 79.461 1.00 78.11 249 ASP F N 1
ATOM 11385 C CA . ASP E 1 249 ? 79.444 109.005 78.211 1.00 79.78 249 ASP F CA 1
ATOM 11386 C C . ASP E 1 249 ? 78.389 109.208 77.130 1.00 79.52 249 ASP F C 1
ATOM 11387 O O . ASP E 1 249 ? 78.720 109.451 75.963 1.00 79.20 249 ASP F O 1
ATOM 11392 N N . ARG E 1 250 ? 77.110 109.108 77.501 1.00 78.46 250 ARG F N 1
ATOM 11393 C CA . ARG E 1 250 ? 76.043 109.370 76.541 1.00 77.67 250 ARG F CA 1
ATOM 11394 C C . ARG E 1 250 ? 76.078 110.816 76.066 1.00 79.80 250 ARG F C 1
ATOM 11395 O O . ARG E 1 250 ? 75.845 111.094 74.885 1.00 80.61 250 ARG F O 1
ATOM 11403 N N . GLU E 1 251 ? 76.365 111.752 76.973 1.00 78.49 251 GLU F N 1
ATOM 11404 C CA . GLU E 1 251 ? 76.488 113.153 76.583 1.00 77.41 251 GLU F CA 1
ATOM 11405 C C . GLU E 1 251 ? 77.646 113.354 75.611 1.00 77.83 251 GLU F C 1
ATOM 11406 O O . GLU E 1 251 ? 77.531 114.118 74.645 1.00 78.78 251 GLU F O 1
ATOM 11412 N N . ILE E 1 252 ? 78.773 112.683 75.860 1.00 71.68 252 ILE F N 1
ATOM 11413 C CA . ILE E 1 252 ? 79.919 112.783 74.959 1.00 71.37 252 ILE F CA 1
ATOM 11414 C C . ILE E 1 252 ? 79.565 112.234 73.583 1.00 72.28 252 ILE F C 1
ATOM 11415 O O . ILE E 1 252 ? 79.891 112.836 72.552 1.00 72.32 252 ILE F O 1
ATOM 11420 N N . LEU E 1 253 ? 78.889 111.086 73.542 1.00 71.69 253 LEU F N 1
ATOM 11421 C CA . LEU E 1 253 ? 78.480 110.529 72.257 1.00 72.67 253 LEU F CA 1
ATOM 11422 C C . LEU E 1 253 ? 77.506 111.458 71.540 1.00 71.52 253 LEU F C 1
ATOM 11423 O O . LEU E 1 253 ? 77.581 111.629 70.316 1.00 70.70 253 LEU F O 1
ATOM 11428 N N . GLU E 1 254 ? 76.579 112.067 72.282 1.00 72.02 254 GLU F N 1
ATOM 11429 C CA . GLU E 1 254 ? 75.631 112.988 71.665 1.00 70.63 254 GLU F CA 1
ATOM 11430 C C . GLU E 1 254 ? 76.349 114.189 71.064 1.00 71.22 254 GLU F C 1
ATOM 11431 O O . GLU E 1 254 ? 76.111 114.554 69.907 1.00 71.14 254 GLU F O 1
ATOM 11437 N N . VAL E 1 255 ? 77.250 114.811 71.829 1.00 68.64 255 VAL F N 1
ATOM 11438 C CA . VAL E 1 255 ? 77.967 115.970 71.308 1.00 69.29 255 VAL F CA 1
ATOM 11439 C C . VAL E 1 255 ? 78.945 115.558 70.212 1.00 69.07 255 VAL F C 1
ATOM 11440 O O . VAL E 1 255 ? 79.422 116.410 69.455 1.00 67.37 255 VAL F O 1
ATOM 11444 N N . LEU E 1 256 ? 79.253 114.266 70.094 1.00 69.43 256 LEU F N 1
ATOM 11445 C CA . LEU E 1 256 ? 80.066 113.814 68.970 1.00 69.61 256 LEU F CA 1
ATOM 11446 C C . LEU E 1 256 ? 79.228 113.714 67.698 1.00 70.07 256 LEU F C 1
ATOM 11447 O O . LEU E 1 256 ? 79.492 114.408 66.710 1.00 68.89 256 LEU F O 1
ATOM 11452 N N . ILE E 1 257 ? 78.202 112.860 67.708 1.00 75.28 257 ILE F N 1
ATOM 11453 C CA . ILE E 1 257 ? 77.416 112.640 66.491 1.00 75.26 257 ILE F CA 1
ATOM 11454 C C . ILE E 1 257 ? 76.592 113.874 66.132 1.00 75.75 257 ILE F C 1
ATOM 11455 O O . ILE E 1 257 ? 76.719 114.419 65.030 1.00 74.17 257 ILE F O 1
ATOM 11460 N N . LEU E 1 258 ? 75.734 114.338 67.048 1.00 75.88 258 LEU F N 1
ATOM 11461 C CA . LEU E 1 258 ? 74.857 115.449 66.658 1.00 76.94 258 LEU F CA 1
ATOM 11462 C C . LEU E 1 258 ? 75.593 116.778 66.472 1.00 75.45 258 LEU F C 1
ATOM 11463 O O . LEU E 1 258 ? 74.918 117.796 66.271 1.00 74.55 258 LEU F O 1
ATOM 11468 N N . ARG E 1 259 ? 76.923 116.833 66.529 1.00 79.77 259 ARG F N 1
ATOM 11469 C CA . ARG E 1 259 ? 77.652 118.078 66.327 1.00 79.78 259 ARG F CA 1
ATOM 11470 C C . ARG E 1 259 ? 78.799 117.974 65.332 1.00 78.50 259 ARG F C 1
ATOM 11471 O O . ARG E 1 259 ? 79.243 119.014 64.831 1.00 77.01 259 ARG F O 1
ATOM 11479 N N . PHE E 1 260 ? 79.290 116.771 65.021 1.00 74.33 260 PHE F N 1
ATOM 11480 C CA . PHE E 1 260 ? 80.382 116.613 64.071 1.00 74.69 260 PHE F CA 1
ATOM 11481 C C . PHE E 1 260 ? 80.127 115.559 63.003 1.00 74.22 260 PHE F C 1
ATOM 11482 O O . PHE E 1 260 ? 80.872 115.522 62.017 1.00 75.34 260 PHE F O 1
ATOM 11490 N N . GLY E 1 261 ? 79.115 114.710 63.160 1.00 71.71 261 GLY F N 1
ATOM 11491 C CA . GLY E 1 261 ? 78.841 113.678 62.183 1.00 71.52 261 GLY F CA 1
ATOM 11492 C C . GLY E 1 261 ? 79.766 112.485 62.233 1.00 71.63 261 GLY F C 1
ATOM 11493 O O . GLY E 1 261 ? 79.715 111.644 61.329 1.00 70.25 261 GLY F O 1
ATOM 11494 N N . GLY E 1 262 ? 80.606 112.379 63.260 1.00 70.04 262 GLY F N 1
ATOM 11495 C CA . GLY E 1 262 ? 81.562 111.300 63.370 1.00 69.21 262 GLY F CA 1
ATOM 11496 C C . GLY E 1 262 ? 82.985 111.659 63.001 1.00 68.62 262 GLY F C 1
ATOM 11497 O O . GLY E 1 262 ? 83.844 110.769 62.988 1.00 69.50 262 GLY F O 1
ATOM 11498 N N . GLY E 1 263 ? 83.262 112.924 62.700 1.00 63.14 263 GLY F N 1
ATOM 11499 C CA . GLY E 1 263 ? 84.601 113.352 62.375 1.00 62.63 263 GLY F CA 1
ATOM 11500 C C . GLY E 1 263 ? 85.408 113.680 63.614 1.00 66.87 263 GLY F C 1
ATOM 11501 O O . GLY E 1 263 ? 84.964 113.463 64.746 1.00 67.24 263 GLY F O 1
ATOM 11502 N N . PRO E 1 264 ? 86.621 114.197 63.421 1.00 69.34 264 PRO F N 1
ATOM 11503 C CA . PRO E 1 264 ? 87.435 114.611 64.571 1.00 68.15 264 PRO F CA 1
ATOM 11504 C C . PRO E 1 264 ? 86.725 115.679 65.390 1.00 67.78 264 PRO F C 1
ATOM 11505 O O . PRO E 1 264 ? 86.069 116.571 64.850 1.00 68.57 264 PRO F O 1
ATOM 11509 N N . VAL E 1 265 ? 86.866 115.580 66.712 1.00 69.85 265 VAL F N 1
ATOM 11510 C CA . VAL E 1 265 ? 86.146 116.483 67.605 1.00 70.41 265 VAL F CA 1
ATOM 11511 C C . VAL E 1 265 ? 86.883 117.810 67.751 1.00 70.66 265 VAL F C 1
ATOM 11512 O O . VAL E 1 265 ? 86.258 118.866 67.897 1.00 69.83 265 VAL F O 1
ATOM 11516 N N . GLY E 1 266 ? 88.212 117.787 67.706 1.00 71.82 266 GLY F N 1
ATOM 11517 C CA . GLY E 1 266 ? 88.980 119.001 67.898 1.00 70.49 266 GLY F CA 1
ATOM 11518 C C . GLY E 1 266 ? 89.153 119.339 69.364 1.00 70.07 266 GLY F C 1
ATOM 11519 O O . GLY E 1 266 ? 88.200 119.248 70.144 1.00 69.51 266 GLY F O 1
ATOM 11520 N N . LEU E 1 267 ? 90.367 119.734 69.751 1.00 73.97 267 LEU F N 1
ATOM 11521 C CA . LEU E 1 267 ? 90.646 119.987 71.161 1.00 74.18 267 LEU F CA 1
ATOM 11522 C C . LEU E 1 267 ? 89.941 121.240 71.665 1.00 74.78 267 LEU F C 1
ATOM 11523 O O . LEU E 1 267 ? 89.571 121.308 72.843 1.00 74.24 267 LEU F O 1
ATOM 11528 N N . ALA E 1 268 ? 89.753 122.240 70.800 1.00 76.33 268 ALA F N 1
ATOM 11529 C CA . ALA E 1 268 ? 89.109 123.478 71.227 1.00 77.33 268 ALA F CA 1
ATOM 11530 C C . ALA E 1 268 ? 87.649 123.251 71.603 1.00 77.86 268 ALA F C 1
ATOM 11531 O O . ALA E 1 268 ? 87.172 123.786 72.610 1.00 76.23 268 ALA F O 1
ATOM 11533 N N . THR E 1 269 ? 86.927 122.461 70.811 1.00 77.38 269 THR F N 1
ATOM 11534 C CA . THR E 1 269 ? 85.500 122.254 71.021 1.00 77.44 269 THR F CA 1
ATOM 11535 C C . THR E 1 269 ? 85.191 121.157 72.030 1.00 77.24 269 THR F C 1
ATOM 11536 O O . THR E 1 269 ? 84.016 120.958 72.361 1.00 76.11 269 THR F O 1
ATOM 11540 N N . LEU E 1 270 ? 86.204 120.440 72.520 1.00 75.61 270 LEU F N 1
ATOM 11541 C CA . LEU E 1 270 ? 85.958 119.367 73.478 1.00 75.96 270 LEU F CA 1
ATOM 11542 C C . LEU E 1 270 ? 85.386 119.912 74.782 1.00 76.03 270 LEU F C 1
ATOM 11543 O O . LEU E 1 270 ? 84.433 119.352 75.336 1.00 74.25 270 LEU F O 1
ATOM 11548 N N . ALA E 1 271 ? 85.950 121.009 75.282 1.00 73.00 271 ALA F N 1
ATOM 11549 C CA . ALA E 1 271 ? 85.505 121.606 76.533 1.00 72.65 271 ALA F CA 1
ATOM 11550 C C . ALA E 1 271 ? 84.396 122.633 76.349 1.00 73.31 271 ALA F C 1
ATOM 11551 O O . ALA E 1 271 ? 83.873 123.139 77.348 1.00 71.24 271 ALA F O 1
ATOM 11553 N N . THR E 1 272 ? 84.033 122.959 75.106 1.00 76.19 272 THR F N 1
ATOM 11554 C CA . THR E 1 272 ? 82.980 123.944 74.877 1.00 75.87 272 THR F CA 1
ATOM 11555 C C . THR E 1 272 ? 81.635 123.448 75.396 1.00 75.78 272 THR F C 1
ATOM 11556 O O . THR E 1 272 ? 80.875 124.213 76.002 1.00 72.62 272 THR F O 1
ATOM 11560 N N . ALA E 1 273 ? 81.326 122.174 75.171 1.00 78.28 273 ALA F N 1
ATOM 11561 C CA . ALA E 1 273 ? 80.075 121.586 75.630 1.00 77.39 273 ALA F CA 1
ATOM 11562 C C . ALA E 1 273 ? 80.183 120.964 77.015 1.00 76.68 273 ALA F C 1
ATOM 11563 O O . ALA E 1 273 ? 79.174 120.485 77.543 1.00 75.84 273 ALA F O 1
ATOM 11565 N N . LEU E 1 274 ? 81.373 120.960 77.615 1.00 76.53 274 LEU F N 1
ATOM 11566 C CA . LEU E 1 274 ? 81.576 120.381 78.936 1.00 76.67 274 LEU F CA 1
ATOM 11567 C C . LEU E 1 274 ? 81.929 121.402 80.004 1.00 77.15 274 LEU F C 1
ATOM 11568 O O . LEU E 1 274 ? 81.645 121.163 81.180 1.00 77.54 274 LEU F O 1
ATOM 11573 N N . SER E 1 275 ? 82.535 122.529 79.622 1.00 77.28 275 SER F N 1
ATOM 11574 C CA . SER E 1 275 ? 82.970 123.559 80.568 1.00 77.09 275 SER F CA 1
ATOM 11575 C C . SER E 1 275 ? 83.878 122.967 81.644 1.00 76.02 275 SER F C 1
ATOM 11576 O O . SER E 1 275 ? 83.784 123.305 82.826 1.00 75.76 275 SER F O 1
ATOM 11579 N N . GLU E 1 276 ? 84.769 122.071 81.225 1.00 79.52 276 GLU F N 1
ATOM 11580 C CA . GLU E 1 276 ? 85.659 121.372 82.138 1.00 80.39 276 GLU F CA 1
ATOM 11581 C C . GLU E 1 276 ? 87.059 121.330 81.545 1.00 80.72 276 GLU F C 1
ATOM 11582 O O . GLU E 1 276 ? 87.252 121.495 80.339 1.00 81.56 276 GLU F O 1
ATOM 11588 N N . ASP E 1 277 ? 88.041 121.111 82.417 1.00 79.62 277 ASP F N 1
ATOM 11589 C CA . ASP E 1 277 ? 89.418 120.972 81.983 1.00 81.25 277 ASP F CA 1
ATOM 11590 C C . ASP E 1 277 ? 89.598 119.669 81.206 1.00 82.49 277 ASP F C 1
ATOM 11591 O O . ASP E 1 277 ? 88.841 118.714 81.394 1.00 81.27 277 ASP F O 1
ATOM 11596 N N . PRO E 1 278 ? 90.599 119.606 80.318 1.00 80.91 278 PRO F N 1
ATOM 11597 C CA . PRO E 1 278 ? 90.859 118.351 79.598 1.00 79.14 278 PRO F CA 1
ATOM 11598 C C . PRO E 1 278 ? 91.418 117.279 80.519 1.00 78.66 278 PRO F C 1
ATOM 11599 O O . PRO E 1 278 ? 92.589 116.900 80.421 1.00 77.53 278 PRO F O 1
ATOM 11603 N N . GLY E 1 279 ? 90.572 116.786 81.420 1.00 75.70 279 GLY F N 1
ATOM 11604 C CA . GLY E 1 279 ? 90.975 115.838 82.438 1.00 74.99 279 GLY F CA 1
ATOM 11605 C C . GLY E 1 279 ? 90.427 114.443 82.228 1.00 74.87 279 GLY F C 1
ATOM 11606 O O . GLY E 1 279 ? 90.991 113.648 81.469 1.00 73.12 279 GLY F O 1
ATOM 11607 N N . THR E 1 280 ? 89.322 114.139 82.915 1.00 81.22 280 THR F N 1
ATOM 11608 C CA . THR E 1 280 ? 88.763 112.791 82.930 1.00 82.29 280 THR F CA 1
ATOM 11609 C C . THR E 1 280 ? 88.430 112.265 81.539 1.00 81.49 280 THR F C 1
ATOM 11610 O O . THR E 1 280 ? 88.397 111.045 81.347 1.00 81.85 280 THR F O 1
ATOM 11614 N N . LEU E 1 281 ? 88.177 113.149 80.569 1.00 82.54 281 LEU F N 1
ATOM 11615 C CA . LEU E 1 281 ? 87.846 112.691 79.222 1.00 82.62 281 LEU F CA 1
ATOM 11616 C C . LEU E 1 281 ? 88.980 111.877 78.610 1.00 83.62 281 LEU F C 1
ATOM 11617 O O . LEU E 1 281 ? 88.729 110.962 77.819 1.00 82.90 281 LEU F O 1
ATOM 11622 N N . GLU E 1 282 ? 90.225 112.187 78.964 1.00 90.07 282 GLU F N 1
ATOM 11623 C CA . GLU E 1 282 ? 91.375 111.463 78.444 1.00 91.35 282 GLU F CA 1
ATOM 11624 C C . GLU E 1 282 ? 91.683 110.187 79.219 1.00 90.59 282 GLU F C 1
ATOM 11625 O O . GLU E 1 282 ? 92.539 109.411 78.782 1.00 89.47 282 GLU F O 1
ATOM 11631 N N . GLU E 1 283 ? 91.012 109.948 80.347 1.00 87.60 283 GLU F N 1
ATOM 11632 C CA . GLU E 1 283 ? 91.357 108.812 81.199 1.00 87.27 283 GLU F CA 1
ATOM 11633 C C . GLU E 1 283 ? 90.169 108.004 81.704 1.00 87.25 283 GLU F C 1
ATOM 11634 O O . GLU E 1 283 ? 90.379 106.877 82.165 1.00 86.81 283 GLU F O 1
ATOM 11640 N N . VAL E 1 284 ? 88.938 108.507 81.638 1.00 82.04 284 VAL F N 1
ATOM 11641 C CA . VAL E 1 284 ? 87.814 107.830 82.278 1.00 83.20 284 VAL F CA 1
ATOM 11642 C C . VAL E 1 284 ? 86.785 107.379 81.248 1.00 83.89 284 VAL F C 1
ATOM 11643 O O . VAL E 1 284 ? 86.114 106.357 81.432 1.00 84.02 284 VAL F O 1
ATOM 11647 N N . HIS E 1 285 ? 86.670 108.116 80.144 1.00 80.30 285 HIS F N 1
ATOM 11648 C CA . HIS E 1 285 ? 85.574 107.920 79.199 1.00 80.32 285 HIS F CA 1
ATOM 11649 C C . HIS E 1 285 ? 85.991 107.110 77.975 1.00 81.56 285 HIS F C 1
ATOM 11650 O O . HIS E 1 285 ? 85.340 106.119 77.633 1.00 79.07 285 HIS F O 1
ATOM 11657 N N . GLU E 1 286 ? 87.066 107.523 77.306 1.00 79.13 286 GLU F N 1
ATOM 11658 C CA . GLU E 1 286 ? 87.471 106.865 76.065 1.00 78.48 286 GLU F CA 1
ATOM 11659 C C . GLU E 1 286 ? 87.774 105.374 76.205 1.00 78.88 286 GLU F C 1
ATOM 11660 O O . GLU E 1 286 ? 87.382 104.616 75.300 1.00 77.34 286 GLU F O 1
ATOM 11666 N N . PRO E 1 287 ? 88.475 104.891 77.243 1.00 77.43 287 PRO F N 1
ATOM 11667 C CA . PRO E 1 287 ? 88.798 103.449 77.288 1.00 76.57 287 PRO F CA 1
ATOM 11668 C C . PRO E 1 287 ? 87.594 102.523 77.184 1.00 75.57 287 PRO F C 1
ATOM 11669 O O . PRO E 1 287 ? 87.597 101.602 76.356 1.00 74.01 287 PRO F O 1
ATOM 11673 N N . TYR E 1 288 ? 86.561 102.737 78.003 1.00 70.14 288 TYR F N 1
ATOM 11674 C CA . TYR E 1 288 ? 85.398 101.857 77.949 1.00 69.52 288 TYR F CA 1
ATOM 11675 C C . TYR E 1 288 ? 84.638 102.006 76.638 1.00 70.51 288 TYR F C 1
ATOM 11676 O O . TYR E 1 288 ? 84.088 101.023 76.129 1.00 70.54 288 TYR F O 1
ATOM 11685 N N . LEU E 1 289 ? 84.584 103.220 76.085 1.00 70.04 289 LEU F N 1
ATOM 11686 C CA . LEU E 1 289 ? 83.922 103.413 74.800 1.00 70.07 289 LEU F CA 1
ATOM 11687 C C . LEU E 1 289 ? 84.629 102.637 73.696 1.00 70.89 289 LEU F C 1
ATOM 11688 O O . LEU E 1 289 ? 83.977 102.023 72.844 1.00 73.12 289 LEU F O 1
ATOM 11693 N N . ILE E 1 290 ? 85.963 102.656 73.693 1.00 67.22 290 ILE F N 1
ATOM 11694 C CA . ILE E 1 290 ? 86.710 101.886 72.703 1.00 68.50 290 ILE F CA 1
ATOM 11695 C C . ILE E 1 290 ? 86.527 100.392 72.940 1.00 69.95 290 ILE F C 1
ATOM 11696 O O . ILE E 1 290 ? 86.426 99.608 71.989 1.00 68.75 290 ILE F O 1
ATOM 11701 N N . ARG E 1 291 ? 86.479 99.974 74.208 1.00 67.53 291 ARG F N 1
ATOM 11702 C CA . ARG E 1 291 ? 86.254 98.563 74.510 1.00 65.97 291 ARG F CA 1
ATOM 11703 C C . ARG E 1 291 ? 84.903 98.095 73.985 1.00 64.81 291 ARG F C 1
ATOM 11704 O O . ARG E 1 291 ? 84.793 97.002 73.417 1.00 64.62 291 ARG F O 1
ATOM 11712 N N . GLN E 1 292 ? 83.863 98.909 74.162 1.00 69.24 292 GLN F N 1
ATOM 11713 C CA . GLN E 1 292 ? 82.533 98.577 73.669 1.00 68.67 292 GLN F CA 1
ATOM 11714 C C . GLN E 1 292 ? 82.396 98.754 72.162 1.00 69.72 292 GLN F C 1
ATOM 11715 O O . GLN E 1 292 ? 81.374 98.347 71.600 1.00 70.56 292 GLN F O 1
ATOM 11721 N N . GLY E 1 293 ? 83.389 99.344 71.501 1.00 71.36 293 GLY F N 1
ATOM 11722 C CA . GLY E 1 293 ? 83.333 99.542 70.068 1.00 71.69 293 GLY F CA 1
ATOM 11723 C C . GLY E 1 293 ? 82.577 100.769 69.614 1.00 72.94 293 GLY F C 1
ATOM 11724 O O . GLY E 1 293 ? 82.407 100.958 68.405 1.00 74.37 293 GLY F O 1
ATOM 11725 N N . LEU E 1 294 ? 82.116 101.608 70.542 1.00 72.35 294 LEU F N 1
ATOM 11726 C CA . LEU E 1 294 ? 81.392 102.817 70.172 1.00 73.18 294 LEU F CA 1
ATOM 11727 C C . LEU E 1 294 ? 82.305 103.904 69.623 1.00 73.13 294 LEU F C 1
ATOM 11728 O O . LEU E 1 294 ? 81.825 104.800 68.920 1.00 72.97 294 LEU F O 1
ATOM 11733 N N . LEU E 1 295 ? 83.599 103.847 69.923 1.00 71.69 295 LEU F N 1
ATOM 11734 C CA . LEU E 1 295 ? 84.557 104.838 69.457 1.00 72.62 295 LEU F CA 1
ATOM 11735 C C . LEU E 1 295 ? 85.710 104.141 68.753 1.00 73.28 295 LEU F C 1
ATOM 11736 O O . LEU E 1 295 ? 86.193 103.101 69.211 1.00 72.26 295 LEU F O 1
ATOM 11741 N N . LYS E 1 296 ? 86.144 104.716 67.634 1.00 71.91 296 LYS F N 1
ATOM 11742 C CA . LYS E 1 296 ? 87.270 104.203 66.865 1.00 71.35 296 LYS F CA 1
ATOM 11743 C C . LYS E 1 296 ? 88.271 105.326 66.654 1.00 71.22 296 LYS F C 1
ATOM 11744 O O . LYS E 1 296 ? 87.892 106.429 66.246 1.00 70.91 296 LYS F O 1
ATOM 11750 N N . ARG E 1 297 ? 89.545 105.049 66.932 1.00 69.11 297 ARG F N 1
ATOM 11751 C CA . ARG E 1 297 ? 90.598 106.057 66.800 1.00 70.09 297 ARG F CA 1
ATOM 11752 C C . ARG E 1 297 ? 91.197 106.001 65.393 1.00 70.31 297 ARG F C 1
ATOM 11753 O O . ARG E 1 297 ? 92.305 105.516 65.159 1.00 70.21 297 ARG F O 1
ATOM 11761 N N . THR E 1 298 ? 90.420 106.515 64.445 1.00 72.11 298 THR F N 1
ATOM 11762 C CA . THR E 1 298 ? 90.912 106.700 63.088 1.00 72.13 298 THR F CA 1
ATOM 11763 C C . THR E 1 298 ? 92.037 107.735 63.093 1.00 72.74 298 THR F C 1
ATOM 11764 O O . THR E 1 298 ? 91.968 108.718 63.837 1.00 71.16 298 THR F O 1
ATOM 11768 N N . PRO E 1 299 ? 93.094 107.532 62.297 1.00 77.62 299 PRO F N 1
ATOM 11769 C CA . PRO E 1 299 ? 94.209 108.497 62.308 1.00 77.63 299 PRO F CA 1
ATOM 11770 C C . PRO E 1 299 ? 93.790 109.920 61.983 1.00 78.45 299 PRO F C 1
ATOM 11771 O O . PRO E 1 299 ? 94.418 110.866 62.476 1.00 78.21 299 PRO F O 1
ATOM 11775 N N . ARG E 1 300 ? 92.755 110.106 61.161 1.00 77.12 300 ARG F N 1
ATOM 11776 C CA . ARG E 1 300 ? 92.221 111.447 60.948 1.00 76.55 300 ARG F CA 1
ATOM 11777 C C . ARG E 1 300 ? 91.630 112.012 62.235 1.00 75.74 300 ARG F C 1
ATOM 11778 O O . ARG E 1 300 ? 91.832 113.189 62.556 1.00 75.24 300 ARG F O 1
ATOM 11786 N N . GLY E 1 301 ? 90.903 111.191 62.981 1.00 70.87 301 GLY F N 1
ATOM 11787 C CA . GLY E 1 301 ? 90.307 111.634 64.225 1.00 70.41 301 GLY F CA 1
ATOM 11788 C C . GLY E 1 301 ? 89.371 110.579 64.771 1.00 72.93 301 GLY F C 1
ATOM 11789 O O . GLY E 1 301 ? 89.150 109.530 64.159 1.00 71.34 301 GLY F O 1
ATOM 11790 N N . ARG E 1 302 ? 88.821 110.880 65.944 1.00 71.05 302 ARG F N 1
ATOM 11791 C CA . ARG E 1 302 ? 87.913 109.951 66.603 1.00 69.49 302 ARG F CA 1
ATOM 11792 C C . ARG E 1 302 ? 86.611 109.839 65.818 1.00 71.41 302 ARG F C 1
ATOM 11793 O O . ARG E 1 302 ? 86.001 110.850 65.458 1.00 70.43 302 ARG F O 1
ATOM 11801 N N . VAL E 1 303 ? 86.186 108.605 65.555 1.00 71.10 303 VAL F N 1
ATOM 11802 C CA . VAL E 1 303 ? 85.001 108.327 64.752 1.00 69.64 303 VAL F CA 1
ATOM 11803 C C . VAL E 1 303 ? 84.088 107.395 65.534 1.00 70.75 303 VAL F C 1
ATOM 11804 O O . VAL E 1 303 ? 84.545 106.388 66.085 1.00 68.79 303 VAL F O 1
ATOM 11808 N N . ALA E 1 304 ? 82.801 107.731 65.583 1.00 72.31 304 ALA F N 1
ATOM 11809 C CA . ALA E 1 304 ? 81.811 106.859 66.201 1.00 72.42 304 ALA F CA 1
ATOM 11810 C C . ALA E 1 304 ? 81.364 105.798 65.204 1.00 73.22 304 ALA F C 1
ATOM 11811 O O . ALA E 1 304 ? 81.084 106.103 64.041 1.00 70.70 304 ALA F O 1
ATOM 11813 N N . THR E 1 305 ? 81.296 104.551 65.662 1.00 76.42 305 THR F N 1
ATOM 11814 C CA . THR E 1 305 ? 80.914 103.445 64.799 1.00 75.59 305 THR F CA 1
ATOM 11815 C C . THR E 1 305 ? 79.393 103.373 64.668 1.00 76.08 305 THR F C 1
ATOM 11816 O O . THR E 1 305 ? 78.651 104.191 65.219 1.00 75.77 305 THR F O 1
ATOM 11820 N N . GLU E 1 306 ? 78.923 102.374 63.916 1.00 79.40 306 GLU F N 1
ATOM 11821 C CA . GLU E 1 306 ? 77.486 102.182 63.747 1.00 79.93 306 GLU F CA 1
ATOM 11822 C C . GLU E 1 306 ? 76.810 101.807 65.059 1.00 80.34 306 GLU F C 1
ATOM 11823 O O . GLU E 1 306 ? 75.615 102.071 65.238 1.00 80.33 306 GLU F O 1
ATOM 11829 N N . LEU E 1 307 ? 77.553 101.189 65.981 1.00 79.80 307 LEU F N 1
ATOM 11830 C CA . LEU E 1 307 ? 76.989 100.853 67.283 1.00 80.01 307 LEU F CA 1
ATOM 11831 C C . LEU E 1 307 ? 76.580 102.107 68.042 1.00 79.98 307 LEU F C 1
ATOM 11832 O O . LEU E 1 307 ? 75.543 102.123 68.714 1.00 77.07 307 LEU F O 1
ATOM 11837 N N . ALA E 1 308 ? 77.387 103.167 67.952 1.00 79.37 308 ALA F N 1
ATOM 11838 C CA . ALA E 1 308 ? 77.034 104.425 68.601 1.00 78.87 308 ALA F CA 1
ATOM 11839 C C . ALA E 1 308 ? 75.758 105.013 68.012 1.00 80.51 308 ALA F C 1
ATOM 11840 O O . ALA E 1 308 ? 74.896 105.508 68.748 1.00 82.16 308 ALA F O 1
ATOM 11842 N N . TYR E 1 309 ? 75.624 104.975 66.684 1.00 82.09 309 TYR F N 1
ATOM 11843 C CA . TYR E 1 309 ? 74.425 105.507 66.045 1.00 82.34 309 TYR F CA 1
ATOM 11844 C C . TYR E 1 309 ? 73.188 104.705 66.430 1.00 83.48 309 TYR F C 1
ATOM 11845 O O . TYR E 1 309 ? 72.128 105.278 66.709 1.00 82.77 309 TYR F O 1
ATOM 11854 N N . ARG E 1 310 ? 73.303 103.375 66.451 1.00 84.38 310 ARG F N 1
ATOM 11855 C CA . ARG E 1 310 ? 72.143 102.539 66.745 1.00 85.62 310 ARG F CA 1
ATOM 11856 C C . ARG E 1 310 ? 71.766 102.581 68.221 1.00 84.43 310 ARG F C 1
ATOM 11857 O O . ARG E 1 310 ? 70.579 102.500 68.558 1.00 82.71 310 ARG F O 1
ATOM 11865 N N . HIS E 1 311 ? 72.752 102.707 69.111 1.00 82.82 311 HIS F N 1
ATOM 11866 C CA . HIS E 1 311 ? 72.482 102.619 70.542 1.00 84.30 311 HIS F CA 1
ATOM 11867 C C . HIS E 1 311 ? 71.811 103.879 71.076 1.00 83.79 311 HIS F C 1
ATOM 11868 O O . HIS E 1 311 ? 71.067 103.811 72.062 1.00 82.36 311 HIS F O 1
ATOM 11875 N N . LEU E 1 312 ? 72.043 105.026 70.440 1.00 82.96 312 LEU F N 1
ATOM 11876 C CA . LEU E 1 312 ? 71.527 106.301 70.919 1.00 83.71 312 LEU F CA 1
ATOM 11877 C C . LEU E 1 312 ? 70.113 106.592 70.426 1.00 84.40 312 LEU F C 1
ATOM 11878 O O . LEU E 1 312 ? 69.707 107.760 70.393 1.00 82.22 312 LEU F O 1
ATOM 11883 N N . GLY E 1 313 ? 69.359 105.564 70.049 1.00 83.13 313 GLY F N 1
ATOM 11884 C CA . GLY E 1 313 ? 67.988 105.755 69.605 1.00 80.54 313 GLY F CA 1
ATOM 11885 C C . GLY E 1 313 ? 67.846 106.548 68.324 1.00 82.89 313 GLY F C 1
ATOM 11886 O O . GLY E 1 313 ? 66.963 107.410 68.228 1.00 83.06 313 GLY F O 1
ATOM 11887 N N . TYR E 1 314 ? 68.695 106.280 67.336 1.00 82.38 314 TYR F N 1
ATOM 11888 C CA . TYR E 1 314 ? 68.626 106.959 66.055 1.00 83.32 314 TYR F CA 1
ATOM 11889 C C . TYR E 1 314 ? 68.181 105.992 64.963 1.00 83.55 314 TYR F C 1
ATOM 11890 O O . TYR E 1 314 ? 68.433 104.787 65.054 1.00 82.08 314 TYR F O 1
ATOM 11899 N N . PRO E 1 315 ? 67.503 106.484 63.927 1.00 84.25 315 PRO F N 1
ATOM 11900 C CA . PRO E 1 315 ? 67.143 105.609 62.817 1.00 82.02 315 PRO F CA 1
ATOM 11901 C C . PRO E 1 315 ? 68.386 105.088 62.128 1.00 80.74 315 PRO F C 1
ATOM 11902 O O . PRO E 1 315 ? 69.411 105.792 62.038 1.00 78.58 315 PRO F O 1
ATOM 11906 N N . PRO E 1 316 ? 68.352 103.852 61.638 1.00 76.61 316 PRO F N 1
ATOM 11907 C CA . PRO E 1 316 ? 69.519 103.289 60.946 1.00 76.12 316 PRO F CA 1
ATOM 11908 C C . PRO E 1 316 ? 69.866 104.104 59.714 1.00 78.62 316 PRO F C 1
ATOM 11909 O O . PRO E 1 316 ? 68.969 104.578 59.000 1.00 80.31 316 PRO F O 1
ATOM 11913 N N . PRO E 1 317 ? 71.163 104.294 59.431 1.00 77.38 317 PRO F N 1
ATOM 11914 C CA . PRO E 1 317 ? 71.628 105.057 58.267 1.00 75.93 317 PRO F CA 1
ATOM 11915 C C . PRO E 1 317 ? 71.201 104.430 56.942 1.00 74.88 317 PRO F C 1
ATOM 11916 O O . PRO E 1 317 ? 70.876 103.243 56.919 1.00 75.97 317 PRO F O 1
ATOM 11920 N N . LEU F 1 6 ? 69.175 128.918 110.389 1.00 70.78 6 LEU E N 1
ATOM 11921 C CA . LEU F 1 6 ? 70.614 129.041 110.193 1.00 71.56 6 LEU E CA 1
ATOM 11922 C C . LEU F 1 6 ? 71.113 127.960 109.239 1.00 72.60 6 LEU E C 1
ATOM 11923 O O . LEU F 1 6 ? 71.401 128.232 108.073 1.00 73.72 6 LEU E O 1
ATOM 11928 N N . ARG F 1 7 ? 71.212 126.733 109.744 1.00 67.20 7 ARG E N 1
ATOM 11929 C CA . ARG F 1 7 ? 71.652 125.593 108.963 1.00 64.46 7 ARG E CA 1
ATOM 11930 C C . ARG F 1 7 ? 70.548 124.546 108.921 1.00 64.74 7 ARG E C 1
ATOM 11931 O O . ARG F 1 7 ? 69.991 124.198 109.972 1.00 65.91 7 ARG E O 1
ATOM 11939 N N . PRO F 1 8 ? 70.196 124.030 107.745 1.00 62.18 8 PRO E N 1
ATOM 11940 C CA . PRO F 1 8 ? 69.126 123.031 107.670 1.00 61.67 8 PRO E CA 1
ATOM 11941 C C . PRO F 1 8 ? 69.504 121.742 108.380 1.00 64.48 8 PRO E C 1
ATOM 11942 O O . PRO F 1 8 ? 70.676 121.367 108.463 1.00 65.96 8 PRO E O 1
ATOM 11946 N N . LYS F 1 9 ? 68.485 121.062 108.902 1.00 65.45 9 LYS E N 1
ATOM 11947 C CA . LYS F 1 9 ? 68.656 119.806 109.619 1.00 62.51 9 LYS E CA 1
ATOM 11948 C C . LYS F 1 9 ? 68.203 118.599 108.812 1.00 62.81 9 LYS E C 1
ATOM 11949 O O . LYS F 1 9 ? 68.966 117.644 108.648 1.00 65.02 9 LYS E O 1
ATOM 11955 N N . THR F 1 10 ? 66.975 118.614 108.301 1.00 60.07 10 THR E N 1
ATOM 11956 C CA . THR F 1 10 ? 66.465 117.511 107.506 1.00 61.39 10 THR E CA 1
ATOM 11957 C C . THR F 1 10 ? 66.750 117.755 106.026 1.00 62.70 10 THR E C 1
ATOM 11958 O O . THR F 1 10 ? 67.280 118.795 105.629 1.00 64.52 10 THR E O 1
ATOM 11962 N N . LEU F 1 11 ? 66.398 116.774 105.190 1.00 58.56 11 LEU E N 1
ATOM 11963 C CA . LEU F 1 11 ? 66.581 116.938 103.752 1.00 56.82 11 LEU E CA 1
ATOM 11964 C C . LEU F 1 11 ? 65.542 117.880 103.159 1.00 59.10 11 LEU E C 1
ATOM 11965 O O . LEU F 1 11 ? 65.803 118.520 102.135 1.00 59.84 11 LEU E O 1
ATOM 11970 N N . ASP F 1 12 ? 64.361 117.971 103.776 1.00 61.27 12 ASP E N 1
ATOM 11971 C CA . ASP F 1 12 ? 63.358 118.925 103.313 1.00 62.38 12 ASP E CA 1
ATOM 11972 C C . ASP F 1 12 ? 63.831 120.360 103.506 1.00 61.70 12 ASP E C 1
ATOM 11973 O O . ASP F 1 12 ? 63.596 121.218 102.647 1.00 61.46 12 ASP E O 1
ATOM 11978 N N . GLU F 1 13 ? 64.495 120.641 104.629 1.00 60.99 13 GLU E N 1
ATOM 11979 C CA . GLU F 1 13 ? 65.019 121.982 104.863 1.00 60.31 13 GLU E CA 1
ATOM 11980 C C . GLU F 1 13 ? 66.166 122.312 103.916 1.00 61.36 13 GLU E C 1
ATOM 11981 O O . GLU F 1 13 ? 66.432 123.491 103.657 1.00 61.16 13 GLU E O 1
ATOM 11987 N N . TYR F 1 14 ? 66.857 121.296 103.402 1.00 55.92 14 TYR E N 1
ATOM 11988 C CA . TYR F 1 14 ? 67.910 121.524 102.422 1.00 54.12 14 TYR E CA 1
ATOM 11989 C C . TYR F 1 14 ? 67.320 122.138 101.159 1.00 54.60 14 TYR E C 1
ATOM 11990 O O . TYR F 1 14 ? 66.277 121.697 100.667 1.00 56.94 14 TYR E O 1
ATOM 11999 N N . ILE F 1 15 ? 67.988 123.158 100.634 1.00 54.55 15 ILE E N 1
ATOM 12000 C CA . ILE F 1 15 ? 67.471 123.926 99.508 1.00 56.48 15 ILE E CA 1
ATOM 12001 C C . ILE F 1 15 ? 67.988 123.325 98.210 1.00 55.16 15 ILE E C 1
ATOM 12002 O O . ILE F 1 15 ? 69.199 123.141 98.036 1.00 55.55 15 ILE E O 1
ATOM 12007 N N . GLY F 1 16 ? 67.068 123.019 97.296 1.00 56.18 16 GLY E N 1
ATOM 12008 C CA . GLY F 1 16 ? 67.443 122.514 95.992 1.00 56.15 16 GLY E CA 1
ATOM 12009 C C . GLY F 1 16 ? 68.110 121.151 96.065 1.00 57.63 16 GLY E C 1
ATOM 12010 O O . GLY F 1 16 ? 67.794 120.312 96.913 1.00 58.55 16 GLY E O 1
ATOM 12011 N N . GLN F 1 17 ? 69.054 120.938 95.147 1.00 61.35 17 GLN E N 1
ATOM 12012 C CA . GLN F 1 17 ? 69.810 119.689 95.051 1.00 58.42 17 GLN E CA 1
ATOM 12013 C C . GLN F 1 17 ? 68.884 118.486 94.883 1.00 58.18 17 GLN E C 1
ATOM 12014 O O . GLN F 1 17 ? 69.045 117.452 95.533 1.00 60.99 17 GLN E O 1
ATOM 12020 N N . GLU F 1 18 ? 67.900 118.631 94.000 1.00 62.98 18 GLU E N 1
ATOM 12021 C CA . GLU F 1 18 ? 67.074 117.495 93.631 1.00 64.46 18 GLU E CA 1
ATOM 12022 C C . GLU F 1 18 ? 67.874 116.538 92.749 1.00 67.22 18 GLU E C 1
ATOM 12023 O O . GLU F 1 18 ? 68.971 116.854 92.277 1.00 68.02 18 GLU E O 1
ATOM 12029 N N . ARG F 1 19 ? 67.317 115.343 92.550 1.00 64.97 19 ARG E N 1
ATOM 12030 C CA . ARG F 1 19 ? 67.936 114.208 91.869 1.00 65.28 19 ARG E CA 1
ATOM 12031 C C . ARG F 1 19 ? 69.093 113.625 92.669 1.00 66.21 19 ARG E C 1
ATOM 12032 O O . ARG F 1 19 ? 69.664 112.608 92.260 1.00 67.20 19 ARG E O 1
ATOM 12040 N N . LEU F 1 20 ? 69.460 114.237 93.795 1.00 56.37 20 LEU E N 1
ATOM 12041 C CA . LEU F 1 20 ? 70.404 113.669 94.742 1.00 53.43 20 LEU E CA 1
ATOM 12042 C C . LEU F 1 20 ? 69.783 113.400 96.101 1.00 53.31 20 LEU E C 1
ATOM 12043 O O . LEU F 1 20 ? 70.305 112.563 96.844 1.00 58.82 20 LEU E O 1
ATOM 12048 N N . LYS F 1 21 ? 68.684 114.069 96.437 1.00 52.62 21 LYS E N 1
ATOM 12049 C CA . LYS F 1 21 ? 67.955 113.816 97.671 1.00 53.93 21 LYS E CA 1
ATOM 12050 C C . LYS F 1 21 ? 66.979 112.656 97.548 1.00 54.75 21 LYS E C 1
ATOM 12051 O O . LYS F 1 21 ? 66.327 112.312 98.537 1.00 57.97 21 LYS E O 1
ATOM 12057 N N . GLN F 1 22 ? 66.852 112.059 96.363 1.00 50.44 22 GLN E N 1
ATOM 12058 C CA . GLN F 1 22 ? 66.037 110.864 96.178 1.00 51.41 22 GLN E CA 1
ATOM 12059 C C . GLN F 1 22 ? 66.854 109.597 96.403 1.00 52.21 22 GLN E C 1
ATOM 12060 O O . GLN F 1 22 ? 66.451 108.720 97.177 1.00 55.60 22 GLN E O 1
ATOM 12066 N N . LYS F 1 23 ? 68.006 109.493 95.736 1.00 48.45 23 LYS E N 1
ATOM 12067 C CA . LYS F 1 23 ? 68.912 108.380 95.991 1.00 47.14 23 LYS E CA 1
ATOM 12068 C C . LYS F 1 23 ? 69.377 108.382 97.439 1.00 45.92 23 LYS E C 1
ATOM 12069 O O . LYS F 1 23 ? 69.437 107.329 98.084 1.00 52.97 23 LYS E O 1
ATOM 12075 N N . LEU F 1 24 ? 69.713 109.561 97.965 1.00 44.46 24 LEU E N 1
ATOM 12076 C CA . LEU F 1 24 ? 70.112 109.662 99.363 1.00 43.23 24 LEU E CA 1
ATOM 12077 C C . LEU F 1 24 ? 68.969 109.271 100.287 1.00 44.50 24 LEU E C 1
ATOM 12078 O O . LEU F 1 24 ? 69.188 108.620 101.314 1.00 50.94 24 LEU E O 1
ATOM 12083 N N . ARG F 1 25 ? 67.740 109.658 99.940 1.00 43.89 25 ARG E N 1
ATOM 12084 C CA . ARG F 1 25 ? 66.584 109.253 100.733 1.00 46.11 25 ARG E CA 1
ATOM 12085 C C . ARG F 1 25 ? 66.458 107.737 100.772 1.00 48.17 25 ARG E C 1
ATOM 12086 O O . ARG F 1 25 ? 66.259 107.146 101.840 1.00 49.09 25 ARG E O 1
ATOM 12094 N N . VAL F 1 26 ? 66.589 107.089 99.613 1.00 50.42 26 VAL E N 1
ATOM 12095 C CA . VAL F 1 26 ? 66.473 105.633 99.552 1.00 47.69 26 VAL E CA 1
ATOM 12096 C C . VAL F 1 26 ? 67.568 104.977 100.383 1.00 44.03 26 VAL E C 1
ATOM 12097 O O . VAL F 1 26 ? 67.311 104.054 101.169 1.00 49.38 26 VAL E O 1
ATOM 12101 N N . TYR F 1 27 ? 68.807 105.449 100.227 1.00 41.61 27 TYR E N 1
ATOM 12102 C CA . TYR F 1 27 ? 69.926 104.834 100.934 1.00 43.22 27 TYR E CA 1
ATOM 12103 C C . TYR F 1 27 ? 69.793 105.001 102.442 1.00 48.07 27 TYR E C 1
ATOM 12104 O O . TYR F 1 27 ? 70.002 104.044 103.197 1.00 51.10 27 TYR E O 1
ATOM 12113 N N . LEU F 1 28 ? 69.436 106.203 102.902 1.00 50.37 28 LEU E N 1
ATOM 12114 C CA . LEU F 1 28 ? 69.284 106.430 104.334 1.00 47.41 28 LEU E CA 1
ATOM 12115 C C . LEU F 1 28 ? 68.111 105.640 104.901 1.00 48.54 28 LEU E C 1
ATOM 12116 O O . LEU F 1 28 ? 68.206 105.092 106.006 1.00 52.53 28 LEU E O 1
ATOM 12121 N N . GLU F 1 29 ? 67.000 105.562 104.163 1.00 50.23 29 GLU E N 1
ATOM 12122 C CA . GLU F 1 29 ? 65.862 104.780 104.631 1.00 50.46 29 GLU E CA 1
ATOM 12123 C C . GLU F 1 29 ? 66.225 103.308 104.765 1.00 54.49 29 GLU E C 1
ATOM 12124 O O . GLU F 1 29 ? 65.881 102.666 105.764 1.00 54.14 29 GLU E O 1
ATOM 12130 N N . ALA F 1 30 ? 66.933 102.758 103.776 1.00 55.53 30 ALA E N 1
ATOM 12131 C CA . ALA F 1 30 ? 67.342 101.359 103.856 1.00 50.52 30 ALA E CA 1
ATOM 12132 C C . ALA F 1 30 ? 68.317 101.128 105.005 1.00 50.64 30 ALA E C 1
ATOM 12133 O O . ALA F 1 30 ? 68.205 100.131 105.732 1.00 53.92 30 ALA E O 1
ATOM 12135 N N . ALA F 1 31 ? 69.279 102.039 105.186 1.00 50.57 31 ALA E N 1
ATOM 12136 C CA . ALA F 1 31 ? 70.243 101.894 106.271 1.00 52.02 31 ALA E CA 1
ATOM 12137 C C . ALA F 1 31 ? 69.556 101.938 107.629 1.00 54.29 31 ALA E C 1
ATOM 12138 O O . ALA F 1 31 ? 69.938 101.207 108.550 1.00 55.80 31 ALA E O 1
ATOM 12140 N N . LYS F 1 32 ? 68.549 102.802 107.779 1.00 53.74 32 LYS E N 1
ATOM 12141 C CA . LYS F 1 32 ? 67.744 102.789 108.996 1.00 51.67 32 LYS E CA 1
ATOM 12142 C C . LYS F 1 32 ? 66.983 101.478 109.138 1.00 52.70 32 LYS E C 1
ATOM 12143 O O . LYS F 1 32 ? 66.870 100.933 110.242 1.00 53.95 32 LYS E O 1
ATOM 12149 N N . ALA F 1 33 ? 66.444 100.964 108.030 1.00 53.77 33 ALA E N 1
ATOM 12150 C CA . ALA F 1 33 ? 65.613 99.766 108.090 1.00 53.75 33 ALA E CA 1
ATOM 12151 C C . ALA F 1 33 ? 66.408 98.557 108.567 1.00 55.26 33 ALA E C 1
ATOM 12152 O O . ALA F 1 33 ? 65.945 97.797 109.425 1.00 57.01 33 ALA E O 1
ATOM 12154 N N . ARG F 1 34 ? 67.610 98.357 108.026 1.00 54.24 34 ARG E N 1
ATOM 12155 C CA . ARG F 1 34 ? 68.398 97.199 108.434 1.00 54.18 34 ARG E CA 1
ATOM 12156 C C . ARG F 1 34 ? 69.391 97.506 109.549 1.00 55.66 34 ARG E C 1
ATOM 12157 O O . ARG F 1 34 ? 70.083 96.589 110.006 1.00 56.47 34 ARG E O 1
ATOM 12165 N N . LYS F 1 35 ? 69.474 98.760 109.994 1.00 60.08 35 LYS E N 1
ATOM 12166 C CA . LYS F 1 35 ? 70.171 99.139 111.224 1.00 59.92 35 LYS E CA 1
ATOM 12167 C C . LYS F 1 35 ? 71.653 98.754 111.191 1.00 60.65 35 LYS E C 1
ATOM 12168 O O . LYS F 1 35 ? 72.130 97.923 111.967 1.00 61.32 35 LYS E O 1
ATOM 12174 N N . GLU F 1 36 ? 72.376 99.370 110.263 1.00 58.76 36 GLU E N 1
ATOM 12175 C CA . GLU F 1 36 ? 73.832 99.361 110.275 1.00 58.01 36 GLU E CA 1
ATOM 12176 C C . GLU F 1 36 ? 74.310 100.639 109.606 1.00 59.49 36 GLU E C 1
ATOM 12177 O O . GLU F 1 36 ? 73.555 101.265 108.851 1.00 59.31 36 GLU E O 1
ATOM 12183 N N . PRO F 1 37 ? 75.546 101.066 109.872 1.00 56.31 37 PRO E N 1
ATOM 12184 C CA . PRO F 1 37 ? 76.010 102.350 109.334 1.00 58.69 37 PRO E CA 1
ATOM 12185 C C . PRO F 1 37 ? 76.003 102.379 107.813 1.00 56.89 37 PRO E C 1
ATOM 12186 O O . PRO F 1 37 ? 76.190 101.360 107.145 1.00 59.87 37 PRO E O 1
ATOM 12190 N N . LEU F 1 38 ? 75.773 103.573 107.274 1.00 48.64 38 LEU E N 1
ATOM 12191 C CA . LEU F 1 38 ? 75.743 103.767 105.833 1.00 48.97 38 LEU E CA 1
ATOM 12192 C C . LEU F 1 38 ? 77.116 103.504 105.226 1.00 49.21 38 LEU E C 1
ATOM 12193 O O . LEU F 1 38 ? 78.152 103.680 105.873 1.00 50.72 38 LEU E O 1
ATOM 12198 N N . GLU F 1 39 ? 77.115 103.072 103.968 1.00 43.80 39 GLU E N 1
ATOM 12199 C CA . GLU F 1 39 ? 78.360 102.852 103.251 1.00 42.01 39 GLU E CA 1
ATOM 12200 C C . GLU F 1 39 ? 79.097 104.173 103.051 1.00 46.43 39 GLU E C 1
ATOM 12201 O O . GLU F 1 39 ? 78.515 105.258 103.114 1.00 53.61 39 GLU E O 1
ATOM 12207 N N . HIS F 1 40 ? 80.401 104.068 102.812 1.00 41.46 40 HIS E N 1
ATOM 12208 C CA . HIS F 1 40 ? 81.226 105.255 102.639 1.00 39.56 40 HIS E CA 1
ATOM 12209 C C . HIS F 1 40 ? 80.767 106.053 101.425 1.00 42.24 40 HIS E C 1
ATOM 12210 O O . HIS F 1 40 ? 80.474 105.495 100.365 1.00 45.23 40 HIS E O 1
ATOM 12217 N N . LEU F 1 41 ? 80.703 107.371 101.589 1.00 39.02 41 LEU E N 1
ATOM 12218 C CA . LEU F 1 41 ? 80.123 108.268 100.600 1.00 37.09 41 LEU E CA 1
ATOM 12219 C C . LEU F 1 41 ? 81.167 109.272 100.134 1.00 37.92 41 LEU E C 1
ATOM 12220 O O . LEU F 1 41 ? 81.967 109.767 100.932 1.00 38.43 41 LEU E O 1
ATOM 12225 N N . LEU F 1 42 ? 81.162 109.560 98.835 1.00 34.88 42 LEU E N 1
ATOM 12226 C CA . LEU F 1 42 ? 82.054 110.543 98.236 1.00 35.37 42 LEU E CA 1
ATOM 12227 C C . LEU F 1 42 ? 81.216 111.598 97.531 1.00 35.91 42 LEU E C 1
ATOM 12228 O O . LEU F 1 42 ? 80.313 111.263 96.758 1.00 38.52 42 LEU E O 1
ATOM 12233 N N . LEU F 1 43 ? 81.516 112.865 97.797 1.00 39.94 43 LEU E N 1
ATOM 12234 C CA . LEU F 1 43 ? 80.750 113.985 97.272 1.00 37.74 43 LEU E CA 1
ATOM 12235 C C . LEU F 1 43 ? 81.601 114.777 96.291 1.00 40.01 43 LEU E C 1
ATOM 12236 O O . LEU F 1 43 ? 82.710 115.204 96.626 1.00 41.26 43 LEU E O 1
ATOM 12241 N N . PHE F 1 44 ? 81.077 114.970 95.085 1.00 45.64 44 PHE E N 1
ATOM 12242 C CA . PHE F 1 44 ? 81.732 115.750 94.048 1.00 44.93 44 PHE E CA 1
ATOM 12243 C C . PHE F 1 44 ? 80.927 117.009 93.762 1.00 46.02 44 PHE E C 1
ATOM 12244 O O . PHE F 1 44 ? 79.710 117.047 93.959 1.00 50.05 44 PHE E O 1
ATOM 12252 N N . GLY F 1 45 ? 81.620 118.043 93.293 1.00 44.12 45 GLY E N 1
ATOM 12253 C CA . GLY F 1 45 ? 80.974 119.278 92.926 1.00 47.24 45 GLY E CA 1
ATOM 12254 C C . GLY F 1 45 ? 81.871 120.485 93.094 1.00 48.54 45 GLY E C 1
ATOM 12255 O O . GLY F 1 45 ? 82.879 120.449 93.806 1.00 48.70 45 GLY E O 1
ATOM 12256 N N . PRO F 1 46 ? 81.516 121.584 92.427 1.00 47.73 46 PRO E N 1
ATOM 12257 C CA . PRO F 1 46 ? 82.300 122.807 92.570 1.00 49.24 46 PRO E CA 1
ATOM 12258 C C . PRO F 1 46 ? 82.187 123.357 93.980 1.00 50.18 46 PRO E C 1
ATOM 12259 O O . PRO F 1 46 ? 81.197 123.097 94.686 1.00 49.86 46 PRO E O 1
ATOM 12263 N N . PRO F 1 47 ? 83.180 124.115 94.438 1.00 52.57 47 PRO E N 1
ATOM 12264 C CA . PRO F 1 47 ? 83.135 124.642 95.807 1.00 52.21 47 PRO E CA 1
ATOM 12265 C C . PRO F 1 47 ? 81.991 125.623 96.001 1.00 49.49 47 PRO E C 1
ATOM 12266 O O . PRO F 1 47 ? 81.541 126.289 95.066 1.00 49.53 47 PRO E O 1
ATOM 12270 N N . GLY F 1 48 ? 81.519 125.701 97.242 1.00 49.21 48 GLY E N 1
ATOM 12271 C CA . GLY F 1 48 ? 80.448 126.606 97.600 1.00 48.68 48 GLY E CA 1
ATOM 12272 C C . GLY F 1 48 ? 79.048 126.075 97.401 1.00 48.75 48 GLY E C 1
ATOM 12273 O O . GLY F 1 48 ? 78.089 126.838 97.562 1.00 49.81 48 GLY E O 1
ATOM 12274 N N . LEU F 1 49 ? 78.893 124.798 97.060 1.00 48.47 49 LEU E N 1
ATOM 12275 C CA . LEU F 1 49 ? 77.576 124.225 96.824 1.00 47.22 49 LEU E CA 1
ATOM 12276 C C . LEU F 1 49 ? 76.922 123.676 98.085 1.00 48.58 49 LEU E C 1
ATOM 12277 O O . LEU F 1 49 ? 75.741 123.316 98.042 1.00 51.46 49 LEU E O 1
ATOM 12282 N N . GLY F 1 50 ? 77.648 123.606 99.198 1.00 43.32 50 GLY E N 1
ATOM 12283 C CA . GLY F 1 50 ? 77.070 123.144 100.445 1.00 42.46 50 GLY E CA 1
ATOM 12284 C C . GLY F 1 50 ? 77.311 121.678 100.739 1.00 41.06 50 GLY E C 1
ATOM 12285 O O . GLY F 1 50 ? 76.378 120.948 101.084 1.00 44.77 50 GLY E O 1
ATOM 12286 N N . LYS F 1 51 ? 78.562 121.232 100.603 1.00 38.49 51 LYS E N 1
ATOM 12287 C CA . LYS F 1 51 ? 78.888 119.838 100.889 1.00 38.10 51 LYS E CA 1
ATOM 12288 C C . LYS F 1 51 ? 78.879 119.559 102.388 1.00 41.88 51 LYS E C 1
ATOM 12289 O O . LYS F 1 51 ? 78.343 118.535 102.833 1.00 46.68 51 LYS E O 1
ATOM 12295 N N . THR F 1 52 ? 79.473 120.453 103.182 1.00 42.10 52 THR E N 1
ATOM 12296 C CA . THR F 1 52 ? 79.497 120.259 104.629 1.00 39.84 52 THR E CA 1
ATOM 12297 C C . THR F 1 52 ? 78.094 120.316 105.217 1.00 43.92 52 THR E C 1
ATOM 12298 O O . THR F 1 52 ? 77.781 119.586 106.165 1.00 47.92 52 THR E O 1
ATOM 12302 N N . THR F 1 53 ? 77.234 121.177 104.670 1.00 42.32 53 THR E N 1
ATOM 12303 C CA . THR F 1 53 ? 75.843 121.210 105.109 1.00 41.66 53 THR E CA 1
ATOM 12304 C C . THR F 1 53 ? 75.140 119.895 104.799 1.00 46.45 53 THR E C 1
ATOM 12305 O O . THR F 1 53 ? 74.340 119.403 105.603 1.00 49.72 53 THR E O 1
ATOM 12309 N N . LEU F 1 54 ? 75.423 119.314 103.631 1.00 42.55 54 LEU E N 1
ATOM 12310 C CA . LEU F 1 54 ? 74.856 118.013 103.297 1.00 39.05 54 LEU E CA 1
ATOM 12311 C C . LEU F 1 54 ? 75.340 116.941 104.264 1.00 41.71 54 LEU E C 1
ATOM 12312 O O . LEU F 1 54 ? 74.563 116.075 104.683 1.00 44.92 54 LEU E O 1
ATOM 12317 N N . ALA F 1 55 ? 76.624 116.981 104.627 1.00 39.93 55 ALA E N 1
ATOM 12318 C CA . ALA F 1 55 ? 77.143 116.036 105.611 1.00 37.30 55 ALA E CA 1
ATOM 12319 C C . ALA F 1 55 ? 76.447 116.203 106.955 1.00 37.76 55 ALA E C 1
ATOM 12320 O O . ALA F 1 55 ? 76.107 115.213 107.616 1.00 45.34 55 ALA E O 1
ATOM 12322 N N . HIS F 1 56 ? 76.233 117.450 107.378 1.00 43.16 56 HIS E N 1
ATOM 12323 C CA . HIS F 1 56 ? 75.538 117.700 108.638 1.00 41.50 56 HIS E CA 1
ATOM 12324 C C . HIS F 1 56 ? 74.110 117.173 108.595 1.00 42.00 56 HIS E C 1
ATOM 12325 O O . HIS F 1 56 ? 73.631 116.580 109.568 1.00 44.64 56 HIS E O 1
ATOM 12332 N N . VAL F 1 57 ? 73.416 117.380 107.475 1.00 45.95 57 VAL E N 1
ATOM 12333 C CA . VAL F 1 57 ? 72.050 116.878 107.336 1.00 43.72 57 VAL E CA 1
ATOM 12334 C C . VAL F 1 57 ? 72.033 115.355 107.394 1.00 49.81 57 VAL E C 1
ATOM 12335 O O . VAL F 1 57 ? 71.171 114.752 108.048 1.00 52.79 57 VAL E O 1
ATOM 12339 N N . ILE F 1 58 ? 72.980 114.711 106.708 1.00 50.66 58 ILE E N 1
ATOM 12340 C CA . ILE F 1 58 ? 73.049 113.251 106.709 1.00 45.01 58 ILE E CA 1
ATOM 12341 C C . ILE F 1 58 ? 73.286 112.733 108.121 1.00 43.87 58 ILE E C 1
ATOM 12342 O O . ILE F 1 58 ? 72.627 111.791 108.577 1.00 44.69 58 ILE E O 1
ATOM 12347 N N . ALA F 1 59 ? 74.229 113.349 108.839 1.00 47.16 59 ALA E N 1
ATOM 12348 C CA . ALA F 1 59 ? 74.519 112.920 110.203 1.00 42.46 59 ALA E CA 1
ATOM 12349 C C . ALA F 1 59 ? 73.318 113.125 111.116 1.00 45.10 59 ALA E C 1
ATOM 12350 O O . ALA F 1 59 ? 73.017 112.272 111.958 1.00 49.54 59 ALA E O 1
ATOM 12352 N N . HIS F 1 60 ? 72.620 114.254 110.969 1.00 53.81 60 HIS E N 1
ATOM 12353 C CA . HIS F 1 60 ? 71.453 114.511 111.806 1.00 54.84 60 HIS E CA 1
ATOM 12354 C C . HIS F 1 60 ? 70.348 113.499 111.542 1.00 56.05 60 HIS E C 1
ATOM 12355 O O . HIS F 1 60 ? 69.714 113.004 112.481 1.00 57.33 60 HIS E O 1
ATOM 12362 N N . GLU F 1 61 ? 70.095 113.180 110.270 1.00 53.77 61 GLU E N 1
ATOM 12363 C CA . GLU F 1 61 ? 69.044 112.216 109.961 1.00 52.08 61 GLU E CA 1
ATOM 12364 C C . GLU F 1 61 ? 69.428 110.812 110.409 1.00 53.27 61 GLU E C 1
ATOM 12365 O O . GLU F 1 61 ? 68.567 110.037 110.839 1.00 54.65 61 GLU E O 1
ATOM 12371 N N . LEU F 1 62 ? 70.714 110.466 110.330 1.00 48.82 62 LEU E N 1
ATOM 12372 C CA . LEU F 1 62 ? 71.157 109.168 110.822 1.00 49.13 62 LEU E CA 1
ATOM 12373 C C . LEU F 1 62 ? 71.109 109.069 112.342 1.00 51.94 62 LEU E C 1
ATOM 12374 O O . LEU F 1 62 ? 71.288 107.971 112.878 1.00 52.79 62 LEU E O 1
ATOM 12379 N N . GLY F 1 63 ? 70.875 110.177 113.042 1.00 52.37 63 GLY E N 1
ATOM 12380 C CA . GLY F 1 63 ? 70.782 110.142 114.487 1.00 49.23 63 GLY E CA 1
ATOM 12381 C C . GLY F 1 63 ? 72.096 109.942 115.200 1.00 51.40 63 GLY E C 1
ATOM 12382 O O . GLY F 1 63 ? 72.108 109.443 116.328 1.00 53.46 63 GLY E O 1
ATOM 12383 N N . VAL F 1 64 ? 73.210 110.314 114.574 1.00 50.91 64 VAL E N 1
ATOM 12384 C CA . VAL F 1 64 ? 74.530 110.095 115.151 1.00 51.31 64 VAL E CA 1
ATOM 12385 C C . VAL F 1 64 ? 75.322 111.395 115.137 1.00 51.24 64 VAL E C 1
ATOM 12386 O O . VAL F 1 64 ? 74.805 112.447 114.747 1.00 55.28 64 VAL E O 1
ATOM 12390 N N . ASN F 1 65 ? 76.580 111.330 115.567 1.00 55.48 65 ASN E N 1
ATOM 12391 C CA . ASN F 1 65 ? 77.411 112.513 115.709 1.00 58.05 65 ASN E CA 1
ATOM 12392 C C . ASN F 1 65 ? 78.191 112.788 114.424 1.00 54.88 65 ASN E C 1
ATOM 12393 O O . ASN F 1 65 ? 78.078 112.073 113.426 1.00 54.48 65 ASN E O 1
ATOM 12398 N N . LEU F 1 66 ? 78.999 113.845 114.455 1.00 49.97 66 LEU E N 1
ATOM 12399 C CA . LEU F 1 66 ? 79.795 114.271 113.316 1.00 48.98 66 LEU E CA 1
ATOM 12400 C C . LEU F 1 66 ? 81.219 114.558 113.770 1.00 45.95 66 LEU E C 1
ATOM 12401 O O . LEU F 1 66 ? 81.452 114.978 114.906 1.00 52.83 66 LEU E O 1
ATOM 12406 N N . ARG F 1 67 ? 82.171 114.326 112.870 1.00 37.46 67 ARG E N 1
ATOM 12407 C CA . ARG F 1 67 ? 83.596 114.470 113.153 1.00 42.66 67 ARG E CA 1
ATOM 12408 C C . ARG F 1 67 ? 84.290 115.220 112.024 1.00 43.70 67 ARG E C 1
ATOM 12409 O O . ARG F 1 67 ? 85.304 114.774 111.481 1.00 45.27 67 ARG E O 1
ATOM 12411 N N . VAL F 1 68 ? 83.726 116.370 111.644 1.00 40.39 68 VAL E N 1
ATOM 12412 C CA . VAL F 1 68 ? 84.251 117.152 110.529 1.00 38.71 68 VAL E CA 1
ATOM 12413 C C . VAL F 1 68 ? 85.729 117.437 110.734 1.00 41.02 68 VAL E C 1
ATOM 12414 O O . VAL F 1 68 ? 86.156 117.854 111.816 1.00 42.61 68 VAL E O 1
ATOM 12418 N N . THR F 1 69 ? 86.518 117.205 109.689 1.00 44.90 69 THR E N 1
ATOM 12419 C CA . THR F 1 69 ? 87.941 117.510 109.685 1.00 44.26 69 THR E CA 1
ATOM 12420 C C . THR F 1 69 ? 88.305 118.021 108.296 1.00 46.19 69 THR E C 1
ATOM 12421 O O . THR F 1 69 ? 87.432 118.333 107.480 1.00 48.31 69 THR E O 1
ATOM 12425 N N . SER F 1 70 ? 89.603 118.109 108.020 1.00 53.76 70 SER E N 1
ATOM 12426 C CA . SER F 1 70 ? 90.080 118.602 106.738 1.00 53.98 70 SER E CA 1
ATOM 12427 C C . SER F 1 70 ? 91.189 117.696 106.227 1.00 54.86 70 SER E C 1
ATOM 12428 O O . SER F 1 70 ? 91.843 116.984 106.992 1.00 55.07 70 SER E O 1
ATOM 12431 N N . GLY F 1 71 ? 91.385 117.728 104.912 1.00 61.23 71 GLY E N 1
ATOM 12432 C CA . GLY F 1 71 ? 92.386 116.918 104.259 1.00 61.16 71 GLY E CA 1
ATOM 12433 C C . GLY F 1 71 ? 93.797 117.204 104.732 1.00 61.65 71 GLY E C 1
ATOM 12434 O O . GLY F 1 71 ? 94.445 116.357 105.355 1.00 62.90 71 GLY E O 1
ATOM 12435 N N . PRO F 1 72 ? 94.313 118.421 104.444 1.00 67.37 72 PRO E N 1
ATOM 12436 C CA . PRO F 1 72 ? 95.682 118.787 104.830 1.00 67.30 72 PRO E CA 1
ATOM 12437 C C . PRO F 1 72 ? 95.830 119.153 106.306 1.00 66.80 72 PRO E C 1
ATOM 12438 O O . PRO F 1 72 ? 96.475 120.140 106.660 1.00 69.21 72 PRO E O 1
ATOM 12442 N N . ALA F 1 73 ? 95.225 118.345 107.174 1.00 62.40 73 ALA E N 1
ATOM 12443 C CA . ALA F 1 73 ? 95.430 118.436 108.613 1.00 62.51 73 ALA E CA 1
ATOM 12444 C C . ALA F 1 73 ? 95.945 117.125 109.184 1.00 64.69 73 ALA E C 1
ATOM 12445 O O . ALA F 1 73 ? 95.948 116.946 110.408 1.00 64.46 73 ALA E O 1
ATOM 12447 N N . ILE F 1 74 ? 96.374 116.204 108.327 1.00 62.25 74 ILE E N 1
ATOM 12448 C CA . ILE F 1 74 ? 96.782 114.877 108.751 1.00 59.82 74 ILE E CA 1
ATOM 12449 C C . ILE F 1 74 ? 98.131 114.514 108.141 1.00 59.95 74 ILE E C 1
ATOM 12450 O O . ILE F 1 74 ? 98.488 115.000 107.068 1.00 62.23 74 ILE E O 1
ATOM 12455 N N . PRO F 1 77 ? 100.925 109.442 109.625 1.00 70.81 77 PRO E N 1
ATOM 12456 C CA . PRO F 1 77 ? 100.821 110.036 110.960 1.00 70.92 77 PRO E CA 1
ATOM 12457 C C . PRO F 1 77 ? 99.747 109.375 111.819 1.00 69.78 77 PRO E C 1
ATOM 12458 O O . PRO F 1 77 ? 98.757 108.870 111.290 1.00 68.57 77 PRO E O 1
ATOM 12462 N N . GLY F 1 78 ? 99.949 109.384 113.134 1.00 66.66 78 GLY E N 1
ATOM 12463 C CA . GLY F 1 78 ? 99.036 108.761 114.068 1.00 67.28 78 GLY E CA 1
ATOM 12464 C C . GLY F 1 78 ? 97.820 109.572 114.442 1.00 67.40 78 GLY E C 1
ATOM 12465 O O . GLY F 1 78 ? 96.998 109.102 115.233 1.00 65.16 78 GLY E O 1
ATOM 12466 N N . ASP F 1 79 ? 97.679 110.785 113.903 1.00 70.46 79 ASP E N 1
ATOM 12467 C CA . ASP F 1 79 ? 96.514 111.603 114.224 1.00 70.63 79 ASP E CA 1
ATOM 12468 C C . ASP F 1 79 ? 95.228 110.993 113.682 1.00 68.93 79 ASP E C 1
ATOM 12469 O O . ASP F 1 79 ? 94.147 111.254 114.223 1.00 67.95 79 ASP E O 1
ATOM 12474 N N . LEU F 1 80 ? 95.318 110.180 112.625 1.00 68.28 80 LEU E N 1
ATOM 12475 C CA . LEU F 1 80 ? 94.156 109.405 112.203 1.00 69.69 80 LEU E CA 1
ATOM 12476 C C . LEU F 1 80 ? 93.699 108.464 113.307 1.00 70.25 80 LEU E C 1
ATOM 12477 O O . LEU F 1 80 ? 92.500 108.357 113.583 1.00 67.54 80 LEU E O 1
ATOM 12482 N N . ALA F 1 81 ? 94.641 107.776 113.954 1.00 67.86 81 ALA E N 1
ATOM 12483 C CA . ALA F 1 81 ? 94.278 106.901 115.064 1.00 66.45 81 ALA E CA 1
ATOM 12484 C C . ALA F 1 81 ? 93.664 107.696 116.208 1.00 67.33 81 ALA E C 1
ATOM 12485 O O . ALA F 1 81 ? 92.683 107.260 116.821 1.00 66.09 81 ALA E O 1
ATOM 12487 N N . ALA F 1 82 ? 94.223 108.873 116.502 1.00 65.68 82 ALA E N 1
ATOM 12488 C CA . ALA F 1 82 ? 93.697 109.694 117.587 1.00 65.53 82 ALA E CA 1
ATOM 12489 C C . ALA F 1 82 ? 92.274 110.157 117.298 1.00 65.80 82 ALA E C 1
ATOM 12490 O O . ALA F 1 82 ? 91.416 110.138 118.188 1.00 65.54 82 ALA E O 1
ATOM 12492 N N . ILE F 1 83 ? 92.002 110.576 116.061 1.00 67.58 83 ILE E N 1
ATOM 12493 C CA . ILE F 1 83 ? 90.675 111.089 115.735 1.00 67.55 83 ILE E CA 1
ATOM 12494 C C . ILE F 1 83 ? 89.661 109.972 115.504 1.00 65.81 83 ILE E C 1
ATOM 12495 O O . ILE F 1 83 ? 88.458 110.195 115.684 1.00 65.94 83 ILE E O 1
ATOM 12500 N N . LEU F 1 84 ? 90.105 108.773 115.128 1.00 66.89 84 LEU E N 1
ATOM 12501 C CA . LEU F 1 84 ? 89.213 107.633 114.967 1.00 67.78 84 LEU E CA 1
ATOM 12502 C C . LEU F 1 84 ? 89.074 106.802 116.237 1.00 68.83 84 LEU E C 1
ATOM 12503 O O . LEU F 1 84 ? 88.277 105.859 116.256 1.00 68.44 84 LEU E O 1
ATOM 12508 N N . ALA F 1 85 ? 89.825 107.123 117.291 1.00 70.16 85 ALA E N 1
ATOM 12509 C CA . ALA F 1 85 ? 89.816 106.315 118.507 1.00 68.41 85 ALA E CA 1
ATOM 12510 C C . ALA F 1 85 ? 88.809 106.826 119.535 1.00 69.62 85 ALA E C 1
ATOM 12511 O O . ALA F 1 85 ? 87.890 106.099 119.926 1.00 68.89 85 ALA E O 1
ATOM 12513 N N . ASN F 1 86 ? 88.968 108.072 119.981 1.00 69.59 86 ASN E N 1
ATOM 12514 C CA . ASN F 1 86 ? 88.138 108.609 121.052 1.00 69.89 86 ASN E CA 1
ATOM 12515 C C . ASN F 1 86 ? 86.956 109.430 120.558 1.00 70.73 86 ASN E C 1
ATOM 12516 O O . ASN F 1 86 ? 85.938 109.507 121.253 1.00 70.11 86 ASN E O 1
ATOM 12521 N N . SER F 1 87 ? 87.061 110.041 119.381 1.00 72.94 87 SER E N 1
ATOM 12522 C CA . SER F 1 87 ? 86.016 110.916 118.869 1.00 71.33 87 SER E CA 1
ATOM 12523 C C . SER F 1 87 ? 84.989 110.187 118.014 1.00 72.88 87 SER E C 1
ATOM 12524 O O . SER F 1 87 ? 84.070 110.831 117.497 1.00 74.47 87 SER E O 1
ATOM 12527 N N . LEU F 1 88 ? 85.114 108.872 117.851 1.00 71.91 88 LEU E N 1
ATOM 12528 C CA . LEU F 1 88 ? 84.202 108.096 117.020 1.00 71.32 88 LEU E CA 1
ATOM 12529 C C . LEU F 1 88 ? 83.378 107.158 117.889 1.00 71.07 88 LEU E C 1
ATOM 12530 O O . LEU F 1 88 ? 83.929 106.266 118.543 1.00 71.89 88 LEU E O 1
ATOM 12535 N N . GLU F 1 89 ? 82.067 107.361 117.889 1.00 69.49 89 GLU E N 1
ATOM 12536 C CA . GLU F 1 89 ? 81.124 106.373 118.380 1.00 69.60 89 GLU E CA 1
ATOM 12537 C C . GLU F 1 89 ? 80.710 105.487 117.206 1.00 71.81 89 GLU E C 1
ATOM 12538 O O . GLU F 1 89 ? 81.024 105.774 116.049 1.00 72.65 89 GLU E O 1
ATOM 12544 N N . GLU F 1 90 ? 80.024 104.386 117.503 1.00 70.61 90 GLU E N 1
ATOM 12545 C CA . GLU F 1 90 ? 79.647 103.466 116.437 1.00 70.23 90 GLU E CA 1
ATOM 12546 C C . GLU F 1 90 ? 78.710 104.150 115.446 1.00 70.89 90 GLU E C 1
ATOM 12547 O O . GLU F 1 90 ? 77.779 104.863 115.831 1.00 69.08 90 GLU E O 1
ATOM 12553 N N . GLY F 1 91 ? 78.980 103.948 114.161 1.00 67.46 91 GLY E N 1
ATOM 12554 C CA . GLY F 1 91 ? 78.171 104.564 113.119 1.00 65.19 91 GLY E CA 1
ATOM 12555 C C . GLY F 1 91 ? 78.240 106.075 113.086 1.00 64.52 91 GLY E C 1
ATOM 12556 O O . GLY F 1 91 ? 77.211 106.734 112.900 1.00 66.94 91 GLY E O 1
ATOM 12557 N N . ASP F 1 92 ? 79.431 106.642 113.255 1.00 59.23 92 ASP E N 1
ATOM 12558 C CA . ASP F 1 92 ? 79.627 108.086 113.270 1.00 58.37 92 ASP E CA 1
ATOM 12559 C C . ASP F 1 92 ? 80.298 108.527 111.977 1.00 57.71 92 ASP E C 1
ATOM 12560 O O . ASP F 1 92 ? 81.275 107.910 111.539 1.00 60.75 92 ASP E O 1
ATOM 12565 N N . ILE F 1 93 ? 79.777 109.591 111.374 1.00 48.74 93 ILE E N 1
ATOM 12566 C CA . ILE F 1 93 ? 80.350 110.132 110.147 1.00 47.71 93 ILE E CA 1
ATOM 12567 C C . ILE F 1 93 ? 81.608 110.920 110.482 1.00 47.13 93 ILE E C 1
ATOM 12568 O O . ILE F 1 93 ? 81.677 111.611 111.505 1.00 50.60 93 ILE E O 1
ATOM 12573 N N . LEU F 1 94 ? 82.614 110.810 109.618 1.00 39.78 94 LEU E N 1
ATOM 12574 C CA . LEU F 1 94 ? 83.910 111.462 109.782 1.00 42.23 94 LEU E CA 1
ATOM 12575 C C . LEU F 1 94 ? 84.241 112.260 108.525 1.00 44.08 94 LEU E C 1
ATOM 12576 O O . LEU F 1 94 ? 85.256 112.045 107.863 1.00 48.43 94 LEU E O 1
ATOM 12581 N N . PHE F 1 95 ? 83.316 113.137 108.134 1.00 40.49 95 PHE E N 1
ATOM 12582 C CA . PHE F 1 95 ? 83.472 113.983 106.955 1.00 38.50 95 PHE E CA 1
ATOM 12583 C C . PHE F 1 95 ? 84.872 114.576 106.856 1.00 36.32 95 PHE E C 1
ATOM 12584 O O . PHE F 1 95 ? 85.369 115.193 107.800 1.00 41.18 95 PHE E O 1
ATOM 12592 N N . ILE F 1 96 ? 85.503 114.380 105.700 1.00 41.39 96 ILE E N 1
ATOM 12593 C CA . ILE F 1 96 ? 86.822 114.925 105.403 1.00 43.16 96 ILE E CA 1
ATOM 12594 C C . ILE F 1 96 ? 86.685 115.845 104.199 1.00 44.19 96 ILE E C 1
ATOM 12595 O O . ILE F 1 96 ? 86.193 115.425 103.145 1.00 47.23 96 ILE E O 1
ATOM 12600 N N . ASP F 1 97 ? 87.122 117.090 104.351 1.00 50.99 97 ASP E N 1
ATOM 12601 C CA . ASP F 1 97 ? 87.071 118.061 103.268 1.00 49.08 97 ASP E CA 1
ATOM 12602 C C . ASP F 1 97 ? 88.404 118.090 102.534 1.00 51.28 97 ASP E C 1
ATOM 12603 O O . ASP F 1 97 ? 89.469 118.038 103.156 1.00 55.77 97 ASP E O 1
ATOM 12608 N N . GLU F 1 98 ? 88.335 118.174 101.204 1.00 59.52 98 GLU E N 1
ATOM 12609 C CA . GLU F 1 98 ? 89.513 118.135 100.338 1.00 60.02 98 GLU E CA 1
ATOM 12610 C C . GLU F 1 98 ? 90.319 116.858 100.582 1.00 61.63 98 GLU E C 1
ATOM 12611 O O . GLU F 1 98 ? 91.503 116.886 100.925 1.00 61.38 98 GLU E O 1
ATOM 12617 N N . ILE F 1 99 ? 89.639 115.724 100.399 1.00 63.08 99 ILE E N 1
ATOM 12618 C CA . ILE F 1 99 ? 90.262 114.424 100.613 1.00 63.22 99 ILE E CA 1
ATOM 12619 C C . ILE F 1 99 ? 91.350 114.139 99.586 1.00 62.45 99 ILE E C 1
ATOM 12620 O O . ILE F 1 99 ? 92.182 113.250 99.801 1.00 62.17 99 ILE E O 1
ATOM 12625 N N . HIS F 1 100 ? 91.372 114.874 98.473 1.00 64.54 100 HIS E N 1
ATOM 12626 C CA . HIS F 1 100 ? 92.374 114.648 97.439 1.00 64.84 100 HIS E CA 1
ATOM 12627 C C . HIS F 1 100 ? 93.750 115.175 97.821 1.00 66.92 100 HIS E C 1
ATOM 12628 O O . HIS F 1 100 ? 94.728 114.841 97.143 1.00 66.82 100 HIS E O 1
ATOM 12635 N N . ARG F 1 101 ? 93.854 115.983 98.875 1.00 73.84 101 ARG E N 1
ATOM 12636 C CA . ARG F 1 101 ? 95.131 116.526 99.318 1.00 74.44 101 ARG E CA 1
ATOM 12637 C C . ARG F 1 101 ? 95.703 115.765 100.508 1.00 74.39 101 ARG E C 1
ATOM 12638 O O . ARG F 1 101 ? 96.483 116.329 101.282 1.00 73.41 101 ARG E O 1
ATOM 12646 N N . LEU F 1 102 ? 95.325 114.500 100.673 1.00 70.95 102 LEU E N 1
ATOM 12647 C CA . LEU F 1 102 ? 95.917 113.670 101.710 1.00 68.93 102 LEU E CA 1
ATOM 12648 C C . LEU F 1 102 ? 97.373 113.361 101.381 1.00 72.21 102 LEU E C 1
ATOM 12649 O O . LEU F 1 102 ? 97.760 113.237 100.216 1.00 71.20 102 LEU E O 1
ATOM 12654 N N . SER F 1 103 ? 98.183 113.240 102.428 1.00 76.16 103 SER E N 1
ATOM 12655 C CA . SER F 1 103 ? 99.585 112.906 102.248 1.00 74.34 103 SER E CA 1
ATOM 12656 C C . SER F 1 103 ? 99.736 111.459 101.786 1.00 74.19 103 SER E C 1
ATOM 12657 O O . SER F 1 103 ? 98.905 110.594 102.073 1.00 73.23 103 SER E O 1
ATOM 12660 N N . ARG F 1 104 ? 100.825 111.202 101.065 1.00 81.53 104 ARG E N 1
ATOM 12661 C CA . ARG F 1 104 ? 101.145 109.869 100.556 1.00 82.60 104 ARG E CA 1
ATOM 12662 C C . ARG F 1 104 ? 101.515 108.876 101.681 1.00 83.59 104 ARG E C 1
ATOM 12663 O O . ARG F 1 104 ? 101.823 107.703 101.434 1.00 83.27 104 ARG E O 1
ATOM 12671 N N . GLN F 1 105 ? 101.483 109.316 102.937 1.00 82.69 105 GLN E N 1
ATOM 12672 C CA . GLN F 1 105 ? 101.762 108.461 104.082 1.00 83.39 105 GLN E CA 1
ATOM 12673 C C . GLN F 1 105 ? 100.506 108.082 104.850 1.00 83.10 105 GLN E C 1
ATOM 12674 O O . GLN F 1 105 ? 100.276 106.899 105.118 1.00 80.74 105 GLN E O 1
ATOM 12680 N N . ALA F 1 106 ? 99.680 109.064 105.215 1.00 79.08 106 ALA E N 1
ATOM 12681 C CA . ALA F 1 106 ? 98.461 108.788 105.964 1.00 77.63 106 ALA E CA 1
ATOM 12682 C C . ALA F 1 106 ? 97.335 108.252 105.091 1.00 76.95 106 ALA E C 1
ATOM 12683 O O . ALA F 1 106 ? 96.392 107.655 105.620 1.00 75.09 106 ALA E O 1
ATOM 12685 N N . GLU F 1 107 ? 97.406 108.458 103.774 1.00 75.89 107 GLU E N 1
ATOM 12686 C CA . GLU F 1 107 ? 96.376 107.923 102.889 1.00 75.65 107 GLU E CA 1
ATOM 12687 C C . GLU F 1 107 ? 96.377 106.401 102.904 1.00 75.40 107 GLU E C 1
ATOM 12688 O O . GLU F 1 107 ? 95.313 105.771 102.925 1.00 74.82 107 GLU E O 1
ATOM 12694 N N . GLU F 1 108 ? 97.564 105.791 102.908 1.00 76.64 108 GLU E N 1
ATOM 12695 C CA . GLU F 1 108 ? 97.679 104.338 102.922 1.00 76.09 108 GLU E CA 1
ATOM 12696 C C . GLU F 1 108 ? 97.184 103.717 104.220 1.00 76.01 108 GLU E C 1
ATOM 12697 O O . GLU F 1 108 ? 96.966 102.501 104.257 1.00 77.71 108 GLU E O 1
ATOM 12703 N N . HIS F 1 109 ? 97.007 104.507 105.277 1.00 73.71 109 HIS E N 1
ATOM 12704 C CA . HIS F 1 109 ? 96.426 104.011 106.515 1.00 71.99 109 HIS E CA 1
ATOM 12705 C C . HIS F 1 109 ? 94.907 104.114 106.541 1.00 72.17 109 HIS E C 1
ATOM 12706 O O . HIS F 1 109 ? 94.282 103.570 107.458 1.00 72.82 109 HIS E O 1
ATOM 12713 N N . LEU F 1 110 ? 94.300 104.795 105.566 1.00 69.36 110 LEU E N 1
ATOM 12714 C CA . LEU F 1 110 ? 92.847 104.904 105.524 1.00 70.03 110 LEU E CA 1
ATOM 12715 C C . LEU F 1 110 ? 92.186 103.627 105.025 1.00 68.82 110 LEU E C 1
ATOM 12716 O O . LEU F 1 110 ? 91.096 103.277 105.495 1.00 68.85 110 LEU E O 1
ATOM 12721 N N . TYR F 1 111 ? 92.813 102.928 104.079 1.00 68.00 111 TYR E N 1
ATOM 12722 C CA . TYR F 1 111 ? 92.220 101.690 103.579 1.00 67.50 111 TYR E CA 1
ATOM 12723 C C . TYR F 1 111 ? 92.012 100.666 104.688 1.00 67.86 111 TYR E C 1
ATOM 12724 O O . TYR F 1 111 ? 90.859 100.247 104.895 1.00 68.92 111 TYR E O 1
ATOM 12733 N N . PRO F 1 112 ? 93.024 100.279 105.479 1.00 71.31 112 PRO E N 1
ATOM 12734 C CA . PRO F 1 112 ? 92.763 99.294 106.543 1.00 70.98 112 PRO E CA 1
ATOM 12735 C C . PRO F 1 112 ? 91.697 99.745 107.521 1.00 71.90 112 PRO E C 1
ATOM 12736 O O . PRO F 1 112 ? 91.001 98.905 108.103 1.00 70.76 112 PRO E O 1
ATOM 12740 N N . ALA F 1 113 ? 91.546 101.055 107.719 1.00 69.60 113 ALA E N 1
ATOM 12741 C CA . ALA F 1 113 ? 90.428 101.546 108.510 1.00 69.27 113 ALA E CA 1
ATOM 12742 C C . ALA F 1 113 ? 89.115 101.447 107.745 1.00 70.10 113 ALA E C 1
ATOM 12743 O O . ALA F 1 113 ? 88.041 101.515 108.353 1.00 72.30 113 ALA E O 1
ATOM 12745 N N . MET F 1 114 ? 89.173 101.287 106.420 1.00 68.29 114 MET E N 1
ATOM 12746 C CA . MET F 1 114 ? 87.951 101.315 105.624 1.00 67.04 114 MET E CA 1
ATOM 12747 C C . MET F 1 114 ? 87.403 99.934 105.270 1.00 67.74 114 MET E C 1
ATOM 12748 O O . MET F 1 114 ? 86.182 99.748 105.315 1.00 67.68 114 MET E O 1
ATOM 12753 N N . GLU F 1 115 ? 88.242 98.953 104.917 1.00 73.35 115 GLU E N 1
ATOM 12754 C CA . GLU F 1 115 ? 87.667 97.637 104.632 1.00 72.69 115 GLU E CA 1
ATOM 12755 C C . GLU F 1 115 ? 87.288 96.902 105.913 1.00 73.25 115 GLU E C 1
ATOM 12756 O O . GLU F 1 115 ? 86.110 96.618 106.155 1.00 72.00 115 GLU E O 1
ATOM 12762 N N . ASP F 1 116 ? 88.280 96.581 106.744 1.00 74.16 116 ASP E N 1
ATOM 12763 C CA . ASP F 1 116 ? 88.082 95.717 107.899 1.00 73.31 116 ASP E CA 1
ATOM 12764 C C . ASP F 1 116 ? 88.102 96.469 109.224 1.00 75.06 116 ASP E C 1
ATOM 12765 O O . ASP F 1 116 ? 88.141 95.832 110.282 1.00 76.42 116 ASP E O 1
ATOM 12770 N N . PHE F 1 117 ? 88.077 97.802 109.191 1.00 70.08 117 PHE E N 1
ATOM 12771 C CA . PHE F 1 117 ? 87.864 98.626 110.384 1.00 69.30 117 PHE E CA 1
ATOM 12772 C C . PHE F 1 117 ? 88.907 98.354 111.467 1.00 73.12 117 PHE E C 1
ATOM 12773 O O . PHE F 1 117 ? 88.600 98.357 112.661 1.00 72.48 117 PHE E O 1
ATOM 12781 N N . VAL F 1 118 ? 90.149 98.114 111.054 1.00 75.47 118 VAL E N 1
ATOM 12782 C CA . VAL F 1 118 ? 91.260 97.929 111.980 1.00 72.18 118 VAL E CA 1
ATOM 12783 C C . VAL F 1 118 ? 92.416 98.811 111.528 1.00 71.54 118 VAL E C 1
ATOM 12784 O O . VAL F 1 118 ? 92.745 98.853 110.337 1.00 69.97 118 VAL E O 1
ATOM 12788 N N . MET F 1 119 ? 93.018 99.527 112.473 1.00 76.18 119 MET E N 1
ATOM 12789 C CA . MET F 1 119 ? 94.137 100.410 112.185 1.00 78.75 119 MET E CA 1
ATOM 12790 C C . MET F 1 119 ? 95.306 100.069 113.096 1.00 79.25 119 MET E C 1
ATOM 12791 O O . MET F 1 119 ? 95.124 99.833 114.294 1.00 78.85 119 MET E O 1
ATOM 12796 N N . ASP F 1 120 ? 96.503 100.046 112.520 1.00 80.55 120 ASP E N 1
ATOM 12797 C CA . ASP F 1 120 ? 97.714 99.757 113.277 1.00 81.44 120 ASP E CA 1
ATOM 12798 C C . ASP F 1 120 ? 98.492 101.035 113.571 1.00 80.75 120 ASP E C 1
ATOM 12799 O O . ASP F 1 120 ? 98.343 101.632 114.638 1.00 80.47 120 ASP E O 1
ATOM 12804 N N . ARG F 1 133 ? 97.098 99.628 116.548 1.00 80.58 133 ARG E N 1
ATOM 12805 C CA . ARG F 1 133 ? 96.855 98.190 116.535 1.00 82.09 133 ARG E CA 1
ATOM 12806 C C . ARG F 1 133 ? 95.449 97.873 117.032 1.00 82.43 133 ARG E C 1
ATOM 12807 O O . ARG F 1 133 ? 94.899 96.813 116.733 1.00 81.63 133 ARG E O 1
ATOM 12815 N N . LEU F 1 134 ? 94.876 98.801 117.793 1.00 78.18 134 LEU E N 1
ATOM 12816 C CA . LEU F 1 134 ? 93.545 98.602 118.346 1.00 77.80 134 LEU E CA 1
ATOM 12817 C C . LEU F 1 134 ? 92.494 98.625 117.244 1.00 76.45 134 LEU E C 1
ATOM 12818 O O . LEU F 1 134 ? 92.572 99.421 116.304 1.00 74.70 134 LEU E O 1
ATOM 12823 N N . GLU F 1 135 ? 91.505 97.744 117.365 1.00 74.77 135 GLU E N 1
ATOM 12824 C CA . GLU F 1 135 ? 90.430 97.693 116.389 1.00 75.08 135 GLU E CA 1
ATOM 12825 C C . GLU F 1 135 ? 89.507 98.899 116.547 1.00 75.70 135 GLU E C 1
ATOM 12826 O O . GLU F 1 135 ? 89.444 99.539 117.601 1.00 75.68 135 GLU E O 1
ATOM 12832 N N . LEU F 1 136 ? 88.787 99.206 115.472 1.00 73.35 136 LEU E N 1
ATOM 12833 C CA . LEU F 1 136 ? 87.915 100.364 115.410 1.00 70.94 136 LEU E CA 1
ATOM 12834 C C . LEU F 1 136 ? 86.464 99.937 115.215 1.00 70.28 136 LEU E C 1
ATOM 12835 O O . LEU F 1 136 ? 86.195 98.874 114.648 1.00 70.91 136 LEU E O 1
ATOM 12840 N N . PRO F 1 137 ? 85.502 100.741 115.676 1.00 67.66 137 PRO E N 1
ATOM 12841 C CA . PRO F 1 137 ? 84.093 100.413 115.423 1.00 67.97 137 PRO E CA 1
ATOM 12842 C C . PRO F 1 137 ? 83.706 100.692 113.981 1.00 69.89 137 PRO E C 1
ATOM 12843 O O . PRO F 1 137 ? 84.548 101.103 113.177 1.00 69.01 137 PRO E O 1
ATOM 12847 N N . ARG F 1 138 ? 82.439 100.477 113.638 1.00 67.97 138 ARG E N 1
ATOM 12848 C CA . ARG F 1 138 ? 81.966 100.759 112.290 1.00 66.10 138 ARG E CA 1
ATOM 12849 C C . ARG F 1 138 ? 81.644 102.244 112.171 1.00 65.92 138 ARG E C 1
ATOM 12850 O O . ARG F 1 138 ? 80.837 102.773 112.941 1.00 66.03 138 ARG E O 1
ATOM 12858 N N . PHE F 1 139 ? 82.279 102.913 111.212 1.00 58.23 139 PHE E N 1
ATOM 12859 C CA . PHE F 1 139 ? 82.077 104.334 110.984 1.00 56.88 139 PHE E CA 1
ATOM 12860 C C . PHE F 1 139 ? 81.872 104.588 109.498 1.00 57.20 139 PHE E C 1
ATOM 12861 O O . PHE F 1 139 ? 82.419 103.879 108.649 1.00 61.53 139 PHE E O 1
ATOM 12869 N N . THR F 1 140 ? 81.077 105.609 109.193 1.00 48.41 140 THR E N 1
ATOM 12870 C CA . THR F 1 140 ? 80.759 105.983 107.817 1.00 45.25 140 THR E CA 1
ATOM 12871 C C . THR F 1 140 ? 81.623 107.180 107.439 1.00 44.53 140 THR E C 1
ATOM 12872 O O . THR F 1 140 ? 81.341 108.312 107.834 1.00 51.71 140 THR E O 1
ATOM 12876 N N . LEU F 1 141 ? 82.677 106.933 106.670 1.00 38.88 141 LEU E N 1
ATOM 12877 C CA . LEU F 1 141 ? 83.551 108.012 106.235 1.00 38.16 141 LEU E CA 1
ATOM 12878 C C . LEU F 1 141 ? 82.951 108.698 105.016 1.00 44.80 141 LEU E C 1
ATOM 12879 O O . LEU F 1 141 ? 82.521 108.035 104.068 1.00 47.54 141 LEU E O 1
ATOM 12884 N N . ILE F 1 142 ? 82.917 110.027 105.047 1.00 42.83 142 ILE E N 1
ATOM 12885 C CA . ILE F 1 142 ? 82.423 110.833 103.939 1.00 38.44 142 ILE E CA 1
ATOM 12886 C C . ILE F 1 142 ? 83.561 111.717 103.454 1.00 35.05 142 ILE E C 1
ATOM 12887 O O . ILE F 1 142 ? 84.198 112.411 104.253 1.00 34.23 142 ILE E O 1
ATOM 12892 N N . GLY F 1 143 ? 83.825 111.678 102.149 1.00 36.18 143 GLY E N 1
ATOM 12893 C CA . GLY F 1 143 ? 84.829 112.512 101.534 1.00 33.50 143 GLY E CA 1
ATOM 12894 C C . GLY F 1 143 ? 84.192 113.628 100.721 1.00 35.80 143 GLY E C 1
ATOM 12895 O O . GLY F 1 143 ? 82.996 113.630 100.438 1.00 39.80 143 GLY E O 1
ATOM 12896 N N . ALA F 1 144 ? 85.027 114.593 100.351 1.00 40.09 144 ALA E N 1
ATOM 12897 C CA . ALA F 1 144 ? 84.577 115.720 99.548 1.00 42.32 144 ALA E CA 1
ATOM 12898 C C . ALA F 1 144 ? 85.764 116.294 98.794 1.00 45.48 144 ALA E C 1
ATOM 12899 O O . ALA F 1 144 ? 86.774 116.650 99.407 1.00 48.33 144 ALA E O 1
ATOM 12901 N N . THR F 1 145 ? 85.640 116.377 97.472 1.00 45.79 145 THR E N 1
ATOM 12902 C CA . THR F 1 145 ? 86.696 116.935 96.642 1.00 47.24 145 THR E CA 1
ATOM 12903 C C . THR F 1 145 ? 86.072 117.544 95.396 1.00 51.57 145 THR E C 1
ATOM 12904 O O . THR F 1 145 ? 84.932 117.241 95.035 1.00 55.23 145 THR E O 1
ATOM 12908 N N . THR F 1 146 ? 86.838 118.418 94.742 1.00 57.32 146 THR E N 1
ATOM 12909 C CA . THR F 1 146 ? 86.317 119.167 93.603 1.00 56.59 146 THR E CA 1
ATOM 12910 C C . THR F 1 146 ? 86.257 118.305 92.346 1.00 58.27 146 THR E C 1
ATOM 12911 O O . THR F 1 146 ? 85.186 118.116 91.759 1.00 57.17 146 THR E O 1
ATOM 12915 N N . ARG F 1 147 ? 87.401 117.776 91.918 1.00 67.51 147 ARG E N 1
ATOM 12916 C CA . ARG F 1 147 ? 87.469 117.046 90.664 1.00 67.16 147 ARG E CA 1
ATOM 12917 C C . ARG F 1 147 ? 87.766 115.571 90.906 1.00 67.38 147 ARG E C 1
ATOM 12918 O O . ARG F 1 147 ? 88.627 115.239 91.728 1.00 65.53 147 ARG E O 1
ATOM 12926 N N . PRO F 1 148 ? 87.067 114.666 90.213 1.00 66.25 148 PRO E N 1
ATOM 12927 C CA . PRO F 1 148 ? 87.362 113.231 90.360 1.00 66.23 148 PRO E CA 1
ATOM 12928 C C . PRO F 1 148 ? 88.754 112.835 89.893 1.00 63.63 148 PRO E C 1
ATOM 12929 O O . PRO F 1 148 ? 89.229 111.760 90.280 1.00 64.17 148 PRO E O 1
ATOM 12933 N N . GLY F 1 149 ? 89.417 113.655 89.074 1.00 62.23 149 GLY E N 1
ATOM 12934 C CA . GLY F 1 149 ? 90.759 113.326 88.631 1.00 61.80 149 GLY E CA 1
ATOM 12935 C C . GLY F 1 149 ? 91.838 113.561 89.665 1.00 61.45 149 GLY E C 1
ATOM 12936 O O . GLY F 1 149 ? 92.971 113.109 89.475 1.00 64.29 149 GLY E O 1
ATOM 12937 N N . LEU F 1 150 ? 91.514 114.256 90.754 1.00 63.04 150 LEU E N 1
ATOM 12938 C CA . LEU F 1 150 ? 92.480 114.550 91.803 1.00 65.49 150 LEU E CA 1
ATOM 12939 C C . LEU F 1 150 ? 92.572 113.457 92.859 1.00 63.92 150 LEU E C 1
ATOM 12940 O O . LEU F 1 150 ? 93.445 113.533 93.730 1.00 62.78 150 LEU E O 1
ATOM 12945 N N . ILE F 1 151 ? 91.704 112.451 92.807 1.00 57.23 151 ILE E N 1
ATOM 12946 C CA . ILE F 1 151 ? 91.677 111.374 93.790 1.00 55.94 151 ILE E CA 1
ATOM 12947 C C . ILE F 1 151 ? 92.100 110.085 93.098 1.00 55.68 151 ILE E C 1
ATOM 12948 O O . ILE F 1 151 ? 91.615 109.769 92.004 1.00 56.22 151 ILE E O 1
ATOM 12953 N N . THR F 1 152 ? 93.022 109.359 93.724 1.00 52.88 152 THR E N 1
ATOM 12954 C CA . THR F 1 152 ? 93.579 108.158 93.121 1.00 52.38 152 THR E CA 1
ATOM 12955 C C . THR F 1 152 ? 92.520 107.069 92.986 1.00 53.76 152 THR E C 1
ATOM 12956 O O . THR F 1 152 ? 91.596 106.961 93.796 1.00 54.58 152 THR E O 1
ATOM 12960 N N . ALA F 1 153 ? 92.663 106.262 91.934 1.00 51.13 153 ALA E N 1
ATOM 12961 C CA . ALA F 1 153 ? 91.742 105.150 91.716 1.00 49.34 153 ALA E CA 1
ATOM 12962 C C . ALA F 1 153 ? 91.672 104.173 92.887 1.00 50.18 153 ALA E C 1
ATOM 12963 O O . ALA F 1 153 ? 90.560 103.708 93.192 1.00 51.51 153 ALA E O 1
ATOM 12965 N N . PRO F 1 154 ? 92.774 103.795 93.553 1.00 52.48 154 PRO E N 1
ATOM 12966 C CA . PRO F 1 154 ? 92.624 102.951 94.752 1.00 52.95 154 PRO E CA 1
ATOM 12967 C C . PRO F 1 154 ? 91.749 103.574 95.826 1.00 53.37 154 PRO E C 1
ATOM 12968 O O . PRO F 1 154 ? 91.006 102.855 96.503 1.00 51.92 154 PRO E O 1
ATOM 12972 N N . LEU F 1 155 ? 91.820 104.894 96.006 1.00 55.18 155 LEU E N 1
ATOM 12973 C CA . LEU F 1 155 ? 90.959 105.557 96.981 1.00 52.87 155 LEU E CA 1
ATOM 12974 C C . LEU F 1 155 ? 89.527 105.675 96.475 1.00 52.55 155 LEU E C 1
ATOM 12975 O O . LEU F 1 155 ? 88.578 105.519 97.251 1.00 52.29 155 LEU E O 1
ATOM 12980 N N . LEU F 1 156 ? 89.352 105.953 95.181 1.00 49.77 156 LEU E N 1
ATOM 12981 C CA . LEU F 1 156 ? 88.010 106.053 94.619 1.00 48.87 156 LEU E CA 1
ATOM 12982 C C . LEU F 1 156 ? 87.280 104.718 94.673 1.00 50.77 156 LEU E C 1
ATOM 12983 O O . LEU F 1 156 ? 86.050 104.686 94.790 1.00 52.23 156 LEU E O 1
ATOM 12988 N N . SER F 1 157 ? 88.017 103.609 94.600 1.00 55.82 157 SER E N 1
ATOM 12989 C CA . SER F 1 157 ? 87.406 102.287 94.652 1.00 53.49 157 SER E CA 1
ATOM 12990 C C . SER F 1 157 ? 86.904 101.918 96.042 1.00 49.52 157 SER E C 1
ATOM 12991 O O . SER F 1 157 ? 86.217 100.901 96.180 1.00 52.57 157 SER E O 1
ATOM 12994 N N . ARG F 1 158 ? 87.226 102.708 97.064 1.00 50.44 158 ARG E N 1
ATOM 12995 C CA . ARG F 1 158 ? 86.873 102.380 98.439 1.00 51.13 158 ARG E CA 1
ATOM 12996 C C . ARG F 1 158 ? 85.519 102.925 98.871 1.00 53.05 158 ARG E C 1
ATOM 12997 O O . ARG F 1 158 ? 85.045 102.565 99.953 1.00 51.32 158 ARG E O 1
ATOM 13005 N N . PHE F 1 159 ? 84.885 103.770 98.065 1.00 49.69 159 PHE E N 1
ATOM 13006 C CA . PHE F 1 159 ? 83.638 104.423 98.440 1.00 43.63 159 PHE E CA 1
ATOM 13007 C C . PHE F 1 159 ? 82.467 103.680 97.810 1.00 44.83 159 PHE E C 1
ATOM 13008 O O . PHE F 1 159 ? 82.389 103.563 96.582 1.00 45.89 159 PHE E O 1
ATOM 13016 N N . GLY F 1 160 ? 81.561 103.182 98.653 1.00 39.91 160 GLY E N 1
ATOM 13017 C CA . GLY F 1 160 ? 80.408 102.460 98.142 1.00 37.57 160 GLY E CA 1
ATOM 13018 C C . GLY F 1 160 ? 79.452 103.346 97.367 1.00 39.73 160 GLY E C 1
ATOM 13019 O O . GLY F 1 160 ? 78.903 102.932 96.343 1.00 45.05 160 GLY E O 1
ATOM 13020 N N . ILE F 1 161 ? 79.240 104.572 97.839 1.00 40.17 161 ILE E N 1
ATOM 13021 C CA . ILE F 1 161 ? 78.309 105.509 97.225 1.00 39.76 161 ILE E CA 1
ATOM 13022 C C . ILE F 1 161 ? 79.095 106.709 96.720 1.00 40.03 161 ILE E C 1
ATOM 13023 O O . ILE F 1 161 ? 79.883 107.300 97.467 1.00 44.38 161 ILE E O 1
ATOM 13028 N N . VAL F 1 162 ? 78.884 107.063 95.455 1.00 40.17 162 VAL E N 1
ATOM 13029 C CA . VAL F 1 162 ? 79.526 108.215 94.833 1.00 40.20 162 VAL E CA 1
ATOM 13030 C C . VAL F 1 162 ? 78.442 109.061 94.182 1.00 44.22 162 VAL E C 1
ATOM 13031 O O . VAL F 1 162 ? 77.675 108.559 93.351 1.00 43.96 162 VAL E O 1
ATOM 13035 N N . GLU F 1 163 ? 78.380 110.339 94.552 1.00 47.30 163 GLU E N 1
ATOM 13036 C CA . GLU F 1 163 ? 77.355 111.241 94.049 1.00 44.20 163 GLU E CA 1
ATOM 13037 C C . GLU F 1 163 ? 77.994 112.565 93.654 1.00 47.15 163 GLU E C 1
ATOM 13038 O O . GLU F 1 163 ? 79.084 112.915 94.111 1.00 48.07 163 GLU E O 1
ATOM 13044 N N . HIS F 1 164 ? 77.295 113.299 92.791 1.00 50.70 164 HIS E N 1
ATOM 13045 C CA . HIS F 1 164 ? 77.768 114.572 92.264 1.00 49.36 164 HIS E CA 1
ATOM 13046 C C . HIS F 1 164 ? 76.736 115.654 92.544 1.00 54.64 164 HIS E C 1
ATOM 13047 O O . HIS F 1 164 ? 75.546 115.465 92.273 1.00 55.16 164 HIS E O 1
ATOM 13054 N N . LEU F 1 165 ? 77.193 116.784 93.077 1.00 51.61 165 LEU E N 1
ATOM 13055 C CA . LEU F 1 165 ? 76.329 117.931 93.317 1.00 47.98 165 LEU E CA 1
ATOM 13056 C C . LEU F 1 165 ? 76.319 118.846 92.101 1.00 53.17 165 LEU E C 1
ATOM 13057 O O . LEU F 1 165 ? 77.350 119.057 91.457 1.00 54.92 165 LEU E O 1
ATOM 13062 N N . GLU F 1 166 ? 75.146 119.389 91.793 1.00 59.95 166 GLU E N 1
ATOM 13063 C CA . GLU F 1 166 ? 74.960 120.279 90.659 1.00 58.19 166 GLU E CA 1
ATOM 13064 C C . GLU F 1 166 ? 74.692 121.699 91.142 1.00 59.89 166 GLU E C 1
ATOM 13065 O O . GLU F 1 166 ? 74.478 121.951 92.331 1.00 60.12 166 GLU E O 1
ATOM 13071 N N . TYR F 1 167 ? 74.703 122.631 90.194 1.00 58.45 167 TYR E N 1
ATOM 13072 C CA . TYR F 1 167 ? 74.461 124.029 90.506 1.00 56.31 167 TYR E CA 1
ATOM 13073 C C . TYR F 1 167 ? 72.993 124.251 90.864 1.00 59.99 167 TYR E C 1
ATOM 13074 O O . TYR F 1 167 ? 72.130 123.395 90.650 1.00 60.43 167 TYR E O 1
ATOM 13083 N N . TYR F 1 168 ? 72.715 125.427 91.418 1.00 56.65 168 TYR E N 1
ATOM 13084 C CA . TYR F 1 168 ? 71.374 125.798 91.840 1.00 54.22 168 TYR E CA 1
ATOM 13085 C C . TYR F 1 168 ? 70.728 126.706 90.803 1.00 53.61 168 TYR E C 1
ATOM 13086 O O . TYR F 1 168 ? 71.393 127.554 90.202 1.00 54.95 168 TYR E O 1
ATOM 13095 N N . THR F 1 169 ? 69.428 126.519 90.595 1.00 57.19 169 THR E N 1
ATOM 13096 C CA . THR F 1 169 ? 68.667 127.426 89.758 1.00 59.03 169 THR E CA 1
ATOM 13097 C C . THR F 1 169 ? 68.466 128.753 90.490 1.00 60.14 169 THR E C 1
ATOM 13098 O O . THR F 1 169 ? 68.593 128.820 91.714 1.00 57.03 169 THR E O 1
ATOM 13102 N N . PRO F 1 170 ? 68.170 129.830 89.756 1.00 61.65 170 PRO E N 1
ATOM 13103 C CA . PRO F 1 170 ? 67.971 131.128 90.423 1.00 57.84 170 PRO E CA 1
ATOM 13104 C C . PRO F 1 170 ? 66.879 131.119 91.479 1.00 58.66 170 PRO E C 1
ATOM 13105 O O . PRO F 1 170 ? 66.963 131.891 92.441 1.00 59.42 170 PRO E O 1
ATOM 13109 N N . GLU F 1 171 ? 65.854 130.277 91.334 1.00 61.10 171 GLU E N 1
ATOM 13110 C CA . GLU F 1 171 ? 64.799 130.215 92.343 1.00 60.30 171 GLU E CA 1
ATOM 13111 C C . GLU F 1 171 ? 65.318 129.657 93.664 1.00 61.18 171 GLU E C 1
ATOM 13112 O O . GLU F 1 171 ? 64.957 130.152 94.740 1.00 60.48 171 GLU E O 1
ATOM 13118 N N . GLU F 1 172 ? 66.158 128.619 93.606 1.00 57.39 172 GLU E N 1
ATOM 13119 C CA . GLU F 1 172 ? 66.725 128.059 94.829 1.00 55.87 172 GLU E CA 1
ATOM 13120 C C . GLU F 1 172 ? 67.629 129.065 95.531 1.00 56.87 172 GLU E C 1
ATOM 13121 O O . GLU F 1 172 ? 67.579 129.207 96.759 1.00 59.40 172 GLU E O 1
ATOM 13127 N N . LEU F 1 173 ? 68.456 129.781 94.768 1.00 52.64 173 LEU E N 1
ATOM 13128 C CA . LEU F 1 173 ? 69.291 130.817 95.364 1.00 52.66 173 LEU E CA 1
ATOM 13129 C C . LEU F 1 173 ? 68.438 131.940 95.941 1.00 53.16 173 LEU E C 1
ATOM 13130 O O . LEU F 1 173 ? 68.765 132.500 96.994 1.00 56.84 173 LEU E O 1
ATOM 13135 N N . ALA F 1 174 ? 67.336 132.276 95.269 1.00 51.72 174 ALA E N 1
ATOM 13136 C CA . ALA F 1 174 ? 66.442 133.314 95.771 1.00 51.23 174 ALA E CA 1
ATOM 13137 C C . ALA F 1 174 ? 65.827 132.915 97.106 1.00 53.45 174 ALA E C 1
ATOM 13138 O O . ALA F 1 174 ? 65.770 133.721 98.042 1.00 53.36 174 ALA E O 1
ATOM 13140 N N . GLN F 1 175 ? 65.360 131.670 97.219 1.00 55.68 175 GLN E N 1
ATOM 13141 C CA . GLN F 1 175 ? 64.763 131.248 98.484 1.00 54.98 175 GLN E CA 1
ATOM 13142 C C . GLN F 1 175 ? 65.817 131.087 99.576 1.00 55.93 175 GLN E C 1
ATOM 13143 O O . GLN F 1 175 ? 65.526 131.327 100.755 1.00 58.02 175 GLN E O 1
ATOM 13149 N N . GLY F 1 176 ? 67.048 130.722 99.212 1.00 49.32 176 GLY E N 1
ATOM 13150 C CA . GLY F 1 176 ? 68.127 130.751 100.188 1.00 50.41 176 GLY E CA 1
ATOM 13151 C C . GLY F 1 176 ? 68.410 132.153 100.699 1.00 55.88 176 GLY E C 1
ATOM 13152 O O . GLY F 1 176 ? 68.638 132.358 101.895 1.00 56.80 176 GLY E O 1
ATOM 13153 N N . VAL F 1 177 ? 68.396 133.137 99.797 1.00 59.10 177 VAL E N 1
ATOM 13154 C CA . VAL F 1 177 ? 68.578 134.530 100.200 1.00 53.73 177 VAL E CA 1
ATOM 13155 C C . VAL F 1 177 ? 67.430 134.978 101.095 1.00 53.43 177 VAL E C 1
ATOM 13156 O O . VAL F 1 177 ? 67.627 135.732 102.056 1.00 52.43 177 VAL E O 1
ATOM 13160 N N . MET F 1 178 ? 66.211 134.527 100.791 1.00 56.35 178 MET E N 1
ATOM 13161 C CA . MET F 1 178 ? 65.067 134.848 101.641 1.00 56.44 178 MET E CA 1
ATOM 13162 C C . MET F 1 178 ? 65.240 134.267 103.039 1.00 59.77 178 MET E C 1
ATOM 13163 O O . MET F 1 178 ? 64.934 134.928 104.039 1.00 60.43 178 MET E O 1
ATOM 13168 N N . ARG F 1 179 ? 65.727 133.028 103.129 1.00 62.43 179 ARG E N 1
ATOM 13169 C CA . ARG F 1 179 ? 65.999 132.441 104.437 1.00 60.90 179 ARG E CA 1
ATOM 13170 C C . ARG F 1 179 ? 67.071 133.232 105.180 1.00 60.71 179 ARG E C 1
ATOM 13171 O O . ARG F 1 179 ? 66.956 133.469 106.389 1.00 62.21 179 ARG E O 1
ATOM 13179 N N . ASP F 1 180 ? 68.118 133.657 104.468 1.00 59.28 180 ASP E N 1
ATOM 13180 C CA . ASP F 1 180 ? 69.159 134.467 105.096 1.00 58.31 180 ASP E CA 1
ATOM 13181 C C . ASP F 1 180 ? 68.591 135.776 105.630 1.00 58.00 180 ASP E C 1
ATOM 13182 O O . ASP F 1 180 ? 68.932 136.205 106.738 1.00 56.82 180 ASP E O 1
ATOM 13187 N N . ALA F 1 181 ? 67.723 136.425 104.852 1.00 62.36 181 ALA E N 1
ATOM 13188 C CA . ALA F 1 181 ? 67.091 137.657 105.310 1.00 61.49 181 ALA E CA 1
ATOM 13189 C C . ALA F 1 181 ? 66.231 137.410 106.540 1.00 62.39 181 ALA E C 1
ATOM 13190 O O . ALA F 1 181 ? 66.210 138.227 107.468 1.00 62.96 181 ALA E O 1
ATOM 13192 N N . ARG F 1 182 ? 65.501 136.292 106.559 1.00 65.65 182 ARG E N 1
ATOM 13193 C CA . ARG F 1 182 ? 64.689 135.967 107.727 1.00 66.55 182 ARG E CA 1
ATOM 13194 C C . ARG F 1 182 ? 65.558 135.780 108.964 1.00 66.58 182 ARG E C 1
ATOM 13195 O O . ARG F 1 182 ? 65.195 136.222 110.060 1.00 65.84 182 ARG E O 1
ATOM 13203 N N . LEU F 1 183 ? 66.711 135.128 108.808 1.00 67.36 183 LEU E N 1
ATOM 13204 C CA . LEU F 1 183 ? 67.618 134.966 109.941 1.00 65.58 183 LEU E CA 1
ATOM 13205 C C . LEU F 1 183 ? 68.334 136.260 110.315 1.00 64.97 183 LEU E C 1
ATOM 13206 O O . LEU F 1 183 ? 68.814 136.378 111.448 1.00 63.78 183 LEU E O 1
ATOM 13211 N N . LEU F 1 184 ? 68.413 137.232 109.407 1.00 64.59 184 LEU E N 1
ATOM 13212 C CA . LEU F 1 184 ? 69.093 138.493 109.690 1.00 64.54 184 LEU E CA 1
ATOM 13213 C C . LEU F 1 184 ? 68.150 139.600 110.145 1.00 63.05 184 LEU E C 1
ATOM 13214 O O . LEU F 1 184 ? 68.487 140.349 111.068 1.00 62.52 184 LEU E O 1
ATOM 13219 N N . GLY F 1 185 ? 66.981 139.726 109.524 1.00 61.30 185 GLY E N 1
ATOM 13220 C CA . GLY F 1 185 ? 66.045 140.769 109.897 1.00 61.32 185 GLY E CA 1
ATOM 13221 C C . GLY F 1 185 ? 65.818 141.778 108.791 1.00 61.92 185 GLY E C 1
ATOM 13222 O O . GLY F 1 185 ? 65.330 142.885 109.035 1.00 62.92 185 GLY E O 1
ATOM 13223 N N . VAL F 1 186 ? 66.177 141.402 107.569 1.00 63.85 186 VAL E N 1
ATOM 13224 C CA . VAL F 1 186 ? 66.019 142.257 106.408 1.00 63.95 186 VAL E CA 1
ATOM 13225 C C . VAL F 1 186 ? 64.775 141.800 105.654 1.00 63.73 186 VAL E C 1
ATOM 13226 O O . VAL F 1 186 ? 64.333 140.653 105.767 1.00 64.44 186 VAL E O 1
ATOM 13230 N N . ARG F 1 187 ? 64.192 142.709 104.874 1.00 69.18 187 ARG E N 1
ATOM 13231 C CA . ARG F 1 187 ? 62.933 142.434 104.193 1.00 71.64 187 ARG E CA 1
ATOM 13232 C C . ARG F 1 187 ? 63.100 142.459 102.679 1.00 71.08 187 ARG E C 1
ATOM 13233 O O . ARG F 1 187 ? 62.321 143.111 101.976 1.00 71.09 187 ARG E O 1
ATOM 13241 N N . ILE F 1 188 ? 64.128 141.770 102.176 1.00 62.61 188 ILE E N 1
ATOM 13242 C CA . ILE F 1 188 ? 64.329 141.664 100.736 1.00 62.56 188 ILE E CA 1
ATOM 13243 C C . ILE F 1 188 ? 63.086 141.064 100.094 1.00 63.26 188 ILE E C 1
ATOM 13244 O O . ILE F 1 188 ? 62.479 140.126 100.626 1.00 64.62 188 ILE E O 1
ATOM 13249 N N . THR F 1 189 ? 62.681 141.627 98.960 1.00 63.87 189 THR E N 1
ATOM 13250 C CA . THR F 1 189 ? 61.518 141.126 98.249 1.00 64.27 189 THR E CA 1
ATOM 13251 C C . THR F 1 189 ? 61.894 139.913 97.400 1.00 65.30 189 THR E C 1
ATOM 13252 O O . THR F 1 189 ? 63.069 139.619 97.169 1.00 67.14 189 THR E O 1
ATOM 13256 N N . GLU F 1 190 ? 60.868 139.198 96.936 1.00 66.95 190 GLU E N 1
ATOM 13257 C CA . GLU F 1 190 ? 61.104 138.011 96.121 1.00 67.25 190 GLU E CA 1
ATOM 13258 C C . GLU F 1 190 ? 61.701 138.378 94.767 1.00 67.47 190 GLU E C 1
ATOM 13259 O O . GLU F 1 190 ? 62.621 137.709 94.281 1.00 62.75 190 GLU E O 1
ATOM 13265 N N . GLU F 1 191 ? 61.194 139.444 94.144 1.00 68.06 191 GLU E N 1
ATOM 13266 C CA . GLU F 1 191 ? 61.658 139.822 92.814 1.00 67.33 191 GLU E CA 1
ATOM 13267 C C . GLU F 1 191 ? 63.078 140.374 92.823 1.00 67.47 191 GLU E C 1
ATOM 13268 O O . GLU F 1 191 ? 63.724 140.400 91.770 1.00 68.36 191 GLU E O 1
ATOM 13274 N N . ALA F 1 192 ? 63.578 140.813 93.977 1.00 61.36 192 ALA E N 1
ATOM 13275 C CA . ALA F 1 192 ? 64.953 141.279 94.105 1.00 61.23 192 ALA E CA 1
ATOM 13276 C C . ALA F 1 192 ? 65.910 140.175 94.532 1.00 61.58 192 ALA E C 1
ATOM 13277 O O . ALA F 1 192 ? 67.045 140.115 94.043 1.00 62.58 192 ALA E O 1
ATOM 13279 N N . ALA F 1 193 ? 65.475 139.293 95.436 1.00 58.18 193 ALA E N 1
ATOM 13280 C CA . ALA F 1 193 ? 66.264 138.106 95.742 1.00 55.91 193 ALA E CA 1
ATOM 13281 C C . ALA F 1 193 ? 66.418 137.221 94.515 1.00 56.57 193 ALA E C 1
ATOM 13282 O O . ALA F 1 193 ? 67.456 136.573 94.340 1.00 55.26 193 ALA E O 1
ATOM 13284 N N . LEU F 1 194 ? 65.403 137.194 93.646 1.00 59.72 194 LEU E N 1
ATOM 13285 C CA . LEU F 1 194 ? 65.523 136.459 92.393 1.00 59.65 194 LEU E CA 1
ATOM 13286 C C . LEU F 1 194 ? 66.631 137.036 91.522 1.00 57.56 194 LEU E C 1
ATOM 13287 O O . LEU F 1 194 ? 67.415 136.287 90.932 1.00 56.30 194 LEU E O 1
ATOM 13292 N N . GLU F 1 195 ? 66.718 138.366 91.432 1.00 58.57 195 GLU E N 1
ATOM 13293 C CA . GLU F 1 195 ? 67.790 138.986 90.658 1.00 59.04 195 GLU E CA 1
ATOM 13294 C C . GLU F 1 195 ? 69.153 138.716 91.283 1.00 59.25 195 GLU E C 1
ATOM 13295 O O . GLU F 1 195 ? 70.136 138.471 90.569 1.00 59.03 195 GLU E O 1
ATOM 13301 N N . ILE F 1 196 ? 69.232 138.767 92.615 1.00 55.16 196 ILE E N 1
ATOM 13302 C CA . ILE F 1 196 ? 70.482 138.434 93.295 1.00 54.28 196 ILE E CA 1
ATOM 13303 C C . ILE F 1 196 ? 70.907 137.012 92.952 1.00 52.81 196 ILE E C 1
ATOM 13304 O O . ILE F 1 196 ? 72.086 136.744 92.690 1.00 54.68 196 ILE E O 1
ATOM 13309 N N . GLY F 1 197 ? 69.953 136.080 92.942 1.00 50.11 197 GLY E N 1
ATOM 13310 C CA . GLY F 1 197 ? 70.267 134.716 92.546 1.00 50.49 197 GLY E CA 1
ATOM 13311 C C . GLY F 1 197 ? 70.679 134.605 91.089 1.00 52.94 197 GLY E C 1
ATOM 13312 O O . GLY F 1 197 ? 71.556 133.809 90.743 1.00 56.28 197 GLY E O 1
ATOM 13313 N N . ARG F 1 198 ? 70.044 135.391 90.215 1.00 57.74 198 ARG E N 1
ATOM 13314 C CA . ARG F 1 198 ? 70.405 135.373 88.800 1.00 56.79 198 ARG E CA 1
ATOM 13315 C C . ARG F 1 198 ? 71.844 135.820 88.593 1.00 56.35 198 ARG E C 1
ATOM 13316 O O . ARG F 1 198 ? 72.582 135.219 87.804 1.00 55.15 198 ARG E O 1
ATOM 13324 N N . ARG F 1 199 ? 72.263 136.875 89.290 1.00 58.82 199 ARG E N 1
ATOM 13325 C CA . ARG F 1 199 ? 73.643 137.329 89.174 1.00 59.25 199 ARG E CA 1
ATOM 13326 C C . ARG F 1 199 ? 74.628 136.427 89.905 1.00 59.23 199 ARG E C 1
ATOM 13327 O O . ARG F 1 199 ? 75.836 136.543 89.671 1.00 61.27 199 ARG E O 1
ATOM 13335 N N . SER F 1 200 ? 74.152 135.543 90.776 1.00 55.14 200 SER E N 1
ATOM 13336 C CA . SER F 1 200 ? 75.016 134.550 91.395 1.00 49.86 200 SER E CA 1
ATOM 13337 C C . SER F 1 200 ? 75.385 133.472 90.385 1.00 54.12 200 SER E C 1
ATOM 13338 O O . SER F 1 200 ? 74.594 133.114 89.508 1.00 57.41 200 SER E O 1
ATOM 13341 N N . ARG F 1 201 ? 76.601 132.953 90.513 1.00 55.19 201 ARG E N 1
ATOM 13342 C CA . ARG F 1 201 ? 77.111 131.957 89.572 1.00 55.56 201 ARG E CA 1
ATOM 13343 C C . ARG F 1 201 ? 76.687 130.545 89.962 1.00 57.39 201 ARG E C 1
ATOM 13344 O O . ARG F 1 201 ? 77.504 129.628 90.042 1.00 56.45 201 ARG E O 1
ATOM 13352 N N . GLY F 1 202 ? 75.388 130.362 90.195 1.00 53.90 202 GLY E N 1
ATOM 13353 C CA . GLY F 1 202 ? 74.876 129.072 90.616 1.00 52.39 202 GLY E CA 1
ATOM 13354 C C . GLY F 1 202 ? 75.462 128.559 91.909 1.00 53.16 202 GLY E C 1
ATOM 13355 O O . GLY F 1 202 ? 75.441 127.350 92.152 1.00 54.31 202 GLY E O 1
ATOM 13356 N N . THR F 1 203 ? 75.985 129.445 92.751 1.00 51.53 203 THR E N 1
ATOM 13357 C CA . THR F 1 203 ? 76.659 129.066 93.983 1.00 48.21 203 THR E CA 1
ATOM 13358 C C . THR F 1 203 ? 75.961 129.712 95.170 1.00 49.04 203 THR E C 1
ATOM 13359 O O . THR F 1 203 ? 75.600 130.892 95.123 1.00 52.79 203 THR E O 1
ATOM 13363 N N . MET F 1 204 ? 75.770 128.929 96.233 1.00 48.95 204 MET E N 1
ATOM 13364 C CA . MET F 1 204 ? 75.094 129.445 97.418 1.00 47.57 204 MET E CA 1
ATOM 13365 C C . MET F 1 204 ? 75.967 130.452 98.161 1.00 52.04 204 MET E C 1
ATOM 13366 O O . MET F 1 204 ? 75.464 131.462 98.667 1.00 57.13 204 MET E O 1
ATOM 13371 N N . ARG F 1 205 ? 77.276 130.196 98.235 1.00 49.27 205 ARG E N 1
ATOM 13372 C CA . ARG F 1 205 ? 78.177 131.119 98.919 1.00 47.63 205 ARG E CA 1
ATOM 13373 C C . ARG F 1 205 ? 78.205 132.478 98.231 1.00 47.81 205 ARG E C 1
ATOM 13374 O O . ARG F 1 205 ? 78.184 133.522 98.896 1.00 49.20 205 ARG E O 1
ATOM 13382 N N . VAL F 1 206 ? 78.255 132.483 96.897 1.00 46.81 206 VAL E N 1
ATOM 13383 C CA . VAL F 1 206 ? 78.247 133.737 96.150 1.00 43.90 206 VAL E CA 1
ATOM 13384 C C . VAL F 1 206 ? 76.943 134.486 96.385 1.00 43.94 206 VAL E C 1
ATOM 13385 O O . VAL F 1 206 ? 76.934 135.713 96.543 1.00 50.53 206 VAL E O 1
ATOM 13389 N N . ALA F 1 207 ? 75.821 133.763 96.412 1.00 42.18 207 ALA E N 1
ATOM 13390 C CA . ALA F 1 207 ? 74.534 134.402 96.663 1.00 41.22 207 ALA E CA 1
ATOM 13391 C C . ALA F 1 207 ? 74.485 135.026 98.051 1.00 45.63 207 ALA E C 1
ATOM 13392 O O . ALA F 1 207 ? 73.991 136.147 98.218 1.00 49.44 207 ALA E O 1
ATOM 13394 N N . LYS F 1 208 ? 74.993 134.318 99.062 1.00 45.50 208 LYS E N 1
ATOM 13395 C CA . LYS F 1 208 ? 75.011 134.874 100.412 1.00 44.59 208 LYS E CA 1
ATOM 13396 C C . LYS F 1 208 ? 75.902 136.108 100.490 1.00 47.15 208 LYS E C 1
ATOM 13397 O O . LYS F 1 208 ? 75.546 137.103 101.135 1.00 53.93 208 LYS E O 1
ATOM 13403 N N . ARG F 1 209 ? 77.065 136.061 99.835 1.00 44.79 209 ARG E N 1
ATOM 13404 C CA . ARG F 1 209 ? 77.964 137.212 99.830 1.00 42.93 209 ARG E CA 1
ATOM 13405 C C . ARG F 1 209 ? 77.311 138.416 99.163 1.00 41.27 209 ARG E C 1
ATOM 13406 O O . ARG F 1 209 ? 77.373 139.540 99.679 1.00 43.19 209 ARG E O 1
ATOM 13414 N N . LEU F 1 210 ? 76.667 138.198 98.015 1.00 43.05 210 LEU E N 1
ATOM 13415 C CA . LEU F 1 210 ? 75.991 139.292 97.328 1.00 42.24 210 LEU E CA 1
ATOM 13416 C C . LEU F 1 210 ? 74.851 139.847 98.169 1.00 45.73 210 LEU E C 1
ATOM 13417 O O . LEU F 1 210 ? 74.628 141.063 98.199 1.00 49.78 210 LEU E O 1
ATOM 13422 N N . PHE F 1 211 ? 74.113 138.973 98.857 1.00 48.13 211 PHE E N 1
ATOM 13423 C CA . PHE F 1 211 ? 73.029 139.450 99.706 1.00 46.00 211 PHE E CA 1
ATOM 13424 C C . PHE F 1 211 ? 73.554 140.313 100.845 1.00 45.83 211 PHE E C 1
ATOM 13425 O O . PHE F 1 211 ? 72.976 141.360 101.151 1.00 51.93 211 PHE E O 1
ATOM 13433 N N . ARG F 1 212 ? 74.643 139.895 101.490 1.00 44.51 212 ARG E N 1
ATOM 13434 C CA . ARG F 1 212 ? 75.149 140.714 102.586 1.00 44.58 212 ARG E CA 1
ATOM 13435 C C . ARG F 1 212 ? 75.871 141.969 102.107 1.00 49.47 212 ARG E C 1
ATOM 13436 O O . ARG F 1 212 ? 76.048 142.897 102.903 1.00 49.23 212 ARG E O 1
ATOM 13444 N N . ARG F 1 213 ? 76.291 142.025 100.840 1.00 52.70 213 ARG E N 1
ATOM 13445 C CA . ARG F 1 213 ? 76.738 143.299 100.276 1.00 46.37 213 ARG E CA 1
ATOM 13446 C C . ARG F 1 213 ? 75.563 144.237 100.011 1.00 49.03 213 ARG E C 1
ATOM 13447 O O . ARG F 1 213 ? 75.632 145.436 100.321 1.00 52.30 213 ARG E O 1
ATOM 13455 N N . VAL F 1 214 ? 74.484 143.706 99.429 1.00 50.20 214 VAL E N 1
ATOM 13456 C CA . VAL F 1 214 ? 73.294 144.512 99.175 1.00 48.11 214 VAL E CA 1
ATOM 13457 C C . VAL F 1 214 ? 72.690 144.996 100.484 1.00 49.59 214 VAL E C 1
ATOM 13458 O O . VAL F 1 214 ? 72.109 146.085 100.545 1.00 54.52 214 VAL E O 1
ATOM 13462 N N . ARG F 1 215 ? 72.825 144.210 101.553 1.00 49.99 215 ARG E N 1
ATOM 13463 C CA . ARG F 1 215 ? 72.354 144.645 102.863 1.00 52.00 215 ARG E CA 1
ATOM 13464 C C . ARG F 1 215 ? 73.065 145.919 103.305 1.00 55.35 215 ARG E C 1
ATOM 13465 O O . ARG F 1 215 ? 72.424 146.882 103.741 1.00 58.96 215 ARG E O 1
ATOM 13473 N N . ASP F 1 216 ? 74.395 145.945 103.184 1.00 55.17 216 ASP E N 1
ATOM 13474 C CA . ASP F 1 216 ? 75.154 147.140 103.542 1.00 51.58 216 ASP E CA 1
ATOM 13475 C C . ASP F 1 216 ? 74.790 148.315 102.645 1.00 52.50 216 ASP E C 1
ATOM 13476 O O . ASP F 1 216 ? 74.643 149.450 103.120 1.00 51.11 216 ASP E O 1
ATOM 13481 N N . PHE F 1 217 ? 74.652 148.064 101.341 1.00 55.15 217 PHE E N 1
ATOM 13482 C CA . PHE F 1 217 ? 74.318 149.148 100.420 1.00 53.64 217 PHE E CA 1
ATOM 13483 C C . PHE F 1 217 ? 72.955 149.751 100.744 1.00 53.99 217 PHE E C 1
ATOM 13484 O O . PHE F 1 217 ? 72.793 150.976 100.740 1.00 55.81 217 PHE E O 1
ATOM 13492 N N . ALA F 1 218 ? 71.965 148.907 101.039 1.00 54.74 218 ALA E N 1
ATOM 13493 C CA . ALA F 1 218 ? 70.641 149.409 101.389 1.00 54.29 218 ALA E CA 1
ATOM 13494 C C . ALA F 1 218 ? 70.656 150.120 102.735 1.00 55.37 218 ALA E C 1
ATOM 13495 O O . ALA F 1 218 ? 69.947 151.116 102.923 1.00 57.91 218 ALA E O 1
ATOM 13497 N N . GLN F 1 219 ? 71.446 149.620 103.688 1.00 53.08 219 GLN E N 1
ATOM 13498 C CA . GLN F 1 219 ? 71.525 150.266 104.993 1.00 53.72 219 GLN E CA 1
ATOM 13499 C C . GLN F 1 219 ? 72.105 151.670 104.877 1.00 57.79 219 GLN E C 1
ATOM 13500 O O . GLN F 1 219 ? 71.588 152.619 105.478 1.00 57.69 219 GLN E O 1
ATOM 13506 N N . VAL F 1 220 ? 73.185 151.824 104.107 1.00 61.06 220 VAL E N 1
ATOM 13507 C CA . VAL F 1 220 ? 73.759 153.157 103.942 1.00 56.59 220 VAL E CA 1
ATOM 13508 C C . VAL F 1 220 ? 72.856 154.033 103.081 1.00 55.22 220 VAL E C 1
ATOM 13509 O O . VAL F 1 220 ? 72.824 155.258 103.253 1.00 57.76 220 VAL E O 1
ATOM 13513 N N . ALA F 1 221 ? 72.109 153.436 102.148 1.00 55.96 221 ALA E N 1
ATOM 13514 C CA . ALA F 1 221 ? 71.210 154.216 101.306 1.00 58.55 221 ALA E CA 1
ATOM 13515 C C . ALA F 1 221 ? 70.023 154.773 102.080 1.00 59.06 221 ALA E C 1
ATOM 13516 O O . ALA F 1 221 ? 69.392 155.729 101.616 1.00 58.44 221 ALA E O 1
ATOM 13518 N N . GLY F 1 222 ? 69.705 154.203 103.239 1.00 61.47 222 GLY E N 1
ATOM 13519 C CA . GLY F 1 222 ? 68.596 154.685 104.040 1.00 61.25 222 GLY E CA 1
ATOM 13520 C C . GLY F 1 222 ? 67.266 154.071 103.658 1.00 62.68 222 GLY E C 1
ATOM 13521 O O . GLY F 1 222 ? 66.275 154.783 103.472 1.00 63.07 222 GLY E O 1
ATOM 13522 N N . GLU F 1 223 ? 67.231 152.746 103.541 1.00 73.47 223 GLU E N 1
ATOM 13523 C CA . GLU F 1 223 ? 66.023 152.023 103.175 1.00 74.92 223 GLU E CA 1
ATOM 13524 C C . GLU F 1 223 ? 65.862 150.812 104.082 1.00 75.07 223 GLU E C 1
ATOM 13525 O O . GLU F 1 223 ? 66.832 150.288 104.634 1.00 73.87 223 GLU E O 1
ATOM 13531 N N . GLU F 1 224 ? 64.615 150.372 104.232 1.00 79.57 224 GLU E N 1
ATOM 13532 C CA . GLU F 1 224 ? 64.286 149.205 105.042 1.00 79.36 224 GLU E CA 1
ATOM 13533 C C . GLU F 1 224 ? 63.798 148.022 104.223 1.00 79.32 224 GLU E C 1
ATOM 13534 O O . GLU F 1 224 ? 64.205 146.888 104.485 1.00 78.45 224 GLU E O 1
ATOM 13540 N N . VAL F 1 225 ? 62.936 148.253 103.237 1.00 73.96 225 VAL E N 1
ATOM 13541 C CA . VAL F 1 225 ? 62.504 147.214 102.310 1.00 75.00 225 VAL E CA 1
ATOM 13542 C C . VAL F 1 225 ? 63.253 147.404 100.997 1.00 75.54 225 VAL E C 1
ATOM 13543 O O . VAL F 1 225 ? 63.319 148.517 100.459 1.00 75.55 225 VAL E O 1
ATOM 13547 N N . ILE F 1 226 ? 63.864 146.331 100.509 1.00 66.52 226 ILE E N 1
ATOM 13548 C CA . ILE F 1 226 ? 64.688 146.386 99.308 1.00 65.01 226 ILE E CA 1
ATOM 13549 C C . ILE F 1 226 ? 63.836 145.938 98.128 1.00 64.90 226 ILE E C 1
ATOM 13550 O O . ILE F 1 226 ? 63.565 144.747 97.962 1.00 67.63 226 ILE E O 1
ATOM 13555 N N . THR F 1 227 ? 63.415 146.893 97.305 1.00 70.57 227 THR E N 1
ATOM 13556 C CA . THR F 1 227 ? 62.667 146.576 96.100 1.00 72.80 227 THR E CA 1
ATOM 13557 C C . THR F 1 227 ? 63.616 146.039 95.030 1.00 73.13 227 THR E C 1
ATOM 13558 O O . THR F 1 227 ? 64.814 145.850 95.260 1.00 69.02 227 THR E O 1
ATOM 13562 N N . ARG F 1 228 ? 63.075 145.785 93.837 1.00 75.43 228 ARG E N 1
ATOM 13563 C CA . ARG F 1 228 ? 63.908 145.255 92.764 1.00 73.76 228 ARG E CA 1
ATOM 13564 C C . ARG F 1 228 ? 64.861 146.315 92.225 1.00 74.04 228 ARG E C 1
ATOM 13565 O O . ARG F 1 228 ? 66.050 146.043 92.031 1.00 73.98 228 ARG E O 1
ATOM 13573 N N . GLU F 1 229 ? 64.360 147.529 91.987 1.00 77.94 229 GLU E N 1
ATOM 13574 C CA . GLU F 1 229 ? 65.198 148.577 91.412 1.00 79.16 229 GLU E CA 1
ATOM 13575 C C . GLU F 1 229 ? 66.356 148.929 92.336 1.00 78.90 229 GLU E C 1
ATOM 13576 O O . GLU F 1 229 ? 67.482 149.157 91.875 1.00 78.57 229 GLU E O 1
ATOM 13582 N N . ARG F 1 230 ? 66.101 148.979 93.645 1.00 75.03 230 ARG E N 1
ATOM 13583 C CA . ARG F 1 230 ? 67.173 149.256 94.594 1.00 74.80 230 ARG E CA 1
ATOM 13584 C C . ARG F 1 230 ? 68.245 148.174 94.542 1.00 75.03 230 ARG E C 1
ATOM 13585 O O . ARG F 1 230 ? 69.444 148.476 94.571 1.00 75.23 230 ARG E O 1
ATOM 13593 N N . ALA F 1 231 ? 67.832 146.907 94.462 1.00 68.56 231 ALA E N 1
ATOM 13594 C CA . ALA F 1 231 ? 68.797 145.815 94.379 1.00 66.32 231 ALA E CA 1
ATOM 13595 C C . ALA F 1 231 ? 69.606 145.889 93.090 1.00 69.38 231 ALA E C 1
ATOM 13596 O O . ALA F 1 231 ? 70.821 145.658 93.100 1.00 69.95 231 ALA E O 1
ATOM 13598 N N . LEU F 1 232 ? 68.952 146.204 91.969 1.00 68.99 232 LEU E N 1
ATOM 13599 C CA . LEU F 1 232 ? 69.676 146.347 90.709 1.00 69.17 232 LEU E CA 1
ATOM 13600 C C . LEU F 1 232 ? 70.692 147.479 90.779 1.00 70.37 232 LEU E C 1
ATOM 13601 O O . LEU F 1 232 ? 71.827 147.336 90.310 1.00 69.10 232 LEU E O 1
ATOM 13606 N N . GLU F 1 233 ? 70.306 148.615 91.363 1.00 71.14 233 GLU E N 1
ATOM 13607 C CA . GLU F 1 233 ? 71.247 149.725 91.477 1.00 69.69 233 GLU E CA 1
ATOM 13608 C C . GLU F 1 233 ? 72.411 149.373 92.397 1.00 67.89 233 GLU E C 1
ATOM 13609 O O . GLU F 1 233 ? 73.562 149.722 92.108 1.00 68.75 233 GLU E O 1
ATOM 13615 N N . ALA F 1 234 ? 72.136 148.678 93.502 1.00 61.09 234 ALA E N 1
ATOM 13616 C CA . ALA F 1 234 ? 73.209 148.275 94.407 1.00 59.80 234 ALA E CA 1
ATOM 13617 C C . ALA F 1 234 ? 74.166 147.298 93.734 1.00 58.75 234 ALA E C 1
ATOM 13618 O O . ALA F 1 234 ? 75.387 147.404 93.898 1.00 60.77 234 ALA E O 1
ATOM 13620 N N . LEU F 1 235 ? 73.632 146.343 92.971 1.00 58.95 235 LEU E N 1
ATOM 13621 C CA . LEU F 1 235 ? 74.489 145.384 92.283 1.00 60.41 235 LEU E CA 1
ATOM 13622 C C . LEU F 1 235 ? 75.296 146.056 91.179 1.00 60.72 235 LEU E C 1
ATOM 13623 O O . LEU F 1 235 ? 76.457 145.699 90.949 1.00 58.42 235 LEU E O 1
ATOM 13628 N N . ALA F 1 236 ? 74.699 147.025 90.481 1.00 60.00 236 ALA E N 1
ATOM 13629 C CA . ALA F 1 236 ? 75.445 147.778 89.478 1.00 57.07 236 ALA E CA 1
ATOM 13630 C C . ALA F 1 236 ? 76.566 148.586 90.118 1.00 57.12 236 ALA E C 1
ATOM 13631 O O . ALA F 1 236 ? 77.682 148.642 89.589 1.00 56.19 236 ALA E O 1
ATOM 13633 N N . ALA F 1 237 ? 76.287 149.221 91.259 1.00 58.37 237 ALA E N 1
ATOM 13634 C CA . ALA F 1 237 ? 77.323 149.949 91.979 1.00 55.51 237 ALA E CA 1
ATOM 13635 C C . ALA F 1 237 ? 78.393 149.022 92.536 1.00 59.17 237 ALA E C 1
ATOM 13636 O O . ALA F 1 237 ? 79.531 149.459 92.738 1.00 61.91 237 ALA E O 1
ATOM 13638 N N . LEU F 1 238 ? 78.055 147.757 92.794 1.00 56.77 238 LEU E N 1
ATOM 13639 C CA . LEU F 1 238 ? 79.064 146.809 93.252 1.00 54.55 238 LEU E CA 1
ATOM 13640 C C . LEU F 1 238 ? 80.016 146.425 92.126 1.00 56.87 238 LEU E C 1
ATOM 13641 O O . LEU F 1 238 ? 81.200 146.175 92.376 1.00 57.09 238 LEU E O 1
ATOM 13646 N N . GLY F 1 239 ? 79.526 146.376 90.889 1.00 56.81 239 GLY E N 1
ATOM 13647 C CA . GLY F 1 239 ? 80.368 146.048 89.756 1.00 54.49 239 GLY E CA 1
ATOM 13648 C C . GLY F 1 239 ? 80.033 144.732 89.085 1.00 58.27 239 GLY E C 1
ATOM 13649 O O . GLY F 1 239 ? 80.926 144.047 88.577 1.00 61.96 239 GLY E O 1
ATOM 13650 N N . LEU F 1 240 ? 78.754 144.366 89.072 1.00 63.60 240 LEU E N 1
ATOM 13651 C CA . LEU F 1 240 ? 78.290 143.133 88.448 1.00 64.24 240 LEU E CA 1
ATOM 13652 C C . LEU F 1 240 ? 77.367 143.468 87.286 1.00 64.14 240 LEU E C 1
ATOM 13653 O O . LEU F 1 240 ? 76.445 144.275 87.434 1.00 64.46 240 LEU E O 1
ATOM 13658 N N . ASP F 1 241 ? 77.616 142.847 86.136 1.00 69.90 241 ASP E N 1
ATOM 13659 C CA . ASP F 1 241 ? 76.772 143.029 84.966 1.00 73.12 241 ASP E CA 1
ATOM 13660 C C . ASP F 1 241 ? 75.646 141.997 84.984 1.00 72.26 241 ASP E C 1
ATOM 13661 O O . ASP F 1 241 ? 75.499 141.222 85.933 1.00 72.40 241 ASP E O 1
ATOM 13666 N N . GLU F 1 242 ? 74.829 141.980 83.927 1.00 73.48 242 GLU E N 1
ATOM 13667 C CA . GLU F 1 242 ? 73.671 141.093 83.891 1.00 73.26 242 GLU E CA 1
ATOM 13668 C C . GLU F 1 242 ? 74.061 139.622 83.835 1.00 74.02 242 GLU E C 1
ATOM 13669 O O . GLU F 1 242 ? 73.261 138.768 84.231 1.00 71.19 242 GLU E O 1
ATOM 13675 N N . LEU F 1 243 ? 75.262 139.307 83.358 1.00 72.95 243 LEU E N 1
ATOM 13676 C CA . LEU F 1 243 ? 75.729 137.931 83.268 1.00 70.74 243 LEU E CA 1
ATOM 13677 C C . LEU F 1 243 ? 76.481 137.484 84.514 1.00 70.47 243 LEU E C 1
ATOM 13678 O O . LEU F 1 243 ? 77.003 136.365 84.540 1.00 71.29 243 LEU E O 1
ATOM 13683 N N . GLY F 1 244 ? 76.549 138.328 85.540 1.00 67.13 244 GLY E N 1
ATOM 13684 C CA . GLY F 1 244 ? 77.261 137.998 86.754 1.00 66.39 244 GLY E CA 1
ATOM 13685 C C . GLY F 1 244 ? 78.756 138.207 86.700 1.00 68.83 244 GLY E C 1
ATOM 13686 O O . GLY F 1 244 ? 79.447 137.854 87.664 1.00 68.28 244 GLY E O 1
ATOM 13687 N N . LEU F 1 245 ? 79.281 138.760 85.610 1.00 71.77 245 LEU E N 1
ATOM 13688 C CA . LEU F 1 245 ? 80.713 139.003 85.507 1.00 68.96 245 LEU E CA 1
ATOM 13689 C C . LEU F 1 245 ? 81.118 140.168 86.399 1.00 68.66 245 LEU E C 1
ATOM 13690 O O . LEU F 1 245 ? 80.467 141.217 86.406 1.00 67.08 245 LEU E O 1
ATOM 13695 N N . GLU F 1 246 ? 82.200 139.984 87.148 1.00 65.75 246 GLU E N 1
ATOM 13696 C CA . GLU F 1 246 ? 82.731 141.038 87.999 1.00 64.60 246 GLU E CA 1
ATOM 13697 C C . GLU F 1 246 ? 83.639 141.942 87.169 1.00 67.34 246 GLU E C 1
ATOM 13698 O O . GLU F 1 246 ? 83.709 141.839 85.941 1.00 71.10 246 GLU E O 1
ATOM 13704 N N . LYS F 1 247 ? 84.348 142.852 87.837 1.00 66.32 247 LYS E N 1
ATOM 13705 C CA . LYS F 1 247 ? 85.288 143.713 87.129 1.00 64.68 247 LYS E CA 1
ATOM 13706 C C . LYS F 1 247 ? 86.506 142.932 86.647 1.00 66.81 247 LYS E C 1
ATOM 13707 O O . LYS F 1 247 ? 87.079 143.263 85.604 1.00 67.08 247 LYS E O 1
ATOM 13713 N N . ARG F 1 248 ? 86.904 141.891 87.382 1.00 67.57 248 ARG E N 1
ATOM 13714 C CA . ARG F 1 248 ? 88.108 141.144 87.030 1.00 66.30 248 ARG E CA 1
ATOM 13715 C C . ARG F 1 248 ? 87.946 140.413 85.700 1.00 66.47 248 ARG E C 1
ATOM 13716 O O . ARG F 1 248 ? 88.835 140.463 84.842 1.00 66.36 248 ARG E O 1
ATOM 13724 N N . ASP F 1 249 ? 86.819 139.722 85.511 1.00 65.42 249 ASP E N 1
ATOM 13725 C CA . ASP F 1 249 ? 86.609 138.973 84.274 1.00 65.57 249 ASP E CA 1
ATOM 13726 C C . ASP F 1 249 ? 86.487 139.904 83.073 1.00 65.41 249 ASP E C 1
ATOM 13727 O O . ASP F 1 249 ? 87.030 139.620 81.996 1.00 66.39 249 ASP E O 1
ATOM 13732 N N . ARG F 1 250 ? 85.772 141.019 83.239 1.00 65.85 250 ARG E N 1
ATOM 13733 C CA . ARG F 1 250 ? 85.669 141.995 82.162 1.00 67.72 250 ARG E CA 1
ATOM 13734 C C . ARG F 1 250 ? 87.030 142.592 81.834 1.00 68.98 250 ARG E C 1
ATOM 13735 O O . ARG F 1 250 ? 87.342 142.836 80.664 1.00 69.26 250 ARG E O 1
ATOM 13743 N N . GLU F 1 251 ? 87.856 142.831 82.855 1.00 66.25 251 GLU E N 1
ATOM 13744 C CA . GLU F 1 251 ? 89.208 143.321 82.609 1.00 65.60 251 GLU E CA 1
ATOM 13745 C C . GLU F 1 251 ? 90.037 142.293 81.853 1.00 66.27 251 GLU E C 1
ATOM 13746 O O . GLU F 1 251 ? 90.817 142.649 80.965 1.00 66.67 251 GLU E O 1
ATOM 13752 N N . ILE F 1 252 ? 89.888 141.012 82.197 1.00 64.66 252 ILE E N 1
ATOM 13753 C CA . ILE F 1 252 ? 90.612 139.958 81.486 1.00 63.79 252 ILE E CA 1
ATOM 13754 C C . ILE F 1 252 ? 90.219 139.951 80.014 1.00 64.20 252 ILE E C 1
ATOM 13755 O O . ILE F 1 252 ? 91.076 139.901 79.119 1.00 67.15 252 ILE E O 1
ATOM 13760 N N . LEU F 1 253 ? 88.913 140.009 79.745 1.00 65.76 253 LEU E N 1
ATOM 13761 C CA . LEU F 1 253 ? 88.444 140.020 78.362 1.00 67.19 253 LEU E CA 1
ATOM 13762 C C . LEU F 1 253 ? 88.936 141.257 77.619 1.00 66.07 253 LEU E C 1
ATOM 13763 O O . LEU F 1 253 ? 89.354 141.167 76.458 1.00 66.37 253 LEU E O 1
ATOM 13768 N N . GLU F 1 254 ? 88.891 142.423 78.271 1.00 64.78 254 GLU E N 1
ATOM 13769 C CA . GLU F 1 254 ? 89.359 143.650 77.634 1.00 63.47 254 GLU E CA 1
ATOM 13770 C C . GLU F 1 254 ? 90.845 143.580 77.314 1.00 64.81 254 GLU E C 1
ATOM 13771 O O . GLU F 1 254 ? 91.268 143.974 76.222 1.00 66.85 254 GLU E O 1
ATOM 13777 N N . VAL F 1 255 ? 91.655 143.089 78.255 1.00 65.61 255 VAL E N 1
ATOM 13778 C CA . VAL F 1 255 ? 93.091 142.971 78.015 1.00 63.53 255 VAL E CA 1
ATOM 13779 C C . VAL F 1 255 ? 93.355 142.034 76.848 1.00 62.93 255 VAL E C 1
ATOM 13780 O O . VAL F 1 255 ? 94.124 142.357 75.935 1.00 63.83 255 VAL E O 1
ATOM 13784 N N . LEU F 1 256 ? 92.703 140.869 76.844 1.00 62.37 256 LEU E N 1
ATOM 13785 C CA . LEU F 1 256 ? 92.885 139.935 75.737 1.00 62.46 256 LEU E CA 1
ATOM 13786 C C . LEU F 1 256 ? 92.537 140.592 74.407 1.00 64.42 256 LEU E C 1
ATOM 13787 O O . LEU F 1 256 ? 93.364 140.637 73.486 1.00 65.76 256 LEU E O 1
ATOM 13792 N N . ILE F 1 257 ? 91.337 141.174 74.318 1.00 64.50 257 ILE E N 1
ATOM 13793 C CA . ILE F 1 257 ? 90.844 141.714 73.054 1.00 62.34 257 ILE E CA 1
ATOM 13794 C C . ILE F 1 257 ? 91.727 142.858 72.569 1.00 65.13 257 ILE E C 1
ATOM 13795 O O . ILE F 1 257 ? 92.058 142.943 71.380 1.00 66.28 257 ILE E O 1
ATOM 13800 N N . LEU F 1 258 ? 92.127 143.753 73.473 1.00 64.20 258 LEU E N 1
ATOM 13801 C CA . LEU F 1 258 ? 92.882 144.930 73.062 1.00 62.13 258 LEU E CA 1
ATOM 13802 C C . LEU F 1 258 ? 94.339 144.589 72.768 1.00 61.27 258 LEU E C 1
ATOM 13803 O O . LEU F 1 258 ? 94.834 144.840 71.664 1.00 61.98 258 LEU E O 1
ATOM 13808 N N . ARG F 1 259 ? 95.044 144.015 73.744 1.00 56.54 259 ARG E N 1
ATOM 13809 C CA . ARG F 1 259 ? 96.477 143.802 73.606 1.00 56.38 259 ARG E CA 1
ATOM 13810 C C . ARG F 1 259 ? 96.831 142.599 72.741 1.00 56.62 259 ARG E C 1
ATOM 13811 O O . ARG F 1 259 ? 98.010 142.430 72.413 1.00 58.21 259 ARG E O 1
ATOM 13819 N N . PHE F 1 260 ? 95.862 141.762 72.357 1.00 57.69 260 PHE E N 1
ATOM 13820 C CA . PHE F 1 260 ? 96.170 140.616 71.513 1.00 57.73 260 PHE E CA 1
ATOM 13821 C C . PHE F 1 260 ? 95.186 140.442 70.364 1.00 60.75 260 PHE E C 1
ATOM 13822 O O . PHE F 1 260 ? 95.226 139.410 69.684 1.00 61.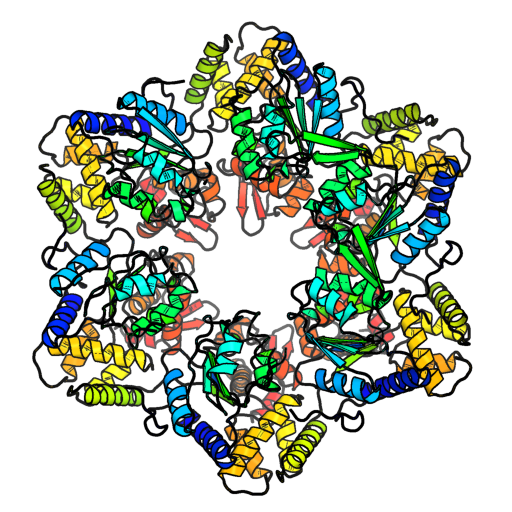89 260 PHE E O 1
ATOM 13830 N N . GLY F 1 261 ? 94.311 141.417 70.126 1.00 61.71 261 GLY E N 1
ATOM 13831 C CA . GLY F 1 261 ? 93.365 141.327 69.029 1.00 60.93 261 GLY E CA 1
ATOM 13832 C C . GLY F 1 261 ? 92.429 140.145 69.104 1.00 61.35 261 GLY E C 1
ATOM 13833 O O . GLY F 1 261 ? 91.888 139.728 68.076 1.00 62.68 261 GLY E O 1
ATOM 13834 N N . GLY F 1 262 ? 92.221 139.588 70.294 1.00 63.76 262 GLY E N 1
ATOM 13835 C CA . GLY F 1 262 ? 91.407 138.398 70.425 1.00 64.78 262 GLY E CA 1
ATOM 13836 C C . GLY F 1 262 ? 92.073 137.125 69.961 1.00 67.02 262 GLY E C 1
ATOM 13837 O O . GLY F 1 262 ? 91.414 136.083 69.905 1.00 67.02 262 GLY E O 1
ATOM 13838 N N . GLY F 1 263 ? 93.359 137.175 69.631 1.00 64.06 263 GLY E N 1
ATOM 13839 C CA . GLY F 1 263 ? 94.056 136.025 69.106 1.00 60.36 263 GLY E CA 1
ATOM 13840 C C . GLY F 1 263 ? 94.403 135.026 70.184 1.00 61.90 263 GLY E C 1
ATOM 13841 O O . GLY F 1 263 ? 94.261 135.274 71.392 1.00 63.73 263 GLY E O 1
ATOM 13842 N N . PRO F 1 264 ? 94.871 133.855 69.750 1.00 62.09 264 PRO E N 1
ATOM 13843 C CA . PRO F 1 264 ? 95.214 132.784 70.700 1.00 60.97 264 PRO E CA 1
ATOM 13844 C C . PRO F 1 264 ? 96.388 133.189 71.579 1.00 60.78 264 PRO E C 1
ATOM 13845 O O . PRO F 1 264 ? 97.468 133.519 71.083 1.00 62.11 264 PRO E O 1
ATOM 13849 N N . VAL F 1 265 ? 96.169 133.165 72.891 1.00 57.48 265 VAL E N 1
ATOM 13850 C CA . VAL F 1 265 ? 97.196 133.483 73.875 1.00 56.97 265 VAL E CA 1
ATOM 13851 C C . VAL F 1 265 ? 97.234 132.360 74.901 1.00 57.95 265 VAL E C 1
ATOM 13852 O O . VAL F 1 265 ? 96.191 131.964 75.431 1.00 61.85 265 VAL E O 1
ATOM 13856 N N . GLY F 1 266 ? 98.433 131.848 75.179 1.00 53.27 266 GLY E N 1
ATOM 13857 C CA . GLY F 1 266 ? 98.580 130.805 76.169 1.00 55.75 266 GLY E CA 1
ATOM 13858 C C . GLY F 1 266 ? 98.495 131.339 77.585 1.00 55.69 266 GLY E C 1
ATOM 13859 O O . GLY F 1 266 ? 98.448 132.544 77.826 1.00 53.11 266 GLY E O 1
ATOM 13860 N N . LEU F 1 267 ? 98.473 130.414 78.541 1.00 58.69 267 LEU E N 1
ATOM 13861 C CA . LEU F 1 267 ? 98.410 130.792 79.953 1.00 57.33 267 LEU E CA 1
ATOM 13862 C C . LEU F 1 267 ? 99.805 131.024 80.528 1.00 61.05 267 LEU E C 1
ATOM 13863 O O . LEU F 1 267 ? 100.167 130.526 81.593 1.00 62.55 267 LEU E O 1
ATOM 13868 N N . ALA F 1 268 ? 100.596 131.790 79.806 1.00 53.65 268 ALA E N 1
ATOM 13869 C CA . ALA F 1 268 ? 101.866 132.345 80.255 1.00 49.66 268 ALA E CA 1
ATOM 13870 C C . ALA F 1 268 ? 101.974 133.828 79.950 1.00 53.07 268 ALA E C 1
ATOM 13871 O O . ALA F 1 268 ? 102.537 134.579 80.750 1.00 53.86 268 ALA E O 1
ATOM 13873 N N . THR F 1 269 ? 101.442 134.264 78.810 1.00 46.26 269 THR E N 1
ATOM 13874 C CA . THR F 1 269 ? 101.403 135.666 78.424 1.00 45.54 269 THR E CA 1
ATOM 13875 C C . THR F 1 269 ? 100.165 136.368 78.968 1.00 48.83 269 THR E C 1
ATOM 13876 O O . THR F 1 269 ? 100.243 137.529 79.382 1.00 48.36 269 THR E O 1
ATOM 13880 N N . LEU F 1 270 ? 99.021 135.679 78.977 1.00 53.71 270 LEU E N 1
ATOM 13881 C CA . LEU F 1 270 ? 97.799 136.273 79.510 1.00 49.60 270 LEU E CA 1
ATOM 13882 C C . LEU F 1 270 ? 97.918 136.541 81.006 1.00 49.32 270 LEU E C 1
ATOM 13883 O O . LEU F 1 270 ? 97.482 137.592 81.489 1.00 50.17 270 LEU E O 1
ATOM 13888 N N . ALA F 1 271 ? 98.497 135.601 81.754 1.00 50.14 271 ALA E N 1
ATOM 13889 C CA . ALA F 1 271 ? 98.679 135.805 83.188 1.00 53.06 271 ALA E CA 1
ATOM 13890 C C . ALA F 1 271 ? 99.665 136.932 83.468 1.00 54.06 271 ALA E C 1
ATOM 13891 O O . ALA F 1 271 ? 99.453 137.737 84.381 1.00 55.26 271 ALA E O 1
ATOM 13893 N N . THR F 1 272 ? 100.754 136.998 82.698 1.00 49.49 272 THR E N 1
ATOM 13894 C CA . THR F 1 272 ? 101.739 138.058 82.895 1.00 48.68 272 THR E CA 1
ATOM 13895 C C . THR F 1 272 ? 101.159 139.425 82.555 1.00 46.12 272 THR E C 1
ATOM 13896 O O . THR F 1 272 ? 101.415 140.407 83.261 1.00 47.81 272 THR E O 1
ATOM 13900 N N . ALA F 1 273 ? 100.375 139.510 81.478 1.00 44.91 273 ALA E N 1
ATOM 13901 C CA . ALA F 1 273 ? 99.798 140.783 81.067 1.00 43.06 273 ALA E CA 1
ATOM 13902 C C . ALA F 1 273 ? 98.748 141.289 82.045 1.00 46.41 273 ALA E C 1
ATOM 13903 O O . ALA F 1 273 ? 98.488 142.497 82.086 1.00 46.34 273 ALA E O 1
ATOM 13905 N N . LEU F 1 274 ? 98.138 140.401 82.826 1.00 53.96 274 LEU E N 1
ATOM 13906 C CA . LEU F 1 274 ? 97.141 140.777 83.817 1.00 51.71 274 LEU E CA 1
ATOM 13907 C C . LEU F 1 274 ? 97.733 140.925 85.211 1.00 54.94 274 LEU E C 1
ATOM 13908 O O . LEU F 1 274 ? 96.984 141.137 86.170 1.00 58.93 274 LEU E O 1
ATOM 13913 N N . SER F 1 275 ? 99.055 140.810 85.342 1.00 56.73 275 SER E N 1
ATOM 13914 C CA . SER F 1 275 ? 99.752 140.829 86.627 1.00 53.92 275 SER E CA 1
ATOM 13915 C C . SER F 1 275 ? 99.253 139.734 87.563 1.00 56.07 275 SER E C 1
ATOM 13916 O O . SER F 1 275 ? 99.388 139.845 88.786 1.00 56.83 275 SER E O 1
ATOM 13919 N N . GLU F 1 276 ? 98.677 138.677 87.002 1.00 64.66 276 GLU E N 1
ATOM 13920 C CA . GLU F 1 276 ? 98.219 137.518 87.745 1.00 65.48 276 GLU E CA 1
ATOM 13921 C C . GLU F 1 276 ? 99.227 136.383 87.587 1.00 66.35 276 GLU E C 1
ATOM 13922 O O . GLU F 1 276 ? 100.326 136.563 87.053 1.00 66.24 276 GLU E O 1
ATOM 13928 N N . ASP F 1 277 ? 98.855 135.202 88.059 1.00 71.33 277 ASP E N 1
ATOM 13929 C CA . ASP F 1 277 ? 99.667 134.002 87.981 1.00 72.91 277 ASP E CA 1
ATOM 13930 C C . ASP F 1 277 ? 98.943 132.908 87.203 1.00 74.47 277 ASP E C 1
ATOM 13931 O O . ASP F 1 277 ? 97.725 132.978 87.000 1.00 75.16 277 ASP E O 1
ATOM 13936 N N . PRO F 1 278 ? 99.665 131.873 86.751 1.00 74.02 278 PRO E N 1
ATOM 13937 C CA . PRO F 1 278 ? 99.003 130.754 86.062 1.00 72.18 278 PRO E CA 1
ATOM 13938 C C . PRO F 1 278 ? 98.232 129.847 87.011 1.00 72.99 278 PRO E C 1
ATOM 13939 O O . PRO F 1 278 ? 97.903 128.707 86.668 1.00 72.67 278 PRO E O 1
ATOM 13943 N N . GLY F 1 279 ? 97.930 130.353 88.204 1.00 70.35 279 GLY E N 1
ATOM 13944 C CA . GLY F 1 279 ? 97.284 129.590 89.253 1.00 69.76 279 GLY E CA 1
ATOM 13945 C C . GLY F 1 279 ? 95.788 129.820 89.277 1.00 71.48 279 GLY E C 1
ATOM 13946 O O . GLY F 1 279 ? 95.049 129.139 88.560 1.00 71.84 279 GLY E O 1
ATOM 13947 N N . THR F 1 280 ? 95.326 130.742 90.129 1.00 71.57 280 THR E N 1
ATOM 13948 C CA . THR F 1 280 ? 93.900 131.056 90.196 1.00 72.84 280 THR E CA 1
ATOM 13949 C C . THR F 1 280 ? 93.318 131.355 88.819 1.00 70.41 280 THR E C 1
ATOM 13950 O O . THR F 1 280 ? 92.179 130.976 88.526 1.00 70.74 280 THR E O 1
ATOM 13954 N N . LEU F 1 281 ? 94.073 132.044 87.968 1.00 70.82 281 LEU E N 1
ATOM 13955 C CA . LEU F 1 281 ? 93.660 132.201 86.580 1.00 71.95 281 LEU E CA 1
ATOM 13956 C C . LEU F 1 281 ? 93.592 130.830 85.918 1.00 73.00 281 LEU E C 1
ATOM 13957 O O . LEU F 1 281 ? 94.532 130.036 86.025 1.00 72.03 281 LEU E O 1
ATOM 13962 N N . GLU F 1 282 ? 92.479 130.555 85.236 1.00 71.26 282 GLU E N 1
ATOM 13963 C CA . GLU F 1 282 ? 92.061 129.266 84.691 1.00 69.29 282 GLU E CA 1
ATOM 13964 C C . GLU F 1 282 ? 91.560 128.334 85.800 1.00 69.07 282 GLU E C 1
ATOM 13965 O O . GLU F 1 282 ? 91.051 127.255 85.495 1.00 69.86 282 GLU E O 1
ATOM 13971 N N . GLU F 1 283 ? 91.648 128.725 87.069 1.00 70.03 283 GLU E N 1
ATOM 13972 C CA . GLU F 1 283 ? 91.118 127.931 88.170 1.00 69.46 283 GLU E CA 1
ATOM 13973 C C . GLU F 1 283 ? 89.901 128.559 88.832 1.00 69.99 283 GLU E C 1
ATOM 13974 O O . GLU F 1 283 ? 88.952 127.845 89.166 1.00 69.77 283 GLU E O 1
ATOM 13980 N N . VAL F 1 284 ? 89.890 129.878 89.017 1.00 71.28 284 VAL E N 1
ATOM 13981 C CA . VAL F 1 284 ? 88.772 130.558 89.662 1.00 73.28 284 VAL E CA 1
ATOM 13982 C C . VAL F 1 284 ? 88.102 131.590 88.768 1.00 72.14 284 VAL E C 1
ATOM 13983 O O . VAL F 1 284 ? 86.978 132.012 89.078 1.00 72.98 284 VAL E O 1
ATOM 13987 N N . HIS F 1 285 ? 88.738 132.016 87.677 1.00 68.43 285 HIS E N 1
ATOM 13988 C CA . HIS F 1 285 ? 88.225 133.106 86.857 1.00 69.81 285 HIS E CA 1
ATOM 13989 C C . HIS F 1 285 ? 87.720 132.630 85.501 1.00 70.90 285 HIS E C 1
ATOM 13990 O O . HIS F 1 285 ? 86.575 132.909 85.132 1.00 69.56 285 HIS E O 1
ATOM 13997 N N . GLU F 1 286 ? 88.547 131.919 84.747 1.00 70.19 286 GLU E N 1
ATOM 13998 C CA . GLU F 1 286 ? 88.236 131.587 83.361 1.00 68.52 286 GLU E CA 1
ATOM 13999 C C . GLU F 1 286 ? 87.206 130.467 83.207 1.00 68.97 286 GLU E C 1
ATOM 14000 O O . GLU F 1 286 ? 86.368 130.555 82.301 1.00 67.55 286 GLU E O 1
ATOM 14006 N N . PRO F 1 287 ? 87.221 129.407 84.038 1.00 70.36 287 PRO E N 1
ATOM 14007 C CA . PRO F 1 287 ? 86.186 128.363 83.898 1.00 67.71 287 PRO E CA 1
ATOM 14008 C C . PRO F 1 287 ? 84.772 128.899 83.738 1.00 68.07 287 PRO E C 1
ATOM 14009 O O . PRO F 1 287 ? 83.999 128.360 82.936 1.00 66.66 287 PRO E O 1
ATOM 14013 N N . TYR F 1 288 ? 84.414 129.955 84.470 1.00 66.29 288 TYR E N 1
ATOM 14014 C CA . TYR F 1 288 ? 83.112 130.580 84.267 1.00 63.75 288 TYR E CA 1
ATOM 14015 C C . TYR F 1 288 ? 83.014 131.212 82.883 1.00 65.02 288 TYR E C 1
ATOM 14016 O O . TYR F 1 288 ? 81.943 131.204 82.266 1.00 62.03 288 TYR E O 1
ATOM 14025 N N . LEU F 1 289 ? 84.120 131.772 82.383 1.00 67.48 289 LEU E N 1
ATOM 14026 C CA . LEU F 1 289 ? 84.108 132.382 81.056 1.00 66.83 289 LEU E CA 1
ATOM 14027 C C . LEU F 1 289 ? 83.864 131.342 79.969 1.00 67.17 289 LEU E C 1
ATOM 14028 O O . LEU F 1 289 ? 83.099 131.586 79.029 1.00 65.60 289 LEU E O 1
ATOM 14033 N N . ILE F 1 290 ? 84.512 130.179 80.074 1.00 67.75 290 ILE E N 1
ATOM 14034 C CA . ILE F 1 290 ? 84.237 129.100 79.127 1.00 68.06 290 ILE E CA 1
ATOM 14035 C C . ILE F 1 290 ? 82.814 128.581 79.304 1.00 67.50 290 ILE E C 1
ATOM 14036 O O . ILE F 1 290 ? 82.125 128.274 78.324 1.00 66.21 290 ILE E O 1
ATOM 14041 N N . ARG F 1 291 ? 82.345 128.486 80.552 1.00 68.17 291 ARG E N 1
ATOM 14042 C CA . ARG F 1 291 ? 80.997 127.983 80.800 1.00 68.60 291 ARG E CA 1
ATOM 14043 C C . ARG F 1 291 ? 79.940 128.890 80.179 1.00 67.47 291 ARG E C 1
ATOM 14044 O O . ARG F 1 291 ? 78.946 128.408 79.625 1.00 66.85 291 ARG E O 1
ATOM 14052 N N . GLN F 1 292 ? 80.140 130.203 80.253 1.00 66.71 292 GLN E N 1
ATOM 14053 C CA . GLN F 1 292 ? 79.204 131.170 79.696 1.00 65.55 292 GLN E CA 1
ATOM 14054 C C . GLN F 1 292 ? 79.461 131.461 78.222 1.00 67.28 292 GLN E C 1
ATOM 14055 O O . GLN F 1 292 ? 78.848 132.380 77.670 1.00 66.73 292 GLN E O 1
ATOM 14061 N N . GLY F 1 293 ? 80.346 130.705 77.579 1.00 69.00 293 GLY E N 1
ATOM 14062 C CA . GLY F 1 293 ? 80.647 130.929 76.178 1.00 68.00 293 GLY E CA 1
ATOM 14063 C C . GLY F 1 293 ? 81.353 132.233 75.885 1.00 68.23 293 GLY E C 1
ATOM 14064 O O . GLY F 1 293 ? 81.103 132.844 74.842 1.00 68.33 293 GLY E O 1
ATOM 14065 N N . LEU F 1 294 ? 82.235 132.677 76.780 1.00 68.24 294 LEU E N 1
ATOM 14066 C CA . LEU F 1 294 ? 83.008 133.892 76.573 1.00 69.39 294 LEU E CA 1
ATOM 14067 C C . LEU F 1 294 ? 84.482 133.627 76.307 1.00 70.43 294 LEU E C 1
ATOM 14068 O O . LEU F 1 294 ? 85.198 134.553 75.911 1.00 71.29 294 LEU E O 1
ATOM 14073 N N . LEU F 1 295 ? 84.953 132.400 76.513 1.00 66.92 295 LEU E N 1
ATOM 14074 C CA . LEU F 1 295 ? 86.345 132.050 76.283 1.00 65.50 295 LEU E CA 1
ATOM 14075 C C . LEU F 1 295 ? 86.415 130.631 75.740 1.00 67.76 295 LEU E C 1
ATOM 14076 O O . LEU F 1 295 ? 85.576 129.786 76.062 1.00 71.10 295 LEU E O 1
ATOM 14081 N N . LYS F 1 296 ? 87.422 130.379 74.908 1.00 68.26 296 LYS E N 1
ATOM 14082 C CA . LYS F 1 296 ? 87.632 129.073 74.302 1.00 68.54 296 LYS E CA 1
ATOM 14083 C C . LYS F 1 296 ? 89.072 128.641 74.526 1.00 66.97 296 LYS E C 1
ATOM 14084 O O . LYS F 1 296 ? 89.987 129.468 74.500 1.00 68.60 296 LYS E O 1
ATOM 14090 N N . ARG F 1 297 ? 89.268 127.342 74.751 1.00 70.31 297 ARG E N 1
ATOM 14091 C CA . ARG F 1 297 ? 90.602 126.785 74.968 1.00 72.19 297 ARG E CA 1
ATOM 14092 C C . ARG F 1 297 ? 91.096 126.188 73.653 1.00 72.95 297 ARG E C 1
ATOM 14093 O O . ARG F 1 297 ? 91.112 124.974 73.447 1.00 73.92 297 ARG E O 1
ATOM 14101 N N . THR F 1 298 ? 91.502 127.076 72.751 1.00 71.59 298 THR E N 1
ATOM 14102 C CA . THR F 1 298 ? 92.094 126.667 71.490 1.00 69.68 298 THR E CA 1
ATOM 14103 C C . THR F 1 298 ? 93.424 125.956 71.749 1.00 70.39 298 THR E C 1
ATOM 14104 O O . THR F 1 298 ? 94.128 126.277 72.710 1.00 70.30 298 THR E O 1
ATOM 14108 N N . PRO F 1 299 ? 93.774 124.959 70.931 1.00 73.38 299 PRO E N 1
ATOM 14109 C CA . PRO F 1 299 ? 95.090 124.320 71.096 1.00 73.88 299 PRO E CA 1
ATOM 14110 C C . PRO F 1 299 ? 96.254 125.294 71.016 1.00 73.50 299 PRO E C 1
ATOM 14111 O O . PRO F 1 299 ? 97.294 125.050 71.642 1.00 72.19 299 PRO E O 1
ATOM 14115 N N . ARG F 1 300 ? 96.117 126.388 70.269 1.00 76.04 300 ARG E N 1
ATOM 14116 C CA . ARG F 1 300 ? 97.175 127.381 70.138 1.00 74.98 300 ARG E CA 1
ATOM 14117 C C . ARG F 1 300 ? 97.003 128.578 71.066 1.00 75.05 300 ARG E C 1
ATOM 14118 O O . ARG F 1 300 ? 97.807 129.512 70.997 1.00 76.02 300 ARG E O 1
ATOM 14126 N N . GLY F 1 301 ? 95.991 128.581 71.924 1.00 68.31 301 GLY E N 1
ATOM 14127 C CA . GLY F 1 301 ? 95.810 129.704 72.836 1.00 65.05 301 GLY E CA 1
ATOM 14128 C C . GLY F 1 301 ? 94.360 129.821 73.281 1.00 67.18 301 GLY E C 1
ATOM 14129 O O . GLY F 1 301 ? 93.652 128.822 73.395 1.00 69.00 301 GLY E O 1
ATOM 14130 N N . ARG F 1 302 ? 93.948 131.060 73.541 1.00 64.97 302 ARG E N 1
ATOM 14131 C CA . ARG F 1 302 ? 92.602 131.356 74.011 1.00 62.48 302 ARG E CA 1
ATOM 14132 C C . ARG F 1 302 ? 91.991 132.458 73.159 1.00 63.27 302 ARG E C 1
ATOM 14133 O O . ARG F 1 302 ? 92.668 133.425 72.800 1.00 66.15 302 ARG E O 1
ATOM 14141 N N . VAL F 1 303 ? 90.705 132.309 72.845 1.00 63.50 303 VAL E N 1
ATOM 14142 C CA . VAL F 1 303 ? 90.002 133.206 71.937 1.00 64.95 303 VAL E CA 1
ATOM 14143 C C . VAL F 1 303 ? 88.793 133.788 72.660 1.00 66.25 303 VAL E C 1
ATOM 14144 O O . VAL F 1 303 ? 88.190 133.140 73.521 1.00 65.79 303 VAL E O 1
ATOM 14148 N N . ALA F 1 304 ? 88.444 135.027 72.305 1.00 66.20 304 ALA E N 1
ATOM 14149 C CA . ALA F 1 304 ? 87.315 135.723 72.910 1.00 66.37 304 ALA E CA 1
ATOM 14150 C C . ALA F 1 304 ? 85.961 135.189 72.455 1.00 67.08 304 ALA E C 1
ATOM 14151 O O . ALA F 1 304 ? 84.936 135.610 73.003 1.00 65.71 304 ALA E O 1
ATOM 14153 N N . THR F 1 305 ? 85.931 134.297 71.463 1.00 68.19 305 THR E N 1
ATOM 14154 C CA . THR F 1 305 ? 84.739 133.600 70.982 1.00 69.27 305 THR E CA 1
ATOM 14155 C C . THR F 1 305 ? 83.691 134.531 70.382 1.00 69.04 305 THR E C 1
ATOM 14156 O O . THR F 1 305 ? 82.551 134.101 70.161 1.00 68.64 305 THR E O 1
ATOM 14160 N N . GLU F 1 306 ? 84.030 135.802 70.155 1.00 72.27 306 GLU E N 1
ATOM 14161 C CA . GLU F 1 306 ? 83.197 136.747 69.414 1.00 74.29 306 GLU E CA 1
ATOM 14162 C C . GLU F 1 306 ? 81.956 137.149 70.207 1.00 75.39 306 GLU E C 1
ATOM 14163 O O . GLU F 1 306 ? 81.218 138.051 69.800 1.00 76.09 306 GLU E O 1
ATOM 14169 N N . LEU F 1 307 ? 81.726 136.507 71.354 1.00 74.37 307 LEU E N 1
ATOM 14170 C CA . LEU F 1 307 ? 80.644 136.934 72.233 1.00 74.44 307 LEU E CA 1
ATOM 14171 C C . LEU F 1 307 ? 81.108 138.004 73.209 1.00 75.44 307 LEU E C 1
ATOM 14172 O O . LEU F 1 307 ? 80.297 138.820 73.663 1.00 73.89 307 LEU E O 1
ATOM 14177 N N . ALA F 1 308 ? 82.402 138.016 73.540 1.00 77.07 308 ALA E N 1
ATOM 14178 C CA . ALA F 1 308 ? 82.943 139.082 74.374 1.00 75.37 308 ALA E CA 1
ATOM 14179 C C . ALA F 1 308 ? 82.863 140.425 73.662 1.00 74.37 308 ALA E C 1
ATOM 14180 O O . ALA F 1 308 ? 82.648 141.462 74.299 1.00 75.67 308 ALA E O 1
ATOM 14182 N N . TYR F 1 309 ? 83.042 140.425 72.338 1.00 71.39 309 TYR E N 1
ATOM 14183 C CA . TYR F 1 309 ? 82.904 141.659 71.572 1.00 72.00 309 TYR E CA 1
ATOM 14184 C C . TYR F 1 309 ? 81.491 142.218 71.684 1.00 73.24 309 TYR E C 1
ATOM 14185 O O . TYR F 1 309 ? 81.305 143.427 71.860 1.00 74.12 309 TYR E O 1
ATOM 14194 N N . ARG F 1 310 ? 80.482 141.350 71.577 1.00 78.07 310 ARG E N 1
ATOM 14195 C CA . ARG F 1 310 ? 79.102 141.792 71.749 1.00 79.15 310 ARG E CA 1
ATOM 14196 C C . ARG F 1 310 ? 78.846 142.262 73.175 1.00 78.53 310 ARG E C 1
ATOM 14197 O O . ARG F 1 310 ? 78.192 143.290 73.388 1.00 78.92 310 ARG E O 1
ATOM 14205 N N . HIS F 1 311 ? 79.350 141.520 74.164 1.00 75.21 311 HIS E N 1
ATOM 14206 C CA . HIS F 1 311 ? 79.116 141.881 75.558 1.00 75.36 311 HIS E CA 1
ATOM 14207 C C . HIS F 1 311 ? 79.826 143.178 75.928 1.00 75.13 311 HIS E C 1
ATOM 14208 O O . HIS F 1 311 ? 79.279 144.001 76.671 1.00 74.02 311 HIS E O 1
ATOM 14215 N N . LEU F 1 312 ? 81.040 143.381 75.420 1.00 75.58 312 LEU E N 1
ATOM 14216 C CA . LEU F 1 312 ? 81.841 144.551 75.754 1.00 73.89 312 LEU E CA 1
ATOM 14217 C C . LEU F 1 312 ? 81.650 145.702 74.774 1.00 73.11 312 LEU E C 1
ATOM 14218 O O . LEU F 1 312 ? 82.351 146.713 74.882 1.00 73.80 312 LEU E O 1
ATOM 14223 N N . GLY F 1 313 ? 80.723 145.575 73.827 1.00 72.44 313 GLY E N 1
ATOM 14224 C CA . GLY F 1 313 ? 80.430 146.651 72.900 1.00 73.07 313 GLY E CA 1
ATOM 14225 C C . GLY F 1 313 ? 81.571 147.016 71.972 1.00 75.62 313 GLY E C 1
ATOM 14226 O O . GLY F 1 313 ? 81.881 148.198 71.796 1.00 75.52 313 GLY E O 1
ATOM 14227 N N . TYR F 1 314 ? 82.206 146.011 71.373 1.00 76.58 314 TYR E N 1
ATOM 14228 C CA . TYR F 1 314 ? 83.291 146.241 70.436 1.00 75.04 314 TYR E CA 1
ATOM 14229 C C . TYR F 1 314 ? 82.947 145.647 69.075 1.00 75.37 314 TYR E C 1
ATOM 14230 O O . TYR F 1 314 ? 82.234 144.642 68.995 1.00 76.05 314 TYR E O 1
ATOM 14239 N N . PRO F 1 315 ? 83.426 146.251 67.990 1.00 76.32 315 PRO E N 1
ATOM 14240 C CA . PRO F 1 315 ? 83.139 145.722 66.651 1.00 75.65 315 PRO E CA 1
ATOM 14241 C C . PRO F 1 315 ? 83.726 144.334 66.473 1.00 75.07 315 PRO E C 1
ATOM 14242 O O . PRO F 1 315 ? 84.805 144.033 67.005 1.00 72.62 315 PRO E O 1
ATOM 14246 N N . PRO F 1 316 ? 83.043 143.457 65.734 1.00 75.50 316 PRO E N 1
ATOM 14247 C CA . PRO F 1 316 ? 83.590 142.124 65.497 1.00 74.32 316 PRO E CA 1
ATOM 14248 C C . PRO F 1 316 ? 84.848 142.201 64.652 1.00 73.83 316 PRO E C 1
ATOM 14249 O O . PRO F 1 316 ? 85.013 143.128 63.841 1.00 74.48 316 PRO E O 1
ATOM 14253 N N . PRO F 1 317 ? 85.777 141.244 64.811 1.00 74.95 317 PRO E N 1
ATOM 14254 C CA . PRO F 1 317 ? 87.037 141.205 64.059 1.00 74.78 317 PRO E CA 1
ATOM 14255 C C . PRO F 1 317 ? 86.831 141.162 62.546 1.00 74.24 317 PRO E C 1
ATOM 14256 O O . PRO F 1 317 ? 85.764 140.744 62.097 1.00 73.35 317 PRO E O 1
#

Radius of gyration: 39.84 Å; Cα contacts (8 Å, |Δi|>4): 3123; chains: 6; bounding box: 105×116×83 Å